Protein 2A02 (pdb70)

Sequence (82 aa):
SQEWTLDIPAQSMNSALQALAKQTDTQLLYSPEDIGGLRSSALKGRHDLQSSLRILLQGTGLRYQIDGNTVTVTASAAAKDGSQEWTLDIPAQSMNSALQALAKQTDTQLLYSPEDIGGLRSSALKGRHDLQSSLRILLQGTGLRYQIDGNTVTVTASAAAKDGSQEWTLDIPAQSMNSALQALAKQTDTQLLYSPEDIGGLRSSALKGRHDLQSSLRILLQGTGLRYQIDGNTVTVTASAAAKDGSQEWTLDIPAQSMNSALQALAKQTDTQLLYSPEDIGGLRSSALKGRHDLQSSLRILLQGTGLRYQIDGNTVTVTASAAAKDGSQEWTLDIPAQSMNSALQALAKQTDTQLLYSPEDIGGLRSSALKGRHDLQSSLRILLQGTGLRYQIDGNTVTVTASAAAKDGSQEWTLDIPAQSMNSALQALAKQTDTQLLYSPEDIGGLRSSALKGRHDLQSSLRILLQGTGLRYQIDGNTVTVTASAAAKDGSQEWTLDIPAQSMNSALQALAKQTDTQLLYSPEDIGGLRSSALKGRHDLQSSLRILLQGTGLRYQIDGNTVTVTASAAAKDGSQEWTLDIPAQSMNSALQALAKQTDTQLLYSPEDIGGLRSSALKGRHDLQSSLRILLQGTGLRYQIDGNTVTVTASAAAKDGSQEWTLDIPAQSMNSALQALAKQTDTQLLYSPEDIGGLRSSALKGRHDLQSSLRILLQGTGLRYQIDGNTVTVTASAAAKDGSQEWTLDIPAQSMNSALQALAKQTDTQLLYSPEDIGGLRSSALKGRHDLQSSLRILLQGTGLRYQIDGNTVTVTASAAAKDGSQEWTLDIPAQSMNSALQALAKQTDTQLLYSPEDIGGLRSSALKGRHDLQSSLRILLQGTGLRYQIDGNTVTVTASAAAKDGSQEWTLDIPAQSMNSALQALAKQTDTQLLYSPEDIGGLRSSALKGRHDLQSSLRILLQGTGLRYQIDGNTVTVTASAAAKDGSQEWTLDIPAQSMNSALQALAKQTDTQLLYSPEDIGGLRSSALKGRHDLQSSLRILLQGTGLRYQIDGNTVTVTASAAAKDGSQEWTLDIPAQSMNSALQALAKQTDTQLLYSPEDIGGLRSSALKGRHDLQSSLRILLQGTGLRYQIDGNTVTVTASAAAKDGSQEWTLDIPAQSMNSALQALAKQTDTQLLYSPEDIGGLRSSALKGRHDLQSSLRILLQGTGLRYQIDGNTVTVTASAAAKDGSQEWTLDIPAQSMNSALQALAKQTDTQLLYSPEDIGGLRSSALKGRHDLQSSLRILLQGTGLRYQIDGNTVTVTASAAAKDGSQEWTLDIPAQSMNSALQALAKQTDTQLLYSPEDIGGLRSSALKGRHDLQSSLRILLQGTGLRYQIDGNTVTVTASAAAKDGSQEWTLDIPAQSMNSALQALAKQTDTQLLYSPEDIGGLRSSALKGRHDLQSSLRILLQGTGLRYQIDGNTVTVTASAAAKDGSQEWTLDIPAQSMNSALQALAKQTDTQLLYSPEDIGGLRSSALKGRHDLQSSLRILLQGTGLRYQIDGNTVTVTASAAAKDGSQEWTLDIPAQSMNSALQALAKQTDTQLLYSPEDIGGLRSSALKGRHDLQSSLRILLQGTGLRYQIDGNTVTVTASAAAKDG

Structure (mmCIF, N/CA/C/O backbone):
data_2A02
#
_entry.id   2A02
#
_cell.length_a   1.000
_cell.length_b   1.000
_cell.length_c   1.000
_cell.angle_alpha   90.00
_cell.angle_beta   90.00
_cell.angle_gamma   90.00
#
_symmetry.space_group_name_H-M   'P 1'
#
loop_
_atom_site.group_PDB
_atom_site.id
_atom_site.type_symbol
_atom_site.label_atom_id
_atom_site.label_alt_id
_atom_site.label_comp_id
_atom_site.label_asym_id
_atom_site.label_entity_id
_atom_site.label_seq_id
_atom_site.pdbx_PDB_ins_code
_atom_site.Cartn_x
_atom_site.Cartn_y
_atom_site.Cartn_z
_atom_site.occupancy
_atom_site.B_iso_or_equiv
_atom_site.auth_seq_id
_atom_site.auth_comp_id
_atom_site.auth_asym_id
_atom_site.auth_atom_id
_atom_site.pdbx_PDB_model_num
ATOM 1 N N . SER A 1 1 ? -10.531 -7.325 -7.245 1.00 2.75 1 SER A N 1
ATOM 2 C CA . SER A 1 1 ? -9.522 -8.009 -6.407 1.00 2.38 1 SER A CA 1
ATOM 3 C C . SER A 1 1 ? -8.104 -7.639 -6.832 1.00 1.65 1 SER A C 1
ATOM 4 O O . SER A 1 1 ? -7.191 -8.459 -6.752 1.00 1.91 1 SER A O 1
ATOM 14 N N . GLN A 1 2 ? -7.917 -6.397 -7.269 1.00 1.37 2 GLN A N 1
ATOM 15 C CA . GLN A 1 2 ? -6.603 -5.926 -7.679 1.00 0.95 2 GLN A CA 1
ATOM 16 C C . GLN A 1 2 ? -5.783 -5.528 -6.458 1.00 0.75 2 GLN A C 1
ATOM 17 O O . GLN A 1 2 ? -5.402 -4.368 -6.290 1.00 0.86 2 GLN A O 1
ATOM 31 N N . GLU A 1 3 ? -5.532 -6.502 -5.605 1.00 0.57 3 GLU A N 1
ATOM 32 C CA . GLU A 1 3 ? -4.763 -6.298 -4.395 1.00 0.47 3 GLU A CA 1
ATOM 33 C C . GLU A 1 3 ? -3.702 -7.379 -4.302 1.00 0.42 3 GLU A C 1
ATOM 34 O O . GLU A 1 3 ? -3.768 -8.384 -5.013 1.00 0.50 3 GLU A O 1
ATOM 46 N N . TRP A 1 4 ? -2.741 -7.196 -3.420 1.00 0.36 4 TRP A N 1
ATOM 47 C CA . TRP A 1 4 ? -1.598 -8.090 -3.361 1.00 0.38 4 TRP A CA 1
ATOM 48 C C . TRP A 1 4 ? -1.320 -8.493 -1.928 1.00 0.34 4 TRP A C 1
ATOM 49 O O . TRP A 1 4 ? -1.771 -7.831 -0.993 1.00 0.34 4 TRP A O 1
ATOM 70 N N . THR A 1 5 ? -0.584 -9.581 -1.763 1.00 0.37 5 THR A N 1
ATOM 71 C CA . THR A 1 5 ? -0.141 -9.997 -0.450 1.00 0.39 5 THR A CA 1
ATOM 72 C C . THR A 1 5 ? 1.275 -9.472 -0.231 1.00 0.35 5 THR A C 1
ATOM 73 O O . THR A 1 5 ? 2.258 -10.019 -0.742 1.00 0.44 5 THR A O 1
ATOM 84 N N . LEU A 1 6 ? 1.365 -8.376 0.497 1.00 0.30 6 LEU A N 1
ATOM 85 C CA . LEU A 1 6 ? 2.613 -7.648 0.624 1.00 0.34 6 LEU A CA 1
ATOM 86 C C . LEU A 1 6 ? 3.476 -8.200 1.741 1.00 0.42 6 LEU A C 1
ATOM 87 O O . LEU A 1 6 ? 2.977 -8.795 2.700 1.00 0.75 6 LEU A O 1
ATOM 103 N N . ASP A 1 7 ? 4.771 -8.004 1.587 1.00 0.38 7 ASP A N 1
ATOM 104 C CA . ASP A 1 7 ? 5.743 -8.308 2.623 1.00 0.44 7 ASP A CA 1
ATOM 105 C C . ASP A 1 7 ? 6.642 -7.095 2.792 1.00 0.39 7 ASP A C 1
ATOM 106 O O . ASP A 1 7 ? 7.558 -6.876 1.999 1.00 0.46 7 ASP A O 1
ATOM 115 N N . ILE A 1 8 ? 6.340 -6.284 3.792 1.00 0.35 8 ILE A N 1
ATOM 116 C CA . ILE A 1 8 ? 7.006 -5.001 3.969 1.00 0.32 8 ILE A CA 1
ATOM 117 C C . ILE A 1 8 ? 7.767 -4.959 5.289 1.00 0.30 8 ILE A C 1
ATOM 118 O O . ILE A 1 8 ? 7.198 -5.237 6.347 1.00 0.35 8 ILE A O 1
ATOM 134 N N . PRO A 1 9 ? 9.071 -4.635 5.233 1.00 0.26 9 PRO A N 1
ATOM 135 C CA . PRO A 1 9 ? 9.903 -4.471 6.427 1.00 0.26 9 PRO A CA 1
ATOM 136 C C . PRO A 1 9 ? 9.451 -3.298 7.297 1.00 0.27 9 PRO A C 1
ATOM 137 O O . PRO A 1 9 ? 8.875 -2.324 6.810 1.00 0.32 9 PRO A O 1
ATOM 148 N N . ALA A 1 10 ? 9.743 -3.397 8.583 1.00 0.30 10 ALA A N 1
ATOM 149 C CA . ALA A 1 10 ? 9.369 -2.374 9.553 1.00 0.33 10 ALA A CA 1
ATOM 150 C C . ALA A 1 10 ? 10.609 -1.645 10.034 1.00 0.35 10 ALA A C 1
ATOM 151 O O . ALA A 1 10 ? 10.627 -1.024 11.101 1.00 0.43 10 ALA A O 1
ATOM 158 N N . GLN A 1 11 ? 11.648 -1.739 9.227 1.00 0.34 11 GLN A N 1
ATOM 159 C CA . GLN A 1 11 ? 12.920 -1.111 9.516 1.00 0.40 11 GLN A CA 1
ATOM 160 C C . GLN A 1 11 ? 12.998 0.226 8.786 1.00 0.35 11 GLN A C 1
ATOM 161 O O . GLN A 1 11 ? 11.971 0.872 8.575 1.00 0.37 11 GLN A O 1
ATOM 175 N N . SER A 1 12 ? 14.199 0.643 8.417 1.00 0.38 12 SER A N 1
ATOM 176 C CA . SER A 1 12 ? 14.386 1.886 7.684 1.00 0.40 12 SER A CA 1
ATOM 177 C C . SER A 1 12 ? 13.506 1.932 6.425 1.00 0.36 12 SER A C 1
ATOM 178 O O . SER A 1 12 ? 13.442 0.979 5.639 1.00 0.34 12 SER A O 1
ATOM 186 N N . MET A 1 13 ? 12.811 3.062 6.282 1.00 0.42 13 MET A N 1
ATOM 187 C CA . MET A 1 13 ? 11.855 3.312 5.200 1.00 0.46 13 MET A CA 1
ATOM 188 C C . MET A 1 13 ? 12.433 2.998 3.824 1.00 0.42 13 MET A C 1
ATOM 189 O O . MET A 1 13 ? 11.713 2.544 2.931 1.00 0.45 13 MET A O 1
ATOM 203 N N . ASN A 1 14 ? 13.731 3.244 3.657 1.00 0.41 14 ASN A N 1
ATOM 204 C CA . ASN A 1 14 ? 14.410 3.003 2.382 1.00 0.45 14 ASN A CA 1
ATOM 205 C C . ASN A 1 14 ? 14.259 1.549 1.943 1.00 0.41 14 ASN A C 1
ATOM 206 O O . ASN A 1 14 ? 14.171 1.258 0.751 1.00 0.47 14 ASN A O 1
ATOM 217 N N . SER A 1 15 ? 14.212 0.652 2.917 1.00 0.36 15 SER A N 1
ATOM 218 C CA . SER A 1 15 ? 14.112 -0.773 2.650 1.00 0.36 15 SER A CA 1
ATOM 219 C C . SER A 1 15 ? 12.683 -1.151 2.282 1.00 0.32 15 SER A C 1
ATOM 220 O O . SER A 1 15 ? 12.456 -1.885 1.326 1.00 0.32 15 SER A O 1
ATOM 228 N N . ALA A 1 16 ? 11.728 -0.629 3.045 1.00 0.31 16 ALA A N 1
ATOM 229 C CA . ALA A 1 16 ? 10.321 -0.955 2.842 1.00 0.32 16 ALA A CA 1
ATOM 230 C C . ALA A 1 16 ? 9.848 -0.550 1.452 1.00 0.30 16 ALA A C 1
ATOM 231 O O . ALA A 1 16 ? 9.196 -1.329 0.758 1.00 0.29 16 ALA A O 1
ATOM 238 N N . LEU A 1 17 ? 10.193 0.666 1.048 1.00 0.31 17 LEU A N 1
ATOM 239 C CA . LEU A 1 17 ? 9.778 1.182 -0.250 1.00 0.33 17 LEU A CA 1
ATOM 240 C C . LEU A 1 17 ? 10.419 0.387 -1.385 1.00 0.32 17 LEU A C 1
ATOM 241 O O . LEU A 1 17 ? 9.754 0.033 -2.357 1.00 0.35 17 LEU A O 1
ATOM 257 N N . GLN A 1 18 ? 11.706 0.091 -1.247 1.00 0.34 18 GLN A N 1
ATOM 258 C CA . GLN A 1 18 ? 12.425 -0.677 -2.260 1.00 0.39 18 GLN A CA 1
ATOM 259 C C . GLN A 1 18 ? 11.883 -2.105 -2.355 1.00 0.33 18 GLN A C 1
ATOM 260 O O . GLN A 1 18 ? 11.785 -2.675 -3.445 1.00 0.34 18 GLN A O 1
ATOM 274 N N . ALA A 1 19 ? 11.524 -2.671 -1.210 1.00 0.29 19 ALA A N 1
ATOM 275 C CA . ALA A 1 19 ? 10.942 -4.006 -1.168 1.00 0.28 19 ALA A CA 1
ATOM 276 C C . ALA A 1 19 ? 9.585 -4.016 -1.861 1.00 0.26 19 ALA A C 1
ATOM 277 O O . ALA A 1 19 ? 9.265 -4.938 -2.607 1.00 0.28 19 ALA A O 1
ATOM 284 N N . LEU A 1 20 ? 8.809 -2.963 -1.636 1.00 0.27 20 LEU A N 1
ATOM 285 C CA . LEU A 1 20 ? 7.485 -2.847 -2.228 1.00 0.32 20 LEU A CA 1
ATOM 286 C C . LEU A 1 20 ? 7.596 -2.720 -3.740 1.00 0.33 20 LEU A C 1
ATOM 287 O O . LEU A 1 20 ? 6.769 -3.249 -4.485 1.00 0.36 20 LEU A O 1
ATOM 303 N N . ALA A 1 21 ? 8.657 -2.045 -4.174 1.00 0.33 21 ALA A N 1
ATOM 304 C CA . ALA A 1 21 ? 8.876 -1.754 -5.584 1.00 0.39 21 ALA A CA 1
ATOM 305 C C . ALA A 1 21 ? 8.988 -3.042 -6.386 1.00 0.38 21 ALA A C 1
ATOM 306 O O . ALA A 1 21 ? 8.222 -3.283 -7.318 1.00 0.44 21 ALA A O 1
ATOM 313 N N . LYS A 1 22 ? 9.937 -3.879 -5.987 1.00 0.36 22 LYS A N 1
ATOM 314 C CA . LYS A 1 22 ? 10.190 -5.143 -6.665 1.00 0.42 22 LYS A CA 1
ATOM 315 C C . LYS A 1 22 ? 8.985 -6.072 -6.575 1.00 0.37 22 LYS A C 1
ATOM 316 O O . LYS A 1 22 ? 8.668 -6.787 -7.523 1.00 0.47 22 LYS A O 1
ATOM 335 N N . GLN A 1 23 ? 8.305 -6.039 -5.438 1.00 0.33 23 GLN A N 1
ATOM 336 C CA . GLN A 1 23 ? 7.246 -7.000 -5.158 1.00 0.39 23 GLN A CA 1
ATOM 337 C C . GLN A 1 23 ? 5.924 -6.641 -5.834 1.00 0.40 23 GLN A C 1
ATOM 338 O O . GLN A 1 23 ? 5.051 -7.499 -5.974 1.00 0.49 23 GLN A O 1
ATOM 352 N N . THR A 1 24 ? 5.757 -5.388 -6.250 1.00 0.38 24 THR A N 1
ATOM 353 C CA . THR A 1 24 ? 4.522 -4.984 -6.922 1.00 0.47 24 THR A CA 1
ATOM 354 C C . THR A 1 24 ? 4.784 -4.454 -8.329 1.00 0.48 24 THR A C 1
ATOM 355 O O . THR A 1 24 ? 3.880 -3.916 -8.974 1.00 0.76 24 THR A O 1
ATOM 366 N N . ASP A 1 25 ? 6.023 -4.617 -8.794 1.00 0.41 25 ASP A N 1
ATOM 367 C CA . ASP A 1 25 ? 6.423 -4.191 -10.141 1.00 0.49 25 ASP A CA 1
ATOM 368 C C . ASP A 1 25 ? 6.240 -2.686 -10.316 1.00 0.49 25 ASP A C 1
ATOM 369 O O . ASP A 1 25 ? 5.686 -2.224 -11.319 1.00 0.72 25 ASP A O 1
ATOM 378 N N . THR A 1 26 ? 6.713 -1.919 -9.343 1.00 0.34 26 THR A N 1
ATOM 379 C CA . THR A 1 26 ? 6.561 -0.477 -9.376 1.00 0.40 26 THR A CA 1
ATOM 380 C C . THR A 1 26 ? 7.896 0.230 -9.156 1.00 0.38 26 THR A C 1
ATOM 381 O O . THR A 1 26 ? 8.818 -0.327 -8.559 1.00 0.40 26 THR A O 1
ATOM 392 N N . GLN A 1 27 ? 7.995 1.448 -9.662 1.00 0.41 27 GLN A N 1
ATOM 393 C CA . GLN A 1 27 ? 9.164 2.282 -9.454 1.00 0.44 27 GLN A CA 1
ATOM 394 C C . GLN A 1 27 ? 8.853 3.341 -8.411 1.00 0.46 27 GLN A C 1
ATOM 395 O O . GLN A 1 27 ? 7.948 4.154 -8.600 1.00 0.47 27 GLN A O 1
ATOM 409 N N . LEU A 1 28 ? 9.601 3.339 -7.322 1.00 0.51 28 LEU A N 1
ATOM 410 C CA . LEU A 1 28 ? 9.353 4.262 -6.229 1.00 0.55 28 LEU A CA 1
ATOM 411 C C . LEU A 1 28 ? 10.503 5.248 -6.113 1.00 0.58 28 LEU A C 1
ATOM 412 O O . LEU A 1 28 ? 11.665 4.855 -6.019 1.00 0.71 28 LEU A O 1
ATOM 428 N N . LEU A 1 29 ? 10.172 6.527 -6.139 1.00 0.53 29 LEU A N 1
ATOM 429 C CA . LEU A 1 29 ? 11.167 7.579 -6.063 1.00 0.60 29 LEU A CA 1
ATOM 430 C C . LEU A 1 29 ? 11.130 8.239 -4.694 1.00 0.63 29 LEU A C 1
ATOM 431 O O . LEU A 1 29 ? 10.101 8.774 -4.273 1.00 0.66 29 LEU A O 1
ATOM 447 N N . TYR A 1 30 ? 12.258 8.182 -4.008 1.00 0.65 30 TYR A N 1
ATOM 448 C CA . TYR A 1 30 ? 12.382 8.726 -2.667 1.00 0.72 30 TYR A CA 1
ATOM 449 C C . TYR A 1 30 ? 13.839 9.041 -2.374 1.00 0.77 30 TYR A C 1
ATOM 450 O O . TYR A 1 30 ? 14.738 8.493 -3.011 1.00 0.82 30 TYR A O 1
ATOM 468 N N . SER A 1 31 ? 14.070 9.930 -1.428 1.00 0.85 31 SER A N 1
ATOM 469 C CA . SER A 1 31 ? 15.423 10.277 -1.041 1.00 0.97 31 SER A CA 1
ATOM 470 C C . SER A 1 31 ? 15.791 9.591 0.271 1.00 0.88 31 SER A C 1
ATOM 471 O O . SER A 1 31 ? 15.206 9.875 1.318 1.00 0.85 31 SER A O 1
ATOM 479 N N . PRO A 1 32 ? 16.762 8.661 0.223 1.00 0.96 32 PRO A N 1
ATOM 480 C CA . PRO A 1 32 ? 17.204 7.903 1.403 1.00 0.99 32 PRO A CA 1
ATOM 481 C C . PRO A 1 32 ? 17.811 8.799 2.484 1.00 1.01 32 PRO A C 1
ATOM 482 O O . PRO A 1 32 ? 17.734 8.497 3.675 1.00 1.05 32 PRO A O 1
ATOM 493 N N . GLU A 1 33 ? 18.417 9.897 2.058 1.00 1.09 33 GLU A N 1
ATOM 494 C CA . GLU A 1 33 ? 19.027 10.844 2.980 1.00 1.26 33 GLU A CA 1
ATOM 495 C C . GLU A 1 33 ? 17.965 11.712 3.660 1.00 1.23 33 GLU A C 1
ATOM 496 O O . GLU A 1 33 ? 18.110 12.101 4.819 1.00 1.39 33 GLU A O 1
ATOM 508 N N . ASP A 1 34 ? 16.883 11.982 2.936 1.00 1.12 34 ASP A N 1
ATOM 509 C CA . ASP A 1 34 ? 15.874 12.946 3.377 1.00 1.23 34 ASP A CA 1
ATOM 510 C C . ASP A 1 34 ? 14.852 12.306 4.315 1.00 1.17 34 ASP A C 1
ATOM 511 O O . ASP A 1 34 ? 14.041 12.995 4.930 1.00 1.38 34 ASP A O 1
ATOM 520 N N . ILE A 1 35 ? 14.917 10.993 4.457 1.00 0.97 35 ILE A N 1
ATOM 521 C CA . ILE A 1 35 ? 13.961 10.282 5.299 1.00 0.97 35 ILE A CA 1
ATOM 522 C C . ILE A 1 35 ? 14.535 10.029 6.689 1.00 1.02 35 ILE A C 1
ATOM 523 O O . ILE A 1 35 ? 13.875 9.434 7.539 1.00 1.09 35 ILE A O 1
ATOM 539 N N . GLY A 1 36 ? 15.779 10.462 6.897 1.00 1.08 36 GLY A N 1
ATOM 540 C CA . GLY A 1 36 ? 16.399 10.420 8.217 1.00 1.25 36 GLY A CA 1
ATOM 541 C C . GLY A 1 36 ? 16.481 9.029 8.826 1.00 1.17 36 GLY A C 1
ATOM 542 O O . GLY A 1 36 ? 16.697 8.888 10.031 1.00 1.40 36 GLY A O 1
ATOM 546 N N . GLY A 1 37 ? 16.327 8.002 8.001 1.00 0.97 37 GLY A N 1
ATOM 547 C CA . GLY A 1 37 ? 16.345 6.643 8.498 1.00 0.96 37 GLY A CA 1
ATOM 548 C C . GLY A 1 37 ? 15.153 6.331 9.384 1.00 0.88 37 GLY A C 1
ATOM 549 O O . GLY A 1 37 ? 15.287 5.652 10.403 1.00 1.05 37 GLY A O 1
ATOM 553 N N . LEU A 1 38 ? 13.987 6.824 8.990 1.00 0.77 38 LEU A N 1
ATOM 554 C CA . LEU A 1 38 ? 12.758 6.578 9.735 1.00 0.83 38 LEU A CA 1
ATOM 555 C C . LEU A 1 38 ? 12.287 5.149 9.517 1.00 0.66 38 LEU A C 1
ATOM 556 O O . LEU A 1 38 ? 12.452 4.597 8.432 1.00 0.67 38 LEU A O 1
ATOM 572 N N . ARG A 1 39 ? 11.714 4.551 10.553 1.00 0.68 39 ARG A N 1
ATOM 573 C CA . ARG A 1 39 ? 11.156 3.211 10.441 1.00 0.59 39 ARG A CA 1
ATOM 574 C C . ARG A 1 39 ? 9.789 3.264 9.774 1.00 0.52 39 ARG A C 1
ATOM 575 O O . ARG A 1 39 ? 8.962 4.120 10.088 1.00 0.62 39 ARG A O 1
ATOM 596 N N . SER A 1 40 ? 9.568 2.353 8.852 1.00 0.45 40 SER A N 1
ATOM 597 C CA . SER A 1 40 ? 8.328 2.306 8.107 1.00 0.50 40 SER A CA 1
ATOM 598 C C . SER A 1 40 ? 7.241 1.554 8.866 1.00 0.49 40 SER A C 1
ATOM 599 O O . SER A 1 40 ? 7.524 0.730 9.740 1.00 0.48 40 SER A O 1
ATOM 607 N N . SER A 1 41 ? 5.995 1.854 8.534 1.00 0.59 41 SER A N 1
ATOM 608 C CA . SER A 1 41 ? 4.866 1.162 9.121 1.00 0.68 41 SER A CA 1
ATOM 609 C C . SER A 1 41 ? 4.563 -0.079 8.288 1.00 0.65 41 SER A C 1
ATOM 610 O O . SER A 1 41 ? 3.890 -0.001 7.259 1.00 0.66 41 SER A O 1
ATOM 618 N N . ALA A 1 42 ? 5.102 -1.209 8.731 1.00 0.69 42 ALA A N 1
ATOM 619 C CA . ALA A 1 42 ? 5.015 -2.460 7.991 1.00 0.72 42 ALA A CA 1
ATOM 620 C C . ALA A 1 42 ? 3.572 -2.868 7.732 1.00 0.63 42 ALA A C 1
ATOM 621 O O . ALA A 1 42 ? 2.817 -3.150 8.663 1.00 0.66 42 ALA A O 1
ATOM 628 N N . LEU A 1 43 ? 3.198 -2.895 6.467 1.00 0.59 43 LEU A N 1
ATOM 629 C CA . LEU A 1 43 ? 1.891 -3.377 6.079 1.00 0.54 43 LEU A CA 1
ATOM 630 C C . LEU A 1 43 ? 2.043 -4.652 5.261 1.00 0.45 43 LEU A C 1
ATOM 631 O O . LEU A 1 43 ? 2.059 -4.622 4.032 1.00 0.51 43 LEU A O 1
ATOM 647 N N . LYS A 1 44 ? 2.175 -5.767 5.954 1.00 0.43 44 LYS A N 1
ATOM 648 C CA . LYS A 1 44 ? 2.277 -7.053 5.296 1.00 0.43 44 LYS A CA 1
ATOM 649 C C . LYS A 1 44 ? 0.946 -7.784 5.374 1.00 0.41 44 LYS A C 1
ATOM 650 O O . LYS A 1 44 ? 0.564 -8.318 6.418 1.00 0.50 44 LYS A O 1
ATOM 669 N N . GLY A 1 45 ? 0.242 -7.781 4.257 1.00 0.37 45 GLY A N 1
ATOM 670 C CA . GLY A 1 45 ? -1.087 -8.333 4.197 1.00 0.37 45 GLY A CA 1
ATOM 671 C C . GLY A 1 45 ? -1.684 -8.119 2.827 1.00 0.33 45 GLY A C 1
ATOM 672 O O . GLY A 1 45 ? -0.956 -7.820 1.881 1.00 0.34 45 GLY A O 1
ATOM 676 N N . ARG A 1 46 ? -2.993 -8.251 2.713 1.00 0.35 46 ARG A N 1
ATOM 677 C CA . ARG A 1 46 ? -3.654 -8.078 1.429 1.00 0.36 46 ARG A CA 1
ATOM 678 C C . ARG A 1 46 ? -4.252 -6.682 1.314 1.00 0.34 46 ARG A C 1
ATOM 679 O O . ARG A 1 46 ? -5.191 -6.333 2.030 1.00 0.48 46 ARG A O 1
ATOM 700 N N . HIS A 1 47 ? -3.678 -5.885 0.425 1.00 0.32 47 HIS A N 1
ATOM 701 C CA . HIS A 1 47 ? -4.160 -4.534 0.164 1.00 0.45 47 HIS A CA 1
ATOM 702 C C . HIS A 1 47 ? -3.760 -4.081 -1.232 1.00 0.43 47 HIS A C 1
ATOM 703 O O . HIS A 1 47 ? -2.869 -4.661 -1.857 1.00 0.46 47 HIS A O 1
ATOM 718 N N . ASP A 1 48 ? -4.446 -3.055 -1.714 1.00 0.47 48 ASP A N 1
ATOM 719 C CA . ASP A 1 48 ? -4.160 -2.453 -3.013 1.00 0.55 48 ASP A CA 1
ATOM 720 C C . ASP A 1 48 ? -2.962 -1.511 -2.921 1.00 0.48 48 ASP A C 1
ATOM 721 O O . ASP A 1 48 ? -2.651 -1.015 -1.840 1.00 0.44 48 ASP A O 1
ATOM 730 N N . LEU A 1 49 ? -2.300 -1.263 -4.045 1.00 0.50 49 LEU A N 1
ATOM 731 C CA . LEU A 1 49 ? -1.058 -0.497 -4.061 1.00 0.51 49 LEU A CA 1
ATOM 732 C C . LEU A 1 49 ? -1.258 0.893 -3.445 1.00 0.42 49 LEU A C 1
ATOM 733 O O . LEU A 1 49 ? -0.605 1.237 -2.455 1.00 0.43 49 LEU A O 1
ATOM 749 N N . GLN A 1 50 ? -2.181 1.672 -4.015 1.00 0.41 50 GLN A N 1
ATOM 750 C CA . GLN A 1 50 ? -2.446 3.035 -3.553 1.00 0.42 50 GLN A CA 1
ATOM 751 C C . GLN A 1 50 ? -2.873 3.042 -2.091 1.00 0.39 50 GLN A C 1
ATOM 752 O O . GLN A 1 50 ? -2.454 3.900 -1.310 1.00 0.41 50 GLN A O 1
ATOM 766 N N . SER A 1 51 ? -3.712 2.084 -1.734 1.00 0.41 51 SER A N 1
ATOM 767 C CA . SER A 1 51 ? -4.189 1.958 -0.367 1.00 0.46 51 SER A CA 1
ATOM 768 C C . SER A 1 51 ? -3.035 1.666 0.591 1.00 0.41 51 SER A C 1
ATOM 769 O O . SER A 1 51 ? -2.933 2.277 1.654 1.00 0.43 51 SER A O 1
ATOM 777 N N . SER A 1 52 ? -2.170 0.736 0.205 1.00 0.40 52 SER A N 1
ATOM 778 C CA . SER A 1 52 ? -1.016 0.371 1.018 1.00 0.43 52 SER A CA 1
ATOM 779 C C . SER A 1 52 ? -0.084 1.563 1.202 1.00 0.41 52 SER A C 1
ATOM 780 O O . SER A 1 52 ? 0.409 1.812 2.305 1.00 0.45 52 SER A O 1
ATOM 788 N N . LEU A 1 53 ? 0.140 2.305 0.119 1.00 0.39 53 LEU A N 1
ATOM 789 C CA . LEU A 1 53 ? 0.974 3.498 0.165 1.00 0.41 53 LEU A CA 1
ATOM 790 C C . LEU A 1 53 ? 0.429 4.481 1.189 1.00 0.40 53 LEU A C 1
ATOM 791 O O . LEU A 1 53 ? 1.170 5.014 2.007 1.00 0.46 53 LEU A O 1
ATOM 807 N N . ARG A 1 54 ? -0.877 4.691 1.145 1.00 0.38 54 ARG A N 1
ATOM 808 C CA . ARG A 1 54 ? -1.539 5.639 2.028 1.00 0.43 54 ARG A CA 1
ATOM 809 C C . ARG A 1 54 ? -1.368 5.245 3.490 1.00 0.42 54 ARG A C 1
ATOM 810 O O . ARG A 1 54 ? -1.049 6.081 4.331 1.00 0.48 54 ARG A O 1
ATOM 831 N N . ILE A 1 55 ? -1.564 3.967 3.784 1.00 0.42 55 ILE A N 1
ATOM 832 C CA . ILE A 1 55 ? -1.460 3.471 5.155 1.00 0.47 55 ILE A CA 1
ATOM 833 C C . ILE A 1 55 ? -0.021 3.539 5.667 1.00 0.49 55 ILE A C 1
ATOM 834 O O . ILE A 1 55 ? 0.226 3.938 6.805 1.00 0.59 55 ILE A O 1
ATOM 850 N N . LEU A 1 56 ? 0.923 3.159 4.818 1.00 0.45 56 LEU A N 1
ATOM 851 C CA . LEU A 1 56 ? 2.329 3.122 5.196 1.00 0.52 56 LEU A CA 1
ATOM 852 C C . LEU A 1 56 ? 2.895 4.537 5.325 1.00 0.53 56 LEU A C 1
ATOM 853 O O . LEU A 1 56 ? 3.646 4.835 6.255 1.00 0.65 56 LEU A O 1
ATOM 869 N N . LEU A 1 57 ? 2.520 5.401 4.392 1.00 0.51 57 LEU A N 1
ATOM 870 C CA . LEU A 1 57 ? 3.047 6.757 4.329 1.00 0.63 57 LEU A CA 1
ATOM 871 C C . LEU A 1 57 ? 2.481 7.613 5.463 1.00 0.72 57 LEU A C 1
ATOM 872 O O . LEU A 1 57 ? 3.220 8.370 6.104 1.00 1.16 57 LEU A O 1
ATOM 888 N N . GLN A 1 58 ? 1.169 7.499 5.685 1.00 0.61 58 GLN A N 1
ATOM 889 C CA . GLN A 1 58 ? 0.464 8.290 6.698 1.00 0.79 58 GLN A CA 1
ATOM 890 C C . GLN A 1 58 ? 1.215 8.298 8.029 1.00 1.05 58 GLN A C 1
ATOM 891 O O . GLN A 1 58 ? 1.330 7.271 8.704 1.00 2.03 58 GLN A O 1
ATOM 905 N N . GLY A 1 59 ? 1.722 9.467 8.393 1.00 0.97 59 GLY A N 1
ATOM 906 C CA . GLY A 1 59 ? 2.501 9.599 9.607 1.00 1.28 59 GLY A CA 1
ATOM 907 C C . GLY A 1 59 ? 3.808 10.327 9.365 1.00 1.13 59 GLY A C 1
ATOM 908 O O . GLY A 1 59 ? 4.483 10.731 10.308 1.00 1.42 59 GLY A O 1
ATOM 912 N N . THR A 1 60 ? 4.175 10.476 8.099 1.00 0.95 60 THR A N 1
ATOM 913 C CA . THR A 1 60 ? 5.408 11.167 7.737 1.00 0.99 60 THR A CA 1
ATOM 914 C C . THR A 1 60 ? 5.138 12.550 7.134 1.00 1.06 60 THR A C 1
ATOM 915 O O . THR A 1 60 ? 6.069 13.259 6.747 1.00 1.25 60 THR A O 1
ATOM 926 N N . GLY A 1 61 ? 3.864 12.939 7.086 1.00 1.08 61 GLY A N 1
ATOM 927 C CA . GLY A 1 61 ? 3.479 14.211 6.483 1.00 1.32 61 GLY A CA 1
ATOM 928 C C . GLY A 1 61 ? 3.916 14.371 5.033 1.00 1.26 61 GLY A C 1
ATOM 929 O O . GLY A 1 61 ? 4.068 15.493 4.546 1.00 1.35 61 GLY A O 1
ATOM 933 N N . LEU A 1 62 ? 4.102 13.261 4.332 1.00 1.16 62 LEU A N 1
ATOM 934 C CA . LEU A 1 62 ? 4.552 13.305 2.948 1.00 1.11 62 LEU A CA 1
ATOM 935 C C . LEU A 1 62 ? 3.372 13.111 1.997 1.00 1.07 62 LEU A C 1
ATOM 936 O O . LEU A 1 62 ? 2.267 12.779 2.425 1.00 1.14 62 LEU A O 1
ATOM 952 N N . ARG A 1 63 ? 3.601 13.345 0.716 1.00 1.01 63 ARG A N 1
ATOM 953 C CA . ARG A 1 63 ? 2.574 13.134 -0.292 1.00 1.03 63 ARG A CA 1
ATOM 954 C C . ARG A 1 63 ? 3.063 12.133 -1.331 1.00 0.92 63 ARG A C 1
ATOM 955 O O . ARG A 1 63 ? 4.140 12.298 -1.909 1.00 0.87 63 ARG A O 1
ATOM 976 N N . TYR A 1 64 ? 2.279 11.091 -1.555 1.00 0.96 64 TYR A N 1
ATOM 977 C CA . TYR A 1 64 ? 2.649 10.058 -2.510 1.00 0.91 64 TYR A CA 1
ATOM 978 C C . TYR A 1 64 ? 1.915 10.254 -3.834 1.00 0.89 64 TYR A C 1
ATOM 979 O O . TYR A 1 64 ? 0.690 10.370 -3.871 1.00 0.94 64 TYR A O 1
ATOM 997 N N . GLN A 1 65 ? 2.676 10.326 -4.910 1.00 0.90 65 GLN A N 1
ATOM 998 C CA . GLN A 1 65 ? 2.113 10.420 -6.247 1.00 0.93 65 GLN A CA 1
ATOM 999 C C . GLN A 1 65 ? 2.173 9.062 -6.928 1.00 0.87 65 GLN A C 1
ATOM 1000 O O . GLN A 1 65 ? 3.256 8.576 -7.254 1.00 0.86 65 GLN A O 1
ATOM 1014 N N . ILE A 1 66 ? 1.022 8.444 -7.126 1.00 0.88 66 ILE A N 1
ATOM 1015 C CA . ILE A 1 66 ? 0.970 7.151 -7.790 1.00 0.86 66 ILE A CA 1
ATOM 1016 C C . ILE A 1 66 ? 0.458 7.306 -9.221 1.00 0.98 66 ILE A C 1
ATOM 1017 O O . ILE A 1 66 ? -0.682 7.712 -9.452 1.00 1.11 66 ILE A O 1
ATOM 1033 N N . ASP A 1 67 ? 1.321 7.010 -10.178 1.00 1.04 67 ASP A N 1
ATOM 1034 C CA . ASP A 1 67 ? 0.983 7.141 -11.587 1.00 1.25 67 ASP A CA 1
ATOM 1035 C C . ASP A 1 67 ? 1.461 5.920 -12.362 1.00 1.20 67 ASP A C 1
ATOM 1036 O O . ASP A 1 67 ? 2.644 5.804 -12.677 1.00 1.13 67 ASP A O 1
ATOM 1045 N N . GLY A 1 68 ? 0.537 5.015 -12.660 1.00 1.28 68 GLY A N 1
ATOM 1046 C CA . GLY A 1 68 ? 0.883 3.798 -13.375 1.00 1.30 68 GLY A CA 1
ATOM 1047 C C . GLY A 1 68 ? 1.880 2.935 -12.626 1.00 1.14 68 GLY A C 1
ATOM 1048 O O . GLY A 1 68 ? 1.533 2.282 -11.641 1.00 1.18 68 GLY A O 1
ATOM 1052 N N . ASN A 1 69 ? 3.124 2.945 -13.085 1.00 1.03 69 ASN A N 1
ATOM 1053 C CA . ASN A 1 69 ? 4.184 2.177 -12.442 1.00 0.94 69 ASN A CA 1
ATOM 1054 C C . ASN A 1 69 ? 5.125 3.105 -11.691 1.00 0.75 69 ASN A C 1
ATOM 1055 O O . ASN A 1 69 ? 6.168 2.684 -11.202 1.00 0.69 69 ASN A O 1
ATOM 1066 N N . THR A 1 70 ? 4.757 4.371 -11.607 1.00 0.74 70 THR A N 1
ATOM 1067 C CA . THR A 1 70 ? 5.593 5.363 -10.959 1.00 0.68 70 THR A CA 1
ATOM 1068 C C . THR A 1 70 ? 4.983 5.813 -9.636 1.00 0.63 70 THR A C 1
ATOM 1069 O O . THR A 1 70 ? 3.821 6.214 -9.579 1.00 0.71 70 THR A O 1
ATOM 1080 N N . VAL A 1 71 ? 5.766 5.716 -8.576 1.00 0.56 71 VAL A N 1
ATOM 1081 C CA . VAL A 1 71 ? 5.363 6.203 -7.272 1.00 0.58 71 VAL A CA 1
ATOM 1082 C C . VAL A 1 71 ? 6.373 7.231 -6.782 1.00 0.57 71 VAL A C 1
ATOM 1083 O O . VAL A 1 71 ? 7.520 6.899 -6.488 1.00 0.57 71 VAL A O 1
ATOM 1096 N N . THR A 1 72 ? 5.951 8.479 -6.706 1.00 0.63 72 THR A N 1
ATOM 1097 C CA . THR A 1 72 ? 6.841 9.555 -6.315 1.00 0.66 72 THR A CA 1
ATOM 1098 C C . THR A 1 72 ? 6.464 10.087 -4.937 1.00 0.70 72 THR A C 1
ATOM 1099 O O . THR A 1 72 ? 5.398 10.678 -4.757 1.00 0.78 72 THR A O 1
ATOM 1110 N N . VAL A 1 73 ? 7.334 9.865 -3.964 1.00 0.70 73 VAL A N 1
ATOM 1111 C CA . VAL A 1 73 ? 7.096 10.333 -2.611 1.00 0.76 73 VAL A CA 1
ATOM 1112 C C . VAL A 1 73 ? 7.745 11.697 -2.414 1.00 0.90 73 VAL A C 1
ATOM 1113 O O . VAL A 1 73 ? 8.965 11.807 -2.297 1.00 1.01 73 VAL A O 1
ATOM 1126 N N . THR A 1 74 ? 6.928 12.737 -2.402 1.00 0.97 74 THR A N 1
ATOM 1127 C CA . THR A 1 74 ? 7.425 14.091 -2.256 1.00 1.15 74 THR A CA 1
ATOM 1128 C C . THR A 1 74 ? 6.973 14.681 -0.923 1.00 1.11 74 THR A C 1
ATOM 1129 O O . THR A 1 74 ? 5.972 14.247 -0.346 1.00 0.99 74 THR A O 1
ATOM 1140 N N . ALA A 1 75 ? 7.718 15.659 -0.431 1.00 1.29 75 ALA A N 1
ATOM 1141 C CA . ALA A 1 75 ? 7.383 16.319 0.812 1.00 1.36 75 ALA A CA 1
ATOM 1142 C C . ALA A 1 75 ? 6.735 17.666 0.534 1.00 1.48 75 ALA A C 1
ATOM 1143 O O . ALA A 1 75 ? 7.401 18.602 0.094 1.00 1.72 75 ALA A O 1
ATOM 1150 N N . SER A 1 76 ? 5.439 17.756 0.778 1.00 1.52 76 SER A N 1
ATOM 1151 C CA . SER A 1 76 ? 4.706 18.991 0.554 1.00 1.75 76 SER A CA 1
ATOM 1152 C C . SER A 1 76 ? 4.458 19.707 1.876 1.00 2.24 76 SER A C 1
ATOM 1153 O O . SER A 1 76 ? 3.590 19.309 2.653 1.00 2.81 76 SER A O 1
ATOM 1161 N N . ALA A 1 77 ? 5.226 20.756 2.129 1.00 2.71 77 ALA A N 1
ATOM 1162 C CA . ALA A 1 77 ? 5.108 21.517 3.368 1.00 3.56 77 ALA A CA 1
ATOM 1163 C C . ALA A 1 77 ? 3.969 22.529 3.285 1.00 4.02 77 ALA A C 1
ATOM 1164 O O . ALA A 1 77 ? 4.153 23.719 3.549 1.00 4.62 77 ALA A O 1
ATOM 1171 N N . ALA A 1 78 ? 2.790 22.052 2.921 1.00 4.20 78 ALA A N 1
ATOM 1172 C CA . ALA A 1 78 ? 1.626 22.909 2.797 1.00 5.03 78 ALA A CA 1
ATOM 1173 C C . ALA A 1 78 ? 0.381 22.196 3.303 1.00 5.55 78 ALA A C 1
ATOM 1174 O O . ALA A 1 78 ? 0.043 21.111 2.828 1.00 5.99 78 ALA A O 1
ATOM 1181 N N . ALA A 1 79 ? -0.289 22.800 4.275 1.00 5.86 79 ALA A N 1
ATOM 1182 C CA . ALA A 1 79 ? -1.539 22.258 4.798 1.00 6.63 79 ALA A CA 1
ATOM 1183 C C . ALA A 1 79 ? -2.693 22.569 3.848 1.00 7.15 79 ALA A C 1
ATOM 1184 O O . ALA A 1 79 ? -3.649 23.262 4.208 1.00 7.46 79 ALA A O 1
ATOM 1191 N N . LYS A 1 80 ? -2.585 22.053 2.633 1.00 7.55 80 LYS A N 1
ATOM 1192 C CA . LYS A 1 80 ? -3.567 22.296 1.593 1.00 8.34 80 LYS A CA 1
ATOM 1193 C C . LYS A 1 80 ? -3.477 21.185 0.550 1.00 8.95 80 LYS A C 1
ATOM 1194 O O . LYS A 1 80 ? -2.822 21.344 -0.482 1.00 9.25 80 LYS A O 1
ATOM 1213 N N . ASP A 1 81 ? -4.117 20.060 0.831 1.00 9.36 81 ASP A N 1
ATOM 1214 C CA . ASP A 1 81 ? -4.047 18.906 -0.058 1.00 10.16 81 ASP A CA 1
ATOM 1215 C C . ASP A 1 81 ? -5.134 18.968 -1.121 1.00 10.60 81 ASP A C 1
ATOM 1216 O O . ASP A 1 81 ? -6.246 19.437 -0.865 1.00 11.03 81 ASP A O 1
ATOM 1225 N N . GLY A 1 82 ? -4.805 18.489 -2.310 1.00 10.72 82 GLY A N 1
ATOM 1226 C CA . GLY A 1 82 ? -5.751 18.488 -3.402 1.00 11.37 82 GLY A CA 1
ATOM 1227 C C . GLY A 1 82 ? -5.456 17.379 -4.387 1.00 11.77 82 GLY A C 1
ATOM 1228 O O . GLY A 1 82 ? -6.397 16.890 -5.042 1.00 12.00 82 GLY A O 1
ATOM 1233 N N . SER A 1 1 ? -9.869 -5.764 -2.592 1.00 2.75 1 SER A N 2
ATOM 1234 C CA . SER A 1 1 ? -10.354 -5.828 -3.984 1.00 2.38 1 SER A CA 2
ATOM 1235 C C . SER A 1 1 ? -9.183 -5.823 -4.961 1.00 1.65 1 SER A C 2
ATOM 1236 O O . SER A 1 1 ? -8.567 -4.782 -5.181 1.00 1.91 1 SER A O 2
ATOM 1246 N N . GLN A 1 2 ? -8.883 -6.992 -5.536 1.00 1.37 2 GLN A N 2
ATOM 1247 C CA . GLN A 1 2 ? -7.746 -7.150 -6.447 1.00 0.95 2 GLN A CA 2
ATOM 1248 C C . GLN A 1 2 ? -6.456 -6.747 -5.734 1.00 0.75 2 GLN A C 2
ATOM 1249 O O . GLN A 1 2 ? -5.924 -5.654 -5.931 1.00 0.86 2 GLN A O 2
ATOM 1263 N N . GLU A 1 3 ? -5.959 -7.653 -4.907 1.00 0.57 3 GLU A N 2
ATOM 1264 C CA . GLU A 1 3 ? -4.868 -7.341 -4.000 1.00 0.47 3 GLU A CA 2
ATOM 1265 C C . GLU A 1 3 ? -3.762 -8.378 -4.108 1.00 0.42 3 GLU A C 2
ATOM 1266 O O . GLU A 1 3 ? -3.874 -9.346 -4.863 1.00 0.50 3 GLU A O 2
ATOM 1278 N N . TRP A 1 4 ? -2.700 -8.172 -3.347 1.00 0.36 4 TRP A N 2
ATOM 1279 C CA . TRP A 1 4 ? -1.524 -9.024 -3.414 1.00 0.38 4 TRP A CA 2
ATOM 1280 C C . TRP A 1 4 ? -1.058 -9.381 -2.013 1.00 0.34 4 TRP A C 2
ATOM 1281 O O . TRP A 1 4 ? -1.462 -8.746 -1.037 1.00 0.34 4 TRP A O 2
ATOM 1302 N N . THR A 1 5 ? -0.207 -10.389 -1.920 1.00 0.37 5 THR A N 2
ATOM 1303 C CA . THR A 1 5 ? 0.374 -10.770 -0.649 1.00 0.39 5 THR A CA 2
ATOM 1304 C C . THR A 1 5 ? 1.681 -10.015 -0.465 1.00 0.35 5 THR A C 2
ATOM 1305 O O . THR A 1 5 ? 2.719 -10.397 -1.013 1.00 0.44 5 THR A O 2
ATOM 1316 N N . LEU A 1 6 ? 1.623 -8.930 0.289 1.00 0.30 6 LEU A N 2
ATOM 1317 C CA . LEU A 1 6 ? 2.761 -8.037 0.418 1.00 0.34 6 LEU A CA 2
ATOM 1318 C C . LEU A 1 6 ? 3.403 -8.157 1.793 1.00 0.42 6 LEU A C 2
ATOM 1319 O O . LEU A 1 6 ? 2.741 -8.490 2.779 1.00 0.75 6 LEU A O 2
ATOM 1335 N N . ASP A 1 7 ? 4.695 -7.878 1.850 1.00 0.38 7 ASP A N 2
ATOM 1336 C CA . ASP A 1 7 ? 5.442 -7.924 3.094 1.00 0.44 7 ASP A CA 2
ATOM 1337 C C . ASP A 1 7 ? 6.292 -6.669 3.230 1.00 0.39 7 ASP A C 2
ATOM 1338 O O . ASP A 1 7 ? 7.281 -6.495 2.521 1.00 0.46 7 ASP A O 2
ATOM 1347 N N . ILE A 1 8 ? 5.875 -5.769 4.107 1.00 0.35 8 ILE A N 2
ATOM 1348 C CA . ILE A 1 8 ? 6.583 -4.514 4.311 1.00 0.32 8 ILE A CA 2
ATOM 1349 C C . ILE A 1 8 ? 7.352 -4.541 5.633 1.00 0.30 8 ILE A C 2
ATOM 1350 O O . ILE A 1 8 ? 6.767 -4.741 6.699 1.00 0.35 8 ILE A O 2
ATOM 1366 N N . PRO A 1 9 ? 8.681 -4.374 5.561 1.00 0.26 9 PRO A N 2
ATOM 1367 C CA . PRO A 1 9 ? 9.558 -4.349 6.738 1.00 0.26 9 PRO A CA 2
ATOM 1368 C C . PRO A 1 9 ? 9.247 -3.195 7.694 1.00 0.27 9 PRO A C 2
ATOM 1369 O O . PRO A 1 9 ? 8.819 -2.120 7.272 1.00 0.32 9 PRO A O 2
ATOM 1380 N N . ALA A 1 10 ? 9.492 -3.427 8.979 1.00 0.30 10 ALA A N 2
ATOM 1381 C CA . ALA A 1 10 ? 9.333 -2.391 10.002 1.00 0.33 10 ALA A CA 2
ATOM 1382 C C . ALA A 1 10 ? 10.682 -1.750 10.293 1.00 0.35 10 ALA A C 2
ATOM 1383 O O . ALA A 1 10 ? 10.957 -1.297 11.406 1.00 0.43 10 ALA A O 2
ATOM 1390 N N . GLN A 1 11 ? 11.515 -1.732 9.266 1.00 0.34 11 GLN A N 2
ATOM 1391 C CA . GLN A 1 11 ? 12.842 -1.150 9.341 1.00 0.40 11 GLN A CA 2
ATOM 1392 C C . GLN A 1 11 ? 12.796 0.257 8.764 1.00 0.35 11 GLN A C 2
ATOM 1393 O O . GLN A 1 11 ? 11.758 0.912 8.826 1.00 0.37 11 GLN A O 2
ATOM 1407 N N . SER A 1 12 ? 13.907 0.719 8.209 1.00 0.38 12 SER A N 2
ATOM 1408 C CA . SER A 1 12 ? 13.924 1.993 7.509 1.00 0.40 12 SER A CA 2
ATOM 1409 C C . SER A 1 12 ? 12.885 1.978 6.387 1.00 0.36 12 SER A C 2
ATOM 1410 O O . SER A 1 12 ? 12.713 0.968 5.696 1.00 0.34 12 SER A O 2
ATOM 1418 N N . MET A 1 13 ? 12.175 3.099 6.238 1.00 0.42 13 MET A N 2
ATOM 1419 C CA . MET A 1 13 ? 11.198 3.283 5.162 1.00 0.46 13 MET A CA 2
ATOM 1420 C C . MET A 1 13 ? 11.822 2.960 3.803 1.00 0.42 13 MET A C 2
ATOM 1421 O O . MET A 1 13 ? 11.130 2.583 2.854 1.00 0.45 13 MET A O 2
ATOM 1435 N N . ASN A 1 14 ? 13.142 3.116 3.732 1.00 0.41 14 ASN A N 2
ATOM 1436 C CA . ASN A 1 14 ? 13.916 2.770 2.541 1.00 0.45 14 ASN A CA 2
ATOM 1437 C C . ASN A 1 14 ? 13.675 1.313 2.137 1.00 0.41 14 ASN A C 2
ATOM 1438 O O . ASN A 1 14 ? 13.513 1.007 0.952 1.00 0.47 14 ASN A O 2
ATOM 1449 N N . SER A 1 15 ? 13.607 0.427 3.129 1.00 0.36 15 SER A N 2
ATOM 1450 C CA . SER A 1 15 ? 13.422 -0.996 2.879 1.00 0.36 15 SER A CA 2
ATOM 1451 C C . SER A 1 15 ? 11.983 -1.281 2.460 1.00 0.32 15 SER A C 2
ATOM 1452 O O . SER A 1 15 ? 11.735 -2.053 1.538 1.00 0.32 15 SER A O 2
ATOM 1460 N N . ALA A 1 16 ? 11.042 -0.636 3.143 1.00 0.31 16 ALA A N 2
ATOM 1461 C CA . ALA A 1 16 ? 9.620 -0.829 2.876 1.00 0.32 16 ALA A CA 2
ATOM 1462 C C . ALA A 1 16 ? 9.258 -0.460 1.441 1.00 0.30 16 ALA A C 2
ATOM 1463 O O . ALA A 1 16 ? 8.574 -1.217 0.749 1.00 0.29 16 ALA A O 2
ATOM 1470 N N . LEU A 1 17 ? 9.726 0.697 0.993 1.00 0.31 17 LEU A N 2
ATOM 1471 C CA . LEU A 1 17 ? 9.432 1.170 -0.352 1.00 0.33 17 LEU A CA 2
ATOM 1472 C C . LEU A 1 17 ? 10.101 0.285 -1.398 1.00 0.32 17 LEU A C 2
ATOM 1473 O O . LEU A 1 17 ? 9.499 -0.042 -2.419 1.00 0.35 17 LEU A O 2
ATOM 1489 N N . GLN A 1 18 ? 11.340 -0.112 -1.129 1.00 0.34 18 GLN A N 2
ATOM 1490 C CA . GLN A 1 18 ? 12.073 -0.996 -2.031 1.00 0.39 18 GLN A CA 2
ATOM 1491 C C . GLN A 1 18 ? 11.375 -2.350 -2.134 1.00 0.33 18 GLN A C 2
ATOM 1492 O O . GLN A 1 18 ? 11.304 -2.946 -3.212 1.00 0.34 18 GLN A O 2
ATOM 1506 N N . ALA A 1 19 ? 10.858 -2.825 -1.006 1.00 0.29 19 ALA A N 2
ATOM 1507 C CA . ALA A 1 19 ? 10.134 -4.088 -0.963 1.00 0.28 19 ALA A CA 2
ATOM 1508 C C . ALA A 1 19 ? 8.847 -4.008 -1.774 1.00 0.26 19 ALA A C 2
ATOM 1509 O O . ALA A 1 19 ? 8.516 -4.924 -2.526 1.00 0.28 19 ALA A O 2
ATOM 1516 N N . LEU A 1 20 ? 8.135 -2.895 -1.638 1.00 0.27 20 LEU A N 2
ATOM 1517 C CA . LEU A 1 20 ? 6.871 -2.705 -2.335 1.00 0.32 20 LEU A CA 2
ATOM 1518 C C . LEU A 1 20 ? 7.108 -2.625 -3.838 1.00 0.33 20 LEU A C 2
ATOM 1519 O O . LEU A 1 20 ? 6.303 -3.114 -4.637 1.00 0.36 20 LEU A O 2
ATOM 1535 N N . ALA A 1 21 ? 8.241 -2.030 -4.198 1.00 0.33 21 ALA A N 2
ATOM 1536 C CA . ALA A 1 21 ? 8.603 -1.814 -5.592 1.00 0.39 21 ALA A CA 2
ATOM 1537 C C . ALA A 1 21 ? 8.722 -3.142 -6.326 1.00 0.38 21 ALA A C 2
ATOM 1538 O O . ALA A 1 21 ? 8.087 -3.357 -7.354 1.00 0.44 21 ALA A O 2
ATOM 1545 N N . LYS A 1 22 ? 9.540 -4.031 -5.777 1.00 0.36 22 LYS A N 2
ATOM 1546 C CA . LYS A 1 22 ? 9.763 -5.344 -6.373 1.00 0.42 22 LYS A CA 2
ATOM 1547 C C . LYS A 1 22 ? 8.476 -6.169 -6.375 1.00 0.37 22 LYS A C 2
ATOM 1548 O O . LYS A 1 22 ? 8.143 -6.818 -7.367 1.00 0.47 22 LYS A O 2
ATOM 1567 N N . GLN A 1 23 ? 7.742 -6.118 -5.268 1.00 0.33 23 GLN A N 2
ATOM 1568 C CA . GLN A 1 23 ? 6.540 -6.934 -5.093 1.00 0.39 23 GLN A CA 2
ATOM 1569 C C . GLN A 1 23 ? 5.445 -6.608 -6.111 1.00 0.40 23 GLN A C 2
ATOM 1570 O O . GLN A 1 23 ? 4.719 -7.498 -6.546 1.00 0.49 23 GLN A O 2
ATOM 1584 N N . THR A 1 24 ? 5.330 -5.348 -6.503 1.00 0.38 24 THR A N 2
ATOM 1585 C CA . THR A 1 24 ? 4.247 -4.938 -7.387 1.00 0.47 24 THR A CA 2
ATOM 1586 C C . THR A 1 24 ? 4.766 -4.509 -8.755 1.00 0.48 24 THR A C 2
ATOM 1587 O O . THR A 1 24 ? 3.994 -4.099 -9.624 1.00 0.76 24 THR A O 2
ATOM 1598 N N . ASP A 1 25 ? 6.079 -4.639 -8.933 1.00 0.41 25 ASP A N 2
ATOM 1599 C CA . ASP A 1 25 ? 6.765 -4.213 -10.153 1.00 0.49 25 ASP A CA 2
ATOM 1600 C C . ASP A 1 25 ? 6.499 -2.733 -10.419 1.00 0.49 25 ASP A C 2
ATOM 1601 O O . ASP A 1 25 ? 6.110 -2.333 -11.517 1.00 0.72 25 ASP A O 2
ATOM 1610 N N . THR A 1 26 ? 6.686 -1.932 -9.389 1.00 0.34 26 THR A N 2
ATOM 1611 C CA . THR A 1 26 ? 6.500 -0.496 -9.484 1.00 0.40 26 THR A CA 2
ATOM 1612 C C . THR A 1 26 ? 7.832 0.215 -9.303 1.00 0.38 26 THR A C 2
ATOM 1613 O O . THR A 1 26 ? 8.787 -0.365 -8.784 1.00 0.40 26 THR A O 2
ATOM 1624 N N . GLN A 1 27 ? 7.902 1.459 -9.746 1.00 0.41 27 GLN A N 2
ATOM 1625 C CA . GLN A 1 27 ? 9.112 2.243 -9.592 1.00 0.44 27 GLN A CA 2
ATOM 1626 C C . GLN A 1 27 ? 8.940 3.225 -8.443 1.00 0.46 27 GLN A C 2
ATOM 1627 O O . GLN A 1 27 ? 8.020 4.037 -8.443 1.00 0.47 27 GLN A O 2
ATOM 1641 N N . LEU A 1 28 ? 9.823 3.146 -7.464 1.00 0.51 28 LEU A N 2
ATOM 1642 C CA . LEU A 1 28 ? 9.730 3.998 -6.291 1.00 0.55 28 LEU A CA 2
ATOM 1643 C C . LEU A 1 28 ? 10.725 5.143 -6.390 1.00 0.58 28 LEU A C 2
ATOM 1644 O O . LEU A 1 28 ? 11.926 4.921 -6.543 1.00 0.71 28 LEU A O 2
ATOM 1660 N N . LEU A 1 29 ? 10.217 6.358 -6.316 1.00 0.53 29 LEU A N 2
ATOM 1661 C CA . LEU A 1 29 ? 11.043 7.547 -6.391 1.00 0.60 29 LEU A CA 2
ATOM 1662 C C . LEU A 1 29 ? 11.137 8.171 -5.005 1.00 0.63 29 LEU A C 2
ATOM 1663 O O . LEU A 1 29 ? 10.220 8.863 -4.557 1.00 0.66 29 LEU A O 2
ATOM 1679 N N . TYR A 1 30 ? 12.243 7.914 -4.330 1.00 0.65 30 TYR A N 2
ATOM 1680 C CA . TYR A 1 30 ? 12.427 8.368 -2.961 1.00 0.72 30 TYR A CA 2
ATOM 1681 C C . TYR A 1 30 ? 13.906 8.457 -2.634 1.00 0.77 30 TYR A C 2
ATOM 1682 O O . TYR A 1 30 ? 14.737 7.852 -3.309 1.00 0.82 30 TYR A O 2
ATOM 1700 N N . SER A 1 31 ? 14.232 9.209 -1.604 1.00 0.85 31 SER A N 2
ATOM 1701 C CA . SER A 1 31 ? 15.596 9.300 -1.133 1.00 0.97 31 SER A CA 2
ATOM 1702 C C . SER A 1 31 ? 15.611 9.226 0.389 1.00 0.88 31 SER A C 2
ATOM 1703 O O . SER A 1 31 ? 14.709 9.745 1.050 1.00 0.85 31 SER A O 2
ATOM 1711 N N . PRO A 1 32 ? 16.621 8.550 0.966 1.00 0.96 32 PRO A N 2
ATOM 1712 C CA . PRO A 1 32 ? 16.826 8.517 2.416 1.00 0.99 32 PRO A CA 2
ATOM 1713 C C . PRO A 1 32 ? 16.996 9.925 2.979 1.00 1.01 32 PRO A C 2
ATOM 1714 O O . PRO A 1 32 ? 16.821 10.157 4.172 1.00 1.05 32 PRO A O 2
ATOM 1725 N N . GLU A 1 33 ? 17.348 10.853 2.098 1.00 1.09 33 GLU A N 2
ATOM 1726 C CA . GLU A 1 33 ? 17.442 12.263 2.439 1.00 1.26 33 GLU A CA 2
ATOM 1727 C C . GLU A 1 33 ? 16.063 12.832 2.767 1.00 1.23 33 GLU A C 2
ATOM 1728 O O . GLU A 1 33 ? 15.871 13.473 3.801 1.00 1.39 33 GLU A O 2
ATOM 1740 N N . ASP A 1 34 ? 15.102 12.567 1.890 1.00 1.12 34 ASP A N 2
ATOM 1741 C CA . ASP A 1 34 ? 13.777 13.167 1.999 1.00 1.23 34 ASP A CA 2
ATOM 1742 C C . ASP A 1 34 ? 12.986 12.535 3.135 1.00 1.17 34 ASP A C 2
ATOM 1743 O O . ASP A 1 34 ? 12.218 13.209 3.825 1.00 1.38 34 ASP A O 2
ATOM 1752 N N . ILE A 1 35 ? 13.212 11.250 3.368 1.00 0.97 35 ILE A N 2
ATOM 1753 C CA . ILE A 1 35 ? 12.447 10.522 4.371 1.00 0.97 35 ILE A CA 2
ATOM 1754 C C . ILE A 1 35 ? 13.169 10.490 5.714 1.00 1.02 35 ILE A C 2
ATOM 1755 O O . ILE A 1 35 ? 12.648 9.960 6.690 1.00 1.09 35 ILE A O 2
ATOM 1771 N N . GLY A 1 36 ? 14.377 11.048 5.750 1.00 1.08 36 GLY A N 2
ATOM 1772 C CA . GLY A 1 36 ? 15.127 11.156 6.993 1.00 1.25 36 GLY A CA 2
ATOM 1773 C C . GLY A 1 36 ? 15.536 9.814 7.578 1.00 1.17 36 GLY A C 2
ATOM 1774 O O . GLY A 1 36 ? 16.032 9.752 8.703 1.00 1.40 36 GLY A O 2
ATOM 1778 N N . GLY A 1 37 ? 15.331 8.746 6.814 1.00 0.97 37 GLY A N 2
ATOM 1779 C CA . GLY A 1 37 ? 15.675 7.414 7.276 1.00 0.96 37 GLY A CA 2
ATOM 1780 C C . GLY A 1 37 ? 14.873 6.990 8.494 1.00 0.88 37 GLY A C 2
ATOM 1781 O O . GLY A 1 37 ? 15.420 6.426 9.440 1.00 1.05 37 GLY A O 2
ATOM 1785 N N . LEU A 1 38 ? 13.575 7.267 8.473 1.00 0.77 38 LEU A N 2
ATOM 1786 C CA . LEU A 1 38 ? 12.701 6.881 9.574 1.00 0.83 38 LEU A CA 2
ATOM 1787 C C . LEU A 1 38 ? 12.176 5.467 9.353 1.00 0.66 38 LEU A C 2
ATOM 1788 O O . LEU A 1 38 ? 12.192 4.964 8.227 1.00 0.67 38 LEU A O 2
ATOM 1804 N N . ARG A 1 39 ? 11.727 4.824 10.426 1.00 0.68 39 ARG A N 2
ATOM 1805 C CA . ARG A 1 39 ? 11.222 3.459 10.335 1.00 0.59 39 ARG A CA 2
ATOM 1806 C C . ARG A 1 39 ? 9.774 3.437 9.874 1.00 0.52 39 ARG A C 2
ATOM 1807 O O . ARG A 1 39 ? 8.970 4.291 10.254 1.00 0.62 39 ARG A O 2
ATOM 1828 N N . SER A 1 40 ? 9.457 2.455 9.052 1.00 0.45 40 SER A N 2
ATOM 1829 C CA . SER A 1 40 ? 8.116 2.284 8.537 1.00 0.50 40 SER A CA 2
ATOM 1830 C C . SER A 1 40 ? 7.301 1.378 9.452 1.00 0.49 40 SER A C 2
ATOM 1831 O O . SER A 1 40 ? 7.852 0.608 10.241 1.00 0.48 40 SER A O 2
ATOM 1839 N N . SER A 1 41 ? 5.988 1.493 9.366 1.00 0.59 41 SER A N 2
ATOM 1840 C CA . SER A 1 41 ? 5.106 0.595 10.082 1.00 0.68 41 SER A CA 2
ATOM 1841 C C . SER A 1 41 ? 4.800 -0.617 9.215 1.00 0.65 41 SER A C 2
ATOM 1842 O O . SER A 1 41 ? 4.367 -0.473 8.071 1.00 0.66 41 SER A O 2
ATOM 1850 N N . ALA A 1 42 ? 5.061 -1.799 9.762 1.00 0.69 42 ALA A N 2
ATOM 1851 C CA . ALA A 1 42 ? 4.911 -3.048 9.028 1.00 0.72 42 ALA A CA 2
ATOM 1852 C C . ALA A 1 42 ? 3.494 -3.218 8.501 1.00 0.63 42 ALA A C 2
ATOM 1853 O O . ALA A 1 42 ? 2.566 -3.504 9.256 1.00 0.66 42 ALA A O 2
ATOM 1860 N N . LEU A 1 43 ? 3.334 -3.040 7.203 1.00 0.59 43 LEU A N 2
ATOM 1861 C CA . LEU A 1 43 ? 2.043 -3.213 6.573 1.00 0.54 43 LEU A CA 2
ATOM 1862 C C . LEU A 1 43 ? 2.114 -4.425 5.654 1.00 0.45 43 LEU A C 2
ATOM 1863 O O . LEU A 1 43 ? 2.366 -4.302 4.459 1.00 0.51 43 LEU A O 2
ATOM 1879 N N . LYS A 1 44 ? 1.913 -5.599 6.225 1.00 0.43 44 LYS A N 2
ATOM 1880 C CA . LYS A 1 44 ? 1.995 -6.827 5.464 1.00 0.43 44 LYS A CA 2
ATOM 1881 C C . LYS A 1 44 ? 0.680 -7.588 5.538 1.00 0.41 44 LYS A C 2
ATOM 1882 O O . LYS A 1 44 ? 0.160 -7.866 6.622 1.00 0.50 44 LYS A O 2
ATOM 1901 N N . GLY A 1 45 ? 0.138 -7.889 4.376 1.00 0.37 45 GLY A N 2
ATOM 1902 C CA . GLY A 1 45 ? -1.143 -8.544 4.289 1.00 0.37 45 GLY A CA 2
ATOM 1903 C C . GLY A 1 45 ? -1.611 -8.609 2.859 1.00 0.33 45 GLY A C 2
ATOM 1904 O O . GLY A 1 45 ? -0.812 -8.439 1.936 1.00 0.34 45 GLY A O 2
ATOM 1908 N N . ARG A 1 46 ? -2.897 -8.835 2.667 1.00 0.35 46 ARG A N 2
ATOM 1909 C CA . ARG A 1 46 ? -3.470 -8.854 1.332 1.00 0.36 46 ARG A CA 2
ATOM 1910 C C . ARG A 1 46 ? -4.091 -7.503 1.018 1.00 0.34 46 ARG A C 2
ATOM 1911 O O . ARG A 1 46 ? -5.226 -7.231 1.404 1.00 0.48 46 ARG A O 2
ATOM 1932 N N . HIS A 1 47 ? -3.328 -6.653 0.341 1.00 0.32 47 HIS A N 2
ATOM 1933 C CA . HIS A 1 47 ? -3.793 -5.318 -0.027 1.00 0.45 47 HIS A CA 2
ATOM 1934 C C . HIS A 1 47 ? -3.230 -4.897 -1.373 1.00 0.43 47 HIS A C 2
ATOM 1935 O O . HIS A 1 47 ? -2.233 -5.449 -1.842 1.00 0.46 47 HIS A O 2
ATOM 1950 N N . ASP A 1 48 ? -3.893 -3.931 -1.997 1.00 0.47 48 ASP A N 2
ATOM 1951 C CA . ASP A 1 48 ? -3.456 -3.400 -3.279 1.00 0.55 48 ASP A CA 2
ATOM 1952 C C . ASP A 1 48 ? -2.425 -2.294 -3.084 1.00 0.48 48 ASP A C 2
ATOM 1953 O O . ASP A 1 48 ? -2.136 -1.896 -1.953 1.00 0.44 48 ASP A O 2
ATOM 1962 N N . LEU A 1 49 ? -1.890 -1.792 -4.189 1.00 0.50 49 LEU A N 2
ATOM 1963 C CA . LEU A 1 49 ? -0.831 -0.790 -4.150 1.00 0.51 49 LEU A CA 2
ATOM 1964 C C . LEU A 1 49 ? -1.273 0.469 -3.400 1.00 0.42 49 LEU A C 2
ATOM 1965 O O . LEU A 1 49 ? -0.619 0.892 -2.443 1.00 0.43 49 LEU A O 2
ATOM 1981 N N . GLN A 1 50 ? -2.387 1.053 -3.829 1.00 0.41 50 GLN A N 2
ATOM 1982 C CA . GLN A 1 50 ? -2.867 2.310 -3.264 1.00 0.42 50 GLN A CA 2
ATOM 1983 C C . GLN A 1 50 ? -3.169 2.181 -1.779 1.00 0.39 50 GLN A C 2
ATOM 1984 O O . GLN A 1 50 ? -2.782 3.041 -0.993 1.00 0.41 50 GLN A O 2
ATOM 1998 N N . SER A 1 51 ? -3.848 1.104 -1.401 1.00 0.41 51 SER A N 2
ATOM 1999 C CA . SER A 1 51 ? -4.183 0.869 -0.001 1.00 0.46 51 SER A CA 2
ATOM 2000 C C . SER A 1 51 ? -2.921 0.767 0.849 1.00 0.41 51 SER A C 2
ATOM 2001 O O . SER A 1 51 ? -2.843 1.347 1.933 1.00 0.43 51 SER A O 2
ATOM 2009 N N . SER A 1 52 ? -1.929 0.039 0.349 1.00 0.40 52 SER A N 2
ATOM 2010 C CA . SER A 1 52 ? -0.665 -0.114 1.049 1.00 0.43 52 SER A CA 2
ATOM 2011 C C . SER A 1 52 ? 0.013 1.241 1.238 1.00 0.41 52 SER A C 2
ATOM 2012 O O . SER A 1 52 ? 0.443 1.578 2.339 1.00 0.45 52 SER A O 2
ATOM 2020 N N . LEU A 1 53 ? 0.078 2.022 0.162 1.00 0.39 53 LEU A N 2
ATOM 2021 C CA . LEU A 1 53 ? 0.688 3.348 0.210 1.00 0.41 53 LEU A CA 2
ATOM 2022 C C . LEU A 1 53 ? -0.061 4.266 1.171 1.00 0.40 53 LEU A C 2
ATOM 2023 O O . LEU A 1 53 ? 0.552 4.998 1.948 1.00 0.46 53 LEU A O 2
ATOM 2039 N N . ARG A 1 54 ? -1.386 4.210 1.113 1.00 0.38 54 ARG A N 2
ATOM 2040 C CA . ARG A 1 54 ? -2.233 5.083 1.915 1.00 0.43 54 ARG A CA 2
ATOM 2041 C C . ARG A 1 54 ? -2.014 4.823 3.404 1.00 0.42 54 ARG A C 2
ATOM 2042 O O . ARG A 1 54 ? -1.797 5.756 4.178 1.00 0.48 54 ARG A O 2
ATOM 2063 N N . ILE A 1 55 ? -2.049 3.556 3.796 1.00 0.42 55 ILE A N 2
ATOM 2064 C CA . ILE A 1 55 ? -1.902 3.194 5.199 1.00 0.47 55 ILE A CA 2
ATOM 2065 C C . ILE A 1 55 ? -0.456 3.374 5.662 1.00 0.49 55 ILE A C 2
ATOM 2066 O O . ILE A 1 55 ? -0.204 3.740 6.811 1.00 0.59 55 ILE A O 2
ATOM 2082 N N . LEU A 1 56 ? 0.492 3.133 4.763 1.00 0.45 56 LEU A N 2
ATOM 2083 C CA . LEU A 1 56 ? 1.908 3.266 5.093 1.00 0.52 56 LEU A CA 2
ATOM 2084 C C . LEU A 1 56 ? 2.273 4.722 5.363 1.00 0.53 56 LEU A C 2
ATOM 2085 O O . LEU A 1 56 ? 3.026 5.018 6.290 1.00 0.65 56 LEU A O 2
ATOM 2101 N N . LEU A 1 57 ? 1.732 5.628 4.556 1.00 0.51 57 LEU A N 2
ATOM 2102 C CA . LEU A 1 57 ? 2.016 7.048 4.706 1.00 0.63 57 LEU A CA 2
ATOM 2103 C C . LEU A 1 57 ? 0.865 7.768 5.404 1.00 0.72 57 LEU A C 2
ATOM 2104 O O . LEU A 1 57 ? 0.780 8.995 5.378 1.00 1.16 57 LEU A O 2
ATOM 2120 N N . GLN A 1 58 ? -0.022 6.979 6.006 1.00 0.61 58 GLN A N 2
ATOM 2121 C CA . GLN A 1 58 ? -1.160 7.495 6.766 1.00 0.79 58 GLN A CA 2
ATOM 2122 C C . GLN A 1 58 ? -0.715 8.489 7.845 1.00 1.05 58 GLN A C 2
ATOM 2123 O O . GLN A 1 58 ? -0.380 8.094 8.963 1.00 2.03 58 GLN A O 2
ATOM 2137 N N . GLY A 1 59 ? -0.706 9.774 7.499 1.00 0.97 59 GLY A N 2
ATOM 2138 C CA . GLY A 1 59 ? -0.371 10.812 8.460 1.00 1.28 59 GLY A CA 2
ATOM 2139 C C . GLY A 1 59 ? 1.074 10.749 8.929 1.00 1.13 59 GLY A C 2
ATOM 2140 O O . GLY A 1 59 ? 1.375 11.096 10.069 1.00 1.42 59 GLY A O 2
ATOM 2144 N N . THR A 1 60 ? 1.965 10.286 8.063 1.00 0.95 60 THR A N 2
ATOM 2145 C CA . THR A 1 60 ? 3.385 10.239 8.401 1.00 0.99 60 THR A CA 2
ATOM 2146 C C . THR A 1 60 ? 4.100 11.529 8.006 1.00 1.06 60 THR A C 2
ATOM 2147 O O . THR A 1 60 ? 5.310 11.668 8.193 1.00 1.25 60 THR A O 2
ATOM 2158 N N . GLY A 1 61 ? 3.344 12.468 7.453 1.00 1.08 61 GLY A N 2
ATOM 2159 C CA . GLY A 1 61 ? 3.913 13.736 7.040 1.00 1.32 61 GLY A CA 2
ATOM 2160 C C . GLY A 1 61 ? 4.483 13.676 5.636 1.00 1.26 61 GLY A C 2
ATOM 2161 O O . GLY A 1 61 ? 4.913 14.691 5.081 1.00 1.35 61 GLY A O 2
ATOM 2165 N N . LEU A 1 62 ? 4.482 12.485 5.055 1.00 1.16 62 LEU A N 2
ATOM 2166 C CA . LEU A 1 62 ? 4.978 12.286 3.708 1.00 1.11 62 LEU A CA 2
ATOM 2167 C C . LEU A 1 62 ? 3.813 12.297 2.733 1.00 1.07 62 LEU A C 2
ATOM 2168 O O . LEU A 1 62 ? 2.695 11.916 3.088 1.00 1.14 62 LEU A O 2
ATOM 2184 N N . ARG A 1 63 ? 4.071 12.738 1.521 1.00 1.01 63 ARG A N 2
ATOM 2185 C CA . ARG A 1 63 ? 3.052 12.781 0.491 1.00 1.03 63 ARG A CA 2
ATOM 2186 C C . ARG A 1 63 ? 3.536 11.962 -0.699 1.00 0.92 63 ARG A C 2
ATOM 2187 O O . ARG A 1 63 ? 4.740 11.747 -0.851 1.00 0.87 63 ARG A O 2
ATOM 2208 N N . TYR A 1 64 ? 2.620 11.490 -1.528 1.00 0.96 64 TYR A N 2
ATOM 2209 C CA . TYR A 1 64 ? 3.010 10.678 -2.667 1.00 0.91 64 TYR A CA 2
ATOM 2210 C C . TYR A 1 64 ? 2.174 10.993 -3.900 1.00 0.89 64 TYR A C 2
ATOM 2211 O O . TYR A 1 64 ? 0.944 11.032 -3.850 1.00 0.94 64 TYR A O 2
ATOM 2229 N N . GLN A 1 65 ? 2.862 11.264 -4.996 1.00 0.90 65 GLN A N 2
ATOM 2230 C CA . GLN A 1 65 ? 2.224 11.346 -6.299 1.00 0.93 65 GLN A CA 2
ATOM 2231 C C . GLN A 1 65 ? 2.613 10.120 -7.117 1.00 0.87 65 GLN A C 2
ATOM 2232 O O . GLN A 1 65 ? 3.801 9.854 -7.311 1.00 0.86 65 GLN A O 2
ATOM 2246 N N . ILE A 1 66 ? 1.629 9.367 -7.578 1.00 0.88 66 ILE A N 2
ATOM 2247 C CA . ILE A 1 66 ? 1.900 8.169 -8.356 1.00 0.86 66 ILE A CA 2
ATOM 2248 C C . ILE A 1 66 ? 1.658 8.430 -9.843 1.00 0.98 66 ILE A C 2
ATOM 2249 O O . ILE A 1 66 ? 0.525 8.422 -10.330 1.00 1.11 66 ILE A O 2
ATOM 2265 N N . ASP A 1 67 ? 2.737 8.695 -10.557 1.00 1.04 67 ASP A N 2
ATOM 2266 C CA . ASP A 1 67 ? 2.660 9.005 -11.973 1.00 1.25 67 ASP A CA 2
ATOM 2267 C C . ASP A 1 67 ? 3.027 7.779 -12.792 1.00 1.20 67 ASP A C 2
ATOM 2268 O O . ASP A 1 67 ? 4.158 7.296 -12.733 1.00 1.13 67 ASP A O 2
ATOM 2277 N N . GLY A 1 68 ? 2.060 7.273 -13.539 1.00 1.28 68 GLY A N 2
ATOM 2278 C CA . GLY A 1 68 ? 2.268 6.072 -14.321 1.00 1.30 68 GLY A CA 2
ATOM 2279 C C . GLY A 1 68 ? 2.519 4.861 -13.448 1.00 1.14 68 GLY A C 2
ATOM 2280 O O . GLY A 1 68 ? 1.631 4.409 -12.725 1.00 1.18 68 GLY A O 2
ATOM 2284 N N . ASN A 1 69 ? 3.740 4.358 -13.502 1.00 1.03 69 ASN A N 2
ATOM 2285 C CA . ASN A 1 69 ? 4.146 3.207 -12.705 1.00 0.94 69 ASN A CA 2
ATOM 2286 C C . ASN A 1 69 ? 5.158 3.636 -11.656 1.00 0.75 69 ASN A C 2
ATOM 2287 O O . ASN A 1 69 ? 5.804 2.805 -11.015 1.00 0.69 69 ASN A O 2
ATOM 2298 N N . THR A 1 70 ? 5.282 4.939 -11.477 1.00 0.74 70 THR A N 2
ATOM 2299 C CA . THR A 1 70 ? 6.266 5.496 -10.574 1.00 0.68 70 THR A CA 2
ATOM 2300 C C . THR A 1 70 ? 5.592 6.174 -9.385 1.00 0.63 70 THR A C 2
ATOM 2301 O O . THR A 1 70 ? 4.665 6.969 -9.541 1.00 0.71 70 THR A O 2
ATOM 2312 N N . VAL A 1 71 ? 6.072 5.851 -8.195 1.00 0.56 71 VAL A N 2
ATOM 2313 C CA . VAL A 1 71 ? 5.519 6.382 -6.965 1.00 0.58 71 VAL A CA 2
ATOM 2314 C C . VAL A 1 71 ? 6.525 7.329 -6.332 1.00 0.57 71 VAL A C 2
ATOM 2315 O O . VAL A 1 71 ? 7.624 6.918 -5.966 1.00 0.57 71 VAL A O 2
ATOM 2328 N N . THR A 1 72 ? 6.154 8.587 -6.201 1.00 0.63 72 THR A N 2
ATOM 2329 C CA . THR A 1 72 ? 7.076 9.594 -5.711 1.00 0.66 72 THR A CA 2
ATOM 2330 C C . THR A 1 72 ? 6.775 9.933 -4.255 1.00 0.70 72 THR A C 2
ATOM 2331 O O . THR A 1 72 ? 5.779 10.590 -3.953 1.00 0.78 72 THR A O 2
ATOM 2342 N N . VAL A 1 73 ? 7.635 9.466 -3.361 1.00 0.70 73 VAL A N 2
ATOM 2343 C CA . VAL A 1 73 ? 7.481 9.726 -1.938 1.00 0.76 73 VAL A CA 2
ATOM 2344 C C . VAL A 1 73 ? 8.236 10.994 -1.565 1.00 0.90 73 VAL A C 2
ATOM 2345 O O . VAL A 1 73 ? 9.465 11.051 -1.659 1.00 1.01 73 VAL A O 2
ATOM 2358 N N . THR A 1 74 ? 7.494 12.014 -1.188 1.00 0.97 74 THR A N 2
ATOM 2359 C CA . THR A 1 74 ? 8.074 13.312 -0.900 1.00 1.15 74 THR A CA 2
ATOM 2360 C C . THR A 1 74 ? 7.406 13.961 0.310 1.00 1.11 74 THR A C 2
ATOM 2361 O O . THR A 1 74 ? 6.188 14.140 0.335 1.00 0.99 74 THR A O 2
ATOM 2372 N N . ALA A 1 75 ? 8.203 14.282 1.323 1.00 1.29 75 ALA A N 2
ATOM 2373 C CA . ALA A 1 75 ? 7.708 14.981 2.504 1.00 1.36 75 ALA A CA 2
ATOM 2374 C C . ALA A 1 75 ? 7.142 16.344 2.124 1.00 1.48 75 ALA A C 2
ATOM 2375 O O . ALA A 1 75 ? 7.764 17.101 1.377 1.00 1.72 75 ALA A O 2
ATOM 2382 N N . SER A 1 76 ? 5.953 16.652 2.626 1.00 1.52 76 SER A N 2
ATOM 2383 C CA . SER A 1 76 ? 5.299 17.914 2.316 1.00 1.75 76 SER A CA 2
ATOM 2384 C C . SER A 1 76 ? 4.403 18.358 3.470 1.00 2.24 76 SER A C 2
ATOM 2385 O O . SER A 1 76 ? 3.197 18.112 3.469 1.00 2.81 76 SER A O 2
ATOM 2393 N N . ALA A 1 77 ? 5.010 18.998 4.460 1.00 2.71 77 ALA A N 2
ATOM 2394 C CA . ALA A 1 77 ? 4.282 19.494 5.619 1.00 3.56 77 ALA A CA 2
ATOM 2395 C C . ALA A 1 77 ? 4.775 20.885 5.999 1.00 4.02 77 ALA A C 2
ATOM 2396 O O . ALA A 1 77 ? 5.885 21.043 6.508 1.00 4.62 77 ALA A O 2
ATOM 2403 N N . ALA A 1 78 ? 3.953 21.889 5.732 1.00 4.20 78 ALA A N 2
ATOM 2404 C CA . ALA A 1 78 ? 4.302 23.270 6.031 1.00 5.03 78 ALA A CA 2
ATOM 2405 C C . ALA A 1 78 ? 3.057 24.143 5.990 1.00 5.55 78 ALA A C 2
ATOM 2406 O O . ALA A 1 78 ? 1.959 23.644 5.724 1.00 5.99 78 ALA A O 2
ATOM 2413 N N . ALA A 1 79 ? 3.236 25.436 6.259 1.00 5.86 79 ALA A N 2
ATOM 2414 C CA . ALA A 1 79 ? 2.152 26.416 6.194 1.00 6.63 79 ALA A CA 2
ATOM 2415 C C . ALA A 1 79 ? 1.020 26.072 7.156 1.00 7.15 79 ALA A C 2
ATOM 2416 O O . ALA A 1 79 ? -0.149 26.020 6.768 1.00 7.46 79 ALA A O 2
ATOM 2423 N N . LYS A 1 80 ? 1.369 25.818 8.406 1.00 7.55 80 LYS A N 2
ATOM 2424 C CA . LYS A 1 80 ? 0.376 25.543 9.431 1.00 8.34 80 LYS A CA 2
ATOM 2425 C C . LYS A 1 80 ? 0.139 26.796 10.269 1.00 8.95 80 LYS A C 2
ATOM 2426 O O . LYS A 1 80 ? 1.070 27.569 10.514 1.00 9.25 80 LYS A O 2
ATOM 2445 N N . ASP A 1 81 ? -1.111 26.987 10.692 1.00 9.36 81 ASP A N 2
ATOM 2446 C CA . ASP A 1 81 ? -1.521 28.172 11.446 1.00 10.16 81 ASP A CA 2
ATOM 2447 C C . ASP A 1 81 ? -1.400 29.422 10.588 1.00 10.60 81 ASP A C 2
ATOM 2448 O O . ASP A 1 81 ? -0.790 30.414 10.988 1.00 11.03 81 ASP A O 2
ATOM 2457 N N . GLY A 1 82 ? -1.992 29.364 9.407 1.00 10.72 82 GLY A N 2
ATOM 2458 C CA . GLY A 1 82 ? -1.966 30.501 8.512 1.00 11.37 82 GLY A CA 2
ATOM 2459 C C . GLY A 1 82 ? -3.235 31.319 8.607 1.00 11.77 82 GLY A C 2
ATOM 2460 O O . GLY A 1 82 ? -3.842 31.360 9.702 1.00 12.00 82 GLY A O 2
ATOM 2465 N N . SER A 1 1 ? -10.222 -5.940 -5.389 1.00 2.75 1 SER A N 3
ATOM 2466 C CA . SER A 1 1 ? -10.413 -6.839 -6.543 1.00 2.38 1 SER A CA 3
ATOM 2467 C C . SER A 1 1 ? -9.069 -7.198 -7.169 1.00 1.65 1 SER A C 3
ATOM 2468 O O . SER A 1 1 ? -8.919 -8.258 -7.778 1.00 1.91 1 SER A O 3
ATOM 2478 N N . GLN A 1 2 ? -8.100 -6.303 -7.020 1.00 1.37 2 GLN A N 3
ATOM 2479 C CA . GLN A 1 2 ? -6.770 -6.500 -7.580 1.00 0.95 2 GLN A CA 3
ATOM 2480 C C . GLN A 1 2 ? -5.711 -6.154 -6.536 1.00 0.75 2 GLN A C 3
ATOM 2481 O O . GLN A 1 2 ? -5.152 -5.058 -6.545 1.00 0.86 2 GLN A O 3
ATOM 2495 N N . GLU A 1 3 ? -5.443 -7.091 -5.635 1.00 0.57 3 GLU A N 3
ATOM 2496 C CA . GLU A 1 3 ? -4.504 -6.851 -4.545 1.00 0.47 3 GLU A CA 3
ATOM 2497 C C . GLU A 1 3 ? -3.254 -7.708 -4.698 1.00 0.42 3 GLU A C 3
ATOM 2498 O O . GLU A 1 3 ? -3.155 -8.533 -5.609 1.00 0.50 3 GLU A O 3
ATOM 2510 N N . TRP A 1 4 ? -2.304 -7.500 -3.800 1.00 0.36 4 TRP A N 3
ATOM 2511 C CA . TRP A 1 4 ? -1.077 -8.278 -3.769 1.00 0.38 4 TRP A CA 3
ATOM 2512 C C . TRP A 1 4 ? -0.798 -8.721 -2.340 1.00 0.34 4 TRP A C 3
ATOM 2513 O O . TRP A 1 4 ? -1.293 -8.108 -1.391 1.00 0.34 4 TRP A O 3
ATOM 2534 N N . THR A 1 5 ? -0.019 -9.780 -2.180 1.00 0.37 5 THR A N 3
ATOM 2535 C CA . THR A 1 5 ? 0.412 -10.205 -0.859 1.00 0.39 5 THR A CA 3
ATOM 2536 C C . THR A 1 5 ? 1.782 -9.593 -0.564 1.00 0.35 5 THR A C 3
ATOM 2537 O O . THR A 1 5 ? 2.813 -10.010 -1.100 1.00 0.44 5 THR A O 3
ATOM 2548 N N . LEU A 1 6 ? 1.773 -8.568 0.268 1.00 0.30 6 LEU A N 3
ATOM 2549 C CA . LEU A 1 6 ? 2.948 -7.742 0.472 1.00 0.34 6 LEU A CA 3
ATOM 2550 C C . LEU A 1 6 ? 3.745 -8.175 1.690 1.00 0.42 6 LEU A C 3
ATOM 2551 O O . LEU A 1 6 ? 3.219 -8.798 2.612 1.00 0.75 6 LEU A O 3
ATOM 2567 N N . ASP A 1 7 ? 5.025 -7.843 1.670 1.00 0.38 7 ASP A N 3
ATOM 2568 C CA . ASP A 1 7 ? 5.905 -8.041 2.809 1.00 0.44 7 ASP A CA 3
ATOM 2569 C C . ASP A 1 7 ? 6.828 -6.847 2.928 1.00 0.39 7 ASP A C 3
ATOM 2570 O O . ASP A 1 7 ? 7.723 -6.653 2.105 1.00 0.46 7 ASP A O 3
ATOM 2579 N N . ILE A 1 8 ? 6.581 -6.031 3.933 1.00 0.35 8 ILE A N 3
ATOM 2580 C CA . ILE A 1 8 ? 7.307 -4.791 4.108 1.00 0.32 8 ILE A CA 3
ATOM 2581 C C . ILE A 1 8 ? 8.014 -4.777 5.456 1.00 0.30 8 ILE A C 3
ATOM 2582 O O . ILE A 1 8 ? 7.391 -5.007 6.492 1.00 0.35 8 ILE A O 3
ATOM 2598 N N . PRO A 1 9 ? 9.341 -4.559 5.440 1.00 0.26 9 PRO A N 3
ATOM 2599 C CA . PRO A 1 9 ? 10.167 -4.490 6.652 1.00 0.26 9 PRO A CA 3
ATOM 2600 C C . PRO A 1 9 ? 9.698 -3.432 7.652 1.00 0.27 9 PRO A C 3
ATOM 2601 O O . PRO A 1 9 ? 8.959 -2.504 7.308 1.00 0.32 9 PRO A O 3
ATOM 2612 N N . ALA A 1 10 ? 10.170 -3.566 8.881 1.00 0.30 10 ALA A N 3
ATOM 2613 C CA . ALA A 1 10 ? 9.801 -2.662 9.964 1.00 0.33 10 ALA A CA 3
ATOM 2614 C C . ALA A 1 10 ? 11.042 -1.946 10.464 1.00 0.35 10 ALA A C 3
ATOM 2615 O O . ALA A 1 10 ? 11.130 -1.522 11.618 1.00 0.43 10 ALA A O 3
ATOM 2622 N N . GLN A 1 11 ? 11.997 -1.844 9.563 1.00 0.34 11 GLN A N 3
ATOM 2623 C CA . GLN A 1 11 ? 13.263 -1.194 9.820 1.00 0.40 11 GLN A CA 3
ATOM 2624 C C . GLN A 1 11 ? 13.278 0.168 9.143 1.00 0.35 11 GLN A C 3
ATOM 2625 O O . GLN A 1 11 ? 12.235 0.807 9.010 1.00 0.37 11 GLN A O 3
ATOM 2639 N N . SER A 1 12 ? 14.453 0.610 8.728 1.00 0.38 12 SER A N 3
ATOM 2640 C CA . SER A 1 12 ? 14.585 1.848 7.989 1.00 0.40 12 SER A CA 3
ATOM 2641 C C . SER A 1 12 ? 13.699 1.833 6.733 1.00 0.36 12 SER A C 3
ATOM 2642 O O . SER A 1 12 ? 13.715 0.883 5.936 1.00 0.34 12 SER A O 3
ATOM 2650 N N . MET A 1 13 ? 12.908 2.896 6.601 1.00 0.42 13 MET A N 3
ATOM 2651 C CA . MET A 1 13 ? 11.900 3.036 5.551 1.00 0.46 13 MET A CA 3
ATOM 2652 C C . MET A 1 13 ? 12.463 2.797 4.144 1.00 0.42 13 MET A C 3
ATOM 2653 O O . MET A 1 13 ? 11.740 2.341 3.257 1.00 0.45 13 MET A O 3
ATOM 2667 N N . ASN A 1 14 ? 13.746 3.104 3.942 1.00 0.41 14 ASN A N 3
ATOM 2668 C CA . ASN A 1 14 ? 14.390 2.925 2.637 1.00 0.45 14 ASN A CA 3
ATOM 2669 C C . ASN A 1 14 ? 14.310 1.475 2.168 1.00 0.41 14 ASN A C 3
ATOM 2670 O O . ASN A 1 14 ? 14.102 1.215 0.981 1.00 0.47 14 ASN A O 3
ATOM 2681 N N . SER A 1 15 ? 14.452 0.536 3.101 1.00 0.36 15 SER A N 3
ATOM 2682 C CA . SER A 1 15 ? 14.418 -0.881 2.770 1.00 0.36 15 SER A CA 3
ATOM 2683 C C . SER A 1 15 ? 12.985 -1.313 2.505 1.00 0.32 15 SER A C 3
ATOM 2684 O O . SER A 1 15 ? 12.708 -2.097 1.596 1.00 0.32 15 SER A O 3
ATOM 2692 N N . ALA A 1 16 ? 12.075 -0.775 3.306 1.00 0.31 16 ALA A N 3
ATOM 2693 C CA . ALA A 1 16 ? 10.662 -1.094 3.192 1.00 0.32 16 ALA A CA 3
ATOM 2694 C C . ALA A 1 16 ? 10.099 -0.686 1.839 1.00 0.30 16 ALA A C 3
ATOM 2695 O O . ALA A 1 16 ? 9.353 -1.439 1.212 1.00 0.29 16 ALA A O 3
ATOM 2702 N N . LEU A 1 17 ? 10.463 0.507 1.390 1.00 0.31 17 LEU A N 3
ATOM 2703 C CA . LEU A 1 17 ? 9.977 1.018 0.118 1.00 0.33 17 LEU A CA 3
ATOM 2704 C C . LEU A 1 17 ? 10.493 0.170 -1.041 1.00 0.32 17 LEU A C 3
ATOM 2705 O O . LEU A 1 17 ? 9.762 -0.108 -1.985 1.00 0.35 17 LEU A O 3
ATOM 2721 N N . GLN A 1 18 ? 11.744 -0.263 -0.951 1.00 0.34 18 GLN A N 3
ATOM 2722 C CA . GLN A 1 18 ? 12.320 -1.128 -1.974 1.00 0.39 18 GLN A CA 3
ATOM 2723 C C . GLN A 1 18 ? 11.578 -2.461 -2.025 1.00 0.33 18 GLN A C 3
ATOM 2724 O O . GLN A 1 18 ? 11.348 -3.020 -3.100 1.00 0.34 18 GLN A O 3
ATOM 2738 N N . ALA A 1 19 ? 11.187 -2.957 -0.858 1.00 0.29 19 ALA A N 3
ATOM 2739 C CA . ALA A 1 19 ? 10.462 -4.216 -0.769 1.00 0.28 19 ALA A CA 3
ATOM 2740 C C . ALA A 1 19 ? 9.072 -4.088 -1.380 1.00 0.26 19 ALA A C 3
ATOM 2741 O O . ALA A 1 19 ? 8.626 -4.968 -2.116 1.00 0.28 19 ALA A O 3
ATOM 2748 N N . LEU A 1 20 ? 8.398 -2.978 -1.093 1.00 0.27 20 LEU A N 3
ATOM 2749 C CA . LEU A 1 20 ? 7.053 -2.742 -1.611 1.00 0.32 20 LEU A CA 3
ATOM 2750 C C . LEU A 1 20 ? 7.099 -2.603 -3.128 1.00 0.33 20 LEU A C 3
ATOM 2751 O O . LEU A 1 20 ? 6.202 -3.066 -3.839 1.00 0.36 20 LEU A O 3
ATOM 2767 N N . ALA A 1 21 ? 8.170 -1.981 -3.607 1.00 0.33 21 ALA A N 3
ATOM 2768 C CA . ALA A 1 21 ? 8.350 -1.736 -5.027 1.00 0.39 21 ALA A CA 3
ATOM 2769 C C . ALA A 1 21 ? 8.445 -3.051 -5.783 1.00 0.38 21 ALA A C 3
ATOM 2770 O O . ALA A 1 21 ? 7.683 -3.306 -6.713 1.00 0.44 21 ALA A O 3
ATOM 2777 N N . LYS A 1 22 ? 9.379 -3.892 -5.357 1.00 0.36 22 LYS A N 3
ATOM 2778 C CA . LYS A 1 22 ? 9.621 -5.169 -6.011 1.00 0.42 22 LYS A CA 3
ATOM 2779 C C . LYS A 1 22 ? 8.415 -6.097 -5.884 1.00 0.37 22 LYS A C 3
ATOM 2780 O O . LYS A 1 22 ? 8.119 -6.868 -6.797 1.00 0.47 22 LYS A O 3
ATOM 2799 N N . GLN A 1 23 ? 7.716 -6.008 -4.757 1.00 0.33 23 GLN A N 3
ATOM 2800 C CA . GLN A 1 23 ? 6.565 -6.866 -4.496 1.00 0.39 23 GLN A CA 3
ATOM 2801 C C . GLN A 1 23 ? 5.415 -6.580 -5.460 1.00 0.40 23 GLN A C 3
ATOM 2802 O O . GLN A 1 23 ? 4.602 -7.461 -5.742 1.00 0.49 23 GLN A O 3
ATOM 2816 N N . THR A 1 24 ? 5.347 -5.357 -5.972 1.00 0.38 24 THR A N 3
ATOM 2817 C CA . THR A 1 24 ? 4.258 -4.972 -6.862 1.00 0.47 24 THR A CA 3
ATOM 2818 C C . THR A 1 24 ? 4.762 -4.651 -8.267 1.00 0.48 24 THR A C 3
ATOM 2819 O O . THR A 1 24 ? 3.980 -4.287 -9.147 1.00 0.76 24 THR A O 3
ATOM 2830 N N . ASP A 1 25 ? 6.074 -4.803 -8.461 1.00 0.41 25 ASP A N 3
ATOM 2831 C CA . ASP A 1 25 ? 6.733 -4.490 -9.734 1.00 0.49 25 ASP A CA 3
ATOM 2832 C C . ASP A 1 25 ? 6.518 -3.029 -10.108 1.00 0.49 25 ASP A C 3
ATOM 2833 O O . ASP A 1 25 ? 6.302 -2.696 -11.275 1.00 0.72 25 ASP A O 3
ATOM 2842 N N . THR A 1 26 ? 6.574 -2.163 -9.112 1.00 0.34 26 THR A N 3
ATOM 2843 C CA . THR A 1 26 ? 6.351 -0.744 -9.317 1.00 0.40 26 THR A CA 3
ATOM 2844 C C . THR A 1 26 ? 7.635 0.046 -9.093 1.00 0.38 26 THR A C 3
ATOM 2845 O O . THR A 1 26 ? 8.617 -0.477 -8.556 1.00 0.40 26 THR A O 3
ATOM 2856 N N . GLN A 1 27 ? 7.632 1.299 -9.518 1.00 0.41 27 GLN A N 3
ATOM 2857 C CA . GLN A 1 27 ? 8.765 2.178 -9.290 1.00 0.44 27 GLN A CA 3
ATOM 2858 C C . GLN A 1 27 ? 8.454 3.150 -8.169 1.00 0.46 27 GLN A C 3
ATOM 2859 O O . GLN A 1 27 ? 7.516 3.937 -8.264 1.00 0.47 27 GLN A O 3
ATOM 2873 N N . LEU A 1 28 ? 9.242 3.095 -7.114 1.00 0.51 28 LEU A N 3
ATOM 2874 C CA . LEU A 1 28 ? 9.075 4.006 -5.999 1.00 0.55 28 LEU A CA 3
ATOM 2875 C C . LEU A 1 28 ? 10.267 4.941 -5.942 1.00 0.58 28 LEU A C 3
ATOM 2876 O O . LEU A 1 28 ? 11.400 4.506 -5.728 1.00 0.71 28 LEU A O 3
ATOM 2892 N N . LEU A 1 29 ? 10.010 6.217 -6.158 1.00 0.53 29 LEU A N 3
ATOM 2893 C CA . LEU A 1 29 ? 11.067 7.212 -6.210 1.00 0.60 29 LEU A CA 3
ATOM 2894 C C . LEU A 1 29 ? 11.114 7.999 -4.911 1.00 0.63 29 LEU A C 3
ATOM 2895 O O . LEU A 1 29 ? 10.123 8.613 -4.515 1.00 0.66 29 LEU A O 3
ATOM 2911 N N . TYR A 1 30 ? 12.263 7.970 -4.248 1.00 0.65 30 TYR A N 3
ATOM 2912 C CA . TYR A 1 30 ? 12.413 8.607 -2.948 1.00 0.72 30 TYR A CA 3
ATOM 2913 C C . TYR A 1 30 ? 13.879 8.914 -2.658 1.00 0.77 30 TYR A C 3
ATOM 2914 O O . TYR A 1 30 ? 14.780 8.284 -3.211 1.00 0.82 30 TYR A O 3
ATOM 2932 N N . SER A 1 31 ? 14.107 9.899 -1.804 1.00 0.85 31 SER A N 3
ATOM 2933 C CA . SER A 1 31 ? 15.450 10.273 -1.402 1.00 0.97 31 SER A CA 3
ATOM 2934 C C . SER A 1 31 ? 15.730 9.750 0.010 1.00 0.88 31 SER A C 3
ATOM 2935 O O . SER A 1 31 ? 15.005 10.061 0.956 1.00 0.85 31 SER A O 3
ATOM 2943 N N . PRO A 1 32 ? 16.793 8.935 0.151 1.00 0.96 32 PRO A N 3
ATOM 2944 C CA . PRO A 1 32 ? 17.120 8.233 1.404 1.00 0.99 32 PRO A CA 3
ATOM 2945 C C . PRO A 1 32 ? 17.371 9.173 2.584 1.00 1.01 32 PRO A C 3
ATOM 2946 O O . PRO A 1 32 ? 17.017 8.861 3.719 1.00 1.05 32 PRO A O 3
ATOM 2957 N N . GLU A 1 33 ? 17.995 10.312 2.320 1.00 1.09 33 GLU A N 3
ATOM 2958 C CA . GLU A 1 33 ? 18.285 11.276 3.373 1.00 1.26 33 GLU A CA 3
ATOM 2959 C C . GLU A 1 33 ? 17.020 12.026 3.784 1.00 1.23 33 GLU A C 3
ATOM 2960 O O . GLU A 1 33 ? 16.876 12.456 4.930 1.00 1.39 33 GLU A O 3
ATOM 2972 N N . ASP A 1 34 ? 16.087 12.142 2.851 1.00 1.12 34 ASP A N 3
ATOM 2973 C CA . ASP A 1 34 ? 14.924 13.000 3.033 1.00 1.23 34 ASP A CA 3
ATOM 2974 C C . ASP A 1 34 ? 13.787 12.268 3.730 1.00 1.17 34 ASP A C 3
ATOM 2975 O O . ASP A 1 34 ? 12.734 12.846 3.986 1.00 1.38 34 ASP A O 3
ATOM 2984 N N . ILE A 1 35 ? 13.996 10.999 4.042 1.00 0.97 35 ILE A N 3
ATOM 2985 C CA . ILE A 1 35 ? 13.019 10.244 4.818 1.00 0.97 35 ILE A CA 3
ATOM 2986 C C . ILE A 1 35 ? 13.474 10.137 6.268 1.00 1.02 35 ILE A C 3
ATOM 2987 O O . ILE A 1 35 ? 12.903 9.390 7.059 1.00 1.09 35 ILE A O 3
ATOM 3003 N N . GLY A 1 36 ? 14.544 10.871 6.587 1.00 1.08 36 GLY A N 3
ATOM 3004 C CA . GLY A 1 36 ? 14.991 11.020 7.966 1.00 1.25 36 GLY A CA 3
ATOM 3005 C C . GLY A 1 36 ? 15.514 9.742 8.597 1.00 1.17 36 GLY A C 3
ATOM 3006 O O . GLY A 1 36 ? 15.824 9.725 9.788 1.00 1.40 36 GLY A O 3
ATOM 3010 N N . GLY A 1 37 ? 15.627 8.677 7.811 1.00 0.97 37 GLY A N 3
ATOM 3011 C CA . GLY A 1 37 ? 16.048 7.399 8.355 1.00 0.96 37 GLY A CA 3
ATOM 3012 C C . GLY A 1 37 ? 15.053 6.872 9.374 1.00 0.88 37 GLY A C 3
ATOM 3013 O O . GLY A 1 37 ? 15.436 6.293 10.392 1.00 1.05 37 GLY A O 3
ATOM 3017 N N . LEU A 1 38 ? 13.775 7.083 9.091 1.00 0.77 38 LEU A N 3
ATOM 3018 C CA . LEU A 1 38 ? 12.701 6.679 9.989 1.00 0.83 38 LEU A CA 3
ATOM 3019 C C . LEU A 1 38 ? 12.355 5.215 9.772 1.00 0.66 38 LEU A C 3
ATOM 3020 O O . LEU A 1 38 ? 12.649 4.655 8.712 1.00 0.67 38 LEU A O 3
ATOM 3036 N N . ARG A 1 39 ? 11.750 4.592 10.773 1.00 0.68 39 ARG A N 3
ATOM 3037 C CA . ARG A 1 39 ? 11.253 3.233 10.624 1.00 0.59 39 ARG A CA 3
ATOM 3038 C C . ARG A 1 39 ? 9.924 3.246 9.886 1.00 0.52 39 ARG A C 3
ATOM 3039 O O . ARG A 1 39 ? 9.113 4.162 10.047 1.00 0.62 39 ARG A O 3
ATOM 3060 N N . SER A 1 40 ? 9.721 2.240 9.066 1.00 0.45 40 SER A N 3
ATOM 3061 C CA . SER A 1 40 ? 8.497 2.109 8.311 1.00 0.50 40 SER A CA 3
ATOM 3062 C C . SER A 1 40 ? 7.437 1.354 9.102 1.00 0.49 40 SER A C 3
ATOM 3063 O O . SER A 1 40 ? 7.750 0.580 10.009 1.00 0.48 40 SER A O 3
ATOM 3071 N N . SER A 1 41 ? 6.184 1.586 8.755 1.00 0.59 41 SER A N 3
ATOM 3072 C CA . SER A 1 41 ? 5.090 0.837 9.335 1.00 0.68 41 SER A CA 3
ATOM 3073 C C . SER A 1 41 ? 4.845 -0.407 8.495 1.00 0.65 41 SER A C 3
ATOM 3074 O O . SER A 1 41 ? 4.250 -0.333 7.419 1.00 0.66 41 SER A O 3
ATOM 3082 N N . ALA A 1 42 ? 5.355 -1.532 8.983 1.00 0.69 42 ALA A N 3
ATOM 3083 C CA . ALA A 1 42 ? 5.311 -2.793 8.258 1.00 0.72 42 ALA A CA 3
ATOM 3084 C C . ALA A 1 42 ? 3.886 -3.184 7.900 1.00 0.63 42 ALA A C 3
ATOM 3085 O O . ALA A 1 42 ? 3.080 -3.500 8.775 1.00 0.66 42 ALA A O 3
ATOM 3092 N N . LEU A 1 43 ? 3.585 -3.166 6.615 1.00 0.59 43 LEU A N 3
ATOM 3093 C CA . LEU A 1 43 ? 2.281 -3.573 6.133 1.00 0.54 43 LEU A CA 3
ATOM 3094 C C . LEU A 1 43 ? 2.420 -4.824 5.276 1.00 0.45 43 LEU A C 3
ATOM 3095 O O . LEU A 1 43 ? 2.661 -4.750 4.071 1.00 0.51 43 LEU A O 3
ATOM 3111 N N . LYS A 1 44 ? 2.294 -5.973 5.913 1.00 0.43 44 LYS A N 3
ATOM 3112 C CA . LYS A 1 44 ? 2.415 -7.240 5.218 1.00 0.43 44 LYS A CA 3
ATOM 3113 C C . LYS A 1 44 ? 1.089 -7.983 5.237 1.00 0.41 44 LYS A C 3
ATOM 3114 O O . LYS A 1 44 ? 0.622 -8.437 6.283 1.00 0.50 44 LYS A O 3
ATOM 3133 N N . GLY A 1 45 ? 0.483 -8.077 4.065 1.00 0.37 45 GLY A N 3
ATOM 3134 C CA . GLY A 1 45 ? -0.836 -8.650 3.942 1.00 0.37 45 GLY A CA 3
ATOM 3135 C C . GLY A 1 45 ? -1.372 -8.494 2.538 1.00 0.33 45 GLY A C 3
ATOM 3136 O O . GLY A 1 45 ? -0.607 -8.226 1.611 1.00 0.34 45 GLY A O 3
ATOM 3140 N N . ARG A 1 46 ? -2.678 -8.637 2.380 1.00 0.35 46 ARG A N 3
ATOM 3141 C CA . ARG A 1 46 ? -3.298 -8.545 1.069 1.00 0.36 46 ARG A CA 3
ATOM 3142 C C . ARG A 1 46 ? -3.876 -7.151 0.863 1.00 0.34 46 ARG A C 3
ATOM 3143 O O . ARG A 1 46 ? -4.994 -6.860 1.290 1.00 0.48 46 ARG A O 3
ATOM 3164 N N . HIS A 1 47 ? -3.108 -6.290 0.217 1.00 0.32 47 HIS A N 3
ATOM 3165 C CA . HIS A 1 47 ? -3.528 -4.914 -0.009 1.00 0.45 47 HIS A CA 3
ATOM 3166 C C . HIS A 1 47 ? -3.134 -4.452 -1.402 1.00 0.43 47 HIS A C 3
ATOM 3167 O O . HIS A 1 47 ? -2.261 -5.041 -2.041 1.00 0.46 47 HIS A O 3
ATOM 3182 N N . ASP A 1 48 ? -3.800 -3.407 -1.871 1.00 0.47 48 ASP A N 3
ATOM 3183 C CA . ASP A 1 48 ? -3.480 -2.807 -3.160 1.00 0.55 48 ASP A CA 3
ATOM 3184 C C . ASP A 1 48 ? -2.444 -1.705 -2.969 1.00 0.48 48 ASP A C 3
ATOM 3185 O O . ASP A 1 48 ? -2.172 -1.302 -1.838 1.00 0.44 48 ASP A O 3
ATOM 3194 N N . LEU A 1 49 ? -1.889 -1.215 -4.070 1.00 0.50 49 LEU A N 3
ATOM 3195 C CA . LEU A 1 49 ? -0.775 -0.275 -4.022 1.00 0.51 49 LEU A CA 3
ATOM 3196 C C . LEU A 1 49 ? -1.138 1.002 -3.260 1.00 0.42 49 LEU A C 3
ATOM 3197 O O . LEU A 1 49 ? -0.490 1.344 -2.266 1.00 0.43 49 LEU A O 3
ATOM 3213 N N . GLN A 1 50 ? -2.180 1.690 -3.717 1.00 0.41 50 GLN A N 3
ATOM 3214 C CA . GLN A 1 50 ? -2.552 2.987 -3.161 1.00 0.42 50 GLN A CA 3
ATOM 3215 C C . GLN A 1 50 ? -2.900 2.894 -1.675 1.00 0.39 50 GLN A C 3
ATOM 3216 O O . GLN A 1 50 ? -2.469 3.734 -0.880 1.00 0.41 50 GLN A O 3
ATOM 3230 N N . SER A 1 51 ? -3.673 1.879 -1.300 1.00 0.41 51 SER A N 3
ATOM 3231 C CA . SER A 1 51 ? -4.057 1.697 0.096 1.00 0.46 51 SER A CA 3
ATOM 3232 C C . SER A 1 51 ? -2.830 1.464 0.971 1.00 0.41 51 SER A C 3
ATOM 3233 O O . SER A 1 51 ? -2.736 1.995 2.079 1.00 0.43 51 SER A O 3
ATOM 3241 N N . SER A 1 52 ? -1.887 0.679 0.464 1.00 0.40 52 SER A N 3
ATOM 3242 C CA . SER A 1 52 ? -0.648 0.416 1.182 1.00 0.43 52 SER A CA 3
ATOM 3243 C C . SER A 1 52 ? 0.143 1.705 1.385 1.00 0.41 52 SER A C 3
ATOM 3244 O O . SER A 1 52 ? 0.704 1.941 2.458 1.00 0.45 52 SER A O 3
ATOM 3252 N N . LEU A 1 53 ? 0.160 2.545 0.353 1.00 0.39 53 LEU A N 3
ATOM 3253 C CA . LEU A 1 53 ? 0.837 3.834 0.420 1.00 0.41 53 LEU A CA 3
ATOM 3254 C C . LEU A 1 53 ? 0.209 4.706 1.502 1.00 0.40 53 LEU A C 3
ATOM 3255 O O . LEU A 1 53 ? 0.908 5.389 2.244 1.00 0.46 53 LEU A O 3
ATOM 3271 N N . ARG A 1 54 ? -1.117 4.662 1.590 1.00 0.38 54 ARG A N 3
ATOM 3272 C CA . ARG A 1 54 ? -1.846 5.423 2.601 1.00 0.43 54 ARG A CA 3
ATOM 3273 C C . ARG A 1 54 ? -1.457 4.986 4.007 1.00 0.42 54 ARG A C 3
ATOM 3274 O O . ARG A 1 54 ? -1.039 5.804 4.823 1.00 0.48 54 ARG A O 3
ATOM 3295 N N . ILE A 1 55 ? -1.581 3.691 4.276 1.00 0.42 55 ILE A N 3
ATOM 3296 C CA . ILE A 1 55 ? -1.335 3.155 5.611 1.00 0.47 55 ILE A CA 3
ATOM 3297 C C . ILE A 1 55 ? 0.113 3.389 6.053 1.00 0.49 55 ILE A C 3
ATOM 3298 O O . ILE A 1 55 ? 0.377 3.667 7.222 1.00 0.59 55 ILE A O 3
ATOM 3314 N N . LEU A 1 56 ? 1.041 3.296 5.110 1.00 0.45 56 LEU A N 3
ATOM 3315 C CA . LEU A 1 56 ? 2.455 3.469 5.416 1.00 0.52 56 LEU A CA 3
ATOM 3316 C C . LEU A 1 56 ? 2.779 4.948 5.638 1.00 0.53 56 LEU A C 3
ATOM 3317 O O . LEU A 1 56 ? 3.579 5.293 6.506 1.00 0.65 56 LEU A O 3
ATOM 3333 N N . LEU A 1 57 ? 2.142 5.822 4.866 1.00 0.51 57 LEU A N 3
ATOM 3334 C CA . LEU A 1 57 ? 2.451 7.246 4.918 1.00 0.63 57 LEU A CA 3
ATOM 3335 C C . LEU A 1 57 ? 1.349 8.045 5.613 1.00 0.72 57 LEU A C 3
ATOM 3336 O O . LEU A 1 57 ? 1.186 9.234 5.347 1.00 1.16 57 LEU A O 3
ATOM 3352 N N . GLN A 1 58 ? 0.595 7.382 6.488 1.00 0.61 58 GLN A N 3
ATOM 3353 C CA . GLN A 1 58 ? -0.465 8.037 7.262 1.00 0.79 58 GLN A CA 3
ATOM 3354 C C . GLN A 1 58 ? 0.019 9.328 7.924 1.00 1.05 58 GLN A C 3
ATOM 3355 O O . GLN A 1 58 ? -0.426 10.427 7.578 1.00 2.03 58 GLN A O 3
ATOM 3369 N N . GLY A 1 59 ? 0.929 9.191 8.878 1.00 0.97 59 GLY A N 3
ATOM 3370 C CA . GLY A 1 59 ? 1.415 10.344 9.609 1.00 1.28 59 GLY A CA 3
ATOM 3371 C C . GLY A 1 59 ? 2.924 10.424 9.619 1.00 1.13 59 GLY A C 3
ATOM 3372 O O . GLY A 1 59 ? 3.528 10.737 10.640 1.00 1.42 59 GLY A O 3
ATOM 3376 N N . THR A 1 60 ? 3.537 10.130 8.484 1.00 0.95 60 THR A N 3
ATOM 3377 C CA . THR A 1 60 ? 4.981 10.205 8.360 1.00 0.99 60 THR A CA 3
ATOM 3378 C C . THR A 1 60 ? 5.426 11.586 7.890 1.00 1.06 60 THR A C 3
ATOM 3379 O O . THR A 1 60 ? 6.607 11.924 7.972 1.00 1.25 60 THR A O 3
ATOM 3390 N N . GLY A 1 61 ? 4.478 12.383 7.412 1.00 1.08 61 GLY A N 3
ATOM 3391 C CA . GLY A 1 61 ? 4.799 13.712 6.932 1.00 1.32 61 GLY A CA 3
ATOM 3392 C C . GLY A 1 61 ? 5.203 13.718 5.472 1.00 1.26 61 GLY A C 3
ATOM 3393 O O . GLY A 1 61 ? 5.612 14.749 4.937 1.00 1.35 61 GLY A O 3
ATOM 3397 N N . LEU A 1 62 ? 5.086 12.569 4.821 1.00 1.16 62 LEU A N 3
ATOM 3398 C CA . LEU A 1 62 ? 5.463 12.441 3.424 1.00 1.11 62 LEU A CA 3
ATOM 3399 C C . LEU A 1 62 ? 4.224 12.210 2.567 1.00 1.07 62 LEU A C 3
ATOM 3400 O O . LEU A 1 62 ? 3.204 11.730 3.060 1.00 1.14 62 LEU A O 3
ATOM 3416 N N . ARG A 1 63 ? 4.317 12.549 1.293 1.00 1.01 63 ARG A N 3
ATOM 3417 C CA . ARG A 1 63 ? 3.213 12.353 0.366 1.00 1.03 63 ARG A CA 3
ATOM 3418 C C . ARG A 1 63 ? 3.662 11.495 -0.800 1.00 0.92 63 ARG A C 3
ATOM 3419 O O . ARG A 1 63 ? 4.846 11.188 -0.929 1.00 0.87 63 ARG A O 3
ATOM 3440 N N . TYR A 1 64 ? 2.729 11.117 -1.656 1.00 0.96 64 TYR A N 3
ATOM 3441 C CA . TYR A 1 64 ? 3.054 10.270 -2.790 1.00 0.91 64 TYR A CA 3
ATOM 3442 C C . TYR A 1 64 ? 2.280 10.685 -4.035 1.00 0.89 64 TYR A C 3
ATOM 3443 O O . TYR A 1 64 ? 1.069 10.905 -3.989 1.00 0.94 64 TYR A O 3
ATOM 3461 N N . GLN A 1 65 ? 2.998 10.826 -5.134 1.00 0.90 65 GLN A N 3
ATOM 3462 C CA . GLN A 1 65 ? 2.377 11.041 -6.428 1.00 0.93 65 GLN A CA 3
ATOM 3463 C C . GLN A 1 65 ? 2.354 9.724 -7.186 1.00 0.87 65 GLN A C 3
ATOM 3464 O O . GLN A 1 65 ? 3.405 9.191 -7.549 1.00 0.86 65 GLN A O 3
ATOM 3478 N N . ILE A 1 66 ? 1.163 9.189 -7.393 1.00 0.88 66 ILE A N 3
ATOM 3479 C CA . ILE A 1 66 ? 1.015 7.890 -8.028 1.00 0.86 66 ILE A CA 3
ATOM 3480 C C . ILE A 1 66 ? 0.582 8.039 -9.484 1.00 0.98 66 ILE A C 3
ATOM 3481 O O . ILE A 1 66 ? -0.448 8.645 -9.783 1.00 1.11 66 ILE A O 3
ATOM 3497 N N . ASP A 1 67 ? 1.396 7.511 -10.381 1.00 1.04 67 ASP A N 3
ATOM 3498 C CA . ASP A 1 67 ? 1.111 7.556 -11.807 1.00 1.25 67 ASP A CA 3
ATOM 3499 C C . ASP A 1 67 ? 1.250 6.162 -12.405 1.00 1.20 67 ASP A C 3
ATOM 3500 O O . ASP A 1 67 ? 2.353 5.724 -12.746 1.00 1.13 67 ASP A O 3
ATOM 3509 N N . GLY A 1 68 ? 0.127 5.465 -12.509 1.00 1.28 68 GLY A N 3
ATOM 3510 C CA . GLY A 1 68 ? 0.120 4.114 -13.047 1.00 1.30 68 GLY A CA 3
ATOM 3511 C C . GLY A 1 68 ? 0.865 3.125 -12.168 1.00 1.14 68 GLY A C 3
ATOM 3512 O O . GLY A 1 68 ? 0.335 2.656 -11.160 1.00 1.18 68 GLY A O 3
ATOM 3516 N N . ASN A 1 69 ? 2.100 2.815 -12.544 1.00 1.03 69 ASN A N 3
ATOM 3517 C CA . ASN A 1 69 ? 2.916 1.868 -11.786 1.00 0.94 69 ASN A CA 3
ATOM 3518 C C . ASN A 1 69 ? 4.166 2.560 -11.254 1.00 0.75 69 ASN A C 3
ATOM 3519 O O . ASN A 1 69 ? 5.082 1.921 -10.737 1.00 0.69 69 ASN A O 3
ATOM 3530 N N . THR A 1 70 ? 4.196 3.876 -11.386 1.00 0.74 70 THR A N 3
ATOM 3531 C CA . THR A 1 70 ? 5.306 4.670 -10.894 1.00 0.68 70 THR A CA 3
ATOM 3532 C C . THR A 1 70 ? 4.821 5.626 -9.807 1.00 0.63 70 THR A C 3
ATOM 3533 O O . THR A 1 70 ? 3.830 6.333 -9.989 1.00 0.71 70 THR A O 3
ATOM 3544 N N . VAL A 1 71 ? 5.506 5.632 -8.676 1.00 0.56 71 VAL A N 3
ATOM 3545 C CA . VAL A 1 71 ? 5.107 6.444 -7.540 1.00 0.58 71 VAL A CA 3
ATOM 3546 C C . VAL A 1 71 ? 6.275 7.304 -7.070 1.00 0.57 71 VAL A C 3
ATOM 3547 O O . VAL A 1 71 ? 7.396 6.818 -6.922 1.00 0.57 71 VAL A O 3
ATOM 3560 N N . THR A 1 72 ? 6.014 8.578 -6.851 1.00 0.63 72 THR A N 3
ATOM 3561 C CA . THR A 1 72 ? 7.040 9.498 -6.394 1.00 0.66 72 THR A CA 3
ATOM 3562 C C . THR A 1 72 ? 6.733 9.983 -4.981 1.00 0.70 72 THR A C 3
ATOM 3563 O O . THR A 1 72 ? 5.713 10.628 -4.746 1.00 0.78 72 THR A O 3
ATOM 3574 N N . VAL A 1 73 ? 7.608 9.650 -4.043 1.00 0.70 73 VAL A N 3
ATOM 3575 C CA . VAL A 1 73 ? 7.437 10.063 -2.661 1.00 0.76 73 VAL A CA 3
ATOM 3576 C C . VAL A 1 73 ? 7.922 11.496 -2.484 1.00 0.90 73 VAL A C 3
ATOM 3577 O O . VAL A 1 73 ? 9.101 11.795 -2.674 1.00 1.01 73 VAL A O 3
ATOM 3590 N N . THR A 1 74 ? 7.006 12.376 -2.129 1.00 0.97 74 THR A N 3
ATOM 3591 C CA . THR A 1 74 ? 7.314 13.785 -1.998 1.00 1.15 74 THR A CA 3
ATOM 3592 C C . THR A 1 74 ? 7.421 14.169 -0.526 1.00 1.11 74 THR A C 3
ATOM 3593 O O . THR A 1 74 ? 6.571 13.798 0.284 1.00 0.99 74 THR A O 3
ATOM 3604 N N . ALA A 1 75 ? 8.474 14.896 -0.185 1.00 1.29 75 ALA A N 3
ATOM 3605 C CA . ALA A 1 75 ? 8.708 15.299 1.187 1.00 1.36 75 ALA A CA 3
ATOM 3606 C C . ALA A 1 75 ? 8.065 16.652 1.456 1.00 1.48 75 ALA A C 3
ATOM 3607 O O . ALA A 1 75 ? 7.916 17.468 0.545 1.00 1.72 75 ALA A O 3
ATOM 3614 N N . SER A 1 76 ? 7.684 16.889 2.697 1.00 1.52 76 SER A N 3
ATOM 3615 C CA . SER A 1 76 ? 7.068 18.148 3.063 1.00 1.75 76 SER A CA 3
ATOM 3616 C C . SER A 1 76 ? 8.016 18.949 3.944 1.00 2.24 76 SER A C 3
ATOM 3617 O O . SER A 1 76 ? 8.388 18.509 5.033 1.00 2.81 76 SER A O 3
ATOM 3625 N N . ALA A 1 77 ? 8.426 20.111 3.454 1.00 2.71 77 ALA A N 3
ATOM 3626 C CA . ALA A 1 77 ? 9.332 20.977 4.197 1.00 3.56 77 ALA A CA 3
ATOM 3627 C C . ALA A 1 77 ? 8.549 21.932 5.091 1.00 4.02 77 ALA A C 3
ATOM 3628 O O . ALA A 1 77 ? 8.569 21.803 6.313 1.00 4.62 77 ALA A O 3
ATOM 3635 N N . ALA A 1 78 ? 7.858 22.883 4.464 1.00 4.20 78 ALA A N 3
ATOM 3636 C CA . ALA A 1 78 ? 7.023 23.853 5.171 1.00 5.03 78 ALA A CA 3
ATOM 3637 C C . ALA A 1 78 ? 6.380 24.804 4.173 1.00 5.55 78 ALA A C 3
ATOM 3638 O O . ALA A 1 78 ? 5.182 24.726 3.899 1.00 5.99 78 ALA A O 3
ATOM 3645 N N . ALA A 1 79 ? 7.194 25.682 3.610 1.00 5.86 79 ALA A N 3
ATOM 3646 C CA . ALA A 1 79 ? 6.722 26.642 2.627 1.00 6.63 79 ALA A CA 3
ATOM 3647 C C . ALA A 1 79 ? 7.641 26.650 1.416 1.00 7.15 79 ALA A C 3
ATOM 3648 O O . ALA A 1 79 ? 8.081 27.703 0.956 1.00 7.46 79 ALA A O 3
ATOM 3655 N N . LYS A 1 80 ? 7.939 25.460 0.911 1.00 7.55 80 LYS A N 3
ATOM 3656 C CA . LYS A 1 80 ? 8.801 25.314 -0.252 1.00 8.34 80 LYS A CA 3
ATOM 3657 C C . LYS A 1 80 ? 8.040 24.631 -1.380 1.00 8.95 80 LYS A C 3
ATOM 3658 O O . LYS A 1 80 ? 8.290 23.465 -1.688 1.00 9.25 80 LYS A O 3
ATOM 3677 N N . ASP A 1 81 ? 7.104 25.347 -1.988 1.00 9.36 81 ASP A N 3
ATOM 3678 C CA . ASP A 1 81 ? 6.328 24.788 -3.085 1.00 10.16 81 ASP A CA 3
ATOM 3679 C C . ASP A 1 81 ? 7.065 25.005 -4.394 1.00 10.60 81 ASP A C 3
ATOM 3680 O O . ASP A 1 81 ? 7.084 26.112 -4.942 1.00 11.03 81 ASP A O 3
ATOM 3689 N N . GLY A 1 82 ? 7.695 23.947 -4.867 1.00 10.72 82 GLY A N 3
ATOM 3690 C CA . GLY A 1 82 ? 8.483 24.011 -6.074 1.00 11.37 82 GLY A CA 3
ATOM 3691 C C . GLY A 1 82 ? 9.363 22.790 -6.201 1.00 11.77 82 GLY A C 3
ATOM 3692 O O . GLY A 1 82 ? 8.955 21.716 -5.701 1.00 12.00 82 GLY A O 3
ATOM 3697 N N . SER A 1 1 ? -8.367 -3.954 -8.784 1.00 2.75 1 SER A N 4
ATOM 3698 C CA . SER A 1 1 ? -8.306 -4.933 -9.891 1.00 2.38 1 SER A CA 4
ATOM 3699 C C . SER A 1 1 ? -7.535 -6.172 -9.459 1.00 1.65 1 SER A C 4
ATOM 3700 O O . SER A 1 1 ? -8.017 -7.298 -9.599 1.00 1.91 1 SER A O 4
ATOM 3710 N N . GLN A 1 2 ? -6.341 -5.961 -8.924 1.00 1.37 2 GLN A N 4
ATOM 3711 C CA . GLN A 1 2 ? -5.526 -7.049 -8.411 1.00 0.95 2 GLN A CA 4
ATOM 3712 C C . GLN A 1 2 ? -4.918 -6.655 -7.076 1.00 0.75 2 GLN A C 4
ATOM 3713 O O . GLN A 1 2 ? -4.372 -5.557 -6.937 1.00 0.86 2 GLN A O 4
ATOM 3727 N N . GLU A 1 3 ? -5.024 -7.537 -6.101 1.00 0.57 3 GLU A N 4
ATOM 3728 C CA . GLU A 1 3 ? -4.454 -7.297 -4.791 1.00 0.47 3 GLU A CA 4
ATOM 3729 C C . GLU A 1 3 ? -3.153 -8.066 -4.652 1.00 0.42 3 GLU A C 4
ATOM 3730 O O . GLU A 1 3 ? -2.907 -9.027 -5.386 1.00 0.50 3 GLU A O 4
ATOM 3742 N N . TRP A 1 4 ? -2.334 -7.647 -3.707 1.00 0.36 4 TRP A N 4
ATOM 3743 C CA . TRP A 1 4 ? -1.068 -8.305 -3.450 1.00 0.38 4 TRP A CA 4
ATOM 3744 C C . TRP A 1 4 ? -0.967 -8.676 -1.983 1.00 0.34 4 TRP A C 4
ATOM 3745 O O . TRP A 1 4 ? -1.517 -7.981 -1.123 1.00 0.34 4 TRP A O 4
ATOM 3766 N N . THR A 1 5 ? -0.281 -9.767 -1.702 1.00 0.37 5 THR A N 4
ATOM 3767 C CA . THR A 1 5 ? 0.023 -10.128 -0.337 1.00 0.39 5 THR A CA 4
ATOM 3768 C C . THR A 1 5 ? 1.428 -9.634 -0.020 1.00 0.35 5 THR A C 4
ATOM 3769 O O . THR A 1 5 ? 2.425 -10.269 -0.370 1.00 0.44 5 THR A O 4
ATOM 3780 N N . LEU A 1 6 ? 1.492 -8.484 0.625 1.00 0.30 6 LEU A N 4
ATOM 3781 C CA . LEU A 1 6 ? 2.743 -7.779 0.818 1.00 0.34 6 LEU A CA 4
ATOM 3782 C C . LEU A 1 6 ? 3.441 -8.211 2.094 1.00 0.42 6 LEU A C 4
ATOM 3783 O O . LEU A 1 6 ? 2.813 -8.721 3.020 1.00 0.75 6 LEU A O 4
ATOM 3799 N N . ASP A 1 7 ? 4.745 -8.003 2.121 1.00 0.38 7 ASP A N 4
ATOM 3800 C CA . ASP A 1 7 ? 5.554 -8.240 3.307 1.00 0.44 7 ASP A CA 4
ATOM 3801 C C . ASP A 1 7 ? 6.519 -7.080 3.466 1.00 0.39 7 ASP A C 4
ATOM 3802 O O . ASP A 1 7 ? 7.552 -7.017 2.797 1.00 0.46 7 ASP A O 4
ATOM 3811 N N . ILE A 1 8 ? 6.154 -6.141 4.321 1.00 0.35 8 ILE A N 4
ATOM 3812 C CA . ILE A 1 8 ? 6.889 -4.893 4.447 1.00 0.32 8 ILE A CA 4
ATOM 3813 C C . ILE A 1 8 ? 7.691 -4.856 5.741 1.00 0.30 8 ILE A C 4
ATOM 3814 O O . ILE A 1 8 ? 7.139 -5.008 6.832 1.00 0.35 8 ILE A O 4
ATOM 3830 N N . PRO A 1 9 ? 9.016 -4.677 5.611 1.00 0.26 9 PRO A N 4
ATOM 3831 C CA . PRO A 1 9 ? 9.928 -4.547 6.753 1.00 0.26 9 PRO A CA 4
ATOM 3832 C C . PRO A 1 9 ? 9.551 -3.395 7.684 1.00 0.27 9 PRO A C 4
ATOM 3833 O O . PRO A 1 9 ? 8.858 -2.458 7.286 1.00 0.32 9 PRO A O 4
ATOM 3844 N N . ALA A 1 10 ? 10.035 -3.460 8.917 1.00 0.30 10 ALA A N 4
ATOM 3845 C CA . ALA A 1 10 ? 9.727 -2.447 9.924 1.00 0.33 10 ALA A CA 4
ATOM 3846 C C . ALA A 1 10 ? 10.998 -1.747 10.376 1.00 0.35 10 ALA A C 4
ATOM 3847 O O . ALA A 1 10 ? 11.095 -1.244 11.495 1.00 0.43 10 ALA A O 4
ATOM 3854 N N . GLN A 1 11 ? 11.978 -1.737 9.492 1.00 0.34 11 GLN A N 4
ATOM 3855 C CA . GLN A 1 11 ? 13.251 -1.104 9.773 1.00 0.40 11 GLN A CA 4
ATOM 3856 C C . GLN A 1 11 ? 13.388 0.157 8.932 1.00 0.35 11 GLN A C 4
ATOM 3857 O O . GLN A 1 11 ? 12.405 0.859 8.702 1.00 0.37 11 GLN A O 4
ATOM 3871 N N . SER A 1 12 ? 14.603 0.445 8.492 1.00 0.38 12 SER A N 4
ATOM 3872 C CA . SER A 1 12 ? 14.861 1.602 7.648 1.00 0.40 12 SER A CA 4
ATOM 3873 C C . SER A 1 12 ? 13.933 1.610 6.431 1.00 0.36 12 SER A C 4
ATOM 3874 O O . SER A 1 12 ? 13.832 0.622 5.698 1.00 0.34 12 SER A O 4
ATOM 3882 N N . MET A 1 13 ? 13.250 2.742 6.254 1.00 0.42 13 MET A N 4
ATOM 3883 C CA . MET A 1 13 ? 12.293 2.946 5.164 1.00 0.46 13 MET A CA 4
ATOM 3884 C C . MET A 1 13 ? 12.880 2.558 3.809 1.00 0.42 13 MET A C 4
ATOM 3885 O O . MET A 1 13 ? 12.167 2.072 2.931 1.00 0.45 13 MET A O 4
ATOM 3899 N N . ASN A 1 14 ? 14.182 2.780 3.656 1.00 0.41 14 ASN A N 4
ATOM 3900 C CA . ASN A 1 14 ? 14.893 2.459 2.420 1.00 0.45 14 ASN A CA 4
ATOM 3901 C C . ASN A 1 14 ? 14.748 0.985 2.044 1.00 0.41 14 ASN A C 4
ATOM 3902 O O . ASN A 1 14 ? 14.704 0.639 0.861 1.00 0.47 14 ASN A O 4
ATOM 3913 N N . SER A 1 15 ? 14.672 0.118 3.043 1.00 0.36 15 SER A N 4
ATOM 3914 C CA . SER A 1 15 ? 14.567 -1.310 2.802 1.00 0.36 15 SER A CA 4
ATOM 3915 C C . SER A 1 15 ? 13.134 -1.673 2.440 1.00 0.32 15 SER A C 4
ATOM 3916 O O . SER A 1 15 ? 12.884 -2.399 1.478 1.00 0.32 15 SER A O 4
ATOM 3924 N N . ALA A 1 16 ? 12.196 -1.139 3.214 1.00 0.31 16 ALA A N 4
ATOM 3925 C CA . ALA A 1 16 ? 10.785 -1.450 3.047 1.00 0.32 16 ALA A CA 4
ATOM 3926 C C . ALA A 1 16 ? 10.257 -0.979 1.694 1.00 0.30 16 ALA A C 4
ATOM 3927 O O . ALA A 1 16 ? 9.526 -1.705 1.020 1.00 0.29 16 ALA A O 4
ATOM 3934 N N . LEU A 1 17 ? 10.637 0.229 1.295 1.00 0.31 17 LEU A N 4
ATOM 3935 C CA . LEU A 1 17 ? 10.201 0.773 0.014 1.00 0.33 17 LEU A CA 4
ATOM 3936 C C . LEU A 1 17 ? 10.783 -0.028 -1.143 1.00 0.32 17 LEU A C 4
ATOM 3937 O O . LEU A 1 17 ? 10.083 -0.341 -2.103 1.00 0.35 17 LEU A O 4
ATOM 3953 N N . GLN A 1 18 ? 12.061 -0.374 -1.042 1.00 0.34 18 GLN A N 4
ATOM 3954 C CA . GLN A 1 18 ? 12.713 -1.168 -2.078 1.00 0.39 18 GLN A CA 4
ATOM 3955 C C . GLN A 1 18 ? 12.055 -2.542 -2.186 1.00 0.33 18 GLN A C 4
ATOM 3956 O O . GLN A 1 18 ? 11.898 -3.081 -3.280 1.00 0.34 18 GLN A O 4
ATOM 3970 N N . ALA A 1 19 ? 11.654 -3.090 -1.043 1.00 0.29 19 ALA A N 4
ATOM 3971 C CA . ALA A 1 19 ? 10.979 -4.379 -1.012 1.00 0.28 19 ALA A CA 4
ATOM 3972 C C . ALA A 1 19 ? 9.636 -4.297 -1.725 1.00 0.26 19 ALA A C 4
ATOM 3973 O O . ALA A 1 19 ? 9.291 -5.173 -2.517 1.00 0.28 19 ALA A O 4
ATOM 3980 N N . LEU A 1 20 ? 8.907 -3.211 -1.478 1.00 0.27 20 LEU A N 4
ATOM 3981 C CA . LEU A 1 20 ? 7.584 -3.024 -2.060 1.00 0.32 20 LEU A CA 4
ATOM 3982 C C . LEU A 1 20 ? 7.690 -2.881 -3.575 1.00 0.33 20 LEU A C 4
ATOM 3983 O O . LEU A 1 20 ? 6.827 -3.352 -4.323 1.00 0.36 20 LEU A O 4
ATOM 3999 N N . ALA A 1 21 ? 8.774 -2.245 -4.010 1.00 0.33 21 ALA A N 4
ATOM 4000 C CA . ALA A 1 21 ? 9.014 -2.009 -5.424 1.00 0.39 21 ALA A CA 4
ATOM 4001 C C . ALA A 1 21 ? 9.141 -3.333 -6.166 1.00 0.38 21 ALA A C 4
ATOM 4002 O O . ALA A 1 21 ? 8.553 -3.522 -7.226 1.00 0.44 21 ALA A O 4
ATOM 4009 N N . LYS A 1 22 ? 9.908 -4.248 -5.583 1.00 0.36 22 LYS A N 4
ATOM 4010 C CA . LYS A 1 22 ? 10.109 -5.573 -6.161 1.00 0.42 22 LYS A CA 4
ATOM 4011 C C . LYS A 1 22 ? 8.792 -6.340 -6.223 1.00 0.37 22 LYS A C 4
ATOM 4012 O O . LYS A 1 22 ? 8.428 -6.886 -7.268 1.00 0.47 22 LYS A O 4
ATOM 4031 N N . GLN A 1 23 ? 8.074 -6.345 -5.099 1.00 0.33 23 GLN A N 4
ATOM 4032 C CA . GLN A 1 23 ? 6.857 -7.145 -4.938 1.00 0.39 23 GLN A CA 4
ATOM 4033 C C . GLN A 1 23 ? 5.781 -6.772 -5.957 1.00 0.40 23 GLN A C 4
ATOM 4034 O O . GLN A 1 23 ? 5.007 -7.624 -6.395 1.00 0.49 23 GLN A O 4
ATOM 4048 N N . THR A 1 24 ? 5.733 -5.509 -6.349 1.00 0.38 24 THR A N 4
ATOM 4049 C CA . THR A 1 24 ? 4.699 -5.052 -7.267 1.00 0.47 24 THR A CA 4
ATOM 4050 C C . THR A 1 24 ? 5.281 -4.699 -8.633 1.00 0.48 24 THR A C 4
ATOM 4051 O O . THR A 1 24 ? 4.549 -4.365 -9.571 1.00 0.76 24 THR A O 4
ATOM 4062 N N . ASP A 1 25 ? 6.606 -4.799 -8.728 1.00 0.41 25 ASP A N 4
ATOM 4063 C CA . ASP A 1 25 ? 7.356 -4.490 -9.947 1.00 0.49 25 ASP A CA 4
ATOM 4064 C C . ASP A 1 25 ? 7.092 -3.053 -10.387 1.00 0.49 25 ASP A C 4
ATOM 4065 O O . ASP A 1 25 ? 6.927 -2.765 -11.570 1.00 0.72 25 ASP A O 4
ATOM 4074 N N . THR A 1 26 ? 7.053 -2.156 -9.419 1.00 0.34 26 THR A N 4
ATOM 4075 C CA . THR A 1 26 ? 6.751 -0.759 -9.682 1.00 0.40 26 THR A CA 4
ATOM 4076 C C . THR A 1 26 ? 8.000 0.107 -9.563 1.00 0.38 26 THR A C 4
ATOM 4077 O O . THR A 1 26 ? 9.077 -0.382 -9.215 1.00 0.40 26 THR A O 4
ATOM 4088 N N . GLN A 1 27 ? 7.852 1.385 -9.882 1.00 0.41 27 GLN A N 4
ATOM 4089 C CA . GLN A 1 27 ? 8.929 2.345 -9.716 1.00 0.44 27 GLN A CA 4
ATOM 4090 C C . GLN A 1 27 ? 8.617 3.293 -8.568 1.00 0.46 27 GLN A C 4
ATOM 4091 O O . GLN A 1 27 ? 7.696 4.110 -8.650 1.00 0.47 27 GLN A O 4
ATOM 4105 N N . LEU A 1 28 ? 9.391 3.189 -7.502 1.00 0.51 28 LEU A N 4
ATOM 4106 C CA . LEU A 1 28 ? 9.183 4.019 -6.330 1.00 0.55 28 LEU A CA 4
ATOM 4107 C C . LEU A 1 28 ? 10.302 5.042 -6.220 1.00 0.58 28 LEU A C 4
ATOM 4108 O O . LEU A 1 28 ? 11.461 4.686 -6.007 1.00 0.71 28 LEU A O 4
ATOM 4124 N N . LEU A 1 29 ? 9.952 6.305 -6.379 1.00 0.53 29 LEU A N 4
ATOM 4125 C CA . LEU A 1 29 ? 10.923 7.380 -6.345 1.00 0.60 29 LEU A CA 4
ATOM 4126 C C . LEU A 1 29 ? 10.806 8.141 -5.041 1.00 0.63 29 LEU A C 4
ATOM 4127 O O . LEU A 1 29 ? 9.758 8.709 -4.729 1.00 0.66 29 LEU A O 4
ATOM 4143 N N . TYR A 1 30 ? 11.880 8.137 -4.279 1.00 0.65 30 TYR A N 4
ATOM 4144 C CA . TYR A 1 30 ? 11.908 8.794 -2.987 1.00 0.72 30 TYR A CA 4
ATOM 4145 C C . TYR A 1 30 ? 13.304 9.315 -2.716 1.00 0.77 30 TYR A C 4
ATOM 4146 O O . TYR A 1 30 ? 14.282 8.791 -3.250 1.00 0.82 30 TYR A O 4
ATOM 4164 N N . SER A 1 31 ? 13.398 10.349 -1.906 1.00 0.85 31 SER A N 4
ATOM 4165 C CA . SER A 1 31 ? 14.686 10.899 -1.539 1.00 0.97 31 SER A CA 4
ATOM 4166 C C . SER A 1 31 ? 15.109 10.357 -0.178 1.00 0.88 31 SER A C 4
ATOM 4167 O O . SER A 1 31 ? 14.571 10.763 0.853 1.00 0.85 31 SER A O 4
ATOM 4175 N N . PRO A 1 32 ? 16.067 9.410 -0.161 1.00 0.96 32 PRO A N 4
ATOM 4176 C CA . PRO A 1 32 ? 16.568 8.805 1.077 1.00 0.99 32 PRO A CA 4
ATOM 4177 C C . PRO A 1 32 ? 17.120 9.849 2.042 1.00 1.01 32 PRO A C 4
ATOM 4178 O O . PRO A 1 32 ? 17.064 9.682 3.261 1.00 1.05 32 PRO A O 4
ATOM 4189 N N . GLU A 1 33 ? 17.646 10.928 1.485 1.00 1.09 33 GLU A N 4
ATOM 4190 C CA . GLU A 1 33 ? 18.165 12.023 2.281 1.00 1.26 33 GLU A CA 4
ATOM 4191 C C . GLU A 1 33 ? 17.023 12.778 2.957 1.00 1.23 33 GLU A C 4
ATOM 4192 O O . GLU A 1 33 ? 17.126 13.191 4.110 1.00 1.39 33 GLU A O 4
ATOM 4204 N N . ASP A 1 34 ? 15.913 12.916 2.245 1.00 1.12 34 ASP A N 4
ATOM 4205 C CA . ASP A 1 34 ? 14.807 13.749 2.704 1.00 1.23 34 ASP A CA 4
ATOM 4206 C C . ASP A 1 34 ? 13.853 13.001 3.626 1.00 1.17 34 ASP A C 4
ATOM 4207 O O . ASP A 1 34 ? 12.882 13.581 4.108 1.00 1.38 34 ASP A O 4
ATOM 4216 N N . ILE A 1 35 ? 14.112 11.720 3.871 1.00 0.97 35 ILE A N 4
ATOM 4217 C CA . ILE A 1 35 ? 13.259 10.947 4.770 1.00 0.97 35 ILE A CA 4
ATOM 4218 C C . ILE A 1 35 ? 13.883 10.839 6.157 1.00 1.02 35 ILE A C 4
ATOM 4219 O O . ILE A 1 35 ? 13.280 10.285 7.073 1.00 1.09 35 ILE A O 4
ATOM 4235 N N . GLY A 1 36 ? 15.102 11.353 6.295 1.00 1.08 36 GLY A N 4
ATOM 4236 C CA . GLY A 1 36 ? 15.760 11.422 7.594 1.00 1.25 36 GLY A CA 4
ATOM 4237 C C . GLY A 1 36 ? 16.030 10.064 8.228 1.00 1.17 36 GLY A C 4
ATOM 4238 O O . GLY A 1 36 ? 16.313 9.982 9.424 1.00 1.40 36 GLY A O 4
ATOM 4242 N N . GLY A 1 37 ? 15.949 9.004 7.434 1.00 0.97 37 GLY A N 4
ATOM 4243 C CA . GLY A 1 37 ? 16.194 7.667 7.950 1.00 0.96 37 GLY A CA 4
ATOM 4244 C C . GLY A 1 37 ? 15.139 7.222 8.949 1.00 0.88 37 GLY A C 4
ATOM 4245 O O . GLY A 1 37 ? 15.463 6.786 10.054 1.00 1.05 37 GLY A O 4
ATOM 4249 N N . LEU A 1 38 ? 13.877 7.332 8.560 1.00 0.77 38 LEU A N 4
ATOM 4250 C CA . LEU A 1 38 ? 12.774 6.898 9.409 1.00 0.83 38 LEU A CA 4
ATOM 4251 C C . LEU A 1 38 ? 12.570 5.391 9.287 1.00 0.66 38 LEU A C 4
ATOM 4252 O O . LEU A 1 38 ? 13.111 4.756 8.374 1.00 0.67 38 LEU A O 4
ATOM 4268 N N . ARG A 1 39 ? 11.812 4.820 10.212 1.00 0.68 39 ARG A N 4
ATOM 4269 C CA . ARG A 1 39 ? 11.455 3.409 10.139 1.00 0.59 39 ARG A CA 4
ATOM 4270 C C . ARG A 1 39 ? 10.065 3.263 9.549 1.00 0.52 39 ARG A C 4
ATOM 4271 O O . ARG A 1 39 ? 9.211 4.135 9.717 1.00 0.62 39 ARG A O 4
ATOM 4292 N N . SER A 1 40 ? 9.852 2.170 8.848 1.00 0.45 40 SER A N 4
ATOM 4293 C CA . SER A 1 40 ? 8.581 1.913 8.210 1.00 0.50 40 SER A CA 4
ATOM 4294 C C . SER A 1 40 ? 7.628 1.167 9.133 1.00 0.49 40 SER A C 4
ATOM 4295 O O . SER A 1 40 ? 8.047 0.411 10.010 1.00 0.48 40 SER A O 4
ATOM 4303 N N . SER A 1 41 ? 6.342 1.389 8.918 1.00 0.59 41 SER A N 4
ATOM 4304 C CA . SER A 1 41 ? 5.308 0.702 9.664 1.00 0.68 41 SER A CA 4
ATOM 4305 C C . SER A 1 41 ? 4.978 -0.604 8.959 1.00 0.65 41 SER A C 4
ATOM 4306 O O . SER A 1 41 ? 4.599 -0.604 7.785 1.00 0.66 41 SER A O 4
ATOM 4314 N N . ALA A 1 42 ? 5.170 -1.711 9.667 1.00 0.69 42 ALA A N 4
ATOM 4315 C CA . ALA A 1 42 ? 4.948 -3.036 9.103 1.00 0.72 42 ALA A CA 4
ATOM 4316 C C . ALA A 1 42 ? 3.509 -3.208 8.633 1.00 0.63 42 ALA A C 4
ATOM 4317 O O . ALA A 1 42 ? 2.604 -3.436 9.438 1.00 0.66 42 ALA A O 4
ATOM 4324 N N . LEU A 1 43 ? 3.303 -3.077 7.336 1.00 0.59 43 LEU A N 4
ATOM 4325 C CA . LEU A 1 43 ? 1.995 -3.288 6.742 1.00 0.54 43 LEU A CA 4
ATOM 4326 C C . LEU A 1 43 ? 2.065 -4.456 5.772 1.00 0.45 43 LEU A C 4
ATOM 4327 O O . LEU A 1 43 ? 2.254 -4.273 4.570 1.00 0.51 43 LEU A O 4
ATOM 4343 N N . LYS A 1 44 ? 1.927 -5.658 6.295 1.00 0.43 44 LYS A N 4
ATOM 4344 C CA . LYS A 1 44 ? 2.023 -6.847 5.473 1.00 0.43 44 LYS A CA 4
ATOM 4345 C C . LYS A 1 44 ? 0.708 -7.611 5.478 1.00 0.41 44 LYS A C 4
ATOM 4346 O O . LYS A 1 44 ? 0.217 -8.035 6.525 1.00 0.50 44 LYS A O 4
ATOM 4365 N N . GLY A 1 45 ? 0.133 -7.759 4.301 1.00 0.37 45 GLY A N 4
ATOM 4366 C CA . GLY A 1 45 ? -1.143 -8.421 4.165 1.00 0.37 45 GLY A CA 4
ATOM 4367 C C . GLY A 1 45 ? -1.661 -8.326 2.752 1.00 0.33 45 GLY A C 4
ATOM 4368 O O . GLY A 1 45 ? -0.908 -7.991 1.840 1.00 0.34 45 GLY A O 4
ATOM 4372 N N . ARG A 1 46 ? -2.944 -8.589 2.566 1.00 0.35 46 ARG A N 4
ATOM 4373 C CA . ARG A 1 46 ? -3.537 -8.555 1.241 1.00 0.36 46 ARG A CA 4
ATOM 4374 C C . ARG A 1 46 ? -4.344 -7.278 1.053 1.00 0.34 46 ARG A C 4
ATOM 4375 O O . ARG A 1 46 ? -5.403 -7.113 1.661 1.00 0.48 46 ARG A O 4
ATOM 4396 N N . HIS A 1 47 ? -3.836 -6.377 0.227 1.00 0.32 47 HIS A N 4
ATOM 4397 C CA . HIS A 1 47 ? -4.536 -5.136 -0.088 1.00 0.45 47 HIS A CA 4
ATOM 4398 C C . HIS A 1 47 ? -4.123 -4.607 -1.455 1.00 0.43 47 HIS A C 4
ATOM 4399 O O . HIS A 1 47 ? -3.215 -5.145 -2.093 1.00 0.46 47 HIS A O 4
ATOM 4414 N N . ASP A 1 48 ? -4.801 -3.555 -1.893 1.00 0.47 48 ASP A N 4
ATOM 4415 C CA . ASP A 1 48 ? -4.483 -2.894 -3.154 1.00 0.55 48 ASP A CA 4
ATOM 4416 C C . ASP A 1 48 ? -3.281 -1.969 -2.972 1.00 0.48 48 ASP A C 4
ATOM 4417 O O . ASP A 1 48 ? -3.032 -1.492 -1.857 1.00 0.44 48 ASP A O 4
ATOM 4426 N N . LEU A 1 49 ? -2.537 -1.720 -4.041 1.00 0.50 49 LEU A N 4
ATOM 4427 C CA . LEU A 1 49 ? -1.314 -0.928 -3.954 1.00 0.51 49 LEU A CA 4
ATOM 4428 C C . LEU A 1 49 ? -1.586 0.463 -3.375 1.00 0.42 49 LEU A C 4
ATOM 4429 O O . LEU A 1 49 ? -0.922 0.889 -2.424 1.00 0.43 49 LEU A O 4
ATOM 4445 N N . GLN A 1 50 ? -2.576 1.151 -3.937 1.00 0.41 50 GLN A N 4
ATOM 4446 C CA . GLN A 1 50 ? -2.880 2.527 -3.557 1.00 0.42 50 GLN A CA 4
ATOM 4447 C C . GLN A 1 50 ? -3.259 2.607 -2.076 1.00 0.39 50 GLN A C 4
ATOM 4448 O O . GLN A 1 50 ? -2.781 3.484 -1.352 1.00 0.41 50 GLN A O 4
ATOM 4462 N N . SER A 1 51 ? -4.102 1.681 -1.630 1.00 0.41 51 SER A N 4
ATOM 4463 C CA . SER A 1 51 ? -4.506 1.626 -0.227 1.00 0.46 51 SER A CA 4
ATOM 4464 C C . SER A 1 51 ? -3.308 1.407 0.694 1.00 0.41 51 SER A C 4
ATOM 4465 O O . SER A 1 51 ? -3.227 1.996 1.772 1.00 0.43 51 SER A O 4
ATOM 4473 N N . SER A 1 52 ? -2.381 0.561 0.262 1.00 0.40 52 SER A N 4
ATOM 4474 C CA . SER A 1 52 ? -1.164 0.302 1.022 1.00 0.43 52 SER A CA 4
ATOM 4475 C C . SER A 1 52 ? -0.369 1.597 1.199 1.00 0.41 52 SER A C 4
ATOM 4476 O O . SER A 1 52 ? 0.016 1.955 2.313 1.00 0.45 52 SER A O 4
ATOM 4484 N N . LEU A 1 53 ? -0.158 2.311 0.094 1.00 0.39 53 LEU A N 4
ATOM 4485 C CA . LEU A 1 53 ? 0.561 3.581 0.118 1.00 0.41 53 LEU A CA 4
ATOM 4486 C C . LEU A 1 53 ? -0.148 4.578 1.030 1.00 0.40 53 LEU A C 4
ATOM 4487 O O . LEU A 1 53 ? 0.489 5.319 1.777 1.00 0.46 53 LEU A O 4
ATOM 4503 N N . ARG A 1 54 ? -1.469 4.572 0.963 1.00 0.38 54 ARG A N 4
ATOM 4504 C CA . ARG A 1 54 ? -2.295 5.466 1.765 1.00 0.43 54 ARG A CA 4
ATOM 4505 C C . ARG A 1 54 ? -2.015 5.278 3.255 1.00 0.42 54 ARG A C 4
ATOM 4506 O O . ARG A 1 54 ? -1.827 6.248 3.987 1.00 0.48 54 ARG A O 4
ATOM 4527 N N . ILE A 1 55 ? -1.974 4.024 3.686 1.00 0.42 55 ILE A N 4
ATOM 4528 C CA . ILE A 1 55 ? -1.803 3.698 5.099 1.00 0.47 55 ILE A CA 4
ATOM 4529 C C . ILE A 1 55 ? -0.350 3.882 5.544 1.00 0.49 55 ILE A C 4
ATOM 4530 O O . ILE A 1 55 ? -0.084 4.398 6.630 1.00 0.59 55 ILE A O 4
ATOM 4546 N N . LEU A 1 56 ? 0.581 3.466 4.694 1.00 0.45 56 LEU A N 4
ATOM 4547 C CA . LEU A 1 56 ? 1.999 3.483 5.036 1.00 0.52 56 LEU A CA 4
ATOM 4548 C C . LEU A 1 56 ? 2.533 4.916 5.116 1.00 0.53 56 LEU A C 4
ATOM 4549 O O . LEU A 1 56 ? 3.262 5.262 6.049 1.00 0.65 56 LEU A O 4
ATOM 4565 N N . LEU A 1 57 ? 2.154 5.748 4.155 1.00 0.51 57 LEU A N 4
ATOM 4566 C CA . LEU A 1 57 ? 2.700 7.098 4.056 1.00 0.63 57 LEU A CA 4
ATOM 4567 C C . LEU A 1 57 ? 2.155 8.030 5.137 1.00 0.72 57 LEU A C 4
ATOM 4568 O O . LEU A 1 57 ? 2.925 8.763 5.759 1.00 1.16 57 LEU A O 4
ATOM 4584 N N . GLN A 1 58 ? 0.836 8.021 5.339 1.00 0.61 58 GLN A N 4
ATOM 4585 C CA . GLN A 1 58 ? 0.202 8.920 6.305 1.00 0.79 58 GLN A CA 4
ATOM 4586 C C . GLN A 1 58 ? 0.900 8.866 7.666 1.00 1.05 58 GLN A C 4
ATOM 4587 O O . GLN A 1 58 ? 0.970 7.819 8.312 1.00 2.03 58 GLN A O 4
ATOM 4601 N N . GLY A 1 59 ? 1.446 10.001 8.075 1.00 0.97 59 GLY A N 4
ATOM 4602 C CA . GLY A 1 59 ? 2.122 10.083 9.352 1.00 1.28 59 GLY A CA 4
ATOM 4603 C C . GLY A 1 59 ? 3.581 10.458 9.205 1.00 1.13 59 GLY A C 4
ATOM 4604 O O . GLY A 1 59 ? 4.236 10.839 10.176 1.00 1.42 59 GLY A O 4
ATOM 4608 N N . THR A 1 60 ? 4.097 10.354 7.989 1.00 0.95 60 THR A N 4
ATOM 4609 C CA . THR A 1 60 ? 5.492 10.683 7.732 1.00 0.99 60 THR A CA 4
ATOM 4610 C C . THR A 1 60 ? 5.665 12.154 7.365 1.00 1.06 60 THR A C 4
ATOM 4611 O O . THR A 1 60 ? 6.787 12.656 7.292 1.00 1.25 60 THR A O 4
ATOM 4622 N N . GLY A 1 61 ? 4.552 12.849 7.158 1.00 1.08 61 GLY A N 4
ATOM 4623 C CA . GLY A 1 61 ? 4.616 14.243 6.762 1.00 1.32 61 GLY A CA 4
ATOM 4624 C C . GLY A 1 61 ? 4.893 14.418 5.282 1.00 1.26 61 GLY A C 4
ATOM 4625 O O . GLY A 1 61 ? 5.027 15.541 4.794 1.00 1.35 61 GLY A O 4
ATOM 4629 N N . LEU A 1 62 ? 4.974 13.311 4.566 1.00 1.16 62 LEU A N 4
ATOM 4630 C CA . LEU A 1 62 ? 5.291 13.342 3.150 1.00 1.11 62 LEU A CA 4
ATOM 4631 C C . LEU A 1 62 ? 4.032 13.144 2.318 1.00 1.07 62 LEU A C 4
ATOM 4632 O O . LEU A 1 62 ? 2.994 12.718 2.834 1.00 1.14 62 LEU A O 4
ATOM 4648 N N . ARG A 1 63 ? 4.125 13.461 1.036 1.00 1.01 63 ARG A N 4
ATOM 4649 C CA . ARG A 1 63 ? 3.003 13.319 0.124 1.00 1.03 63 ARG A CA 4
ATOM 4650 C C . ARG A 1 63 ? 3.334 12.297 -0.952 1.00 0.92 63 ARG A C 4
ATOM 4651 O O . ARG A 1 63 ? 4.408 12.344 -1.556 1.00 0.87 63 ARG A O 4
ATOM 4672 N N . TYR A 1 64 ? 2.414 11.376 -1.185 1.00 0.96 64 TYR A N 4
ATOM 4673 C CA . TYR A 1 64 ? 2.615 10.357 -2.200 1.00 0.91 64 TYR A CA 4
ATOM 4674 C C . TYR A 1 64 ? 1.865 10.712 -3.480 1.00 0.89 64 TYR A C 4
ATOM 4675 O O . TYR A 1 64 ? 0.643 10.864 -3.483 1.00 0.94 64 TYR A O 4
ATOM 4693 N N . GLN A 1 65 ? 2.618 10.889 -4.554 1.00 0.90 65 GLN A N 4
ATOM 4694 C CA . GLN A 1 65 ? 2.038 11.165 -5.859 1.00 0.93 65 GLN A CA 4
ATOM 4695 C C . GLN A 1 65 ? 2.198 9.949 -6.763 1.00 0.87 65 GLN A C 4
ATOM 4696 O O . GLN A 1 65 ? 3.273 9.351 -6.821 1.00 0.86 65 GLN A O 4
ATOM 4710 N N . ILE A 1 66 ? 1.132 9.580 -7.458 1.00 0.88 66 ILE A N 4
ATOM 4711 C CA . ILE A 1 66 ? 1.157 8.409 -8.319 1.00 0.86 66 ILE A CA 4
ATOM 4712 C C . ILE A 1 66 ? 1.011 8.805 -9.790 1.00 0.98 66 ILE A C 4
ATOM 4713 O O . ILE A 1 66 ? 0.135 9.589 -10.157 1.00 1.11 66 ILE A O 4
ATOM 4729 N N . ASP A 1 67 ? 1.895 8.270 -10.615 1.00 1.04 67 ASP A N 4
ATOM 4730 C CA . ASP A 1 67 ? 1.883 8.523 -12.049 1.00 1.25 67 ASP A CA 4
ATOM 4731 C C . ASP A 1 67 ? 2.012 7.208 -12.810 1.00 1.20 67 ASP A C 4
ATOM 4732 O O . ASP A 1 67 ? 3.114 6.678 -12.975 1.00 1.13 67 ASP A O 4
ATOM 4741 N N . GLY A 1 68 ? 0.881 6.684 -13.262 1.00 1.28 68 GLY A N 4
ATOM 4742 C CA . GLY A 1 68 ? 0.868 5.391 -13.923 1.00 1.30 68 GLY A CA 4
ATOM 4743 C C . GLY A 1 68 ? 1.260 4.263 -12.984 1.00 1.14 68 GLY A C 4
ATOM 4744 O O . GLY A 1 68 ? 0.440 3.776 -12.212 1.00 1.18 68 GLY A O 4
ATOM 4748 N N . ASN A 1 69 ? 2.518 3.858 -13.054 1.00 1.03 69 ASN A N 4
ATOM 4749 C CA . ASN A 1 69 ? 3.062 2.858 -12.139 1.00 0.94 69 ASN A CA 4
ATOM 4750 C C . ASN A 1 69 ? 4.292 3.424 -11.454 1.00 0.75 69 ASN A C 4
ATOM 4751 O O . ASN A 1 69 ? 5.161 2.695 -10.972 1.00 0.69 69 ASN A O 4
ATOM 4762 N N . THR A 1 70 ? 4.353 4.742 -11.429 1.00 0.74 70 THR A N 4
ATOM 4763 C CA . THR A 1 70 ? 5.444 5.453 -10.797 1.00 0.68 70 THR A CA 4
ATOM 4764 C C . THR A 1 70 ? 4.931 6.172 -9.556 1.00 0.63 70 THR A C 4
ATOM 4765 O O . THR A 1 70 ? 3.918 6.861 -9.612 1.00 0.71 70 THR A O 4
ATOM 4776 N N . VAL A 1 71 ? 5.617 6.012 -8.441 1.00 0.56 71 VAL A N 4
ATOM 4777 C CA . VAL A 1 71 ? 5.198 6.651 -7.203 1.00 0.58 71 VAL A CA 4
ATOM 4778 C C . VAL A 1 71 ? 6.285 7.594 -6.714 1.00 0.57 71 VAL A C 4
ATOM 4779 O O . VAL A 1 71 ? 7.437 7.196 -6.568 1.00 0.57 71 VAL A O 4
ATOM 4792 N N . THR A 1 72 ? 5.922 8.845 -6.483 1.00 0.63 72 THR A N 4
ATOM 4793 C CA . THR A 1 72 ? 6.883 9.847 -6.059 1.00 0.66 72 THR A CA 4
ATOM 4794 C C . THR A 1 72 ? 6.582 10.310 -4.637 1.00 0.70 72 THR A C 4
ATOM 4795 O O . THR A 1 72 ? 5.517 10.867 -4.364 1.00 0.78 72 THR A O 4
ATOM 4806 N N . VAL A 1 73 ? 7.517 10.053 -3.732 1.00 0.70 73 VAL A N 4
ATOM 4807 C CA . VAL A 1 73 ? 7.375 10.460 -2.345 1.00 0.76 73 VAL A CA 4
ATOM 4808 C C . VAL A 1 73 ? 8.129 11.764 -2.101 1.00 0.90 73 VAL A C 4
ATOM 4809 O O . VAL A 1 73 ? 9.358 11.780 -2.011 1.00 1.01 73 VAL A O 4
ATOM 4822 N N . THR A 1 74 ? 7.388 12.855 -2.015 1.00 0.97 74 THR A N 4
ATOM 4823 C CA . THR A 1 74 ? 7.986 14.170 -1.859 1.00 1.15 74 THR A CA 4
ATOM 4824 C C . THR A 1 74 ? 7.286 14.946 -0.742 1.00 1.11 74 THR A C 4
ATOM 4825 O O . THR A 1 74 ? 6.208 14.560 -0.290 1.00 0.99 74 THR A O 4
ATOM 4836 N N . ALA A 1 75 ? 7.912 16.022 -0.290 1.00 1.29 75 ALA A N 4
ATOM 4837 C CA . ALA A 1 75 ? 7.339 16.868 0.740 1.00 1.36 75 ALA A CA 4
ATOM 4838 C C . ALA A 1 75 ? 6.887 18.182 0.128 1.00 1.48 75 ALA A C 4
ATOM 4839 O O . ALA A 1 75 ? 7.609 18.768 -0.683 1.00 1.72 75 ALA A O 4
ATOM 4846 N N . SER A 1 76 ? 5.693 18.637 0.508 1.00 1.52 76 SER A N 4
ATOM 4847 C CA . SER A 1 76 ? 5.101 19.840 -0.070 1.00 1.75 76 SER A CA 4
ATOM 4848 C C . SER A 1 76 ? 4.946 19.676 -1.590 1.00 2.24 76 SER A C 4
ATOM 4849 O O . SER A 1 76 ? 4.999 18.555 -2.107 1.00 2.81 76 SER A O 4
ATOM 4857 N N . ALA A 1 77 ? 4.724 20.771 -2.305 1.00 2.71 77 ALA A N 4
ATOM 4858 C CA . ALA A 1 77 ? 4.590 20.710 -3.753 1.00 3.56 77 ALA A CA 4
ATOM 4859 C C . ALA A 1 77 ? 5.338 21.857 -4.422 1.00 4.02 77 ALA A C 4
ATOM 4860 O O . ALA A 1 77 ? 4.827 22.975 -4.520 1.00 4.62 77 ALA A O 4
ATOM 4867 N N . ALA A 1 78 ? 6.558 21.579 -4.865 1.00 4.20 78 ALA A N 4
ATOM 4868 C CA . ALA A 1 78 ? 7.357 22.575 -5.571 1.00 5.03 78 ALA A CA 4
ATOM 4869 C C . ALA A 1 78 ? 7.025 22.566 -7.058 1.00 5.55 78 ALA A C 4
ATOM 4870 O O . ALA A 1 78 ? 6.484 21.579 -7.561 1.00 5.99 78 ALA A O 4
ATOM 4877 N N . ALA A 1 79 ? 7.343 23.647 -7.761 1.00 5.86 79 ALA A N 4
ATOM 4878 C CA . ALA A 1 79 ? 6.980 23.764 -9.170 1.00 6.63 79 ALA A CA 4
ATOM 4879 C C . ALA A 1 79 ? 7.835 22.849 -10.047 1.00 7.15 79 ALA A C 4
ATOM 4880 O O . ALA A 1 79 ? 7.413 21.748 -10.411 1.00 7.46 79 ALA A O 4
ATOM 4887 N N . LYS A 1 80 ? 9.032 23.304 -10.382 1.00 7.55 80 LYS A N 4
ATOM 4888 C CA . LYS A 1 80 ? 9.957 22.521 -11.194 1.00 8.34 80 LYS A CA 4
ATOM 4889 C C . LYS A 1 80 ? 11.319 22.488 -10.517 1.00 8.95 80 LYS A C 4
ATOM 4890 O O . LYS A 1 80 ? 11.678 21.511 -9.860 1.00 9.25 80 LYS A O 4
ATOM 4909 N N . ASP A 1 81 ? 12.057 23.577 -10.674 1.00 9.36 81 ASP A N 4
ATOM 4910 C CA . ASP A 1 81 ? 13.338 23.755 -10.001 1.00 10.16 81 ASP A CA 4
ATOM 4911 C C . ASP A 1 81 ? 13.110 24.486 -8.687 1.00 10.60 81 ASP A C 4
ATOM 4912 O O . ASP A 1 81 ? 13.908 24.397 -7.752 1.00 11.03 81 ASP A O 4
ATOM 4921 N N . GLY A 1 82 ? 12.003 25.211 -8.639 1.00 10.72 82 GLY A N 4
ATOM 4922 C CA . GLY A 1 82 ? 11.639 25.964 -7.464 1.00 11.37 82 GLY A CA 4
ATOM 4923 C C . GLY A 1 82 ? 10.306 26.652 -7.652 1.00 11.77 82 GLY A C 4
ATOM 4924 O O . GLY A 1 82 ? 10.294 27.807 -8.137 1.00 12.00 82 GLY A O 4
ATOM 4929 N N . SER A 1 1 ? -10.762 -7.462 -5.387 1.00 2.75 1 SER A N 5
ATOM 4930 C CA . SER A 1 1 ? -10.209 -7.163 -6.721 1.00 2.38 1 SER A CA 5
ATOM 4931 C C . SER A 1 1 ? -9.024 -6.212 -6.589 1.00 1.65 1 SER A C 5
ATOM 4932 O O . SER A 1 1 ? -9.066 -5.274 -5.790 1.00 1.91 1 SER A O 5
ATOM 4942 N N . GLN A 1 2 ? -7.968 -6.479 -7.359 1.00 1.37 2 GLN A N 5
ATOM 4943 C CA . GLN A 1 2 ? -6.754 -5.658 -7.353 1.00 0.95 2 GLN A CA 5
ATOM 4944 C C . GLN A 1 2 ? -6.117 -5.616 -5.975 1.00 0.75 2 GLN A C 5
ATOM 4945 O O . GLN A 1 2 ? -5.819 -4.548 -5.438 1.00 0.86 2 GLN A O 5
ATOM 4959 N N . GLU A 1 3 ? -5.926 -6.788 -5.399 1.00 0.57 3 GLU A N 5
ATOM 4960 C CA . GLU A 1 3 ? -5.257 -6.911 -4.117 1.00 0.47 3 GLU A CA 5
ATOM 4961 C C . GLU A 1 3 ? -4.047 -7.817 -4.264 1.00 0.42 3 GLU A C 5
ATOM 4962 O O . GLU A 1 3 ? -4.040 -8.718 -5.104 1.00 0.50 3 GLU A O 5
ATOM 4974 N N . TRP A 1 4 ? -3.036 -7.584 -3.452 1.00 0.36 4 TRP A N 5
ATOM 4975 C CA . TRP A 1 4 ? -1.808 -8.357 -3.521 1.00 0.38 4 TRP A CA 5
ATOM 4976 C C . TRP A 1 4 ? -1.378 -8.765 -2.123 1.00 0.34 4 TRP A C 5
ATOM 4977 O O . TRP A 1 4 ? -1.794 -8.151 -1.139 1.00 0.34 4 TRP A O 5
ATOM 4998 N N . THR A 1 5 ? -0.552 -9.796 -2.036 1.00 0.37 5 THR A N 5
ATOM 4999 C CA . THR A 1 5 ? -0.009 -10.213 -0.761 1.00 0.39 5 THR A CA 5
ATOM 5000 C C . THR A 1 5 ? 1.308 -9.491 -0.536 1.00 0.35 5 THR A C 5
ATOM 5001 O O . THR A 1 5 ? 2.352 -9.882 -1.066 1.00 0.44 5 THR A O 5
ATOM 5012 N N . LEU A 1 6 ? 1.242 -8.421 0.230 1.00 0.30 6 LEU A N 5
ATOM 5013 C CA . LEU A 1 6 ? 2.383 -7.552 0.430 1.00 0.34 6 LEU A CA 5
ATOM 5014 C C . LEU A 1 6 ? 3.096 -7.892 1.727 1.00 0.42 6 LEU A C 5
ATOM 5015 O O . LEU A 1 6 ? 2.477 -8.381 2.672 1.00 0.75 6 LEU A O 5
ATOM 5031 N N . ASP A 1 7 ? 4.390 -7.628 1.768 1.00 0.38 7 ASP A N 5
ATOM 5032 C CA . ASP A 1 7 ? 5.171 -7.810 2.981 1.00 0.44 7 ASP A CA 5
ATOM 5033 C C . ASP A 1 7 ? 6.128 -6.640 3.135 1.00 0.39 7 ASP A C 5
ATOM 5034 O O . ASP A 1 7 ? 7.177 -6.583 2.495 1.00 0.46 7 ASP A O 5
ATOM 5043 N N . ILE A 1 8 ? 5.730 -5.682 3.953 1.00 0.35 8 ILE A N 5
ATOM 5044 C CA . ILE A 1 8 ? 6.506 -4.475 4.160 1.00 0.32 8 ILE A CA 5
ATOM 5045 C C . ILE A 1 8 ? 7.255 -4.534 5.489 1.00 0.30 8 ILE A C 5
ATOM 5046 O O . ILE A 1 8 ? 6.658 -4.770 6.542 1.00 0.35 8 ILE A O 5
ATOM 5062 N N . PRO A 1 9 ? 8.589 -4.354 5.431 1.00 0.26 9 PRO A N 5
ATOM 5063 C CA . PRO A 1 9 ? 9.463 -4.364 6.609 1.00 0.26 9 PRO A CA 5
ATOM 5064 C C . PRO A 1 9 ? 9.101 -3.299 7.644 1.00 0.27 9 PRO A C 5
ATOM 5065 O O . PRO A 1 9 ? 8.421 -2.315 7.343 1.00 0.32 9 PRO A O 5
ATOM 5076 N N . ALA A 1 10 ? 9.596 -3.492 8.856 1.00 0.30 10 ALA A N 5
ATOM 5077 C CA . ALA A 1 10 ? 9.334 -2.580 9.962 1.00 0.33 10 ALA A CA 5
ATOM 5078 C C . ALA A 1 10 ? 10.606 -1.840 10.328 1.00 0.35 10 ALA A C 5
ATOM 5079 O O . ALA A 1 10 ? 10.791 -1.395 11.462 1.00 0.43 10 ALA A O 5
ATOM 5086 N N . GLN A 1 11 ? 11.475 -1.731 9.346 1.00 0.34 11 GLN A N 5
ATOM 5087 C CA . GLN A 1 11 ? 12.728 -1.021 9.490 1.00 0.40 11 GLN A CA 5
ATOM 5088 C C . GLN A 1 11 ? 12.638 0.300 8.737 1.00 0.35 11 GLN A C 5
ATOM 5089 O O . GLN A 1 11 ? 11.537 0.788 8.482 1.00 0.37 11 GLN A O 5
ATOM 5103 N N . SER A 1 12 ? 13.779 0.877 8.390 1.00 0.38 12 SER A N 5
ATOM 5104 C CA . SER A 1 12 ? 13.813 2.105 7.607 1.00 0.40 12 SER A CA 5
ATOM 5105 C C . SER A 1 12 ? 12.924 1.983 6.359 1.00 0.36 12 SER A C 5
ATOM 5106 O O . SER A 1 12 ? 12.988 0.991 5.627 1.00 0.34 12 SER A O 5
ATOM 5114 N N . MET A 1 13 ? 12.093 3.010 6.147 1.00 0.42 13 MET A N 5
ATOM 5115 C CA . MET A 1 13 ? 11.169 3.094 5.005 1.00 0.46 13 MET A CA 5
ATOM 5116 C C . MET A 1 13 ? 11.897 2.850 3.688 1.00 0.42 13 MET A C 5
ATOM 5117 O O . MET A 1 13 ? 11.295 2.424 2.703 1.00 0.45 13 MET A O 5
ATOM 5131 N N . ASN A 1 14 ? 13.192 3.124 3.693 1.00 0.41 14 ASN A N 5
ATOM 5132 C CA . ASN A 1 14 ? 14.058 2.875 2.548 1.00 0.45 14 ASN A CA 5
ATOM 5133 C C . ASN A 1 14 ? 13.930 1.419 2.086 1.00 0.41 14 ASN A C 5
ATOM 5134 O O . ASN A 1 14 ? 13.772 1.151 0.895 1.00 0.47 14 ASN A O 5
ATOM 5145 N N . SER A 1 15 ? 13.944 0.489 3.036 1.00 0.36 15 SER A N 5
ATOM 5146 C CA . SER A 1 15 ? 13.868 -0.933 2.717 1.00 0.36 15 SER A CA 5
ATOM 5147 C C . SER A 1 15 ? 12.433 -1.327 2.374 1.00 0.32 15 SER A C 5
ATOM 5148 O O . SER A 1 15 ? 12.199 -2.191 1.528 1.00 0.32 15 SER A O 5
ATOM 5156 N N . ALA A 1 16 ? 11.479 -0.691 3.045 1.00 0.31 16 ALA A N 5
ATOM 5157 C CA . ALA A 1 16 ? 10.066 -0.928 2.780 1.00 0.32 16 ALA A CA 5
ATOM 5158 C C . ALA A 1 16 ? 9.708 -0.556 1.345 1.00 0.30 16 ALA A C 5
ATOM 5159 O O . ALA A 1 16 ? 8.964 -1.274 0.674 1.00 0.29 16 ALA A O 5
ATOM 5166 N N . LEU A 1 17 ? 10.249 0.561 0.877 1.00 0.31 17 LEU A N 5
ATOM 5167 C CA . LEU A 1 17 ? 10.036 0.999 -0.495 1.00 0.33 17 LEU A CA 5
ATOM 5168 C C . LEU A 1 17 ? 10.663 0.013 -1.472 1.00 0.32 17 LEU A C 5
ATOM 5169 O O . LEU A 1 17 ? 10.068 -0.314 -2.497 1.00 0.35 17 LEU A O 5
ATOM 5185 N N . GLN A 1 18 ? 11.855 -0.480 -1.137 1.00 0.34 18 GLN A N 5
ATOM 5186 C CA . GLN A 1 18 ? 12.524 -1.488 -1.958 1.00 0.39 18 GLN A CA 5
ATOM 5187 C C . GLN A 1 18 ? 11.666 -2.745 -2.055 1.00 0.33 18 GLN A C 5
ATOM 5188 O O . GLN A 1 18 ? 11.556 -3.355 -3.120 1.00 0.34 18 GLN A O 5
ATOM 5202 N N . ALA A 1 19 ? 11.048 -3.114 -0.937 1.00 0.29 19 ALA A N 5
ATOM 5203 C CA . ALA A 1 19 ? 10.184 -4.282 -0.888 1.00 0.28 19 ALA A CA 5
ATOM 5204 C C . ALA A 1 19 ? 8.937 -4.075 -1.736 1.00 0.26 19 ALA A C 5
ATOM 5205 O O . ALA A 1 19 ? 8.505 -4.984 -2.436 1.00 0.28 19 ALA A O 5
ATOM 5212 N N . LEU A 1 20 ? 8.361 -2.876 -1.677 1.00 0.27 20 LEU A N 5
ATOM 5213 C CA . LEU A 1 20 ? 7.178 -2.551 -2.458 1.00 0.32 20 LEU A CA 5
ATOM 5214 C C . LEU A 1 20 ? 7.498 -2.527 -3.949 1.00 0.33 20 LEU A C 5
ATOM 5215 O O . LEU A 1 20 ? 6.673 -2.924 -4.779 1.00 0.36 20 LEU A O 5
ATOM 5231 N N . ALA A 1 21 ? 8.705 -2.071 -4.272 1.00 0.33 21 ALA A N 5
ATOM 5232 C CA . ALA A 1 21 ? 9.141 -1.934 -5.653 1.00 0.39 21 ALA A CA 5
ATOM 5233 C C . ALA A 1 21 ? 9.116 -3.279 -6.357 1.00 0.38 21 ALA A C 5
ATOM 5234 O O . ALA A 1 21 ? 8.360 -3.478 -7.303 1.00 0.44 21 ALA A O 5
ATOM 5241 N N . LYS A 1 22 ? 9.935 -4.210 -5.876 1.00 0.36 22 LYS A N 5
ATOM 5242 C CA . LYS A 1 22 ? 10.000 -5.548 -6.454 1.00 0.42 22 LYS A CA 5
ATOM 5243 C C . LYS A 1 22 ? 8.677 -6.286 -6.278 1.00 0.37 22 LYS A C 5
ATOM 5244 O O . LYS A 1 22 ? 8.341 -7.172 -7.062 1.00 0.47 22 LYS A O 5
ATOM 5263 N N . GLN A 1 23 ? 7.925 -5.905 -5.250 1.00 0.33 23 GLN A N 5
ATOM 5264 C CA . GLN A 1 23 ? 6.641 -6.522 -4.964 1.00 0.39 23 GLN A CA 5
ATOM 5265 C C . GLN A 1 23 ? 5.669 -6.315 -6.121 1.00 0.40 23 GLN A C 5
ATOM 5266 O O . GLN A 1 23 ? 4.936 -7.226 -6.501 1.00 0.49 23 GLN A O 5
ATOM 5280 N N . THR A 1 24 ? 5.669 -5.108 -6.678 1.00 0.38 24 THR A N 5
ATOM 5281 C CA . THR A 1 24 ? 4.721 -4.752 -7.727 1.00 0.47 24 THR A CA 5
ATOM 5282 C C . THR A 1 24 ? 5.438 -4.317 -9.005 1.00 0.48 24 THR A C 5
ATOM 5283 O O . THR A 1 24 ? 4.842 -3.658 -9.862 1.00 0.76 24 THR A O 5
ATOM 5294 N N . ASP A 1 25 ? 6.717 -4.706 -9.110 1.00 0.41 25 ASP A N 5
ATOM 5295 C CA . ASP A 1 25 ? 7.608 -4.320 -10.220 1.00 0.49 25 ASP A CA 5
ATOM 5296 C C . ASP A 1 25 ? 7.441 -2.850 -10.615 1.00 0.49 25 ASP A C 5
ATOM 5297 O O . ASP A 1 25 ? 7.465 -2.500 -11.796 1.00 0.72 25 ASP A O 5
ATOM 5306 N N . THR A 1 26 ? 7.325 -1.990 -9.613 1.00 0.34 26 THR A N 5
ATOM 5307 C CA . THR A 1 26 ? 7.076 -0.575 -9.837 1.00 0.40 26 THR A CA 5
ATOM 5308 C C . THR A 1 26 ? 8.368 0.235 -9.762 1.00 0.38 26 THR A C 5
ATOM 5309 O O . THR A 1 26 ? 9.419 -0.283 -9.381 1.00 0.40 26 THR A O 5
ATOM 5320 N N . GLN A 1 27 ? 8.284 1.501 -10.141 1.00 0.41 27 GLN A N 5
ATOM 5321 C CA . GLN A 1 27 ? 9.432 2.390 -10.120 1.00 0.44 27 GLN A CA 5
ATOM 5322 C C . GLN A 1 27 ? 9.307 3.376 -8.973 1.00 0.46 27 GLN A C 5
ATOM 5323 O O . GLN A 1 27 ? 8.240 3.942 -8.752 1.00 0.47 27 GLN A O 5
ATOM 5337 N N . LEU A 1 28 ? 10.395 3.584 -8.253 1.00 0.51 28 LEU A N 5
ATOM 5338 C CA . LEU A 1 28 ? 10.382 4.477 -7.109 1.00 0.55 28 LEU A CA 5
ATOM 5339 C C . LEU A 1 28 ? 11.042 5.805 -7.447 1.00 0.58 28 LEU A C 5
ATOM 5340 O O . LEU A 1 28 ? 12.135 5.843 -8.015 1.00 0.71 28 LEU A O 5
ATOM 5356 N N . LEU A 1 29 ? 10.365 6.884 -7.099 1.00 0.53 29 LEU A N 5
ATOM 5357 C CA . LEU A 1 29 ? 10.883 8.226 -7.312 1.00 0.60 29 LEU A CA 5
ATOM 5358 C C . LEU A 1 29 ? 10.950 8.969 -5.983 1.00 0.63 29 LEU A C 5
ATOM 5359 O O . LEU A 1 29 ? 9.934 9.441 -5.472 1.00 0.66 29 LEU A O 5
ATOM 5375 N N . TYR A 1 30 ? 12.146 9.057 -5.424 1.00 0.65 30 TYR A N 5
ATOM 5376 C CA . TYR A 1 30 ? 12.343 9.702 -4.136 1.00 0.72 30 TYR A CA 5
ATOM 5377 C C . TYR A 1 30 ? 13.826 9.922 -3.876 1.00 0.77 30 TYR A C 5
ATOM 5378 O O . TYR A 1 30 ? 14.678 9.302 -4.519 1.00 0.82 30 TYR A O 5
ATOM 5396 N N . SER A 1 31 ? 14.123 10.800 -2.936 1.00 0.85 31 SER A N 5
ATOM 5397 C CA . SER A 1 31 ? 15.492 11.051 -2.531 1.00 0.97 31 SER A CA 5
ATOM 5398 C C . SER A 1 31 ? 15.764 10.339 -1.208 1.00 0.88 31 SER A C 5
ATOM 5399 O O . SER A 1 31 ? 15.205 10.698 -0.170 1.00 0.85 31 SER A O 5
ATOM 5407 N N . PRO A 1 32 ? 16.617 9.296 -1.247 1.00 0.96 32 PRO A N 5
ATOM 5408 C CA . PRO A 1 32 ? 16.858 8.393 -0.108 1.00 0.99 32 PRO A CA 5
ATOM 5409 C C . PRO A 1 32 ? 17.265 9.108 1.177 1.00 1.01 32 PRO A C 5
ATOM 5410 O O . PRO A 1 32 ? 16.846 8.721 2.264 1.00 1.05 32 PRO A O 5
ATOM 5421 N N . GLU A 1 33 ? 18.081 10.140 1.059 1.00 1.09 33 GLU A N 5
ATOM 5422 C CA . GLU A 1 33 ? 18.561 10.858 2.231 1.00 1.26 33 GLU A CA 5
ATOM 5423 C C . GLU A 1 33 ? 17.488 11.786 2.795 1.00 1.23 33 GLU A C 5
ATOM 5424 O O . GLU A 1 33 ? 17.571 12.220 3.944 1.00 1.39 33 GLU A O 5
ATOM 5436 N N . ASP A 1 34 ? 16.473 12.070 1.992 1.00 1.12 34 ASP A N 5
ATOM 5437 C CA . ASP A 1 34 ? 15.452 13.046 2.358 1.00 1.23 34 ASP A CA 5
ATOM 5438 C C . ASP A 1 34 ? 14.286 12.409 3.107 1.00 1.17 34 ASP A C 5
ATOM 5439 O O . ASP A 1 34 ? 13.338 13.101 3.483 1.00 1.38 34 ASP A O 5
ATOM 5448 N N . ILE A 1 35 ? 14.341 11.097 3.319 1.00 0.97 35 ILE A N 5
ATOM 5449 C CA . ILE A 1 35 ? 13.284 10.415 4.065 1.00 0.97 35 ILE A CA 5
ATOM 5450 C C . ILE A 1 35 ? 13.704 10.197 5.516 1.00 1.02 35 ILE A C 5
ATOM 5451 O O . ILE A 1 35 ? 12.964 9.608 6.304 1.00 1.09 35 ILE A O 5
ATOM 5467 N N . GLY A 1 36 ? 14.912 10.652 5.845 1.00 1.08 36 GLY A N 5
ATOM 5468 C CA . GLY A 1 36 ? 15.391 10.640 7.222 1.00 1.25 36 GLY A CA 5
ATOM 5469 C C . GLY A 1 36 ? 15.442 9.256 7.848 1.00 1.17 36 GLY A C 5
ATOM 5470 O O . GLY A 1 36 ? 15.466 9.131 9.075 1.00 1.40 36 GLY A O 5
ATOM 5474 N N . GLY A 1 37 ? 15.456 8.223 7.014 1.00 0.97 37 GLY A N 5
ATOM 5475 C CA . GLY A 1 37 ? 15.503 6.857 7.509 1.00 0.96 37 GLY A CA 5
ATOM 5476 C C . GLY A 1 37 ? 14.370 6.543 8.471 1.00 0.88 37 GLY A C 5
ATOM 5477 O O . GLY A 1 37 ? 14.563 5.821 9.447 1.00 1.05 37 GLY A O 5
ATOM 5481 N N . LEU A 1 38 ? 13.188 7.081 8.190 1.00 0.77 38 LEU A N 5
ATOM 5482 C CA . LEU A 1 38 ? 12.023 6.857 9.039 1.00 0.83 38 LEU A CA 5
ATOM 5483 C C . LEU A 1 38 ? 11.590 5.402 8.937 1.00 0.66 38 LEU A C 5
ATOM 5484 O O . LEU A 1 38 ? 11.393 4.898 7.839 1.00 0.67 38 LEU A O 5
ATOM 5500 N N . ARG A 1 39 ? 11.459 4.724 10.066 1.00 0.68 39 ARG A N 5
ATOM 5501 C CA . ARG A 1 39 ? 11.050 3.324 10.055 1.00 0.59 39 ARG A CA 5
ATOM 5502 C C . ARG A 1 39 ? 9.545 3.194 9.896 1.00 0.52 39 ARG A C 5
ATOM 5503 O O . ARG A 1 39 ? 8.767 3.943 10.493 1.00 0.62 39 ARG A O 5
ATOM 5524 N N . SER A 1 40 ? 9.149 2.245 9.070 1.00 0.45 40 SER A N 5
ATOM 5525 C CA . SER A 1 40 ? 7.751 1.990 8.807 1.00 0.50 40 SER A CA 5
ATOM 5526 C C . SER A 1 40 ? 7.212 0.923 9.751 1.00 0.49 40 SER A C 5
ATOM 5527 O O . SER A 1 40 ? 7.974 0.200 10.393 1.00 0.48 40 SER A O 5
ATOM 5535 N N . SER A 1 41 ? 5.896 0.848 9.843 1.00 0.59 41 SER A N 5
ATOM 5536 C CA . SER A 1 41 ? 5.248 -0.208 10.593 1.00 0.68 41 SER A CA 5
ATOM 5537 C C . SER A 1 41 ? 5.058 -1.410 9.680 1.00 0.65 41 SER A C 5
ATOM 5538 O O . SER A 1 41 ? 4.761 -1.245 8.495 1.00 0.66 41 SER A O 5
ATOM 5546 N N . ALA A 1 42 ? 5.267 -2.604 10.225 1.00 0.69 42 ALA A N 5
ATOM 5547 C CA . ALA A 1 42 ? 5.149 -3.837 9.459 1.00 0.72 42 ALA A CA 5
ATOM 5548 C C . ALA A 1 42 ? 3.764 -3.961 8.846 1.00 0.63 42 ALA A C 5
ATOM 5549 O O . ALA A 1 42 ? 2.802 -4.318 9.527 1.00 0.66 42 ALA A O 5
ATOM 5556 N N . LEU A 1 43 ? 3.668 -3.657 7.564 1.00 0.59 43 LEU A N 5
ATOM 5557 C CA . LEU A 1 43 ? 2.400 -3.699 6.863 1.00 0.54 43 LEU A CA 5
ATOM 5558 C C . LEU A 1 43 ? 2.401 -4.857 5.882 1.00 0.45 43 LEU A C 5
ATOM 5559 O O . LEU A 1 43 ? 2.961 -4.760 4.790 1.00 0.51 43 LEU A O 5
ATOM 5575 N N . LYS A 1 44 ? 1.801 -5.961 6.272 1.00 0.43 44 LYS A N 5
ATOM 5576 C CA . LYS A 1 44 ? 1.764 -7.118 5.409 1.00 0.43 44 LYS A CA 5
ATOM 5577 C C . LYS A 1 44 ? 0.386 -7.762 5.414 1.00 0.41 44 LYS A C 5
ATOM 5578 O O . LYS A 1 44 ? -0.150 -8.123 6.465 1.00 0.50 44 LYS A O 5
ATOM 5597 N N . GLY A 1 45 ? -0.189 -7.869 4.232 1.00 0.37 45 GLY A N 5
ATOM 5598 C CA . GLY A 1 45 ? -1.500 -8.462 4.079 1.00 0.37 45 GLY A CA 5
ATOM 5599 C C . GLY A 1 45 ? -1.976 -8.366 2.647 1.00 0.33 45 GLY A C 5
ATOM 5600 O O . GLY A 1 45 ? -1.179 -8.091 1.748 1.00 0.34 45 GLY A O 5
ATOM 5604 N N . ARG A 1 46 ? -3.267 -8.560 2.430 1.00 0.35 46 ARG A N 5
ATOM 5605 C CA . ARG A 1 46 ? -3.827 -8.496 1.089 1.00 0.36 46 ARG A CA 5
ATOM 5606 C C . ARG A 1 46 ? -4.395 -7.103 0.843 1.00 0.34 46 ARG A C 5
ATOM 5607 O O . ARG A 1 46 ? -5.520 -6.801 1.240 1.00 0.48 46 ARG A O 5
ATOM 5628 N N . HIS A 1 47 ? -3.606 -6.244 0.217 1.00 0.32 47 HIS A N 5
ATOM 5629 C CA . HIS A 1 47 ? -3.996 -4.851 0.030 1.00 0.45 47 HIS A CA 5
ATOM 5630 C C . HIS A 1 47 ? -3.631 -4.353 -1.358 1.00 0.43 47 HIS A C 5
ATOM 5631 O O . HIS A 1 47 ? -2.826 -4.966 -2.059 1.00 0.46 47 HIS A O 5
ATOM 5646 N N . ASP A 1 48 ? -4.246 -3.240 -1.740 1.00 0.47 48 ASP A N 5
ATOM 5647 C CA . ASP A 1 48 ? -3.903 -2.545 -2.976 1.00 0.55 48 ASP A CA 5
ATOM 5648 C C . ASP A 1 48 ? -2.632 -1.725 -2.758 1.00 0.48 48 ASP A C 5
ATOM 5649 O O . ASP A 1 48 ? -2.333 -1.354 -1.620 1.00 0.44 48 ASP A O 5
ATOM 5658 N N . LEU A 1 49 ? -1.890 -1.446 -3.821 1.00 0.50 49 LEU A N 5
ATOM 5659 C CA . LEU A 1 49 ? -0.629 -0.712 -3.700 1.00 0.51 49 LEU A CA 5
ATOM 5660 C C . LEU A 1 49 ? -0.855 0.640 -3.020 1.00 0.42 49 LEU A C 5
ATOM 5661 O O . LEU A 1 49 ? -0.145 1.006 -2.074 1.00 0.43 49 LEU A O 5
ATOM 5677 N N . GLN A 1 50 ? -1.868 1.361 -3.489 1.00 0.41 50 GLN A N 5
ATOM 5678 C CA . GLN A 1 50 ? -2.213 2.669 -2.947 1.00 0.42 50 GLN A CA 5
ATOM 5679 C C . GLN A 1 50 ? -2.626 2.553 -1.487 1.00 0.39 50 GLN A C 5
ATOM 5680 O O . GLN A 1 50 ? -2.346 3.437 -0.680 1.00 0.41 50 GLN A O 5
ATOM 5694 N N . SER A 1 51 ? -3.284 1.448 -1.159 1.00 0.41 51 SER A N 5
ATOM 5695 C CA . SER A 1 51 ? -3.708 1.187 0.206 1.00 0.46 51 SER A CA 5
ATOM 5696 C C . SER A 1 51 ? -2.489 1.101 1.119 1.00 0.41 51 SER A C 5
ATOM 5697 O O . SER A 1 51 ? -2.457 1.718 2.184 1.00 0.43 51 SER A O 5
ATOM 5705 N N . SER A 1 52 ? -1.480 0.357 0.676 1.00 0.40 52 SER A N 5
ATOM 5706 C CA . SER A 1 52 ? -0.246 0.208 1.433 1.00 0.43 52 SER A CA 5
ATOM 5707 C C . SER A 1 52 ? 0.433 1.562 1.628 1.00 0.41 52 SER A C 5
ATOM 5708 O O . SER A 1 52 ? 0.883 1.891 2.726 1.00 0.45 52 SER A O 5
ATOM 5716 N N . LEU A 1 53 ? 0.492 2.348 0.559 1.00 0.39 53 LEU A N 5
ATOM 5717 C CA . LEU A 1 53 ? 1.131 3.658 0.600 1.00 0.41 53 LEU A CA 5
ATOM 5718 C C . LEU A 1 53 ? 0.401 4.595 1.555 1.00 0.40 53 LEU A C 5
ATOM 5719 O O . LEU A 1 53 ? 1.026 5.311 2.334 1.00 0.46 53 LEU A O 5
ATOM 5735 N N . ARG A 1 54 ? -0.924 4.572 1.495 1.00 0.38 54 ARG A N 5
ATOM 5736 C CA . ARG A 1 54 ? -1.745 5.466 2.306 1.00 0.43 54 ARG A CA 5
ATOM 5737 C C . ARG A 1 54 ? -1.623 5.142 3.791 1.00 0.42 54 ARG A C 5
ATOM 5738 O O . ARG A 1 54 ? -1.486 6.041 4.616 1.00 0.48 54 ARG A O 5
ATOM 5759 N N . ILE A 1 55 ? -1.659 3.859 4.130 1.00 0.42 55 ILE A N 5
ATOM 5760 C CA . ILE A 1 55 ? -1.559 3.443 5.524 1.00 0.47 55 ILE A CA 5
ATOM 5761 C C . ILE A 1 55 ? -0.202 3.828 6.106 1.00 0.49 55 ILE A C 5
ATOM 5762 O O . ILE A 1 55 ? -0.118 4.357 7.215 1.00 0.59 55 ILE A O 5
ATOM 5778 N N . LEU A 1 56 ? 0.854 3.582 5.343 1.00 0.45 56 LEU A N 5
ATOM 5779 C CA . LEU A 1 56 ? 2.208 3.864 5.803 1.00 0.52 56 LEU A CA 5
ATOM 5780 C C . LEU A 1 56 ? 2.482 5.366 5.880 1.00 0.53 56 LEU A C 5
ATOM 5781 O O . LEU A 1 56 ? 2.915 5.868 6.918 1.00 0.65 56 LEU A O 5
ATOM 5797 N N . LEU A 1 57 ? 2.210 6.084 4.796 1.00 0.51 57 LEU A N 5
ATOM 5798 C CA . LEU A 1 57 ? 2.523 7.513 4.728 1.00 0.63 57 LEU A CA 5
ATOM 5799 C C . LEU A 1 57 ? 1.318 8.369 5.107 1.00 0.72 57 LEU A C 5
ATOM 5800 O O . LEU A 1 57 ? 1.225 9.530 4.710 1.00 1.16 57 LEU A O 5
ATOM 5816 N N . GLN A 1 58 ? 0.399 7.782 5.864 1.00 0.61 58 GLN A N 5
ATOM 5817 C CA . GLN A 1 58 ? -0.779 8.490 6.357 1.00 0.79 58 GLN A CA 5
ATOM 5818 C C . GLN A 1 58 ? -0.397 9.809 7.028 1.00 1.05 58 GLN A C 5
ATOM 5819 O O . GLN A 1 58 ? -0.885 10.877 6.650 1.00 2.03 58 GLN A O 5
ATOM 5833 N N . GLY A 1 59 ? 0.477 9.730 8.025 1.00 0.97 59 GLY A N 5
ATOM 5834 C CA . GLY A 1 59 ? 0.883 10.917 8.746 1.00 1.28 59 GLY A CA 5
ATOM 5835 C C . GLY A 1 59 ? 2.353 10.902 9.105 1.00 1.13 59 GLY A C 5
ATOM 5836 O O . GLY A 1 59 ? 2.731 11.273 10.212 1.00 1.42 59 GLY A O 5
ATOM 5840 N N . THR A 1 60 ? 3.184 10.460 8.174 1.00 0.95 60 THR A N 5
ATOM 5841 C CA . THR A 1 60 ? 4.624 10.430 8.396 1.00 0.99 60 THR A CA 5
ATOM 5842 C C . THR A 1 60 ? 5.282 11.752 8.018 1.00 1.06 60 THR A C 5
ATOM 5843 O O . THR A 1 60 ? 6.474 11.957 8.263 1.00 1.25 60 THR A O 5
ATOM 5854 N N . GLY A 1 61 ? 4.503 12.652 7.436 1.00 1.08 61 GLY A N 5
ATOM 5855 C CA . GLY A 1 61 ? 5.028 13.946 7.050 1.00 1.32 61 GLY A CA 5
ATOM 5856 C C . GLY A 1 61 ? 5.385 14.011 5.583 1.00 1.26 61 GLY A C 5
ATOM 5857 O O . GLY A 1 61 ? 5.693 15.077 5.057 1.00 1.35 61 GLY A O 5
ATOM 5861 N N . LEU A 1 62 ? 5.343 12.869 4.919 1.00 1.16 62 LEU A N 5
ATOM 5862 C CA . LEU A 1 62 ? 5.668 12.801 3.508 1.00 1.11 62 LEU A CA 5
ATOM 5863 C C . LEU A 1 62 ? 4.404 12.525 2.707 1.00 1.07 62 LEU A C 5
ATOM 5864 O O . LEU A 1 62 ? 3.410 12.048 3.253 1.00 1.14 62 LEU A O 5
ATOM 5880 N N . ARG A 1 63 ? 4.439 12.830 1.423 1.00 1.01 63 ARG A N 5
ATOM 5881 C CA . ARG A 1 63 ? 3.293 12.603 0.560 1.00 1.03 63 ARG A CA 5
ATOM 5882 C C . ARG A 1 63 ? 3.622 11.589 -0.519 1.00 0.92 63 ARG A C 5
ATOM 5883 O O . ARG A 1 63 ? 4.691 11.638 -1.131 1.00 0.87 63 ARG A O 5
ATOM 5904 N N . TYR A 1 64 ? 2.696 10.676 -0.745 1.00 0.96 64 TYR A N 5
ATOM 5905 C CA . TYR A 1 64 ? 2.858 9.661 -1.768 1.00 0.91 64 TYR A CA 5
ATOM 5906 C C . TYR A 1 64 ? 2.099 10.065 -3.027 1.00 0.89 64 TYR A C 5
ATOM 5907 O O . TYR A 1 64 ? 1.048 10.705 -2.952 1.00 0.94 64 TYR A O 5
ATOM 5925 N N . GLN A 1 65 ? 2.649 9.715 -4.174 1.00 0.90 65 GLN A N 5
ATOM 5926 C CA . GLN A 1 65 ? 1.994 9.969 -5.445 1.00 0.93 65 GLN A CA 5
ATOM 5927 C C . GLN A 1 65 ? 2.190 8.775 -6.364 1.00 0.87 65 GLN A C 5
ATOM 5928 O O . GLN A 1 65 ? 3.291 8.235 -6.459 1.00 0.86 65 GLN A O 5
ATOM 5942 N N . ILE A 1 66 ? 1.124 8.352 -7.021 1.00 0.88 66 ILE A N 5
ATOM 5943 C CA . ILE A 1 66 ? 1.201 7.236 -7.942 1.00 0.86 66 ILE A CA 5
ATOM 5944 C C . ILE A 1 66 ? 0.791 7.671 -9.346 1.00 0.98 66 ILE A C 5
ATOM 5945 O O . ILE A 1 66 ? -0.177 8.418 -9.523 1.00 1.11 66 ILE A O 5
ATOM 5961 N N . ASP A 1 67 ? 1.565 7.242 -10.329 1.00 1.04 67 ASP A N 5
ATOM 5962 C CA . ASP A 1 67 ? 1.274 7.524 -11.728 1.00 1.25 67 ASP A CA 5
ATOM 5963 C C . ASP A 1 67 ? 1.816 6.391 -12.587 1.00 1.20 67 ASP A C 5
ATOM 5964 O O . ASP A 1 67 ? 3.024 6.137 -12.595 1.00 1.13 67 ASP A O 5
ATOM 5973 N N . GLY A 1 68 ? 0.926 5.696 -13.282 1.00 1.28 68 GLY A N 5
ATOM 5974 C CA . GLY A 1 68 ? 1.330 4.532 -14.043 1.00 1.30 68 GLY A CA 5
ATOM 5975 C C . GLY A 1 68 ? 1.823 3.425 -13.137 1.00 1.14 68 GLY A C 5
ATOM 5976 O O . GLY A 1 68 ? 1.037 2.787 -12.435 1.00 1.18 68 GLY A O 5
ATOM 5980 N N . ASN A 1 69 ? 3.126 3.209 -13.136 1.00 1.03 69 ASN A N 5
ATOM 5981 C CA . ASN A 1 69 ? 3.742 2.246 -12.242 1.00 0.94 69 ASN A CA 5
ATOM 5982 C C . ASN A 1 69 ? 4.872 2.913 -11.469 1.00 0.75 69 ASN A C 5
ATOM 5983 O O . ASN A 1 69 ? 5.796 2.253 -10.993 1.00 0.69 69 ASN A O 5
ATOM 5994 N N . THR A 1 70 ? 4.789 4.228 -11.352 1.00 0.74 70 THR A N 5
ATOM 5995 C CA . THR A 1 70 ? 5.792 4.997 -10.641 1.00 0.68 70 THR A CA 5
ATOM 5996 C C . THR A 1 70 ? 5.239 5.504 -9.311 1.00 0.63 70 THR A C 5
ATOM 5997 O O . THR A 1 70 ? 4.127 6.033 -9.245 1.00 0.71 70 THR A O 5
ATOM 6008 N N . VAL A 1 71 ? 6.021 5.320 -8.262 1.00 0.56 71 VAL A N 5
ATOM 6009 C CA . VAL A 1 71 ? 5.648 5.753 -6.926 1.00 0.58 71 VAL A CA 5
ATOM 6010 C C . VAL A 1 71 ? 6.564 6.885 -6.483 1.00 0.57 71 VAL A C 5
ATOM 6011 O O . VAL A 1 71 ? 7.774 6.698 -6.361 1.00 0.57 71 VAL A O 5
ATOM 6024 N N . THR A 1 72 ? 5.992 8.051 -6.244 1.00 0.63 72 THR A N 5
ATOM 6025 C CA . THR A 1 72 ? 6.771 9.227 -5.898 1.00 0.66 72 THR A CA 5
ATOM 6026 C C . THR A 1 72 ? 6.589 9.580 -4.426 1.00 0.70 72 THR A C 5
ATOM 6027 O O . THR A 1 72 ? 5.466 9.621 -3.921 1.00 0.78 72 THR A O 5
ATOM 6038 N N . VAL A 1 73 ? 7.700 9.808 -3.737 1.00 0.70 73 VAL A N 5
ATOM 6039 C CA . VAL A 1 73 ? 7.668 10.203 -2.337 1.00 0.76 73 VAL A CA 5
ATOM 6040 C C . VAL A 1 73 ? 8.224 11.614 -2.183 1.00 0.90 73 VAL A C 5
ATOM 6041 O O . VAL A 1 73 ? 9.430 11.837 -2.308 1.00 1.01 73 VAL A O 5
ATOM 6054 N N . THR A 1 74 ? 7.339 12.566 -1.937 1.00 0.97 74 THR A N 5
ATOM 6055 C CA . THR A 1 74 ? 7.735 13.956 -1.796 1.00 1.15 74 THR A CA 5
ATOM 6056 C C . THR A 1 74 ? 7.553 14.417 -0.350 1.00 1.11 74 THR A C 5
ATOM 6057 O O . THR A 1 74 ? 6.705 13.894 0.376 1.00 0.99 74 THR A O 5
ATOM 6068 N N . ALA A 1 75 ? 8.368 15.376 0.070 1.00 1.29 75 ALA A N 5
ATOM 6069 C CA . ALA A 1 75 ? 8.343 15.855 1.439 1.00 1.36 75 ALA A CA 5
ATOM 6070 C C . ALA A 1 75 ? 7.291 16.938 1.635 1.00 1.48 75 ALA A C 5
ATOM 6071 O O . ALA A 1 75 ? 6.884 17.605 0.684 1.00 1.72 75 ALA A O 5
ATOM 6078 N N . SER A 1 76 ? 6.865 17.102 2.882 1.00 1.52 76 SER A N 5
ATOM 6079 C CA . SER A 1 76 ? 5.888 18.114 3.253 1.00 1.75 76 SER A CA 5
ATOM 6080 C C . SER A 1 76 ? 5.874 18.251 4.777 1.00 2.24 76 SER A C 5
ATOM 6081 O O . SER A 1 76 ? 6.872 17.940 5.434 1.00 2.81 76 SER A O 5
ATOM 6089 N N . ALA A 1 77 ? 4.755 18.727 5.319 1.00 2.71 77 ALA A N 5
ATOM 6090 C CA . ALA A 1 77 ? 4.564 18.864 6.760 1.00 3.56 77 ALA A CA 5
ATOM 6091 C C . ALA A 1 77 ? 5.542 19.866 7.366 1.00 4.02 77 ALA A C 5
ATOM 6092 O O . ALA A 1 77 ? 6.536 19.495 7.996 1.00 4.62 77 ALA A O 5
ATOM 6099 N N . ALA A 1 78 ? 5.247 21.140 7.175 1.00 4.20 78 ALA A N 5
ATOM 6100 C CA . ALA A 1 78 ? 6.044 22.205 7.761 1.00 5.03 78 ALA A CA 5
ATOM 6101 C C . ALA A 1 78 ? 5.396 22.700 9.048 1.00 5.55 78 ALA A C 5
ATOM 6102 O O . ALA A 1 78 ? 5.088 23.887 9.185 1.00 5.99 78 ALA A O 5
ATOM 6109 N N . ALA A 1 79 ? 5.190 21.771 9.983 1.00 5.86 79 ALA A N 5
ATOM 6110 C CA . ALA A 1 79 ? 4.519 22.047 11.252 1.00 6.63 79 ALA A CA 5
ATOM 6111 C C . ALA A 1 79 ? 3.110 22.600 11.025 1.00 7.15 79 ALA A C 5
ATOM 6112 O O . ALA A 1 79 ? 2.192 21.853 10.688 1.00 7.46 79 ALA A O 5
ATOM 6119 N N . LYS A 1 80 ? 2.948 23.908 11.189 1.00 7.55 80 LYS A N 5
ATOM 6120 C CA . LYS A 1 80 ? 1.676 24.570 10.922 1.00 8.34 80 LYS A CA 5
ATOM 6121 C C . LYS A 1 80 ? 1.871 25.608 9.825 1.00 8.95 80 LYS A C 5
ATOM 6122 O O . LYS A 1 80 ? 1.345 26.721 9.903 1.00 9.25 80 LYS A O 5
ATOM 6141 N N . ASP A 1 81 ? 2.646 25.223 8.808 1.00 9.36 81 ASP A N 5
ATOM 6142 C CA . ASP A 1 81 ? 3.032 26.121 7.719 1.00 10.16 81 ASP A CA 5
ATOM 6143 C C . ASP A 1 81 ? 3.884 27.261 8.278 1.00 10.60 81 ASP A C 5
ATOM 6144 O O . ASP A 1 81 ? 3.688 28.436 7.966 1.00 11.03 81 ASP A O 5
ATOM 6153 N N . GLY A 1 82 ? 4.833 26.896 9.123 1.00 10.72 82 GLY A N 5
ATOM 6154 C CA . GLY A 1 82 ? 5.666 27.877 9.779 1.00 11.37 82 GLY A CA 5
ATOM 6155 C C . GLY A 1 82 ? 6.916 27.247 10.343 1.00 11.77 82 GLY A C 5
ATOM 6156 O O . GLY A 1 82 ? 7.429 26.295 9.721 1.00 12.00 82 GLY A O 5
ATOM 6161 N N . SER A 1 1 ? -8.029 -3.199 -9.787 1.00 2.75 1 SER A N 6
ATOM 6162 C CA . SER A 1 1 ? -6.967 -3.054 -8.773 1.00 2.38 1 SER A CA 6
ATOM 6163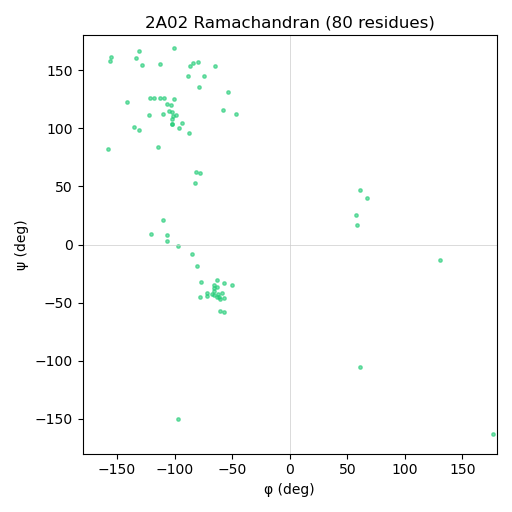 C C . SER A 1 1 ? -6.582 -4.412 -8.202 1.00 1.65 1 SER A C 6
ATOM 6164 O O . SER A 1 1 ? -7.292 -4.969 -7.358 1.00 1.91 1 SER A O 6
ATOM 6174 N N . GLN A 1 2 ? -5.470 -4.950 -8.683 1.00 1.37 2 GLN A N 6
ATOM 6175 C CA . GLN A 1 2 ? -4.954 -6.208 -8.171 1.00 0.95 2 GLN A CA 6
ATOM 6176 C C . GLN A 1 2 ? -4.318 -5.993 -6.807 1.00 0.75 2 GLN A C 6
ATOM 6177 O O . GLN A 1 2 ? -3.638 -4.995 -6.582 1.00 0.86 2 GLN A O 6
ATOM 6191 N N . GLU A 1 3 ? -4.542 -6.930 -5.902 1.00 0.57 3 GLU A N 6
ATOM 6192 C CA . GLU A 1 3 ? -3.985 -6.840 -4.567 1.00 0.47 3 GLU A CA 6
ATOM 6193 C C . GLU A 1 3 ? -2.837 -7.822 -4.418 1.00 0.42 3 GLU A C 6
ATOM 6194 O O . GLU A 1 3 ? -2.825 -8.878 -5.056 1.00 0.50 3 GLU A O 6
ATOM 6206 N N . TRP A 1 4 ? -1.887 -7.483 -3.567 1.00 0.36 4 TRP A N 6
ATOM 6207 C CA . TRP A 1 4 ? -0.670 -8.260 -3.442 1.00 0.38 4 TRP A CA 6
ATOM 6208 C C . TRP A 1 4 ? -0.437 -8.667 -1.999 1.00 0.34 4 TRP A C 6
ATOM 6209 O O . TRP A 1 4 ? -0.920 -8.013 -1.072 1.00 0.34 4 TRP A O 6
ATOM 6230 N N . THR A 1 5 ? 0.305 -9.745 -1.821 1.00 0.37 5 THR A N 6
ATOM 6231 C CA . THR A 1 5 ? 0.700 -10.180 -0.502 1.00 0.39 5 THR A CA 6
ATOM 6232 C C . THR A 1 5 ? 2.026 -9.523 -0.156 1.00 0.35 5 THR A C 6
ATOM 6233 O O . THR A 1 5 ? 3.095 -9.974 -0.571 1.00 0.44 5 THR A O 6
ATOM 6244 N N . LEU A 1 6 ? 1.941 -8.443 0.596 1.00 0.30 6 LEU A N 6
ATOM 6245 C CA . LEU A 1 6 ? 3.090 -7.604 0.860 1.00 0.34 6 LEU A CA 6
ATOM 6246 C C . LEU A 1 6 ? 3.538 -7.741 2.302 1.00 0.42 6 LEU A C 6
ATOM 6247 O O . LEU A 1 6 ? 2.833 -7.330 3.220 1.00 0.75 6 LEU A O 6
ATOM 6263 N N . ASP A 1 7 ? 4.699 -8.346 2.493 1.00 0.38 7 ASP A N 6
ATOM 6264 C CA . ASP A 1 7 ? 5.324 -8.396 3.803 1.00 0.44 7 ASP A CA 6
ATOM 6265 C C . ASP A 1 7 ? 6.346 -7.275 3.889 1.00 0.39 7 ASP A C 6
ATOM 6266 O O . ASP A 1 7 ? 7.467 -7.398 3.396 1.00 0.46 7 ASP A O 6
ATOM 6275 N N . ILE A 1 8 ? 5.945 -6.174 4.494 1.00 0.35 8 ILE A N 6
ATOM 6276 C CA . ILE A 1 8 ? 6.756 -4.969 4.501 1.00 0.32 8 ILE A CA 6
ATOM 6277 C C . ILE A 1 8 ? 7.534 -4.845 5.803 1.00 0.30 8 ILE A C 6
ATOM 6278 O O . ILE A 1 8 ? 6.951 -4.878 6.888 1.00 0.35 8 ILE A O 6
ATOM 6294 N N . PRO A 1 9 ? 8.872 -4.727 5.697 1.00 0.26 9 PRO A N 6
ATOM 6295 C CA . PRO A 1 9 ? 9.759 -4.556 6.854 1.00 0.26 9 PRO A CA 6
ATOM 6296 C C . PRO A 1 9 ? 9.392 -3.351 7.719 1.00 0.27 9 PRO A C 6
ATOM 6297 O O . PRO A 1 9 ? 8.790 -2.382 7.247 1.00 0.32 9 PRO A O 6
ATOM 6308 N N . ALA A 1 10 ? 9.799 -3.409 8.977 1.00 0.30 10 ALA A N 6
ATOM 6309 C CA . ALA A 1 10 ? 9.502 -2.358 9.941 1.00 0.33 10 ALA A CA 6
ATOM 6310 C C . ALA A 1 10 ? 10.792 -1.673 10.355 1.00 0.35 10 ALA A C 6
ATOM 6311 O O . ALA A 1 10 ? 10.950 -1.209 11.484 1.00 0.43 10 ALA A O 6
ATOM 6318 N N . GLN A 1 11 ? 11.720 -1.649 9.421 1.00 0.34 11 GLN A 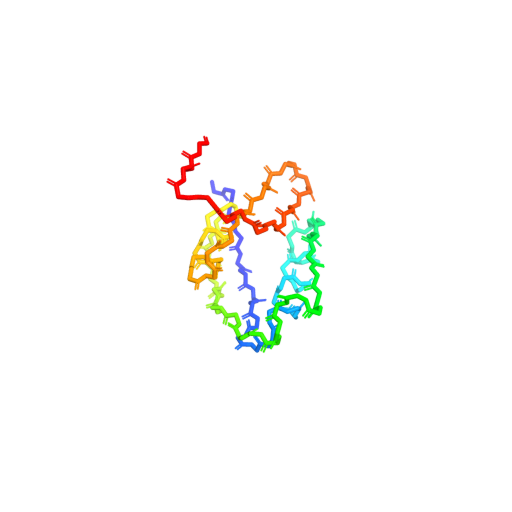N 6
ATOM 6319 C CA . GLN A 1 11 ? 13.029 -1.073 9.638 1.00 0.40 11 GLN A CA 6
ATOM 6320 C C . GLN A 1 11 ? 13.200 0.147 8.745 1.00 0.35 11 GLN A C 6
ATOM 6321 O O . GLN A 1 11 ? 12.209 0.744 8.325 1.00 0.37 11 GLN A O 6
ATOM 6335 N N . SER A 1 12 ? 14.447 0.512 8.468 1.00 0.38 12 SER A N 6
ATOM 6336 C CA . SER A 1 12 ? 14.750 1.625 7.579 1.00 0.40 12 SER A CA 6
ATOM 6337 C C . SER A 1 12 ? 13.940 1.514 6.289 1.00 0.36 12 SER A C 6
ATOM 6338 O O . SER A 1 12 ? 13.927 0.468 5.629 1.00 0.34 12 SER A O 6
ATOM 6346 N N . MET A 1 13 ? 13.238 2.604 5.964 1.00 0.42 13 MET A N 6
ATOM 6347 C CA . MET A 1 13 ? 12.403 2.687 4.765 1.00 0.46 13 MET A CA 6
ATOM 6348 C C . MET A 1 13 ? 13.149 2.252 3.512 1.00 0.42 13 MET A C 6
ATOM 6349 O O . MET A 1 13 ? 12.531 1.811 2.548 1.00 0.45 13 MET A O 6
ATOM 6363 N N . ASN A 1 14 ? 14.471 2.371 3.533 1.00 0.41 14 ASN A N 6
ATOM 6364 C CA . ASN A 1 14 ? 15.294 1.958 2.404 1.00 0.45 14 ASN A CA 6
ATOM 6365 C C . ASN A 1 14 ? 15.037 0.497 2.055 1.00 0.41 14 ASN A C 6
ATOM 6366 O O . ASN A 1 14 ? 14.986 0.135 0.881 1.00 0.47 14 ASN A O 6
ATOM 6377 N N . SER A 1 15 ? 14.830 -0.331 3.076 1.00 0.36 15 SER A N 6
ATOM 6378 C CA . SER A 1 15 ? 14.610 -1.756 2.872 1.00 0.36 15 SER A CA 6
ATOM 6379 C C . SER A 1 15 ? 13.155 -2.024 2.502 1.00 0.32 15 SER A C 6
ATOM 6380 O O . SER A 1 15 ? 12.867 -2.769 1.562 1.00 0.32 15 SER A O 6
ATOM 6388 N N . ALA A 1 16 ? 12.250 -1.403 3.245 1.00 0.31 16 ALA A N 6
ATOM 6389 C CA . ALA A 1 16 ? 10.819 -1.602 3.054 1.00 0.32 16 ALA A CA 6
ATOM 6390 C C . ALA A 1 16 ? 10.352 -1.125 1.686 1.00 0.30 16 ALA A C 6
ATOM 6391 O O . ALA A 1 16 ? 9.621 -1.829 0.995 1.00 0.29 16 ALA A O 6
ATOM 6398 N N . LEU A 1 17 ? 10.782 0.068 1.295 1.00 0.31 17 LEU A N 6
ATOM 6399 C CA . LEU A 1 17 ? 10.376 0.646 0.021 1.00 0.33 17 LEU A CA 6
ATOM 6400 C C . LEU A 1 17 ? 10.980 -0.136 -1.141 1.00 0.32 17 LEU A C 6
ATOM 6401 O O . LEU A 1 17 ? 10.328 -0.333 -2.162 1.00 0.35 17 LEU A O 6
ATOM 6417 N N . GLN A 1 18 ? 12.214 -0.595 -0.971 1.00 0.34 18 GLN A N 6
ATOM 6418 C CA . GLN A 1 18 ? 12.856 -1.442 -1.975 1.00 0.39 18 GLN A CA 6
ATOM 6419 C C . GLN A 1 18 ? 12.068 -2.742 -2.151 1.00 0.33 18 GLN A C 6
ATOM 6420 O O . GLN A 1 18 ? 11.841 -3.203 -3.271 1.00 0.34 18 GLN A O 6
ATOM 6434 N N . ALA A 1 19 ? 11.634 -3.311 -1.031 1.00 0.29 19 ALA A N 6
ATOM 6435 C CA . ALA A 1 19 ? 10.848 -4.538 -1.044 1.00 0.28 19 ALA A CA 6
ATOM 6436 C C . ALA A 1 19 ? 9.480 -4.303 -1.680 1.00 0.26 19 ALA A C 6
ATOM 6437 O O . ALA A 1 19 ? 9.003 -5.118 -2.472 1.00 0.28 19 ALA A O 6
ATOM 6444 N N . LEU A 1 20 ? 8.870 -3.166 -1.355 1.00 0.27 20 LEU A N 6
ATOM 6445 C CA . LEU A 1 20 ? 7.542 -2.830 -1.851 1.00 0.32 20 LEU A CA 6
ATOM 6446 C C . LEU A 1 20 ? 7.580 -2.649 -3.364 1.00 0.33 20 LEU A C 6
ATOM 6447 O O . LEU A 1 20 ? 6.687 -3.107 -4.083 1.00 0.36 20 LEU A O 6
ATOM 6463 N N . ALA A 1 21 ? 8.644 -2.000 -3.828 1.00 0.33 21 ALA A N 6
ATOM 6464 C CA . ALA A 1 21 ? 8.810 -1.694 -5.239 1.00 0.39 21 ALA A CA 6
ATOM 6465 C C . ALA A 1 21 ? 8.913 -2.978 -6.047 1.00 0.38 21 ALA A C 6
ATOM 6466 O O . ALA A 1 21 ? 8.219 -3.157 -7.042 1.00 0.44 21 ALA A O 6
ATOM 6473 N N . LYS A 1 22 ? 9.778 -3.875 -5.591 1.00 0.36 22 LYS A N 6
ATOM 6474 C CA . LYS A 1 22 ? 10.015 -5.140 -6.273 1.00 0.42 22 LYS A CA 6
ATOM 6475 C C . LYS A 1 22 ? 8.752 -5.995 -6.333 1.00 0.37 22 LYS A C 6
ATOM 6476 O O . LYS A 1 22 ? 8.379 -6.487 -7.400 1.00 0.47 22 LYS A O 6
ATOM 6495 N N . GLN A 1 23 ? 8.087 -6.155 -5.195 1.00 0.33 23 GLN A N 6
ATOM 6496 C CA . GLN A 1 23 ? 6.956 -7.074 -5.089 1.00 0.39 23 GLN A CA 6
ATOM 6497 C C . GLN A 1 23 ? 5.748 -6.614 -5.909 1.00 0.40 23 GLN A C 6
ATOM 6498 O O . GLN A 1 23 ? 4.867 -7.415 -6.228 1.00 0.49 23 GLN A O 6
ATOM 6512 N N . THR A 1 24 ? 5.706 -5.336 -6.261 1.00 0.38 24 THR A N 6
ATOM 6513 C CA . THR A 1 24 ? 4.604 -4.812 -7.058 1.00 0.47 24 THR A CA 6
ATOM 6514 C C . THR A 1 24 ? 5.093 -4.344 -8.428 1.00 0.48 24 THR A C 6
ATOM 6515 O O . THR A 1 24 ? 4.318 -3.851 -9.247 1.00 0.76 24 THR A O 6
ATOM 6526 N N . ASP A 1 25 ? 6.393 -4.548 -8.656 1.00 0.41 25 ASP A N 6
ATOM 6527 C CA . ASP A 1 25 ? 7.095 -4.070 -9.852 1.00 0.49 25 ASP A CA 6
ATOM 6528 C C . ASP A 1 25 ? 6.780 -2.599 -10.113 1.00 0.49 25 ASP A C 6
ATOM 6529 O O . ASP A 1 25 ? 6.372 -2.212 -11.210 1.00 0.72 25 ASP A O 6
ATOM 6538 N N . THR A 1 26 ? 6.963 -1.785 -9.090 1.00 0.34 26 THR A N 6
ATOM 6539 C CA . THR A 1 26 ? 6.665 -0.372 -9.178 1.00 0.40 26 THR A CA 6
ATOM 6540 C C . THR A 1 26 ? 7.936 0.462 -9.120 1.00 0.38 26 THR A C 6
ATOM 6541 O O . THR A 1 26 ? 8.986 -0.003 -8.668 1.00 0.40 26 THR A O 6
ATOM 6552 N N . GLN A 1 27 ? 7.836 1.687 -9.604 1.00 0.41 27 GLN A N 6
ATOM 6553 C CA . GLN A 1 27 ? 8.934 2.626 -9.555 1.00 0.44 27 GLN A CA 6
ATOM 6554 C C . GLN A 1 27 ? 8.679 3.632 -8.445 1.00 0.46 27 GLN A C 6
ATOM 6555 O O . GLN A 1 27 ? 7.783 4.467 -8.551 1.00 0.47 27 GLN A O 6
ATOM 6569 N N . LEU A 1 28 ? 9.450 3.544 -7.379 1.00 0.51 28 LEU A N 6
ATOM 6570 C CA . LEU A 1 28 ? 9.247 4.415 -6.238 1.00 0.55 28 LEU A CA 6
ATOM 6571 C C . LEU A 1 28 ? 10.284 5.522 -6.227 1.00 0.58 28 LEU A C 6
ATOM 6572 O O . LEU A 1 28 ? 11.487 5.262 -6.200 1.00 0.71 28 LEU A O 6
ATOM 6588 N N . LEU A 1 29 ? 9.813 6.752 -6.265 1.00 0.53 29 LEU A N 6
ATOM 6589 C CA . LEU A 1 29 ? 10.688 7.906 -6.223 1.00 0.60 29 LEU A CA 6
ATOM 6590 C C . LEU A 1 29 ? 10.632 8.500 -4.824 1.00 0.63 29 LEU A C 6
ATOM 6591 O O . LEU A 1 29 ? 9.624 9.085 -4.429 1.00 0.66 29 LEU A O 6
ATOM 6607 N N . TYR A 1 30 ? 11.702 8.320 -4.073 1.00 0.65 30 TYR A N 6
ATOM 6608 C CA . TYR A 1 30 ? 11.762 8.818 -2.710 1.00 0.72 30 TYR A CA 6
ATOM 6609 C C . TYR A 1 30 ? 13.161 9.326 -2.401 1.00 0.77 30 TYR A C 6
ATOM 6610 O O . TYR A 1 30 ? 14.135 8.890 -3.015 1.00 0.82 30 TYR A O 6
ATOM 6628 N N . SER A 1 31 ? 13.254 10.249 -1.462 1.00 0.85 31 SER A N 6
ATOM 6629 C CA . SER A 1 31 ? 14.533 10.797 -1.051 1.00 0.97 31 SER A CA 6
ATOM 6630 C C . SER A 1 31 ? 15.005 10.145 0.242 1.00 0.88 31 SER A C 6
ATOM 6631 O O . SER A 1 31 ? 14.405 10.338 1.303 1.00 0.85 31 SER A O 6
ATOM 6639 N N . PRO A 1 32 ? 16.083 9.347 0.168 1.00 0.96 32 PRO A N 6
ATOM 6640 C CA . PRO A 1 32 ? 16.674 8.695 1.340 1.00 0.99 32 PRO A CA 6
ATOM 6641 C C . PRO A 1 32 ? 17.118 9.712 2.388 1.00 1.01 32 PRO A C 6
ATOM 6642 O O . PRO A 1 32 ? 17.145 9.420 3.585 1.00 1.05 32 PRO A O 6
ATOM 6653 N N . GLU A 1 33 ? 17.460 10.905 1.927 1.00 1.09 33 GLU A N 6
ATOM 6654 C CA . GLU A 1 33 ? 17.894 11.974 2.810 1.00 1.26 33 GLU A CA 6
ATOM 6655 C C . GLU A 1 33 ? 16.711 12.595 3.553 1.00 1.23 33 GLU A C 6
ATOM 6656 O O . GLU A 1 33 ? 16.865 13.123 4.654 1.00 1.39 33 GLU A O 6
ATOM 6668 N N . ASP A 1 34 ? 15.529 12.529 2.953 1.00 1.12 34 ASP A N 6
ATOM 6669 C CA . ASP A 1 34 ? 14.341 13.138 3.550 1.00 1.23 34 ASP A CA 6
ATOM 6670 C C . ASP A 1 34 ? 13.630 12.175 4.486 1.00 1.17 34 ASP A C 6
ATOM 6671 O O . ASP A 1 34 ? 12.861 12.595 5.352 1.00 1.38 34 ASP A O 6
ATOM 6680 N N . ILE A 1 35 ? 13.895 10.888 4.326 1.00 0.97 35 ILE A N 6
ATOM 6681 C CA . ILE A 1 35 ? 13.359 9.896 5.244 1.00 0.97 35 ILE A CA 6
ATOM 6682 C C . ILE A 1 35 ? 14.355 9.639 6.366 1.00 1.02 35 ILE A C 6
ATOM 6683 O O . ILE A 1 35 ? 14.000 9.113 7.414 1.00 1.09 35 ILE A O 6
ATOM 6699 N N . GLY A 1 36 ? 15.609 10.011 6.127 1.00 1.08 36 GLY A N 6
ATOM 6700 C CA . GLY A 1 36 ? 16.635 9.907 7.152 1.00 1.25 36 GLY A CA 6
ATOM 6701 C C . GLY A 1 36 ? 16.973 8.475 7.522 1.00 1.17 36 GLY A C 6
ATOM 6702 O O . GLY A 1 36 ? 17.791 8.239 8.409 1.00 1.40 36 GLY A O 6
ATOM 6706 N N . GLY A 1 37 ? 16.350 7.524 6.843 1.00 0.97 37 GLY A N 6
ATOM 6707 C CA . GLY A 1 37 ? 16.580 6.128 7.139 1.00 0.96 37 GLY A CA 6
ATOM 6708 C C . GLY A 1 37 ? 15.894 5.689 8.420 1.00 0.88 37 GLY A C 6
ATOM 6709 O O . GLY A 1 37 ? 16.453 4.917 9.197 1.00 1.05 37 GLY A O 6
ATOM 6713 N N . LEU A 1 38 ? 14.678 6.174 8.636 1.00 0.77 38 LEU A N 6
ATOM 6714 C CA . LEU A 1 38 ? 13.912 5.806 9.821 1.00 0.83 38 LEU A CA 6
ATOM 6715 C C . LEU A 1 38 ? 13.031 4.606 9.507 1.00 0.66 38 LEU A C 6
ATOM 6716 O O . LEU A 1 38 ? 12.944 4.186 8.351 1.00 0.67 38 LEU A O 6
ATOM 6732 N N . ARG A 1 39 ? 12.381 4.054 10.523 1.00 0.68 39 ARG A N 6
ATOM 6733 C CA . ARG A 1 39 ? 11.606 2.836 10.341 1.00 0.59 39 ARG A CA 6
ATOM 6734 C C . ARG A 1 39 ? 10.220 3.122 9.783 1.00 0.52 39 ARG A C 6
ATOM 6735 O O . ARG A 1 39 ? 9.549 4.073 10.189 1.00 0.62 39 ARG A O 6
ATOM 6756 N N . SER A 1 40 ? 9.816 2.292 8.841 1.00 0.45 40 SER A N 6
ATOM 6757 C CA . SER A 1 40 ? 8.491 2.361 8.262 1.00 0.50 40 SER A CA 6
ATOM 6758 C C . SER A 1 40 ? 7.506 1.527 9.073 1.00 0.49 40 SER A C 6
ATOM 6759 O O . SER A 1 40 ? 7.901 0.721 9.919 1.00 0.48 40 SER A O 6
ATOM 6767 N N . SER A 1 41 ? 6.226 1.729 8.807 1.00 0.59 41 SER A N 6
ATOM 6768 C CA . SER A 1 41 ? 5.180 0.984 9.479 1.00 0.68 41 SER A CA 6
ATOM 6769 C C . SER A 1 41 ? 4.932 -0.330 8.750 1.00 0.65 41 SER A C 6
ATOM 6770 O O . SER A 1 41 ? 4.519 -0.332 7.589 1.00 0.66 41 SER A O 6
ATOM 6778 N N . ALA A 1 42 ? 5.216 -1.435 9.433 1.00 0.69 42 ALA A N 6
ATOM 6779 C CA . ALA A 1 42 ? 5.076 -2.762 8.852 1.00 0.72 42 ALA A CA 6
ATOM 6780 C C . ALA A 1 42 ? 3.636 -3.040 8.449 1.00 0.63 42 ALA A C 6
ATOM 6781 O O . ALA A 1 42 ? 2.773 -3.269 9.302 1.00 0.66 42 ALA A O 6
ATOM 6788 N N . LEU A 1 43 ? 3.375 -3.010 7.156 1.00 0.59 43 LEU A N 6
ATOM 6789 C CA . LEU A 1 43 ? 2.051 -3.309 6.644 1.00 0.54 43 LEU A CA 6
ATOM 6790 C C . LEU A 1 43 ? 2.092 -4.633 5.891 1.00 0.45 43 LEU A C 6
ATOM 6791 O O . LEU A 1 43 ? 2.204 -4.667 4.668 1.00 0.51 43 LEU A O 6
ATOM 6807 N N . LYS A 1 44 ? 1.994 -5.723 6.635 1.00 0.43 44 LYS A N 6
ATOM 6808 C CA . LYS A 1 44 ? 2.132 -7.048 6.059 1.00 0.43 44 LYS A CA 6
ATOM 6809 C C . LYS A 1 44 ? 0.771 -7.726 5.904 1.00 0.41 44 LYS A C 6
ATOM 6810 O O . LYS A 1 44 ? 0.117 -8.081 6.887 1.00 0.50 44 LYS A O 6
ATOM 6829 N N . GLY A 1 45 ? 0.346 -7.881 4.658 1.00 0.37 45 GLY A N 6
ATOM 6830 C CA . GLY A 1 45 ? -0.958 -8.455 4.375 1.00 0.37 45 GLY A CA 6
ATOM 6831 C C . GLY A 1 45 ? -1.304 -8.368 2.904 1.00 0.33 45 GLY A C 6
ATOM 6832 O O . GLY A 1 45 ? -0.425 -8.151 2.067 1.00 0.34 45 GLY A O 6
ATOM 6836 N N . ARG A 1 46 ? -2.581 -8.519 2.589 1.00 0.35 46 ARG A N 6
ATOM 6837 C CA . ARG A 1 46 ? -3.054 -8.385 1.219 1.00 0.36 46 ARG A CA 6
ATOM 6838 C C . ARG A 1 46 ? -3.513 -6.950 0.989 1.00 0.34 46 ARG A C 6
ATOM 6839 O O . ARG A 1 46 ? -4.536 -6.520 1.524 1.00 0.48 46 ARG A O 6
ATOM 6860 N N . HIS A 1 47 ? -2.741 -6.200 0.221 1.00 0.32 47 HIS A N 6
ATOM 6861 C CA . HIS A 1 47 ? -3.019 -4.785 0.020 1.00 0.45 47 HIS A CA 6
ATOM 6862 C C . HIS A 1 47 ? -2.804 -4.390 -1.433 1.00 0.43 47 HIS A C 6
ATOM 6863 O O . HIS A 1 47 ? -2.007 -5.003 -2.143 1.00 0.46 47 HIS A O 6
ATOM 6878 N N . ASP A 1 48 ? -3.544 -3.379 -1.865 1.00 0.47 48 ASP A N 6
ATOM 6879 C CA . ASP A 1 48 ? -3.324 -2.757 -3.166 1.00 0.55 48 ASP A CA 6
ATOM 6880 C C . ASP A 1 48 ? -2.232 -1.703 -3.028 1.00 0.48 48 ASP A C 6
ATOM 6881 O O . ASP A 1 48 ? -1.931 -1.283 -1.906 1.00 0.44 48 ASP A O 6
ATOM 6890 N N . LEU A 1 49 ? -1.628 -1.283 -4.132 1.00 0.50 49 LEU A N 6
ATOM 6891 C CA . LEU A 1 49 ? -0.560 -0.289 -4.079 1.00 0.51 49 LEU A CA 6
ATOM 6892 C C . LEU A 1 49 ? -1.049 0.981 -3.388 1.00 0.42 49 LEU A C 6
ATOM 6893 O O . LEU A 1 49 ? -0.437 1.457 -2.429 1.00 0.43 49 LEU A O 6
ATOM 6909 N N . GLN A 1 50 ? -2.176 1.498 -3.865 1.00 0.41 50 GLN A N 6
ATOM 6910 C CA . GLN A 1 50 ? -2.786 2.703 -3.315 1.00 0.42 50 GLN A CA 6
ATOM 6911 C C . GLN A 1 50 ? -3.098 2.527 -1.830 1.00 0.39 50 GLN A C 6
ATOM 6912 O O . GLN A 1 50 ? -2.845 3.422 -1.022 1.00 0.41 50 GLN A O 6
ATOM 6926 N N . SER A 1 51 ? -3.641 1.368 -1.484 1.00 0.41 51 SER A N 6
ATOM 6927 C CA . SER A 1 51 ? -3.991 1.059 -0.105 1.00 0.46 51 SER A CA 6
ATOM 6928 C C . SER A 1 51 ? -2.748 1.056 0.783 1.00 0.41 51 SER A C 6
ATOM 6929 O O . SER A 1 51 ? -2.743 1.646 1.866 1.00 0.43 51 SER A O 6
ATOM 6937 N N . SER A 1 52 ? -1.697 0.398 0.308 1.00 0.40 52 SER A N 6
ATOM 6938 C CA . SER A 1 52 ? -0.439 0.319 1.039 1.00 0.43 52 SER A CA 6
ATOM 6939 C C . SER A 1 52 ? 0.142 1.710 1.273 1.00 0.41 52 SER A C 6
ATOM 6940 O O . SER A 1 52 ? 0.575 2.033 2.381 1.00 0.45 52 SER A O 6
ATOM 6948 N N . LEU A 1 53 ? 0.129 2.531 0.227 1.00 0.39 53 LEU A N 6
ATOM 6949 C CA . LEU A 1 53 ? 0.675 3.878 0.303 1.00 0.41 53 LEU A CA 6
ATOM 6950 C C . LEU A 1 53 ? -0.056 4.717 1.344 1.00 0.40 53 LEU A C 6
ATOM 6951 O O . LEU A 1 53 ? 0.574 5.338 2.191 1.00 0.46 53 LEU A O 6
ATOM 6967 N N . ARG A 1 54 ? -1.384 4.715 1.281 1.00 0.38 54 ARG A N 6
ATOM 6968 C CA . ARG A 1 54 ? -2.196 5.576 2.140 1.00 0.43 54 ARG A CA 6
ATOM 6969 C C . ARG A 1 54 ? -1.980 5.288 3.626 1.00 0.42 54 ARG A C 6
ATOM 6970 O O . ARG A 1 54 ? -1.879 6.213 4.431 1.00 0.48 54 ARG A O 6
ATOM 6991 N N . ILE A 1 55 ? -1.903 4.012 3.988 1.00 0.42 55 ILE A N 6
ATOM 6992 C CA . ILE A 1 55 ? -1.729 3.638 5.389 1.00 0.47 55 ILE A CA 6
ATOM 6993 C C . ILE A 1 55 ? -0.349 4.055 5.899 1.00 0.49 55 ILE A C 6
ATOM 6994 O O . ILE A 1 55 ? -0.219 4.558 7.013 1.00 0.59 55 ILE A O 6
ATOM 7010 N N . LEU A 1 56 ? 0.672 3.863 5.072 1.00 0.45 56 LEU A N 6
ATOM 7011 C CA . LEU A 1 56 ? 2.035 4.241 5.440 1.00 0.52 56 LEU A CA 6
ATOM 7012 C C . LEU A 1 56 ? 2.168 5.764 5.451 1.00 0.53 56 LEU A C 6
ATOM 7013 O O . LEU A 1 56 ? 2.864 6.342 6.291 1.00 0.65 56 LEU A O 6
ATOM 7029 N N . LEU A 1 57 ? 1.474 6.404 4.523 1.00 0.51 57 LEU A N 6
ATOM 7030 C CA . LEU A 1 57 ? 1.532 7.851 4.357 1.00 0.63 57 LEU A CA 6
ATOM 7031 C C . LEU A 1 57 ? 0.795 8.568 5.486 1.00 0.72 57 LEU A C 6
ATOM 7032 O O . LEU A 1 57 ? 0.968 9.771 5.692 1.00 1.16 57 LEU A O 6
ATOM 7048 N N . GLN A 1 58 ? -0.022 7.817 6.212 1.00 0.61 58 GLN A N 6
ATOM 7049 C CA . GLN A 1 58 ? -0.856 8.372 7.276 1.00 0.79 58 GLN A CA 6
ATOM 7050 C C . GLN A 1 58 ? -0.019 9.116 8.322 1.00 1.05 58 GLN A C 6
ATOM 7051 O O . GLN A 1 58 ? -0.458 10.122 8.884 1.00 2.03 58 GLN A O 6
ATOM 7065 N N . GLY A 1 59 ? 1.188 8.628 8.576 1.00 0.97 59 GLY A N 6
ATOM 7066 C CA . GLY A 1 59 ? 2.006 9.210 9.623 1.00 1.28 59 GLY A CA 6
ATOM 7067 C C . GLY A 1 59 ? 3.288 9.834 9.107 1.00 1.13 59 GLY A C 6
ATOM 7068 O O . GLY A 1 59 ? 4.180 10.154 9.889 1.00 1.42 59 GLY A O 6
ATOM 7072 N N . THR A 1 60 ? 3.400 9.997 7.798 1.00 0.95 60 THR A N 6
ATOM 7073 C CA . THR A 1 60 ? 4.605 10.582 7.225 1.00 0.99 60 THR A CA 6
ATOM 7074 C C . THR A 1 60 ? 4.410 12.041 6.813 1.00 1.06 60 THR A C 6
ATOM 7075 O O . THR A 1 60 ? 5.377 12.732 6.489 1.00 1.25 60 THR A O 6
ATOM 7086 N N . GLY A 1 61 ? 3.165 12.520 6.874 1.00 1.08 61 GLY A N 6
ATOM 7087 C CA . GLY A 1 61 ? 2.854 13.879 6.441 1.00 1.32 61 GLY A CA 6
ATOM 7088 C C . GLY A 1 61 ? 3.226 14.173 4.994 1.00 1.26 61 GLY A C 6
ATOM 7089 O O . GLY A 1 61 ? 3.335 15.335 4.604 1.00 1.35 61 GLY A O 6
ATOM 7093 N N . LEU A 1 62 ? 3.406 13.132 4.198 1.00 1.16 62 LEU A N 6
ATOM 7094 C CA . LEU A 1 62 ? 3.830 13.297 2.817 1.00 1.11 62 LEU A CA 6
ATOM 7095 C C . LEU A 1 62 ? 2.666 13.042 1.871 1.00 1.07 62 LEU A C 6
ATOM 7096 O O . LEU A 1 62 ? 1.551 12.765 2.311 1.00 1.14 62 LEU A O 6
ATOM 7112 N N . ARG A 1 63 ? 2.923 13.164 0.575 1.00 1.01 63 ARG A N 6
ATOM 7113 C CA . ARG A 1 63 ? 1.904 12.919 -0.438 1.00 1.03 63 ARG A CA 6
ATOM 7114 C C . ARG A 1 63 ? 2.444 11.958 -1.492 1.00 0.92 63 ARG A C 6
ATOM 7115 O O . ARG A 1 63 ? 3.657 11.770 -1.598 1.00 0.87 63 ARG A O 6
ATOM 7136 N N . TYR A 1 64 ? 1.559 11.369 -2.278 1.00 0.96 64 TYR A N 6
ATOM 7137 C CA . TYR A 1 64 ? 1.980 10.427 -3.307 1.00 0.91 64 TYR A CA 6
ATOM 7138 C C . TYR A 1 64 ? 1.460 10.836 -4.678 1.00 0.89 64 TYR A C 6
ATOM 7139 O O . TYR A 1 64 ? 0.286 11.167 -4.842 1.00 0.94 64 TYR A O 6
ATOM 7157 N N . GLN A 1 65 ? 2.356 10.856 -5.648 1.00 0.90 65 GLN A N 6
ATOM 7158 C CA . GLN A 1 65 ? 1.975 11.046 -7.036 1.00 0.93 65 GLN A CA 6
ATOM 7159 C C . GLN A 1 65 ? 2.130 9.728 -7.781 1.00 0.87 65 GLN A C 6
ATOM 7160 O O . GLN A 1 65 ? 3.242 9.231 -7.951 1.00 0.86 65 GLN A O 6
ATOM 7174 N N . ILE A 1 66 ? 1.015 9.158 -8.207 1.00 0.88 66 ILE A N 6
ATOM 7175 C CA . ILE A 1 66 ? 1.022 7.832 -8.802 1.00 0.86 66 ILE A CA 6
ATOM 7176 C C . ILE A 1 66 ? 0.593 7.875 -10.268 1.00 0.98 66 ILE A C 6
ATOM 7177 O O . ILE A 1 66 ? -0.429 8.471 -10.619 1.00 1.11 66 ILE A O 6
ATOM 7193 N N . ASP A 1 67 ? 1.389 7.255 -11.121 1.00 1.04 67 ASP A N 6
ATOM 7194 C CA . ASP A 1 67 ? 1.092 7.182 -12.543 1.00 1.25 67 ASP A CA 6
ATOM 7195 C C . ASP A 1 67 ? 1.546 5.836 -13.091 1.00 1.20 67 ASP A C 6
ATOM 7196 O O . ASP A 1 67 ? 2.740 5.532 -13.090 1.00 1.13 67 ASP A O 6
ATOM 7205 N N . GLY A 1 68 ? 0.595 5.029 -13.544 1.00 1.28 68 GLY A N 6
ATOM 7206 C CA . GLY A 1 68 ? 0.915 3.686 -13.997 1.00 1.30 68 GLY A CA 6
ATOM 7207 C C . GLY A 1 68 ? 1.436 2.814 -12.869 1.00 1.14 68 GLY A C 6
ATOM 7208 O O . GLY A 1 68 ? 0.668 2.377 -12.011 1.00 1.18 68 GLY A O 6
ATOM 7212 N N . ASN A 1 69 ? 2.744 2.590 -12.854 1.00 1.03 69 ASN A N 6
ATOM 7213 C CA . ASN A 1 69 ? 3.392 1.846 -11.778 1.00 0.94 69 ASN A CA 6
ATOM 7214 C C . ASN A 1 69 ? 4.473 2.705 -11.141 1.00 0.75 69 ASN A C 6
ATOM 7215 O O . ASN A 1 69 ? 5.317 2.218 -10.392 1.00 0.69 69 ASN A O 6
ATOM 7226 N N . THR A 1 70 ? 4.438 3.992 -11.446 1.00 0.74 70 THR A N 6
ATOM 7227 C CA . THR A 1 70 ? 5.405 4.935 -10.914 1.00 0.68 70 THR A CA 6
ATOM 7228 C C . THR A 1 70 ? 4.776 5.756 -9.794 1.00 0.63 70 THR A C 6
ATOM 7229 O O . THR A 1 70 ? 3.710 6.348 -9.966 1.00 0.71 70 THR A O 6
ATOM 7240 N N . VAL A 1 71 ? 5.435 5.766 -8.646 1.00 0.56 71 VAL A N 6
ATOM 7241 C CA . VAL A 1 71 ? 4.949 6.484 -7.481 1.00 0.58 71 VAL A CA 6
ATOM 7242 C C . VAL A 1 71 ? 6.020 7.436 -6.973 1.00 0.57 71 VAL A C 6
ATOM 7243 O O . VAL A 1 71 ? 7.122 7.018 -6.621 1.00 0.57 71 VAL A O 6
ATOM 7256 N N . THR A 1 72 ? 5.701 8.714 -6.950 1.00 0.63 72 THR A N 6
ATOM 7257 C CA . THR A 1 72 ? 6.635 9.722 -6.491 1.00 0.66 72 THR A CA 6
ATOM 7258 C C . THR A 1 72 ? 6.174 10.295 -5.154 1.00 0.70 72 THR A C 6
ATOM 7259 O O . THR A 1 72 ? 5.100 10.895 -5.061 1.00 0.78 72 THR A O 6
ATOM 7270 N N . VAL A 1 73 ? 6.972 10.079 -4.120 1.00 0.70 73 VAL A N 6
ATOM 7271 C CA . VAL A 1 73 ? 6.669 10.605 -2.802 1.00 0.76 73 VAL A CA 6
ATOM 7272 C C . VAL A 1 73 ? 7.102 12.061 -2.728 1.00 0.90 73 VAL A C 6
ATOM 7273 O O . VAL A 1 73 ? 8.271 12.378 -2.946 1.00 1.01 73 VAL A O 6
ATOM 7286 N N . THR A 1 74 ? 6.165 12.943 -2.429 1.00 0.97 74 THR A N 6
ATOM 7287 C CA . THR A 1 74 ? 6.435 14.367 -2.459 1.00 1.15 74 THR A CA 6
ATOM 7288 C C . THR A 1 74 ? 5.837 15.059 -1.238 1.00 1.11 74 THR A C 6
ATOM 7289 O O . THR A 1 74 ? 5.013 14.485 -0.524 1.00 0.99 74 THR A O 6
ATOM 7300 N N . ALA A 1 75 ? 6.271 16.285 -0.996 1.00 1.29 75 ALA A N 6
ATOM 7301 C CA . ALA A 1 75 ? 5.768 17.080 0.104 1.00 1.36 75 ALA A CA 6
ATOM 7302 C C . ALA A 1 75 ? 4.743 18.086 -0.401 1.00 1.48 75 ALA A C 6
ATOM 7303 O O . ALA A 1 75 ? 5.048 18.925 -1.252 1.00 1.72 75 ALA A O 6
ATOM 7310 N N . SER A 1 76 ? 3.522 17.986 0.102 1.00 1.52 76 SER A N 6
ATOM 7311 C CA . SER A 1 76 ? 2.448 18.879 -0.309 1.00 1.75 76 SER A CA 6
ATOM 7312 C C . SER A 1 76 ? 1.411 19.005 0.803 1.00 2.24 76 SER A C 6
ATOM 7313 O O . SER A 1 76 ? 1.413 18.222 1.757 1.00 2.81 76 SER A O 6
ATOM 7321 N N . ALA A 1 77 ? 0.532 19.983 0.673 1.00 2.71 77 ALA A N 6
ATOM 7322 C CA . ALA A 1 77 ? -0.547 20.187 1.626 1.00 3.56 77 ALA A CA 6
ATOM 7323 C C . ALA A 1 77 ? -1.819 20.579 0.892 1.00 4.02 77 ALA A C 6
ATOM 7324 O O . ALA A 1 77 ? -1.763 21.245 -0.144 1.00 4.62 77 ALA A O 6
ATOM 7331 N N . ALA A 1 78 ? -2.958 20.151 1.412 1.00 4.20 78 ALA A N 6
ATOM 7332 C CA . ALA A 1 78 ? -4.238 20.493 0.819 1.00 5.03 78 ALA A CA 6
ATOM 7333 C C . ALA A 1 78 ? -4.722 21.837 1.356 1.00 5.55 78 ALA A C 6
ATOM 7334 O O . ALA A 1 78 ? -4.028 22.473 2.153 1.00 5.99 78 ALA A O 6
ATOM 7341 N N . ALA A 1 79 ? -5.911 22.254 0.924 1.00 5.86 79 ALA A N 6
ATOM 7342 C CA . ALA A 1 79 ? -6.466 23.554 1.301 1.00 6.63 79 ALA A CA 6
ATOM 7343 C C . ALA A 1 79 ? -5.548 24.675 0.823 1.00 7.15 79 ALA A C 6
ATOM 7344 O O . ALA A 1 79 ? -5.076 25.501 1.606 1.00 7.46 79 ALA A O 6
ATOM 7351 N N . LYS A 1 80 ? -5.312 24.703 -0.481 1.00 7.55 80 LYS A N 6
ATOM 7352 C CA . LYS A 1 80 ? -4.382 25.654 -1.073 1.00 8.34 80 LYS A CA 6
ATOM 7353 C C . LYS A 1 80 ? -5.080 26.972 -1.396 1.00 8.95 80 LYS A C 6
ATOM 7354 O O . LYS A 1 80 ? -4.900 27.529 -2.479 1.00 9.25 80 LYS A O 6
ATOM 7373 N N . ASP A 1 81 ? -5.878 27.446 -0.444 1.00 9.36 81 ASP A N 6
ATOM 7374 C CA . ASP A 1 81 ? -6.588 28.720 -0.553 1.00 10.16 81 ASP A CA 6
ATOM 7375 C C . ASP A 1 81 ? -7.589 28.721 -1.706 1.00 10.60 81 ASP A C 6
ATOM 7376 O O . ASP A 1 81 ? -8.759 28.381 -1.520 1.00 11.03 81 ASP A O 6
ATOM 7385 N N . GLY A 1 82 ? -7.124 29.085 -2.890 1.00 10.72 82 GLY A N 6
ATOM 7386 C CA . GLY A 1 82 ? -8.003 29.183 -4.035 1.00 11.37 82 GLY A CA 6
ATOM 7387 C C . GLY A 1 82 ? -7.599 30.322 -4.942 1.00 11.77 82 GLY A C 6
ATOM 7388 O O . GLY A 1 82 ? -6.384 30.600 -5.036 1.00 12.00 82 GLY A O 6
ATOM 7393 N N . SER A 1 1 ? -8.450 -3.225 -9.469 1.00 2.75 1 SER A N 7
ATOM 7394 C CA . SER A 1 1 ? -9.033 -3.788 -8.233 1.00 2.38 1 SER A CA 7
ATOM 7395 C C . SER A 1 1 ? -8.505 -5.189 -7.954 1.00 1.65 1 SER A C 7
ATOM 7396 O O . SER A 1 1 ? -9.256 -6.163 -7.942 1.00 1.91 1 SER A O 7
ATOM 7406 N N . GLN A 1 2 ? -7.204 -5.283 -7.735 1.00 1.37 2 GLN A N 7
ATOM 7407 C CA . GLN A 1 2 ? -6.581 -6.541 -7.361 1.00 0.95 2 GLN A CA 7
ATOM 7408 C C . GLN A 1 2 ? -5.717 -6.321 -6.135 1.00 0.75 2 GLN A C 7
ATOM 7409 O O . GLN A 1 2 ? -5.161 -5.239 -5.955 1.00 0.86 2 GLN A O 7
ATOM 7423 N N . GLU A 1 3 ? -5.610 -7.333 -5.292 1.00 0.57 3 GLU A N 7
ATOM 7424 C CA . GLU A 1 3 ? -4.851 -7.203 -4.059 1.00 0.47 3 GLU A CA 7
ATOM 7425 C C . GLU A 1 3 ? -3.482 -7.843 -4.191 1.00 0.42 3 GLU A C 7
ATOM 7426 O O . GLU A 1 3 ? -3.303 -8.838 -4.896 1.00 0.50 3 GLU A O 7
ATOM 7438 N N . TRP A 1 4 ? -2.526 -7.261 -3.499 1.00 0.36 4 TRP A N 7
ATOM 7439 C CA . TRP A 1 4 ? -1.184 -7.795 -3.450 1.00 0.38 4 TRP A CA 7
ATOM 7440 C C . TRP A 1 4 ? -0.919 -8.353 -2.066 1.00 0.34 4 TRP A C 7
ATOM 7441 O O . TRP A 1 4 ? -1.306 -7.747 -1.063 1.00 0.34 4 TRP A O 7
ATOM 7462 N N . THR A 1 5 ? -0.277 -9.502 -2.002 1.00 0.37 5 THR A N 7
ATOM 7463 C CA . THR A 1 5 ? 0.105 -10.066 -0.730 1.00 0.39 5 THR A CA 7
ATOM 7464 C C . THR A 1 5 ? 1.499 -9.568 -0.383 1.00 0.35 5 THR A C 7
ATOM 7465 O O . THR A 1 5 ? 2.507 -10.110 -0.844 1.00 0.44 5 THR A O 7
ATOM 7476 N N . LEU A 1 6 ? 1.535 -8.525 0.427 1.00 0.30 6 LEU A N 7
ATOM 7477 C CA . LEU A 1 6 ? 2.758 -7.796 0.690 1.00 0.34 6 LEU A CA 7
ATOM 7478 C C . LEU A 1 6 ? 3.350 -8.171 2.035 1.00 0.42 6 LEU A C 7
ATOM 7479 O O . LEU A 1 6 ? 2.651 -8.648 2.928 1.00 0.75 6 LEU A O 7
ATOM 7495 N N . ASP A 1 7 ? 4.642 -7.948 2.160 1.00 0.38 7 ASP A N 7
ATOM 7496 C CA . ASP A 1 7 ? 5.338 -8.109 3.423 1.00 0.44 7 ASP A CA 7
ATOM 7497 C C . ASP A 1 7 ? 6.358 -6.996 3.554 1.00 0.39 7 ASP A C 7
ATOM 7498 O O . ASP A 1 7 ? 7.433 -7.046 2.957 1.00 0.46 7 ASP A O 7
ATOM 7507 N N . ILE A 1 8 ? 5.988 -5.974 4.295 1.00 0.35 8 ILE A N 7
ATOM 7508 C CA . ILE A 1 8 ? 6.791 -4.773 4.396 1.00 0.32 8 ILE A CA 7
ATOM 7509 C C . ILE A 1 8 ? 7.451 -4.670 5.764 1.00 0.30 8 ILE A C 7
ATOM 7510 O O . ILE A 1 8 ? 6.783 -4.714 6.797 1.00 0.35 8 ILE A O 7
ATOM 7526 N N . PRO A 1 9 ? 8.789 -4.575 5.763 1.00 0.26 9 PRO A N 7
ATOM 7527 C CA . PRO A 1 9 ? 9.607 -4.513 6.982 1.00 0.26 9 PRO A CA 7
ATOM 7528 C C . PRO A 1 9 ? 9.288 -3.325 7.884 1.00 0.27 9 PRO A C 7
ATOM 7529 O O . PRO A 1 9 ? 8.783 -2.296 7.438 1.00 0.32 9 PRO A O 7
ATOM 7540 N N . ALA A 1 10 ? 9.618 -3.484 9.157 1.00 0.30 10 ALA A N 7
ATOM 7541 C CA . ALA A 1 10 ? 9.510 -2.418 10.143 1.00 0.33 10 ALA A CA 7
ATOM 7542 C C . ALA A 1 10 ? 10.897 -1.880 10.449 1.00 0.35 10 ALA A C 7
ATOM 7543 O O . ALA A 1 10 ? 11.206 -1.482 11.572 1.00 0.43 10 ALA A O 7
ATOM 7550 N N . GLN A 1 11 ? 11.735 -1.913 9.427 1.00 0.34 11 GLN A N 7
ATOM 7551 C CA . GLN A 1 11 ? 13.100 -1.426 9.517 1.00 0.40 11 GLN A CA 7
ATOM 7552 C C . GLN A 1 11 ? 13.174 -0.036 8.901 1.00 0.35 11 GLN A C 7
ATOM 7553 O O . GLN A 1 11 ? 12.169 0.673 8.841 1.00 0.37 11 GLN A O 7
ATOM 7567 N N . SER A 1 12 ? 14.358 0.348 8.446 1.00 0.38 12 SER A N 7
ATOM 7568 C CA . SER A 1 12 ? 14.536 1.601 7.733 1.00 0.40 12 SER A CA 7
ATOM 7569 C C . SER A 1 12 ? 13.560 1.687 6.557 1.00 0.36 12 SER A C 7
ATOM 7570 O O . SER A 1 12 ? 13.323 0.703 5.850 1.00 0.34 12 SER A O 7
ATOM 7578 N N . MET A 1 13 ? 12.979 2.878 6.391 1.00 0.42 13 MET A N 7
ATOM 7579 C CA . MET A 1 13 ? 12.009 3.169 5.331 1.00 0.46 13 MET A CA 7
ATOM 7580 C C . MET A 1 13 ? 12.523 2.726 3.965 1.00 0.42 13 MET A C 7
ATOM 7581 O O . MET A 1 13 ? 11.739 2.384 3.077 1.00 0.45 13 MET A O 7
ATOM 7595 N N . ASN A 1 14 ? 13.842 2.743 3.813 1.00 0.41 14 ASN A N 7
ATOM 7596 C CA . ASN A 1 14 ? 14.494 2.269 2.596 1.00 0.45 14 ASN A CA 7
ATOM 7597 C C . ASN A 1 14 ? 14.071 0.842 2.265 1.00 0.41 14 ASN A C 7
ATOM 7598 O O . ASN A 1 14 ? 13.819 0.521 1.108 1.00 0.47 14 ASN A O 7
ATOM 7609 N N . SER A 1 15 ? 13.967 -0.006 3.284 1.00 0.36 15 SER A N 7
ATOM 7610 C CA . SER A 1 15 ? 13.635 -1.408 3.081 1.00 0.36 15 SER A CA 7
ATOM 7611 C C . SER A 1 15 ? 12.152 -1.569 2.779 1.00 0.32 15 SER A C 7
ATOM 7612 O O . SER A 1 15 ? 11.769 -2.390 1.951 1.00 0.32 15 SER A O 7
ATOM 7620 N N . ALA A 1 16 ? 11.326 -0.780 3.460 1.00 0.31 16 ALA A N 7
ATOM 7621 C CA . ALA A 1 16 ? 9.887 -0.779 3.222 1.00 0.32 16 ALA A CA 7
ATOM 7622 C C . ALA A 1 16 ? 9.581 -0.449 1.768 1.00 0.30 16 ALA A C 7
ATOM 7623 O O . ALA A 1 16 ? 8.849 -1.177 1.095 1.00 0.29 16 ALA A O 7
ATOM 7630 N N . LEU A 1 17 ? 10.164 0.638 1.287 1.00 0.31 17 LEU A N 7
ATOM 7631 C CA . LEU A 1 17 ? 9.960 1.070 -0.088 1.00 0.33 17 LEU A CA 7
ATOM 7632 C C . LEU A 1 17 ? 10.571 0.069 -1.062 1.00 0.32 17 LEU A C 7
ATOM 7633 O O . LEU A 1 17 ? 9.955 -0.294 -2.062 1.00 0.35 17 LEU A O 7
ATOM 7649 N N . GLN A 1 18 ? 11.773 -0.394 -0.746 1.00 0.34 18 GLN A N 7
ATOM 7650 C CA . GLN A 1 18 ? 12.470 -1.356 -1.591 1.00 0.39 18 GLN A CA 7
ATOM 7651 C C . GLN A 1 18 ? 11.651 -2.635 -1.734 1.00 0.33 18 GLN A C 7
ATOM 7652 O O . GLN A 1 18 ? 11.479 -3.151 -2.838 1.00 0.34 18 GLN A O 7
ATOM 7666 N N . ALA A 1 19 ? 11.128 -3.124 -0.618 1.00 0.29 19 ALA A N 7
ATOM 7667 C CA . ALA A 1 19 ? 10.319 -4.333 -0.618 1.00 0.28 19 ALA A CA 7
ATOM 7668 C C . ALA A 1 19 ? 9.003 -4.109 -1.354 1.00 0.26 19 ALA A C 7
ATOM 7669 O O . ALA A 1 19 ? 8.498 -5.012 -2.022 1.00 0.28 19 ALA A O 7
ATOM 7676 N N . LEU A 1 20 ? 8.453 -2.903 -1.238 1.00 0.27 20 LEU A N 7
ATOM 7677 C CA . LEU A 1 20 ? 7.183 -2.573 -1.874 1.00 0.32 20 LEU A CA 7
ATOM 7678 C C . LEU A 1 20 ? 7.314 -2.607 -3.393 1.00 0.33 20 LEU A C 7
ATOM 7679 O O . LEU A 1 20 ? 6.447 -3.138 -4.092 1.00 0.36 20 LEU A O 7
ATOM 7695 N N . ALA A 1 21 ? 8.423 -2.064 -3.886 1.00 0.33 21 ALA A N 7
ATOM 7696 C CA . ALA A 1 21 ? 8.654 -1.935 -5.321 1.00 0.39 21 ALA A CA 7
ATOM 7697 C C . ALA A 1 21 ? 8.720 -3.306 -5.979 1.00 0.38 21 ALA A C 7
ATOM 7698 O O . ALA A 1 21 ? 8.103 -3.549 -7.018 1.00 0.44 21 ALA A O 7
ATOM 7705 N N . LYS A 1 22 ? 9.474 -4.199 -5.351 1.00 0.36 22 LYS A N 7
ATOM 7706 C CA . LYS A 1 22 ? 9.677 -5.550 -5.861 1.00 0.42 22 LYS A CA 7
ATOM 7707 C C . LYS A 1 22 ? 8.367 -6.335 -5.892 1.00 0.37 22 LYS A C 7
ATOM 7708 O O . LYS A 1 22 ? 8.142 -7.149 -6.786 1.00 0.47 22 LYS A O 7
ATOM 7727 N N . GLN A 1 23 ? 7.506 -6.080 -4.917 1.00 0.33 23 GLN A N 7
ATOM 7728 C CA . GLN A 1 23 ? 6.292 -6.867 -4.749 1.00 0.39 23 GLN A CA 7
ATOM 7729 C C . GLN A 1 23 ? 5.127 -6.344 -5.588 1.00 0.40 23 GLN A C 7
ATOM 7730 O O . GLN A 1 23 ? 4.209 -7.096 -5.903 1.00 0.49 23 GLN A O 7
ATOM 7744 N N . THR A 1 24 ? 5.144 -5.068 -5.954 1.00 0.38 24 THR A N 7
ATOM 7745 C CA . THR A 1 24 ? 4.033 -4.509 -6.719 1.00 0.47 24 THR A CA 7
ATOM 7746 C C . THR A 1 24 ? 4.449 -4.108 -8.132 1.00 0.48 24 THR A C 7
ATOM 7747 O O . THR A 1 24 ? 3.663 -3.510 -8.867 1.00 0.76 24 THR A O 7
ATOM 7758 N N . ASP A 1 25 ? 5.689 -4.446 -8.499 1.00 0.41 25 ASP A N 7
ATOM 7759 C CA . ASP A 1 25 ? 6.227 -4.160 -9.837 1.00 0.49 25 ASP A CA 7
ATOM 7760 C C . ASP A 1 25 ? 6.174 -2.669 -10.155 1.00 0.49 25 ASP A C 7
ATOM 7761 O O . ASP A 1 25 ? 5.945 -2.278 -11.299 1.00 0.72 25 ASP A O 7
ATOM 7770 N N . THR A 1 26 ? 6.394 -1.842 -9.148 1.00 0.34 26 THR A N 7
ATOM 7771 C CA . THR A 1 26 ? 6.282 -0.403 -9.310 1.00 0.40 26 THR A CA 7
ATOM 7772 C C . THR A 1 26 ? 7.650 0.264 -9.404 1.00 0.38 26 THR A C 7
ATOM 7773 O O . THR A 1 26 ? 8.668 -0.311 -9.005 1.00 0.40 26 THR A O 7
ATOM 7784 N N . GLN A 1 27 ? 7.670 1.467 -9.958 1.00 0.41 27 GLN A N 7
ATOM 7785 C CA . GLN A 1 27 ? 8.873 2.275 -9.991 1.00 0.44 27 GLN A CA 7
ATOM 7786 C C . GLN A 1 27 ? 8.771 3.367 -8.939 1.00 0.46 27 GLN A C 7
ATOM 7787 O O . GLN A 1 27 ? 7.871 4.205 -8.989 1.00 0.47 27 GLN A O 7
ATOM 7801 N N . LEU A 1 28 ? 9.687 3.363 -7.989 1.00 0.51 28 LEU A N 7
ATOM 7802 C CA . LEU A 1 28 ? 9.600 4.281 -6.870 1.00 0.55 28 LEU A CA 7
ATOM 7803 C C . LEU A 1 28 ? 10.646 5.379 -6.965 1.00 0.58 28 LEU A C 7
ATOM 7804 O O . LEU A 1 28 ? 11.847 5.116 -7.029 1.00 0.71 28 LEU A O 7
ATOM 7820 N N . LEU A 1 29 ? 10.171 6.609 -6.975 1.00 0.53 29 LEU A N 7
ATOM 7821 C CA . LEU A 1 29 ? 11.033 7.770 -6.952 1.00 0.60 29 LEU A CA 7
ATOM 7822 C C . LEU A 1 29 ? 10.864 8.439 -5.596 1.00 0.63 29 LEU A C 7
ATOM 7823 O O . LEU A 1 29 ? 9.953 9.242 -5.394 1.00 0.66 29 LEU A O 7
ATOM 7839 N N . TYR A 1 30 ? 11.727 8.091 -4.665 1.00 0.65 30 TYR A N 7
ATOM 7840 C CA . TYR A 1 30 ? 11.594 8.572 -3.305 1.00 0.72 30 TYR A CA 7
ATOM 7841 C C . TYR A 1 30 ? 12.794 9.413 -2.919 1.00 0.77 30 TYR A C 7
ATOM 7842 O O . TYR A 1 30 ? 13.834 9.366 -3.576 1.00 0.82 30 TYR A O 7
ATOM 7860 N N . SER A 1 31 ? 12.631 10.183 -1.861 1.00 0.85 31 SER A N 7
ATOM 7861 C CA . SER A 1 31 ? 13.679 11.067 -1.392 1.00 0.97 31 SER A CA 7
ATOM 7862 C C . SER A 1 31 ? 14.315 10.513 -0.114 1.00 0.88 31 SER A C 7
ATOM 7863 O O . SER A 1 31 ? 13.808 10.732 0.985 1.00 0.85 31 SER A O 7
ATOM 7871 N N . PRO A 1 32 ? 15.434 9.780 -0.242 1.00 0.96 32 PRO A N 7
ATOM 7872 C CA . PRO A 1 32 ? 16.108 9.154 0.901 1.00 0.99 32 PRO A CA 7
ATOM 7873 C C . PRO A 1 32 ? 16.704 10.184 1.856 1.00 1.01 32 PRO A C 7
ATOM 7874 O O . PRO A 1 32 ? 16.678 10.011 3.075 1.00 1.05 32 PRO A O 7
ATOM 7885 N N . GLU A 1 33 ? 17.227 11.262 1.296 1.00 1.09 33 GLU A N 7
ATOM 7886 C CA . GLU A 1 33 ? 17.833 12.316 2.095 1.00 1.26 33 GLU A CA 7
ATOM 7887 C C . GLU A 1 33 ? 16.747 13.111 2.813 1.00 1.23 33 GLU A C 7
ATOM 7888 O O . GLU A 1 33 ? 16.953 13.621 3.913 1.00 1.39 33 GLU A O 7
ATOM 7900 N N . ASP A 1 34 ? 15.579 13.180 2.183 1.00 1.12 34 ASP A N 7
ATOM 7901 C CA . ASP A 1 34 ? 14.457 13.961 2.701 1.00 1.23 34 ASP A CA 7
ATOM 7902 C C . ASP A 1 34 ? 13.707 13.208 3.800 1.00 1.17 34 ASP A C 7
ATOM 7903 O O . ASP A 1 34 ? 12.986 13.813 4.591 1.00 1.38 34 ASP A O 7
ATOM 7912 N N . ILE A 1 35 ? 13.892 11.894 3.884 1.00 0.97 35 ILE A N 7
ATOM 7913 C CA . ILE A 1 35 ? 13.242 11.131 4.941 1.00 0.97 35 ILE A CA 7
ATOM 7914 C C . ILE A 1 35 ? 14.146 11.057 6.165 1.00 1.02 35 ILE A C 7
ATOM 7915 O O . ILE A 1 35 ? 13.686 10.827 7.282 1.00 1.09 35 ILE A O 7
ATOM 7931 N N . GLY A 1 36 ? 15.439 11.287 5.933 1.00 1.08 36 GLY A N 7
ATOM 7932 C CA . GLY A 1 36 ? 16.395 11.478 7.014 1.00 1.25 36 GLY A CA 7
ATOM 7933 C C . GLY A 1 36 ? 16.492 10.304 7.967 1.00 1.17 36 GLY A C 7
ATOM 7934 O O . GLY A 1 36 ? 16.740 10.494 9.157 1.00 1.40 36 GLY A O 7
ATOM 7938 N N . GLY A 1 37 ? 16.302 9.100 7.450 1.00 0.97 37 GLY A N 7
ATOM 7939 C CA . GLY A 1 37 ? 16.399 7.913 8.276 1.00 0.96 37 GLY A CA 7
ATOM 7940 C C . GLY A 1 37 ? 15.145 7.669 9.090 1.00 0.88 37 GLY A C 7
ATOM 7941 O O . GLY A 1 37 ? 15.037 8.106 10.237 1.00 1.05 37 GLY A O 7
ATOM 7945 N N . LEU A 1 38 ? 14.193 6.974 8.495 1.00 0.77 38 LEU A N 7
ATOM 7946 C CA . LEU A 1 38 ? 12.945 6.649 9.168 1.00 0.83 38 LEU A CA 7
ATOM 7947 C C . LEU A 1 38 ? 12.777 5.144 9.260 1.00 0.66 38 LEU A C 7
ATOM 7948 O O . LEU A 1 38 ? 13.406 4.404 8.511 1.00 0.67 38 LEU A O 7
ATOM 7964 N N . ARG A 1 39 ? 11.948 4.694 10.188 1.00 0.68 39 ARG A N 7
ATOM 7965 C CA . ARG A 1 39 ? 11.549 3.295 10.235 1.00 0.59 39 ARG A CA 7
ATOM 7966 C C . ARG A 1 39 ? 10.061 3.184 9.973 1.00 0.52 39 ARG A C 7
ATOM 7967 O O . ARG A 1 39 ? 9.269 4.005 10.443 1.00 0.62 39 ARG A O 7
ATOM 7988 N N . SER A 1 40 ? 9.693 2.178 9.213 1.00 0.45 40 SER A N 7
ATOM 7989 C CA . SER A 1 40 ? 8.318 1.989 8.808 1.00 0.50 40 SER A CA 7
ATOM 7990 C C . SER A 1 40 ? 7.575 1.076 9.776 1.00 0.49 40 SER A C 7
ATOM 7991 O O . SER A 1 40 ? 8.183 0.321 10.537 1.00 0.48 40 SER A O 7
ATOM 7999 N N . SER A 1 41 ? 6.257 1.166 9.752 1.00 0.59 41 SER A N 7
ATOM 8000 C CA . SER A 1 41 ? 5.421 0.230 10.470 1.00 0.68 41 SER A CA 7
ATOM 8001 C C . SER A 1 41 ? 5.149 -0.948 9.557 1.00 0.65 41 SER A C 7
ATOM 8002 O O . SER A 1 41 ? 4.728 -0.762 8.414 1.00 0.66 41 SER A O 7
ATOM 8010 N N . ALA A 1 42 ? 5.426 -2.149 10.053 1.00 0.69 42 ALA A N 7
ATOM 8011 C CA . ALA A 1 42 ? 5.309 -3.359 9.254 1.00 0.72 42 ALA A CA 7
ATOM 8012 C C . ALA A 1 42 ? 3.930 -3.467 8.616 1.00 0.63 42 ALA A C 7
ATOM 8013 O O . ALA A 1 42 ? 2.923 -3.667 9.304 1.00 0.66 42 ALA A O 7
ATOM 8020 N N . LEU A 1 43 ? 3.895 -3.319 7.300 1.00 0.59 43 LEU A N 7
ATOM 8021 C CA . LEU A 1 43 ? 2.660 -3.403 6.543 1.00 0.54 43 LEU A CA 7
ATOM 8022 C C . LEU A 1 43 ? 2.691 -4.680 5.716 1.00 0.45 43 LEU A C 7
ATOM 8023 O O . LEU A 1 43 ? 3.116 -4.690 4.564 1.00 0.51 43 LEU A O 7
ATOM 8039 N N . LYS A 1 44 ? 2.270 -5.764 6.332 1.00 0.43 44 LYS A N 7
ATOM 8040 C CA . LYS A 1 44 ? 2.329 -7.073 5.718 1.00 0.43 44 LYS A CA 7
ATOM 8041 C C . LYS A 1 44 ? 0.944 -7.708 5.685 1.00 0.41 44 LYS A C 7
ATOM 8042 O O . LYS A 1 44 ? 0.367 -8.036 6.720 1.00 0.50 44 LYS A O 7
ATOM 8061 N N . GLY A 1 45 ? 0.403 -7.830 4.488 1.00 0.37 45 GLY A N 7
ATOM 8062 C CA . GLY A 1 45 ? -0.921 -8.375 4.320 1.00 0.37 45 GLY A CA 7
ATOM 8063 C C . GLY A 1 45 ? -1.392 -8.252 2.888 1.00 0.33 45 GLY A C 7
ATOM 8064 O O . GLY A 1 45 ? -0.594 -7.999 1.988 1.00 0.34 45 GLY A O 7
ATOM 8068 N N . ARG A 1 46 ? -2.688 -8.402 2.682 1.00 0.35 46 ARG A N 7
ATOM 8069 C CA . ARG A 1 46 ? -3.272 -8.316 1.355 1.00 0.36 46 ARG A CA 7
ATOM 8070 C C . ARG A 1 46 ? -3.939 -6.961 1.177 1.00 0.34 46 ARG A C 7
ATOM 8071 O O . ARG A 1 46 ? -4.939 -6.665 1.830 1.00 0.48 46 ARG A O 7
ATOM 8092 N N . HIS A 1 47 ? -3.358 -6.123 0.332 1.00 0.32 47 HIS A N 7
ATOM 8093 C CA . HIS A 1 47 ? -3.852 -4.763 0.143 1.00 0.45 47 HIS A CA 7
ATOM 8094 C C . HIS A 1 47 ? -3.697 -4.337 -1.310 1.00 0.43 47 HIS A C 7
ATOM 8095 O O . HIS A 1 47 ? -2.876 -4.891 -2.042 1.00 0.46 47 HIS A O 7
ATOM 8110 N N . ASP A 1 48 ? -4.501 -3.364 -1.723 1.00 0.47 48 ASP A N 7
ATOM 8111 C CA . ASP A 1 48 ? -4.366 -2.764 -3.045 1.00 0.55 48 ASP A CA 7
ATOM 8112 C C . ASP A 1 48 ? -3.216 -1.765 -3.028 1.00 0.48 48 ASP A C 7
ATOM 8113 O O . ASP A 1 48 ? -2.797 -1.332 -1.950 1.00 0.44 48 ASP A O 7
ATOM 8122 N N . LEU A 1 49 ? -2.709 -1.389 -4.195 1.00 0.50 49 LEU A N 7
ATOM 8123 C CA . LEU A 1 49 ? -1.536 -0.520 -4.272 1.00 0.51 49 LEU A CA 7
ATOM 8124 C C . LEU A 1 49 ? -1.801 0.826 -3.603 1.00 0.42 49 LEU A C 7
ATOM 8125 O O . LEU A 1 49 ? -1.079 1.220 -2.682 1.00 0.43 49 LEU A O 7
ATOM 8141 N N . GLN A 1 50 ? -2.848 1.517 -4.051 1.00 0.41 50 GLN A N 7
ATOM 8142 C CA . GLN A 1 50 ? -3.198 2.828 -3.503 1.00 0.42 50 GLN A CA 7
ATOM 8143 C C . GLN A 1 50 ? -3.455 2.746 -2.003 1.00 0.39 50 GLN A C 7
ATOM 8144 O O . GLN A 1 50 ? -3.046 3.623 -1.242 1.00 0.41 50 GLN A O 7
ATOM 8158 N N . SER A 1 51 ? -4.124 1.681 -1.592 1.00 0.41 51 SER A N 7
ATOM 8159 C CA . SER A 1 51 ? -4.457 1.473 -0.193 1.00 0.46 51 SER A CA 7
ATOM 8160 C C . SER A 1 51 ? -3.191 1.358 0.654 1.00 0.41 51 SER A C 7
ATOM 8161 O O . SER A 1 51 ? -3.078 1.984 1.708 1.00 0.43 51 SER A O 7
ATOM 8169 N N . SER A 1 52 ? -2.237 0.571 0.172 1.00 0.40 52 SER A N 7
ATOM 8170 C CA . SER A 1 52 ? -0.972 0.374 0.865 1.00 0.43 52 SER A CA 7
ATOM 8171 C C . SER A 1 52 ? -0.216 1.698 1.012 1.00 0.41 52 SER A C 7
ATOM 8172 O O . SER A 1 52 ? 0.353 1.989 2.066 1.00 0.45 52 SER A O 7
ATOM 8180 N N . LEU A 1 53 ? -0.238 2.505 -0.047 1.00 0.39 53 LEU A N 7
ATOM 8181 C CA . LEU A 1 53 ? 0.434 3.802 -0.040 1.00 0.41 53 LEU A CA 7
ATOM 8182 C C . LEU A 1 53 ? -0.206 4.738 0.978 1.00 0.40 53 LEU A C 7
ATOM 8183 O O . LEU A 1 53 ? 0.484 5.478 1.679 1.00 0.46 53 LEU A O 7
ATOM 8199 N N . ARG A 1 54 ? -1.527 4.694 1.056 1.00 0.38 54 ARG A N 7
ATOM 8200 C CA . ARG A 1 54 ? -2.265 5.546 1.975 1.00 0.43 54 ARG A CA 7
ATOM 8201 C C . ARG A 1 54 ? -1.947 5.196 3.426 1.00 0.42 54 ARG A C 7
ATOM 8202 O O . ARG A 1 54 ? -1.814 6.085 4.263 1.00 0.48 54 ARG A O 7
ATOM 8223 N N . ILE A 1 55 ? -1.813 3.907 3.718 1.00 0.42 55 ILE A N 7
ATOM 8224 C CA . ILE A 1 55 ? -1.498 3.462 5.073 1.00 0.47 55 ILE A CA 7
ATOM 8225 C C . ILE A 1 55 ? -0.115 3.948 5.508 1.00 0.49 55 ILE A C 7
ATOM 8226 O O . ILE A 1 55 ? 0.030 4.562 6.561 1.00 0.59 55 ILE A O 7
ATOM 8242 N N . LEU A 1 56 ? 0.892 3.675 4.687 1.00 0.45 56 LEU A N 7
ATOM 8243 C CA . LEU A 1 56 ? 2.268 4.049 5.010 1.00 0.52 56 LEU A CA 7
ATOM 8244 C C . LEU A 1 56 ? 2.431 5.562 5.196 1.00 0.53 56 LEU A C 7
ATOM 8245 O O . LEU A 1 56 ? 3.171 6.007 6.073 1.00 0.65 56 LEU A O 7
ATOM 8261 N N . LEU A 1 57 ? 1.742 6.352 4.381 1.00 0.51 57 LEU A N 7
ATOM 8262 C CA . LEU A 1 57 ? 1.927 7.803 4.407 1.00 0.63 57 LEU A CA 7
ATOM 8263 C C . LEU A 1 57 ? 0.773 8.522 5.104 1.00 0.72 57 LEU A C 7
ATOM 8264 O O . LEU A 1 57 ? 0.664 9.747 5.021 1.00 1.16 57 LEU A O 7
ATOM 8280 N N . GLN A 1 58 ? -0.084 7.762 5.782 1.00 0.61 58 GLN A N 7
ATOM 8281 C CA . GLN A 1 58 ? -1.262 8.328 6.443 1.00 0.79 58 GLN A CA 7
ATOM 8282 C C . GLN A 1 58 ? -0.903 9.436 7.441 1.00 1.05 58 GLN A C 7
ATOM 8283 O O . GLN A 1 58 ? -1.548 10.482 7.470 1.00 2.03 58 GLN A O 7
ATOM 8297 N N . GLY A 1 59 ? 0.127 9.215 8.249 1.00 0.97 59 GLY A N 7
ATOM 8298 C CA . GLY A 1 59 ? 0.437 10.159 9.306 1.00 1.28 59 GLY A CA 7
ATOM 8299 C C . GLY A 1 59 ? 1.876 10.625 9.288 1.00 1.13 59 GLY A C 7
ATOM 8300 O O . GLY A 1 59 ? 2.360 11.196 10.266 1.00 1.42 59 GLY A O 7
ATOM 8304 N N . THR A 1 60 ? 2.558 10.406 8.176 1.00 0.95 60 THR A N 7
ATOM 8305 C CA . THR A 1 60 ? 3.956 10.788 8.062 1.00 0.99 60 THR A CA 7
ATOM 8306 C C . THR A 1 60 ? 4.114 12.149 7.389 1.00 1.06 60 THR A C 7
ATOM 8307 O O . THR A 1 60 ? 5.230 12.628 7.187 1.00 1.25 60 THR A O 7
ATOM 8318 N N . GLY A 1 61 ? 2.986 12.779 7.063 1.00 1.08 61 GLY A N 7
ATOM 8319 C CA . GLY A 1 61 ? 3.012 14.074 6.402 1.00 1.32 61 GLY A CA 7
ATOM 8320 C C . GLY A 1 61 ? 3.666 14.036 5.035 1.00 1.26 61 GLY A C 7
ATOM 8321 O O . GLY A 1 61 ? 4.125 15.060 4.531 1.00 1.35 61 GLY A O 7
ATOM 8325 N N . LEU A 1 62 ? 3.707 12.861 4.427 1.00 1.16 62 LEU A N 7
ATOM 8326 C CA . LEU A 1 62 ? 4.326 12.702 3.121 1.00 1.11 62 LEU A CA 7
ATOM 8327 C C . LEU A 1 62 ? 3.257 12.663 2.041 1.00 1.07 62 LEU A C 7
ATOM 8328 O O . LEU A 1 62 ? 2.091 12.380 2.323 1.00 1.14 62 LEU A O 7
ATOM 8344 N N . ARG A 1 63 ? 3.643 12.951 0.812 1.00 1.01 63 ARG A N 7
ATOM 8345 C CA . ARG A 1 63 ? 2.717 12.897 -0.305 1.00 1.03 63 ARG A CA 7
ATOM 8346 C C . ARG A 1 63 ? 3.210 11.910 -1.347 1.00 0.92 63 ARG A C 7
ATOM 8347 O O . ARG A 1 63 ? 4.359 11.979 -1.788 1.00 0.87 63 ARG A O 7
ATOM 8368 N N . TYR A 1 64 ? 2.341 10.986 -1.720 1.00 0.96 64 TYR A N 7
ATOM 8369 C CA . TYR A 1 64 ? 2.662 10.019 -2.752 1.00 0.91 64 TYR A CA 7
ATOM 8370 C C . TYR A 1 64 ? 2.030 10.447 -4.068 1.00 0.89 64 TYR A C 7
ATOM 8371 O O . TYR A 1 64 ? 0.811 10.578 -4.177 1.00 0.94 64 TYR A O 7
ATOM 8389 N N . GLN A 1 65 ? 2.864 10.708 -5.049 1.00 0.90 65 GLN A N 7
ATOM 8390 C CA . GLN A 1 65 ? 2.383 11.084 -6.363 1.00 0.93 65 GLN A CA 7
ATOM 8391 C C . GLN A 1 65 ? 2.578 9.924 -7.326 1.00 0.87 65 GLN A C 7
ATOM 8392 O O . GLN A 1 65 ? 3.707 9.520 -7.597 1.00 0.86 65 GLN A O 7
ATOM 8406 N N . ILE A 1 66 ? 1.483 9.381 -7.825 1.00 0.88 66 ILE A N 7
ATOM 8407 C CA . ILE A 1 66 ? 1.557 8.259 -8.741 1.00 0.86 66 ILE A CA 7
ATOM 8408 C C . ILE A 1 66 ? 1.415 8.747 -10.183 1.00 0.98 66 ILE A C 7
ATOM 8409 O O . ILE A 1 66 ? 0.385 9.296 -10.580 1.00 1.11 66 ILE A O 7
ATOM 8425 N N . ASP A 1 67 ? 2.484 8.573 -10.937 1.00 1.04 67 ASP A N 7
ATOM 8426 C CA . ASP A 1 67 ? 2.558 9.036 -12.311 1.00 1.25 67 ASP A CA 7
ATOM 8427 C C . ASP A 1 67 ? 2.796 7.850 -13.232 1.00 1.20 67 ASP A C 7
ATOM 8428 O O . ASP A 1 67 ? 3.923 7.374 -13.368 1.00 1.13 67 ASP A O 7
ATOM 8437 N N . GLY A 1 68 ? 1.727 7.371 -13.852 1.00 1.28 68 GLY A N 7
ATOM 8438 C CA . GLY A 1 68 ? 1.808 6.170 -14.664 1.00 1.30 68 GLY A CA 7
ATOM 8439 C C . GLY A 1 68 ? 2.180 4.949 -13.841 1.00 1.14 68 GLY A C 7
ATOM 8440 O O . GLY A 1 68 ? 1.344 4.399 -13.121 1.00 1.18 68 GLY A O 7
ATOM 8444 N N . ASN A 1 69 ? 3.435 4.531 -13.947 1.00 1.03 69 ASN A N 7
ATOM 8445 C CA . ASN A 1 69 ? 3.946 3.396 -13.183 1.00 0.94 69 ASN A CA 7
ATOM 8446 C C . ASN A 1 69 ? 4.979 3.874 -12.170 1.00 0.75 69 ASN A C 7
ATOM 8447 O O . ASN A 1 69 ? 5.662 3.073 -11.525 1.00 0.69 69 ASN A O 7
ATOM 8458 N N . THR A 1 70 ? 5.082 5.185 -12.031 1.00 0.74 70 THR A N 7
ATOM 8459 C CA . THR A 1 70 ? 6.049 5.793 -11.135 1.00 0.68 70 THR A CA 7
ATOM 8460 C C . THR A 1 70 ? 5.358 6.332 -9.890 1.00 0.63 70 THR A C 7
ATOM 8461 O O . THR A 1 70 ? 4.294 6.940 -9.975 1.00 0.71 70 THR A O 7
ATOM 8472 N N . VAL A 1 71 ? 5.953 6.101 -8.736 1.00 0.56 71 VAL A N 7
ATOM 8473 C CA . VAL A 1 71 ? 5.427 6.623 -7.488 1.00 0.58 71 VAL A CA 7
ATOM 8474 C C . VAL A 1 71 ? 6.458 7.542 -6.850 1.00 0.57 71 VAL A C 7
ATOM 8475 O O . VAL A 1 71 ? 7.586 7.132 -6.590 1.00 0.57 71 VAL A O 7
ATOM 8488 N N . THR A 1 72 ? 6.074 8.782 -6.611 1.00 0.63 72 THR A N 7
ATOM 8489 C CA . THR A 1 72 ? 6.987 9.771 -6.068 1.00 0.66 72 THR A CA 7
ATOM 8490 C C . THR A 1 72 ? 6.708 9.991 -4.585 1.00 0.70 72 THR A C 7
ATOM 8491 O O . THR A 1 72 ? 5.633 10.459 -4.210 1.00 0.78 72 THR A O 7
ATOM 8502 N N . VAL A 1 73 ? 7.674 9.630 -3.751 1.00 0.70 73 VAL A N 7
ATOM 8503 C CA . VAL A 1 73 ? 7.536 9.771 -2.309 1.00 0.76 73 VAL A CA 7
ATOM 8504 C C . VAL A 1 73 ? 8.336 10.973 -1.821 1.00 0.90 73 VAL A C 7
ATOM 8505 O O . VAL A 1 73 ? 9.566 10.928 -1.739 1.00 1.01 73 VAL A O 7
ATOM 8518 N N . THR A 1 74 ? 7.629 12.050 -1.521 1.00 0.97 74 THR A N 7
ATOM 8519 C CA . THR A 1 74 ? 8.260 13.276 -1.067 1.00 1.15 74 THR A CA 7
ATOM 8520 C C . THR A 1 74 ? 7.452 13.888 0.075 1.00 1.11 74 THR A C 7
ATOM 8521 O O . THR A 1 74 ? 6.239 13.682 0.167 1.00 0.99 74 THR A O 7
ATOM 8532 N N . ALA A 1 75 ? 8.128 14.608 0.966 1.00 1.29 75 ALA A N 7
ATOM 8533 C CA . ALA A 1 75 ? 7.453 15.303 2.051 1.00 1.36 75 ALA A CA 7
ATOM 8534 C C . ALA A 1 75 ? 6.594 16.435 1.503 1.00 1.48 75 ALA A C 7
ATOM 8535 O O . ALA A 1 75 ? 6.875 16.980 0.433 1.00 1.72 75 ALA A O 7
ATOM 8542 N N . SER A 1 76 ? 5.540 16.775 2.233 1.00 1.52 76 SER A N 7
ATOM 8543 C CA . SER A 1 76 ? 4.631 17.832 1.822 1.00 1.75 76 SER A CA 7
ATOM 8544 C C . SER A 1 76 ? 5.293 19.200 1.960 1.00 2.24 76 SER A C 7
ATOM 8545 O O . SER A 1 76 ? 5.394 19.742 3.062 1.00 2.81 76 SER A O 7
ATOM 8553 N N . ALA A 1 77 ? 5.763 19.738 0.842 1.00 2.71 77 ALA A N 7
ATOM 8554 C CA . ALA A 1 77 ? 6.382 21.054 0.830 1.00 3.56 77 ALA A CA 7
ATOM 8555 C C . ALA A 1 77 ? 5.322 22.123 1.029 1.00 4.02 77 ALA A C 7
ATOM 8556 O O . ALA A 1 77 ? 5.500 23.063 1.802 1.00 4.62 77 ALA A O 7
ATOM 8563 N N . ALA A 1 78 ? 4.214 21.964 0.327 1.00 4.20 78 ALA A N 7
ATOM 8564 C CA . ALA A 1 78 ? 3.078 22.849 0.484 1.00 5.03 78 ALA A CA 7
ATOM 8565 C C . ALA A 1 78 ? 1.891 22.063 1.012 1.00 5.55 78 ALA A C 7
ATOM 8566 O O . ALA A 1 78 ? 1.468 21.082 0.399 1.00 5.99 78 ALA A O 7
ATOM 8573 N N . ALA A 1 79 ? 1.356 22.491 2.145 1.00 5.86 79 ALA A N 7
ATOM 8574 C CA . ALA A 1 79 ? 0.258 21.789 2.799 1.00 6.63 79 ALA A CA 7
ATOM 8575 C C . ALA A 1 79 ? -1.089 22.135 2.166 1.00 7.15 79 ALA A C 7
ATOM 8576 O O . ALA A 1 79 ? -2.100 22.259 2.859 1.00 7.46 79 ALA A O 7
ATOM 8583 N N . LYS A 1 80 ? -1.095 22.283 0.850 1.00 7.55 80 LYS A N 7
ATOM 8584 C CA . LYS A 1 80 ? -2.314 22.575 0.112 1.00 8.34 80 LYS A CA 7
ATOM 8585 C C . LYS A 1 80 ? -3.122 21.294 -0.069 1.00 8.95 80 LYS A C 7
ATOM 8586 O O . LYS A 1 80 ? -4.229 21.176 0.452 1.00 9.25 80 LYS A O 7
ATOM 8605 N N . ASP A 1 81 ? -2.532 20.341 -0.790 1.00 9.36 81 ASP A N 7
ATOM 8606 C CA . ASP A 1 81 ? -3.131 19.027 -1.031 1.00 10.16 81 ASP A CA 7
ATOM 8607 C C . ASP A 1 81 ? -4.464 19.137 -1.766 1.00 10.60 81 ASP A C 7
ATOM 8608 O O . ASP A 1 81 ? -5.512 19.383 -1.164 1.00 11.03 81 ASP A O 7
ATOM 8617 N N . GLY A 1 82 ? -4.410 18.957 -3.076 1.00 10.72 82 GLY A N 7
ATOM 8618 C CA . GLY A 1 82 ? -5.614 18.975 -3.879 1.00 11.37 82 GLY A CA 7
ATOM 8619 C C . GLY A 1 82 ? -5.906 17.614 -4.468 1.00 11.77 82 GLY A C 7
ATOM 8620 O O . GLY A 1 82 ? -4.944 16.850 -4.703 1.00 12.00 82 GLY A O 7
ATOM 8625 N N . SER A 1 1 ? -9.636 -9.386 -5.454 1.00 2.75 1 SER A N 8
ATOM 8626 C CA . SER A 1 1 ? -9.108 -10.350 -6.442 1.00 2.38 1 SER A CA 8
ATOM 8627 C C . SER A 1 1 ? -8.058 -9.687 -7.335 1.00 1.65 1 SER A C 8
ATOM 8628 O O . SER A 1 1 ? -7.515 -10.311 -8.244 1.00 1.91 1 SER A O 8
ATOM 8638 N N . GLN A 1 2 ? -7.771 -8.419 -7.069 1.00 1.37 2 GLN A N 8
ATOM 8639 C CA . GLN A 1 2 ? -6.764 -7.681 -7.816 1.00 0.95 2 GLN A CA 8
ATOM 8640 C C . GLN A 1 2 ? -5.793 -7.035 -6.842 1.00 0.75 2 GLN A C 8
ATOM 8641 O O . GLN A 1 2 ? -5.306 -5.924 -7.058 1.00 0.86 2 GLN A O 8
ATOM 8655 N N . GLU A 1 3 ? -5.517 -7.759 -5.768 1.00 0.57 3 GLU A N 8
ATOM 8656 C CA . GLU A 1 3 ? -4.671 -7.258 -4.701 1.00 0.47 3 GLU A CA 8
ATOM 8657 C C . GLU A 1 3 ? -3.364 -8.031 -4.677 1.00 0.42 3 GLU A C 8
ATOM 8658 O O . GLU A 1 3 ? -3.223 -9.055 -5.348 1.00 0.50 3 GLU A O 8
ATOM 8670 N N . TRP A 1 4 ? -2.430 -7.559 -3.879 1.00 0.36 4 TRP A N 8
ATOM 8671 C CA . TRP A 1 4 ? -1.122 -8.176 -3.788 1.00 0.38 4 TRP A CA 8
ATOM 8672 C C . TRP A 1 4 ? -0.870 -8.681 -2.381 1.00 0.34 4 TRP A C 8
ATOM 8673 O O . TRP A 1 4 ? -1.370 -8.116 -1.405 1.00 0.34 4 TRP A O 8
ATOM 8694 N N . THR A 1 5 ? -0.095 -9.745 -2.283 1.00 0.37 5 THR A N 8
ATOM 8695 C CA . THR A 1 5 ? 0.352 -10.236 -1.001 1.00 0.39 5 THR A CA 8
ATOM 8696 C C . THR A 1 5 ? 1.688 -9.579 -0.685 1.00 0.35 5 THR A C 8
ATOM 8697 O O . THR A 1 5 ? 2.739 -9.994 -1.179 1.00 0.44 5 THR A O 8
ATOM 8708 N N . LEU A 1 6 ? 1.634 -8.531 0.120 1.00 0.30 6 LEU A N 8
ATOM 8709 C CA . LEU A 1 6 ? 2.793 -7.688 0.337 1.00 0.34 6 LEU A CA 8
ATOM 8710 C C . LEU A 1 6 ? 3.316 -7.812 1.756 1.00 0.42 6 LEU A C 8
ATOM 8711 O O . LEU A 1 6 ? 2.598 -7.526 2.711 1.00 0.75 6 LEU A O 8
ATOM 8727 N N . ASP A 1 7 ? 4.556 -8.256 1.887 1.00 0.38 7 ASP A N 8
ATOM 8728 C CA . ASP A 1 7 ? 5.249 -8.213 3.165 1.00 0.44 7 ASP A CA 8
ATOM 8729 C C . ASP A 1 7 ? 6.088 -6.948 3.238 1.00 0.39 7 ASP A C 8
ATOM 8730 O O . ASP A 1 7 ? 7.002 -6.755 2.433 1.00 0.46 7 ASP A O 8
ATOM 8739 N N . ILE A 1 8 ? 5.754 -6.070 4.164 1.00 0.35 8 ILE A N 8
ATOM 8740 C CA . ILE A 1 8 ? 6.496 -4.833 4.332 1.00 0.32 8 ILE A CA 8
ATOM 8741 C C . ILE A 1 8 ? 7.380 -4.911 5.570 1.00 0.30 8 ILE A C 8
ATOM 8742 O O . ILE A 1 8 ? 6.893 -5.143 6.679 1.00 0.35 8 ILE A O 8
ATOM 8758 N N . PRO A 1 9 ? 8.698 -4.752 5.380 1.00 0.26 9 PRO A N 8
ATOM 8759 C CA . PRO A 1 9 ? 9.674 -4.774 6.473 1.00 0.26 9 PRO A CA 8
ATOM 8760 C C . PRO A 1 9 ? 9.422 -3.682 7.507 1.00 0.27 9 PRO A C 8
ATOM 8761 O O . PRO A 1 9 ? 8.984 -2.581 7.176 1.00 0.32 9 PRO A O 8
ATOM 8772 N N . ALA A 1 10 ? 9.718 -3.999 8.758 1.00 0.30 10 ALA A N 8
ATOM 8773 C CA . ALA A 1 10 ? 9.610 -3.040 9.849 1.00 0.33 10 ALA A CA 8
ATOM 8774 C C . ALA A 1 10 ? 10.985 -2.487 10.187 1.00 0.35 10 ALA A C 8
ATOM 8775 O O . ALA A 1 10 ? 11.278 -2.139 11.332 1.00 0.43 10 ALA A O 8
ATOM 8782 N N . GLN A 1 11 ? 11.832 -2.439 9.174 1.00 0.34 11 GLN A N 8
ATOM 8783 C CA . GLN A 1 11 ? 13.174 -1.905 9.310 1.00 0.40 11 GLN A CA 8
ATOM 8784 C C . GLN A 1 11 ? 13.178 -0.441 8.889 1.00 0.35 11 GLN A C 8
ATOM 8785 O O . GLN A 1 11 ? 12.141 0.221 8.927 1.00 0.37 11 GLN A O 8
ATOM 8799 N N . SER A 1 12 ? 14.343 0.054 8.500 1.00 0.38 12 SER A N 8
ATOM 8800 C CA . SER A 1 12 ? 14.470 1.400 7.970 1.00 0.40 12 SER A CA 8
ATOM 8801 C C . SER A 1 12 ? 13.493 1.606 6.812 1.00 0.36 12 SER A C 8
ATOM 8802 O O . SER A 1 12 ? 13.264 0.703 6.006 1.00 0.34 12 SER A O 8
ATOM 8810 N N . MET A 1 13 ? 12.909 2.799 6.773 1.00 0.42 13 MET A N 8
ATOM 8811 C CA . MET A 1 13 ? 11.909 3.175 5.772 1.00 0.46 13 MET A CA 8
ATOM 8812 C C . MET A 1 13 ? 12.395 2.884 4.355 1.00 0.42 13 MET A C 8
ATOM 8813 O O . MET A 1 13 ? 11.598 2.552 3.479 1.00 0.45 13 MET A O 8
ATOM 8827 N N . ASN A 1 14 ? 13.698 3.028 4.139 1.00 0.41 14 ASN A N 8
ATOM 8828 C CA . ASN A 1 14 ? 14.312 2.706 2.851 1.00 0.45 14 ASN A CA 8
ATOM 8829 C C . ASN A 1 14 ? 14.001 1.269 2.440 1.00 0.41 14 ASN A C 8
ATOM 8830 O O . ASN A 1 14 ? 13.734 0.994 1.272 1.00 0.47 14 ASN A O 8
ATOM 8841 N N . SER A 1 15 ? 13.997 0.362 3.412 1.00 0.36 15 SER A N 8
ATOM 8842 C CA . SER A 1 15 ? 13.779 -1.051 3.143 1.00 0.36 15 SER A CA 8
ATOM 8843 C C . SER A 1 15 ? 12.328 -1.285 2.740 1.00 0.32 15 SER A C 8
ATOM 8844 O O . SER A 1 15 ? 12.049 -1.994 1.776 1.00 0.32 15 SER A O 8
ATOM 8852 N N . ALA A 1 16 ? 11.415 -0.656 3.471 1.00 0.31 16 ALA A N 8
ATOM 8853 C CA . ALA A 1 16 ? 9.989 -0.802 3.217 1.00 0.32 16 ALA A CA 8
ATOM 8854 C C . ALA A 1 16 ? 9.625 -0.282 1.833 1.00 0.30 16 ALA A C 8
ATOM 8855 O O . ALA A 1 16 ? 8.919 -0.946 1.077 1.00 0.29 16 ALA A O 8
ATOM 8862 N N . LEU A 1 17 ? 10.124 0.904 1.508 1.00 0.31 17 LEU A N 8
ATOM 8863 C CA . LEU A 1 17 ? 9.831 1.534 0.230 1.00 0.33 17 LEU A CA 8
ATOM 8864 C C . LEU A 1 17 ? 10.407 0.722 -0.924 1.00 0.32 17 LEU A C 8
ATOM 8865 O O . LEU A 1 17 ? 9.700 0.396 -1.874 1.00 0.35 17 LEU A O 8
ATOM 8881 N N . GLN A 1 18 ? 11.682 0.372 -0.830 1.00 0.34 18 GLN A N 8
ATOM 8882 C CA . GLN A 1 18 ? 12.333 -0.405 -1.879 1.00 0.39 18 GLN A CA 8
ATOM 8883 C C . GLN A 1 18 ? 11.671 -1.775 -2.033 1.00 0.33 18 GLN A C 8
ATOM 8884 O O . GLN A 1 18 ? 11.511 -2.278 -3.150 1.00 0.34 18 GLN A O 8
ATOM 8898 N N . ALA A 1 19 ? 11.267 -2.361 -0.915 1.00 0.29 19 ALA A N 8
ATOM 8899 C CA . ALA A 1 19 ? 10.565 -3.637 -0.935 1.00 0.28 19 ALA A CA 8
ATOM 8900 C C . ALA A 1 19 ? 9.198 -3.492 -1.593 1.00 0.26 19 ALA A C 8
ATOM 8901 O O . ALA A 1 19 ? 8.738 -4.396 -2.289 1.00 0.28 19 ALA A O 8
ATOM 8908 N N . LEU A 1 20 ? 8.557 -2.345 -1.379 1.00 0.27 20 LEU A N 8
ATOM 8909 C CA . LEU A 1 20 ? 7.241 -2.080 -1.948 1.00 0.32 20 LEU A CA 8
ATOM 8910 C C . LEU A 1 20 ? 7.354 -1.999 -3.466 1.00 0.33 20 LEU A C 8
ATOM 8911 O O . LEU A 1 20 ? 6.530 -2.548 -4.197 1.00 0.36 20 LEU A O 8
ATOM 8927 N N . ALA A 1 21 ? 8.415 -1.344 -3.926 1.00 0.33 21 ALA A N 8
ATOM 8928 C CA . ALA A 1 21 ? 8.634 -1.139 -5.352 1.00 0.39 21 ALA A CA 8
ATOM 8929 C C . ALA A 1 21 ? 8.786 -2.480 -6.059 1.00 0.38 21 ALA A C 8
ATOM 8930 O O . ALA A 1 21 ? 8.096 -2.771 -7.036 1.00 0.44 21 ALA A O 8
ATOM 8937 N N . LYS A 1 22 ? 9.677 -3.298 -5.522 1.00 0.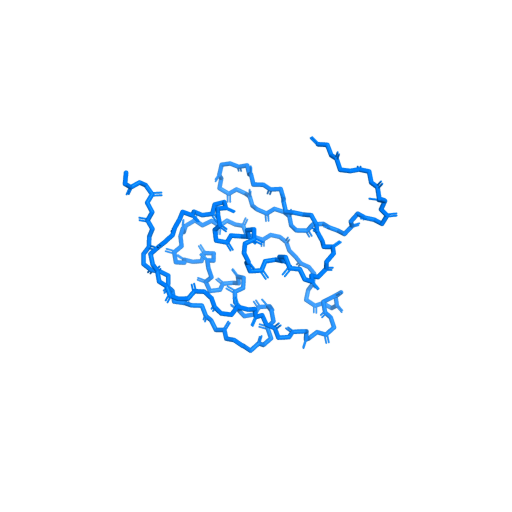36 22 LYS A N 8
ATOM 8938 C CA . LYS A 1 22 ? 9.966 -4.619 -6.067 1.00 0.42 22 LYS A CA 8
ATOM 8939 C C . LYS A 1 22 ? 8.742 -5.534 -6.003 1.00 0.37 22 LYS A C 8
ATOM 8940 O O . LYS A 1 22 ? 8.331 -6.116 -7.007 1.00 0.47 22 LYS A O 8
ATOM 8959 N N . GLN A 1 23 ? 8.147 -5.617 -4.819 1.00 0.33 23 GLN A N 8
ATOM 8960 C CA . GLN A 1 23 ? 7.119 -6.606 -4.525 1.00 0.39 23 GLN A CA 8
ATOM 8961 C C . GLN A 1 23 ? 5.787 -6.298 -5.210 1.00 0.40 23 GLN A C 8
ATOM 8962 O O . GLN A 1 23 ? 4.993 -7.206 -5.468 1.00 0.49 23 GLN A O 8
ATOM 8976 N N . THR A 1 24 ? 5.538 -5.034 -5.510 1.00 0.38 24 THR A N 8
ATOM 8977 C CA . THR A 1 24 ? 4.263 -4.648 -6.101 1.00 0.47 24 THR A CA 8
ATOM 8978 C C . THR A 1 24 ? 4.446 -4.201 -7.550 1.00 0.48 24 THR A C 8
ATOM 8979 O O . THR A 1 24 ? 3.546 -3.617 -8.157 1.00 0.76 24 THR A O 8
ATOM 8990 N N . ASP A 1 25 ? 5.636 -4.500 -8.082 1.00 0.41 25 ASP A N 8
ATOM 8991 C CA . ASP A 1 25 ? 6.007 -4.170 -9.463 1.00 0.49 25 ASP A CA 8
ATOM 8992 C C . ASP A 1 25 ? 5.788 -2.687 -9.754 1.00 0.49 25 ASP A C 8
ATOM 8993 O O . ASP A 1 25 ? 4.988 -2.319 -10.611 1.00 0.72 25 ASP A O 8
ATOM 9002 N N . THR A 1 26 ? 6.503 -1.838 -9.032 1.00 0.34 26 THR A N 8
ATOM 9003 C CA . THR A 1 26 ? 6.343 -0.397 -9.161 1.00 0.40 26 THR A CA 8
ATOM 9004 C C . THR A 1 26 ? 7.691 0.318 -9.124 1.00 0.38 26 THR A C 8
ATOM 9005 O O . THR A 1 26 ? 8.707 -0.270 -8.751 1.00 0.40 26 THR A O 8
ATOM 9016 N N . GLN A 1 27 ? 7.690 1.577 -9.534 1.00 0.41 27 GLN A N 8
ATOM 9017 C CA . GLN A 1 27 ? 8.873 2.417 -9.467 1.00 0.44 27 GLN A CA 8
ATOM 9018 C C . GLN A 1 27 ? 8.667 3.496 -8.417 1.00 0.46 27 GLN A C 8
ATOM 9019 O O . GLN A 1 27 ? 7.708 4.260 -8.490 1.00 0.47 27 GLN A O 8
ATOM 9033 N N . LEU A 1 28 ? 9.558 3.559 -7.440 1.00 0.51 28 LEU A N 8
ATOM 9034 C CA . LEU A 1 28 ? 9.411 4.512 -6.350 1.00 0.55 28 LEU A CA 8
ATOM 9035 C C . LEU A 1 28 ? 10.605 5.454 -6.282 1.00 0.58 28 LEU A C 8
ATOM 9036 O O . LEU A 1 28 ? 11.758 5.019 -6.244 1.00 0.71 28 LEU A O 8
ATOM 9052 N N . LEU A 1 29 ? 10.321 6.743 -6.279 1.00 0.53 29 LEU A N 8
ATOM 9053 C CA . LEU A 1 29 ? 11.350 7.755 -6.136 1.00 0.60 29 LEU A CA 8
ATOM 9054 C C . LEU A 1 29 ? 11.259 8.386 -4.756 1.00 0.63 29 LEU A C 8
ATOM 9055 O O . LEU A 1 29 ? 10.218 8.927 -4.377 1.00 0.66 29 LEU A O 8
ATOM 9071 N N . TYR A 1 30 ? 12.345 8.299 -4.009 1.00 0.65 30 TYR A N 8
ATOM 9072 C CA . TYR A 1 30 ? 12.390 8.793 -2.642 1.00 0.72 30 TYR A CA 8
ATOM 9073 C C . TYR A 1 30 ? 13.832 9.073 -2.237 1.00 0.77 30 TYR A C 8
ATOM 9074 O O . TYR A 1 30 ? 14.761 8.441 -2.749 1.00 0.82 30 TYR A O 8
ATOM 9092 N N . SER A 1 31 ? 14.015 10.022 -1.337 1.00 0.85 31 SER A N 8
ATOM 9093 C CA . SER A 1 31 ? 15.339 10.345 -0.833 1.00 0.97 31 SER A CA 8
ATOM 9094 C C . SER A 1 31 ? 15.510 9.829 0.595 1.00 0.88 31 SER A C 8
ATOM 9095 O O . SER A 1 31 ? 14.884 10.335 1.529 1.00 0.85 31 SER A O 8
ATOM 9103 N N . PRO A 1 32 ? 16.371 8.813 0.782 1.00 0.96 32 PRO A N 8
ATOM 9104 C CA . PRO A 1 32 ? 16.626 8.212 2.099 1.00 0.99 32 PRO A CA 8
ATOM 9105 C C . PRO A 1 32 ? 17.148 9.229 3.114 1.00 1.01 32 PRO A C 8
ATOM 9106 O O . PRO A 1 32 ? 17.010 9.047 4.324 1.00 1.05 32 PRO A O 8
ATOM 9117 N N . GLU A 1 33 ? 17.743 10.298 2.605 1.00 1.09 33 GLU A N 8
ATOM 9118 C CA . GLU A 1 33 ? 18.299 11.352 3.442 1.00 1.26 33 GLU A CA 8
ATOM 9119 C C . GLU A 1 33 ? 17.197 12.176 4.102 1.00 1.23 33 GLU A C 8
ATOM 9120 O O . GLU A 1 33 ? 17.282 12.518 5.282 1.00 1.39 33 GLU A O 8
ATOM 9132 N N . ASP A 1 34 ? 16.153 12.465 3.336 1.00 1.12 34 ASP A N 8
ATOM 9133 C CA . ASP A 1 34 ? 15.128 13.414 3.761 1.00 1.23 34 ASP A CA 8
ATOM 9134 C C . ASP A 1 34 ? 14.024 12.736 4.564 1.00 1.17 34 ASP A C 8
ATOM 9135 O O . ASP A 1 34 ? 13.150 13.404 5.116 1.00 1.38 34 ASP A O 8
ATOM 9144 N N . ILE A 1 35 ? 14.079 11.412 4.657 1.00 0.97 35 ILE A N 8
ATOM 9145 C CA . ILE A 1 35 ? 13.078 10.668 5.412 1.00 0.97 35 ILE A CA 8
ATOM 9146 C C . ILE A 1 35 ? 13.590 10.355 6.814 1.00 1.02 35 ILE A C 8
ATOM 9147 O O . ILE A 1 35 ? 13.019 9.531 7.524 1.00 1.09 35 ILE A O 8
ATOM 9163 N N . GLY A 1 36 ? 14.693 11.004 7.183 1.00 1.08 36 GLY A N 8
ATOM 9164 C CA . GLY A 1 36 ? 15.186 10.970 8.555 1.00 1.25 36 GLY A CA 8
ATOM 9165 C C . GLY A 1 36 ? 15.758 9.631 8.991 1.00 1.17 36 GLY A C 8
ATOM 9166 O O . GLY A 1 36 ? 16.324 9.526 10.079 1.00 1.40 36 GLY A O 8
ATOM 9170 N N . GLY A 1 37 ? 15.631 8.617 8.154 1.00 0.97 37 GLY A N 8
ATOM 9171 C CA . GLY A 1 37 ? 16.054 7.287 8.548 1.00 0.96 37 GLY A CA 8
ATOM 9172 C C . GLY A 1 37 ? 15.102 6.691 9.563 1.00 0.88 37 GLY A C 8
ATOM 9173 O O . GLY A 1 37 ? 15.520 6.193 10.608 1.00 1.05 37 GLY A O 8
ATOM 9177 N N . LEU A 1 38 ? 13.816 6.763 9.251 1.00 0.77 38 LEU A N 8
ATOM 9178 C CA . LEU A 1 38 ? 12.769 6.261 10.128 1.00 0.83 38 LEU A CA 8
ATOM 9179 C C . LEU A 1 38 ? 12.581 4.764 9.918 1.00 0.66 38 LEU A C 8
ATOM 9180 O O . LEU A 1 38 ? 13.180 4.183 9.015 1.00 0.67 38 LEU A O 8
ATOM 9196 N N . ARG A 1 39 ? 11.756 4.141 10.746 1.00 0.68 39 ARG A N 8
ATOM 9197 C CA . ARG A 1 39 ? 11.410 2.738 10.561 1.00 0.59 39 ARG A CA 8
ATOM 9198 C C . ARG A 1 39 ? 9.914 2.603 10.330 1.00 0.52 39 ARG A C 8
ATOM 9199 O O . ARG A 1 39 ? 9.113 3.344 10.905 1.00 0.62 39 ARG A O 8
ATOM 9220 N N . SER A 1 40 ? 9.551 1.665 9.483 1.00 0.45 40 SER A N 8
ATOM 9221 C CA . SER A 1 40 ? 8.173 1.490 9.074 1.00 0.50 40 SER A CA 8
ATOM 9222 C C . SER A 1 40 ? 7.425 0.512 9.975 1.00 0.49 40 SER A C 8
ATOM 9223 O O . SER A 1 40 ? 8.029 -0.278 10.706 1.00 0.48 40 SER A O 8
ATOM 9231 N N . SER A 1 41 ? 6.104 0.596 9.924 1.00 0.59 41 SER A N 8
ATOM 9232 C CA . SER A 1 41 ? 5.239 -0.315 10.649 1.00 0.68 41 SER A CA 8
ATOM 9233 C C . SER A 1 41 ? 4.891 -1.493 9.751 1.00 0.65 41 SER A C 8
ATOM 9234 O O . SER A 1 41 ? 4.572 -1.309 8.572 1.00 0.66 41 SER A O 8
ATOM 9242 N N . ALA A 1 42 ? 4.987 -2.699 10.301 1.00 0.69 42 ALA A N 8
ATOM 9243 C CA . ALA A 1 42 ? 4.750 -3.919 9.536 1.00 0.72 42 ALA A CA 8
ATOM 9244 C C . ALA A 1 42 ? 3.342 -3.945 8.949 1.00 0.63 42 ALA A C 8
ATOM 9245 O O . ALA A 1 42 ? 2.364 -4.149 9.670 1.00 0.66 42 ALA A O 8
ATOM 9252 N N . LEU A 1 43 ? 3.243 -3.718 7.650 1.00 0.59 43 LEU A N 8
ATOM 9253 C CA . LEU A 1 43 ? 1.969 -3.793 6.958 1.00 0.54 43 LEU A CA 8
ATOM 9254 C C . LEU A 1 43 ? 2.024 -4.930 5.951 1.00 0.45 43 LEU A C 8
ATOM 9255 O O . LEU A 1 43 ? 2.584 -4.782 4.868 1.00 0.51 43 LEU A O 8
ATOM 9271 N N . LYS A 1 44 ? 1.464 -6.070 6.313 1.00 0.43 44 LYS A N 8
ATOM 9272 C CA . LYS A 1 44 ? 1.497 -7.225 5.437 1.00 0.43 44 LYS A CA 8
ATOM 9273 C C . LYS A 1 44 ? 0.147 -7.920 5.382 1.00 0.41 44 LYS A C 8
ATOM 9274 O O . LYS A 1 44 ? -0.440 -8.261 6.409 1.00 0.50 44 LYS A O 8
ATOM 9293 N N . GLY A 1 45 ? -0.337 -8.100 4.165 1.00 0.37 45 GLY A N 8
ATOM 9294 C CA . GLY A 1 45 ? -1.627 -8.711 3.936 1.00 0.37 45 GLY A CA 8
ATOM 9295 C C . GLY A 1 45 ? -1.994 -8.649 2.470 1.00 0.33 45 GLY A C 8
ATOM 9296 O O . GLY A 1 45 ? -1.124 -8.417 1.627 1.00 0.34 45 GLY A O 8
ATOM 9300 N N . ARG A 1 46 ? -3.267 -8.838 2.157 1.00 0.35 46 ARG A N 8
ATOM 9301 C CA . ARG A 1 46 ? -3.727 -8.748 0.776 1.00 0.36 46 ARG A CA 8
ATOM 9302 C C . ARG A 1 46 ? -4.256 -7.345 0.508 1.00 0.34 46 ARG A C 8
ATOM 9303 O O . ARG A 1 46 ? -5.388 -7.020 0.858 1.00 0.48 46 ARG A O 8
ATOM 9324 N N . HIS A 1 47 ? -3.416 -6.506 -0.076 1.00 0.32 47 HIS A N 8
ATOM 9325 C CA . HIS A 1 47 ? -3.779 -5.121 -0.353 1.00 0.45 47 HIS A CA 8
ATOM 9326 C C . HIS A 1 47 ? -3.301 -4.721 -1.736 1.00 0.43 47 HIS A C 8
ATOM 9327 O O . HIS A 1 47 ? -2.290 -5.229 -2.217 1.00 0.46 47 HIS A O 8
ATOM 9342 N N . ASP A 1 48 ? -4.038 -3.827 -2.380 1.00 0.47 48 ASP A N 8
ATOM 9343 C CA . ASP A 1 48 ? -3.623 -3.304 -3.673 1.00 0.55 48 ASP A CA 8
ATOM 9344 C C . ASP A 1 48 ? -2.618 -2.170 -3.479 1.00 0.48 48 ASP A C 8
ATOM 9345 O O . ASP A 1 48 ? -2.292 -1.813 -2.341 1.00 0.44 48 ASP A O 8
ATOM 9354 N N . LEU A 1 49 ? -2.140 -1.609 -4.581 1.00 0.50 49 LEU A N 8
ATOM 9355 C CA . LEU A 1 49 ? -1.119 -0.564 -4.543 1.00 0.51 49 LEU A CA 8
ATOM 9356 C C . LEU A 1 49 ? -1.591 0.646 -3.736 1.00 0.42 49 LEU A C 8
ATOM 9357 O O . LEU A 1 49 ? -0.954 1.037 -2.760 1.00 0.43 49 LEU A O 8
ATOM 9373 N N . GLN A 1 50 ? -2.713 1.223 -4.138 1.00 0.41 50 GLN A N 8
ATOM 9374 C CA . GLN A 1 50 ? -3.227 2.424 -3.492 1.00 0.42 50 GLN A CA 8
ATOM 9375 C C . GLN A 1 50 ? -3.591 2.146 -2.035 1.00 0.39 50 GLN A C 8
ATOM 9376 O O . GLN A 1 50 ? -3.370 2.989 -1.162 1.00 0.41 50 GLN A O 8
ATOM 9390 N N . SER A 1 51 ? -4.124 0.957 -1.775 1.00 0.41 51 SER A N 8
ATOM 9391 C CA . SER A 1 51 ? -4.490 0.559 -0.422 1.00 0.46 51 SER A CA 8
ATOM 9392 C C . SER A 1 51 ? -3.265 0.562 0.488 1.00 0.41 51 SER A C 8
ATOM 9393 O O . SER A 1 51 ? -3.258 1.220 1.532 1.00 0.43 51 SER A O 8
ATOM 9401 N N . SER A 1 52 ? -2.228 -0.158 0.079 1.00 0.40 52 SER A N 8
ATOM 9402 C CA . SER A 1 52 ? -1.013 -0.269 0.873 1.00 0.43 52 SER A CA 8
ATOM 9403 C C . SER A 1 52 ? -0.346 1.092 1.064 1.00 0.41 52 SER A C 8
ATOM 9404 O O . SER A 1 52 ? 0.075 1.429 2.171 1.00 0.45 52 SER A O 8
ATOM 9412 N N . LEU A 1 53 ? -0.274 1.876 -0.009 1.00 0.39 53 LEU A N 8
ATOM 9413 C CA . LEU A 1 53 ? 0.344 3.198 0.046 1.00 0.41 53 LEU A CA 8
ATOM 9414 C C . LEU A 1 53 ? -0.372 4.109 1.041 1.00 0.40 53 LEU A C 8
ATOM 9415 O O . LEU A 1 53 ? 0.269 4.769 1.855 1.00 0.46 53 LEU A O 8
ATOM 9431 N N . ARG A 1 54 ? -1.702 4.135 0.977 1.00 0.38 54 ARG A N 8
ATOM 9432 C CA . ARG A 1 54 ? -2.490 5.015 1.836 1.00 0.43 54 ARG A CA 8
ATOM 9433 C C . ARG A 1 54 ? -2.292 4.693 3.312 1.00 0.42 54 ARG A C 8
ATOM 9434 O O . ARG A 1 54 ? -2.157 5.596 4.134 1.00 0.48 54 ARG A O 8
ATOM 9455 N N . ILE A 1 55 ? -2.264 3.411 3.642 1.00 0.42 55 ILE A N 8
ATOM 9456 C CA . ILE A 1 55 ? -2.115 2.986 5.028 1.00 0.47 55 ILE A CA 8
ATOM 9457 C C . ILE A 1 55 ? -0.684 3.204 5.522 1.00 0.49 55 ILE A C 8
ATOM 9458 O O . ILE A 1 55 ? -0.470 3.725 6.616 1.00 0.59 55 ILE A O 8
ATOM 9474 N N . LEU A 1 56 ? 0.283 2.816 4.697 1.00 0.45 56 LEU A N 8
ATOM 9475 C CA . LEU A 1 56 ? 1.695 2.875 5.072 1.00 0.52 56 LEU A CA 8
ATOM 9476 C C . LEU A 1 56 ? 2.173 4.322 5.193 1.00 0.53 56 LEU A C 8
ATOM 9477 O O . LEU A 1 56 ? 2.828 4.690 6.167 1.00 0.65 56 LEU A O 8
ATOM 9493 N N . LEU A 1 57 ? 1.836 5.138 4.204 1.00 0.51 57 LEU A N 8
ATOM 9494 C CA . LEU A 1 57 ? 2.329 6.508 4.143 1.00 0.63 57 LEU A CA 8
ATOM 9495 C C . LEU A 1 57 ? 1.680 7.375 5.221 1.00 0.72 57 LEU A C 8
ATOM 9496 O O . LEU A 1 57 ? 2.314 8.284 5.762 1.00 1.16 57 LEU A O 8
ATOM 9512 N N . GLN A 1 58 ? 0.408 7.108 5.491 1.00 0.61 58 GLN A N 8
ATOM 9513 C CA . GLN A 1 58 ? -0.358 7.819 6.516 1.00 0.79 58 GLN A CA 8
ATOM 9514 C C . GLN A 1 58 ? 0.410 7.946 7.835 1.00 1.05 58 GLN A C 8
ATOM 9515 O O . GLN A 1 58 ? 0.636 6.955 8.533 1.00 2.03 58 GLN A O 8
ATOM 9529 N N . GLY A 1 59 ? 0.803 9.170 8.167 1.00 0.97 59 GLY A N 8
ATOM 9530 C CA . GLY A 1 59 ? 1.452 9.419 9.438 1.00 1.28 59 GLY A CA 8
ATOM 9531 C C . GLY A 1 59 ? 2.896 9.857 9.300 1.00 1.13 59 GLY A C 8
ATOM 9532 O O . GLY A 1 59 ? 3.497 10.327 10.263 1.00 1.42 59 GLY A O 8
ATOM 9536 N N . THR A 1 60 ? 3.460 9.711 8.109 1.00 0.95 60 THR A N 8
ATOM 9537 C CA . THR A 1 60 ? 4.861 10.066 7.899 1.00 0.99 60 THR A CA 8
ATOM 9538 C C . THR A 1 60 ? 5.026 11.511 7.429 1.00 1.06 60 THR A C 8
ATOM 9539 O O . THR A 1 60 ? 6.143 12.022 7.363 1.00 1.25 60 THR A O 8
ATOM 9550 N N . GLY A 1 61 ? 3.919 12.177 7.119 1.00 1.08 61 GLY A N 8
ATOM 9551 C CA . GLY A 1 61 ? 3.988 13.548 6.641 1.00 1.32 61 GLY A CA 8
ATOM 9552 C C . GLY A 1 61 ? 4.450 13.652 5.197 1.00 1.26 61 GLY A C 8
ATOM 9553 O O . GLY A 1 61 ? 4.737 14.744 4.702 1.00 1.35 61 GLY A O 8
ATOM 9557 N N . LEU A 1 62 ? 4.521 12.520 4.515 1.00 1.16 62 LEU A N 8
ATOM 9558 C CA . LEU A 1 62 ? 4.950 12.495 3.128 1.00 1.11 62 LEU A CA 8
ATOM 9559 C C . LEU A 1 62 ? 3.739 12.380 2.211 1.00 1.07 62 LEU A C 8
ATOM 9560 O O . LEU A 1 62 ? 2.654 11.994 2.655 1.00 1.14 62 LEU A O 8
ATOM 9576 N N . ARG A 1 63 ? 3.921 12.727 0.947 1.00 1.01 63 ARG A N 8
ATOM 9577 C CA . ARG A 1 63 ? 2.861 12.615 -0.045 1.00 1.03 63 ARG A CA 8
ATOM 9578 C C . ARG A 1 63 ? 3.350 11.829 -1.249 1.00 0.92 63 ARG A C 8
ATOM 9579 O O . ARG A 1 63 ? 4.522 11.917 -1.620 1.00 0.87 63 ARG A O 8
ATOM 9600 N N . TYR A 1 64 ? 2.458 11.060 -1.857 1.00 0.96 64 TYR A N 8
ATOM 9601 C CA . TYR A 1 64 ? 2.832 10.272 -3.021 1.00 0.91 64 TYR A CA 8
ATOM 9602 C C . TYR A 1 64 ? 2.264 10.884 -4.298 1.00 0.89 64 TYR A C 8
ATOM 9603 O O . TYR A 1 64 ? 1.056 11.092 -4.426 1.00 0.94 64 TYR A O 8
ATOM 9621 N N . GLN A 1 65 ? 3.150 11.209 -5.221 1.00 0.90 65 GLN A N 8
ATOM 9622 C CA . GLN A 1 65 ? 2.744 11.637 -6.546 1.00 0.93 65 GLN A CA 8
ATOM 9623 C C . GLN A 1 65 ? 2.820 10.440 -7.484 1.00 0.87 65 GLN A C 8
ATOM 9624 O O . GLN A 1 65 ? 3.906 9.997 -7.857 1.00 0.86 65 GLN A O 8
ATOM 9638 N N . ILE A 1 66 ? 1.663 9.908 -7.840 1.00 0.88 66 ILE A N 8
ATOM 9639 C CA . ILE A 1 66 ? 1.596 8.657 -8.580 1.00 0.86 66 ILE A CA 8
ATOM 9640 C C . ILE A 1 66 ? 1.321 8.894 -10.066 1.00 0.98 66 ILE A C 8
ATOM 9641 O O . ILE A 1 66 ? 0.352 9.556 -10.444 1.00 1.11 66 ILE A O 8
ATOM 9657 N N . ASP A 1 67 ? 2.199 8.361 -10.901 1.00 1.04 67 ASP A N 8
ATOM 9658 C CA . ASP A 1 67 ? 2.054 8.454 -12.343 1.00 1.25 67 ASP A CA 8
ATOM 9659 C C . ASP A 1 67 ? 2.133 7.059 -12.956 1.00 1.20 67 ASP A C 8
ATOM 9660 O O . ASP A 1 67 ? 3.214 6.581 -13.312 1.00 1.13 67 ASP A O 8
ATOM 9669 N N . GLY A 1 68 ? 0.982 6.407 -13.054 1.00 1.28 68 GLY A N 8
ATOM 9670 C CA . GLY A 1 68 ? 0.922 5.062 -13.597 1.00 1.30 68 GLY A CA 8
ATOM 9671 C C . GLY A 1 68 ? 1.601 4.039 -12.704 1.00 1.14 68 GLY A C 8
ATOM 9672 O O . GLY A 1 68 ? 1.014 3.571 -11.730 1.00 1.18 68 GLY A O 8
ATOM 9676 N N . ASN A 1 69 ? 2.841 3.703 -13.033 1.00 1.03 69 ASN A N 8
ATOM 9677 C CA . ASN A 1 69 ? 3.596 2.711 -12.272 1.00 0.94 69 ASN A CA 8
ATOM 9678 C C . ASN A 1 69 ? 4.772 3.366 -11.559 1.00 0.75 69 ASN A C 8
ATOM 9679 O O . ASN A 1 69 ? 5.524 2.711 -10.836 1.00 0.69 69 ASN A O 8
ATOM 9690 N N . THR A 1 70 ? 4.914 4.668 -11.758 1.00 0.74 70 THR A N 8
ATOM 9691 C CA . THR A 1 70 ? 5.981 5.429 -11.135 1.00 0.68 70 THR A CA 8
ATOM 9692 C C . THR A 1 70 ? 5.410 6.331 -10.043 1.00 0.63 70 THR A C 8
ATOM 9693 O O . THR A 1 70 ? 4.414 7.020 -10.254 1.00 0.71 70 THR A O 8
ATOM 9704 N N . VAL A 1 71 ? 6.031 6.312 -8.879 1.00 0.56 71 VAL A N 8
ATOM 9705 C CA . VAL A 1 71 ? 5.543 7.069 -7.742 1.00 0.58 71 VAL A CA 8
ATOM 9706 C C . VAL A 1 71 ? 6.656 7.922 -7.156 1.00 0.57 71 VAL A C 8
ATOM 9707 O O . VAL A 1 71 ? 7.753 7.432 -6.895 1.00 0.57 71 VAL A O 8
ATOM 9720 N N . THR A 1 72 ? 6.369 9.194 -6.952 1.00 0.63 72 THR A N 8
ATOM 9721 C CA . THR A 1 72 ? 7.333 10.111 -6.375 1.00 0.66 72 THR A CA 8
ATOM 9722 C C . THR A 1 72 ? 6.919 10.474 -4.952 1.00 0.70 72 THR A C 8
ATOM 9723 O O . THR A 1 72 ? 5.889 11.114 -4.738 1.00 0.78 72 THR A O 8
ATOM 9734 N N . VAL A 1 73 ? 7.708 10.038 -3.983 1.00 0.70 73 VAL A N 8
ATOM 9735 C CA . VAL A 1 73 ? 7.421 10.314 -2.583 1.00 0.76 73 VAL A CA 8
ATOM 9736 C C . VAL A 1 73 ? 8.089 11.615 -2.158 1.00 0.90 73 VAL A C 8
ATOM 9737 O O . VAL A 1 73 ? 9.307 11.681 -1.993 1.00 1.01 73 VAL A O 8
ATOM 9750 N N . THR A 1 74 ? 7.284 12.647 -1.995 1.00 0.97 74 THR A N 8
ATOM 9751 C CA . THR A 1 74 ? 7.792 13.958 -1.636 1.00 1.15 74 THR A CA 8
ATOM 9752 C C . THR A 1 74 ? 7.342 14.340 -0.228 1.00 1.11 74 THR A C 8
ATOM 9753 O O . THR A 1 74 ? 6.263 13.944 0.222 1.00 0.99 74 THR A O 8
ATOM 9764 N N . ALA A 1 75 ? 8.180 15.092 0.471 1.00 1.29 75 ALA A N 8
ATOM 9765 C CA . ALA A 1 75 ? 7.860 15.558 1.806 1.00 1.36 75 ALA A CA 8
ATOM 9766 C C . ALA A 1 75 ? 6.967 16.787 1.726 1.00 1.48 75 ALA A C 8
ATOM 9767 O O . ALA A 1 75 ? 7.220 17.695 0.932 1.00 1.72 75 ALA A O 8
ATOM 9774 N N . SER A 1 76 ? 5.915 16.809 2.534 1.00 1.52 76 SER A N 8
ATOM 9775 C CA . SER A 1 76 ? 4.979 17.923 2.524 1.00 1.75 76 SER A CA 8
ATOM 9776 C C . SER A 1 76 ? 5.563 19.120 3.271 1.00 2.24 76 SER A C 8
ATOM 9777 O O . SER A 1 76 ? 5.150 20.256 3.052 1.00 2.81 76 SER A O 8
ATOM 9785 N N . ALA A 1 77 ? 6.536 18.842 4.142 1.00 2.71 77 ALA A N 8
ATOM 9786 C CA . ALA A 1 77 ? 7.224 19.869 4.928 1.00 3.56 77 ALA A CA 8
ATOM 9787 C C . ALA A 1 77 ? 6.254 20.647 5.818 1.00 4.02 77 ALA A C 8
ATOM 9788 O O . ALA A 1 77 ? 6.041 20.289 6.977 1.00 4.62 77 ALA A O 8
ATOM 9795 N N . ALA A 1 78 ? 5.652 21.690 5.265 1.00 4.20 78 ALA A N 8
ATOM 9796 C CA . ALA A 1 78 ? 4.695 22.504 5.998 1.00 5.03 78 ALA A CA 8
ATOM 9797 C C . ALA A 1 78 ? 3.733 23.194 5.038 1.00 5.55 78 ALA A C 8
ATOM 9798 O O . ALA A 1 78 ? 3.074 24.166 5.401 1.00 5.99 78 ALA A O 8
ATOM 9805 N N . ALA A 1 79 ? 3.642 22.676 3.819 1.00 5.86 79 ALA A N 8
ATOM 9806 C CA . ALA A 1 79 ? 2.823 23.300 2.785 1.00 6.63 79 ALA A CA 8
ATOM 9807 C C . ALA A 1 79 ? 2.393 22.277 1.741 1.00 7.15 79 ALA A C 8
ATOM 9808 O O . ALA A 1 79 ? 2.811 21.119 1.787 1.00 7.46 79 ALA A O 8
ATOM 9815 N N . LYS A 1 80 ? 1.549 22.707 0.811 1.00 7.55 80 LYS A N 8
ATOM 9816 C CA . LYS A 1 80 ? 1.111 21.849 -0.282 1.00 8.34 80 LYS A CA 8
ATOM 9817 C C . LYS A 1 80 ? 1.342 22.546 -1.617 1.00 8.95 80 LYS A C 8
ATOM 9818 O O . LYS A 1 80 ? 0.756 22.184 -2.637 1.00 9.25 80 LYS A O 8
ATOM 9837 N N . ASP A 1 81 ? 2.204 23.550 -1.600 1.00 9.36 81 ASP A N 8
ATOM 9838 C CA . ASP A 1 81 ? 2.543 24.302 -2.801 1.00 10.16 81 ASP A CA 8
ATOM 9839 C C . ASP A 1 81 ? 4.016 24.658 -2.781 1.00 10.60 81 ASP A C 8
ATOM 9840 O O . ASP A 1 81 ? 4.576 24.949 -1.722 1.00 11.03 81 ASP A O 8
ATOM 9849 N N . GLY A 1 82 ? 4.642 24.612 -3.945 1.00 10.72 82 GLY A N 8
ATOM 9850 C CA . GLY A 1 82 ? 6.050 24.921 -4.033 1.00 11.37 82 GLY A CA 8
ATOM 9851 C C . GLY A 1 82 ? 6.866 23.713 -4.439 1.00 11.77 82 GLY A C 8
ATOM 9852 O O . GLY A 1 82 ? 7.943 23.893 -5.043 1.00 12.00 82 GLY A O 8
ATOM 9857 N N . SER A 1 1 ? -9.972 -7.434 -5.310 1.00 2.75 1 SER A N 9
ATOM 9858 C CA . SER A 1 1 ? -9.866 -8.020 -6.660 1.00 2.38 1 SER A CA 9
ATOM 9859 C C . SER A 1 1 ? -8.444 -7.847 -7.183 1.00 1.65 1 SER A C 9
ATOM 9860 O O . SER A 1 1 ? -7.991 -6.721 -7.392 1.00 1.91 1 SER A O 9
ATOM 9870 N N . GLN A 1 2 ? -7.750 -8.970 -7.371 1.00 1.37 2 GLN A N 9
ATOM 9871 C CA . GLN A 1 2 ? -6.359 -8.972 -7.833 1.00 0.95 2 GLN A CA 9
ATOM 9872 C C . GLN A 1 2 ? -5.464 -8.155 -6.903 1.00 0.75 2 GLN A C 9
ATOM 9873 O O . GLN A 1 2 ? -5.063 -7.033 -7.220 1.00 0.86 2 GLN A O 9
ATOM 9887 N N . GLU A 1 3 ? -5.145 -8.746 -5.763 1.00 0.57 3 GLU A N 9
ATOM 9888 C CA . GLU A 1 3 ? -4.325 -8.093 -4.754 1.00 0.47 3 GLU A CA 9
ATOM 9889 C C . GLU A 1 3 ? -2.932 -8.694 -4.766 1.00 0.42 3 GLU A C 9
ATOM 9890 O O . GLU A 1 3 ? -2.651 -9.632 -5.519 1.00 0.50 3 GLU A O 9
ATOM 9902 N N . TRP A 1 4 ? -2.067 -8.159 -3.931 1.00 0.36 4 TRP A N 9
ATOM 9903 C CA . TRP A 1 4 ? -0.732 -8.696 -3.759 1.00 0.38 4 TRP A CA 9
ATOM 9904 C C . TRP A 1 4 ? -0.470 -8.889 -2.280 1.00 0.34 4 TRP A C 9
ATOM 9905 O O . TRP A 1 4 ? -1.077 -8.214 -1.447 1.00 0.34 4 TRP A O 9
ATOM 9926 N N . THR A 1 5 ? 0.419 -9.804 -1.945 1.00 0.37 5 THR A N 9
ATOM 9927 C CA . THR A 1 5 ? 0.822 -9.947 -0.568 1.00 0.39 5 THR A CA 9
ATOM 9928 C C . THR A 1 5 ? 1.989 -9.003 -0.318 1.00 0.35 5 THR A C 9
ATOM 9929 O O . THR A 1 5 ? 3.148 -9.286 -0.635 1.00 0.44 5 THR A O 9
ATOM 9940 N N . LEU A 1 6 ? 1.650 -7.854 0.228 1.00 0.30 6 LEU A N 9
ATOM 9941 C CA . LEU A 1 6 ? 2.601 -6.787 0.411 1.00 0.34 6 LEU A CA 9
ATOM 9942 C C . LEU A 1 6 ? 3.172 -6.847 1.809 1.00 0.42 6 LEU A C 9
ATOM 9943 O O . LEU A 1 6 ? 2.581 -6.344 2.761 1.00 0.75 6 LEU A O 9
ATOM 9959 N N . ASP A 1 7 ? 4.308 -7.502 1.914 1.00 0.38 7 ASP A N 9
ATOM 9960 C CA . ASP A 1 7 ? 4.985 -7.686 3.182 1.00 0.44 7 ASP A CA 9
ATOM 9961 C C . ASP A 1 7 ? 6.117 -6.689 3.275 1.00 0.39 7 ASP A C 9
ATOM 9962 O O . ASP A 1 7 ? 7.198 -6.892 2.720 1.00 0.46 7 ASP A O 9
ATOM 9971 N N . ILE A 1 8 ? 5.848 -5.599 3.955 1.00 0.35 8 ILE A N 9
ATOM 9972 C CA . ILE A 1 8 ? 6.738 -4.464 3.956 1.00 0.32 8 ILE A CA 9
ATOM 9973 C C . ILE A 1 8 ? 7.420 -4.291 5.308 1.00 0.30 8 ILE A C 9
ATOM 9974 O O . ILE A 1 8 ? 6.762 -4.230 6.352 1.00 0.35 8 ILE A O 9
ATOM 9990 N N . PRO A 1 9 ? 8.762 -4.251 5.280 1.00 0.26 9 PRO A N 9
ATOM 9991 C CA . PRO A 1 9 ? 9.609 -4.194 6.479 1.00 0.26 9 PRO A CA 9
ATOM 9992 C C . PRO A 1 9 ? 9.333 -2.999 7.384 1.00 0.27 9 PRO A C 9
ATOM 9993 O O . PRO A 1 9 ? 8.804 -1.970 6.956 1.00 0.32 9 PRO A O 9
ATOM 10004 N N . ALA A 1 10 ? 9.737 -3.146 8.636 1.00 0.30 10 ALA A N 9
ATOM 10005 C CA . ALA A 1 10 ? 9.593 -2.100 9.637 1.00 0.33 10 ALA A CA 9
ATOM 10006 C C . ALA A 1 10 ? 10.952 -1.493 9.932 1.00 0.35 10 ALA A C 9
ATOM 10007 O O . ALA A 1 10 ? 11.228 -1.022 11.035 1.00 0.43 10 ALA A O 9
ATOM 10014 N N . GLN A 1 11 ? 11.801 -1.536 8.921 1.00 0.34 11 GLN A N 9
ATOM 10015 C CA . GLN A 1 11 ? 13.146 -1.003 9.009 1.00 0.40 11 GLN A CA 9
ATOM 10016 C C . GLN A 1 11 ? 13.180 0.379 8.376 1.00 0.35 11 GLN A C 9
ATOM 10017 O O . GLN A 1 11 ? 12.132 1.003 8.201 1.00 0.37 11 GLN A O 9
ATOM 10031 N N . SER A 1 12 ? 14.367 0.854 8.035 1.00 0.38 12 SER A N 9
ATOM 10032 C CA . SER A 1 12 ? 14.499 2.117 7.330 1.00 0.40 12 SER A CA 9
ATOM 10033 C C . SER A 1 12 ? 13.668 2.091 6.046 1.00 0.36 12 SER A C 9
ATOM 10034 O O . SER A 1 12 ? 13.625 1.081 5.334 1.00 0.34 12 SER A O 9
ATOM 10042 N N . MET A 1 13 ? 12.981 3.204 5.788 1.00 0.42 13 MET A N 9
ATOM 10043 C CA . MET A 1 13 ? 12.103 3.350 4.626 1.00 0.46 13 MET A CA 9
ATOM 10044 C C . MET A 1 13 ? 12.787 2.966 3.323 1.00 0.42 13 MET A C 9
ATOM 10045 O O . MET A 1 13 ? 12.119 2.595 2.363 1.00 0.45 13 MET A O 9
ATOM 10059 N N . ASN A 1 14 ? 14.111 3.063 3.288 1.00 0.41 14 ASN A N 9
ATOM 10060 C CA . ASN A 1 14 ? 14.878 2.637 2.123 1.00 0.45 14 ASN A CA 9
ATOM 10061 C C . ASN A 1 14 ? 14.562 1.183 1.777 1.00 0.41 14 ASN A C 9
ATOM 10062 O O . ASN A 1 14 ? 14.350 0.848 0.614 1.00 0.47 14 ASN A O 9
ATOM 10073 N N . SER A 1 15 ? 14.492 0.332 2.797 1.00 0.36 15 SER A N 9
ATOM 10074 C CA . SER A 1 15 ? 14.239 -1.086 2.592 1.00 0.36 15 SER A CA 9
ATOM 10075 C C . SER A 1 15 ? 12.765 -1.320 2.291 1.00 0.32 15 SER A C 9
ATOM 10076 O O . SER A 1 15 ? 12.414 -2.069 1.383 1.00 0.32 15 SER A O 9
ATOM 10084 N N . ALA A 1 16 ? 11.909 -0.661 3.066 1.00 0.31 16 ALA A N 9
ATOM 10085 C CA . ALA A 1 16 ? 10.466 -0.829 2.949 1.00 0.32 16 ALA A CA 9
ATOM 10086 C C . ALA A 1 16 ? 9.956 -0.417 1.576 1.00 0.30 16 ALA A C 9
ATOM 10087 O O . ALA A 1 16 ? 9.241 -1.171 0.918 1.00 0.29 16 ALA A O 9
ATOM 10094 N N . LEU A 1 17 ? 10.335 0.776 1.144 1.00 0.31 17 LEU A N 9
ATOM 10095 C CA . LEU A 1 17 ? 9.869 1.307 -0.128 1.00 0.33 17 LEU A CA 9
ATOM 10096 C C . LEU A 1 17 ? 10.441 0.499 -1.293 1.00 0.32 17 LEU A C 9
ATOM 10097 O O . LEU A 1 17 ? 9.747 0.228 -2.271 1.00 0.35 17 LEU A O 9
ATOM 10113 N N . GLN A 1 18 ? 11.705 0.102 -1.170 1.00 0.34 18 GLN A N 9
ATOM 10114 C CA . GLN A 1 18 ? 12.358 -0.716 -2.188 1.00 0.39 18 GLN A CA 9
ATOM 10115 C C . GLN A 1 18 ? 11.700 -2.093 -2.280 1.00 0.33 18 GLN A C 9
ATOM 10116 O O . GLN A 1 18 ? 11.592 -2.674 -3.361 1.00 0.34 18 GLN A O 9
ATOM 10130 N N . ALA A 1 19 ? 11.242 -2.601 -1.139 1.00 0.29 19 ALA A N 9
ATOM 10131 C CA . ALA A 1 19 ? 10.573 -3.893 -1.096 1.00 0.28 19 ALA A CA 9
ATOM 10132 C C . ALA A 1 19 ? 9.244 -3.824 -1.834 1.00 0.26 19 ALA A C 9
ATOM 10133 O O . ALA A 1 19 ? 8.875 -4.749 -2.557 1.00 0.28 19 ALA A O 9
ATOM 10140 N N . LEU A 1 20 ? 8.550 -2.699 -1.675 1.00 0.27 20 LEU A N 9
ATOM 10141 C CA . LEU A 1 20 ? 7.267 -2.488 -2.329 1.00 0.32 20 LEU A CA 9
ATOM 10142 C C . LEU A 1 20 ? 7.462 -2.434 -3.840 1.00 0.33 20 LEU A C 9
ATOM 10143 O O . LEU A 1 20 ? 6.635 -2.922 -4.604 1.00 0.36 20 LEU A O 9
ATOM 10159 N N . ALA A 1 21 ? 8.600 -1.876 -4.250 1.00 0.33 21 ALA A N 9
ATOM 10160 C CA . ALA A 1 21 ? 8.914 -1.714 -5.661 1.00 0.39 21 ALA A CA 9
ATOM 10161 C C . ALA A 1 21 ? 8.969 -3.072 -6.348 1.00 0.38 21 ALA A C 9
ATOM 10162 O O . ALA A 1 21 ? 8.428 -3.254 -7.434 1.00 0.44 21 ALA A O 9
ATOM 10169 N N . LYS A 1 22 ? 9.635 -4.018 -5.702 1.00 0.36 22 LYS A N 9
ATOM 10170 C CA . LYS A 1 22 ? 9.721 -5.379 -6.205 1.00 0.42 22 LYS A CA 9
ATOM 10171 C C . LYS A 1 22 ? 8.342 -6.040 -6.229 1.00 0.37 22 LYS A C 9
ATOM 10172 O O . LYS A 1 22 ? 7.942 -6.630 -7.233 1.00 0.47 22 LYS A O 9
ATOM 10191 N N . GLN A 1 23 ? 7.620 -5.910 -5.122 1.00 0.33 23 GLN A N 9
ATOM 10192 C CA . GLN A 1 23 ? 6.364 -6.629 -4.917 1.00 0.39 23 GLN A CA 9
ATOM 10193 C C . GLN A 1 23 ? 5.273 -6.200 -5.903 1.00 0.40 23 GLN A C 9
ATOM 10194 O O . GLN A 1 23 ? 4.498 -7.033 -6.372 1.00 0.49 23 GLN A O 9
ATOM 10208 N N . THR A 1 24 ? 5.215 -4.920 -6.235 1.00 0.38 24 THR A N 9
ATOM 10209 C CA . THR A 1 24 ? 4.218 -4.440 -7.184 1.00 0.47 24 THR A CA 9
ATOM 10210 C C . THR A 1 24 ? 4.862 -4.015 -8.498 1.00 0.48 24 THR A C 9
ATOM 10211 O O . THR A 1 24 ? 4.246 -3.305 -9.293 1.00 0.76 24 THR A O 9
ATOM 10222 N N . ASP A 1 25 ? 6.102 -4.484 -8.711 1.00 0.41 25 ASP A N 9
ATOM 10223 C CA . ASP A 1 25 ? 6.910 -4.172 -9.904 1.00 0.49 25 ASP A CA 9
ATOM 10224 C C . ASP A 1 25 ? 6.787 -2.706 -10.321 1.00 0.49 25 ASP A C 9
ATOM 10225 O O . ASP A 1 25 ? 6.803 -2.371 -11.507 1.00 0.72 25 ASP A O 9
ATOM 10234 N N . THR A 1 26 ? 6.714 -1.832 -9.329 1.00 0.34 26 THR A N 9
ATOM 10235 C CA . THR A 1 26 ? 6.528 -0.412 -9.557 1.00 0.40 26 THR A CA 9
ATOM 10236 C C . THR A 1 26 ? 7.849 0.343 -9.452 1.00 0.38 26 THR A C 9
ATOM 10237 O O . THR A 1 26 ? 8.852 -0.198 -8.990 1.00 0.40 26 THR A O 9
ATOM 10248 N N . GLN A 1 27 ? 7.837 1.589 -9.896 1.00 0.41 27 GLN A N 9
ATOM 10249 C CA . GLN A 1 27 ? 8.997 2.459 -9.799 1.00 0.44 27 GLN A CA 9
ATOM 10250 C C . GLN A 1 27 ? 8.774 3.505 -8.720 1.00 0.46 27 GLN A C 9
ATOM 10251 O O . GLN A 1 27 ? 7.840 4.303 -8.805 1.00 0.47 27 GLN A O 9
ATOM 10265 N N . LEU A 1 28 ? 9.621 3.496 -7.704 1.00 0.51 28 LEU A N 9
ATOM 10266 C CA . LEU A 1 28 ? 9.469 4.415 -6.588 1.00 0.55 28 LEU A CA 9
ATOM 10267 C C . LEU A 1 28 ? 10.640 5.381 -6.524 1.00 0.58 28 LEU A C 9
ATOM 10268 O O . LEU A 1 28 ? 11.801 4.982 -6.608 1.00 0.71 28 LEU A O 9
ATOM 10284 N N . LEU A 1 29 ? 10.321 6.653 -6.387 1.00 0.53 29 LEU A N 9
ATOM 10285 C CA . LEU A 1 29 ? 11.328 7.689 -6.258 1.00 0.60 29 LEU A CA 9
ATOM 10286 C C . LEU A 1 29 ? 11.351 8.200 -4.827 1.00 0.63 29 LEU A C 9
ATOM 10287 O O . LEU A 1 29 ? 10.358 8.739 -4.332 1.00 0.66 29 LEU A O 9
ATOM 10303 N N . TYR A 1 30 ? 12.476 8.003 -4.160 1.00 0.65 30 TYR A N 9
ATOM 10304 C CA . TYR A 1 30 ? 12.633 8.420 -2.778 1.00 0.72 30 TYR A CA 9
ATOM 10305 C C . TYR A 1 30 ? 14.097 8.710 -2.489 1.00 0.77 30 TYR A C 9
ATOM 10306 O O . TYR A 1 30 ? 14.987 8.029 -3.004 1.00 0.82 30 TYR A O 9
ATOM 10324 N N . SER A 1 31 ? 14.341 9.724 -1.683 1.00 0.85 31 SER A N 9
ATOM 10325 C CA . SER A 1 31 ? 15.689 10.089 -1.302 1.00 0.97 31 SER A CA 9
ATOM 10326 C C . SER A 1 31 ? 15.931 9.719 0.154 1.00 0.88 31 SER A C 9
ATOM 10327 O O . SER A 1 31 ? 15.165 10.106 1.037 1.00 0.85 31 SER A O 9
ATOM 10335 N N . PRO A 1 32 ? 16.994 8.940 0.418 1.00 0.96 32 PRO A N 9
ATOM 10336 C CA . PRO A 1 32 ? 17.389 8.566 1.780 1.00 0.99 32 PRO A CA 9
ATOM 10337 C C . PRO A 1 32 ? 17.672 9.789 2.646 1.00 1.01 32 PRO A C 9
ATOM 10338 O O . PRO A 1 32 ? 17.487 9.757 3.864 1.00 1.05 32 PRO A O 9
ATOM 10349 N N . GLU A 1 33 ? 18.099 10.871 2.002 1.00 1.09 33 GLU A N 9
ATOM 10350 C CA . GLU A 1 33 ? 18.333 12.134 2.690 1.00 1.26 33 GLU A CA 9
ATOM 10351 C C . GLU A 1 33 ? 17.004 12.765 3.084 1.00 1.23 33 GLU A C 9
ATOM 10352 O O . GLU A 1 33 ? 16.886 13.409 4.126 1.00 1.39 33 GLU A O 9
ATOM 10364 N N . ASP A 1 34 ? 16.003 12.563 2.239 1.00 1.12 34 ASP A N 9
ATOM 10365 C CA . ASP A 1 34 ? 14.709 13.209 2.406 1.00 1.23 34 ASP A CA 9
ATOM 10366 C C . ASP A 1 34 ? 13.869 12.489 3.458 1.00 1.17 34 ASP A C 9
ATOM 10367 O O . ASP A 1 34 ? 13.028 13.102 4.113 1.00 1.38 34 ASP A O 9
ATOM 10376 N N . ILE A 1 35 ? 14.128 11.198 3.645 1.00 0.97 35 ILE A N 9
ATOM 10377 C CA . ILE A 1 35 ? 13.421 10.424 4.663 1.00 0.97 35 ILE A CA 9
ATOM 10378 C C . ILE A 1 35 ? 14.208 10.399 5.969 1.00 1.02 35 ILE A C 9
ATOM 10379 O O . ILE A 1 35 ? 13.658 10.111 7.026 1.00 1.09 35 ILE A O 9
ATOM 10395 N N . GLY A 1 36 ? 15.501 10.693 5.887 1.00 1.08 36 GLY A N 9
ATOM 10396 C CA . GLY A 1 36 ? 16.324 10.794 7.080 1.00 1.25 36 GLY A CA 9
ATOM 10397 C C . GLY A 1 36 ? 16.643 9.449 7.709 1.00 1.17 36 GLY A C 9
ATOM 10398 O O . GLY A 1 36 ? 17.268 9.385 8.769 1.00 1.40 36 GLY A O 9
ATOM 10402 N N . GLY A 1 37 ? 16.222 8.376 7.057 1.00 0.97 37 GLY A N 9
ATOM 10403 C CA . GLY A 1 37 ? 16.448 7.049 7.596 1.00 0.96 37 GLY A CA 9
ATOM 10404 C C . GLY A 1 37 ? 15.397 6.658 8.616 1.00 0.88 37 GLY A C 9
ATOM 10405 O O . GLY A 1 37 ? 15.692 5.950 9.581 1.00 1.05 37 GLY A O 9
ATOM 10409 N N . LEU A 1 38 ? 14.166 7.104 8.394 1.00 0.77 38 LEU A N 9
ATOM 10410 C CA . LEU A 1 38 ? 13.063 6.793 9.295 1.00 0.83 38 LEU A CA 9
ATOM 10411 C C . LEU A 1 38 ? 12.603 5.360 9.082 1.00 0.66 38 LEU A C 9
ATOM 10412 O O . LEU A 1 38 ? 12.618 4.858 7.955 1.00 0.67 38 LEU A O 9
ATOM 10428 N N . ARG A 1 39 ? 12.212 4.696 10.161 1.00 0.68 39 ARG A N 9
ATOM 10429 C CA . ARG A 1 39 ? 11.708 3.336 10.067 1.00 0.59 39 ARG A CA 9
ATOM 10430 C C . ARG A 1 39 ? 10.202 3.344 9.865 1.00 0.52 39 ARG A C 9
ATOM 10431 O O . ARG A 1 39 ? 9.475 4.128 10.488 1.00 0.62 39 ARG A O 9
ATOM 10452 N N . SER A 1 40 ? 9.744 2.480 8.983 1.00 0.45 40 SER A N 9
ATOM 10453 C CA . SER A 1 40 ? 8.341 2.401 8.633 1.00 0.50 40 SER A CA 9
ATOM 10454 C C . SER A 1 40 ? 7.589 1.451 9.556 1.00 0.49 40 SER A C 9
ATOM 10455 O O . SER A 1 40 ? 8.185 0.613 10.233 1.00 0.48 40 SER A O 9
ATOM 10463 N N . SER A 1 41 ? 6.274 1.598 9.578 1.00 0.59 41 SER A N 9
ATOM 10464 C CA . SER A 1 41 ? 5.415 0.728 10.355 1.00 0.68 41 SER A CA 9
ATOM 10465 C C . SER A 1 41 ? 5.063 -0.505 9.541 1.00 0.65 41 SER A C 9
ATOM 10466 O O . SER A 1 41 ? 4.699 -0.398 8.368 1.00 0.66 41 SER A O 9
ATOM 10474 N N . ALA A 1 42 ? 5.200 -1.669 10.169 1.00 0.69 42 ALA A N 9
ATOM 10475 C CA . ALA A 1 42 ? 5.008 -2.942 9.492 1.00 0.72 42 ALA A CA 9
ATOM 10476 C C . ALA A 1 42 ? 3.625 -3.053 8.869 1.00 0.63 42 ALA A C 9
ATOM 10477 O O . ALA A 1 42 ? 2.621 -3.227 9.565 1.00 0.66 42 ALA A O 9
ATOM 10484 N N . LEU A 1 43 ? 3.583 -2.942 7.553 1.00 0.59 43 LEU A N 9
ATOM 10485 C CA . LEU A 1 43 ? 2.354 -3.123 6.804 1.00 0.54 43 LEU A CA 9
ATOM 10486 C C . LEU A 1 43 ? 2.529 -4.324 5.891 1.00 0.45 43 LEU A C 9
ATOM 10487 O O . LEU A 1 43 ? 3.071 -4.211 4.794 1.00 0.51 43 LEU A O 9
ATOM 10503 N N . LYS A 1 44 ? 2.111 -5.482 6.369 1.00 0.43 44 LYS A N 9
ATOM 10504 C CA . LYS A 1 44 ? 2.259 -6.708 5.615 1.00 0.43 44 LYS A CA 9
ATOM 10505 C C . LYS A 1 44 ? 0.949 -7.490 5.582 1.00 0.41 44 LYS A C 9
ATOM 10506 O O . LYS A 1 44 ? 0.381 -7.838 6.622 1.00 0.50 44 LYS A O 9
ATOM 10525 N N . GLY A 1 45 ? 0.458 -7.731 4.378 1.00 0.37 45 GLY A N 9
ATOM 10526 C CA . GLY A 1 45 ? -0.785 -8.450 4.205 1.00 0.37 45 GLY A CA 9
ATOM 10527 C C . GLY A 1 45 ? -1.227 -8.462 2.758 1.00 0.33 45 GLY A C 9
ATOM 10528 O O . GLY A 1 45 ? -0.445 -8.147 1.868 1.00 0.34 45 GLY A O 9
ATOM 10532 N N . ARG A 1 46 ? -2.484 -8.788 2.521 1.00 0.35 46 ARG A N 9
ATOM 10533 C CA . ARG A 1 46 ? -2.998 -8.870 1.166 1.00 0.36 46 ARG A CA 9
ATOM 10534 C C . ARG A 1 46 ? -3.769 -7.602 0.821 1.00 0.34 46 ARG A C 9
ATOM 10535 O O . ARG A 1 46 ? -4.938 -7.452 1.183 1.00 0.48 46 ARG A O 9
ATOM 10556 N N . HIS A 1 47 ? -3.106 -6.687 0.130 1.00 0.32 47 HIS A N 9
ATOM 10557 C CA . HIS A 1 47 ? -3.703 -5.406 -0.235 1.00 0.45 47 HIS A CA 9
ATOM 10558 C C . HIS A 1 47 ? -3.345 -5.050 -1.669 1.00 0.43 47 HIS A C 9
ATOM 10559 O O . HIS A 1 47 ? -2.559 -5.749 -2.312 1.00 0.46 47 HIS A O 9
ATOM 10574 N N . ASP A 1 48 ? -3.928 -3.972 -2.169 1.00 0.47 48 ASP A N 9
ATOM 10575 C CA . ASP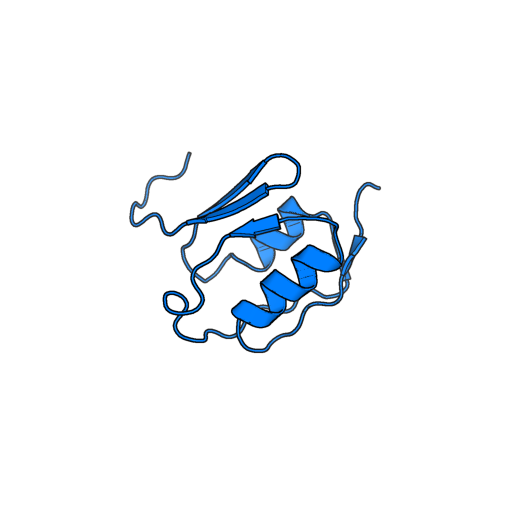 A 1 48 ? -3.538 -3.422 -3.457 1.00 0.55 48 ASP A CA 9
ATOM 10576 C C . ASP A 1 48 ? -2.522 -2.306 -3.235 1.00 0.48 48 ASP A C 9
ATOM 10577 O O . ASP A 1 48 ? -2.285 -1.906 -2.091 1.00 0.44 48 ASP A O 9
ATOM 10586 N N . LEU A 1 49 ? -1.931 -1.805 -4.309 1.00 0.50 49 LEU A N 9
ATOM 10587 C CA . LEU A 1 49 ? -0.904 -0.772 -4.207 1.00 0.51 49 LEU A CA 9
ATOM 10588 C C . LEU A 1 49 ? -1.437 0.500 -3.534 1.00 0.42 49 LEU A C 9
ATOM 10589 O O . LEU A 1 49 ? -0.898 0.948 -2.517 1.00 0.43 49 LEU A O 9
ATOM 10605 N N . GLN A 1 50 ? -2.504 1.057 -4.099 1.00 0.41 50 GLN A N 9
ATOM 10606 C CA . GLN A 1 50 ? -3.053 2.336 -3.651 1.00 0.42 50 GLN A CA 9
ATOM 10607 C C . GLN A 1 50 ? -3.443 2.312 -2.174 1.00 0.39 50 GLN A C 9
ATOM 10608 O O . GLN A 1 50 ? -3.073 3.210 -1.417 1.00 0.41 50 GLN A O 9
ATOM 10622 N N . SER A 1 51 ? -4.187 1.291 -1.773 1.00 0.41 51 SER A N 9
ATOM 10623 C CA . SER A 1 51 ? -4.667 1.190 -0.397 1.00 0.46 51 SER A CA 9
ATOM 10624 C C . SER A 1 51 ? -3.510 1.099 0.598 1.00 0.41 51 SER A C 9
ATOM 10625 O O . SER A 1 51 ? -3.567 1.678 1.684 1.00 0.43 51 SER A O 9
ATOM 10633 N N . SER A 1 52 ? -2.470 0.363 0.232 1.00 0.40 52 SER A N 9
ATOM 10634 C CA . SER A 1 52 ? -1.291 0.244 1.075 1.00 0.43 52 SER A CA 9
ATOM 10635 C C . SER A 1 52 ? -0.635 1.607 1.294 1.00 0.41 52 SER A C 9
ATOM 10636 O O . SER A 1 52 ? -0.227 1.933 2.405 1.00 0.45 52 SER A O 9
ATOM 10644 N N . LEU A 1 53 ? -0.569 2.406 0.233 1.00 0.39 53 LEU A N 9
ATOM 10645 C CA . LEU A 1 53 ? 0.003 3.748 0.320 1.00 0.41 53 LEU A CA 9
ATOM 10646 C C . LEU A 1 53 ? -0.812 4.622 1.267 1.00 0.40 53 LEU A C 9
ATOM 10647 O O . LEU A 1 53 ? -0.263 5.466 1.975 1.00 0.46 53 LEU A O 9
ATOM 10663 N N . ARG A 1 54 ? -2.123 4.403 1.286 1.00 0.38 54 ARG A N 9
ATOM 10664 C CA . ARG A 1 54 ? -3.020 5.165 2.152 1.00 0.43 54 ARG A CA 9
ATOM 10665 C C . ARG A 1 54 ? -2.642 4.992 3.618 1.00 0.42 54 ARG A C 9
ATOM 10666 O O . ARG A 1 54 ? -2.466 5.968 4.343 1.00 0.48 54 ARG A O 9
ATOM 10687 N N . ILE A 1 55 ? -2.497 3.743 4.041 1.00 0.42 55 ILE A N 9
ATOM 10688 C CA . ILE A 1 55 ? -2.246 3.436 5.441 1.00 0.47 55 ILE A CA 9
ATOM 10689 C C . ILE A 1 55 ? -0.772 3.626 5.805 1.00 0.49 55 ILE A C 9
ATOM 10690 O O . ILE A 1 55 ? -0.444 3.998 6.931 1.00 0.59 55 ILE A O 9
ATOM 10706 N N . LEU A 1 56 ? 0.111 3.385 4.843 1.00 0.45 56 LEU A N 9
ATOM 10707 C CA . LEU A 1 56 ? 1.547 3.435 5.099 1.00 0.52 56 LEU A CA 9
ATOM 10708 C C . LEU A 1 56 ? 1.991 4.857 5.445 1.00 0.53 56 LEU A C 9
ATOM 10709 O O . LEU A 1 56 ? 2.718 5.069 6.417 1.00 0.65 56 LEU A O 9
ATOM 10725 N N . LEU A 1 57 ? 1.545 5.829 4.666 1.00 0.51 57 LEU A N 9
ATOM 10726 C CA . LEU A 1 57 ? 1.961 7.210 4.873 1.00 0.63 57 LEU A CA 9
ATOM 10727 C C . LEU A 1 57 ? 1.071 7.902 5.904 1.00 0.72 57 LEU A C 9
ATOM 10728 O O . LEU A 1 57 ? 1.435 8.949 6.442 1.00 1.16 57 LEU A O 9
ATOM 10744 N N . GLN A 1 58 ? -0.100 7.325 6.144 1.00 0.61 58 GLN A N 9
ATOM 10745 C CA . GLN A 1 58 ? -1.016 7.800 7.181 1.00 0.79 58 GLN A CA 9
ATOM 10746 C C . GLN A 1 58 ? -0.310 7.981 8.530 1.00 1.05 58 GLN A C 9
ATOM 10747 O O . GLN A 1 58 ? -0.066 7.010 9.250 1.00 2.03 58 GLN A O 9
ATOM 10761 N N . GLY A 1 59 ? 0.023 9.224 8.866 1.00 0.97 59 GLY A N 9
ATOM 10762 C CA . GLY A 1 59 ? 0.579 9.510 10.174 1.00 1.28 59 GLY A CA 9
ATOM 10763 C C . GLY A 1 59 ? 2.037 9.924 10.136 1.00 1.13 59 GLY A C 9
ATOM 10764 O O . GLY A 1 59 ? 2.541 10.513 11.094 1.00 1.42 59 GLY A O 9
ATOM 10768 N N . THR A 1 60 ? 2.723 9.635 9.037 1.00 0.95 60 THR A N 9
ATOM 10769 C CA . THR A 1 60 ? 4.149 9.929 8.947 1.00 0.99 60 THR A CA 9
ATOM 10770 C C . THR A 1 60 ? 4.407 11.298 8.329 1.00 1.06 60 THR A C 9
ATOM 10771 O O . THR A 1 60 ? 5.552 11.746 8.250 1.00 1.25 60 THR A O 9
ATOM 10782 N N . GLY A 1 61 ? 3.334 11.974 7.926 1.00 1.08 61 GLY A N 9
ATOM 10783 C CA . GLY A 1 61 ? 3.458 13.289 7.322 1.00 1.32 61 GLY A CA 9
ATOM 10784 C C . GLY A 1 61 ? 4.176 13.281 5.984 1.00 1.26 61 GLY A C 9
ATOM 10785 O O . GLY A 1 61 ? 4.667 14.314 5.534 1.00 1.35 61 GLY A O 9
ATOM 10789 N N . LEU A 1 62 ? 4.239 12.126 5.339 1.00 1.16 62 LEU A N 9
ATOM 10790 C CA . LEU A 1 62 ? 4.922 12.023 4.062 1.00 1.11 62 LEU A CA 9
ATOM 10791 C C . LEU A 1 62 ? 3.940 12.243 2.919 1.00 1.07 62 LEU A C 9
ATOM 10792 O O . LEU A 1 62 ? 2.736 12.021 3.065 1.00 1.14 62 LEU A O 9
ATOM 10808 N N . ARG A 1 63 ? 4.458 12.690 1.790 1.00 1.01 63 ARG A N 9
ATOM 10809 C CA . ARG A 1 63 ? 3.640 12.952 0.619 1.00 1.03 63 ARG A CA 9
ATOM 10810 C C . ARG A 1 63 ? 3.990 11.960 -0.486 1.00 0.92 63 ARG A C 9
ATOM 10811 O O . ARG A 1 63 ? 5.153 11.840 -0.875 1.00 0.87 63 ARG A O 9
ATOM 10832 N N . TYR A 1 64 ? 2.986 11.256 -0.986 1.00 0.96 64 TYR A N 9
ATOM 10833 C CA . TYR A 1 64 ? 3.204 10.284 -2.050 1.00 0.91 64 TYR A CA 9
ATOM 10834 C C . TYR A 1 64 ? 2.526 10.719 -3.346 1.00 0.89 64 TYR A C 9
ATOM 10835 O O . TYR A 1 64 ? 1.327 10.984 -3.380 1.00 0.94 64 TYR A O 9
ATOM 10853 N N . GLN A 1 65 ? 3.318 10.831 -4.400 1.00 0.90 65 GLN A N 9
ATOM 10854 C CA . GLN A 1 65 ? 2.794 11.116 -5.725 1.00 0.93 65 GLN A CA 9
ATOM 10855 C C . GLN A 1 65 ? 2.722 9.820 -6.517 1.00 0.87 65 GLN A C 9
ATOM 10856 O O . GLN A 1 65 ? 3.749 9.270 -6.905 1.00 0.86 65 GLN A O 9
ATOM 10870 N N . ILE A 1 66 ? 1.516 9.324 -6.730 1.00 0.88 66 ILE A N 9
ATOM 10871 C CA . ILE A 1 66 ? 1.328 8.088 -7.471 1.00 0.86 66 ILE A CA 9
ATOM 10872 C C . ILE A 1 66 ? 0.701 8.365 -8.835 1.00 0.98 66 ILE A C 9
ATOM 10873 O O . ILE A 1 66 ? -0.338 9.020 -8.936 1.00 1.11 66 ILE A O 9
ATOM 10889 N N . ASP A 1 67 ? 1.358 7.886 -9.880 1.00 1.04 67 ASP A N 9
ATOM 10890 C CA . ASP A 1 67 ? 0.854 8.016 -11.240 1.00 1.25 67 ASP A CA 9
ATOM 10891 C C . ASP A 1 67 ? 1.243 6.792 -12.054 1.00 1.20 67 ASP A C 9
ATOM 10892 O O . ASP A 1 67 ? 2.425 6.462 -12.165 1.00 1.13 67 ASP A O 9
ATOM 10901 N N . GLY A 1 68 ? 0.248 6.120 -12.608 1.00 1.28 68 GLY A N 9
ATOM 10902 C CA . GLY A 1 68 ? 0.498 4.898 -13.348 1.00 1.30 68 GLY A CA 9
ATOM 10903 C C . GLY A 1 68 ? 1.140 3.826 -12.485 1.00 1.14 68 GLY A C 9
ATOM 10904 O O . GLY A 1 68 ? 0.491 3.249 -11.611 1.00 1.18 68 GLY A O 9
ATOM 10908 N N . ASN A 1 69 ? 2.417 3.571 -12.731 1.00 1.03 69 ASN A N 9
ATOM 10909 C CA . ASN A 1 69 ? 3.169 2.585 -11.958 1.00 0.94 69 ASN A CA 9
ATOM 10910 C C . ASN A 1 69 ? 4.373 3.248 -11.298 1.00 0.75 69 ASN A C 9
ATOM 10911 O O . ASN A 1 69 ? 5.320 2.584 -10.873 1.00 0.69 69 ASN A O 9
ATOM 10922 N N . THR A 1 70 ? 4.321 4.567 -11.218 1.00 0.74 70 THR A N 9
ATOM 10923 C CA . THR A 1 70 ? 5.390 5.344 -10.618 1.00 0.68 70 THR A CA 9
ATOM 10924 C C . THR A 1 70 ? 4.901 6.024 -9.340 1.00 0.63 70 THR A C 9
ATOM 10925 O O . THR A 1 70 ? 3.824 6.622 -9.316 1.00 0.71 70 THR A O 9
ATOM 10936 N N . VAL A 1 71 ? 5.685 5.905 -8.276 1.00 0.56 71 VAL A N 9
ATOM 10937 C CA . VAL A 1 71 ? 5.341 6.496 -6.993 1.00 0.58 71 VAL A CA 9
ATOM 10938 C C . VAL A 1 71 ? 6.513 7.319 -6.465 1.00 0.57 71 VAL A C 9
ATOM 10939 O O . VAL A 1 71 ? 7.641 6.841 -6.422 1.00 0.57 71 VAL A O 9
ATOM 10952 N N . THR A 1 72 ? 6.245 8.557 -6.089 1.00 0.63 72 THR A N 9
ATOM 10953 C CA . THR A 1 72 ? 7.269 9.426 -5.532 1.00 0.66 72 THR A CA 9
ATOM 10954 C C . THR A 1 72 ? 6.941 9.746 -4.078 1.00 0.70 72 THR A C 9
ATOM 10955 O O . THR A 1 72 ? 5.891 10.313 -3.783 1.00 0.78 72 THR A O 9
ATOM 10966 N N . VAL A 1 73 ? 7.829 9.362 -3.174 1.00 0.70 73 VAL A N 9
ATOM 10967 C CA . VAL A 1 73 ? 7.590 9.545 -1.751 1.00 0.76 73 VAL A CA 9
ATOM 10968 C C . VAL A 1 73 ? 8.570 10.555 -1.172 1.00 0.90 73 VAL A C 9
ATOM 10969 O O . VAL A 1 73 ? 9.771 10.306 -1.120 1.00 1.01 73 VAL A O 9
ATOM 10982 N N . THR A 1 74 ? 8.049 11.697 -0.754 1.00 0.97 74 THR A N 9
ATOM 10983 C CA . THR A 1 74 ? 8.877 12.745 -0.182 1.00 1.15 74 THR A CA 9
ATOM 10984 C C . THR A 1 74 ? 8.252 13.280 1.108 1.00 1.11 74 THR A C 9
ATOM 10985 O O . THR A 1 74 ? 7.031 13.264 1.268 1.00 0.99 74 THR A O 9
ATOM 10996 N N . ALA A 1 75 ? 9.094 13.731 2.030 1.00 1.29 75 ALA A N 9
ATOM 10997 C CA . ALA A 1 75 ? 8.633 14.256 3.306 1.00 1.36 75 ALA A CA 9
ATOM 10998 C C . ALA A 1 75 ? 8.167 15.700 3.157 1.00 1.48 75 ALA A C 9
ATOM 10999 O O . ALA A 1 75 ? 8.980 16.609 2.977 1.00 1.72 75 ALA A O 9
ATOM 11006 N N . SER A 1 76 ? 6.862 15.906 3.241 1.00 1.52 76 SER A N 9
ATOM 11007 C CA . SER A 1 76 ? 6.282 17.228 3.054 1.00 1.75 76 SER A CA 9
ATOM 11008 C C . SER A 1 76 ? 6.290 18.006 4.367 1.00 2.24 76 SER A C 9
ATOM 11009 O O . SER A 1 76 ? 5.786 17.531 5.385 1.00 2.81 76 SER A O 9
ATOM 11017 N N . ALA A 1 77 ? 6.886 19.192 4.342 1.00 2.71 77 ALA A N 9
ATOM 11018 C CA . ALA A 1 77 ? 6.927 20.053 5.513 1.00 3.56 77 ALA A CA 9
ATOM 11019 C C . ALA A 1 77 ? 5.617 20.818 5.643 1.00 4.02 77 ALA A C 9
ATOM 11020 O O . ALA A 1 77 ? 5.122 21.387 4.667 1.00 4.62 77 ALA A O 9
ATOM 11027 N N . ALA A 1 78 ? 5.055 20.825 6.841 1.00 4.20 78 ALA A N 9
ATOM 11028 C CA . ALA A 1 78 ? 3.773 21.470 7.068 1.00 5.03 78 ALA A CA 9
ATOM 11029 C C . ALA A 1 78 ? 3.959 22.931 7.459 1.00 5.55 78 ALA A C 9
ATOM 11030 O O . ALA A 1 78 ? 5.041 23.319 7.907 1.00 5.99 78 ALA A O 9
ATOM 11037 N N . ALA A 1 79 ? 2.917 23.734 7.269 1.00 5.86 79 ALA A N 9
ATOM 11038 C CA . ALA A 1 79 ? 2.960 25.152 7.621 1.00 6.63 79 ALA A CA 9
ATOM 11039 C C . ALA A 1 79 ? 3.376 25.338 9.077 1.00 7.15 79 ALA A C 9
ATOM 11040 O O . ALA A 1 79 ? 4.396 25.969 9.370 1.00 7.46 79 ALA A O 9
ATOM 11047 N N . LYS A 1 80 ? 2.588 24.779 9.980 1.00 7.55 80 LYS A N 9
ATOM 11048 C CA . LYS A 1 80 ? 2.907 24.814 11.397 1.00 8.34 80 LYS A CA 9
ATOM 11049 C C . LYS A 1 80 ? 3.580 23.511 11.799 1.00 8.95 80 LYS A C 9
ATOM 11050 O O . LYS A 1 80 ? 3.129 22.427 11.423 1.00 9.25 80 LYS A O 9
ATOM 11069 N N . ASP A 1 81 ? 4.652 23.620 12.563 1.00 9.36 81 ASP A N 9
ATOM 11070 C CA . ASP A 1 81 ? 5.481 22.472 12.878 1.00 10.16 81 ASP A CA 9
ATOM 11071 C C . ASP A 1 81 ? 6.020 22.563 14.301 1.00 10.60 81 ASP A C 9
ATOM 11072 O O . ASP A 1 81 ? 6.685 23.536 14.666 1.00 11.03 81 ASP A O 9
ATOM 11081 N N . GLY A 1 82 ? 5.711 21.552 15.102 1.00 10.72 82 GLY A N 9
ATOM 11082 C CA . GLY A 1 82 ? 6.202 21.497 16.462 1.00 11.37 82 GLY A CA 9
ATOM 11083 C C . GLY A 1 82 ? 6.073 20.106 17.042 1.00 11.77 82 GLY A C 9
ATOM 11084 O O . GLY A 1 82 ? 6.933 19.713 17.854 1.00 12.00 82 GLY A O 9
ATOM 11089 N N . SER A 1 1 ? -9.613 -4.546 -6.970 1.00 2.75 1 SER A N 10
ATOM 11090 C CA . SER A 1 1 ? -9.978 -5.914 -7.394 1.00 2.38 1 SER A CA 10
ATOM 11091 C C . SER A 1 1 ? -8.785 -6.860 -7.273 1.00 1.65 1 SER A C 10
ATOM 11092 O O . SER A 1 1 ? -8.948 -8.049 -6.985 1.00 1.91 1 SER A O 10
ATOM 11102 N N . GLN A 1 2 ? -7.589 -6.330 -7.487 1.00 1.37 2 GLN A N 10
ATOM 11103 C CA . GLN A 1 2 ? -6.379 -7.123 -7.418 1.00 0.95 2 GLN A CA 10
ATOM 11104 C C . GLN A 1 2 ? -5.529 -6.694 -6.233 1.00 0.75 2 GLN A C 10
ATOM 11105 O O . GLN A 1 2 ? -4.965 -5.600 -6.225 1.00 0.86 2 GLN A O 10
ATOM 11119 N N . GLU A 1 3 ? -5.445 -7.558 -5.236 1.00 0.57 3 GLU A N 10
ATOM 11120 C CA . GLU A 1 3 ? -4.606 -7.304 -4.081 1.00 0.47 3 GLU A CA 10
ATOM 11121 C C . GLU A 1 3 ? -3.332 -8.131 -4.184 1.00 0.42 3 GLU A C 10
ATOM 11122 O O . GLU A 1 3 ? -3.268 -9.090 -4.958 1.00 0.50 3 GLU A O 10
ATOM 11134 N N . TRP A 1 4 ? -2.331 -7.763 -3.406 1.00 0.36 4 TRP A N 10
ATOM 11135 C CA . TRP A 1 4 ? -1.065 -8.479 -3.393 1.00 0.38 4 TRP A CA 10
ATOM 11136 C C . TRP A 1 4 ? -0.721 -8.876 -1.965 1.00 0.34 4 TRP A C 10
ATOM 11137 O O . TRP A 1 4 ? -1.104 -8.185 -1.019 1.00 0.34 4 TRP A O 10
ATOM 11158 N N . THR A 1 5 ? -0.003 -9.979 -1.813 1.00 0.37 5 THR A N 10
ATOM 11159 C CA . THR A 1 5 ? 0.416 -10.437 -0.500 1.00 0.39 5 THR A CA 10
ATOM 11160 C C . THR A 1 5 ? 1.755 -9.796 -0.156 1.00 0.35 5 THR A C 10
ATOM 11161 O O . THR A 1 5 ? 2.807 -10.241 -0.617 1.00 0.44 5 THR A O 10
ATOM 11172 N N . LEU A 1 6 ? 1.702 -8.742 0.636 1.00 0.30 6 LEU A N 10
ATOM 11173 C CA . LEU A 1 6 ? 2.868 -7.915 0.894 1.00 0.34 6 LEU A CA 10
ATOM 11174 C C . LEU A 1 6 ? 3.491 -8.229 2.247 1.00 0.42 6 LEU A C 10
ATOM 11175 O O . LEU A 1 6 ? 2.798 -8.605 3.195 1.00 0.75 6 LEU A O 10
ATOM 11191 N N . ASP A 1 7 ? 4.803 -8.068 2.323 1.00 0.38 7 ASP A N 10
ATOM 11192 C CA . ASP A 1 7 ? 5.530 -8.182 3.575 1.00 0.44 7 ASP A CA 10
ATOM 11193 C C . ASP A 1 7 ? 6.576 -7.088 3.618 1.00 0.39 7 ASP A C 10
ATOM 11194 O O . ASP A 1 7 ? 7.576 -7.133 2.900 1.00 0.46 7 ASP A O 10
ATOM 11203 N N . ILE A 1 8 ? 6.318 -6.091 4.436 1.00 0.35 8 ILE A N 10
ATOM 11204 C CA . ILE A 1 8 ? 7.092 -4.869 4.423 1.00 0.32 8 ILE A CA 10
ATOM 11205 C C . ILE A 1 8 ? 7.855 -4.685 5.733 1.00 0.30 8 ILE A C 10
ATOM 11206 O O . ILE A 1 8 ? 7.267 -4.728 6.816 1.00 0.35 8 ILE A O 10
ATOM 11222 N N . PRO A 1 9 ? 9.185 -4.494 5.631 1.00 0.26 9 PRO A N 10
ATOM 11223 C CA . PRO A 1 9 ? 10.078 -4.356 6.788 1.00 0.26 9 PRO A CA 10
ATOM 11224 C C . PRO A 1 9 ? 9.712 -3.199 7.710 1.00 0.27 9 PRO A C 10
ATOM 11225 O O . PRO A 1 9 ? 9.092 -2.218 7.295 1.00 0.32 9 PRO A O 10
ATOM 11236 N N . ALA A 1 10 ? 10.144 -3.317 8.957 1.00 0.30 10 ALA A N 10
ATOM 11237 C CA . ALA A 1 10 ? 9.883 -2.308 9.973 1.00 0.33 10 ALA A CA 10
ATOM 11238 C C . ALA A 1 10 ? 11.175 -1.588 10.323 1.00 0.35 10 ALA A C 10
ATOM 11239 O O . ALA A 1 10 ? 11.320 -1.008 11.395 1.00 0.43 10 ALA A O 10
ATOM 11246 N N . GLN A 1 11 ? 12.114 -1.647 9.398 1.00 0.34 11 GLN A N 10
ATOM 11247 C CA . GLN A 1 11 ? 13.396 -0.986 9.554 1.00 0.40 11 GLN A CA 10
ATOM 11248 C C . GLN A 1 11 ? 13.375 0.328 8.786 1.00 0.35 11 GLN A C 10
ATOM 11249 O O . GLN A 1 11 ? 12.314 0.929 8.638 1.00 0.37 11 GLN A O 10
ATOM 11263 N N . SER A 1 12 ? 14.530 0.775 8.308 1.00 0.38 12 SER A N 10
ATOM 11264 C CA . SER A 1 12 ? 14.611 2.005 7.529 1.00 0.40 12 SER A CA 10
ATOM 11265 C C . SER A 1 12 ? 13.592 1.997 6.386 1.00 0.36 12 SER A C 10
ATOM 11266 O O . SER A 1 12 ? 13.466 1.014 5.649 1.00 0.34 12 SER A O 10
ATOM 11274 N N . MET A 1 13 ? 12.862 3.110 6.275 1.00 0.42 13 MET A N 10
ATOM 11275 C CA . MET A 1 13 ? 11.856 3.318 5.231 1.00 0.46 13 MET A CA 10
ATOM 11276 C C . MET A 1 13 ? 12.431 3.011 3.853 1.00 0.42 13 MET A C 10
ATOM 11277 O O . MET A 1 13 ? 11.708 2.628 2.934 1.00 0.45 13 MET A O 10
ATOM 11291 N N . ASN A 1 14 ? 13.743 3.197 3.724 1.00 0.41 14 ASN A N 10
ATOM 11292 C CA . ASN A 1 14 ? 14.463 2.904 2.491 1.00 0.45 14 ASN A CA 10
ATOM 11293 C C . ASN A 1 14 ? 14.201 1.474 2.023 1.00 0.41 14 ASN A C 10
ATOM 11294 O O . ASN A 1 14 ? 13.961 1.238 0.837 1.00 0.47 14 ASN A O 10
ATOM 11305 N N . SER A 1 15 ? 14.208 0.531 2.962 1.00 0.36 15 SER A N 10
ATOM 11306 C CA . SER A 1 15 ? 14.046 -0.878 2.630 1.00 0.36 15 SER A CA 10
ATOM 11307 C C . SER A 1 15 ? 12.583 -1.200 2.364 1.00 0.32 15 SER A C 10
ATOM 11308 O O . SER A 1 15 ? 12.261 -1.972 1.461 1.00 0.32 15 SER A O 10
ATOM 11316 N N . ALA A 1 16 ? 11.704 -0.601 3.159 1.00 0.31 16 ALA A N 10
ATOM 11317 C CA . ALA A 1 16 ? 10.272 -0.848 3.045 1.00 0.32 16 ALA A CA 10
ATOM 11318 C C . ALA A 1 16 ? 9.758 -0.484 1.660 1.00 0.30 16 ALA A C 10
ATOM 11319 O O . ALA A 1 16 ? 9.009 -1.244 1.045 1.00 0.29 16 ALA A O 10
ATOM 11326 N N . LEU A 1 17 ? 10.178 0.672 1.167 1.00 0.31 17 LEU A N 10
ATOM 11327 C CA . LEU A 1 17 ? 9.745 1.139 -0.139 1.00 0.33 17 LEU A CA 10
ATOM 11328 C C . LEU A 1 17 ? 10.264 0.224 -1.247 1.00 0.32 17 LEU A C 10
ATOM 11329 O O . LEU A 1 17 ? 9.536 -0.098 -2.182 1.00 0.35 17 LEU A O 10
ATOM 11345 N N . GLN A 1 18 ? 11.516 -0.211 -1.124 1.00 0.34 18 GLN A N 10
ATOM 11346 C CA . GLN A 1 18 ? 12.108 -1.116 -2.107 1.00 0.39 18 GLN A CA 10
ATOM 11347 C C . GLN A 1 18 ? 11.406 -2.472 -2.098 1.00 0.33 18 GLN A C 10
ATOM 11348 O O . GLN A 1 18 ? 11.214 -3.087 -3.148 1.00 0.34 18 GLN A O 10
ATOM 11362 N N . ALA A 1 19 ? 11.018 -2.930 -0.913 1.00 0.29 19 ALA A N 10
ATOM 11363 C CA . ALA A 1 19 ? 10.305 -4.193 -0.785 1.00 0.28 19 ALA A CA 10
ATOM 11364 C C . ALA A 1 19 ? 8.936 -4.107 -1.444 1.00 0.26 19 ALA A C 10
ATOM 11365 O O . ALA A 1 19 ? 8.516 -5.025 -2.147 1.00 0.28 19 ALA A O 10
ATOM 11372 N N . LEU A 1 20 ? 8.258 -2.983 -1.239 1.00 0.27 20 LEU A N 10
ATOM 11373 C CA . LEU A 1 20 ? 6.937 -2.767 -1.813 1.00 0.32 20 LEU A CA 10
ATOM 11374 C C . LEU A 1 20 ? 7.030 -2.697 -3.333 1.00 0.33 20 LEU A C 10
ATOM 11375 O O . LEU A 1 20 ? 6.143 -3.172 -4.045 1.00 0.36 20 LEU A O 10
ATOM 11391 N N . ALA A 1 21 ? 8.132 -2.127 -3.807 1.00 0.33 21 ALA A N 10
ATOM 11392 C CA . ALA A 1 21 ? 8.348 -1.908 -5.229 1.00 0.39 21 ALA A CA 10
ATOM 11393 C C . ALA A 1 21 ? 8.380 -3.229 -5.987 1.00 0.38 21 ALA A C 10
ATOM 11394 O O . ALA A 1 21 ? 7.583 -3.458 -6.893 1.00 0.44 21 ALA A O 10
ATOM 11401 N N . LYS A 1 22 ? 9.303 -4.103 -5.595 1.00 0.36 22 LYS A N 10
ATOM 11402 C CA . LYS A 1 22 ? 9.496 -5.380 -6.278 1.00 0.42 22 LYS A CA 10
ATOM 11403 C C . LYS A 1 22 ? 8.286 -6.299 -6.127 1.00 0.37 22 LYS A C 10
ATOM 11404 O O . LYS A 1 22 ? 8.088 -7.209 -6.931 1.00 0.47 22 LYS A O 10
ATOM 11423 N N . GLN A 1 23 ? 7.475 -6.070 -5.100 1.00 0.33 23 GLN A N 10
ATOM 11424 C CA . GLN A 1 23 ? 6.311 -6.919 -4.868 1.00 0.39 23 GLN A CA 10
ATOM 11425 C C . GLN A 1 23 ? 5.118 -6.487 -5.716 1.00 0.40 23 GLN A C 10
ATOM 11426 O O . GLN A 1 23 ? 4.221 -7.285 -5.979 1.00 0.49 23 GLN A O 10
ATOM 11440 N N . THR A 1 24 ? 5.104 -5.233 -6.149 1.00 0.38 24 THR A N 10
ATOM 11441 C CA . THR A 1 24 ? 3.988 -4.730 -6.940 1.00 0.47 24 THR A CA 10
ATOM 11442 C C . THR A 1 24 ? 4.424 -4.327 -8.349 1.00 0.48 24 THR A C 10
ATOM 11443 O O . THR A 1 24 ? 3.609 -3.866 -9.152 1.00 0.76 24 THR A O 10
ATOM 11454 N N . ASP A 1 25 ? 5.713 -4.526 -8.630 1.00 0.41 25 ASP A N 10
ATOM 11455 C CA . ASP A 1 25 ? 6.320 -4.162 -9.914 1.00 0.49 25 ASP A CA 10
ATOM 11456 C C . ASP A 1 25 ? 6.124 -2.671 -10.191 1.00 0.49 25 ASP A C 10
ATOM 11457 O O . ASP A 1 25 ? 5.719 -2.265 -11.281 1.00 0.72 25 ASP A O 10
ATOM 11466 N N . THR A 1 26 ? 6.406 -1.857 -9.186 1.00 0.34 26 THR A N 10
ATOM 11467 C CA . THR A 1 26 ? 6.249 -0.420 -9.303 1.00 0.40 26 THR A CA 10
ATOM 11468 C C . THR A 1 26 ? 7.598 0.283 -9.214 1.00 0.38 26 THR A C 10
ATOM 11469 O O . THR A 1 26 ? 8.561 -0.266 -8.675 1.00 0.40 26 THR A O 10
ATOM 11480 N N . GLN A 1 27 ? 7.671 1.480 -9.772 1.00 0.41 27 GLN A N 10
ATOM 11481 C CA . GLN A 1 27 ? 8.880 2.289 -9.705 1.00 0.44 27 GLN A CA 10
ATOM 11482 C C . GLN A 1 27 ? 8.694 3.400 -8.686 1.00 0.46 27 GLN A C 10
ATOM 11483 O O . GLN A 1 27 ? 7.800 4.225 -8.821 1.00 0.47 27 GLN A O 10
ATOM 11497 N N . LEU A 1 28 ? 9.539 3.424 -7.668 1.00 0.51 28 LEU A N 10
ATOM 11498 C CA . LEU A 1 28 ? 9.399 4.398 -6.597 1.00 0.55 28 LEU A CA 10
ATOM 11499 C C . LEU A 1 28 ? 10.523 5.422 -6.643 1.00 0.58 28 LEU A C 10
ATOM 11500 O O . LEU A 1 28 ? 11.699 5.073 -6.738 1.00 0.71 28 LEU A O 10
ATOM 11516 N N . LEU A 1 29 ? 10.145 6.686 -6.584 1.00 0.53 29 LEU A N 10
ATOM 11517 C CA . LEU A 1 29 ? 11.094 7.780 -6.598 1.00 0.60 29 LEU A CA 10
ATOM 11518 C C . LEU A 1 29 ? 11.079 8.481 -5.248 1.00 0.63 29 LEU A C 10
ATOM 11519 O O . LEU A 1 29 ? 10.090 9.124 -4.884 1.00 0.66 29 LEU A O 10
ATOM 11535 N N . TYR A 1 30 ? 12.162 8.345 -4.504 1.00 0.65 30 TYR A N 10
ATOM 11536 C CA . TYR A 1 30 ? 12.262 8.944 -3.186 1.00 0.72 30 TYR A CA 10
ATOM 11537 C C . TYR A 1 30 ? 13.716 9.243 -2.855 1.00 0.77 30 TYR A C 10
ATOM 11538 O O . TYR A 1 30 ? 14.621 8.562 -3.340 1.00 0.82 30 TYR A O 10
ATOM 11556 N N . SER A 1 31 ? 13.937 10.254 -2.037 1.00 0.85 31 SER A N 10
ATOM 11557 C CA . SER A 1 31 ? 15.274 10.599 -1.598 1.00 0.97 31 SER A CA 10
ATOM 11558 C C . SER A 1 31 ? 15.544 9.959 -0.234 1.00 0.88 31 SER A C 10
ATOM 11559 O O . SER A 1 31 ? 14.990 10.378 0.781 1.00 0.85 31 SER A O 10
ATOM 11567 N N . PRO A 1 32 ? 16.393 8.916 -0.211 1.00 0.96 32 PRO A N 10
ATOM 11568 C CA . PRO A 1 32 ? 16.635 8.090 0.984 1.00 0.99 32 PRO A CA 10
ATOM 11569 C C . PRO A 1 32 ? 17.178 8.878 2.173 1.00 1.01 32 PRO A C 10
ATOM 11570 O O . PRO A 1 32 ? 16.841 8.593 3.322 1.00 1.05 32 PRO A O 10
ATOM 11581 N N . GLU A 1 33 ? 18.032 9.849 1.905 1.00 1.09 33 GLU A N 10
ATOM 11582 C CA . GLU A 1 33 ? 18.632 10.643 2.966 1.00 1.26 33 GLU A CA 10
ATOM 11583 C C . GLU A 1 33 ? 17.651 11.710 3.458 1.00 1.23 33 GLU A C 10
ATOM 11584 O O . GLU A 1 33 ? 17.747 12.197 4.586 1.00 1.39 33 GLU A O 10
ATOM 11596 N N . ASP A 1 34 ? 16.691 12.050 2.604 1.00 1.12 34 ASP A N 10
ATOM 11597 C CA . ASP A 1 34 ? 15.750 13.133 2.891 1.00 1.23 34 ASP A CA 10
ATOM 11598 C C . ASP A 1 34 ? 14.620 12.647 3.793 1.00 1.17 34 ASP A C 10
ATOM 11599 O O . ASP A 1 34 ? 13.908 13.443 4.403 1.00 1.38 34 ASP A O 10
ATOM 11608 N N . ILE A 1 35 ? 14.479 11.333 3.898 1.00 0.97 35 ILE A N 10
ATOM 11609 C CA . ILE A 1 35 ? 13.471 10.742 4.770 1.00 0.97 35 ILE A CA 10
ATOM 11610 C C . ILE A 1 35 ? 14.104 10.345 6.099 1.00 1.02 35 ILE A C 10
ATOM 11611 O O . ILE A 1 35 ? 13.529 9.587 6.876 1.00 1.09 35 ILE A O 10
ATOM 11627 N N . GLY A 1 36 ? 15.317 10.848 6.332 1.00 1.08 36 GLY A N 10
ATOM 11628 C CA . GLY A 1 36 ? 15.973 10.691 7.622 1.00 1.25 36 GLY A CA 10
ATOM 11629 C C . GLY A 1 36 ? 16.487 9.288 7.893 1.00 1.17 36 GLY A C 10
ATOM 11630 O O . GLY A 1 36 ? 17.320 9.092 8.777 1.00 1.40 36 GLY A O 10
ATOM 11634 N N . GLY A 1 37 ? 16.005 8.311 7.142 1.00 0.97 37 GLY A N 10
ATOM 11635 C CA . GLY A 1 37 ? 16.352 6.934 7.429 1.00 0.96 37 GLY A CA 10
ATOM 11636 C C . GLY A 1 37 ? 15.621 6.431 8.656 1.00 0.88 37 GLY A C 10
ATOM 11637 O O . GLY A 1 37 ? 16.174 5.679 9.460 1.00 1.05 37 GLY A O 10
ATOM 11641 N N . LEU A 1 38 ? 14.372 6.856 8.791 1.00 0.77 38 LEU A N 10
ATOM 11642 C CA . LEU A 1 38 ? 13.548 6.486 9.931 1.00 0.83 38 LEU A CA 10
ATOM 11643 C C . LEU A 1 38 ? 12.889 5.139 9.667 1.00 0.66 38 LEU A C 10
ATOM 11644 O O . LEU A 1 38 ? 12.823 4.701 8.517 1.00 0.67 38 LEU A O 10
ATOM 11660 N N . ARG A 1 39 ? 12.413 4.479 10.717 1.00 0.68 39 ARG A N 10
ATOM 11661 C CA . ARG A 1 39 ? 11.822 3.156 10.557 1.00 0.59 39 ARG A CA 10
ATOM 11662 C C . ARG A 1 39 ? 10.386 3.255 10.067 1.00 0.52 39 ARG A C 10
ATOM 11663 O O . ARG A 1 39 ? 9.636 4.155 10.459 1.00 0.62 39 ARG A O 10
ATOM 11684 N N . SER A 1 40 ? 10.023 2.328 9.203 1.00 0.45 40 SER A N 10
ATOM 11685 C CA . SER A 1 40 ? 8.683 2.248 8.665 1.00 0.50 40 SER A CA 10
ATOM 11686 C C . SER A 1 40 ? 7.805 1.367 9.545 1.00 0.49 40 SER A C 10
ATOM 11687 O O . SER A 1 40 ? 8.303 0.558 10.327 1.00 0.48 40 SER A O 10
ATOM 11695 N N . SER A 1 41 ? 6.498 1.528 9.415 1.00 0.59 41 SER A N 10
ATOM 11696 C CA . SER A 1 41 ? 5.564 0.694 10.142 1.00 0.68 41 SER A CA 10
ATOM 11697 C C . SER A 1 41 ? 5.281 -0.559 9.331 1.00 0.65 41 SER A C 10
ATOM 11698 O O . SER A 1 41 ? 4.903 -0.476 8.160 1.00 0.66 41 SER A O 10
ATOM 11706 N N . ALA A 1 42 ? 5.504 -1.714 9.952 1.00 0.69 42 ALA A N 10
ATOM 11707 C CA . ALA A 1 42 ? 5.337 -2.999 9.285 1.00 0.72 42 ALA A CA 10
ATOM 11708 C C . ALA A 1 42 ? 3.928 -3.157 8.725 1.00 0.63 42 ALA A C 10
ATOM 11709 O O . ALA A 1 42 ? 2.962 -3.314 9.476 1.00 0.66 42 ALA A O 10
ATOM 11716 N N . LEU A 1 43 ? 3.821 -3.101 7.407 1.00 0.59 43 LEU A N 10
ATOM 11717 C CA . LEU A 1 43 ? 2.552 -3.291 6.732 1.00 0.54 43 LEU A CA 10
ATOM 11718 C C . LEU A 1 43 ? 2.575 -4.602 5.960 1.00 0.45 43 LEU A C 10
ATOM 11719 O O . LEU A 1 43 ? 2.932 -4.648 4.786 1.00 0.51 43 LEU A O 10
ATOM 11735 N N . LYS A 1 44 ? 2.215 -5.673 6.642 1.00 0.43 44 LYS A N 10
ATOM 11736 C CA . LYS A 1 44 ? 2.236 -6.994 6.048 1.00 0.43 44 LYS A CA 10
ATOM 11737 C C . LYS A 1 44 ? 0.827 -7.569 5.972 1.00 0.41 44 LYS A C 10
ATOM 11738 O O . LYS A 1 44 ? 0.157 -7.744 6.986 1.00 0.50 44 LYS A O 10
ATOM 11757 N N . GLY A 1 45 ? 0.375 -7.815 4.756 1.00 0.37 45 GLY A N 10
ATOM 11758 C CA . GLY A 1 45 ? -0.955 -8.344 4.540 1.00 0.37 45 GLY A CA 10
ATOM 11759 C C . GLY A 1 45 ? -1.292 -8.391 3.068 1.00 0.33 45 GLY A C 10
ATOM 11760 O O . GLY A 1 45 ? -0.400 -8.280 2.229 1.00 0.34 45 GLY A O 10
ATOM 11764 N N . ARG A 1 46 ? -2.566 -8.531 2.739 1.00 0.35 46 ARG A N 10
ATOM 11765 C CA . ARG A 1 46 ? -2.982 -8.578 1.343 1.00 0.36 46 ARG A CA 10
ATOM 11766 C C . ARG A 1 46 ? -3.858 -7.377 1.027 1.00 0.34 46 ARG A C 10
ATOM 11767 O O . ARG A 1 46 ? -5.025 -7.341 1.407 1.00 0.48 46 ARG A O 10
ATOM 11788 N N . HIS A 1 47 ? -3.295 -6.388 0.353 1.00 0.32 47 HIS A N 10
ATOM 11789 C CA . HIS A 1 47 ? -4.039 -5.175 0.038 1.00 0.45 47 HIS A CA 10
ATOM 11790 C C . HIS A 1 47 ? -3.674 -4.649 -1.342 1.00 0.43 47 HIS A C 10
ATOM 11791 O O . HIS A 1 47 ? -2.745 -5.145 -1.981 1.00 0.46 47 HIS A O 10
ATOM 11806 N N . ASP A 1 48 ? -4.421 -3.648 -1.787 1.00 0.47 48 ASP A N 10
ATOM 11807 C CA . ASP A 1 48 ? -4.158 -2.990 -3.061 1.00 0.55 48 ASP A CA 10
ATOM 11808 C C . ASP A 1 48 ? -2.909 -2.127 -2.960 1.00 0.48 48 ASP A C 10
ATOM 11809 O O . ASP A 1 48 ? -2.454 -1.824 -1.855 1.00 0.44 48 ASP A O 10
ATOM 11818 N N . LEU A 1 49 ? -2.366 -1.720 -4.095 1.00 0.50 49 LEU A N 10
ATOM 11819 C CA . LEU A 1 49 ? -1.215 -0.827 -4.105 1.00 0.51 49 LEU A CA 10
ATOM 11820 C C . LEU A 1 49 ? -1.569 0.487 -3.421 1.00 0.42 49 LEU A C 10
ATOM 11821 O O . LEU A 1 49 ? -0.954 0.872 -2.423 1.00 0.43 49 LEU A O 10
ATOM 11837 N N . GLN A 1 50 ? -2.589 1.149 -3.952 1.00 0.41 50 GLN A N 10
ATOM 11838 C CA . GLN A 1 50 ? -3.047 2.430 -3.424 1.00 0.42 50 GLN A CA 10
ATOM 11839 C C . GLN A 1 50 ? -3.533 2.291 -1.985 1.00 0.39 50 GLN A C 10
ATOM 11840 O O . GLN A 1 50 ? -3.370 3.205 -1.174 1.00 0.41 50 GLN A O 10
ATOM 11854 N N . SER A 1 51 ? -4.130 1.148 -1.675 1.00 0.41 51 SER A N 10
ATOM 11855 C CA . SER A 1 51 ? -4.595 0.865 -0.326 1.00 0.46 51 SER A CA 10
ATOM 11856 C C . SER A 1 51 ? -3.416 0.846 0.647 1.00 0.41 51 SER A C 10
ATOM 11857 O O . SER A 1 51 ? -3.445 1.508 1.684 1.00 0.43 51 SER A O 10
ATOM 11865 N N . SER A 1 52 ? -2.376 0.100 0.292 1.00 0.40 52 SER A N 10
ATOM 11866 C CA . SER A 1 52 ? -1.175 0.013 1.108 1.00 0.43 52 SER A CA 10
ATOM 11867 C C . SER A 1 52 ? -0.506 1.381 1.251 1.00 0.41 52 SER A C 10
ATOM 11868 O O . SER A 1 52 ? -0.067 1.753 2.341 1.00 0.45 52 SER A O 10
ATOM 11876 N N . LEU A 1 53 ? -0.442 2.131 0.148 1.00 0.39 53 LEU A N 10
ATOM 11877 C CA . LEU A 1 53 ? 0.129 3.477 0.163 1.00 0.41 53 LEU A CA 10
ATOM 11878 C C . LEU A 1 53 ? -0.592 4.359 1.177 1.00 0.40 53 LEU A C 10
ATOM 11879 O O . LEU A 1 53 ? 0.039 5.085 1.943 1.00 0.46 53 LEU A O 10
ATOM 11895 N N . ARG A 1 54 ? -1.916 4.278 1.180 1.00 0.38 54 ARG A N 10
ATOM 11896 C CA . ARG A 1 54 ? -2.734 5.056 2.099 1.00 0.43 54 ARG A CA 10
ATOM 11897 C C . ARG A 1 54 ? -2.403 4.720 3.550 1.00 0.42 54 ARG A C 10
ATOM 11898 O O . ARG A 1 54 ? -2.216 5.613 4.370 1.00 0.48 54 ARG A O 10
ATOM 11919 N N . ILE A 1 55 ? -2.327 3.432 3.857 1.00 0.42 55 ILE A N 10
ATOM 11920 C CA . ILE A 1 55 ? -2.048 2.988 5.217 1.00 0.47 55 ILE A CA 10
ATOM 11921 C C . ILE A 1 55 ? -0.655 3.421 5.673 1.00 0.49 55 ILE A C 10
ATOM 11922 O O . ILE A 1 55 ? -0.489 3.956 6.768 1.00 0.59 55 ILE A O 10
ATOM 11938 N N . LEU A 1 56 ? 0.339 3.202 4.826 1.00 0.45 56 LEU A N 10
ATOM 11939 C CA . LEU A 1 56 ? 1.723 3.494 5.181 1.00 0.52 56 LEU A CA 10
ATOM 11940 C C . LEU A 1 56 ? 1.953 5.005 5.288 1.00 0.53 56 LEU A C 10
ATOM 11941 O O . LEU A 1 56 ? 2.719 5.471 6.135 1.00 0.65 56 LEU A O 10
ATOM 11957 N N . LEU A 1 57 ? 1.282 5.773 4.437 1.00 0.51 57 LEU A N 10
ATOM 11958 C CA . LEU A 1 57 ? 1.466 7.220 4.415 1.00 0.63 57 LEU A CA 10
ATOM 11959 C C . LEU A 1 57 ? 0.268 7.947 5.023 1.00 0.72 57 LEU A C 10
ATOM 11960 O O . LEU A 1 57 ? 0.051 9.126 4.749 1.00 1.16 57 LEU A O 10
ATOM 11976 N N . GLN A 1 58 ? -0.511 7.235 5.835 1.00 0.61 58 GLN A N 10
ATOM 11977 C CA . GLN A 1 58 ? -1.668 7.818 6.522 1.00 0.79 58 GLN A CA 10
ATOM 11978 C C . GLN A 1 58 ? -1.306 9.092 7.294 1.00 1.05 58 GLN A C 10
ATOM 11979 O O . GLN A 1 58 ? -2.086 10.045 7.327 1.00 2.03 58 GLN A O 10
ATOM 11993 N N . GLY A 1 59 ? -0.134 9.101 7.916 1.00 0.97 59 GLY A N 10
ATOM 11994 C CA . GLY A 1 59 ? 0.287 10.257 8.683 1.00 1.28 59 GLY A CA 10
ATOM 11995 C C . GLY A 1 59 ? 1.769 10.236 8.987 1.00 1.13 59 GLY A C 10
ATOM 11996 O O . GLY A 1 59 ? 2.199 10.699 10.045 1.00 1.42 59 GLY A O 10
ATOM 12000 N N . THR A 1 60 ? 2.551 9.705 8.061 1.00 0.95 60 THR A N 10
ATOM 12001 C CA . THR A 1 60 ? 3.992 9.615 8.235 1.00 0.99 60 THR A CA 10
ATOM 12002 C C . THR A 1 60 ? 4.695 10.873 7.741 1.00 1.06 60 THR A C 10
ATOM 12003 O O . THR A 1 60 ? 5.918 10.982 7.812 1.00 1.25 60 THR A O 10
ATOM 12014 N N . GLY A 1 61 ? 3.914 11.818 7.237 1.00 1.08 61 GLY A N 10
ATOM 12015 C CA . GLY A 1 61 ? 4.471 13.074 6.782 1.00 1.32 61 GLY A CA 10
ATOM 12016 C C . GLY A 1 61 ? 4.947 12.999 5.350 1.00 1.26 61 GLY A C 10
ATOM 12017 O O . GLY A 1 61 ? 5.486 13.969 4.810 1.00 1.35 61 GLY A O 10
ATOM 12021 N N . LEU A 1 62 ? 4.753 11.842 4.732 1.00 1.16 62 LEU A N 10
ATOM 12022 C CA . LEU A 1 62 ? 5.132 11.646 3.347 1.00 1.11 62 LEU A CA 10
ATOM 12023 C C . LEU A 1 62 ? 3.910 11.782 2.451 1.00 1.07 62 LEU A C 10
ATOM 12024 O O . LEU A 1 62 ? 2.789 11.489 2.867 1.00 1.14 62 LEU A O 10
ATOM 12040 N N . ARG A 1 63 ? 4.132 12.229 1.233 1.00 1.01 63 ARG A N 10
ATOM 12041 C CA . ARG A 1 63 ? 3.064 12.352 0.254 1.00 1.03 63 ARG A CA 10
ATOM 12042 C C . ARG A 1 63 ? 3.343 11.448 -0.931 1.00 0.92 63 ARG A C 10
ATOM 12043 O O . ARG A 1 63 ? 4.483 11.355 -1.390 1.00 0.87 63 ARG A O 10
ATOM 12064 N N . TYR A 1 64 ? 2.310 10.783 -1.422 1.00 0.96 64 TYR A N 10
ATOM 12065 C CA . TYR A 1 64 ? 2.469 9.899 -2.565 1.00 0.91 64 TYR A CA 10
ATOM 12066 C C . TYR A 1 64 ? 1.938 10.548 -3.837 1.00 0.89 64 TYR A C 10
ATOM 12067 O O . TYR A 1 64 ? 0.758 10.885 -3.944 1.00 0.94 64 TYR A O 10
ATOM 12085 N N . GLN A 1 65 ? 2.835 10.756 -4.781 1.00 0.90 65 GLN A N 10
ATOM 12086 C CA . GLN A 1 65 ? 2.476 11.247 -6.100 1.00 0.93 65 GLN A CA 10
ATOM 12087 C C . GLN A 1 65 ? 2.618 10.122 -7.115 1.00 0.87 65 GLN A C 10
ATOM 12088 O O . GLN A 1 65 ? 3.723 9.648 -7.371 1.00 0.86 65 GLN A O 10
ATOM 12102 N N . ILE A 1 66 ? 1.508 9.685 -7.680 1.00 0.88 66 ILE A N 10
ATOM 12103 C CA . ILE A 1 66 ? 1.537 8.573 -8.613 1.00 0.86 66 ILE A CA 10
ATOM 12104 C C . ILE A 1 66 ? 1.493 9.080 -10.053 1.00 0.98 66 ILE A C 10
ATOM 12105 O O . ILE A 1 66 ? 0.630 9.878 -10.428 1.00 1.11 66 ILE A O 10
ATOM 12121 N N . ASP A 1 67 ? 2.460 8.641 -10.838 1.00 1.04 67 ASP A N 10
ATOM 12122 C CA . ASP A 1 67 ? 2.580 9.049 -12.228 1.00 1.25 67 ASP A CA 10
ATOM 12123 C C . ASP A 1 67 ? 2.851 7.833 -13.099 1.00 1.20 67 ASP A C 10
ATOM 12124 O O . ASP A 1 67 ? 3.975 7.337 -13.153 1.00 1.13 67 ASP A O 10
ATOM 12133 N N . GLY A 1 68 ? 1.816 7.357 -13.775 1.00 1.28 68 GLY A N 10
ATOM 12134 C CA . GLY A 1 68 ? 1.935 6.146 -14.565 1.00 1.30 68 GLY A CA 10
ATOM 12135 C C . GLY A 1 68 ? 2.328 4.947 -13.727 1.00 1.14 68 GLY A C 10
ATOM 12136 O O . GLY A 1 68 ? 1.512 4.412 -12.976 1.00 1.18 68 GLY A O 10
ATOM 12140 N N . ASN A 1 69 ? 3.582 4.532 -13.852 1.00 1.03 69 ASN A N 10
ATOM 12141 C CA . ASN A 1 69 ? 4.092 3.393 -13.096 1.00 0.94 69 ASN A CA 10
ATOM 12142 C C . ASN A 1 69 ? 5.085 3.860 -12.043 1.00 0.75 69 ASN A C 10
ATOM 12143 O O . ASN A 1 69 ? 5.756 3.050 -11.398 1.00 0.69 69 ASN A O 10
ATOM 12154 N N . THR A 1 70 ? 5.165 5.169 -11.867 1.00 0.74 70 THR A N 10
ATOM 12155 C CA . THR A 1 70 ? 6.099 5.759 -10.927 1.00 0.68 70 THR A CA 10
ATOM 12156 C C . THR A 1 70 ? 5.373 6.312 -9.704 1.00 0.63 70 THR A C 10
ATOM 12157 O O . THR A 1 70 ? 4.346 6.983 -9.819 1.00 0.71 70 THR A O 10
ATOM 12168 N N . VAL A 1 71 ? 5.913 6.013 -8.536 1.00 0.56 71 VAL A N 10
ATOM 12169 C CA . VAL A 1 71 ? 5.398 6.530 -7.285 1.00 0.58 71 VAL A CA 10
ATOM 12170 C C . VAL A 1 71 ? 6.422 7.482 -6.691 1.00 0.57 71 VAL A C 10
ATOM 12171 O O . VAL A 1 71 ? 7.508 7.069 -6.295 1.00 0.57 71 VAL A O 10
ATOM 12184 N N . THR A 1 72 ? 6.084 8.754 -6.635 1.00 0.63 72 THR A N 10
ATOM 12185 C CA . THR A 1 72 ? 7.010 9.764 -6.167 1.00 0.66 72 THR A CA 10
ATOM 12186 C C . THR A 1 72 ? 6.687 10.142 -4.730 1.00 0.70 72 THR A C 10
ATOM 12187 O O . THR A 1 72 ? 5.602 10.644 -4.440 1.00 0.78 72 THR A O 10
ATOM 12198 N N . VAL A 1 73 ? 7.623 9.877 -3.837 1.00 0.70 73 VAL A N 10
ATOM 12199 C CA . VAL A 1 73 ? 7.428 10.153 -2.426 1.00 0.76 73 VAL A CA 10
ATOM 12200 C C . VAL A 1 73 ? 8.092 11.470 -2.055 1.00 0.90 73 VAL A C 10
ATOM 12201 O O . VAL A 1 73 ? 9.317 11.600 -2.106 1.00 1.01 73 VAL A O 10
ATOM 12214 N N . THR A 1 74 ? 7.279 12.452 -1.713 1.00 0.97 74 THR A N 10
ATOM 12215 C CA . THR A 1 74 ? 7.783 13.740 -1.277 1.00 1.15 74 THR A CA 10
ATOM 12216 C C . THR A 1 74 ? 7.507 13.929 0.213 1.00 1.11 74 THR A C 10
ATOM 12217 O O . THR A 1 74 ? 6.395 13.688 0.686 1.00 0.99 74 THR A O 10
ATOM 12228 N N . ALA A 1 75 ? 8.533 14.324 0.949 1.00 1.29 75 ALA A N 10
ATOM 12229 C CA . ALA A 1 75 ? 8.419 14.506 2.381 1.00 1.36 75 ALA A CA 10
ATOM 12230 C C . ALA A 1 75 ? 7.986 15.926 2.711 1.00 1.48 75 ALA A C 10
ATOM 12231 O O . ALA A 1 75 ? 8.550 16.892 2.197 1.00 1.72 75 ALA A O 10
ATOM 12238 N N . SER A 1 76 ? 6.986 16.054 3.564 1.00 1.52 76 SER A N 10
ATOM 12239 C CA . SER A 1 76 ? 6.515 17.362 3.979 1.00 1.75 76 SER A CA 10
ATOM 12240 C C . SER A 1 76 ? 6.938 17.632 5.415 1.00 2.24 76 SER A C 10
ATOM 12241 O O . SER A 1 76 ? 6.710 16.801 6.298 1.00 2.81 76 SER A O 10
ATOM 12249 N N . ALA A 1 77 ? 7.592 18.773 5.628 1.00 2.71 77 ALA A N 10
ATOM 12250 C CA . ALA A 1 77 ? 8.036 19.190 6.958 1.00 3.56 77 ALA A CA 10
ATOM 12251 C C . ALA A 1 77 ? 9.005 18.178 7.567 1.00 4.02 77 ALA A C 10
ATOM 12252 O O . ALA A 1 77 ? 8.987 17.929 8.772 1.00 4.62 77 ALA A O 10
ATOM 12259 N N . ALA A 1 78 ? 9.847 17.595 6.727 1.00 4.20 78 ALA A N 10
ATOM 12260 C CA . ALA A 1 78 ? 10.838 16.630 7.183 1.00 5.03 78 ALA A CA 10
ATOM 12261 C C . ALA A 1 78 ? 12.240 17.181 6.986 1.00 5.55 78 ALA A C 10
ATOM 12262 O O . ALA A 1 78 ? 13.234 16.521 7.298 1.00 5.99 78 ALA A O 10
ATOM 12269 N N . ALA A 1 79 ? 12.309 18.401 6.474 1.00 5.86 79 ALA A N 10
ATOM 12270 C CA . ALA A 1 79 ? 13.582 19.035 6.188 1.00 6.63 79 ALA A CA 10
ATOM 12271 C C . ALA A 1 79 ? 13.991 19.971 7.316 1.00 7.15 79 ALA A C 10
ATOM 12272 O O . ALA A 1 79 ? 13.346 20.994 7.557 1.00 7.46 79 ALA A O 10
ATOM 12279 N N . LYS A 1 80 ? 15.041 19.594 8.027 1.00 7.55 80 LYS A N 10
ATOM 12280 C CA . LYS A 1 80 ? 15.641 20.461 9.026 1.00 8.34 80 LYS A CA 10
ATOM 12281 C C . LYS A 1 80 ? 16.802 21.219 8.386 1.00 8.95 80 LYS A C 10
ATOM 12282 O O . LYS A 1 80 ? 17.226 22.273 8.864 1.00 9.25 80 LYS A O 10
ATOM 12301 N N . ASP A 1 81 ? 17.295 20.666 7.285 1.00 9.36 81 ASP A N 10
ATOM 12302 C CA . ASP A 1 81 ? 18.331 21.313 6.494 1.00 10.16 81 ASP A CA 10
ATOM 12303 C C . ASP A 1 81 ? 17.687 22.224 5.464 1.00 10.60 81 ASP A C 10
ATOM 12304 O O . ASP A 1 81 ? 16.721 21.843 4.802 1.00 11.03 81 ASP A O 10
ATOM 12313 N N . GLY A 1 82 ? 18.220 23.423 5.329 1.00 10.72 82 GLY A N 10
ATOM 12314 C CA . GLY A 1 82 ? 17.642 24.395 4.431 1.00 11.37 82 GLY A CA 10
ATOM 12315 C C . GLY A 1 82 ? 18.704 25.187 3.711 1.00 11.77 82 GLY A C 10
ATOM 12316 O O . GLY A 1 82 ? 19.092 24.790 2.594 1.00 12.00 82 GLY A O 10
ATOM 12321 N N . SER A 1 1 ? -10.631 -5.717 -9.428 1.00 2.75 1 SER A N 11
ATOM 12322 C CA . SER A 1 1 ? -10.266 -5.220 -8.089 1.00 2.38 1 SER A CA 11
ATOM 12323 C C . SER A 1 1 ? -9.435 -6.261 -7.350 1.00 1.65 1 SER A C 11
ATOM 12324 O O . SER A 1 1 ? -9.975 -7.150 -6.691 1.00 1.91 1 SER A O 11
ATOM 12334 N N . GLN A 1 2 ? -8.119 -6.156 -7.477 1.00 1.37 2 GLN A N 11
ATOM 12335 C CA . GLN A 1 2 ? -7.214 -7.112 -6.858 1.00 0.95 2 GLN A CA 11
ATOM 12336 C C . GLN A 1 2 ? -6.304 -6.413 -5.857 1.00 0.75 2 GLN A C 11
ATOM 12337 O O . GLN A 1 2 ? -6.131 -5.195 -5.903 1.00 0.86 2 GLN A O 11
ATOM 12351 N N . GLU A 1 3 ? -5.735 -7.189 -4.949 1.00 0.57 3 GLU A N 11
ATOM 12352 C CA . GLU A 1 3 ? -4.765 -6.676 -3.996 1.00 0.47 3 GLU A CA 11
ATOM 12353 C C . GLU A 1 3 ? -3.553 -7.595 -3.959 1.00 0.42 3 GLU A C 11
ATOM 12354 O O . GLU A 1 3 ? -3.542 -8.641 -4.612 1.00 0.50 3 GLU A O 11
ATOM 12366 N N . TRP A 1 4 ? -2.545 -7.219 -3.191 1.00 0.36 4 TRP A N 11
ATOM 12367 C CA . TRP A 1 4 ? -1.281 -7.939 -3.198 1.00 0.38 4 TRP A CA 11
ATOM 12368 C C . TRP A 1 4 ? -0.881 -8.357 -1.795 1.00 0.34 4 TRP A C 11
ATOM 12369 O O . TRP A 1 4 ? -1.179 -7.664 -0.823 1.00 0.34 4 TRP A O 11
ATOM 12390 N N . THR A 1 5 ? -0.192 -9.483 -1.702 1.00 0.37 5 THR A N 11
ATOM 12391 C CA . THR A 1 5 ? 0.315 -9.961 -0.432 1.00 0.39 5 THR A CA 11
ATOM 12392 C C . THR A 1 5 ? 1.709 -9.384 -0.215 1.00 0.35 5 THR A C 11
ATOM 12393 O O . THR A 1 5 ? 2.678 -9.814 -0.843 1.00 0.44 5 THR A O 11
ATOM 12404 N N . LEU A 1 6 ? 1.792 -8.385 0.647 1.00 0.30 6 LEU A N 11
ATOM 12405 C CA . LEU A 1 6 ? 3.012 -7.616 0.815 1.00 0.34 6 LEU A CA 11
ATOM 12406 C C . LEU A 1 6 ? 3.553 -7.754 2.227 1.00 0.42 6 LEU A C 11
ATOM 12407 O O . LEU A 1 6 ? 2.878 -7.400 3.193 1.00 0.75 6 LEU A O 11
ATOM 12423 N N . ASP A 1 7 ? 4.753 -8.300 2.345 1.00 0.38 7 ASP A N 11
ATOM 12424 C CA . ASP A 1 7 ? 5.458 -8.331 3.619 1.00 0.44 7 ASP A CA 11
ATOM 12425 C C . ASP A 1 7 ? 6.407 -7.145 3.681 1.00 0.39 7 ASP A C 11
ATOM 12426 O O . ASP A 1 7 ? 7.505 -7.184 3.124 1.00 0.46 7 ASP A O 11
ATOM 12435 N N . ILE A 1 8 ? 5.976 -6.089 4.351 1.00 0.35 8 ILE A N 11
ATOM 12436 C CA . ILE A 1 8 ? 6.725 -4.842 4.377 1.00 0.32 8 ILE A CA 11
ATOM 12437 C C . ILE A 1 8 ? 7.506 -4.695 5.682 1.00 0.30 8 ILE A C 11
ATOM 12438 O O . ILE A 1 8 ? 6.926 -4.703 6.771 1.00 0.35 8 ILE A O 11
ATOM 12454 N N . PRO A 1 9 ? 8.846 -4.585 5.570 1.00 0.26 9 PRO A N 11
ATOM 12455 C CA . PRO A 1 9 ? 9.752 -4.442 6.720 1.00 0.26 9 PRO A CA 11
ATOM 12456 C C . PRO A 1 9 ? 9.458 -3.215 7.579 1.00 0.27 9 PRO A C 11
ATOM 12457 O O . PRO A 1 9 ? 8.868 -2.237 7.119 1.00 0.32 9 PRO A O 11
ATOM 12468 N N . ALA A 1 10 ? 9.908 -3.274 8.827 1.00 0.30 10 ALA A N 11
ATOM 12469 C CA . ALA A 1 10 ? 9.739 -2.176 9.774 1.00 0.33 10 ALA A CA 11
ATOM 12470 C C . ALA A 1 10 ? 11.100 -1.637 10.177 1.00 0.35 10 ALA A C 11
ATOM 12471 O O . ALA A 1 10 ? 11.316 -1.201 11.312 1.00 0.43 10 ALA A O 11
ATOM 12478 N N . GLN A 1 11 ? 12.022 -1.712 9.236 1.00 0.34 11 GLN A N 11
ATOM 12479 C CA . GLN A 1 11 ? 13.348 -1.151 9.396 1.00 0.40 11 GLN A CA 11
ATOM 12480 C C . GLN A 1 11 ? 13.401 0.195 8.685 1.00 0.35 11 GLN A C 11
ATOM 12481 O O . GLN A 1 11 ? 12.394 0.902 8.630 1.00 0.37 11 GLN A O 11
ATOM 12495 N N . SER A 1 12 ? 14.560 0.552 8.156 1.00 0.38 12 SER A N 11
ATOM 12496 C CA . SER A 1 12 ? 14.697 1.765 7.362 1.00 0.40 12 SER A CA 11
ATOM 12497 C C . SER A 1 12 ? 13.648 1.800 6.243 1.00 0.36 12 SER A C 11
ATOM 12498 O O . SER A 1 12 ? 13.461 0.820 5.516 1.00 0.34 12 SER A O 11
ATOM 12506 N N . MET A 1 13 ? 12.952 2.938 6.149 1.00 0.42 13 MET A N 11
ATOM 12507 C CA . MET A 1 13 ? 11.904 3.167 5.150 1.00 0.46 13 MET A CA 11
ATOM 12508 C C . MET A 1 13 ? 12.393 2.821 3.745 1.00 0.42 13 MET A C 11
ATOM 12509 O O . MET A 1 13 ? 11.614 2.400 2.889 1.00 0.45 13 MET A O 11
ATOM 12523 N N . ASN A 1 14 ? 13.690 3.024 3.528 1.00 0.41 14 ASN A N 11
ATOM 12524 C CA . ASN A 1 14 ? 14.341 2.724 2.255 1.00 0.45 14 ASN A CA 11
ATOM 12525 C C . ASN A 1 14 ? 14.068 1.279 1.841 1.00 0.41 14 ASN A C 11
ATOM 12526 O O . ASN A 1 14 ? 13.798 0.996 0.674 1.00 0.47 14 ASN A O 11
ATOM 12537 N N . SER A 1 15 ? 14.108 0.373 2.815 1.00 0.36 15 SER A N 11
ATOM 12538 C CA . SER A 1 15 ? 13.941 -1.049 2.555 1.00 0.36 15 SER A CA 11
ATOM 12539 C C . SER A 1 15 ? 12.477 -1.369 2.287 1.00 0.32 15 SER A C 11
ATOM 12540 O O . SER A 1 15 ? 12.154 -2.136 1.384 1.00 0.32 15 SER A O 11
ATOM 12548 N N . ALA A 1 16 ? 11.599 -0.760 3.075 1.00 0.31 16 ALA A N 11
ATOM 12549 C CA . ALA A 1 16 ? 10.167 -0.980 2.946 1.00 0.32 16 ALA A CA 11
ATOM 12550 C C . ALA A 1 16 ? 9.656 -0.526 1.583 1.00 0.30 16 ALA A C 11
ATOM 12551 O O . ALA A 1 16 ? 8.897 -1.241 0.925 1.00 0.29 16 ALA A O 11
ATOM 12558 N N . LEU A 1 17 ? 10.087 0.657 1.155 1.00 0.31 17 LEU A N 11
ATOM 12559 C CA . LEU A 1 17 ? 9.663 1.209 -0.126 1.00 0.33 17 LEU A CA 11
ATOM 12560 C C . LEU A 1 17 ? 10.174 0.357 -1.283 1.00 0.32 17 LEU A C 11
ATOM 12561 O O . LEU A 1 17 ? 9.417 0.007 -2.188 1.00 0.35 17 LEU A O 11
ATOM 12577 N N . GLN A 1 18 ? 11.454 0.013 -1.239 1.00 0.34 18 GLN A N 11
ATOM 12578 C CA . GLN A 1 18 ? 12.066 -0.800 -2.286 1.00 0.39 18 GLN A CA 11
ATOM 12579 C C . GLN A 1 18 ? 11.393 -2.173 -2.356 1.00 0.33 18 GLN A C 11
ATOM 12580 O O . GLN A 1 18 ? 11.138 -2.694 -3.446 1.00 0.34 18 GLN A O 11
ATOM 12594 N N . ALA A 1 19 ? 11.076 -2.731 -1.193 1.00 0.29 19 ALA A N 11
ATOM 12595 C CA . ALA A 1 19 ? 10.399 -4.025 -1.124 1.00 0.28 19 ALA A CA 11
ATOM 12596 C C . ALA A 1 19 ? 9.002 -3.942 -1.727 1.00 0.26 19 ALA A C 11
ATOM 12597 O O . ALA A 1 19 ? 8.550 -4.870 -2.399 1.00 0.28 19 ALA A O 11
ATOM 12604 N N . LEU A 1 20 ? 8.329 -2.818 -1.498 1.00 0.27 20 LEU A N 11
ATOM 12605 C CA . LEU A 1 20 ? 6.990 -2.598 -2.023 1.00 0.32 20 LEU A CA 11
ATOM 12606 C C . LEU A 1 20 ? 7.035 -2.488 -3.544 1.00 0.33 20 LEU A C 11
ATOM 12607 O O . LEU A 1 20 ? 6.197 -3.049 -4.259 1.00 0.36 20 LEU A O 11
ATOM 12623 N N . ALA A 1 21 ? 8.047 -1.767 -4.016 1.00 0.33 21 ALA A N 11
ATOM 12624 C CA . ALA A 1 21 ? 8.233 -1.515 -5.436 1.00 0.39 21 ALA A CA 11
ATOM 12625 C C . ALA A 1 21 ? 8.470 -2.819 -6.177 1.00 0.38 21 ALA A C 11
ATOM 12626 O O . ALA A 1 21 ? 7.780 -3.135 -7.138 1.00 0.44 21 ALA A O 11
ATOM 12633 N N . LYS A 1 22 ? 9.443 -3.581 -5.691 1.00 0.36 22 LYS A N 11
ATOM 12634 C CA . LYS A 1 22 ? 9.846 -4.829 -6.323 1.00 0.42 22 LYS A CA 11
ATOM 12635 C C . LYS A 1 22 ? 8.700 -5.836 -6.361 1.00 0.37 22 LYS A C 11
ATOM 12636 O O . LYS A 1 22 ? 8.487 -6.508 -7.371 1.00 0.47 22 LYS A O 11
ATOM 12655 N N . GLN A 1 23 ? 7.942 -5.926 -5.275 1.00 0.33 23 GLN A N 11
ATOM 12656 C CA . GLN A 1 23 ? 6.891 -6.934 -5.166 1.00 0.39 23 GLN A CA 11
ATOM 12657 C C . GLN A 1 23 ? 5.651 -6.570 -5.980 1.00 0.40 23 GLN A C 11
ATOM 12658 O O . GLN A 1 23 ? 4.751 -7.396 -6.145 1.00 0.49 23 GLN A O 11
ATOM 12672 N N . THR A 1 24 ? 5.598 -5.344 -6.482 1.00 0.38 24 THR A N 11
ATOM 12673 C CA . THR A 1 24 ? 4.527 -4.946 -7.390 1.00 0.47 24 THR A CA 11
ATOM 12674 C C . THR A 1 24 ? 5.097 -4.614 -8.767 1.00 0.48 24 THR A C 11
ATOM 12675 O O . THR A 1 24 ? 4.367 -4.250 -9.693 1.00 0.76 24 THR A O 11
ATOM 12686 N N . ASP A 1 25 ? 6.416 -4.779 -8.877 1.00 0.41 25 ASP A N 11
ATOM 12687 C CA . ASP A 1 25 ? 7.188 -4.439 -10.078 1.00 0.49 25 ASP A CA 11
ATOM 12688 C C . ASP A 1 25 ? 6.895 -3.013 -10.532 1.00 0.49 25 ASP A C 11
ATOM 12689 O O . ASP A 1 25 ? 6.731 -2.737 -11.723 1.00 0.72 25 ASP A O 11
ATOM 12698 N N . THR A 1 26 ? 6.838 -2.110 -9.572 1.00 0.34 26 THR A N 11
ATOM 12699 C CA . THR A 1 26 ? 6.596 -0.711 -9.853 1.00 0.40 26 THR A CA 11
ATOM 12700 C C . THR A 1 26 ? 7.892 0.074 -9.725 1.00 0.38 26 THR A C 11
ATOM 12701 O O . THR A 1 26 ? 8.922 -0.477 -9.335 1.00 0.40 26 THR A O 11
ATOM 12712 N N . GLN A 1 27 ? 7.848 1.346 -10.079 1.00 0.41 27 GLN A N 11
ATOM 12713 C CA . GLN A 1 27 ? 9.010 2.205 -9.947 1.00 0.4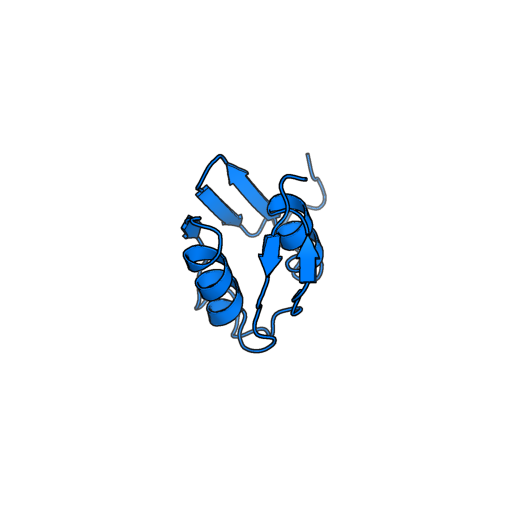4 27 GLN A CA 11
ATOM 12714 C C . GLN A 1 27 ? 8.771 3.216 -8.840 1.00 0.46 27 GLN A C 11
ATOM 12715 O O . GLN A 1 27 ? 7.899 4.067 -8.957 1.00 0.47 27 GLN A O 11
ATOM 12729 N N . LEU A 1 28 ? 9.545 3.136 -7.772 1.00 0.51 28 LEU A N 11
ATOM 12730 C CA . LEU A 1 28 ? 9.365 4.047 -6.653 1.00 0.55 28 LEU A CA 11
ATOM 12731 C C . LEU A 1 28 ? 10.521 5.028 -6.577 1.00 0.58 28 LEU A C 11
ATOM 12732 O O . LEU A 1 28 ? 11.683 4.635 -6.483 1.00 0.71 28 LEU A O 11
ATOM 12748 N N . LEU A 1 29 ? 10.187 6.305 -6.633 1.00 0.53 29 LEU A N 11
ATOM 12749 C CA . LEU A 1 29 ? 11.176 7.363 -6.609 1.00 0.60 29 LEU A CA 11
ATOM 12750 C C . LEU A 1 29 ? 11.153 8.048 -5.250 1.00 0.63 29 LEU A C 11
ATOM 12751 O O . LEU A 1 29 ? 10.141 8.621 -4.845 1.00 0.66 29 LEU A O 11
ATOM 12767 N N . TYR A 1 30 ? 12.267 7.962 -4.548 1.00 0.65 30 TYR A N 11
ATOM 12768 C CA . TYR A 1 30 ? 12.413 8.600 -3.254 1.00 0.72 30 TYR A CA 11
ATOM 12769 C C . TYR A 1 30 ? 13.872 8.963 -3.050 1.00 0.77 30 TYR A C 11
ATOM 12770 O O . TYR A 1 30 ? 14.763 8.273 -3.552 1.00 0.82 30 TYR A O 11
ATOM 12788 N N . SER A 1 31 ? 14.117 10.044 -2.336 1.00 0.85 31 SER A N 11
ATOM 12789 C CA . SER A 1 31 ? 15.474 10.490 -2.092 1.00 0.97 31 SER A CA 11
ATOM 12790 C C . SER A 1 31 ? 15.906 10.118 -0.678 1.00 0.88 31 SER A C 11
ATOM 12791 O O . SER A 1 31 ? 15.343 10.615 0.297 1.00 0.85 31 SER A O 11
ATOM 12799 N N . PRO A 1 32 ? 16.878 9.198 -0.561 1.00 0.96 32 PRO A N 11
ATOM 12800 C CA . PRO A 1 32 ? 17.256 8.565 0.712 1.00 0.99 32 PRO A CA 11
ATOM 12801 C C . PRO A 1 32 ? 17.436 9.549 1.867 1.00 1.01 32 PRO A C 11
ATOM 12802 O O . PRO A 1 32 ? 16.883 9.347 2.955 1.00 1.05 32 PRO A O 11
ATOM 12813 N N . GLU A 1 33 ? 18.188 10.612 1.624 1.00 1.09 33 GLU A N 11
ATOM 12814 C CA . GLU A 1 33 ? 18.528 11.573 2.666 1.00 1.26 33 GLU A CA 11
ATOM 12815 C C . GLU A 1 33 ? 17.323 12.441 3.036 1.00 1.23 33 GLU A C 11
ATOM 12816 O O . GLU A 1 33 ? 17.254 12.992 4.135 1.00 1.39 33 GLU A O 11
ATOM 12828 N N . ASP A 1 34 ? 16.363 12.534 2.125 1.00 1.12 34 ASP A N 11
ATOM 12829 C CA . ASP A 1 34 ? 15.239 13.456 2.285 1.00 1.23 34 ASP A CA 11
ATOM 12830 C C . ASP A 1 34 ? 14.123 12.859 3.134 1.00 1.17 34 ASP A C 11
ATOM 12831 O O . ASP A 1 34 ? 13.144 13.536 3.439 1.00 1.38 34 ASP A O 11
ATOM 12840 N N . ILE A 1 35 ? 14.261 11.595 3.507 1.00 0.97 35 ILE A N 11
ATOM 12841 C CA . ILE A 1 35 ? 13.296 10.959 4.400 1.00 0.97 35 ILE A CA 11
ATOM 12842 C C . ILE A 1 35 ? 13.892 10.779 5.791 1.00 1.02 35 ILE A C 11
ATOM 12843 O O . ILE A 1 35 ? 13.308 10.123 6.647 1.00 1.09 35 ILE A O 11
ATOM 12859 N N . GLY A 1 36 ? 15.076 11.356 5.990 1.00 1.08 36 GLY A N 11
ATOM 12860 C CA . GLY A 1 36 ? 15.699 11.397 7.306 1.00 1.25 36 GLY A CA 11
ATOM 12861 C C . GLY A 1 36 ? 16.103 10.034 7.845 1.00 1.17 36 GLY A C 11
ATOM 12862 O O . GLY A 1 36 ? 16.542 9.924 8.992 1.00 1.40 36 GLY A O 11
ATOM 12866 N N . GLY A 1 37 ? 15.972 9.001 7.024 1.00 0.97 37 GLY A N 11
ATOM 12867 C CA . GLY A 1 37 ? 16.268 7.656 7.474 1.00 0.96 37 GLY A CA 11
ATOM 12868 C C . GLY A 1 37 ? 15.293 7.188 8.535 1.00 0.88 37 GLY A C 11
ATOM 12869 O O . GLY A 1 37 ? 15.694 6.668 9.578 1.00 1.05 37 GLY A O 11
ATOM 12873 N N . LEU A 1 38 ? 14.011 7.385 8.270 1.00 0.77 38 LEU A N 11
ATOM 12874 C CA . LEU A 1 38 ? 12.968 6.997 9.206 1.00 0.83 38 LEU A CA 11
ATOM 12875 C C . LEU A 1 38 ? 12.647 5.517 9.046 1.00 0.66 38 LEU A C 11
ATOM 12876 O O . LEU A 1 38 ? 12.929 4.928 8.003 1.00 0.67 38 LEU A O 11
ATOM 12892 N N . ARG A 1 39 ? 12.082 4.915 10.081 1.00 0.68 39 ARG A N 11
ATOM 12893 C CA . ARG A 1 39 ? 11.675 3.520 10.008 1.00 0.59 39 ARG A CA 11
ATOM 12894 C C . ARG A 1 39 ? 10.200 3.407 9.665 1.00 0.52 39 ARG A C 11
ATOM 12895 O O . ARG A 1 39 ? 9.387 4.243 10.068 1.00 0.62 39 ARG A O 11
ATOM 12916 N N . SER A 1 40 ? 9.866 2.371 8.925 1.00 0.45 40 SER A N 11
ATOM 12917 C CA . SER A 1 40 ? 8.508 2.146 8.482 1.00 0.50 40 SER A CA 11
ATOM 12918 C C . SER A 1 40 ? 7.713 1.346 9.509 1.00 0.49 40 SER A C 11
ATOM 12919 O O . SER A 1 40 ? 8.283 0.641 10.346 1.00 0.48 40 SER A O 11
ATOM 12927 N N . SER A 1 41 ? 6.398 1.475 9.446 1.00 0.59 41 SER A N 11
ATOM 12928 C CA . SER A 1 41 ? 5.514 0.693 10.288 1.00 0.68 41 SER A CA 11
ATOM 12929 C C . SER A 1 41 ? 5.198 -0.626 9.595 1.00 0.65 41 SER A C 11
ATOM 12930 O O . SER A 1 41 ? 4.781 -0.634 8.437 1.00 0.66 41 SER A O 11
ATOM 12938 N N . ALA A 1 42 ? 5.431 -1.731 10.298 1.00 0.69 42 ALA A N 11
ATOM 12939 C CA . ALA A 1 42 ? 5.238 -3.064 9.737 1.00 0.72 42 ALA A CA 11
ATOM 12940 C C . ALA A 1 42 ? 3.817 -3.255 9.215 1.00 0.63 42 ALA A C 11
ATOM 12941 O O . ALA A 1 42 ? 2.881 -3.470 9.988 1.00 0.66 42 ALA A O 11
ATOM 12948 N N . LEU A 1 43 ? 3.662 -3.167 7.904 1.00 0.59 43 LEU A N 11
ATOM 12949 C CA . LEU A 1 43 ? 2.372 -3.365 7.270 1.00 0.54 43 LEU A CA 11
ATOM 12950 C C . LEU A 1 43 ? 2.460 -4.567 6.338 1.00 0.45 43 LEU A C 11
ATOM 12951 O O . LEU A 1 43 ? 2.847 -4.441 5.178 1.00 0.51 43 LEU A O 11
ATOM 12967 N N . LYS A 1 44 ? 2.132 -5.738 6.859 1.00 0.43 44 LYS A N 11
ATOM 12968 C CA . LYS A 1 44 ? 2.185 -6.953 6.064 1.00 0.43 44 LYS A CA 11
ATOM 12969 C C . LYS A 1 44 ? 0.808 -7.601 5.982 1.00 0.41 44 LYS A C 11
ATOM 12970 O O . LYS A 1 44 ? 0.181 -7.907 6.998 1.00 0.50 44 LYS A O 11
ATOM 12989 N N . GLY A 1 45 ? 0.338 -7.785 4.761 1.00 0.37 45 GLY A N 11
ATOM 12990 C CA . GLY A 1 45 ? -0.983 -8.326 4.542 1.00 0.37 45 GLY A CA 11
ATOM 12991 C C . GLY A 1 45 ? -1.347 -8.291 3.079 1.00 0.33 45 GLY A C 11
ATOM 12992 O O . GLY A 1 45 ? -0.471 -8.128 2.231 1.00 0.34 45 GLY A O 11
ATOM 12996 N N . ARG A 1 46 ? -2.627 -8.425 2.776 1.00 0.35 46 ARG A N 11
ATOM 12997 C CA . ARG A 1 46 ? -3.075 -8.381 1.394 1.00 0.36 46 ARG A CA 11
ATOM 12998 C C . ARG A 1 46 ? -3.762 -7.053 1.122 1.00 0.34 46 ARG A C 11
ATOM 12999 O O . ARG A 1 46 ? -4.938 -6.874 1.442 1.00 0.48 46 ARG A O 11
ATOM 13020 N N . HIS A 1 47 ? -3.023 -6.115 0.548 1.00 0.32 47 HIS A N 11
ATOM 13021 C CA . HIS A 1 47 ? -3.541 -4.774 0.322 1.00 0.45 47 HIS A CA 11
ATOM 13022 C C . HIS A 1 47 ? -3.142 -4.255 -1.049 1.00 0.43 47 HIS A C 11
ATOM 13023 O O . HIS A 1 47 ? -2.109 -4.634 -1.598 1.00 0.46 47 HIS A O 11
ATOM 13038 N N . ASP A 1 48 ? -4.006 -3.419 -1.601 1.00 0.47 48 ASP A N 11
ATOM 13039 C CA . ASP A 1 48 ? -3.762 -2.741 -2.865 1.00 0.55 48 ASP A CA 11
ATOM 13040 C C . ASP A 1 48 ? -2.601 -1.754 -2.743 1.00 0.48 48 ASP A C 11
ATOM 13041 O O . ASP A 1 48 ? -2.349 -1.233 -1.653 1.00 0.44 48 ASP A O 11
ATOM 13050 N N . LEU A 1 49 ? -1.898 -1.506 -3.843 1.00 0.50 49 LEU A N 11
ATOM 13051 C CA . LEU A 1 49 ? -0.704 -0.662 -3.828 1.00 0.51 49 LEU A CA 11
ATOM 13052 C C . LEU A 1 49 ? -1.017 0.736 -3.291 1.00 0.42 49 LEU A C 11
ATOM 13053 O O . LEU A 1 49 ? -0.449 1.164 -2.281 1.00 0.43 49 LEU A O 11
ATOM 13069 N N . GLN A 1 50 ? -1.939 1.430 -3.954 1.00 0.41 50 GLN A N 11
ATOM 13070 C CA . GLN A 1 50 ? -2.300 2.792 -3.574 1.00 0.42 50 GLN A CA 11
ATOM 13071 C C . GLN A 1 50 ? -2.864 2.825 -2.158 1.00 0.39 50 GLN A C 11
ATOM 13072 O O . GLN A 1 50 ? -2.599 3.756 -1.397 1.00 0.41 50 GLN A O 11
ATOM 13086 N N . SER A 1 51 ? -3.630 1.801 -1.810 1.00 0.41 51 SER A N 11
ATOM 13087 C CA . SER A 1 51 ? -4.203 1.694 -0.478 1.00 0.46 51 SER A CA 11
ATOM 13088 C C . SER A 1 51 ? -3.087 1.629 0.563 1.00 0.41 51 SER A C 11
ATOM 13089 O O . SER A 1 51 ? -3.117 2.344 1.568 1.00 0.43 51 SER A O 11
ATOM 13097 N N . SER A 1 52 ? -2.091 0.790 0.300 1.00 0.40 52 SER A N 11
ATOM 13098 C CA . SER A 1 52 ? -0.942 0.657 1.184 1.00 0.43 52 SER A CA 11
ATOM 13099 C C . SER A 1 52 ? -0.194 1.983 1.299 1.00 0.41 52 SER A C 11
ATOM 13100 O O . SER A 1 52 ? 0.178 2.402 2.393 1.00 0.45 52 SER A O 11
ATOM 13108 N N . LEU A 1 53 ? -0.005 2.650 0.162 1.00 0.39 53 LEU A N 11
ATOM 13109 C CA . LEU A 1 53 ? 0.662 3.952 0.127 1.00 0.41 53 LEU A CA 11
ATOM 13110 C C . LEU A 1 53 ? -0.084 4.969 0.983 1.00 0.40 53 LEU A C 11
ATOM 13111 O O . LEU A 1 53 ? 0.526 5.820 1.633 1.00 0.46 53 LEU A O 11
ATOM 13127 N N . ARG A 1 54 ? -1.406 4.880 0.979 1.00 0.38 54 ARG A N 11
ATOM 13128 C CA . ARG A 1 54 ? -2.230 5.783 1.769 1.00 0.43 54 ARG A CA 11
ATOM 13129 C C . ARG A 1 54 ? -2.071 5.507 3.262 1.00 0.42 54 ARG A C 11
ATOM 13130 O O . ARG A 1 54 ? -1.781 6.420 4.032 1.00 0.48 54 ARG A O 11
ATOM 13151 N N . ILE A 1 55 ? -2.234 4.249 3.657 1.00 0.42 55 ILE A N 11
ATOM 13152 C CA . ILE A 1 55 ? -2.210 3.875 5.070 1.00 0.47 55 ILE A CA 11
ATOM 13153 C C . ILE A 1 55 ? -0.806 3.995 5.670 1.00 0.49 55 ILE A C 11
ATOM 13154 O O . ILE A 1 55 ? -0.642 4.506 6.779 1.00 0.59 55 ILE A O 11
ATOM 13170 N N . LEU A 1 56 ? 0.200 3.536 4.931 1.00 0.45 56 LEU A N 11
ATOM 13171 C CA . LEU A 1 56 ? 1.575 3.512 5.423 1.00 0.52 56 LEU A CA 11
ATOM 13172 C C . LEU A 1 56 ? 2.083 4.929 5.696 1.00 0.53 56 LEU A C 11
ATOM 13173 O O . LEU A 1 56 ? 2.545 5.227 6.796 1.00 0.65 56 LEU A O 11
ATOM 13189 N N . LEU A 1 57 ? 1.979 5.800 4.699 1.00 0.51 57 LEU A N 11
ATOM 13190 C CA . LEU A 1 57 ? 2.497 7.161 4.817 1.00 0.63 57 LEU A CA 11
ATOM 13191 C C . LEU A 1 57 ? 1.648 8.000 5.770 1.00 0.72 57 LEU A C 11
ATOM 13192 O O . LEU A 1 57 ? 2.143 8.958 6.364 1.00 1.16 57 LEU A O 11
ATOM 13208 N N . GLN A 1 58 ? 0.372 7.647 5.887 1.00 0.61 58 GLN A N 11
ATOM 13209 C CA . GLN A 1 58 ? -0.565 8.324 6.786 1.00 0.79 58 GLN A CA 11
ATOM 13210 C C . GLN A 1 58 ? 0.013 8.476 8.194 1.00 1.05 58 GLN A C 11
ATOM 13211 O O . GLN A 1 58 ? 0.080 7.511 8.958 1.00 2.03 58 GLN A O 11
ATOM 13225 N N . GLY A 1 59 ? 0.444 9.688 8.522 1.00 0.97 59 GLY A N 11
ATOM 13226 C CA . GLY A 1 59 ? 0.946 9.966 9.850 1.00 1.28 59 GLY A CA 11
ATOM 13227 C C . GLY A 1 59 ? 2.402 10.386 9.854 1.00 1.13 59 GLY A C 11
ATOM 13228 O O . GLY A 1 59 ? 2.888 10.947 10.836 1.00 1.42 59 GLY A O 11
ATOM 13232 N N . THR A 1 60 ? 3.102 10.116 8.760 1.00 0.95 60 THR A N 11
ATOM 13233 C CA . THR A 1 60 ? 4.521 10.431 8.669 1.00 0.99 60 THR A CA 11
ATOM 13234 C C . THR A 1 60 ? 4.759 11.794 8.023 1.00 1.06 60 THR A C 11
ATOM 13235 O O . THR A 1 60 ? 5.873 12.324 8.061 1.00 1.25 60 THR A O 11
ATOM 13246 N N . GLY A 1 61 ? 3.708 12.375 7.454 1.00 1.08 61 GLY A N 11
ATOM 13247 C CA . GLY A 1 61 ? 3.850 13.646 6.770 1.00 1.32 61 GLY A CA 11
ATOM 13248 C C . GLY A 1 61 ? 4.389 13.505 5.359 1.00 1.26 61 GLY A C 11
ATOM 13249 O O . GLY A 1 61 ? 4.775 14.497 4.737 1.00 1.35 61 GLY A O 11
ATOM 13253 N N . LEU A 1 62 ? 4.414 12.287 4.837 1.00 1.16 62 LEU A N 11
ATOM 13254 C CA . LEU A 1 62 ? 4.903 12.051 3.487 1.00 1.11 62 LEU A CA 11
ATOM 13255 C C . LEU A 1 62 ? 3.737 12.001 2.505 1.00 1.07 62 LEU A C 11
ATOM 13256 O O . LEU A 1 62 ? 2.617 11.635 2.873 1.00 1.14 62 LEU A O 11
ATOM 13272 N N . ARG A 1 63 ? 3.996 12.384 1.263 1.00 1.01 63 ARG A N 11
ATOM 13273 C CA . ARG A 1 63 ? 2.968 12.370 0.228 1.00 1.03 63 ARG A CA 11
ATOM 13274 C C . ARG A 1 63 ? 3.370 11.440 -0.907 1.00 0.92 63 ARG A C 11
ATOM 13275 O O . ARG A 1 63 ? 4.517 11.451 -1.354 1.00 0.87 63 ARG A O 11
ATOM 13296 N N . TYR A 1 64 ? 2.425 10.629 -1.357 1.00 0.96 64 TYR A N 11
ATOM 13297 C CA . TYR A 1 64 ? 2.690 9.689 -2.432 1.00 0.91 64 TYR A CA 11
ATOM 13298 C C . TYR A 1 64 ? 2.168 10.232 -3.757 1.00 0.89 64 TYR A C 11
ATOM 13299 O O . TYR A 1 64 ? 1.166 10.948 -3.798 1.00 0.94 64 TYR A O 11
ATOM 13317 N N . GLN A 1 65 ? 2.858 9.893 -4.830 1.00 0.90 65 GLN A N 11
ATOM 13318 C CA . GLN A 1 65 ? 2.450 10.284 -6.166 1.00 0.93 65 GLN A CA 11
ATOM 13319 C C . GLN A 1 65 ? 2.411 9.057 -7.059 1.00 0.87 65 GLN A C 11
ATOM 13320 O O . GLN A 1 65 ? 3.447 8.468 -7.355 1.00 0.86 65 GLN A O 11
ATOM 13334 N N . ILE A 1 66 ? 1.220 8.660 -7.464 1.00 0.88 66 ILE A N 11
ATOM 13335 C CA . ILE A 1 66 ? 1.061 7.475 -8.291 1.00 0.86 66 ILE A CA 11
ATOM 13336 C C . ILE A 1 66 ? 0.805 7.867 -9.748 1.00 0.98 66 ILE A C 11
ATOM 13337 O O . ILE A 1 66 ? -0.301 8.264 -10.128 1.00 1.11 66 ILE A O 11
ATOM 13353 N N . ASP A 1 67 ? 1.851 7.770 -10.553 1.00 1.04 67 ASP A N 11
ATOM 13354 C CA . ASP A 1 67 ? 1.779 8.129 -11.961 1.00 1.25 67 ASP A CA 11
ATOM 13355 C C . ASP A 1 67 ? 2.098 6.910 -12.818 1.00 1.20 67 ASP A C 11
ATOM 13356 O O . ASP A 1 67 ? 3.260 6.506 -12.931 1.00 1.13 67 ASP A O 11
ATOM 13365 N N . GLY A 1 68 ? 1.070 6.337 -13.423 1.00 1.28 68 GLY A N 11
ATOM 13366 C CA . GLY A 1 68 ? 1.239 5.114 -14.192 1.00 1.30 68 GLY A CA 11
ATOM 13367 C C . GLY A 1 68 ? 1.731 3.959 -13.339 1.00 1.14 68 GLY A C 11
ATOM 13368 O O . GLY A 1 68 ? 0.988 3.413 -12.522 1.00 1.18 68 GLY A O 11
ATOM 13372 N N . ASN A 1 69 ? 2.987 3.584 -13.532 1.00 1.03 69 ASN A N 11
ATOM 13373 C CA . ASN A 1 69 ? 3.607 2.523 -12.742 1.00 0.94 69 ASN A CA 11
ATOM 13374 C C . ASN A 1 69 ? 4.702 3.101 -11.853 1.00 0.75 69 ASN A C 11
ATOM 13375 O O . ASN A 1 69 ? 5.461 2.370 -11.217 1.00 0.69 69 ASN A O 11
ATOM 13386 N N . THR A 1 70 ? 4.769 4.423 -11.813 1.00 0.74 70 THR A N 11
ATOM 13387 C CA . THR A 1 70 ? 5.802 5.117 -11.072 1.00 0.68 70 THR A CA 11
ATOM 13388 C C . THR A 1 70 ? 5.207 5.835 -9.862 1.00 0.63 70 THR A C 11
ATOM 13389 O O . THR A 1 70 ? 4.233 6.577 -9.978 1.00 0.71 70 THR A O 11
ATOM 13400 N N . VAL A 1 71 ? 5.805 5.603 -8.707 1.00 0.56 71 VAL A N 11
ATOM 13401 C CA . VAL A 1 71 ? 5.322 6.159 -7.460 1.00 0.58 71 VAL A CA 11
ATOM 13402 C C . VAL A 1 71 ? 6.415 7.002 -6.818 1.00 0.57 71 VAL A C 11
ATOM 13403 O O . VAL A 1 71 ? 7.516 6.519 -6.573 1.00 0.57 71 VAL A O 11
ATOM 13416 N N . THR A 1 72 ? 6.113 8.258 -6.558 1.00 0.63 72 THR A N 11
ATOM 13417 C CA . THR A 1 72 ? 7.082 9.157 -5.960 1.00 0.66 72 THR A CA 11
ATOM 13418 C C . THR A 1 72 ? 6.735 9.414 -4.498 1.00 0.70 72 THR A C 11
ATOM 13419 O O . THR A 1 72 ? 5.610 9.802 -4.178 1.00 0.78 72 THR A O 11
ATOM 13430 N N . VAL A 1 73 ? 7.697 9.167 -3.618 1.00 0.70 73 VAL A N 11
ATOM 13431 C CA . VAL A 1 73 ? 7.519 9.419 -2.199 1.00 0.76 73 VAL A CA 11
ATOM 13432 C C . VAL A 1 73 ? 8.191 10.733 -1.827 1.00 0.90 73 VAL A C 11
ATOM 13433 O O . VAL A 1 73 ? 9.397 10.783 -1.579 1.00 1.01 73 VAL A O 11
ATOM 13446 N N . THR A 1 74 ? 7.407 11.795 -1.811 1.00 0.97 74 THR A N 11
ATOM 13447 C CA . THR A 1 74 ? 7.935 13.121 -1.553 1.00 1.15 74 THR A CA 11
ATOM 13448 C C . THR A 1 74 ? 7.551 13.594 -0.151 1.00 1.11 74 THR A C 11
ATOM 13449 O O . THR A 1 74 ? 6.498 13.223 0.380 1.00 0.99 74 THR A O 11
ATOM 13460 N N . ALA A 1 75 ? 8.415 14.396 0.453 1.00 1.29 75 ALA A N 11
ATOM 13461 C CA . ALA A 1 75 ? 8.170 14.914 1.780 1.00 1.36 75 ALA A CA 11
ATOM 13462 C C . ALA A 1 75 ? 7.702 16.361 1.712 1.00 1.48 75 ALA A C 11
ATOM 13463 O O . ALA A 1 75 ? 8.474 17.262 1.387 1.00 1.72 75 ALA A O 11
ATOM 13470 N N . SER A 1 76 ? 6.428 16.578 2.001 1.00 1.52 76 SER A N 11
ATOM 13471 C CA . SER A 1 76 ? 5.874 17.921 2.026 1.00 1.75 76 SER A CA 11
ATOM 13472 C C . SER A 1 76 ? 6.196 18.607 3.352 1.00 2.24 76 SER A C 11
ATOM 13473 O O . SER A 1 76 ? 6.345 19.829 3.422 1.00 2.81 76 SER A O 11
ATOM 13481 N N . ALA A 1 77 ? 6.317 17.804 4.400 1.00 2.71 77 ALA A N 11
ATOM 13482 C CA . ALA A 1 77 ? 6.629 18.314 5.724 1.00 3.56 77 ALA A CA 11
ATOM 13483 C C . ALA A 1 77 ? 8.134 18.310 5.961 1.00 4.02 77 ALA A C 11
ATOM 13484 O O . ALA A 1 77 ? 8.687 17.372 6.538 1.00 4.62 77 ALA A O 11
ATOM 13491 N N . ALA A 1 78 ? 8.800 19.355 5.497 1.00 4.20 78 ALA A N 11
ATOM 13492 C CA . ALA A 1 78 ? 10.229 19.504 5.711 1.00 5.03 78 ALA A CA 11
ATOM 13493 C C . ALA A 1 78 ? 10.488 20.083 7.097 1.00 5.55 78 ALA A C 11
ATOM 13494 O O . ALA A 1 78 ? 10.950 21.221 7.231 1.00 5.99 78 ALA A O 11
ATOM 13501 N N . ALA A 1 79 ? 10.158 19.292 8.122 1.00 5.86 79 ALA A N 11
ATOM 13502 C CA . ALA A 1 79 ? 10.261 19.722 9.513 1.00 6.63 79 ALA A CA 11
ATOM 13503 C C . ALA A 1 79 ? 9.443 20.992 9.738 1.00 7.15 79 ALA A C 11
ATOM 13504 O O . ALA A 1 79 ? 8.435 21.215 9.062 1.00 7.46 79 ALA A O 11
ATOM 13511 N N . LYS A 1 80 ? 9.854 21.809 10.692 1.00 7.55 80 LYS A N 11
ATOM 13512 C CA . LYS A 1 80 ? 9.216 23.098 10.895 1.00 8.34 80 LYS A CA 11
ATOM 13513 C C . LYS A 1 80 ? 10.202 24.209 10.567 1.00 8.95 80 LYS A C 11
ATOM 13514 O O . LYS A 1 80 ? 9.973 24.993 9.643 1.00 9.25 80 LYS A O 11
ATOM 13533 N N . ASP A 1 81 ? 11.299 24.254 11.322 1.00 9.36 81 ASP A N 11
ATOM 13534 C CA . ASP A 1 81 ? 12.390 25.194 11.066 1.00 10.16 81 ASP A CA 11
ATOM 13535 C C . ASP A 1 81 ? 11.875 26.624 11.034 1.00 10.60 81 ASP A C 11
ATOM 13536 O O . ASP A 1 81 ? 12.003 27.331 10.030 1.00 11.03 81 ASP A O 11
ATOM 13545 N N . GLY A 1 82 ? 11.275 27.034 12.137 1.00 10.72 82 GLY A N 11
ATOM 13546 C CA . GLY A 1 82 ? 10.714 28.360 12.239 1.00 11.37 82 GLY A CA 11
ATOM 13547 C C . GLY A 1 82 ? 9.864 28.490 13.478 1.00 11.77 82 GLY A C 11
ATOM 13548 O O . GLY A 1 82 ? 10.161 27.790 14.470 1.00 12.00 82 GLY A O 11
ATOM 13553 N N . SER A 1 1 ? -7.377 -3.147 -10.428 1.00 2.75 1 SER A N 12
ATOM 13554 C CA . SER A 1 1 ? -8.194 -3.763 -9.362 1.00 2.38 1 SER A CA 12
ATOM 13555 C C . SER A 1 1 ? -7.636 -5.131 -8.980 1.00 1.65 1 SER A C 12
ATOM 13556 O O . SER A 1 1 ? -8.192 -6.165 -9.348 1.00 1.91 1 SER A O 12
ATOM 13566 N N . GLN A 1 2 ? -6.537 -5.132 -8.239 1.00 1.37 2 GLN A N 12
ATOM 13567 C CA . GLN A 1 2 ? -5.877 -6.373 -7.855 1.00 0.95 2 GLN A CA 12
ATOM 13568 C C . GLN A 1 2 ? -5.152 -6.199 -6.526 1.00 0.75 2 GLN A C 12
ATOM 13569 O O . GLN A 1 2 ? -4.615 -5.128 -6.241 1.00 0.86 2 GLN A O 12
ATOM 13583 N N . GLU A 1 3 ? -5.158 -7.239 -5.709 1.00 0.57 3 GLU A N 12
ATOM 13584 C CA . GLU A 1 3 ? -4.448 -7.217 -4.444 1.00 0.47 3 GLU A CA 12
ATOM 13585 C C . GLU A 1 3 ? -3.189 -8.055 -4.547 1.00 0.42 3 GLU A C 12
ATOM 13586 O O . GLU A 1 3 ? -3.099 -8.954 -5.384 1.00 0.50 3 GLU A O 12
ATOM 13598 N N . TRP A 1 4 ? -2.227 -7.767 -3.695 1.00 0.36 4 TRP A N 12
ATOM 13599 C CA . TRP A 1 4 ? -0.970 -8.490 -3.698 1.00 0.38 4 TRP A CA 12
ATOM 13600 C C . TRP A 1 4 ? -0.632 -8.943 -2.290 1.00 0.34 4 TRP A C 12
ATOM 13601 O O . TRP A 1 4 ? -1.121 -8.372 -1.311 1.00 0.34 4 TRP A O 12
ATOM 13622 N N . THR A 1 5 ? 0.199 -9.966 -2.187 1.00 0.37 5 THR A N 12
ATOM 13623 C CA . THR A 1 5 ? 0.734 -10.369 -0.914 1.00 0.39 5 THR A CA 12
ATOM 13624 C C . THR A 1 5 ? 2.018 -9.595 -0.668 1.00 0.35 5 THR A C 12
ATOM 13625 O O . THR A 1 5 ? 3.085 -9.953 -1.172 1.00 0.44 5 THR A O 12
ATOM 13636 N N . LEU A 1 6 ? 1.898 -8.522 0.094 1.00 0.30 6 LEU A N 12
ATOM 13637 C CA . LEU A 1 6 ? 2.987 -7.577 0.260 1.00 0.34 6 LEU A CA 12
ATOM 13638 C C . LEU A 1 6 ? 3.541 -7.634 1.667 1.00 0.42 6 LEU A C 12
ATOM 13639 O O . LEU A 1 6 ? 2.865 -7.245 2.618 1.00 0.75 6 LEU A O 12
ATOM 13655 N N . ASP A 1 7 ? 4.762 -8.121 1.796 1.00 0.38 7 ASP A N 12
ATOM 13656 C CA . ASP A 1 7 ? 5.443 -8.121 3.078 1.00 0.44 7 ASP A CA 12
ATOM 13657 C C . ASP A 1 7 ? 6.325 -6.887 3.180 1.00 0.39 7 ASP A C 12
ATOM 13658 O O . ASP A 1 7 ? 7.406 -6.833 2.593 1.00 0.46 7 ASP A O 12
ATOM 13667 N N . ILE A 1 8 ? 5.836 -5.882 3.893 1.00 0.35 8 ILE A N 12
ATOM 13668 C CA . ILE A 1 8 ? 6.549 -4.620 4.026 1.00 0.32 8 ILE A CA 12
ATOM 13669 C C . ILE A 1 8 ? 7.250 -4.544 5.379 1.00 0.30 8 ILE A C 12
ATOM 13670 O O . ILE A 1 8 ? 6.603 -4.601 6.428 1.00 0.35 8 ILE A O 12
ATOM 13686 N N . PRO A 1 9 ? 8.590 -4.437 5.357 1.00 0.26 9 PRO A N 12
ATOM 13687 C CA . PRO A 1 9 ? 9.415 -4.358 6.570 1.00 0.26 9 PRO A CA 12
ATOM 13688 C C . PRO A 1 9 ? 9.083 -3.151 7.440 1.00 0.27 9 PRO A C 12
ATOM 13689 O O . PRO A 1 9 ? 8.680 -2.101 6.944 1.00 0.32 9 PRO A O 12
ATOM 13700 N N . ALA A 1 10 ? 9.275 -3.315 8.742 1.00 0.30 10 ALA A N 12
ATOM 13701 C CA . ALA A 1 10 ? 9.066 -2.235 9.702 1.00 0.33 10 ALA A CA 12
ATOM 13702 C C . ALA A 1 10 ? 10.394 -1.583 10.042 1.00 0.35 10 ALA A C 12
ATOM 13703 O O . ALA A 1 10 ? 10.593 -1.059 11.141 1.00 0.43 10 ALA A O 12
ATOM 13710 N N . GLN A 1 11 ? 11.296 -1.624 9.078 1.00 0.34 11 GLN A N 12
ATOM 13711 C CA . GLN A 1 11 ? 12.613 -1.035 9.220 1.00 0.40 11 GLN A CA 12
ATOM 13712 C C . GLN A 1 11 ? 12.606 0.348 8.580 1.00 0.35 11 GLN A C 12
ATOM 13713 O O . GLN A 1 11 ? 11.544 0.956 8.445 1.00 0.37 11 GLN A O 12
ATOM 13727 N N . SER A 1 12 ? 13.774 0.846 8.203 1.00 0.38 12 SER A N 12
ATOM 13728 C CA . SER A 1 12 ? 13.866 2.115 7.493 1.00 0.40 12 SER A CA 12
ATOM 13729 C C . SER A 1 12 ? 13.002 2.090 6.234 1.00 0.36 12 SER A C 12
ATOM 13730 O O . SER A 1 12 ? 12.882 1.058 5.565 1.00 0.34 12 SER A O 12
ATOM 13738 N N . MET A 1 13 ? 12.396 3.236 5.934 1.00 0.42 13 MET A N 12
ATOM 13739 C CA . MET A 1 13 ? 11.565 3.416 4.743 1.00 0.46 13 MET A CA 12
ATOM 13740 C C . MET A 1 13 ? 12.294 2.945 3.485 1.00 0.42 13 MET A C 12
ATOM 13741 O O . MET A 1 13 ? 11.667 2.499 2.525 1.00 0.45 13 MET A O 12
ATOM 13755 N N . ASN A 1 14 ? 13.622 3.050 3.505 1.00 0.41 14 ASN A N 12
ATOM 13756 C CA . ASN A 1 14 ? 14.465 2.590 2.401 1.00 0.45 14 ASN A CA 12
ATOM 13757 C C . ASN A 1 14 ? 14.189 1.126 2.074 1.00 0.41 14 ASN A C 12
ATOM 13758 O O . ASN A 1 14 ? 14.156 0.736 0.904 1.00 0.47 14 ASN A O 12
ATOM 13769 N N . SER A 1 15 ? 13.970 0.324 3.110 1.00 0.36 15 SER A N 12
ATOM 13770 C CA . SER A 1 15 ? 13.769 -1.107 2.946 1.00 0.36 15 SER A CA 12
ATOM 13771 C C . SER A 1 15 ? 12.342 -1.377 2.487 1.00 0.32 15 SER A C 12
ATOM 13772 O O . SER A 1 15 ? 12.106 -2.172 1.576 1.00 0.32 15 SER A O 12
ATOM 13780 N N . ALA A 1 16 ? 11.398 -0.684 3.113 1.00 0.31 16 ALA A N 12
ATOM 13781 C CA . ALA A 1 16 ? 9.985 -0.835 2.796 1.00 0.32 16 ALA A CA 12
ATOM 13782 C C . ALA A 1 16 ? 9.690 -0.475 1.343 1.00 0.30 16 ALA A C 12
ATOM 13783 O O . ALA A 1 16 ? 9.028 -1.232 0.630 1.00 0.29 16 ALA A O 12
ATOM 13790 N N . LEU A 1 17 ? 10.194 0.673 0.905 1.00 0.31 17 LEU A N 12
ATOM 13791 C CA . LEU A 1 17 ? 9.944 1.150 -0.450 1.00 0.33 17 LEU A CA 12
ATOM 13792 C C . LEU A 1 17 ? 10.478 0.170 -1.494 1.00 0.32 17 LEU A C 12
ATOM 13793 O O . LEU A 1 17 ? 9.772 -0.187 -2.435 1.00 0.35 17 LEU A O 12
ATOM 13809 N N . GLN A 1 18 ? 11.717 -0.273 -1.319 1.00 0.34 18 GLN A N 12
ATOM 13810 C CA . GLN A 1 18 ? 12.331 -1.199 -2.269 1.00 0.39 18 GLN A CA 12
ATOM 13811 C C . GLN A 1 18 ? 11.621 -2.549 -2.273 1.00 0.33 18 GLN A C 12
ATOM 13812 O O . GLN A 1 18 ? 11.497 -3.187 -3.319 1.00 0.34 18 GLN A O 12
ATOM 13826 N N . ALA A 1 19 ? 11.142 -2.973 -1.111 1.00 0.29 19 ALA A N 12
ATOM 13827 C CA . ALA A 1 19 ? 10.383 -4.211 -1.013 1.00 0.28 19 ALA A CA 12
ATOM 13828 C C . ALA A 1 19 ? 9.065 -4.090 -1.768 1.00 0.26 19 ALA A C 12
ATOM 13829 O O . ALA A 1 19 ? 8.652 -5.011 -2.471 1.00 0.28 19 ALA A O 12
ATOM 13836 N N . LEU A 1 20 ? 8.421 -2.936 -1.636 1.00 0.27 20 LEU A N 12
ATOM 13837 C CA . LEU A 1 20 ? 7.150 -2.684 -2.301 1.00 0.32 20 LEU A CA 12
ATOM 13838 C C . LEU A 1 20 ? 7.342 -2.630 -3.813 1.00 0.33 20 LEU A C 12
ATOM 13839 O O . LEU A 1 20 ? 6.527 -3.154 -4.578 1.00 0.36 20 LEU A O 12
ATOM 13855 N N . ALA A 1 21 ? 8.448 -2.016 -4.227 1.00 0.33 21 ALA A N 12
ATOM 13856 C CA . ALA A 1 21 ? 8.757 -1.836 -5.641 1.00 0.39 21 ALA A CA 12
ATOM 13857 C C . ALA A 1 21 ? 8.924 -3.188 -6.320 1.00 0.38 21 ALA A C 12
ATOM 13858 O O . ALA A 1 21 ? 8.393 -3.430 -7.405 1.00 0.44 21 ALA A O 12
ATOM 13865 N N . LYS A 1 22 ? 9.675 -4.060 -5.663 1.00 0.36 22 LYS A N 12
ATOM 13866 C CA . LYS A 1 22 ? 9.906 -5.415 -6.141 1.00 0.42 22 LYS A CA 12
ATOM 13867 C C . LYS A 1 22 ? 8.603 -6.209 -6.210 1.00 0.37 22 LYS A C 12
ATOM 13868 O O . LYS A 1 22 ? 8.361 -6.948 -7.163 1.00 0.47 22 LYS A O 12
ATOM 13887 N N . GLN A 1 23 ? 7.758 -6.033 -5.206 1.00 0.33 23 GLN A N 12
ATOM 13888 C CA . GLN A 1 23 ? 6.558 -6.849 -5.062 1.00 0.39 23 GLN A CA 12
ATOM 13889 C C . GLN A 1 23 ? 5.410 -6.393 -5.964 1.00 0.40 23 GLN A C 12
ATOM 13890 O O . GLN A 1 23 ? 4.500 -7.171 -6.239 1.00 0.49 23 GLN A O 12
ATOM 13904 N N . THR A 1 24 ? 5.432 -5.148 -6.424 1.00 0.38 24 THR A N 12
ATOM 13905 C CA . THR A 1 24 ? 4.363 -4.660 -7.294 1.00 0.47 24 THR A CA 12
ATOM 13906 C C . THR A 1 24 ? 4.883 -4.247 -8.670 1.00 0.48 24 THR A C 12
ATOM 13907 O O . THR A 1 24 ? 4.141 -3.700 -9.485 1.00 0.76 24 THR A O 12
ATOM 13918 N N . ASP A 1 25 ? 6.167 -4.529 -8.910 1.00 0.41 25 ASP A N 12
ATOM 13919 C CA . ASP A 1 25 ? 6.846 -4.175 -10.162 1.00 0.49 25 ASP A CA 12
ATOM 13920 C C . ASP A 1 25 ? 6.649 -2.697 -10.494 1.00 0.49 25 ASP A C 12
ATOM 13921 O O . ASP A 1 25 ? 6.322 -2.331 -11.624 1.00 0.72 25 ASP A O 12
ATOM 13930 N N . THR A 1 26 ? 6.849 -1.850 -9.501 1.00 0.34 26 THR A N 12
ATOM 13931 C CA . THR A 1 26 ? 6.646 -0.422 -9.664 1.00 0.40 26 THR A CA 12
ATOM 13932 C C . THR A 1 26 ? 7.964 0.339 -9.554 1.00 0.38 26 THR A C 12
ATOM 13933 O O . THR A 1 26 ? 8.955 -0.185 -9.045 1.00 0.40 26 THR A O 12
ATOM 13944 N N . GLN A 1 27 ? 7.974 1.570 -10.048 1.00 0.41 27 GLN A N 12
ATOM 13945 C CA . GLN A 1 27 ? 9.144 2.423 -9.940 1.00 0.44 27 GLN A CA 12
ATOM 13946 C C . GLN A 1 27 ? 8.903 3.485 -8.880 1.00 0.46 27 GLN A C 12
ATOM 13947 O O . GLN A 1 27 ? 7.930 4.237 -8.954 1.00 0.47 27 GLN A O 12
ATOM 13961 N N . LEU A 1 28 ? 9.792 3.547 -7.903 1.00 0.51 28 LEU A N 12
ATOM 13962 C CA . LEU A 1 28 ? 9.641 4.477 -6.796 1.00 0.55 28 LEU A CA 12
ATOM 13963 C C . LEU A 1 28 ? 10.759 5.506 -6.801 1.00 0.58 28 LEU A C 12
ATOM 13964 O O . LEU A 1 28 ? 11.944 5.166 -6.785 1.00 0.71 28 LEU A O 12
ATOM 13980 N N . LEU A 1 29 ? 10.366 6.762 -6.827 1.00 0.53 29 LEU A N 12
ATOM 13981 C CA . LEU A 1 29 ? 11.294 7.868 -6.791 1.00 0.60 29 LEU A CA 12
ATOM 13982 C C . LEU A 1 29 ? 11.225 8.529 -5.429 1.00 0.63 29 LEU A C 12
ATOM 13983 O O . LEU A 1 29 ? 10.185 9.059 -5.047 1.00 0.66 29 LEU A O 12
ATOM 13999 N N . TYR A 1 30 ? 12.320 8.484 -4.691 1.00 0.65 30 TYR A N 12
ATOM 14000 C CA . TYR A 1 30 ? 12.334 8.991 -3.330 1.00 0.72 30 TYR A CA 12
ATOM 14001 C C . TYR A 1 30 ? 13.699 9.553 -2.971 1.00 0.77 30 TYR A C 12
ATOM 14002 O O . TYR A 1 30 ? 14.730 9.044 -3.413 1.00 0.82 30 TYR A O 12
ATOM 14020 N N . SER A 1 31 ? 13.696 10.607 -2.178 1.00 0.85 31 SER A N 12
ATOM 14021 C CA . SER A 1 31 ? 14.925 11.197 -1.692 1.00 0.97 31 SER A CA 12
ATOM 14022 C C . SER A 1 31 ? 15.129 10.819 -0.224 1.00 0.88 31 SER A C 12
ATOM 14023 O O . SER A 1 31 ? 14.304 11.146 0.627 1.00 0.85 31 SER A O 12
ATOM 14031 N N . PRO A 1 32 ? 16.231 10.107 0.078 1.00 0.96 32 PRO A N 12
ATOM 14032 C CA . PRO A 1 32 ? 16.552 9.651 1.438 1.00 0.99 32 PRO A CA 12
ATOM 14033 C C . PRO A 1 32 ? 16.565 10.786 2.460 1.00 1.01 32 PRO A C 12
ATOM 14034 O O . PRO A 1 32 ? 16.162 10.602 3.608 1.00 1.05 32 PRO A O 12
ATOM 14045 N N . GLU A 1 33 ? 17.023 11.958 2.042 1.00 1.09 33 GLU A N 12
ATOM 14046 C CA . GLU A 1 33 ? 17.045 13.130 2.912 1.00 1.26 33 GLU A CA 12
ATOM 14047 C C . GLU A 1 33 ? 15.634 13.669 3.120 1.00 1.23 33 GLU A C 12
ATOM 14048 O O . GLU A 1 33 ? 15.311 14.230 4.167 1.00 1.39 33 GLU A O 12
ATOM 14060 N N . ASP A 1 34 ? 14.787 13.452 2.123 1.00 1.12 34 ASP A N 12
ATOM 14061 C CA . ASP A 1 34 ? 13.482 14.099 2.053 1.00 1.23 34 ASP A CA 12
ATOM 14062 C C . ASP A 1 34 ? 12.413 13.225 2.707 1.00 1.17 34 ASP A C 12
ATOM 14063 O O . ASP A 1 34 ? 11.247 13.599 2.790 1.00 1.38 34 ASP A O 12
ATOM 14072 N N . ILE A 1 35 ? 12.828 12.053 3.180 1.00 0.97 35 ILE A N 12
ATOM 14073 C CA . ILE A 1 35 ? 11.927 11.156 3.896 1.00 0.97 35 ILE A CA 12
ATOM 14074 C C . ILE A 1 35 ? 12.287 11.115 5.376 1.00 1.02 35 ILE A C 12
ATOM 14075 O O . ILE A 1 35 ? 11.569 10.534 6.185 1.00 1.09 35 ILE A O 12
ATOM 14091 N N . GLY A 1 36 ? 13.415 11.727 5.719 1.00 1.08 36 GLY A N 12
ATOM 14092 C CA . GLY A 1 36 ? 13.797 11.877 7.114 1.00 1.25 36 GLY A CA 12
ATOM 14093 C C . GLY A 1 36 ? 14.283 10.594 7.767 1.00 1.17 36 GLY A C 12
ATOM 14094 O O . GLY A 1 36 ? 14.452 10.548 8.985 1.00 1.40 36 GLY A O 12
ATOM 14098 N N . GLY A 1 37 ? 14.514 9.560 6.966 1.00 0.97 37 GLY A N 12
ATOM 14099 C CA . GLY A 1 37 ? 14.972 8.285 7.501 1.00 0.96 37 GLY A CA 12
ATOM 14100 C C . GLY A 1 37 ? 13.968 7.659 8.454 1.00 0.88 37 GLY A C 12
ATOM 14101 O O . GLY A 1 37 ? 14.342 7.078 9.475 1.00 1.05 37 GLY A O 12
ATOM 14105 N N . LEU A 1 38 ? 12.692 7.774 8.111 1.00 0.77 38 LEU A N 12
ATOM 14106 C CA . LEU A 1 38 ? 11.615 7.271 8.953 1.00 0.83 38 LEU A CA 12
ATOM 14107 C C . LEU A 1 38 ? 11.460 5.764 8.786 1.00 0.66 38 LEU A C 12
ATOM 14108 O O . LEU A 1 38 ? 11.911 5.193 7.792 1.00 0.67 38 LEU A O 12
ATOM 14124 N N . ARG A 1 39 ? 10.829 5.121 9.761 1.00 0.68 39 ARG A N 12
ATOM 14125 C CA . ARG A 1 39 ? 10.551 3.694 9.668 1.00 0.59 39 ARG A CA 12
ATOM 14126 C C . ARG A 1 39 ? 9.065 3.463 9.456 1.00 0.52 39 ARG A C 12
ATOM 14127 O O . ARG A 1 39 ? 8.229 4.236 9.928 1.00 0.62 39 ARG A O 12
ATOM 14148 N N . SER A 1 40 ? 8.748 2.406 8.741 1.00 0.45 40 SER A N 12
ATOM 14149 C CA . SER A 1 40 ? 7.374 2.037 8.483 1.00 0.50 40 SER A CA 12
ATOM 14150 C C . SER A 1 40 ? 6.862 1.095 9.568 1.00 0.49 40 SER A C 12
ATOM 14151 O O . SER A 1 40 ? 7.646 0.487 10.299 1.00 0.48 40 SER A O 12
ATOM 14159 N N . SER A 1 41 ? 5.550 1.010 9.691 1.00 0.59 41 SER A N 12
ATOM 14160 C CA . SER A 1 41 ? 4.928 0.047 10.585 1.00 0.68 41 SER A CA 12
ATOM 14161 C C . SER A 1 41 ? 4.697 -1.251 9.823 1.00 0.65 41 SER A C 12
ATOM 14162 O O . SER A 1 41 ? 4.472 -1.227 8.611 1.00 0.66 41 SER A O 12
ATOM 14170 N N . ALA A 1 42 ? 4.792 -2.375 10.531 1.00 0.69 42 ALA A N 12
ATOM 14171 C CA . ALA A 1 42 ? 4.678 -3.696 9.920 1.00 0.72 42 ALA A CA 12
ATOM 14172 C C . ALA A 1 42 ? 3.377 -3.841 9.136 1.00 0.63 42 ALA A C 12
ATOM 14173 O O . ALA A 1 42 ? 2.309 -4.049 9.715 1.00 0.66 42 ALA A O 12
ATOM 14180 N N . LEU A 1 43 ? 3.477 -3.728 7.818 1.00 0.59 43 LEU A N 12
ATOM 14181 C CA . LEU A 1 43 ? 2.321 -3.859 6.948 1.00 0.54 43 LEU A CA 12
ATOM 14182 C C . LEU A 1 43 ? 2.572 -4.976 5.942 1.00 0.45 43 LEU A C 12
ATOM 14183 O O . LEU A 1 43 ? 2.965 -4.725 4.805 1.00 0.51 43 LEU A O 12
ATOM 14199 N N . LYS A 1 44 ? 2.330 -6.210 6.351 1.00 0.43 44 LYS A N 12
ATOM 14200 C CA . LYS A 1 44 ? 2.607 -7.355 5.502 1.00 0.43 44 LYS A CA 12
ATOM 14201 C C . LYS A 1 44 ? 1.407 -8.293 5.442 1.00 0.41 44 LYS A C 12
ATOM 14202 O O . LYS A 1 44 ? 1.045 -8.946 6.421 1.00 0.50 44 LYS A O 12
ATOM 14221 N N . GLY A 1 45 ? 0.795 -8.340 4.271 1.00 0.37 45 GLY A N 12
ATOM 14222 C CA . GLY A 1 45 ? -0.473 -9.018 4.103 1.00 0.37 45 GLY A CA 12
ATOM 14223 C C . GLY A 1 45 ? -1.044 -8.750 2.729 1.00 0.33 45 GLY A C 12
ATOM 14224 O O . GLY A 1 45 ? -0.314 -8.338 1.825 1.00 0.34 45 GLY A O 12
ATOM 14228 N N . ARG A 1 46 ? -2.344 -8.938 2.573 1.00 0.35 46 ARG A N 12
ATOM 14229 C CA . ARG A 1 46 ? -2.998 -8.640 1.307 1.00 0.36 46 ARG A CA 12
ATOM 14230 C C . ARG A 1 46 ? -3.363 -7.166 1.283 1.00 0.34 46 ARG A C 12
ATOM 14231 O O . ARG A 1 46 ? -4.281 -6.732 1.980 1.00 0.48 46 ARG A O 12
ATOM 14252 N N . HIS A 1 47 ? -2.627 -6.392 0.505 1.00 0.32 47 HIS A N 12
ATOM 14253 C CA . HIS A 1 47 ? -2.803 -4.949 0.493 1.00 0.45 47 HIS A CA 12
ATOM 14254 C C . HIS A 1 47 ? -2.814 -4.417 -0.932 1.00 0.43 47 HIS A C 12
ATOM 14255 O O . HIS A 1 47 ? -2.102 -4.920 -1.803 1.00 0.46 47 HIS A O 12
ATOM 14270 N N . ASP A 1 48 ? -3.649 -3.414 -1.157 1.00 0.47 48 ASP A N 12
ATOM 14271 C CA . ASP A 1 48 ? -3.666 -2.676 -2.414 1.00 0.55 48 ASP A CA 12
ATOM 14272 C C . ASP A 1 48 ? -2.535 -1.650 -2.417 1.00 0.48 48 ASP A C 12
ATOM 14273 O O . ASP A 1 48 ? -2.194 -1.119 -1.358 1.00 0.44 48 ASP A O 12
ATOM 14282 N N . LEU A 1 49 ? -1.950 -1.379 -3.576 1.00 0.50 49 LEU A N 12
ATOM 14283 C CA . LEU A 1 49 ? -0.763 -0.524 -3.658 1.00 0.51 49 LEU A CA 12
ATOM 14284 C C . LEU A 1 49 ? -1.039 0.858 -3.071 1.00 0.42 49 LEU A C 12
ATOM 14285 O O . LEU A 1 49 ? -0.359 1.292 -2.133 1.00 0.43 49 LEU A O 12
ATOM 14301 N N . GLN A 1 50 ? -2.044 1.533 -3.621 1.00 0.41 50 GLN A N 12
ATOM 14302 C CA . GLN A 1 50 ? -2.413 2.875 -3.181 1.00 0.42 50 GLN A CA 12
ATOM 14303 C C . GLN A 1 50 ? -2.773 2.874 -1.699 1.00 0.39 50 GLN A C 12
ATOM 14304 O O . GLN A 1 50 ? -2.393 3.777 -0.952 1.00 0.41 50 GLN A O 12
ATOM 14318 N N . SER A 1 51 ? -3.494 1.843 -1.283 1.00 0.41 51 SER A N 12
ATOM 14319 C CA . SER A 1 51 ? -3.902 1.696 0.104 1.00 0.46 51 SER A CA 12
ATOM 14320 C C . SER A 1 51 ? -2.688 1.575 1.027 1.00 0.41 51 SER A C 12
ATOM 14321 O O . SER A 1 51 ? -2.641 2.207 2.079 1.00 0.43 51 SER A O 12
ATOM 14329 N N . SER A 1 52 ? -1.704 0.776 0.618 1.00 0.40 52 SER A N 12
ATOM 14330 C CA . SER A 1 52 ? -0.490 0.584 1.406 1.00 0.43 52 SER A CA 12
ATOM 14331 C C . SER A 1 52 ? 0.234 1.911 1.614 1.00 0.41 52 SER A C 12
ATOM 14332 O O . SER A 1 52 ? 0.682 2.220 2.720 1.00 0.45 52 SER A O 12
ATOM 14340 N N . LEU A 1 53 ? 0.323 2.694 0.546 1.00 0.39 53 LEU A N 12
ATOM 14341 C CA . LEU A 1 53 ? 0.955 4.004 0.604 1.00 0.41 53 LEU A CA 12
ATOM 14342 C C . LEU A 1 53 ? 0.178 4.931 1.531 1.00 0.40 53 LEU A C 12
ATOM 14343 O O . LEU A 1 53 ? 0.763 5.656 2.332 1.00 0.46 53 LEU A O 12
ATOM 14359 N N . ARG A 1 54 ? -1.145 4.884 1.423 1.00 0.38 54 ARG A N 12
ATOM 14360 C CA . ARG A 1 54 ? -2.016 5.719 2.238 1.00 0.43 54 ARG A CA 12
ATOM 14361 C C . ARG A 1 54 ? -1.885 5.365 3.718 1.00 0.42 54 ARG A C 12
ATOM 14362 O O . ARG A 1 54 ? -1.739 6.247 4.557 1.00 0.48 54 ARG A O 12
ATOM 14383 N N . ILE A 1 55 ? -1.929 4.074 4.032 1.00 0.42 55 ILE A N 12
ATOM 14384 C CA . ILE A 1 55 ? -1.806 3.618 5.414 1.00 0.47 55 ILE A CA 12
ATOM 14385 C C . ILE A 1 55 ? -0.460 4.023 6.014 1.00 0.49 55 ILE A C 12
ATOM 14386 O O . ILE A 1 55 ? -0.410 4.703 7.041 1.00 0.59 55 ILE A O 12
ATOM 14402 N N . LEU A 1 56 ? 0.622 3.606 5.368 1.00 0.45 56 LEU A N 12
ATOM 14403 C CA . LEU A 1 56 ? 1.965 3.860 5.879 1.00 0.52 56 LEU A CA 12
ATOM 14404 C C . LEU A 1 56 ? 2.282 5.355 5.963 1.00 0.53 56 LEU A C 12
ATOM 14405 O O . LEU A 1 56 ? 2.778 5.828 6.985 1.00 0.65 56 LEU A O 12
ATOM 14421 N N . LEU A 1 57 ? 1.985 6.100 4.905 1.00 0.51 57 LEU A N 12
ATOM 14422 C CA . LEU A 1 57 ? 2.368 7.509 4.841 1.00 0.63 57 LEU A CA 12
ATOM 14423 C C . LEU A 1 57 ? 1.212 8.441 5.205 1.00 0.72 57 LEU A C 12
ATOM 14424 O O . LEU A 1 57 ? 1.260 9.633 4.898 1.00 1.16 57 LEU A O 12
ATOM 14440 N N . GLN A 1 58 ? 0.186 7.900 5.861 1.00 0.61 58 GLN A N 12
ATOM 14441 C CA . GLN A 1 58 ? -0.982 8.686 6.262 1.00 0.79 58 GLN A CA 12
ATOM 14442 C C . GLN A 1 58 ? -0.585 9.940 7.042 1.00 1.05 58 GLN A C 12
ATOM 14443 O O . GLN A 1 58 ? -0.891 11.061 6.636 1.00 2.03 58 GLN A O 12
ATOM 14457 N N . GLY A 1 59 ? 0.095 9.745 8.163 1.00 0.97 59 GLY A N 12
ATOM 14458 C CA . GLY A 1 59 ? 0.430 10.865 9.023 1.00 1.28 59 GLY A CA 12
ATOM 14459 C C . GLY A 1 59 ? 1.922 11.040 9.203 1.00 1.13 59 GLY A C 12
ATOM 14460 O O . GLY A 1 59 ? 2.377 11.444 10.271 1.00 1.42 59 GLY A O 12
ATOM 14464 N N . THR A 1 60 ? 2.687 10.736 8.168 1.00 0.95 60 THR A N 12
ATOM 14465 C CA . THR A 1 60 ? 4.132 10.889 8.231 1.00 0.99 60 THR A CA 12
ATOM 14466 C C . THR A 1 60 ? 4.573 12.279 7.781 1.00 1.06 60 THR A C 12
ATOM 14467 O O . THR A 1 60 ? 5.754 12.619 7.864 1.00 1.25 60 THR A O 12
ATOM 14478 N N . GLY A 1 61 ? 3.623 13.086 7.319 1.00 1.08 61 GLY A N 12
ATOM 14479 C CA . GLY A 1 61 ? 3.947 14.419 6.845 1.00 1.32 61 GLY A CA 12
ATOM 14480 C C . GLY A 1 61 ? 4.564 14.404 5.461 1.00 1.26 61 GLY A C 12
ATOM 14481 O O . GLY A 1 61 ? 4.996 15.442 4.949 1.00 1.35 61 GLY A O 12
ATOM 14485 N N . LEU A 1 62 ? 4.604 13.232 4.843 1.00 1.16 62 LEU A N 12
ATOM 14486 C CA . LEU A 1 62 ? 5.184 13.087 3.520 1.00 1.11 62 LEU A CA 12
ATOM 14487 C C . LEU A 1 62 ? 4.081 13.003 2.478 1.00 1.07 62 LEU A C 12
ATOM 14488 O O . LEU A 1 62 ? 2.915 12.804 2.814 1.00 1.14 62 LEU A O 12
ATOM 14504 N N . ARG A 1 63 ? 4.451 13.159 1.222 1.00 1.01 63 ARG A N 12
ATOM 14505 C CA . ARG A 1 63 ? 3.508 13.039 0.128 1.00 1.03 63 ARG A CA 12
ATOM 14506 C C . ARG A 1 63 ? 3.788 11.779 -0.672 1.00 0.92 63 ARG A C 12
ATOM 14507 O O . ARG A 1 63 ? 4.910 11.561 -1.131 1.00 0.87 63 ARG A O 12
ATOM 14528 N N . TYR A 1 64 ? 2.767 10.954 -0.831 1.00 0.96 64 TYR A N 12
ATOM 14529 C CA . TYR A 1 64 ? 2.851 9.827 -1.737 1.00 0.91 64 TYR A CA 12
ATOM 14530 C C . TYR A 1 64 ? 2.153 10.183 -3.044 1.00 0.89 64 TYR A C 12
ATOM 14531 O O . TYR A 1 64 ? 0.950 10.447 -3.080 1.00 0.94 64 TYR A O 12
ATOM 14549 N N . GLN A 1 65 ? 2.927 10.221 -4.109 1.00 0.90 65 GLN A N 12
ATOM 14550 C CA . GLN A 1 65 ? 2.410 10.596 -5.413 1.00 0.93 65 GLN A CA 12
ATOM 14551 C C . GLN A 1 65 ? 2.452 9.414 -6.363 1.00 0.87 65 GLN A C 12
ATOM 14552 O O . GLN A 1 65 ? 3.522 8.957 -6.754 1.00 0.86 65 GLN A O 12
ATOM 14566 N N . ILE A 1 66 ? 1.286 8.911 -6.720 1.00 0.88 66 ILE A N 12
ATOM 14567 C CA . ILE A 1 66 ? 1.203 7.791 -7.637 1.00 0.86 66 ILE A CA 12
ATOM 14568 C C . ILE A 1 66 ? 0.664 8.248 -8.989 1.00 0.98 66 ILE A C 12
ATOM 14569 O O . ILE A 1 66 ? -0.362 8.932 -9.069 1.00 1.11 66 ILE A O 12
ATOM 14585 N N . ASP A 1 67 ? 1.387 7.907 -10.043 1.00 1.04 67 ASP A N 12
ATOM 14586 C CA . ASP A 1 67 ? 0.969 8.234 -11.398 1.00 1.25 67 ASP A CA 12
ATOM 14587 C C . ASP A 1 67 ? 1.351 7.099 -12.331 1.00 1.20 67 ASP A C 12
ATOM 14588 O O . ASP A 1 67 ? 2.537 6.806 -12.507 1.00 1.13 67 ASP A O 12
ATOM 14597 N N . GLY A 1 68 ? 0.351 6.461 -12.922 1.00 1.28 68 GLY A N 12
ATOM 14598 C CA . GLY A 1 68 ? 0.595 5.291 -13.739 1.00 1.30 68 GLY A CA 12
ATOM 14599 C C . GLY A 1 68 ? 1.166 4.152 -12.921 1.00 1.14 68 GLY A C 12
ATOM 14600 O O . GLY A 1 68 ? 0.467 3.557 -12.100 1.00 1.18 68 GLY A O 12
ATOM 14604 N N . ASN A 1 69 ? 2.439 3.859 -13.137 1.00 1.03 69 ASN A N 12
ATOM 14605 C CA . ASN A 1 69 ? 3.140 2.844 -12.358 1.00 0.94 69 ASN A CA 12
ATOM 14606 C C . ASN A 1 69 ? 4.367 3.458 -11.705 1.00 0.75 69 ASN A C 12
ATOM 14607 O O . ASN A 1 69 ? 5.297 2.757 -11.295 1.00 0.69 69 ASN A O 12
ATOM 14618 N N . THR A 1 70 ? 4.357 4.778 -11.615 1.00 0.74 70 THR A N 12
ATOM 14619 C CA . THR A 1 70 ? 5.449 5.509 -11.003 1.00 0.68 70 THR A CA 12
ATOM 14620 C C . THR A 1 70 ? 4.998 6.104 -9.673 1.00 0.63 70 THR A C 12
ATOM 14621 O O . THR A 1 70 ? 3.920 6.697 -9.578 1.00 0.71 70 THR A O 12
ATOM 14632 N N . VAL A 1 71 ? 5.819 5.925 -8.653 1.00 0.56 71 VAL A N 12
ATOM 14633 C CA . VAL A 1 71 ? 5.517 6.424 -7.322 1.00 0.58 71 VAL A CA 12
ATOM 14634 C C . VAL A 1 71 ? 6.579 7.425 -6.896 1.00 0.57 71 VAL A C 12
ATOM 14635 O O . VAL A 1 71 ? 7.769 7.148 -6.994 1.00 0.57 71 VAL A O 12
ATOM 14648 N N . THR A 1 72 ? 6.157 8.590 -6.449 1.00 0.63 72 THR A N 12
ATOM 14649 C CA . THR A 1 72 ? 7.079 9.610 -5.983 1.00 0.66 72 THR A CA 12
ATOM 14650 C C . THR A 1 72 ? 6.877 9.848 -4.489 1.00 0.70 72 THR A C 12
ATOM 14651 O O . THR A 1 72 ? 5.764 10.134 -4.040 1.00 0.78 72 THR A O 12
ATOM 14662 N N . VAL A 1 73 ? 7.945 9.701 -3.723 1.00 0.70 73 VAL A N 12
ATOM 14663 C CA . VAL A 1 73 ? 7.891 9.888 -2.283 1.00 0.76 73 VAL A CA 12
ATOM 14664 C C . VAL A 1 73 ? 8.694 11.120 -1.884 1.00 0.90 73 VAL A C 12
ATOM 14665 O O . VAL A 1 73 ? 9.927 11.090 -1.841 1.00 1.01 73 VAL A O 12
ATOM 14678 N N . THR A 1 74 ? 7.990 12.204 -1.615 1.00 0.97 74 THR A N 12
ATOM 14679 C CA . THR A 1 74 ? 8.624 13.464 -1.273 1.00 1.15 74 THR A CA 12
ATOM 14680 C C . THR A 1 74 ? 7.894 14.122 -0.102 1.00 1.11 74 THR A C 12
ATOM 14681 O O . THR A 1 74 ? 6.697 13.921 0.080 1.00 0.99 74 THR A O 12
ATOM 14692 N N . ALA A 1 75 ? 8.625 14.883 0.701 1.00 1.29 75 ALA A N 12
ATOM 14693 C CA . ALA A 1 75 ? 8.048 15.582 1.837 1.00 1.36 75 ALA A CA 12
ATOM 14694 C C . ALA A 1 75 ? 7.116 16.693 1.376 1.00 1.48 75 ALA A C 12
ATOM 14695 O O . ALA A 1 75 ? 7.218 17.181 0.248 1.00 1.72 75 ALA A O 12
ATOM 14702 N N . SER A 1 76 ? 6.208 17.086 2.259 1.00 1.52 76 SER A N 12
ATOM 14703 C CA . SER A 1 76 ? 5.245 18.133 1.957 1.00 1.75 76 SER A CA 12
ATOM 14704 C C . SER A 1 76 ? 5.934 19.490 1.852 1.00 2.24 76 SER A C 12
ATOM 14705 O O . SER A 1 76 ? 5.461 20.370 1.128 1.00 2.81 76 SER A O 12
ATOM 14713 N N . ALA A 1 77 ? 7.042 19.640 2.588 1.00 2.71 77 ALA A N 12
ATOM 14714 C CA . ALA A 1 77 ? 7.887 20.835 2.521 1.00 3.56 77 ALA A CA 12
ATOM 14715 C C . ALA A 1 77 ? 7.066 22.117 2.600 1.00 4.02 77 ALA A C 12
ATOM 14716 O O . ALA A 1 77 ? 6.890 22.821 1.603 1.00 4.62 77 ALA A O 12
ATOM 14723 N N . ALA A 1 78 ? 6.558 22.414 3.785 1.00 4.20 78 ALA A N 12
ATOM 14724 C CA . ALA A 1 78 ? 5.752 23.607 3.989 1.00 5.03 78 ALA A CA 12
ATOM 14725 C C . ALA A 1 78 ? 6.642 24.839 4.091 1.00 5.55 78 ALA A C 12
ATOM 14726 O O . ALA A 1 78 ? 6.304 25.907 3.575 1.00 5.99 78 ALA A O 12
ATOM 14733 N N . ALA A 1 79 ? 7.781 24.684 4.749 1.00 5.86 79 ALA A N 12
ATOM 14734 C CA . ALA A 1 79 ? 8.726 25.775 4.916 1.00 6.63 79 ALA A CA 12
ATOM 14735 C C . ALA A 1 79 ? 10.152 25.244 4.958 1.00 7.15 79 ALA A C 12
ATOM 14736 O O . ALA A 1 79 ? 10.409 24.205 5.571 1.00 7.46 79 ALA A O 12
ATOM 14743 N N . LYS A 1 80 ? 11.059 25.965 4.296 1.00 7.55 80 LYS A N 12
ATOM 14744 C CA . LYS A 1 80 ? 12.480 25.607 4.231 1.00 8.34 80 LYS A CA 12
ATOM 14745 C C . LYS A 1 80 ? 12.728 24.394 3.344 1.00 8.95 80 LYS A C 12
ATOM 14746 O O . LYS A 1 80 ? 11.927 23.461 3.293 1.00 9.25 80 LYS A O 12
ATOM 14765 N N . ASP A 1 81 ? 13.850 24.421 2.642 1.00 9.36 81 ASP A N 12
ATOM 14766 C CA . ASP A 1 81 ? 14.297 23.277 1.864 1.00 10.16 81 ASP A CA 12
ATOM 14767 C C . ASP A 1 81 ? 15.223 22.421 2.722 1.00 10.60 81 ASP A C 12
ATOM 14768 O O . ASP A 1 81 ? 16.448 22.519 2.636 1.00 11.03 81 ASP A O 12
ATOM 14777 N N . GLY A 1 82 ? 14.621 21.612 3.579 1.00 10.72 82 GLY A N 12
ATOM 14778 C CA . GLY A 1 82 ? 15.379 20.810 4.513 1.00 11.37 82 GLY A CA 12
ATOM 14779 C C . GLY A 1 82 ? 15.092 21.213 5.943 1.00 11.77 82 GLY A C 12
ATOM 14780 O O . GLY A 1 82 ? 15.983 21.068 6.803 1.00 12.00 82 GLY A O 12
ATOM 14785 N N . SER A 1 1 ? -9.148 -3.885 -6.977 1.00 2.75 1 SER A N 13
ATOM 14786 C CA . SER A 1 1 ? -9.386 -5.325 -6.744 1.00 2.38 1 SER A CA 13
ATOM 14787 C C . SER A 1 1 ? -8.120 -6.123 -7.043 1.00 1.65 1 SER A C 13
ATOM 14788 O O . SER A 1 1 ? -7.933 -7.228 -6.528 1.00 1.91 1 SER A O 13
ATOM 14798 N N . GLN A 1 2 ? -7.256 -5.570 -7.894 1.00 1.37 2 GLN A N 13
ATOM 14799 C CA . GLN A 1 2 ? -5.941 -6.147 -8.126 1.00 0.95 2 GLN A CA 13
ATOM 14800 C C . GLN A 1 2 ? -5.076 -5.906 -6.894 1.00 0.75 2 GLN A C 13
ATOM 14801 O O . GLN A 1 2 ? -4.370 -4.902 -6.800 1.00 0.86 2 GLN A O 13
ATOM 14815 N N . GLU A 1 3 ? -5.153 -6.827 -5.949 1.00 0.57 3 GLU A N 13
ATOM 14816 C CA . GLU A 1 3 ? -4.511 -6.658 -4.660 1.00 0.47 3 GLU A CA 13
ATOM 14817 C C . GLU A 1 3 ? -3.359 -7.635 -4.512 1.00 0.42 3 GLU A C 13
ATOM 14818 O O . GLU A 1 3 ? -3.276 -8.633 -5.235 1.00 0.50 3 GLU A O 13
ATOM 14830 N N . TRP A 1 4 ? -2.487 -7.358 -3.564 1.00 0.36 4 TRP A N 13
ATOM 14831 C CA . TRP A 1 4 ? -1.310 -8.178 -3.345 1.00 0.38 4 TRP A CA 13
ATOM 14832 C C . TRP A 1 4 ? -1.140 -8.442 -1.860 1.00 0.34 4 TRP A C 13
ATOM 14833 O O . TRP A 1 4 ? -1.669 -7.705 -1.028 1.00 0.34 4 TRP A O 13
ATOM 14854 N N . THR A 1 5 ? -0.411 -9.493 -1.533 1.00 0.37 5 THR A N 13
ATOM 14855 C CA . THR A 1 5 ? -0.087 -9.780 -0.151 1.00 0.39 5 THR A CA 13
ATOM 14856 C C . THR A 1 5 ? 1.336 -9.307 0.106 1.00 0.35 5 THR A C 13
ATOM 14857 O O . THR A 1 5 ? 2.301 -9.992 -0.228 1.00 0.44 5 THR A O 13
ATOM 14868 N N . LEU A 1 6 ? 1.457 -8.124 0.679 1.00 0.30 6 LEU A N 13
ATOM 14869 C CA . LEU A 1 6 ? 2.740 -7.448 0.759 1.00 0.34 6 LEU A CA 13
ATOM 14870 C C . LEU A 1 6 ? 3.408 -7.668 2.105 1.00 0.42 6 LEU A C 13
ATOM 14871 O O . LEU A 1 6 ? 2.804 -7.445 3.154 1.00 0.75 6 LEU A O 13
ATOM 14887 N N . ASP A 1 7 ? 4.649 -8.127 2.071 1.00 0.38 7 ASP A N 13
ATOM 14888 C CA . ASP A 1 7 ? 5.449 -8.247 3.278 1.00 0.44 7 ASP A CA 13
ATOM 14889 C C . ASP A 1 7 ? 6.365 -7.038 3.379 1.00 0.39 7 ASP A C 13
ATOM 14890 O O . ASP A 1 7 ? 7.423 -6.996 2.748 1.00 0.46 7 ASP A O 13
ATOM 14899 N N . ILE A 1 8 ? 5.947 -6.053 4.157 1.00 0.35 8 ILE A N 13
ATOM 14900 C CA . ILE A 1 8 ? 6.693 -4.813 4.292 1.00 0.32 8 ILE A CA 13
ATOM 14901 C C . ILE A 1 8 ? 7.442 -4.780 5.618 1.00 0.30 8 ILE A C 13
ATOM 14902 O O . ILE A 1 8 ? 6.849 -4.958 6.684 1.00 0.35 8 ILE A O 13
ATOM 14918 N N . PRO A 1 9 ? 8.766 -4.582 5.552 1.00 0.26 9 PRO A N 13
ATOM 14919 C CA . PRO A 1 9 ? 9.635 -4.545 6.732 1.00 0.26 9 PRO A CA 13
ATOM 14920 C C . PRO A 1 9 ? 9.286 -3.407 7.685 1.00 0.27 9 PRO A C 13
ATOM 14921 O O . PRO A 1 9 ? 8.727 -2.388 7.280 1.00 0.32 9 PRO A O 13
ATOM 14932 N N . ALA A 1 10 ? 9.648 -3.584 8.948 1.00 0.30 10 ALA A N 13
ATOM 14933 C CA . ALA A 1 10 ? 9.376 -2.589 9.977 1.00 0.33 10 ALA A CA 13
ATOM 14934 C C . ALA A 1 10 ? 10.670 -1.912 10.398 1.00 0.35 10 ALA A C 13
ATOM 14935 O O . ALA A 1 10 ? 10.768 -1.320 11.473 1.00 0.43 10 ALA A O 13
ATOM 14942 N N . GLN A 1 11 ? 11.663 -2.016 9.534 1.00 0.34 11 GLN A N 13
ATOM 14943 C CA . GLN A 1 11 ? 12.961 -1.410 9.767 1.00 0.40 11 GLN A CA 13
ATOM 14944 C C . GLN A 1 11 ? 13.045 -0.093 9.010 1.00 0.35 11 GLN A C 13
ATOM 14945 O O . GLN A 1 11 ? 12.009 0.500 8.697 1.00 0.37 11 GLN A O 13
ATOM 14959 N N . SER A 1 12 ? 14.259 0.372 8.728 1.00 0.38 12 SER A N 13
ATOM 14960 C CA . SER A 1 12 ? 14.451 1.609 7.982 1.00 0.40 12 SER A CA 13
ATOM 14961 C C . SER A 1 12 ? 13.603 1.602 6.714 1.00 0.36 12 SER A C 13
ATOM 14962 O O . SER A 1 12 ? 13.573 0.610 5.978 1.00 0.34 12 SER A O 13
ATOM 14970 N N . MET A 1 13 ? 12.893 2.711 6.489 1.00 0.42 13 MET A N 13
ATOM 14971 C CA . MET A 1 13 ? 12.015 2.865 5.330 1.00 0.46 13 MET A CA 13
ATOM 14972 C C . MET A 1 13 ? 12.761 2.583 4.029 1.00 0.42 13 MET A C 13
ATOM 14973 O O . MET A 1 13 ? 12.151 2.252 3.013 1.00 0.45 13 MET A O 13
ATOM 14987 N N . ASN A 1 14 ? 14.086 2.720 4.081 1.00 0.41 14 ASN A N 13
ATOM 14988 C CA . ASN A 1 14 ? 14.963 2.338 2.976 1.00 0.45 14 ASN A CA 13
ATOM 14989 C C . ASN A 1 14 ? 14.651 0.917 2.505 1.00 0.41 14 ASN A C 13
ATOM 14990 O O . ASN A 1 14 ? 14.463 0.670 1.314 1.00 0.47 14 ASN A O 13
ATOM 15001 N N . SER A 1 15 ? 14.561 -0.010 3.448 1.00 0.36 15 SER A N 13
ATOM 15002 C CA . SER A 1 15 ? 14.309 -1.402 3.120 1.00 0.36 15 SER A CA 13
ATOM 15003 C C . SER A 1 15 ? 12.842 -1.608 2.746 1.00 0.32 15 SER A C 13
ATOM 15004 O O . SER A 1 15 ? 12.520 -2.402 1.865 1.00 0.32 15 SER A O 13
ATOM 15012 N N . ALA A 1 16 ? 11.963 -0.879 3.423 1.00 0.31 16 ALA A N 13
ATOM 15013 C CA . ALA A 1 16 ? 10.526 -0.993 3.201 1.00 0.32 16 ALA A CA 13
ATOM 15014 C C . ALA A 1 16 ? 10.123 -0.596 1.781 1.00 0.30 16 ALA A C 13
ATOM 15015 O O . ALA A 1 16 ? 9.460 -1.365 1.087 1.00 0.29 16 ALA A O 13
ATOM 15022 N N . LEU A 1 17 ? 10.521 0.595 1.348 1.00 0.31 17 LEU A N 13
ATOM 15023 C CA . LEU A 1 17 ? 10.125 1.097 0.035 1.00 0.33 17 LEU A CA 13
ATOM 15024 C C . LEU A 1 17 ? 10.698 0.227 -1.077 1.00 0.32 17 LEU A C 13
ATOM 15025 O O . LEU A 1 17 ? 10.012 -0.083 -2.050 1.00 0.35 17 LEU A O 13
ATOM 15041 N N . GLN A 1 18 ? 11.954 -0.175 -0.924 1.00 0.34 18 GLN A N 13
ATOM 15042 C CA . GLN A 1 18 ? 12.588 -1.056 -1.895 1.00 0.39 18 GLN A CA 13
ATOM 15043 C C . GLN A 1 18 ? 11.898 -2.417 -1.926 1.00 0.33 18 GLN A C 13
ATOM 15044 O O . GLN A 1 18 ? 11.798 -3.049 -2.978 1.00 0.34 18 GLN A O 13
ATOM 15058 N N . ALA A 1 19 ? 11.420 -2.865 -0.769 1.00 0.29 19 ALA A N 13
ATOM 15059 C CA . ALA A 1 19 ? 10.664 -4.108 -0.686 1.00 0.28 19 ALA A CA 13
ATOM 15060 C C . ALA A 1 19 ? 9.331 -3.979 -1.404 1.00 0.26 19 ALA A C 13
ATOM 15061 O O . ALA A 1 19 ? 8.932 -4.871 -2.153 1.00 0.28 19 ALA A O 13
ATOM 15068 N N . LEU A 1 20 ? 8.663 -2.853 -1.190 1.00 0.27 20 LEU A N 13
ATOM 15069 C CA . LEU A 1 20 ? 7.349 -2.606 -1.764 1.00 0.32 20 LEU A CA 13
ATOM 15070 C C . LEU A 1 20 ? 7.431 -2.537 -3.286 1.00 0.33 20 LEU A C 13
ATOM 15071 O O . LEU A 1 20 ? 6.571 -3.072 -3.995 1.00 0.36 20 LEU A O 13
ATOM 15087 N N . ALA A 1 21 ? 8.491 -1.896 -3.769 1.00 0.33 21 ALA A N 13
ATOM 15088 C CA . ALA A 1 21 ? 8.686 -1.687 -5.196 1.00 0.39 21 ALA A CA 13
ATOM 15089 C C . ALA A 1 21 ? 8.820 -3.021 -5.914 1.00 0.38 21 ALA A C 13
ATOM 15090 O O . ALA A 1 21 ? 8.104 -3.304 -6.871 1.00 0.44 21 ALA A O 13
ATOM 15097 N N . LYS A 1 22 ? 9.732 -3.845 -5.416 1.00 0.36 22 LYS A N 13
ATOM 15098 C CA . LYS A 1 22 ? 10.037 -5.121 -6.041 1.00 0.42 22 LYS A CA 13
ATOM 15099 C C . LYS A 1 22 ? 8.837 -6.071 -6.005 1.00 0.37 22 LYS A C 13
ATOM 15100 O O . LYS A 1 22 ? 8.668 -6.894 -6.905 1.00 0.47 22 LYS A O 13
ATOM 15119 N N . GLN A 1 23 ? 7.998 -5.949 -4.982 1.00 0.33 23 GLN A N 13
ATOM 15120 C CA . GLN A 1 23 ? 6.869 -6.863 -4.816 1.00 0.39 23 GLN A CA 13
ATOM 15121 C C . GLN A 1 23 ? 5.694 -6.495 -5.721 1.00 0.40 23 GLN A C 13
ATOM 15122 O O . GLN A 1 23 ? 4.860 -7.343 -6.031 1.00 0.49 23 GLN A O 13
ATOM 15136 N N . THR A 1 24 ? 5.624 -5.244 -6.149 1.00 0.38 24 THR A N 13
ATOM 15137 C CA . THR A 1 24 ? 4.529 -4.805 -7.003 1.00 0.47 24 THR A CA 13
ATOM 15138 C C . THR A 1 24 ? 5.031 -4.355 -8.374 1.00 0.48 24 THR A C 13
ATOM 15139 O O . THR A 1 24 ? 4.279 -3.777 -9.161 1.00 0.76 24 THR A O 13
ATOM 15150 N N . ASP A 1 25 ? 6.309 -4.634 -8.644 1.00 0.41 25 ASP A N 13
ATOM 15151 C CA . ASP A 1 25 ? 6.960 -4.256 -9.907 1.00 0.49 25 ASP A CA 13
ATOM 15152 C C . ASP A 1 25 ? 6.862 -2.751 -10.143 1.00 0.49 25 ASP A C 13
ATOM 15153 O O . ASP A 1 25 ? 6.724 -2.296 -11.282 1.00 0.72 25 ASP A O 13
ATOM 15162 N N . THR A 1 26 ? 6.943 -1.985 -9.071 1.00 0.34 26 THR A N 13
ATOM 15163 C CA . THR A 1 26 ? 6.765 -0.548 -9.146 1.00 0.40 26 THR A CA 13
ATOM 15164 C C . THR A 1 26 ? 8.092 0.192 -9.005 1.00 0.38 26 THR A C 13
ATOM 15165 O O . THR A 1 26 ? 9.149 -0.421 -8.822 1.00 0.40 26 THR A O 13
ATOM 15176 N N . GLN A 1 27 ? 8.023 1.510 -9.106 1.00 0.41 27 GLN A N 13
ATOM 15177 C CA . GLN A 1 27 ? 9.189 2.365 -8.990 1.00 0.44 27 GLN A CA 13
ATOM 15178 C C . GLN A 1 27 ? 8.973 3.389 -7.883 1.00 0.46 27 GLN A C 13
ATOM 15179 O O . GLN A 1 27 ? 7.977 4.116 -7.889 1.00 0.47 27 GLN A O 13
ATOM 15193 N N . LEU A 1 28 ? 9.899 3.452 -6.938 1.00 0.51 28 LEU A N 13
ATOM 15194 C CA . LEU A 1 28 ? 9.803 4.404 -5.841 1.00 0.55 28 LEU A CA 13
ATOM 15195 C C . LEU A 1 28 ? 10.797 5.541 -6.031 1.00 0.58 28 LEU A C 13
ATOM 15196 O O . LEU A 1 28 ? 12.005 5.314 -6.116 1.00 0.71 28 LEU A O 13
ATOM 15212 N N . LEU A 1 29 ? 10.283 6.759 -6.110 1.00 0.53 29 LEU A N 13
ATOM 15213 C CA . LEU A 1 29 ? 11.116 7.943 -6.205 1.00 0.60 29 LEU A CA 13
ATOM 15214 C C . LEU A 1 29 ? 11.060 8.711 -4.893 1.00 0.63 29 LEU A C 13
ATOM 15215 O O . LEU A 1 29 ? 10.024 9.280 -4.545 1.00 0.66 29 LEU A O 13
ATOM 15231 N N . TYR A 1 30 ? 12.164 8.708 -4.164 1.00 0.65 30 TYR A N 13
ATOM 15232 C CA . TYR A 1 30 ? 12.221 9.343 -2.857 1.00 0.72 30 TYR A CA 13
ATOM 15233 C C . TYR A 1 30 ? 13.654 9.708 -2.510 1.00 0.77 30 TYR A C 13
ATOM 15234 O O . TYR A 1 30 ? 14.598 9.214 -3.128 1.00 0.82 30 TYR A O 13
ATOM 15252 N N . SER A 1 31 ? 13.810 10.578 -1.530 1.00 0.85 31 SER A N 13
ATOM 15253 C CA . SER A 1 31 ? 15.120 10.944 -1.038 1.00 0.97 31 SER A CA 13
ATOM 15254 C C . SER A 1 31 ? 15.211 10.618 0.451 1.00 0.88 31 SER A C 13
ATOM 15255 O O . SER A 1 31 ? 14.247 10.791 1.195 1.00 0.85 31 SER A O 13
ATOM 15263 N N . PRO A 1 32 ? 16.375 10.117 0.898 1.00 0.96 32 PRO A N 13
ATOM 15264 C CA . PRO A 1 32 ? 16.587 9.710 2.296 1.00 0.99 32 PRO A CA 13
ATOM 15265 C C . PRO A 1 32 ? 16.379 10.860 3.276 1.00 1.01 32 PRO A C 13
ATOM 15266 O O . PRO A 1 32 ? 16.100 10.646 4.456 1.00 1.05 32 PRO A O 13
ATOM 15277 N N . GLU A 1 33 ? 16.502 12.080 2.774 1.00 1.09 33 GLU A N 13
ATOM 15278 C CA . GLU A 1 33 ? 16.297 13.271 3.582 1.00 1.26 33 GLU A CA 13
ATOM 15279 C C . GLU A 1 33 ? 14.813 13.500 3.875 1.00 1.23 33 GLU A C 13
ATOM 15280 O O . GLU A 1 33 ? 14.461 14.289 4.756 1.00 1.39 33 GLU A O 13
ATOM 15292 N N . ASP A 1 34 ? 13.943 12.808 3.141 1.00 1.12 34 ASP A N 13
ATOM 15293 C CA . ASP A 1 34 ? 12.501 12.953 3.325 1.00 1.23 34 ASP A CA 13
ATOM 15294 C C . ASP A 1 34 ? 12.006 11.923 4.326 1.00 1.17 34 ASP A C 13
ATOM 15295 O O . ASP A 1 34 ? 10.914 12.050 4.883 1.00 1.38 34 ASP A O 13
ATOM 15304 N N . ILE A 1 35 ? 12.832 10.914 4.572 1.00 0.97 35 ILE A N 13
ATOM 15305 C CA . ILE A 1 35 ? 12.429 9.785 5.401 1.00 0.97 35 ILE A CA 13
ATOM 15306 C C . ILE A 1 35 ? 13.119 9.837 6.759 1.00 1.02 35 ILE A C 13
ATOM 15307 O O . ILE A 1 35 ? 12.772 9.087 7.663 1.00 1.09 35 ILE A O 13
ATOM 15323 N N . GLY A 1 36 ? 14.118 10.710 6.879 1.00 1.08 36 GLY A N 13
ATOM 15324 C CA . GLY A 1 36 ? 14.771 10.952 8.160 1.00 1.25 36 GLY A CA 13
ATOM 15325 C C . GLY A 1 36 ? 15.547 9.758 8.692 1.00 1.17 36 GLY A C 13
ATOM 15326 O O . GLY A 1 36 ? 16.060 9.795 9.811 1.00 1.40 36 GLY A O 13
ATOM 15330 N N . GLY A 1 37 ? 15.636 8.703 7.891 1.00 0.97 37 GLY A N 13
ATOM 15331 C CA . GLY A 1 37 ? 16.323 7.500 8.317 1.00 0.96 37 GLY A CA 13
ATOM 15332 C C . GLY A 1 37 ? 15.611 6.799 9.460 1.00 0.88 37 GLY A C 13
ATOM 15333 O O . GLY A 1 37 ? 16.254 6.236 10.350 1.00 1.05 37 GLY A O 13
ATOM 15337 N N . LEU A 1 38 ? 14.285 6.834 9.439 1.00 0.77 38 LEU A N 13
ATOM 15338 C CA . LEU A 1 38 ? 13.492 6.201 10.484 1.00 0.83 38 LEU A CA 13
ATOM 15339 C C . LEU A 1 38 ? 12.902 4.886 9.991 1.00 0.66 38 LEU A C 13
ATOM 15340 O O . LEU A 1 38 ? 12.967 4.566 8.800 1.00 0.67 38 LEU A O 13
ATOM 15356 N N . ARG A 1 39 ? 12.333 4.128 10.913 1.00 0.68 39 ARG A N 13
ATOM 15357 C CA . ARG A 1 39 ? 11.734 2.848 10.588 1.00 0.59 39 ARG A CA 13
ATOM 15358 C C . ARG A 1 39 ? 10.250 3.007 10.318 1.00 0.52 39 ARG A C 13
ATOM 15359 O O . ARG A 1 39 ? 9.556 3.770 10.997 1.00 0.62 39 ARG A O 13
ATOM 15380 N N . SER A 1 40 ? 9.784 2.301 9.308 1.00 0.45 40 SER A N 13
ATOM 15381 C CA . SER A 1 40 ? 8.396 2.366 8.901 1.00 0.50 40 SER A CA 13
ATOM 15382 C C . SER A 1 40 ? 7.554 1.356 9.672 1.00 0.49 40 SER A C 13
ATOM 15383 O O . SER A 1 40 ? 8.083 0.467 10.339 1.00 0.48 40 SER A O 13
ATOM 15391 N N . SER A 1 41 ? 6.244 1.491 9.559 1.00 0.59 41 SER A N 13
ATOM 15392 C CA . SER A 1 41 ? 5.324 0.599 10.235 1.00 0.68 41 SER A CA 13
ATOM 15393 C C . SER A 1 41 ? 5.071 -0.627 9.369 1.00 0.65 41 SER A C 13
ATOM 15394 O O . SER A 1 41 ? 4.774 -0.502 8.179 1.00 0.66 41 SER A O 13
ATOM 15402 N N . ALA A 1 42 ? 5.222 -1.801 9.971 1.00 0.69 42 ALA A N 13
ATOM 15403 C CA . ALA A 1 42 ? 5.060 -3.069 9.268 1.00 0.72 42 ALA A CA 13
ATOM 15404 C C . ALA A 1 42 ? 3.681 -3.173 8.629 1.00 0.63 42 ALA A C 13
ATOM 15405 O O . ALA A 1 42 ? 2.686 -3.424 9.311 1.00 0.66 42 ALA A O 13
ATOM 15412 N N . LEU A 1 43 ? 3.630 -2.976 7.323 1.00 0.59 43 LEU A N 13
ATOM 15413 C CA . LEU A 1 43 ? 2.380 -3.048 6.593 1.00 0.54 43 LEU A CA 13
ATOM 15414 C C . LEU A 1 43 ? 2.327 -4.359 5.821 1.00 0.45 43 LEU A C 13
ATOM 15415 O O . LEU A 1 43 ? 2.679 -4.422 4.647 1.00 0.51 43 LEU A O 13
ATOM 15431 N N . LYS A 1 44 ? 1.903 -5.411 6.500 1.00 0.43 44 LYS A N 13
ATOM 15432 C CA . LYS A 1 44 ? 1.793 -6.716 5.878 1.00 0.43 44 LYS A CA 13
ATOM 15433 C C . LYS A 1 44 ? 0.340 -7.150 5.819 1.00 0.41 44 LYS A C 13
ATOM 15434 O O . LYS A 1 44 ? -0.246 -7.556 6.824 1.00 0.50 44 LYS A O 13
ATOM 15453 N N . GLY A 1 45 ? -0.229 -7.052 4.635 1.00 0.37 45 GLY A N 13
ATOM 15454 C CA . GLY A 1 45 ? -1.617 -7.387 4.440 1.00 0.37 45 GLY A CA 13
ATOM 15455 C C . GLY A 1 45 ? -1.950 -7.492 2.972 1.00 0.33 45 GLY A C 13
ATOM 15456 O O . GLY A 1 45 ? -1.048 -7.584 2.135 1.00 0.34 45 GLY A O 13
ATOM 15460 N N . ARG A 1 46 ? -3.229 -7.459 2.653 1.00 0.35 46 ARG A N 13
ATOM 15461 C CA . ARG A 1 46 ? -3.660 -7.577 1.272 1.00 0.36 46 ARG A CA 13
ATOM 15462 C C . ARG A 1 46 ? -4.523 -6.383 0.881 1.00 0.34 46 ARG A C 13
ATOM 15463 O O . ARG A 1 46 ? -5.681 -6.284 1.279 1.00 0.48 46 ARG A O 13
ATOM 15484 N N . HIS A 1 47 ? -3.933 -5.468 0.124 1.00 0.32 47 HIS A N 13
ATOM 15485 C CA . HIS A 1 47 ? -4.632 -4.274 -0.344 1.00 0.45 47 HIS A CA 13
ATOM 15486 C C . HIS A 1 47 ? -4.213 -3.965 -1.772 1.00 0.43 47 HIS A C 13
ATOM 15487 O O . HIS A 1 47 ? -3.289 -4.590 -2.296 1.00 0.46 47 HIS A O 13
ATOM 15502 N N . ASP A 1 48 ? -4.892 -3.009 -2.399 1.00 0.47 48 ASP A N 13
ATOM 15503 C CA . ASP A 1 48 ? -4.479 -2.512 -3.711 1.00 0.55 48 ASP A CA 13
ATOM 15504 C C . ASP A 1 48 ? -3.188 -1.711 -3.581 1.00 0.48 48 ASP A C 13
ATOM 15505 O O . ASP A 1 48 ? -2.757 -1.400 -2.468 1.00 0.44 48 ASP A O 13
ATOM 15514 N N . LEU A 1 49 ? -2.580 -1.366 -4.708 1.00 0.50 49 LEU A N 13
ATOM 15515 C CA . LEU A 1 49 ? -1.341 -0.591 -4.701 1.00 0.51 49 LEU A CA 13
ATOM 15516 C C . LEU A 1 49 ? -1.547 0.752 -4.000 1.00 0.42 49 LEU A C 13
ATOM 15517 O O . LEU A 1 49 ? -0.883 1.053 -3.004 1.00 0.43 49 LEU A O 13
ATOM 15533 N N . GLN A 1 50 ? -2.488 1.535 -4.512 1.00 0.41 50 GLN A N 13
ATOM 15534 C CA . GLN A 1 50 ? -2.767 2.869 -3.986 1.00 0.42 50 GLN A CA 13
ATOM 15535 C C . GLN A 1 50 ? -3.235 2.796 -2.533 1.00 0.39 50 GLN A C 13
ATOM 15536 O O . GLN A 1 50 ? -2.916 3.665 -1.721 1.00 0.41 50 GLN A O 13
ATOM 15550 N N . SER A 1 51 ? -3.985 1.746 -2.218 1.00 0.41 51 SER A N 13
ATOM 15551 C CA . SER A 1 51 ? -4.478 1.529 -0.866 1.00 0.46 51 SER A CA 13
ATOM 15552 C C . SER A 1 51 ? -3.312 1.348 0.104 1.00 0.41 51 SER A C 13
ATOM 15553 O O . SER A 1 51 ? -3.223 2.040 1.121 1.00 0.43 51 SER A O 13
ATOM 15561 N N . SER A 1 52 ? -2.402 0.438 -0.235 1.00 0.40 52 SER A N 13
ATOM 15562 C CA . SER A 1 52 ? -1.255 0.137 0.614 1.00 0.43 52 SER A CA 13
ATOM 15563 C C . SER A 1 52 ? -0.378 1.371 0.811 1.00 0.41 52 SER A C 13
ATOM 15564 O O . SER A 1 52 ? 0.089 1.642 1.921 1.00 0.45 52 SER A O 13
ATOM 15572 N N . LEU A 1 53 ? -0.177 2.124 -0.267 1.00 0.39 53 LEU A N 13
ATOM 15573 C CA . LEU A 1 53 ? 0.644 3.330 -0.231 1.00 0.41 53 LEU A CA 13
ATOM 15574 C C . LEU A 1 53 ? 0.121 4.331 0.794 1.00 0.40 53 LEU A C 13
ATOM 15575 O O . LEU A 1 53 ? 0.886 4.883 1.586 1.00 0.46 53 LEU A O 13
ATOM 15591 N N . ARG A 1 54 ? -1.189 4.553 0.785 1.00 0.38 54 ARG A N 13
ATOM 15592 C CA . ARG A 1 54 ? -1.794 5.551 1.657 1.00 0.43 54 ARG A CA 13
ATOM 15593 C C . ARG A 1 54 ? -1.683 5.140 3.120 1.00 0.42 54 ARG A C 13
ATOM 15594 O O . ARG A 1 54 ? -1.274 5.936 3.961 1.00 0.48 54 ARG A O 13
ATOM 15615 N N . ILE A 1 55 ? -2.027 3.892 3.407 1.00 0.42 55 ILE A N 13
ATOM 15616 C CA . ILE A 1 55 ? -2.038 3.390 4.778 1.00 0.47 55 ILE A CA 13
ATOM 15617 C C . ILE A 1 55 ? -0.646 3.473 5.414 1.00 0.49 55 ILE A C 13
ATOM 15618 O O . ILE A 1 55 ? -0.514 3.653 6.626 1.00 0.59 55 ILE A O 13
ATOM 15634 N N . LEU A 1 56 ? 0.385 3.359 4.588 1.00 0.45 56 LEU A N 13
ATOM 15635 C CA . LEU A 1 56 ? 1.756 3.367 5.076 1.00 0.52 56 LEU A CA 13
ATOM 15636 C C . LEU A 1 56 ? 2.278 4.798 5.249 1.00 0.53 56 LEU A C 13
ATOM 15637 O O . LEU A 1 56 ? 2.586 5.224 6.364 1.00 0.65 56 LEU A O 13
ATOM 15653 N N . LEU A 1 57 ? 2.362 5.543 4.150 1.00 0.51 57 LEU A N 13
ATOM 15654 C CA . LEU A 1 57 ? 3.053 6.835 4.155 1.00 0.63 57 LEU A CA 13
ATOM 15655 C C . LEU A 1 57 ? 2.298 7.910 4.938 1.00 0.72 57 LEU A C 13
ATOM 15656 O O . LEU A 1 57 ? 2.923 8.827 5.480 1.00 1.16 57 LEU A O 13
ATOM 15672 N N . GLN A 1 58 ? 0.968 7.819 4.977 1.00 0.61 58 GLN A N 13
ATOM 15673 C CA . GLN A 1 58 ? 0.151 8.765 5.747 1.00 0.79 58 GLN A CA 13
ATOM 15674 C C . GLN A 1 58 ? 0.673 8.918 7.176 1.00 1.05 58 GLN A C 13
ATOM 15675 O O . GLN A 1 58 ? 0.828 10.032 7.678 1.00 2.03 58 GLN A O 13
ATOM 15689 N N . GLY A 1 59 ? 0.966 7.789 7.815 1.00 0.97 59 GLY A N 13
ATOM 15690 C CA . GLY A 1 59 ? 1.404 7.808 9.198 1.00 1.28 59 GLY A CA 13
ATOM 15691 C C . GLY A 1 59 ? 2.761 8.463 9.376 1.00 1.13 59 GLY A C 13
ATOM 15692 O O . GLY A 1 59 ? 3.059 9.015 10.436 1.00 1.42 59 GLY A O 13
ATOM 15696 N N . THR A 1 60 ? 3.586 8.409 8.340 1.00 0.95 60 THR A N 13
ATOM 15697 C CA . THR A 1 60 ? 4.923 8.976 8.405 1.00 0.99 60 THR A CA 13
ATOM 15698 C C . THR A 1 60 ? 4.967 10.420 7.899 1.00 1.06 60 THR A C 13
ATOM 15699 O O . THR A 1 60 ? 6.035 10.942 7.589 1.00 1.25 60 THR A O 13
ATOM 15710 N N . GLY A 1 61 ? 3.798 11.060 7.831 1.00 1.08 61 GLY A N 13
ATOM 15711 C CA . GLY A 1 61 ? 3.726 12.467 7.469 1.00 1.32 61 GLY A CA 13
ATOM 15712 C C . GLY A 1 61 ? 4.315 12.783 6.107 1.00 1.26 61 GLY A C 13
ATOM 15713 O O . GLY A 1 61 ? 4.990 13.800 5.943 1.00 1.35 61 GLY A O 13
ATOM 15717 N N . LEU A 1 62 ? 4.059 11.929 5.129 1.00 1.16 62 LEU A N 13
ATOM 15718 C CA . LEU A 1 62 ? 4.569 12.147 3.780 1.00 1.11 62 LEU A CA 13
ATOM 15719 C C . LEU A 1 62 ? 3.435 12.062 2.769 1.00 1.07 62 LEU A C 13
ATOM 15720 O O . LEU A 1 62 ? 2.358 11.548 3.078 1.00 1.14 62 LEU A O 13
ATOM 15736 N N . ARG A 1 63 ? 3.680 12.551 1.561 1.00 1.01 63 ARG A N 13
ATOM 15737 C CA . ARG A 1 63 ? 2.670 12.529 0.517 1.00 1.03 63 ARG A CA 13
ATOM 15738 C C . ARG A 1 63 ? 3.098 11.591 -0.602 1.00 0.92 63 ARG A C 13
ATOM 15739 O O . ARG A 1 63 ? 4.205 11.703 -1.129 1.00 0.87 63 ARG A O 13
ATOM 15760 N N . TYR A 1 64 ? 2.222 10.664 -0.955 1.00 0.96 64 TYR A N 13
ATOM 15761 C CA . TYR A 1 64 ? 2.506 9.736 -2.033 1.00 0.91 64 TYR A CA 13
ATOM 15762 C C . TYR A 1 64 ? 1.801 10.176 -3.312 1.00 0.89 64 TYR A C 13
ATOM 15763 O O . TYR A 1 64 ? 0.580 10.341 -3.343 1.00 0.94 64 TYR A O 13
ATOM 15781 N N . GLN A 1 65 ? 2.574 10.429 -4.347 1.00 0.90 65 GLN A N 13
ATOM 15782 C CA . GLN A 1 65 ? 2.009 10.679 -5.659 1.00 0.93 65 GLN A CA 13
ATOM 15783 C C . GLN A 1 65 ? 2.187 9.450 -6.540 1.00 0.87 65 GLN A C 13
ATOM 15784 O O . GLN A 1 65 ? 3.301 9.104 -6.926 1.00 0.86 65 GLN A O 13
ATOM 15798 N N . ILE A 1 66 ? 1.085 8.786 -6.841 1.00 0.88 66 ILE A N 13
ATOM 15799 C CA . ILE A 1 66 ? 1.124 7.568 -7.627 1.00 0.86 66 ILE A CA 13
ATOM 15800 C C . ILE A 1 66 ? 0.744 7.857 -9.076 1.00 0.98 66 ILE A C 13
ATOM 15801 O O . ILE A 1 66 ? -0.318 8.420 -9.349 1.00 1.11 66 ILE A O 13
ATOM 15817 N N . ASP A 1 67 ? 1.627 7.500 -9.992 1.00 1.04 67 ASP A N 13
ATOM 15818 C CA . ASP A 1 67 ? 1.397 7.728 -11.409 1.00 1.25 67 ASP A CA 13
ATOM 15819 C C . ASP A 1 67 ? 1.813 6.493 -12.200 1.00 1.20 67 ASP A C 13
ATOM 15820 O O . ASP A 1 67 ? 3.005 6.227 -12.372 1.00 1.13 67 ASP A O 13
ATOM 15829 N N . GLY A 1 68 ? 0.828 5.739 -12.671 1.00 1.28 68 GLY A N 13
ATOM 15830 C CA . GLY A 1 68 ? 1.104 4.477 -13.334 1.00 1.30 68 GLY A CA 13
ATOM 15831 C C . GLY A 1 68 ? 1.739 3.463 -12.399 1.00 1.14 68 GLY A C 13
ATOM 15832 O O . GLY A 1 68 ? 1.094 2.965 -11.479 1.00 1.18 68 GLY A O 13
ATOM 15836 N N . ASN A 1 69 ? 3.011 3.175 -12.628 1.00 1.03 69 ASN A N 13
ATOM 15837 C CA . ASN A 1 69 ? 3.753 2.247 -11.782 1.00 0.94 69 ASN A CA 13
ATOM 15838 C C . ASN A 1 69 ? 4.833 2.999 -11.023 1.00 0.75 69 ASN A C 13
ATOM 15839 O O . ASN A 1 69 ? 5.673 2.401 -10.349 1.00 0.69 69 ASN A O 13
ATOM 15850 N N . THR A 1 70 ? 4.795 4.317 -11.136 1.00 0.74 70 THR A N 13
ATOM 15851 C CA . THR A 1 70 ? 5.784 5.173 -10.508 1.00 0.68 70 THR A CA 13
ATOM 15852 C C . THR A 1 70 ? 5.174 5.907 -9.317 1.00 0.63 70 THR A C 13
ATOM 15853 O O . THR A 1 70 ? 4.092 6.486 -9.416 1.00 0.71 70 THR A O 13
ATOM 15864 N N . VAL A 1 71 ? 5.864 5.861 -8.187 1.00 0.56 71 VAL A N 13
ATOM 15865 C CA . VAL A 1 71 ? 5.403 6.525 -6.981 1.00 0.58 71 VAL A CA 13
ATOM 15866 C C . VAL A 1 71 ? 6.408 7.592 -6.565 1.00 0.57 71 VAL A C 13
ATOM 15867 O O . VAL A 1 71 ? 7.595 7.311 -6.404 1.00 0.57 71 VAL A O 13
ATOM 15880 N N . THR A 1 72 ? 5.932 8.816 -6.406 1.00 0.63 72 THR A N 13
ATOM 15881 C CA . THR A 1 72 ? 6.787 9.925 -6.026 1.00 0.66 72 THR A CA 13
ATOM 15882 C C . THR A 1 72 ? 6.502 10.341 -4.586 1.00 0.70 72 THR A C 13
ATOM 15883 O O . THR A 1 72 ? 5.388 10.758 -4.258 1.00 0.78 72 THR A O 13
ATOM 15894 N N . VAL A 1 73 ? 7.500 10.199 -3.729 1.00 0.70 73 VAL A N 13
ATOM 15895 C CA . VAL A 1 73 ? 7.366 10.574 -2.332 1.00 0.76 73 VAL A CA 13
ATOM 15896 C C . VAL A 1 73 ? 7.730 12.041 -2.147 1.00 0.90 73 VAL A C 13
ATOM 15897 O O . VAL A 1 73 ? 8.871 12.445 -2.382 1.00 1.01 73 VAL A O 13
ATOM 15910 N N . THR A 1 74 ? 6.752 12.832 -1.744 1.00 0.97 74 THR A N 13
ATOM 15911 C CA . THR A 1 74 ? 6.947 14.255 -1.549 1.00 1.15 74 THR A CA 13
ATOM 15912 C C . THR A 1 74 ? 6.932 14.588 -0.061 1.00 1.11 74 THR A C 13
ATOM 15913 O O . THR A 1 74 ? 6.093 14.075 0.687 1.00 0.99 74 THR A O 13
ATOM 15924 N N . ALA A 1 75 ? 7.869 15.426 0.370 1.00 1.29 75 ALA A N 13
ATOM 15925 C CA . ALA A 1 75 ? 7.904 15.877 1.748 1.00 1.36 75 ALA A CA 13
ATOM 15926 C C . ALA A 1 75 ? 6.770 16.864 2.009 1.00 1.48 75 ALA A C 13
ATOM 15927 O O . ALA A 1 75 ? 6.593 17.834 1.268 1.00 1.72 75 ALA A O 13
ATOM 15934 N N . SER A 1 76 ? 6.002 16.592 3.052 1.00 1.52 76 SER A N 13
ATOM 15935 C CA . SER A 1 76 ? 4.850 17.411 3.407 1.00 1.75 76 SER A CA 13
ATOM 15936 C C . SER A 1 76 ? 5.265 18.832 3.777 1.00 2.24 76 SER A C 13
ATOM 15937 O O . SER A 1 76 ? 6.194 19.029 4.567 1.00 2.81 76 SER A O 13
ATOM 15945 N N . ALA A 1 77 ? 4.572 19.806 3.187 1.00 2.71 77 ALA A N 13
ATOM 15946 C CA . ALA A 1 77 ? 4.850 21.223 3.413 1.00 3.56 77 ALA A CA 13
ATOM 15947 C C . ALA A 1 77 ? 3.894 22.095 2.604 1.00 4.02 77 ALA A C 13
ATOM 15948 O O . ALA A 1 77 ? 4.210 23.241 2.274 1.00 4.62 77 ALA A O 13
ATOM 15955 N N . ALA A 1 78 ? 2.726 21.554 2.278 1.00 4.20 78 ALA A N 13
ATOM 15956 C CA . ALA A 1 78 ? 1.770 22.267 1.441 1.00 5.03 78 ALA A CA 13
ATOM 15957 C C . ALA A 1 78 ? 0.544 22.721 2.229 1.00 5.55 78 ALA A C 13
ATOM 15958 O O . ALA A 1 78 ? -0.389 23.295 1.659 1.00 5.99 78 ALA A O 13
ATOM 15965 N N . ALA A 1 79 ? 0.547 22.453 3.537 1.00 5.86 79 ALA A N 13
ATOM 15966 C CA . ALA A 1 79 ? -0.562 22.825 4.428 1.00 6.63 79 ALA A CA 13
ATOM 15967 C C . ALA A 1 79 ? -1.858 22.116 4.034 1.00 7.15 79 ALA A C 13
ATOM 15968 O O . ALA A 1 79 ? -2.953 22.550 4.389 1.00 7.46 79 ALA A O 13
ATOM 15975 N N . LYS A 1 80 ? -1.709 21.030 3.295 1.00 7.55 80 LYS A N 13
ATOM 15976 C CA . LYS A 1 80 ? -2.827 20.195 2.875 1.00 8.34 80 LYS A CA 13
ATOM 15977 C C . LYS A 1 80 ? -2.262 18.931 2.253 1.00 8.95 80 LYS A C 13
ATOM 15978 O O . LYS A 1 80 ? -2.587 18.565 1.121 1.00 9.25 80 LYS A O 13
ATOM 15997 N N . ASP A 1 81 ? -1.415 18.269 3.015 1.00 9.36 81 ASP A N 13
ATOM 15998 C CA . ASP A 1 81 ? -0.594 17.193 2.492 1.00 10.16 81 ASP A CA 13
ATOM 15999 C C . ASP A 1 81 ? -1.343 15.870 2.529 1.00 10.60 81 ASP A C 13
ATOM 16000 O O . ASP A 1 81 ? -1.621 15.331 3.600 1.00 11.03 81 ASP A O 13
ATOM 16009 N N . GLY A 1 82 ? -1.702 15.372 1.356 1.00 10.72 82 GLY A N 13
ATOM 16010 C CA . GLY A 1 82 ? -2.361 14.087 1.263 1.00 11.37 82 GLY A CA 13
ATOM 16011 C C . GLY A 1 82 ? -3.783 14.220 0.773 1.00 11.77 82 GLY A C 13
ATOM 16012 O O . GLY A 1 82 ? -4.632 13.397 1.165 1.00 12.00 82 GLY A O 13
ATOM 16017 N N . SER A 1 1 ? -8.351 -4.508 -7.433 1.00 2.75 1 SER A N 14
ATOM 16018 C CA . SER A 1 1 ? -9.001 -5.782 -7.054 1.00 2.38 1 SER A CA 14
ATOM 16019 C C . SER A 1 1 ? -7.948 -6.840 -6.768 1.00 1.65 1 SER A C 14
ATOM 16020 O O . SER A 1 1 ? -8.003 -7.516 -5.740 1.00 1.91 1 SER A O 14
ATOM 16030 N N . GLN A 1 2 ? -6.988 -6.975 -7.677 1.00 1.37 2 GLN A N 14
ATOM 16031 C CA . GLN A 1 2 ? -5.881 -7.896 -7.488 1.00 0.95 2 GLN A CA 14
ATOM 16032 C C . GLN A 1 2 ? -5.116 -7.531 -6.226 1.00 0.75 2 GLN A C 14
ATOM 16033 O O . GLN A 1 2 ? -4.535 -6.448 -6.126 1.00 0.86 2 GLN A O 14
ATOM 16047 N N . GLU A 1 3 ? -5.135 -8.431 -5.261 1.00 0.57 3 GLU A N 14
ATOM 16048 C CA . GLU A 1 3 ? -4.472 -8.200 -3.997 1.00 0.47 3 GLU A CA 14
ATOM 16049 C C . GLU A 1 3 ? -3.134 -8.917 -3.971 1.00 0.42 3 GLU A C 14
ATOM 16050 O O . GLU A 1 3 ? -2.942 -9.932 -4.645 1.00 0.50 3 GLU A O 14
ATOM 16062 N N . TRP A 1 4 ? -2.211 -8.381 -3.197 1.00 0.36 4 TRP A N 14
ATOM 16063 C CA . TRP A 1 4 ? -0.889 -8.956 -3.075 1.00 0.38 4 TRP A CA 14
ATOM 16064 C C . TRP A 1 4 ? -0.554 -9.154 -1.612 1.00 0.34 4 TRP A C 14
ATOM 16065 O O . TRP A 1 4 ? -1.083 -8.450 -0.750 1.00 0.34 4 TRP A O 14
ATOM 16086 N N . THR A 1 5 ? 0.310 -10.111 -1.329 1.00 0.37 5 THR A N 14
ATOM 16087 C CA . THR A 1 5 ? 0.798 -10.304 0.018 1.00 0.39 5 THR A CA 14
ATOM 16088 C C . THR A 1 5 ? 2.066 -9.481 0.189 1.00 0.35 5 THR A C 14
ATOM 16089 O O . THR A 1 5 ? 3.155 -9.898 -0.212 1.00 0.44 5 THR A O 14
ATOM 16100 N N . LEU A 1 6 ? 1.916 -8.308 0.766 1.00 0.30 6 LEU A N 14
ATOM 16101 C CA . LEU A 1 6 ? 3.015 -7.369 0.855 1.00 0.34 6 LEU A CA 14
ATOM 16102 C C . LEU A 1 6 ? 3.724 -7.492 2.189 1.00 0.42 6 LEU A C 14
ATOM 16103 O O . LEU A 1 6 ? 3.191 -7.113 3.230 1.00 0.75 6 LEU A O 14
ATOM 16119 N N . ASP A 1 7 ? 4.919 -8.051 2.151 1.00 0.38 7 ASP A N 14
ATOM 16120 C CA . ASP A 1 7 ? 5.755 -8.112 3.330 1.00 0.44 7 ASP A CA 14
ATOM 16121 C C . ASP A 1 7 ? 6.672 -6.908 3.336 1.00 0.39 7 ASP A C 14
ATOM 16122 O O . ASP A 1 7 ? 7.700 -6.886 2.657 1.00 0.46 7 ASP A O 14
ATOM 16131 N N . ILE A 1 8 ? 6.273 -5.894 4.080 1.00 0.35 8 ILE A N 14
ATOM 16132 C CA . ILE A 1 8 ? 6.997 -4.636 4.113 1.00 0.32 8 ILE A CA 14
ATOM 16133 C C . ILE A 1 8 ? 7.732 -4.478 5.438 1.00 0.30 8 ILE A C 14
ATOM 16134 O O . ILE A 1 8 ? 7.113 -4.482 6.504 1.00 0.35 8 ILE A O 14
ATOM 16150 N N . PRO A 1 9 ? 9.067 -4.364 5.382 1.00 0.26 9 PRO A N 14
ATOM 16151 C CA . PRO A 1 9 ? 9.907 -4.206 6.572 1.00 0.26 9 PRO A CA 14
ATOM 16152 C C . PRO A 1 9 ? 9.585 -2.944 7.366 1.00 0.27 9 PRO A C 14
ATOM 16153 O O . PRO A 1 9 ? 9.245 -1.902 6.802 1.00 0.32 9 PRO A O 14
ATOM 16164 N N . ALA A 1 10 ? 9.712 -3.052 8.681 1.00 0.30 10 ALA A N 14
ATOM 16165 C CA . ALA A 1 10 ? 9.514 -1.922 9.582 1.00 0.33 10 ALA A CA 14
ATOM 16166 C C . ALA A 1 10 ? 10.853 -1.301 9.936 1.00 0.35 10 ALA A C 14
ATOM 16167 O O . ALA A 1 10 ? 11.029 -0.708 11.002 1.00 0.43 10 ALA A O 14
ATOM 16174 N N . GLN A 1 11 ? 11.797 -1.455 9.026 1.00 0.34 11 GLN A N 14
ATOM 16175 C CA . GLN A 1 11 ? 13.139 -0.934 9.198 1.00 0.40 11 GLN A CA 14
ATOM 16176 C C . GLN A 1 11 ? 13.225 0.441 8.550 1.00 0.35 11 GLN A C 14
ATOM 16177 O O . GLN A 1 11 ? 12.209 1.125 8.414 1.00 0.37 11 GLN A O 14
ATOM 16191 N N . SER A 1 12 ? 14.424 0.845 8.160 1.00 0.38 12 SER A N 14
ATOM 16192 C CA . SER A 1 12 ? 14.607 2.092 7.438 1.00 0.40 12 SER A CA 14
ATOM 16193 C C . SER A 1 12 ? 13.690 2.137 6.211 1.00 0.36 12 SER A C 14
ATOM 16194 O O . SER A 1 12 ? 13.522 1.139 5.504 1.00 0.34 12 SER A O 14
ATOM 16202 N N . MET A 1 13 ? 13.087 3.309 5.998 1.00 0.42 13 MET A N 14
ATOM 16203 C CA . MET A 1 13 ? 12.146 3.545 4.894 1.00 0.46 13 MET A CA 14
ATOM 16204 C C . MET A 1 13 ? 12.694 3.037 3.557 1.00 0.42 13 MET A C 14
ATOM 16205 O O . MET A 1 13 ? 11.934 2.611 2.689 1.00 0.45 13 MET A O 14
ATOM 16219 N N . ASN A 1 14 ? 14.017 3.090 3.411 1.00 0.41 14 ASN A N 14
ATOM 16220 C CA . ASN A 1 14 ? 14.690 2.597 2.211 1.00 0.45 14 ASN A CA 14
ATOM 16221 C C . ASN A 1 14 ? 14.361 1.131 1.936 1.00 0.41 14 ASN A C 14
ATOM 16222 O O . ASN A 1 14 ? 14.107 0.753 0.793 1.00 0.47 14 ASN A O 14
ATOM 16233 N N . SER A 1 15 ? 14.332 0.312 2.982 1.00 0.36 15 SER A N 14
ATOM 16234 C CA . SER A 1 15 ? 14.099 -1.115 2.821 1.00 0.36 15 SER A CA 14
ATOM 16235 C C . SER A 1 15 ? 12.642 -1.371 2.449 1.00 0.32 15 SER A C 14
ATOM 16236 O O . SER A 1 15 ? 12.343 -2.210 1.601 1.00 0.32 15 SER A O 14
ATOM 16244 N N . ALA A 1 16 ? 11.745 -0.633 3.095 1.00 0.31 16 ALA A N 14
ATOM 16245 C CA . ALA A 1 16 ? 10.314 -0.775 2.862 1.00 0.32 16 ALA A CA 14
ATOM 16246 C C . ALA A 1 16 ? 9.937 -0.425 1.427 1.00 0.30 16 ALA A C 14
ATOM 16247 O O . ALA A 1 16 ? 9.254 -1.196 0.750 1.00 0.29 16 ALA A O 14
ATOM 16254 N N . LEU A 1 17 ? 10.384 0.737 0.964 1.00 0.31 17 LEU A N 14
ATOM 16255 C CA . LEU A 1 17 ? 10.026 1.214 -0.366 1.00 0.33 17 LEU A CA 14
ATOM 16256 C C . LEU A 1 17 ? 10.642 0.334 -1.450 1.00 0.32 17 LEU A C 14
ATOM 16257 O O . LEU A 1 17 ? 9.997 0.031 -2.456 1.00 0.35 17 LEU A O 14
ATOM 16273 N N . GLN A 1 18 ? 11.882 -0.087 -1.237 1.00 0.34 18 GLN A N 14
ATOM 16274 C CA . GLN A 1 18 ? 12.547 -0.995 -2.169 1.00 0.39 18 GLN A CA 14
ATOM 16275 C C . GLN A 1 18 ? 11.808 -2.330 -2.233 1.00 0.33 18 GLN A C 14
ATOM 16276 O O . GLN A 1 18 ? 11.697 -2.949 -3.296 1.00 0.34 18 GLN A O 14
ATOM 16290 N N . ALA A 1 19 ? 11.293 -2.761 -1.088 1.00 0.29 19 ALA A N 14
ATOM 16291 C CA . ALA A 1 19 ? 10.527 -3.995 -1.009 1.00 0.28 19 ALA A CA 14
ATOM 16292 C C . ALA A 1 19 ? 9.226 -3.867 -1.792 1.00 0.26 19 ALA A C 14
ATOM 16293 O O . ALA A 1 19 ? 8.832 -4.786 -2.506 1.00 0.28 19 ALA A O 14
ATOM 16300 N N . LEU A 1 20 ? 8.581 -2.709 -1.682 1.00 0.27 20 LEU A N 14
ATOM 16301 C CA . LEU A 1 20 ? 7.319 -2.472 -2.370 1.00 0.32 20 LEU A CA 14
ATOM 16302 C C . LEU A 1 20 ? 7.541 -2.460 -3.877 1.00 0.33 20 LEU A C 14
ATOM 16303 O O . LEU A 1 20 ? 6.748 -3.004 -4.642 1.00 0.36 20 LEU A O 14
ATOM 16319 N N . ALA A 1 21 ? 8.663 -1.871 -4.283 1.00 0.33 21 ALA A N 14
ATOM 16320 C CA . ALA A 1 21 ? 8.994 -1.726 -5.693 1.00 0.39 21 ALA A CA 14
ATOM 16321 C C . ALA A 1 21 ? 9.078 -3.091 -6.361 1.00 0.38 21 ALA A C 14
ATOM 16322 O O . ALA A 1 21 ? 8.516 -3.321 -7.433 1.00 0.44 21 ALA A O 14
ATOM 16329 N N . LYS A 1 22 ? 9.801 -3.987 -5.708 1.00 0.36 22 LYS A N 14
ATOM 16330 C CA . LYS A 1 22 ? 9.954 -5.354 -6.175 1.00 0.42 22 LYS A CA 14
ATOM 16331 C C . LYS A 1 22 ? 8.627 -6.114 -6.127 1.00 0.37 22 LYS A C 14
ATOM 16332 O O . LYS A 1 22 ? 8.250 -6.778 -7.095 1.00 0.47 22 LYS A O 14
ATOM 16351 N N . GLN A 1 23 ? 7.917 -5.988 -5.007 1.00 0.33 23 GLN A N 14
ATOM 16352 C CA . GLN A 1 23 ? 6.702 -6.767 -4.766 1.00 0.39 23 GLN A CA 14
ATOM 16353 C C . GLN A 1 23 ? 5.587 -6.472 -5.773 1.00 0.40 23 GLN A C 14
ATOM 16354 O O . GLN A 1 23 ? 4.915 -7.393 -6.241 1.00 0.49 23 GLN A O 14
ATOM 16368 N N . THR A 1 24 ? 5.380 -5.206 -6.110 1.00 0.38 24 THR A N 14
ATOM 16369 C CA . THR A 1 24 ? 4.263 -4.845 -6.979 1.00 0.47 24 THR A CA 14
ATOM 16370 C C . THR A 1 24 ? 4.725 -4.396 -8.359 1.00 0.48 24 THR A C 14
ATOM 16371 O O . THR A 1 24 ? 3.920 -3.922 -9.166 1.00 0.76 24 THR A O 14
ATOM 16382 N N . ASP A 1 25 ? 6.019 -4.575 -8.623 1.00 0.41 25 ASP A N 14
ATOM 16383 C CA . ASP A 1 25 ? 6.625 -4.188 -9.897 1.00 0.49 25 ASP A CA 14
ATOM 16384 C C . ASP A 1 25 ? 6.339 -2.718 -10.202 1.00 0.49 25 ASP A C 14
ATOM 16385 O O . ASP A 1 25 ? 5.721 -2.373 -11.207 1.00 0.72 25 ASP A O 14
ATOM 16394 N N . THR A 1 26 ? 6.776 -1.848 -9.310 1.00 0.34 26 THR A N 14
ATOM 16395 C CA . THR A 1 26 ? 6.545 -0.426 -9.462 1.00 0.40 26 THR A CA 14
ATOM 16396 C C . THR A 1 26 ? 7.835 0.338 -9.205 1.00 0.38 26 THR A C 14
ATOM 16397 O O . THR A 1 26 ? 8.757 -0.182 -8.573 1.00 0.40 26 THR A O 14
ATOM 16408 N N . GLN A 1 27 ? 7.904 1.565 -9.692 1.00 0.41 27 GLN A N 14
ATOM 16409 C CA . GLN A 1 27 ? 9.097 2.376 -9.521 1.00 0.44 27 GLN A CA 14
ATOM 16410 C C . GLN A 1 27 ? 8.841 3.460 -8.487 1.00 0.46 27 GLN A C 14
ATOM 16411 O O . GLN A 1 27 ? 7.882 4.220 -8.600 1.00 0.47 27 GLN A O 14
ATOM 16425 N N . LEU A 1 28 ? 9.692 3.518 -7.476 1.00 0.51 28 LEU A N 14
ATOM 16426 C CA . LEU A 1 28 ? 9.524 4.472 -6.391 1.00 0.55 28 LEU A CA 14
ATOM 16427 C C . LEU A 1 28 ? 10.688 5.451 -6.363 1.00 0.58 28 LEU A C 14
ATOM 16428 O O . LEU A 1 28 ? 11.849 5.050 -6.279 1.00 0.71 28 LEU A O 14
ATOM 16444 N N . LEU A 1 29 ? 10.371 6.732 -6.441 1.00 0.53 29 LEU A N 14
ATOM 16445 C CA . LEU A 1 29 ? 11.379 7.781 -6.417 1.00 0.60 29 LEU A CA 14
ATOM 16446 C C . LEU A 1 29 ? 11.320 8.530 -5.097 1.00 0.63 29 LEU A C 14
ATOM 16447 O O . LEU A 1 29 ? 10.295 9.117 -4.748 1.00 0.66 29 LEU A O 14
ATOM 16463 N N . TYR A 1 30 ? 12.416 8.494 -4.359 1.00 0.65 30 TYR A N 14
ATOM 16464 C CA . TYR A 1 30 ? 12.497 9.178 -3.082 1.00 0.72 30 TYR A CA 14
ATOM 16465 C C . TYR A 1 30 ? 13.936 9.576 -2.790 1.00 0.77 30 TYR A C 14
ATOM 16466 O O . TYR A 1 30 ? 14.877 8.930 -3.252 1.00 0.82 30 TYR A O 14
ATOM 16484 N N . SER A 1 31 ? 14.099 10.642 -2.029 1.00 0.85 31 SER A N 14
ATOM 16485 C CA . SER A 1 31 ? 15.416 11.119 -1.660 1.00 0.97 31 SER A CA 14
ATOM 16486 C C . SER A 1 31 ? 15.786 10.587 -0.280 1.00 0.88 31 SER A C 14
ATOM 16487 O O . SER A 1 31 ? 15.105 10.866 0.705 1.00 0.85 31 SER A O 14
ATOM 16495 N N . PRO A 1 32 ? 16.873 9.800 -0.200 1.00 0.96 32 PRO A N 14
ATOM 16496 C CA . PRO A 1 32 ? 17.309 9.161 1.049 1.00 0.99 32 PRO A CA 14
ATOM 16497 C C . PRO A 1 32 ? 17.603 10.171 2.156 1.00 1.01 32 PRO A C 14
ATOM 16498 O O . PRO A 1 32 ? 17.470 9.871 3.341 1.00 1.05 32 PRO A O 14
ATOM 16509 N N . GLU A 1 33 ? 18.009 11.366 1.755 1.00 1.09 33 GLU A N 14
ATOM 16510 C CA . GLU A 1 33 ? 18.275 12.448 2.691 1.00 1.26 33 GLU A CA 14
ATOM 16511 C C . GLU A 1 33 ? 16.974 13.060 3.210 1.00 1.23 33 GLU A C 14
ATOM 16512 O O . GLU A 1 33 ? 16.939 13.640 4.291 1.00 1.39 33 GLU A O 14
ATOM 16524 N N . ASP A 1 34 ? 15.900 12.909 2.446 1.00 1.12 34 ASP A N 14
ATOM 16525 C CA . ASP A 1 34 ? 14.640 13.578 2.759 1.00 1.23 34 ASP A CA 14
ATOM 16526 C C . ASP A 1 34 ? 13.674 12.651 3.479 1.00 1.17 34 ASP A C 14
ATOM 16527 O O . ASP A 1 34 ? 12.568 13.051 3.831 1.00 1.38 34 ASP A O 14
ATOM 16536 N N . ILE A 1 35 ? 14.096 11.413 3.708 1.00 0.97 35 ILE A N 14
ATOM 16537 C CA . ILE A 1 35 ? 13.258 10.453 4.418 1.00 0.97 35 ILE A CA 14
ATOM 16538 C C . ILE A 1 35 ? 13.679 10.380 5.880 1.00 1.02 35 ILE A C 14
ATOM 16539 O O . ILE A 1 35 ? 13.209 9.529 6.631 1.00 1.09 35 ILE A O 14
ATOM 16555 N N . GLY A 1 36 ? 14.598 11.266 6.256 1.00 1.08 36 GLY A N 14
ATOM 16556 C CA . GLY A 1 36 ? 14.987 11.436 7.649 1.00 1.25 36 GLY A CA 14
ATOM 16557 C C . GLY A 1 36 ? 15.631 10.214 8.274 1.00 1.17 36 GLY A C 14
ATOM 16558 O O . GLY A 1 36 ? 15.864 10.195 9.484 1.00 1.40 36 GLY A O 14
ATOM 16562 N N . GLY A 1 37 ? 15.919 9.199 7.460 1.00 0.97 37 GLY A N 14
ATOM 16563 C CA . GLY A 1 37 ? 16.488 7.966 7.972 1.00 0.96 37 GLY A CA 14
ATOM 16564 C C . GLY A 1 37 ? 15.619 7.330 9.042 1.00 0.88 37 GLY A C 14
ATOM 16565 O O . GLY A 1 37 ? 16.127 6.742 10.000 1.00 1.05 37 GLY A O 14
ATOM 16569 N N . LEU A 1 38 ? 14.308 7.441 8.875 1.00 0.77 38 LEU A N 14
ATOM 16570 C CA . LEU A 1 38 ? 13.363 6.952 9.870 1.00 0.83 38 LEU A CA 14
ATOM 16571 C C . LEU A 1 38 ? 12.849 5.569 9.488 1.00 0.66 38 LEU A C 14
ATOM 16572 O O . LEU A 1 38 ? 13.037 5.121 8.351 1.00 0.67 38 LEU A O 14
ATOM 16588 N N . ARG A 1 39 ? 12.211 4.894 10.438 1.00 0.68 39 ARG A N 14
ATOM 16589 C CA . ARG A 1 39 ? 11.676 3.563 10.193 1.00 0.59 39 ARG A CA 14
ATOM 16590 C C . ARG A 1 39 ? 10.246 3.657 9.680 1.00 0.52 39 ARG A C 14
ATOM 16591 O O . ARG A 1 39 ? 9.467 4.508 10.114 1.00 0.62 39 ARG A O 14
ATOM 16612 N N . SER A 1 40 ? 9.917 2.778 8.757 1.00 0.45 40 SER A N 14
ATOM 16613 C CA . SER A 1 40 ? 8.631 2.803 8.090 1.00 0.50 40 SER A CA 14
ATOM 16614 C C . SER A 1 40 ? 7.551 2.100 8.908 1.00 0.49 40 SER A C 14
ATOM 16615 O O . SER A 1 40 ? 7.838 1.303 9.804 1.00 0.48 40 SER A O 14
ATOM 16623 N N . SER A 1 41 ? 6.304 2.415 8.584 1.00 0.59 41 SER A N 14
ATOM 16624 C CA . SER A 1 41 ? 5.159 1.775 9.200 1.00 0.68 41 SER A CA 14
ATOM 16625 C C . SER A 1 41 ? 4.800 0.545 8.382 1.00 0.65 41 SER A C 14
ATOM 16626 O O . SER A 1 41 ? 4.233 0.654 7.295 1.00 0.66 41 SER A O 14
ATOM 16634 N N . ALA A 1 42 ? 5.168 -0.616 8.904 1.00 0.69 42 ALA A N 14
ATOM 16635 C CA . ALA A 1 42 ? 5.028 -1.876 8.185 1.00 0.72 42 ALA A CA 14
ATOM 16636 C C . ALA A 1 42 ? 3.594 -2.127 7.729 1.00 0.63 42 ALA A C 14
ATOM 16637 O O . ALA A 1 42 ? 2.677 -2.226 8.548 1.00 0.66 42 ALA A O 14
ATOM 16644 N N . LEU A 1 43 ? 3.413 -2.228 6.420 1.00 0.59 43 LEU A N 14
ATOM 16645 C CA . LEU A 1 43 ? 2.129 -2.607 5.857 1.00 0.54 43 LEU A CA 14
ATOM 16646 C C . LEU A 1 43 ? 2.229 -4.053 5.393 1.00 0.45 43 LEU A C 14
ATOM 16647 O O . LEU A 1 43 ? 2.521 -4.337 4.232 1.00 0.51 43 LEU A O 14
ATOM 16663 N N . LYS A 1 44 ? 2.009 -4.959 6.327 1.00 0.43 44 LYS A N 14
ATOM 16664 C CA . LYS A 1 44 ? 2.191 -6.380 6.086 1.00 0.43 44 LYS A CA 14
ATOM 16665 C C . LYS A 1 44 ? 0.840 -7.083 6.026 1.00 0.41 44 LYS A C 14
ATOM 16666 O O . LYS A 1 44 ? 0.214 -7.324 7.058 1.00 0.50 44 LYS A O 14
ATOM 16685 N N . GLY A 1 45 ? 0.387 -7.395 4.820 1.00 0.37 45 GLY A N 14
ATOM 16686 C CA . GLY A 1 45 ? -0.892 -8.055 4.662 1.00 0.37 45 GLY A CA 14
ATOM 16687 C C . GLY A 1 45 ? -1.295 -8.192 3.211 1.00 0.33 45 GLY A C 14
ATOM 16688 O O . GLY A 1 45 ? -0.466 -8.038 2.313 1.00 0.34 45 GLY A O 14
ATOM 16692 N N . ARG A 1 46 ? -2.570 -8.471 2.979 1.00 0.35 46 ARG A N 14
ATOM 16693 C CA . ARG A 1 46 ? -3.080 -8.656 1.631 1.00 0.36 46 ARG A CA 14
ATOM 16694 C C . ARG A 1 46 ? -3.939 -7.463 1.244 1.00 0.34 46 ARG A C 14
ATOM 16695 O O . ARG A 1 46 ? -5.099 -7.368 1.646 1.00 0.48 46 ARG A O 14
ATOM 16716 N N . HIS A 1 47 ? -3.369 -6.542 0.489 1.00 0.32 47 HIS A N 14
ATOM 16717 C CA . HIS A 1 47 ? -4.085 -5.334 0.093 1.00 0.45 47 HIS A CA 14
ATOM 16718 C C . HIS A 1 47 ? -3.794 -4.978 -1.358 1.00 0.43 47 HIS A C 14
ATOM 16719 O O . HIS A 1 47 ? -2.893 -5.545 -1.980 1.00 0.46 47 HIS A O 14
ATOM 16734 N N . ASP A 1 48 ? -4.578 -4.046 -1.885 1.00 0.47 48 ASP A N 14
ATOM 16735 C CA . ASP A 1 48 ? -4.319 -3.471 -3.198 1.00 0.55 48 ASP A CA 14
ATOM 16736 C C . ASP A 1 48 ? -3.125 -2.528 -3.107 1.00 0.48 48 ASP A C 14
ATOM 16737 O O . ASP A 1 48 ? -2.680 -2.196 -2.003 1.00 0.44 48 ASP A O 14
ATOM 16746 N N . LEU A 1 49 ? -2.621 -2.084 -4.247 1.00 0.50 49 LEU A N 14
ATOM 16747 C CA . LEU A 1 49 ? -1.475 -1.184 -4.269 1.00 0.51 49 LEU A CA 14
ATOM 16748 C C . LEU A 1 49 ? -1.788 0.116 -3.524 1.00 0.42 49 LEU A C 14
ATOM 16749 O O . LEU A 1 49 ? -1.125 0.455 -2.540 1.00 0.43 49 LEU A O 14
ATOM 16765 N N . GLN A 1 50 ? -2.821 0.822 -3.979 1.00 0.41 50 GLN A N 14
ATOM 16766 C CA . GLN A 1 50 ? -3.192 2.108 -3.390 1.00 0.42 50 GLN A CA 14
ATOM 16767 C C . GLN A 1 50 ? -3.660 1.962 -1.946 1.00 0.39 50 GLN A C 14
ATOM 16768 O O . GLN A 1 50 ? -3.471 2.871 -1.137 1.00 0.41 50 GLN A O 14
ATOM 16782 N N . SER A 1 51 ? -4.265 0.826 -1.623 1.00 0.41 51 SER A N 14
ATOM 16783 C CA . SER A 1 51 ? -4.721 0.572 -0.262 1.00 0.46 51 SER A CA 14
ATOM 16784 C C . SER A 1 51 ? -3.536 0.595 0.695 1.00 0.41 51 SER A C 14
ATOM 16785 O O . SER A 1 51 ? -3.549 1.291 1.712 1.00 0.43 51 SER A O 14
ATOM 16793 N N . SER A 1 52 ? -2.506 -0.162 0.346 1.00 0.40 52 SER A N 14
ATOM 16794 C CA . SER A 1 52 ? -1.291 -0.222 1.139 1.00 0.43 52 SER A CA 14
ATOM 16795 C C . SER A 1 52 ? -0.622 1.149 1.212 1.00 0.41 52 SER A C 14
ATOM 16796 O O . SER A 1 52 ? -0.220 1.593 2.284 1.00 0.45 52 SER A O 14
ATOM 16804 N N . LEU A 1 53 ? -0.532 1.818 0.065 1.00 0.39 53 LEU A N 14
ATOM 16805 C CA . LEU A 1 53 ? 0.073 3.144 -0.020 1.00 0.41 53 LEU A CA 14
ATOM 16806 C C . LEU A 1 53 ? -0.592 4.133 0.931 1.00 0.40 53 LEU A C 14
ATOM 16807 O O . LEU A 1 53 ? 0.086 4.834 1.683 1.00 0.46 53 LEU A O 14
ATOM 16823 N N . ARG A 1 54 ? -1.919 4.176 0.905 1.00 0.38 54 ARG A N 14
ATOM 16824 C CA . ARG A 1 54 ? -2.668 5.121 1.723 1.00 0.43 54 ARG A CA 14
ATOM 16825 C C . ARG A 1 54 ? -2.400 4.905 3.211 1.00 0.42 54 ARG A C 14
ATOM 16826 O O . ARG A 1 54 ? -2.092 5.849 3.934 1.00 0.48 54 ARG A O 14
ATOM 16847 N N . ILE A 1 55 ? -2.497 3.660 3.657 1.00 0.42 55 ILE A N 14
ATOM 16848 C CA . ILE A 1 55 ? -2.375 3.349 5.080 1.00 0.47 55 ILE A CA 14
ATOM 16849 C C . ILE A 1 55 ? -0.932 3.479 5.558 1.00 0.49 55 ILE A C 14
ATOM 16850 O O . ILE A 1 55 ? -0.678 3.889 6.694 1.00 0.59 55 ILE A O 14
ATOM 16866 N N . LEU A 1 56 ? 0.011 3.141 4.691 1.00 0.45 56 LEU A N 14
ATOM 16867 C CA . LEU A 1 56 ? 1.423 3.163 5.052 1.00 0.52 56 LEU A CA 14
ATOM 16868 C C . LEU A 1 56 ? 1.920 4.601 5.202 1.00 0.53 56 LEU A C 14
ATOM 16869 O O . LEU A 1 56 ? 2.541 4.949 6.209 1.00 0.65 56 LEU A O 14
ATOM 16885 N N . LEU A 1 57 ? 1.635 5.432 4.208 1.00 0.51 57 LEU A N 14
ATOM 16886 C CA . LEU A 1 57 ? 2.175 6.787 4.162 1.00 0.63 57 LEU A CA 14
ATOM 16887 C C . LEU A 1 57 ? 1.447 7.730 5.115 1.00 0.72 57 LEU A C 14
ATOM 16888 O O . LEU A 1 57 ? 2.072 8.622 5.691 1.00 1.16 57 LEU A O 14
ATOM 16904 N N . GLN A 1 58 ? 0.132 7.556 5.249 1.00 0.61 58 GLN A N 14
ATOM 16905 C CA . GLN A 1 58 ? -0.676 8.392 6.139 1.00 0.79 58 GLN A CA 14
ATOM 16906 C C . GLN A 1 58 ? -0.064 8.482 7.536 1.00 1.05 58 GLN A C 14
ATOM 16907 O O . GLN A 1 58 ? -0.053 7.499 8.285 1.00 2.03 58 GLN A O 14
ATOM 16921 N N . GLY A 1 59 ? 0.448 9.659 7.876 1.00 0.97 59 GLY A N 14
ATOM 16922 C CA . GLY A 1 59 ? 1.028 9.869 9.185 1.00 1.28 59 GLY A CA 14
ATOM 16923 C C . GLY A 1 59 ? 2.473 9.428 9.248 1.00 1.13 59 GLY A C 14
ATOM 16924 O O . GLY A 1 59 ? 2.806 8.479 9.957 1.00 1.42 59 GLY A O 14
ATOM 16928 N N . THR A 1 60 ? 3.327 10.114 8.505 1.00 0.95 60 THR A N 14
ATOM 16929 C CA . THR A 1 60 ? 4.752 9.791 8.456 1.00 0.99 60 THR A CA 14
ATOM 16930 C C . THR A 1 60 ? 5.592 11.056 8.328 1.00 1.06 60 THR A C 14
ATOM 16931 O O . THR A 1 60 ? 6.704 11.135 8.852 1.00 1.25 60 THR A O 14
ATOM 16942 N N . GLY A 1 61 ? 5.047 12.043 7.623 1.00 1.08 61 GLY A N 14
ATOM 16943 C CA . GLY A 1 61 ? 5.791 13.242 7.314 1.00 1.32 61 GLY A CA 14
ATOM 16944 C C . GLY A 1 61 ? 6.075 13.327 5.832 1.00 1.26 61 GLY A C 14
ATOM 16945 O O . GLY A 1 61 ? 6.406 14.390 5.304 1.00 1.35 61 GLY A O 14
ATOM 16949 N N . LEU A 1 62 ? 5.910 12.202 5.152 1.00 1.16 62 LEU A N 14
ATOM 16950 C CA . LEU A 1 62 ? 6.135 12.126 3.721 1.00 1.11 62 LEU A CA 14
ATOM 16951 C C . LEU A 1 62 ? 4.803 11.984 2.988 1.00 1.07 62 LEU A C 14
ATOM 16952 O O . LEU A 1 62 ? 3.828 11.492 3.554 1.00 1.14 62 LEU A O 14
ATOM 16968 N N . ARG A 1 63 ? 4.771 12.414 1.739 1.00 1.01 63 ARG A N 14
ATOM 16969 C CA . ARG A 1 63 ? 3.559 12.370 0.938 1.00 1.03 63 ARG A CA 14
ATOM 16970 C C . ARG A 1 63 ? 3.775 11.481 -0.280 1.00 0.92 63 ARG A C 14
ATOM 16971 O O . ARG A 1 63 ? 4.826 11.547 -0.924 1.00 0.87 63 ARG A O 14
ATOM 16992 N N . TYR A 1 64 ? 2.788 10.654 -0.595 1.00 0.96 64 TYR A N 14
ATOM 16993 C CA . TYR A 1 64 ? 2.909 9.735 -1.717 1.00 0.91 64 TYR A CA 14
ATOM 16994 C C . TYR A 1 64 ? 2.181 10.275 -2.945 1.00 0.89 64 TYR A C 14
ATOM 16995 O O . TYR A 1 64 ? 0.974 10.518 -2.919 1.00 0.94 64 TYR A O 14
ATOM 17013 N N . GLN A 1 65 ? 2.937 10.508 -4.002 1.00 0.90 65 GLN A N 14
ATOM 17014 C CA . GLN A 1 65 ? 2.369 10.893 -5.283 1.00 0.93 65 GLN A CA 14
ATOM 17015 C C . GLN A 1 65 ? 2.499 9.748 -6.274 1.00 0.87 65 GLN A C 14
ATOM 17016 O O . GLN A 1 65 ? 3.554 9.131 -6.379 1.00 0.86 65 GLN A O 14
ATOM 17030 N N . ILE A 1 66 ? 1.429 9.462 -6.990 1.00 0.88 66 ILE A N 14
ATOM 17031 C CA . ILE A 1 66 ? 1.452 8.428 -8.010 1.00 0.86 66 ILE A CA 14
ATOM 17032 C C . ILE A 1 66 ? 1.403 9.066 -9.390 1.00 0.98 66 ILE A C 14
ATOM 17033 O O . ILE A 1 66 ? 0.370 9.583 -9.817 1.00 1.11 66 ILE A O 14
ATOM 17049 N N . ASP A 1 67 ? 2.530 9.042 -10.074 1.00 1.04 67 ASP A N 14
ATOM 17050 C CA . ASP A 1 67 ? 2.641 9.644 -11.391 1.00 1.25 67 ASP A CA 14
ATOM 17051 C C . ASP A 1 67 ? 2.892 8.554 -12.422 1.00 1.20 67 ASP A C 14
ATOM 17052 O O . ASP A 1 67 ? 3.990 8.003 -12.496 1.00 1.13 67 ASP A O 14
ATOM 17061 N N . GLY A 1 68 ? 1.868 8.231 -13.198 1.00 1.28 68 GLY A N 14
ATOM 17062 C CA . GLY A 1 68 ? 1.956 7.122 -14.132 1.00 1.30 68 GLY A CA 14
ATOM 17063 C C . GLY A 1 68 ? 2.097 5.789 -13.425 1.00 1.14 68 GLY A C 14
ATOM 17064 O O . GLY A 1 68 ? 1.162 5.320 -12.773 1.00 1.18 68 GLY A O 14
ATOM 17068 N N . ASN A 1 69 ? 3.265 5.180 -13.546 1.00 1.03 69 ASN A N 14
ATOM 17069 C CA . ASN A 1 69 ? 3.563 3.938 -12.842 1.00 0.94 69 ASN A CA 14
ATOM 17070 C C . ASN A 1 69 ? 4.663 4.196 -11.824 1.00 0.75 69 ASN A C 14
ATOM 17071 O O . ASN A 1 69 ? 5.374 3.286 -11.391 1.00 0.69 69 ASN A O 14
ATOM 17082 N N . THR A 1 70 ? 4.770 5.451 -11.425 1.00 0.74 70 THR A N 14
ATOM 17083 C CA . THR A 1 70 ? 5.850 5.889 -10.570 1.00 0.68 70 THR A CA 14
ATOM 17084 C C . THR A 1 70 ? 5.303 6.429 -9.253 1.00 0.63 70 THR A C 14
ATOM 17085 O O . THR A 1 70 ? 4.307 7.148 -9.230 1.00 0.71 70 THR A O 14
ATOM 17096 N N . VAL A 1 71 ? 5.956 6.067 -8.166 1.00 0.56 71 VAL A N 14
ATOM 17097 C CA . VAL A 1 71 ? 5.562 6.521 -6.848 1.00 0.58 71 VAL A CA 14
ATOM 17098 C C . VAL A 1 71 ? 6.586 7.525 -6.341 1.00 0.57 71 VAL A C 14
ATOM 17099 O O . VAL A 1 71 ? 7.758 7.195 -6.178 1.00 0.57 71 VAL A O 14
ATOM 17112 N N . THR A 1 72 ? 6.153 8.749 -6.114 1.00 0.63 72 THR A N 14
ATOM 17113 C CA . THR A 1 72 ? 7.050 9.797 -5.671 1.00 0.66 72 THR A CA 14
ATOM 17114 C C . THR A 1 72 ? 6.844 10.071 -4.187 1.00 0.70 72 THR A C 14
ATOM 17115 O O . THR A 1 72 ? 5.781 10.537 -3.773 1.00 0.78 72 THR A O 14
ATOM 17126 N N . VAL A 1 73 ? 7.855 9.752 -3.396 1.00 0.70 73 VAL A N 14
ATOM 17127 C CA . VAL A 1 73 ? 7.810 9.993 -1.969 1.00 0.76 73 VAL A CA 14
ATOM 17128 C C . VAL A 1 73 ? 8.484 11.321 -1.659 1.00 0.90 73 VAL A C 14
ATOM 17129 O O . VAL A 1 73 ? 9.710 11.416 -1.595 1.00 1.01 73 VAL A O 14
ATOM 17142 N N . THR A 1 74 ? 7.675 12.351 -1.505 1.00 0.97 74 THR A N 14
ATOM 17143 C CA . THR A 1 74 ? 8.179 13.692 -1.279 1.00 1.15 74 THR A CA 14
ATOM 17144 C C . THR A 1 74 ? 7.788 14.165 0.117 1.00 1.11 74 THR A C 14
ATOM 17145 O O . THR A 1 74 ? 6.743 13.783 0.637 1.00 0.99 74 THR A O 14
ATOM 17156 N N . ALA A 1 75 ? 8.642 14.966 0.732 1.00 1.29 75 ALA A N 14
ATOM 17157 C CA . ALA A 1 75 ? 8.375 15.482 2.064 1.00 1.36 75 ALA A CA 14
ATOM 17158 C C . ALA A 1 75 ? 7.195 16.446 2.044 1.00 1.48 75 ALA A C 14
ATOM 17159 O O . ALA A 1 75 ? 7.105 17.307 1.166 1.00 1.72 75 ALA A O 14
ATOM 17166 N N . SER A 1 76 ? 6.290 16.287 3.004 1.00 1.52 76 SER A N 14
ATOM 17167 C CA . SER A 1 76 ? 5.124 17.144 3.106 1.00 1.75 76 SER A CA 14
ATOM 17168 C C . SER A 1 76 ? 5.566 18.568 3.398 1.00 2.24 76 SER A C 14
ATOM 17169 O O . SER A 1 76 ? 6.034 18.867 4.501 1.00 2.81 76 SER A O 14
ATOM 17177 N N . ALA A 1 77 ? 5.438 19.421 2.392 1.00 2.71 77 ALA A N 14
ATOM 17178 C CA . ALA A 1 77 ? 5.929 20.785 2.457 1.00 3.56 77 ALA A CA 14
ATOM 17179 C C . ALA A 1 77 ? 7.443 20.784 2.634 1.00 4.02 77 ALA A C 14
ATOM 17180 O O . ALA A 1 77 ? 7.970 21.322 3.609 1.00 4.62 77 ALA A O 14
ATOM 17187 N N . ALA A 1 78 ? 8.129 20.145 1.690 1.00 4.20 78 ALA A N 14
ATOM 17188 C CA . ALA A 1 78 ? 9.584 20.063 1.707 1.00 5.03 78 ALA A CA 14
ATOM 17189 C C . ALA A 1 78 ? 10.208 21.452 1.719 1.00 5.55 78 ALA A C 14
ATOM 17190 O O . ALA A 1 78 ? 10.912 21.809 2.663 1.00 5.99 78 ALA A O 14
ATOM 17197 N N . ALA A 1 79 ? 9.931 22.228 0.670 1.00 5.86 79 ALA A N 14
ATOM 17198 C CA . ALA A 1 79 ? 10.425 23.599 0.555 1.00 6.63 79 ALA A CA 14
ATOM 17199 C C . ALA A 1 79 ? 11.936 23.666 0.761 1.00 7.15 79 ALA A C 14
ATOM 17200 O O . ALA A 1 79 ? 12.422 24.322 1.684 1.00 7.46 79 ALA A O 14
ATOM 17207 N N . LYS A 1 80 ? 12.676 22.973 -0.090 1.00 7.55 80 LYS A N 14
ATOM 17208 C CA . LYS A 1 80 ? 14.130 22.985 -0.010 1.00 8.34 80 LYS A CA 14
ATOM 17209 C C . LYS A 1 80 ? 14.704 24.125 -0.841 1.00 8.95 80 LYS A C 14
ATOM 17210 O O . LYS A 1 80 ? 14.890 23.990 -2.053 1.00 9.25 80 LYS A O 14
ATOM 17229 N N . ASP A 1 81 ? 14.969 25.243 -0.170 1.00 9.36 81 ASP A N 14
ATOM 17230 C CA . ASP A 1 81 ? 15.503 26.457 -0.798 1.00 10.16 81 ASP A CA 14
ATOM 17231 C C . ASP A 1 81 ? 14.555 26.998 -1.867 1.00 10.60 81 ASP A C 14
ATOM 17232 O O . ASP A 1 81 ? 13.625 27.747 -1.567 1.00 11.03 81 ASP A O 14
ATOM 17241 N N . GLY A 1 82 ? 14.775 26.594 -3.109 1.00 10.72 82 GLY A N 14
ATOM 17242 C CA . GLY A 1 82 ? 13.967 27.075 -4.204 1.00 11.37 82 GLY A CA 14
ATOM 17243 C C . GLY A 1 82 ? 14.672 26.890 -5.526 1.00 11.77 82 GLY A C 14
ATOM 17244 O O . GLY A 1 82 ? 15.489 25.952 -5.634 1.00 12.00 82 GLY A O 14
ATOM 17249 N N . SER A 1 1 ? -10.645 -5.964 -5.814 1.00 2.75 1 SER A N 15
ATOM 17250 C CA . SER A 1 1 ? -10.216 -7.071 -6.694 1.00 2.38 1 SER A CA 15
ATOM 17251 C C . SER A 1 1 ? -8.730 -6.962 -7.035 1.00 1.65 1 SER A C 15
ATOM 17252 O O . SER A 1 1 ? -8.077 -7.963 -7.328 1.00 1.91 1 SER A O 15
ATOM 17262 N N . GLN A 1 2 ? -8.189 -5.749 -6.983 1.00 1.37 2 GLN A N 15
ATOM 17263 C CA . GLN A 1 2 ? -6.801 -5.526 -7.354 1.00 0.95 2 GLN A CA 15
ATOM 17264 C C . GLN A 1 2 ? -5.919 -5.441 -6.110 1.00 0.75 2 GLN A C 15
ATOM 17265 O O . GLN A 1 2 ? -5.594 -4.355 -5.635 1.00 0.86 2 GLN A O 15
ATOM 17279 N N . GLU A 1 3 ? -5.549 -6.593 -5.571 1.00 0.57 3 GLU A N 15
ATOM 17280 C CA . GLU A 1 3 ? -4.716 -6.634 -4.379 1.00 0.47 3 GLU A CA 15
ATOM 17281 C C . GLU A 1 3 ? -3.409 -7.364 -4.650 1.00 0.42 3 GLU A C 15
ATOM 17282 O O . GLU A 1 3 ? -3.333 -8.227 -5.533 1.00 0.50 3 GLU A O 15
ATOM 17294 N N . TRP A 1 4 ? -2.385 -6.999 -3.899 1.00 0.36 4 TRP A N 15
ATOM 17295 C CA . TRP A 1 4 ? -1.075 -7.620 -4.019 1.00 0.38 4 TRP A CA 15
ATOM 17296 C C . TRP A 1 4 ? -0.620 -8.117 -2.657 1.00 0.34 4 TRP A C 15
ATOM 17297 O O . TRP A 1 4 ? -1.029 -7.575 -1.629 1.00 0.34 4 TRP A O 15
ATOM 17318 N N . THR A 1 5 ? 0.227 -9.133 -2.649 1.00 0.37 5 THR A N 15
ATOM 17319 C CA . THR A 1 5 ? 0.766 -9.656 -1.408 1.00 0.39 5 THR A CA 15
ATOM 17320 C C . THR A 1 5 ? 2.052 -8.914 -1.061 1.00 0.35 5 THR A C 15
ATOM 17321 O O . THR A 1 5 ? 3.121 -9.209 -1.596 1.00 0.44 5 THR A O 15
ATOM 17332 N N . LEU A 1 6 ? 1.932 -7.948 -0.171 1.00 0.30 6 LEU A N 15
ATOM 17333 C CA . LEU A 1 6 ? 3.029 -7.053 0.150 1.00 0.34 6 LEU A CA 15
ATOM 17334 C C . LEU A 1 6 ? 3.621 -7.384 1.513 1.00 0.42 6 LEU A C 15
ATOM 17335 O O . LEU A 1 6 ? 2.976 -7.178 2.536 1.00 0.75 6 LEU A O 15
ATOM 17351 N N . ASP A 1 7 ? 4.834 -7.914 1.524 1.00 0.38 7 ASP A N 15
ATOM 17352 C CA . ASP A 1 7 ? 5.558 -8.115 2.775 1.00 0.44 7 ASP A CA 15
ATOM 17353 C C . ASP A 1 7 ? 6.449 -6.908 3.039 1.00 0.39 7 ASP A C 15
ATOM 17354 O O . ASP A 1 7 ? 7.538 -6.799 2.474 1.00 0.46 7 ASP A O 15
ATOM 17363 N N . ILE A 1 8 ? 5.981 -5.997 3.879 1.00 0.35 8 ILE A N 15
ATOM 17364 C CA . ILE A 1 8 ? 6.707 -4.762 4.151 1.00 0.32 8 ILE A CA 15
ATOM 17365 C C . ILE A 1 8 ? 7.470 -4.848 5.472 1.00 0.30 8 ILE A C 15
ATOM 17366 O O . ILE A 1 8 ? 6.887 -5.133 6.521 1.00 0.35 8 ILE A O 15
ATOM 17382 N N . PRO A 1 9 ? 8.799 -4.637 5.416 1.00 0.26 9 PRO A N 15
ATOM 17383 C CA . PRO A 1 9 ? 9.674 -4.643 6.597 1.00 0.26 9 PRO A CA 15
ATOM 17384 C C . PRO A 1 9 ? 9.366 -3.520 7.588 1.00 0.27 9 PRO A C 15
ATOM 17385 O O . PRO A 1 9 ? 8.725 -2.527 7.247 1.00 0.32 9 PRO A O 15
ATOM 17396 N N . ALA A 1 10 ? 9.853 -3.686 8.813 1.00 0.30 10 ALA A N 15
ATOM 17397 C CA . ALA A 1 10 ? 9.686 -2.686 9.866 1.00 0.33 10 ALA A CA 15
ATOM 17398 C C . ALA A 1 10 ? 11.036 -2.086 10.225 1.00 0.35 10 ALA A C 15
ATOM 17399 O O . ALA A 1 10 ? 11.295 -1.708 11.370 1.00 0.43 10 ALA A O 15
ATOM 17406 N N . GLN A 1 11 ? 11.895 -2.021 9.224 1.00 0.34 11 GLN A N 15
ATOM 17407 C CA . GLN A 1 11 ? 13.231 -1.478 9.379 1.00 0.40 11 GLN A CA 15
ATOM 17408 C C . GLN A 1 11 ? 13.288 -0.081 8.787 1.00 0.35 11 GLN A C 15
ATOM 17409 O O . GLN A 1 11 ? 12.281 0.625 8.751 1.00 0.37 11 GLN A O 15
ATOM 17423 N N . SER A 1 12 ? 14.465 0.308 8.331 1.00 0.38 12 SER A N 15
ATOM 17424 C CA . SER A 1 12 ? 14.637 1.550 7.609 1.00 0.40 12 SER A CA 15
ATOM 17425 C C . SER A 1 12 ? 13.677 1.607 6.419 1.00 0.36 12 SER A C 15
ATOM 17426 O O . SER A 1 12 ? 13.543 0.641 5.660 1.00 0.34 12 SER A O 15
ATOM 17434 N N . MET A 1 13 ? 13.000 2.749 6.298 1.00 0.42 13 MET A N 15
ATOM 17435 C CA . MET A 1 13 ? 12.032 3.013 5.229 1.00 0.46 13 MET A CA 15
ATOM 17436 C C . MET A 1 13 ? 12.599 2.654 3.860 1.00 0.42 13 MET A C 15
ATOM 17437 O O . MET A 1 13 ? 11.862 2.249 2.960 1.00 0.45 13 MET A O 15
ATOM 17451 N N . ASN A 1 14 ? 13.911 2.819 3.716 1.00 0.41 14 ASN A N 15
ATOM 17452 C CA . ASN A 1 14 ? 14.617 2.472 2.488 1.00 0.45 14 ASN A CA 15
ATOM 17453 C C . ASN A 1 14 ? 14.331 1.027 2.074 1.00 0.41 14 ASN A C 15
ATOM 17454 O O . ASN A 1 14 ? 14.078 0.748 0.904 1.00 0.47 14 ASN A O 15
ATOM 17465 N N . SER A 1 15 ? 14.333 0.119 3.041 1.00 0.36 15 SER A N 15
ATOM 17466 C CA . SER A 1 15 ? 14.152 -1.294 2.752 1.00 0.36 15 SER A CA 15
ATOM 17467 C C . SER A 1 15 ? 12.695 -1.585 2.411 1.00 0.32 15 SER A C 15
ATOM 17468 O O . SER A 1 15 ? 12.401 -2.339 1.486 1.00 0.32 15 SER A O 15
ATOM 17476 N N . ALA A 1 16 ? 11.788 -0.968 3.163 1.00 0.31 16 ALA A N 15
ATOM 17477 C CA . ALA A 1 16 ? 10.360 -1.155 2.957 1.00 0.32 16 ALA A CA 15
ATOM 17478 C C . ALA A 1 16 ? 9.932 -0.680 1.577 1.00 0.30 16 ALA A C 15
ATOM 17479 O O . ALA A 1 16 ? 9.186 -1.366 0.879 1.00 0.29 16 ALA A O 15
ATOM 17486 N N . LEU A 1 17 ? 10.418 0.489 1.182 1.00 0.31 17 LEU A N 15
ATOM 17487 C CA . LEU A 1 17 ? 10.057 1.068 -0.104 1.00 0.33 17 LEU A CA 15
ATOM 17488 C C . LEU A 1 17 ? 10.608 0.237 -1.260 1.00 0.32 17 LEU A C 15
ATOM 17489 O O . LEU A 1 17 ? 9.881 -0.082 -2.199 1.00 0.35 17 LEU A O 15
ATOM 17505 N N . GLN A 1 18 ? 11.880 -0.139 -1.186 1.00 0.34 18 GLN A N 15
ATOM 17506 C CA . GLN A 1 18 ? 12.483 -0.962 -2.233 1.00 0.39 18 GLN A CA 15
ATOM 17507 C C . GLN A 1 18 ? 11.769 -2.312 -2.334 1.00 0.33 18 GLN A C 15
ATOM 17508 O O . GLN A 1 18 ? 11.591 -2.854 -3.429 1.00 0.34 18 GLN A O 15
ATOM 17522 N N . ALA A 1 19 ? 11.342 -2.838 -1.190 1.00 0.29 19 ALA A N 15
ATOM 17523 C CA . ALA A 1 19 ? 10.589 -4.083 -1.157 1.00 0.28 19 ALA A CA 15
ATOM 17524 C C . ALA A 1 19 ? 9.233 -3.910 -1.832 1.00 0.26 19 ALA A C 15
ATOM 17525 O O . ALA A 1 19 ? 8.807 -4.760 -2.610 1.00 0.28 19 ALA A O 15
ATOM 17532 N N . LEU A 1 20 ? 8.578 -2.781 -1.565 1.00 0.27 20 LEU A N 15
ATOM 17533 C CA . LEU A 1 20 ? 7.262 -2.500 -2.129 1.00 0.32 20 LEU A CA 15
ATOM 17534 C C . LEU A 1 20 ? 7.369 -2.376 -3.644 1.00 0.33 20 LEU A C 15
ATOM 17535 O O . LEU A 1 20 ? 6.497 -2.836 -4.390 1.00 0.36 20 LEU A O 15
ATOM 17551 N N . ALA A 1 21 ? 8.468 -1.768 -4.076 1.00 0.33 21 ALA A N 15
ATOM 17552 C CA . ALA A 1 21 ? 8.743 -1.567 -5.488 1.00 0.39 21 ALA A CA 15
ATOM 17553 C C . ALA A 1 21 ? 8.881 -2.910 -6.186 1.00 0.38 21 ALA A C 15
ATOM 17554 O O . ALA A 1 21 ? 8.364 -3.108 -7.279 1.00 0.44 21 ALA A O 15
ATOM 17561 N N . LYS A 1 22 ? 9.571 -3.833 -5.524 1.00 0.36 22 LYS A N 15
ATOM 17562 C CA . LYS A 1 22 ? 9.780 -5.176 -6.054 1.00 0.42 22 LYS A CA 15
ATOM 17563 C C . LYS A 1 22 ? 8.451 -5.899 -6.258 1.00 0.37 22 LYS A C 15
ATOM 17564 O O . LYS A 1 22 ? 8.248 -6.575 -7.266 1.00 0.47 22 LYS A O 15
ATOM 17583 N N . GLN A 1 23 ? 7.541 -5.732 -5.301 1.00 0.33 23 GLN A N 15
ATOM 17584 C CA . GLN A 1 23 ? 6.247 -6.411 -5.338 1.00 0.39 23 GLN A CA 15
ATOM 17585 C C . GLN A 1 23 ? 5.411 -6.001 -6.550 1.00 0.40 23 GLN A C 15
ATOM 17586 O O . GLN A 1 23 ? 4.668 -6.814 -7.098 1.00 0.49 23 GLN A O 15
ATOM 17600 N N . THR A 1 24 ? 5.509 -4.744 -6.961 1.00 0.38 24 THR A N 15
ATOM 17601 C CA . THR A 1 24 ? 4.648 -4.239 -8.023 1.00 0.47 24 THR A CA 15
ATOM 17602 C C . THR A 1 24 ? 5.433 -3.805 -9.262 1.00 0.48 24 THR A C 15
ATOM 17603 O O . THR A 1 24 ? 4.849 -3.314 -10.231 1.00 0.76 24 THR A O 15
ATOM 17614 N N . ASP A 1 25 ? 6.748 -4.022 -9.227 1.00 0.41 25 ASP A N 15
ATOM 17615 C CA . ASP A 1 25 ? 7.659 -3.587 -10.293 1.00 0.49 25 ASP A CA 15
ATOM 17616 C C . ASP A 1 25 ? 7.527 -2.090 -10.547 1.00 0.49 25 ASP A C 15
ATOM 17617 O O . ASP A 1 25 ? 7.609 -1.622 -11.688 1.00 0.72 25 ASP A O 15
ATOM 17626 N N . THR A 1 26 ? 7.335 -1.344 -9.477 1.00 0.34 26 THR A N 15
ATOM 17627 C CA . THR A 1 26 ? 7.120 0.084 -9.574 1.00 0.40 26 THR A CA 15
ATOM 17628 C C . THR A 1 26 ? 8.401 0.850 -9.294 1.00 0.38 26 THR A C 15
ATOM 17629 O O . THR A 1 26 ? 9.321 0.341 -8.654 1.00 0.40 26 THR A O 15
ATOM 17640 N N . GLN A 1 27 ? 8.460 2.068 -9.794 1.00 0.41 27 GLN A N 15
ATOM 17641 C CA . GLN A 1 27 ? 9.582 2.943 -9.538 1.00 0.44 27 GLN A CA 15
ATOM 17642 C C . GLN A 1 27 ? 9.195 3.984 -8.509 1.00 0.46 27 GLN A C 15
ATOM 17643 O O . GLN A 1 27 ? 8.258 4.758 -8.717 1.00 0.47 27 GLN A O 15
ATOM 17657 N N . LEU A 1 28 ? 9.915 4.003 -7.404 1.00 0.51 28 LEU A N 15
ATOM 17658 C CA . LEU A 1 28 ? 9.618 4.919 -6.325 1.00 0.55 28 LEU A CA 15
ATOM 17659 C C . LEU A 1 28 ? 10.631 6.049 -6.318 1.00 0.58 28 LEU A C 15
ATOM 17660 O O . LEU A 1 28 ? 11.833 5.814 -6.194 1.00 0.71 28 LEU A O 15
ATOM 17676 N N . LEU A 1 29 ? 10.141 7.265 -6.453 1.00 0.53 29 LEU A N 15
ATOM 17677 C CA . LEU A 1 29 ? 10.999 8.433 -6.456 1.00 0.60 29 LEU A CA 15
ATOM 17678 C C . LEU A 1 29 ? 11.017 9.045 -5.071 1.00 0.63 29 LEU A C 15
ATOM 17679 O O . LEU A 1 29 ? 10.019 9.604 -4.614 1.00 0.66 29 LEU A O 15
ATOM 17695 N N . TYR A 1 30 ? 12.148 8.906 -4.405 1.00 0.65 30 TYR A N 15
ATOM 17696 C CA . TYR A 1 30 ? 12.307 9.390 -3.048 1.00 0.72 30 TYR A CA 15
ATOM 17697 C C . TYR A 1 30 ? 13.785 9.454 -2.711 1.00 0.77 30 TYR A C 15
ATOM 17698 O O . TYR A 1 30 ? 14.609 8.844 -3.393 1.00 0.82 30 TYR A O 15
ATOM 17716 N N . SER A 1 31 ? 14.118 10.178 -1.664 1.00 0.85 31 SER A N 15
ATOM 17717 C CA . SER A 1 31 ? 15.495 10.277 -1.228 1.00 0.97 31 SER A CA 15
ATOM 17718 C C . SER A 1 31 ? 15.615 9.909 0.249 1.00 0.88 31 SER A C 15
ATOM 17719 O O . SER A 1 31 ? 15.055 10.580 1.115 1.00 0.85 31 SER A O 15
ATOM 17727 N N . PRO A 1 32 ? 16.346 8.819 0.550 1.00 0.96 32 PRO A N 15
ATOM 17728 C CA . PRO A 1 32 ? 16.555 8.343 1.928 1.00 0.99 32 PRO A CA 15
ATOM 17729 C C . PRO A 1 32 ? 17.243 9.388 2.804 1.00 1.01 32 PRO A C 15
ATOM 17730 O O . PRO A 1 32 ? 17.204 9.317 4.036 1.00 1.05 32 PRO A O 15
ATOM 17741 N N . GLU A 1 33 ? 17.881 10.347 2.160 1.00 1.09 33 GLU A N 15
ATOM 17742 C CA . GLU A 1 33 ? 18.516 11.450 2.858 1.00 1.26 33 GLU A CA 15
ATOM 17743 C C . GLU A 1 33 ? 17.451 12.388 3.431 1.00 1.23 33 GLU A C 15
ATOM 17744 O O . GLU A 1 33 ? 17.594 12.911 4.534 1.00 1.39 33 GLU A O 15
ATOM 17756 N N . ASP A 1 34 ? 16.371 12.564 2.674 1.00 1.12 34 ASP A N 15
ATOM 17757 C CA . ASP A 1 34 ? 15.289 13.477 3.053 1.00 1.23 34 ASP A CA 15
ATOM 17758 C C . ASP A 1 34 ? 14.463 12.935 4.212 1.00 1.17 34 ASP A C 15
ATOM 17759 O O . ASP A 1 34 ? 13.754 13.690 4.881 1.00 1.38 34 ASP A O 15
ATOM 17768 N N . ILE A 1 35 ? 14.557 11.637 4.465 1.00 0.97 35 ILE A N 15
ATOM 17769 C CA . ILE A 1 35 ? 13.737 11.018 5.500 1.00 0.97 35 ILE A CA 15
ATOM 17770 C C . ILE A 1 35 ? 14.527 10.837 6.793 1.00 1.02 35 ILE A C 15
ATOM 17771 O O . ILE A 1 35 ? 13.960 10.514 7.833 1.00 1.09 35 ILE A O 15
ATOM 17787 N N . GLY A 1 36 ? 15.837 11.048 6.712 1.00 1.08 36 GLY A N 15
ATOM 17788 C CA . GLY A 1 36 ? 16.687 10.973 7.892 1.00 1.25 36 GLY A CA 15
ATOM 17789 C C . GLY A 1 36 ? 16.752 9.583 8.499 1.00 1.17 36 GLY A C 15
ATOM 17790 O O . GLY A 1 36 ? 17.176 9.417 9.643 1.00 1.40 36 GLY A O 15
ATOM 17794 N N . GLY A 1 37 ? 16.334 8.583 7.731 1.00 0.97 37 GLY A N 15
ATOM 17795 C CA . GLY A 1 37 ? 16.339 7.219 8.223 1.00 0.96 37 GLY A CA 15
ATOM 17796 C C . GLY A 1 37 ? 15.161 6.922 9.129 1.00 0.88 37 GLY A C 15
ATOM 17797 O O . GLY A 1 37 ? 15.331 6.680 10.323 1.00 1.05 37 GLY A O 15
ATOM 17801 N N . LEU A 1 38 ? 13.965 6.957 8.566 1.00 0.77 38 LEU A N 15
ATOM 17802 C CA . LEU A 1 38 ? 12.760 6.619 9.311 1.00 0.83 38 LEU A CA 15
ATOM 17803 C C . LEU A 1 38 ? 12.526 5.116 9.270 1.00 0.66 38 LEU A C 15
ATOM 17804 O O . LEU A 1 38 ? 12.976 4.449 8.344 1.00 0.67 38 LEU A O 15
ATOM 17820 N N . ARG A 1 39 ? 11.834 4.590 10.272 1.00 0.68 39 ARG A N 15
ATOM 17821 C CA . ARG A 1 39 ? 11.441 3.187 10.265 1.00 0.59 39 ARG A CA 15
ATOM 17822 C C . ARG A 1 39 ? 10.018 3.048 9.755 1.00 0.52 39 ARG A C 15
ATOM 17823 O O . ARG A 1 39 ? 9.159 3.888 10.037 1.00 0.62 39 ARG A O 15
ATOM 17844 N N . SER A 1 40 ? 9.782 2.004 8.991 1.00 0.45 40 SER A N 15
ATOM 17845 C CA . SER A 1 40 ? 8.476 1.756 8.423 1.00 0.50 40 SER A CA 15
ATOM 17846 C C . SER A 1 40 ? 7.614 0.919 9.364 1.00 0.49 40 SER A C 15
ATOM 17847 O O . SER A 1 40 ? 8.124 0.180 10.210 1.00 0.48 40 SER A O 15
ATOM 17855 N N . SER A 1 41 ? 6.308 1.054 9.219 1.00 0.59 41 SER A N 15
ATOM 17856 C CA . SER A 1 41 ? 5.372 0.270 10.001 1.00 0.68 41 SER A CA 15
ATOM 17857 C C . SER A 1 41 ? 5.084 -1.035 9.271 1.00 0.65 41 SER A C 15
ATOM 17858 O O . SER A 1 41 ? 4.828 -1.030 8.066 1.00 0.66 41 SER A O 15
ATOM 17866 N N . ALA A 1 42 ? 5.172 -2.143 10.001 1.00 0.69 42 ALA A N 15
ATOM 17867 C CA . ALA A 1 42 ? 4.977 -3.470 9.429 1.00 0.72 42 ALA A CA 15
ATOM 17868 C C . ALA A 1 42 ? 3.604 -3.610 8.785 1.00 0.63 42 ALA A C 15
ATOM 17869 O O . ALA A 1 42 ? 2.597 -3.802 9.475 1.00 0.66 42 ALA A O 15
ATOM 17876 N N . LEU A 1 43 ? 3.571 -3.498 7.469 1.00 0.59 43 LEU A N 15
ATOM 17877 C CA . LEU A 1 43 ? 2.347 -3.694 6.709 1.00 0.54 43 LEU A CA 15
ATOM 17878 C C . LEU A 1 43 ? 2.515 -4.868 5.758 1.00 0.45 43 LEU A C 15
ATOM 17879 O O . LEU A 1 43 ? 2.856 -4.692 4.592 1.00 0.51 43 LEU A O 15
ATOM 17895 N N . LYS A 1 44 ? 2.291 -6.071 6.261 1.00 0.43 44 LYS A N 15
ATOM 17896 C CA . LYS A 1 44 ? 2.431 -7.264 5.447 1.00 0.43 44 LYS A CA 15
ATOM 17897 C C . LYS A 1 44 ? 1.098 -7.991 5.300 1.00 0.41 44 LYS A C 15
ATOM 17898 O O . LYS A 1 44 ? 0.515 -8.475 6.275 1.00 0.50 44 LYS A O 15
ATOM 17917 N N . GLY A 1 45 ? 0.630 -8.051 4.065 1.00 0.37 45 GLY A N 15
ATOM 17918 C CA . GLY A 1 45 ? -0.659 -8.632 3.765 1.00 0.37 45 GLY A CA 15
ATOM 17919 C C . GLY A 1 45 ? -1.016 -8.439 2.309 1.00 0.33 45 GLY A C 15
ATOM 17920 O O . GLY A 1 45 ? -0.151 -8.128 1.497 1.00 0.34 45 GLY A O 15
ATOM 17924 N N . ARG A 1 46 ? -2.284 -8.604 1.976 1.00 0.35 46 ARG A N 15
ATOM 17925 C CA . ARG A 1 46 ? -2.734 -8.449 0.609 1.00 0.36 46 ARG A CA 15
ATOM 17926 C C . ARG A 1 46 ? -3.785 -7.350 0.512 1.00 0.34 46 ARG A C 15
ATOM 17927 O O . ARG A 1 46 ? -4.881 -7.484 1.052 1.00 0.48 46 ARG A O 15
ATOM 17948 N N . HIS A 1 47 ? -3.443 -6.257 -0.158 1.00 0.32 47 HIS A N 15
ATOM 17949 C CA . HIS A 1 47 ? -4.384 -5.158 -0.370 1.00 0.45 47 HIS A CA 15
ATOM 17950 C C . HIS A 1 47 ? -4.014 -4.349 -1.604 1.00 0.43 47 HIS A C 15
ATOM 17951 O O . HIS A 1 47 ? -3.037 -4.657 -2.289 1.00 0.46 47 HIS A O 15
ATOM 17966 N N . ASP A 1 48 ? -4.813 -3.326 -1.875 1.00 0.47 48 ASP A N 15
ATOM 17967 C CA . ASP A 1 48 ? -4.581 -2.422 -2.994 1.00 0.55 48 ASP A CA 15
ATOM 17968 C C . ASP A 1 48 ? -3.319 -1.588 -2.773 1.00 0.48 48 ASP A C 15
ATOM 17969 O O . ASP A 1 48 ? -3.008 -1.221 -1.634 1.00 0.44 48 ASP A O 15
ATOM 17978 N N . LEU A 1 49 ? -2.590 -1.304 -3.845 1.00 0.50 49 LEU A N 15
ATOM 17979 C CA . LEU A 1 49 ? -1.327 -0.581 -3.740 1.00 0.51 49 LEU A CA 15
ATOM 17980 C C . LEU A 1 49 ? -1.540 0.800 -3.127 1.00 0.42 49 LEU A C 15
ATOM 17981 O O . LEU A 1 49 ? -1.017 1.096 -2.054 1.00 0.43 49 LEU A O 15
ATOM 17997 N N . GLN A 1 50 ? -2.351 1.615 -3.789 1.00 0.41 50 GLN A N 15
ATOM 17998 C CA . GLN A 1 50 ? -2.605 2.982 -3.341 1.00 0.42 50 GLN A CA 15
ATOM 17999 C C . GLN A 1 50 ? -3.165 2.986 -1.920 1.00 0.39 50 GLN A C 15
ATOM 18000 O O . GLN A 1 50 ? -2.878 3.883 -1.122 1.00 0.41 50 GLN A O 15
ATOM 18014 N N . SER A 1 51 ? -3.958 1.970 -1.620 1.00 0.41 51 SER A N 15
ATOM 18015 C CA . SER A 1 51 ? -4.550 1.802 -0.305 1.00 0.46 51 SER A CA 15
ATOM 18016 C C . SER A 1 51 ? -3.474 1.566 0.764 1.00 0.41 51 SER A C 15
ATOM 18017 O O . SER A 1 51 ? -3.517 2.175 1.835 1.00 0.43 51 SER A O 15
ATOM 18025 N N . SER A 1 52 ? -2.515 0.681 0.479 1.00 0.40 52 SER A N 15
ATOM 18026 C CA . SER A 1 52 ? -1.453 0.372 1.440 1.00 0.43 52 SER A CA 15
ATOM 18027 C C . SER A 1 52 ? -0.601 1.606 1.747 1.00 0.41 52 SER A C 15
ATOM 18028 O O . SER A 1 52 ? -0.348 1.914 2.916 1.00 0.45 52 SER A O 15
ATOM 18036 N N . LEU A 1 53 ? -0.165 2.314 0.705 1.00 0.39 53 LEU A N 15
ATOM 18037 C CA . LEU A 1 53 ? 0.594 3.547 0.884 1.00 0.41 53 LEU A CA 15
ATOM 18038 C C . LEU A 1 53 ? -0.208 4.582 1.666 1.00 0.40 53 LEU A C 15
ATOM 18039 O O . LEU A 1 53 ? 0.359 5.391 2.399 1.00 0.46 53 LEU A O 15
ATOM 18055 N N . ARG A 1 54 ? -1.527 4.542 1.522 1.00 0.38 54 ARG A N 15
ATOM 18056 C CA . ARG A 1 54 ? -2.398 5.459 2.244 1.00 0.43 54 ARG A CA 15
ATOM 18057 C C . ARG A 1 54 ? -2.253 5.254 3.749 1.00 0.42 54 ARG A C 15
ATOM 18058 O O . ARG A 1 54 ? -2.292 6.210 4.516 1.00 0.48 54 ARG A O 15
ATOM 18079 N N . ILE A 1 55 ? -2.062 4.007 4.159 1.00 0.42 55 ILE A N 15
ATOM 18080 C CA . ILE A 1 55 ? -1.885 3.682 5.568 1.00 0.47 55 ILE A CA 15
ATOM 18081 C C . ILE A 1 55 ? -0.498 4.103 6.048 1.00 0.49 55 ILE A C 15
ATOM 18082 O O . ILE A 1 55 ? -0.359 4.791 7.059 1.00 0.59 55 ILE A O 15
ATOM 18098 N N . LEU A 1 56 ? 0.519 3.700 5.295 1.00 0.45 56 LEU A N 15
ATOM 18099 C CA . LEU A 1 56 ? 1.910 3.903 5.689 1.00 0.52 56 LEU A CA 15
ATOM 18100 C C . LEU A 1 56 ? 2.267 5.390 5.718 1.00 0.53 56 LEU A C 15
ATOM 18101 O O . LEU A 1 56 ? 2.791 5.892 6.716 1.00 0.65 56 LEU A O 15
ATOM 18117 N N . LEU A 1 57 ? 1.973 6.095 4.635 1.00 0.51 57 LEU A N 15
ATOM 18118 C CA . LEU A 1 57 ? 2.362 7.497 4.522 1.00 0.63 57 LEU A CA 15
ATOM 18119 C C . LEU A 1 57 ? 1.507 8.387 5.419 1.00 0.72 57 LEU A C 15
ATOM 18120 O O . LEU A 1 57 ? 1.951 9.457 5.834 1.00 1.16 57 LEU A O 15
ATOM 18136 N N . GLN A 1 58 ? 0.282 7.945 5.698 1.00 0.61 58 GLN A N 15
ATOM 18137 C CA . GLN A 1 58 ? -0.592 8.617 6.665 1.00 0.79 58 GLN A CA 15
ATOM 18138 C C . GLN A 1 58 ? 0.157 8.988 7.946 1.00 1.05 58 GLN A C 15
ATOM 18139 O O . GLN A 1 58 ? 0.098 10.132 8.406 1.00 2.03 58 GLN A O 15
ATOM 18153 N N . GLY A 1 59 ? 0.866 8.021 8.513 1.00 0.97 59 GLY A N 15
ATOM 18154 C CA . GLY A 1 59 ? 1.542 8.239 9.781 1.00 1.28 59 GLY A CA 15
ATOM 18155 C C . GLY A 1 59 ? 2.826 9.035 9.640 1.00 1.13 59 GLY A C 15
ATOM 18156 O O . GLY A 1 59 ? 3.304 9.633 10.604 1.00 1.42 59 GLY A O 15
ATOM 18160 N N . THR A 1 60 ? 3.379 9.056 8.439 1.00 0.95 60 THR A N 15
ATOM 18161 C CA . THR A 1 60 ? 4.650 9.721 8.201 1.00 0.99 60 THR A CA 15
ATOM 18162 C C . THR A 1 60 ? 4.457 11.106 7.591 1.00 1.06 60 THR A C 15
ATOM 18163 O O . THR A 1 60 ? 5.426 11.787 7.263 1.00 1.25 60 THR A O 15
ATOM 18174 N N . GLY A 1 61 ? 3.196 11.530 7.476 1.00 1.08 61 GLY A N 15
ATOM 18175 C CA . GLY A 1 61 ? 2.882 12.821 6.883 1.00 1.32 61 GLY A CA 15
ATOM 18176 C C . GLY A 1 61 ? 3.392 12.970 5.459 1.00 1.26 61 GLY A C 15
ATOM 18177 O O . GLY A 1 61 ? 3.649 14.090 5.003 1.00 1.35 61 GLY A O 15
ATOM 18181 N N . LEU A 1 62 ? 3.532 11.857 4.751 1.00 1.16 62 LEU A N 15
ATOM 18182 C CA . LEU A 1 62 ? 4.083 11.881 3.403 1.00 1.11 62 LEU A CA 15
ATOM 18183 C C . LEU A 1 62 ? 2.975 11.819 2.360 1.00 1.07 62 LEU A C 15
ATOM 18184 O O . LEU A 1 62 ? 1.840 11.443 2.659 1.00 1.14 62 LEU A O 15
ATOM 18200 N N . ARG A 1 63 ? 3.312 12.203 1.141 1.00 1.01 63 ARG A N 15
ATOM 18201 C CA . ARG A 1 63 ? 2.373 12.160 0.033 1.00 1.03 63 ARG A CA 15
ATOM 18202 C C . ARG A 1 63 ? 2.919 11.276 -1.076 1.00 0.92 63 ARG A C 15
ATOM 18203 O O . ARG A 1 63 ? 4.133 11.176 -1.259 1.00 0.87 63 ARG A O 15
ATOM 18224 N N . TYR A 1 64 ? 2.026 10.644 -1.815 1.00 0.96 64 TYR A N 15
ATOM 18225 C CA . TYR A 1 64 ? 2.432 9.738 -2.878 1.00 0.91 64 TYR A CA 15
ATOM 18226 C C . TYR A 1 64 ? 1.680 10.042 -4.163 1.00 0.89 64 TYR A C 15
ATOM 18227 O O . TYR A 1 64 ? 0.451 10.123 -4.181 1.00 0.94 64 TYR A O 15
ATOM 18245 N N . GLN A 1 65 ? 2.436 10.264 -5.220 1.00 0.90 65 GLN A N 15
ATOM 18246 C CA . GLN A 1 65 ? 1.872 10.483 -6.541 1.00 0.93 65 GLN A CA 15
ATOM 18247 C C . GLN A 1 65 ? 2.061 9.229 -7.379 1.00 0.87 65 GLN A C 15
ATOM 18248 O O . GLN A 1 65 ? 3.194 8.804 -7.597 1.00 0.86 65 GLN A O 15
ATOM 18262 N N . ILE A 1 66 ? 0.969 8.628 -7.830 1.00 0.88 66 ILE A N 15
ATOM 18263 C CA . ILE A 1 66 ? 1.054 7.395 -8.597 1.00 0.86 66 ILE A CA 15
ATOM 18264 C C . ILE A 1 66 ? 0.649 7.624 -10.043 1.00 0.98 66 ILE A C 15
ATOM 18265 O O . ILE A 1 66 ? -0.468 8.061 -10.334 1.00 1.11 66 ILE A O 15
ATOM 18281 N N . ASP A 1 67 ? 1.570 7.333 -10.941 1.00 1.04 67 ASP A N 15
ATOM 18282 C CA . ASP A 1 67 ? 1.331 7.459 -12.367 1.00 1.25 67 ASP A CA 15
ATOM 18283 C C . ASP A 1 67 ? 1.852 6.218 -13.081 1.00 1.20 67 ASP A C 15
ATOM 18284 O O . ASP A 1 67 ? 3.061 6.055 -13.246 1.00 1.13 67 ASP A O 15
ATOM 18293 N N . GLY A 1 68 ? 0.943 5.333 -13.474 1.00 1.28 68 GLY A N 15
ATOM 18294 C CA . GLY A 1 68 ? 1.336 4.087 -14.113 1.00 1.30 68 GLY A CA 15
ATOM 18295 C C . GLY A 1 68 ? 2.028 3.146 -13.148 1.00 1.14 68 GLY A C 15
ATOM 18296 O O . GLY A 1 68 ? 1.377 2.493 -12.333 1.00 1.18 68 GLY A O 15
ATOM 18300 N N . ASN A 1 69 ? 3.349 3.087 -13.230 1.00 1.03 69 ASN A N 15
ATOM 18301 C CA . ASN A 1 69 ? 4.140 2.309 -12.280 1.00 0.94 69 ASN A CA 15
ATOM 18302 C C . ASN A 1 69 ? 5.146 3.229 -11.599 1.00 0.75 69 ASN A C 15
ATOM 18303 O O . ASN A 1 69 ? 6.134 2.785 -11.017 1.00 0.69 69 ASN A O 15
ATOM 18314 N N . THR A 1 70 ? 4.875 4.520 -11.681 1.00 0.74 70 THR A N 15
ATOM 18315 C CA . THR A 1 70 ? 5.769 5.531 -11.155 1.00 0.68 70 THR A CA 15
ATOM 18316 C C . THR A 1 70 ? 5.144 6.184 -9.928 1.00 0.63 70 THR A C 15
ATOM 18317 O O . THR A 1 70 ? 4.067 6.770 -10.009 1.00 0.71 70 THR A O 15
ATOM 18328 N N . VAL A 1 71 ? 5.812 6.062 -8.791 1.00 0.56 71 VAL A N 15
ATOM 18329 C CA . VAL A 1 71 ? 5.293 6.600 -7.544 1.00 0.58 71 VAL A CA 15
ATOM 18330 C C . VAL A 1 71 ? 6.285 7.583 -6.939 1.00 0.57 71 VAL A C 15
ATOM 18331 O O . VAL A 1 71 ? 7.467 7.282 -6.798 1.00 0.57 71 VAL A O 15
ATOM 18344 N N . THR A 1 72 ? 5.804 8.761 -6.592 1.00 0.63 72 THR A N 15
ATOM 18345 C CA . THR A 1 72 ? 6.653 9.785 -6.012 1.00 0.66 72 THR A CA 15
ATOM 18346 C C . THR A 1 72 ? 6.363 9.936 -4.522 1.00 0.70 72 THR A C 15
ATOM 18347 O O . THR A 1 72 ? 5.265 10.347 -4.136 1.00 0.78 72 THR A O 15
ATOM 18358 N N . VAL A 1 73 ? 7.340 9.583 -3.699 1.00 0.70 73 VAL A N 15
ATOM 18359 C CA . VAL A 1 73 ? 7.207 9.702 -2.257 1.00 0.76 73 VAL A CA 15
ATOM 18360 C C . VAL A 1 73 ? 7.760 11.046 -1.809 1.00 0.90 73 VAL A C 15
ATOM 18361 O O . VAL A 1 73 ? 8.963 11.200 -1.588 1.00 1.01 73 VAL A O 15
ATOM 18374 N N . THR A 1 74 ? 6.877 12.018 -1.688 1.00 0.97 74 THR A N 15
ATOM 18375 C CA . THR A 1 74 ? 7.276 13.376 -1.391 1.00 1.15 74 THR A CA 15
ATOM 18376 C C . THR A 1 74 ? 6.784 13.790 -0.008 1.00 1.11 74 THR A C 15
ATOM 18377 O O . THR A 1 74 ? 5.728 13.344 0.449 1.00 0.99 74 THR A O 15
ATOM 18388 N N . ALA A 1 75 ? 7.565 14.621 0.665 1.00 1.29 75 ALA A N 15
ATOM 18389 C CA . ALA A 1 75 ? 7.210 15.117 1.977 1.00 1.36 75 ALA A CA 15
ATOM 18390 C C . ALA A 1 75 ? 6.298 16.324 1.851 1.00 1.48 75 ALA A C 15
ATOM 18391 O O . ALA A 1 75 ? 6.480 17.154 0.959 1.00 1.72 75 ALA A O 15
ATOM 18398 N N . SER A 1 76 ? 5.309 16.408 2.729 1.00 1.52 76 SER A N 15
ATOM 18399 C CA . SER A 1 76 ? 4.375 17.522 2.724 1.00 1.75 76 SER A CA 15
ATOM 18400 C C . SER A 1 76 ? 5.062 18.792 3.221 1.00 2.24 76 SER A C 15
ATOM 18401 O O . SER A 1 76 ? 5.145 19.041 4.427 1.00 2.81 76 SER A O 15
ATOM 18409 N N . ALA A 1 77 ? 5.568 19.580 2.288 1.00 2.71 77 ALA A N 15
ATOM 18410 C CA . ALA A 1 77 ? 6.289 20.795 2.615 1.00 3.56 77 ALA A CA 15
ATOM 18411 C C . ALA A 1 77 ? 6.041 21.859 1.555 1.00 4.02 77 ALA A C 15
ATOM 18412 O O . ALA A 1 77 ? 6.973 22.349 0.914 1.00 4.62 77 ALA A O 15
ATOM 18419 N N . ALA A 1 78 ? 4.774 22.192 1.365 1.00 4.20 78 ALA A N 15
ATOM 18420 C CA . ALA A 1 78 ? 4.386 23.215 0.406 1.00 5.03 78 ALA A CA 15
ATOM 18421 C C . ALA A 1 78 ? 5.048 24.546 0.744 1.00 5.55 78 ALA A C 15
ATOM 18422 O O . ALA A 1 78 ? 5.099 24.947 1.910 1.00 5.99 78 ALA A O 15
ATOM 18429 N N . ALA A 1 79 ? 5.563 25.220 -0.276 1.00 5.86 79 ALA A N 15
ATOM 18430 C CA . ALA A 1 79 ? 6.235 26.499 -0.091 1.00 6.63 79 ALA A CA 15
ATOM 18431 C C . ALA A 1 79 ? 5.249 27.548 0.397 1.00 7.15 79 ALA A C 15
ATOM 18432 O O . ALA A 1 79 ? 4.158 27.684 -0.157 1.00 7.46 79 ALA A O 15
ATOM 18439 N N . LYS A 1 80 ? 5.629 28.269 1.444 1.00 7.55 80 LYS A N 15
ATOM 18440 C CA . LYS A 1 80 ? 4.760 29.276 2.038 1.00 8.34 80 LYS A CA 15
ATOM 18441 C C . LYS A 1 80 ? 4.446 30.376 1.033 1.00 8.95 80 LYS A C 15
ATOM 18442 O O . LYS A 1 80 ? 5.303 30.768 0.239 1.00 9.25 80 LYS A O 15
ATOM 18461 N N . ASP A 1 81 ? 3.219 30.865 1.076 1.00 9.36 81 ASP A N 15
ATOM 18462 C CA . ASP A 1 81 ? 2.787 31.954 0.215 1.00 10.16 81 ASP A CA 15
ATOM 18463 C C . ASP A 1 81 ? 1.847 32.861 0.991 1.00 10.60 81 ASP A C 15
ATOM 18464 O O . ASP A 1 81 ? 0.631 32.662 1.002 1.00 11.03 81 ASP A O 15
ATOM 18473 N N . GLY A 1 82 ? 2.427 33.832 1.671 1.00 10.72 82 GLY A N 15
ATOM 18474 C CA . GLY A 1 82 ? 1.659 34.737 2.495 1.00 11.37 82 GLY A CA 15
ATOM 18475 C C . GLY A 1 82 ? 2.469 35.231 3.670 1.00 11.77 82 GLY A C 15
ATOM 18476 O O . GLY A 1 82 ? 2.237 36.367 4.127 1.00 12.00 82 GLY A O 15
ATOM 18481 N N . SER A 1 1 ? -9.687 -6.967 -8.771 1.00 2.75 1 SER A N 16
ATOM 18482 C CA . SER A 1 1 ? -9.162 -7.915 -7.765 1.00 2.38 1 SER A CA 16
ATOM 18483 C C . SER A 1 1 ? -7.645 -8.031 -7.871 1.00 1.65 1 SER A C 16
ATOM 18484 O O . SER A 1 1 ? -7.076 -9.107 -7.680 1.00 1.91 1 SER A O 16
ATOM 18494 N N . GLN A 1 2 ? -6.990 -6.915 -8.171 1.00 1.37 2 GLN A N 16
ATOM 18495 C CA . GLN A 1 2 ? -5.543 -6.892 -8.273 1.00 0.95 2 GLN A CA 16
ATOM 18496 C C . GLN A 1 2 ? -4.937 -6.541 -6.925 1.00 0.75 2 GLN A C 16
ATOM 18497 O O . GLN A 1 2 ? -4.248 -5.533 -6.769 1.00 0.86 2 GLN A O 16
ATOM 18511 N N . GLU A 1 3 ? -5.219 -7.387 -5.948 1.00 0.57 3 GLU A N 16
ATOM 18512 C CA . GLU A 1 3 ? -4.677 -7.228 -4.616 1.00 0.47 3 GLU A CA 16
ATOM 18513 C C . GLU A 1 3 ? -3.505 -8.184 -4.447 1.00 0.42 3 GLU A C 16
ATOM 18514 O O . GLU A 1 3 ? -3.434 -9.216 -5.123 1.00 0.50 3 GLU A O 16
ATOM 18526 N N . TRP A 1 4 ? -2.597 -7.849 -3.552 1.00 0.36 4 TRP A N 16
ATOM 18527 C CA . TRP A 1 4 ? -1.382 -8.627 -3.371 1.00 0.38 4 TRP A CA 16
ATOM 18528 C C . TRP A 1 4 ? -1.117 -8.856 -1.896 1.00 0.34 4 TRP A C 16
ATOM 18529 O O . TRP A 1 4 ? -1.651 -8.140 -1.048 1.00 0.34 4 TRP A O 16
ATOM 18550 N N . THR A 1 5 ? -0.298 -9.845 -1.594 1.00 0.37 5 THR A N 16
ATOM 18551 C CA . THR A 1 5 ? 0.155 -10.053 -0.237 1.00 0.39 5 THR A CA 16
ATOM 18552 C C . THR A 1 5 ? 1.499 -9.355 -0.077 1.00 0.35 5 THR A C 16
ATOM 18553 O O . THR A 1 5 ? 2.541 -9.884 -0.472 1.00 0.44 5 THR A O 16
ATOM 18564 N N . LEU A 1 6 ? 1.460 -8.156 0.476 1.00 0.30 6 LEU A N 16
ATOM 18565 C CA . LEU A 1 6 ? 2.632 -7.300 0.526 1.00 0.34 6 LEU A CA 16
ATOM 18566 C C . LEU A 1 6 ? 3.231 -7.277 1.918 1.00 0.42 6 LEU A C 16
ATOM 18567 O O . LEU A 1 6 ? 2.575 -6.866 2.869 1.00 0.75 6 LEU A O 16
ATOM 18583 N N . ASP A 1 7 ? 4.464 -7.745 2.032 1.00 0.38 7 ASP A N 16
ATOM 18584 C CA . ASP A 1 7 ? 5.191 -7.696 3.292 1.00 0.44 7 ASP A CA 16
ATOM 18585 C C . ASP A 1 7 ? 6.131 -6.493 3.314 1.00 0.39 7 ASP A C 16
ATOM 18586 O O . ASP A 1 7 ? 7.142 -6.467 2.606 1.00 0.46 7 ASP A O 16
ATOM 18595 N N . ILE A 1 8 ? 5.775 -5.485 4.098 1.00 0.35 8 ILE A N 16
ATOM 18596 C CA . ILE A 1 8 ? 6.603 -4.292 4.238 1.00 0.32 8 ILE A CA 16
ATOM 18597 C C . ILE A 1 8 ? 7.384 -4.345 5.555 1.00 0.30 8 ILE A C 16
ATOM 18598 O O . ILE A 1 8 ? 6.808 -4.548 6.626 1.00 0.35 8 ILE A O 16
ATOM 18614 N N . PRO A 1 9 ? 8.719 -4.201 5.466 1.00 0.26 9 PRO A N 16
ATOM 18615 C CA . PRO A 1 9 ? 9.626 -4.259 6.625 1.00 0.26 9 PRO A CA 16
ATOM 18616 C C . PRO A 1 9 ? 9.417 -3.126 7.627 1.00 0.27 9 PRO A C 16
ATOM 18617 O O . PRO A 1 9 ? 8.838 -2.084 7.306 1.00 0.32 9 PRO A O 16
ATOM 18628 N N . ALA A 1 10 ? 9.916 -3.341 8.840 1.00 0.30 10 ALA A N 16
ATOM 18629 C CA . ALA A 1 10 ? 9.879 -2.335 9.895 1.00 0.33 10 ALA A CA 16
ATOM 18630 C C . ALA A 1 10 ? 11.260 -1.722 10.068 1.00 0.35 10 ALA A C 16
ATOM 18631 O O . ALA A 1 10 ? 11.680 -1.381 11.174 1.00 0.43 10 ALA A O 16
ATOM 18638 N N . GLN A 1 11 ? 11.972 -1.617 8.957 1.00 0.34 11 GLN A N 16
ATOM 18639 C CA . GLN A 1 11 ? 13.291 -1.004 8.940 1.00 0.40 11 GLN A CA 16
ATOM 18640 C C . GLN A 1 11 ? 13.151 0.447 8.516 1.00 0.35 11 GLN A C 16
ATOM 18641 O O . GLN A 1 11 ? 12.048 0.993 8.531 1.00 0.37 11 GLN A O 16
ATOM 18655 N N . SER A 1 12 ? 14.254 1.075 8.151 1.00 0.38 12 SER A N 16
ATOM 18656 C CA . SER A 1 12 ? 14.197 2.381 7.522 1.00 0.40 12 SER A CA 16
ATOM 18657 C C . SER A 1 12 ? 13.312 2.311 6.275 1.00 0.36 12 SER A C 16
ATOM 18658 O O . SER A 1 12 ? 13.278 1.290 5.580 1.00 0.34 12 SER A O 16
ATOM 18666 N N . MET A 1 13 ? 12.580 3.399 6.028 1.00 0.42 13 MET A N 16
ATOM 18667 C CA . MET A 1 13 ? 11.657 3.517 4.895 1.00 0.46 13 MET A CA 16
ATOM 18668 C C . MET A 1 13 ? 12.325 3.113 3.579 1.00 0.42 13 MET A C 16
ATOM 18669 O O . MET A 1 13 ? 11.650 2.737 2.619 1.00 0.45 13 MET A O 16
ATOM 18683 N N . ASN A 1 14 ? 13.652 3.201 3.549 1.00 0.41 14 ASN A N 16
ATOM 18684 C CA . ASN A 1 14 ? 14.436 2.755 2.405 1.00 0.45 14 ASN A CA 16
ATOM 18685 C C . ASN A 1 14 ? 14.125 1.300 2.070 1.00 0.41 14 ASN A C 16
ATOM 18686 O O . ASN A 1 14 ? 13.856 0.971 0.918 1.00 0.47 14 ASN A O 16
ATOM 18697 N N . SER A 1 15 ? 14.116 0.443 3.089 1.00 0.36 15 SER A N 16
ATOM 18698 C CA . SER A 1 15 ? 13.921 -0.985 2.883 1.00 0.36 15 SER A CA 16
ATOM 18699 C C . SER A 1 15 ? 12.452 -1.291 2.610 1.00 0.32 15 SER A C 16
ATOM 18700 O O . SER A 1 15 ? 12.133 -2.168 1.814 1.00 0.32 15 SER A O 16
ATOM 18708 N N . ALA A 1 16 ? 11.564 -0.567 3.288 1.00 0.31 16 ALA A N 16
ATOM 18709 C CA . ALA A 1 16 ? 10.127 -0.719 3.082 1.00 0.32 16 ALA A CA 16
ATOM 18710 C C . ALA A 1 16 ? 9.747 -0.479 1.625 1.00 0.30 16 ALA A C 16
ATOM 18711 O O . ALA A 1 16 ? 9.096 -1.317 1.000 1.00 0.29 16 ALA A O 16
ATOM 18718 N N . LEU A 1 17 ? 10.175 0.654 1.082 1.00 0.31 17 LEU A N 16
ATOM 18719 C CA . LEU A 1 17 ? 9.876 0.999 -0.303 1.00 0.33 17 LEU A CA 16
ATOM 18720 C C . LEU A 1 17 ? 10.650 0.099 -1.263 1.00 0.32 17 LEU A C 16
ATOM 18721 O O . LEU A 1 17 ? 10.165 -0.231 -2.342 1.00 0.35 17 LEU A O 16
ATOM 18737 N N . GLN A 1 18 ? 11.848 -0.300 -0.853 1.00 0.34 18 GLN A N 16
ATOM 18738 C CA . GLN A 1 18 ? 12.660 -1.231 -1.633 1.00 0.39 18 GLN A CA 16
ATOM 18739 C C . GLN A 1 18 ? 11.946 -2.572 -1.771 1.00 0.33 18 GLN A C 16
ATOM 18740 O O . GLN A 1 18 ? 11.816 -3.111 -2.872 1.00 0.34 18 GLN A O 16
ATOM 18754 N N . ALA A 1 19 ? 11.465 -3.090 -0.648 1.00 0.29 19 ALA A N 16
ATOM 18755 C CA . ALA A 1 19 ? 10.745 -4.351 -0.636 1.00 0.28 19 ALA A CA 16
ATOM 18756 C C . ALA A 1 19 ? 9.438 -4.224 -1.400 1.00 0.26 19 ALA A C 16
ATOM 18757 O O . ALA A 1 19 ? 9.003 -5.168 -2.051 1.00 0.28 19 ALA A O 16
ATOM 18764 N N . LEU A 1 20 ? 8.821 -3.048 -1.326 1.00 0.27 20 LEU A N 16
ATOM 18765 C CA . LEU A 1 20 ? 7.575 -2.784 -2.037 1.00 0.32 20 LEU A CA 16
ATOM 18766 C C . LEU A 1 20 ? 7.817 -2.793 -3.545 1.00 0.33 20 LEU A C 16
ATOM 18767 O O . LEU A 1 20 ? 7.041 -3.364 -4.306 1.00 0.36 20 LEU A O 16
ATOM 18783 N N . ALA A 1 21 ? 8.930 -2.192 -3.950 1.00 0.33 21 ALA A N 16
ATOM 18784 C CA . ALA A 1 21 ? 9.254 -2.042 -5.365 1.00 0.39 21 ALA A CA 16
ATOM 18785 C C . ALA A 1 21 ? 9.423 -3.409 -6.012 1.00 0.38 21 ALA A C 16
ATOM 18786 O O . ALA A 1 21 ? 8.881 -3.683 -7.083 1.00 0.44 21 ALA A O 16
ATOM 18793 N N . LYS A 1 22 ? 10.180 -4.257 -5.332 1.00 0.36 22 LYS A N 16
ATOM 18794 C CA . LYS A 1 22 ? 10.440 -5.622 -5.777 1.00 0.42 22 LYS A CA 16
ATOM 18795 C C . LYS A 1 22 ? 9.156 -6.455 -5.762 1.00 0.37 22 LYS A C 16
ATOM 18796 O O . LYS A 1 22 ? 9.018 -7.421 -6.512 1.00 0.47 22 LYS A O 16
ATOM 18815 N N . GLN A 1 23 ? 8.219 -6.056 -4.913 1.00 0.33 23 GLN A N 16
ATOM 18816 C CA . GLN A 1 23 ? 7.053 -6.867 -4.607 1.00 0.39 23 GLN A CA 16
ATOM 18817 C C . GLN A 1 23 ? 5.847 -6.527 -5.489 1.00 0.40 23 GLN A C 16
ATOM 18818 O O . GLN A 1 23 ? 4.971 -7.367 -5.688 1.00 0.49 23 GLN A O 16
ATOM 18832 N N . THR A 1 24 ? 5.787 -5.304 -6.004 1.00 0.38 24 THR A N 16
ATOM 18833 C CA . THR A 1 24 ? 4.688 -4.914 -6.886 1.00 0.47 24 THR A CA 16
ATOM 18834 C C . THR A 1 24 ? 5.188 -4.560 -8.285 1.00 0.48 24 THR A C 16
ATOM 18835 O O . THR A 1 24 ? 4.401 -4.215 -9.170 1.00 0.76 24 THR A O 16
ATOM 18846 N N . ASP A 1 25 ? 6.508 -4.652 -8.463 1.00 0.41 25 ASP A N 16
ATOM 18847 C CA . ASP A 1 25 ? 7.169 -4.351 -9.737 1.00 0.49 25 ASP A CA 16
ATOM 18848 C C . ASP A 1 25 ? 6.864 -2.919 -10.171 1.00 0.49 25 ASP A C 16
ATOM 18849 O O . ASP A 1 25 ? 6.558 -2.653 -11.331 1.00 0.72 25 ASP A O 16
ATOM 18858 N N . THR A 1 26 ? 6.943 -1.999 -9.226 1.00 0.34 26 THR A N 16
ATOM 18859 C CA . THR A 1 26 ? 6.651 -0.600 -9.491 1.00 0.40 26 THR A CA 16
ATOM 18860 C C . THR A 1 26 ? 7.909 0.240 -9.283 1.00 0.38 26 THR A C 16
ATOM 18861 O O . THR A 1 26 ? 8.897 -0.241 -8.725 1.00 0.40 26 THR A O 16
ATOM 18872 N N . GLN A 1 27 ? 7.876 1.488 -9.727 1.00 0.41 27 GLN A N 16
ATOM 18873 C CA . GLN A 1 27 ? 9.024 2.371 -9.590 1.00 0.44 27 GLN A CA 16
ATOM 18874 C C . GLN A 1 27 ? 8.846 3.270 -8.375 1.00 0.46 27 GLN A C 16
ATOM 18875 O O . GLN A 1 27 ? 7.915 4.078 -8.315 1.00 0.47 27 GLN A O 16
ATOM 18889 N N . LEU A 1 28 ? 9.743 3.125 -7.414 1.00 0.51 28 LEU A N 16
ATOM 18890 C CA . LEU A 1 28 ? 9.667 3.874 -6.166 1.00 0.55 28 LEU A CA 16
ATOM 18891 C C . LEU A 1 28 ? 10.755 4.937 -6.110 1.00 0.58 28 LEU A C 16
ATOM 18892 O O . LEU A 1 28 ? 11.948 4.622 -6.072 1.00 0.71 28 LEU A O 16
ATOM 18908 N N . LEU A 1 29 ? 10.337 6.193 -6.103 1.00 0.53 29 LEU A N 16
ATOM 18909 C CA . LEU A 1 29 ? 11.257 7.310 -6.031 1.00 0.60 29 LEU A CA 16
ATOM 18910 C C . LEU A 1 29 ? 11.198 7.927 -4.646 1.00 0.63 29 LEU A C 16
ATOM 18911 O O . LEU A 1 29 ? 10.176 8.488 -4.248 1.00 0.66 29 LEU A O 16
ATOM 18927 N N . TYR A 1 30 ? 12.284 7.809 -3.910 1.00 0.65 30 TYR A N 16
ATOM 18928 C CA . TYR A 1 30 ? 12.345 8.336 -2.561 1.00 0.72 30 TYR A CA 16
ATOM 18929 C C . TYR A 1 30 ? 13.718 8.927 -2.284 1.00 0.77 30 TYR A C 16
ATOM 18930 O O . TYR A 1 30 ? 14.735 8.419 -2.761 1.00 0.82 30 TYR A O 16
ATOM 18948 N N . SER A 1 31 ? 13.734 10.012 -1.541 1.00 0.85 31 SER A N 16
ATOM 18949 C CA . SER A 1 31 ? 14.973 10.679 -1.205 1.00 0.97 31 SER A CA 16
ATOM 18950 C C . SER A 1 31 ? 15.381 10.332 0.229 1.00 0.88 31 SER A C 16
ATOM 18951 O O . SER A 1 31 ? 14.687 10.678 1.184 1.00 0.85 31 SER A O 16
ATOM 18959 N N . PRO A 1 32 ? 16.521 9.625 0.379 1.00 0.96 32 PRO A N 16
ATOM 18960 C CA . PRO A 1 32 ? 16.996 9.111 1.673 1.00 0.99 32 PRO A CA 16
ATOM 18961 C C . PRO A 1 32 ? 17.175 10.199 2.726 1.00 1.01 32 PRO A C 16
ATOM 18962 O O . PRO A 1 32 ? 16.835 10.005 3.895 1.00 1.05 32 PRO A O 16
ATOM 18973 N N . GLU A 1 33 ? 17.715 11.336 2.316 1.00 1.09 33 GLU A N 16
ATOM 18974 C CA . GLU A 1 33 ? 17.941 12.452 3.231 1.00 1.26 33 GLU A CA 16
ATOM 18975 C C . GLU A 1 33 ? 16.645 13.216 3.501 1.00 1.23 33 GLU A C 16
ATOM 18976 O O . GLU A 1 33 ? 16.507 13.874 4.529 1.00 1.39 33 GLU A O 16
ATOM 18988 N N . ASP A 1 34 ? 15.688 13.105 2.589 1.00 1.12 34 ASP A N 16
ATOM 18989 C CA . ASP A 1 34 ? 14.429 13.837 2.718 1.00 1.23 34 ASP A CA 16
ATOM 18990 C C . ASP A 1 34 ? 13.454 13.078 3.613 1.00 1.17 34 ASP A C 16
ATOM 18991 O O . ASP A 1 34 ? 12.596 13.677 4.262 1.00 1.38 34 ASP A O 16
ATOM 19000 N N . ILE A 1 35 ? 13.610 11.760 3.671 1.00 0.97 35 ILE A N 16
ATOM 19001 C CA . ILE A 1 35 ? 12.766 10.931 4.523 1.00 0.97 35 ILE A CA 16
ATOM 19002 C C . ILE A 1 35 ? 13.464 10.645 5.849 1.00 1.02 35 ILE A C 16
ATOM 19003 O O . ILE A 1 35 ? 12.907 9.986 6.727 1.00 1.09 35 ILE A O 16
ATOM 19019 N N . GLY A 1 36 ? 14.701 11.123 5.969 1.00 1.08 36 GLY A N 16
ATOM 19020 C CA . GLY A 1 36 ? 15.436 11.024 7.222 1.00 1.25 36 GLY A CA 16
ATOM 19021 C C . GLY A 1 36 ? 15.800 9.601 7.607 1.00 1.17 36 GLY A C 16
ATOM 19022 O O . GLY A 1 36 ? 16.343 9.371 8.688 1.00 1.40 36 GLY A O 16
ATOM 19026 N N . GLY A 1 37 ? 15.508 8.650 6.729 1.00 0.97 37 GLY A N 16
ATOM 19027 C CA . GLY A 1 37 ? 15.784 7.256 7.017 1.00 0.96 37 GLY A CA 16
ATOM 19028 C C . GLY A 1 37 ? 15.008 6.748 8.219 1.00 0.88 37 GLY A C 16
ATOM 19029 O O . GLY A 1 37 ? 15.513 5.933 8.991 1.00 1.05 37 GLY A O 16
ATOM 19033 N N . LEU A 1 38 ? 13.773 7.216 8.371 1.00 0.77 38 LEU A N 16
ATOM 19034 C CA . LEU A 1 38 ? 12.941 6.833 9.507 1.00 0.83 38 LEU A CA 16
ATOM 19035 C C . LEU A 1 38 ? 12.446 5.401 9.329 1.00 0.66 38 LEU A C 16
ATOM 19036 O O . LEU A 1 38 ? 12.408 4.896 8.208 1.00 0.67 38 LEU A O 16
ATOM 19052 N N . ARG A 1 39 ? 12.083 4.739 10.425 1.00 0.68 39 ARG A N 16
ATOM 19053 C CA . ARG A 1 39 ? 11.624 3.355 10.340 1.00 0.59 39 ARG A CA 16
ATOM 19054 C C . ARG A 1 39 ? 10.131 3.303 10.055 1.00 0.52 39 ARG A C 16
ATOM 19055 O O . ARG A 1 39 ? 9.351 4.085 10.596 1.00 0.62 39 ARG A O 16
ATOM 19076 N N . SER A 1 40 ? 9.749 2.382 9.193 1.00 0.45 40 SER A N 16
ATOM 19077 C CA . SER A 1 40 ? 8.374 2.247 8.771 1.00 0.50 40 SER A CA 16
ATOM 19078 C C . SER A 1 40 ? 7.604 1.306 9.689 1.00 0.49 40 SER A C 16
ATOM 19079 O O . SER A 1 40 ? 8.185 0.446 10.358 1.00 0.48 40 SER A O 16
ATOM 19087 N N . SER A 1 41 ? 6.296 1.489 9.724 1.00 0.59 41 SER A N 16
ATOM 19088 C CA . SER A 1 41 ? 5.420 0.601 10.462 1.00 0.68 41 SER A CA 16
ATOM 19089 C C . SER A 1 41 ? 4.989 -0.530 9.541 1.00 0.65 41 SER A C 16
ATOM 19090 O O . SER A 1 41 ? 4.574 -0.283 8.405 1.00 0.66 41 SER A O 16
ATOM 19098 N N . ALA A 1 42 ? 5.115 -1.762 10.028 1.00 0.69 42 ALA A N 16
ATOM 19099 C CA . ALA A 1 42 ? 4.872 -2.953 9.221 1.00 0.72 42 ALA A CA 16
ATOM 19100 C C . ALA A 1 42 ? 3.516 -2.907 8.532 1.00 0.63 42 ALA A C 16
ATOM 19101 O O . ALA A 1 42 ? 2.468 -2.936 9.186 1.00 0.66 42 ALA A O 16
ATOM 19108 N N . LEU A 1 43 ? 3.555 -2.809 7.217 1.00 0.59 43 LEU A N 16
ATOM 19109 C CA . LEU A 1 43 ? 2.359 -2.867 6.399 1.00 0.54 43 LEU A CA 16
ATOM 19110 C C . LEU A 1 43 ? 2.378 -4.180 5.640 1.00 0.45 43 LEU A C 16
ATOM 19111 O O . LEU A 1 43 ? 2.978 -4.282 4.572 1.00 0.51 43 LEU A O 16
ATOM 19127 N N . LYS A 1 44 ? 1.761 -5.198 6.210 1.00 0.43 44 LYS A N 16
ATOM 19128 C CA . LYS A 1 44 ? 1.791 -6.513 5.606 1.00 0.43 44 LYS A CA 16
ATOM 19129 C C . LYS A 1 44 ? 0.429 -7.185 5.639 1.00 0.41 44 LYS A C 16
ATOM 19130 O O . LYS A 1 44 ? -0.149 -7.423 6.703 1.00 0.50 44 LYS A O 16
ATOM 19149 N N . GLY A 1 45 ? -0.082 -7.466 4.456 1.00 0.37 45 GLY A N 16
ATOM 19150 C CA . GLY A 1 45 ? -1.365 -8.116 4.316 1.00 0.37 45 GLY A CA 16
ATOM 19151 C C . GLY A 1 45 ? -1.780 -8.174 2.867 1.00 0.33 45 GLY A C 16
ATOM 19152 O O . GLY A 1 45 ? -0.951 -7.960 1.981 1.00 0.34 45 GLY A O 16
ATOM 19156 N N . ARG A 1 46 ? -3.052 -8.435 2.613 1.00 0.35 46 ARG A N 16
ATOM 19157 C CA . ARG A 1 46 ? -3.544 -8.481 1.248 1.00 0.36 46 ARG A CA 16
ATOM 19158 C C . ARG A 1 46 ? -4.226 -7.166 0.901 1.00 0.34 46 ARG A C 16
ATOM 19159 O O . ARG A 1 46 ? -5.392 -6.951 1.226 1.00 0.48 46 ARG A O 16
ATOM 19180 N N . HIS A 1 47 ? -3.484 -6.281 0.263 1.00 0.32 47 HIS A N 16
ATOM 19181 C CA . HIS A 1 47 ? -3.993 -4.959 -0.075 1.00 0.45 47 HIS A CA 16
ATOM 19182 C C . HIS A 1 47 ? -3.564 -4.591 -1.484 1.00 0.43 47 HIS A C 16
ATOM 19183 O O . HIS A 1 47 ? -2.632 -5.181 -2.031 1.00 0.46 47 HIS A O 16
ATOM 19198 N N . ASP A 1 48 ? -4.260 -3.629 -2.074 1.00 0.47 48 ASP A N 16
ATOM 19199 C CA . ASP A 1 48 ? -3.871 -3.094 -3.372 1.00 0.55 48 ASP A CA 16
ATOM 19200 C C . ASP A 1 48 ? -2.803 -2.026 -3.183 1.00 0.48 48 ASP A C 16
ATOM 19201 O O . ASP A 1 48 ? -2.564 -1.582 -2.056 1.00 0.44 48 ASP A O 16
ATOM 19210 N N . LEU A 1 49 ? -2.171 -1.614 -4.273 1.00 0.50 49 LEU A N 16
ATOM 19211 C CA . LEU A 1 49 ? -1.056 -0.673 -4.205 1.00 0.51 49 LEU A CA 16
ATOM 19212 C C . LEU A 1 49 ? -1.466 0.629 -3.517 1.00 0.42 49 LEU A C 16
ATOM 19213 O O . LEU A 1 49 ? -0.831 1.055 -2.551 1.00 0.43 49 LEU A O 16
ATOM 19229 N N . GLN A 1 50 ? -2.545 1.237 -4.003 1.00 0.41 50 GLN A N 16
ATOM 19230 C CA . GLN A 1 50 ? -3.025 2.513 -3.476 1.00 0.42 50 GLN A CA 16
ATOM 19231 C C . GLN A 1 50 ? -3.314 2.427 -1.980 1.00 0.39 50 GLN A C 16
ATOM 19232 O O . GLN A 1 50 ? -2.867 3.277 -1.207 1.00 0.41 50 GLN A O 16
ATOM 19246 N N . SER A 1 51 ? -4.058 1.404 -1.580 1.00 0.41 51 SER A N 16
ATOM 19247 C CA . SER A 1 51 ? -4.407 1.223 -0.176 1.00 0.46 51 SER A CA 16
ATOM 19248 C C . SER A 1 51 ? -3.162 1.038 0.687 1.00 0.41 51 SER A C 16
ATOM 19249 O O . SER A 1 51 ? -3.049 1.638 1.756 1.00 0.43 51 SER A O 16
ATOM 19257 N N . SER A 1 52 ? -2.226 0.219 0.215 1.00 0.40 52 SER A N 16
ATOM 19258 C CA . SER A 1 52 ? -0.997 -0.040 0.950 1.00 0.43 52 SER A CA 16
ATOM 19259 C C . SER A 1 52 ? -0.211 1.249 1.170 1.00 0.41 52 SER A C 16
ATOM 19260 O O . SER A 1 52 ? 0.283 1.504 2.267 1.00 0.45 52 SER A O 16
ATOM 19268 N N . LEU A 1 53 ? -0.121 2.068 0.128 1.00 0.39 53 LEU A N 16
ATOM 19269 C CA . LEU A 1 53 ? 0.591 3.338 0.211 1.00 0.41 53 LEU A CA 16
ATOM 19270 C C . LEU A 1 53 ? -0.070 4.267 1.221 1.00 0.40 53 LEU A C 16
ATOM 19271 O O . LEU A 1 53 ? 0.605 4.912 2.020 1.00 0.46 53 LEU A O 16
ATOM 19287 N N . ARG A 1 54 ? -1.395 4.317 1.184 1.00 0.38 54 ARG A N 16
ATOM 19288 C CA . ARG A 1 54 ? -2.147 5.202 2.059 1.00 0.43 54 ARG A CA 16
ATOM 19289 C C . ARG A 1 54 ? -2.033 4.776 3.517 1.00 0.42 54 ARG A C 16
ATOM 19290 O O . ARG A 1 54 ? -1.752 5.597 4.383 1.00 0.48 54 ARG A O 16
ATOM 19311 N N . ILE A 1 55 ? -2.240 3.497 3.792 1.00 0.42 55 ILE A N 16
ATOM 19312 C CA . ILE A 1 55 ? -2.190 3.005 5.166 1.00 0.47 55 ILE A CA 16
ATOM 19313 C C . ILE A 1 55 ? -0.767 3.092 5.724 1.00 0.49 55 ILE A C 16
ATOM 19314 O O . ILE A 1 55 ? -0.566 3.201 6.937 1.00 0.59 55 ILE A O 16
ATOM 19330 N N . LEU A 1 56 ? 0.219 3.058 4.837 1.00 0.45 56 LEU A N 16
ATOM 19331 C CA . LEU A 1 56 ? 1.613 3.167 5.245 1.00 0.52 56 LEU A CA 16
ATOM 19332 C C . LEU A 1 56 ? 1.942 4.614 5.625 1.00 0.53 56 LEU A C 16
ATOM 19333 O O . LEU A 1 56 ? 2.394 4.881 6.739 1.00 0.65 56 LEU A O 16
ATOM 19349 N N . LEU A 1 57 ? 1.688 5.545 4.709 1.00 0.51 57 LEU A N 16
ATOM 19350 C CA . LEU A 1 57 ? 2.014 6.954 4.937 1.00 0.63 57 LEU A CA 16
ATOM 19351 C C . LEU A 1 57 ? 0.801 7.728 5.454 1.00 0.72 57 LEU A C 16
ATOM 19352 O O . LEU A 1 57 ? 0.704 8.941 5.260 1.00 1.16 57 LEU A O 16
ATOM 19368 N N . GLN A 1 58 ? -0.115 7.014 6.096 1.00 0.61 58 GLN A N 16
ATOM 19369 C CA . GLN A 1 58 ? -1.350 7.598 6.620 1.00 0.79 58 GLN A CA 16
ATOM 19370 C C . GLN A 1 58 ? -1.086 8.849 7.456 1.00 1.05 58 GLN A C 16
ATOM 19371 O O . GLN A 1 58 ? -1.605 9.924 7.153 1.00 2.03 58 GLN A O 16
ATOM 19385 N N . GLY A 1 59 ? -0.279 8.710 8.500 1.00 0.97 59 GLY A N 16
ATOM 19386 C CA . GLY A 1 59 ? -0.039 9.827 9.392 1.00 1.28 59 GLY A CA 16
ATOM 19387 C C . GLY A 1 59 ? 1.435 10.074 9.639 1.00 1.13 59 GLY A C 16
ATOM 19388 O O . GLY A 1 59 ? 1.826 10.509 10.722 1.00 1.42 59 GLY A O 16
ATOM 19392 N N . THR A 1 60 ? 2.258 9.793 8.641 1.00 0.95 60 THR A N 16
ATOM 19393 C CA . THR A 1 60 ? 3.697 9.980 8.768 1.00 0.99 60 THR A CA 16
ATOM 19394 C C . THR A 1 60 ? 4.145 11.365 8.296 1.00 1.06 60 THR A C 16
ATOM 19395 O O . THR A 1 60 ? 5.339 11.675 8.311 1.00 1.25 60 THR A O 16
ATOM 19406 N N . GLY A 1 61 ? 3.190 12.197 7.889 1.00 1.08 61 GLY A N 16
ATOM 19407 C CA . GLY A 1 61 ? 3.513 13.542 7.443 1.00 1.32 61 GLY A CA 16
ATOM 19408 C C . GLY A 1 61 ? 4.314 13.561 6.155 1.00 1.26 61 GLY A C 16
ATOM 19409 O O . GLY A 1 61 ? 5.030 14.524 5.877 1.00 1.35 61 GLY A O 16
ATOM 19413 N N . LEU A 1 62 ? 4.200 12.497 5.373 1.00 1.16 62 LEU A N 16
ATOM 19414 C CA . LEU A 1 62 ? 4.903 12.399 4.107 1.00 1.11 62 LEU A CA 16
ATOM 19415 C C . LEU A 1 62 ? 3.899 12.384 2.962 1.00 1.07 62 LEU A C 16
ATOM 19416 O O . LEU A 1 62 ? 2.713 12.112 3.169 1.00 1.14 62 LEU A O 16
ATOM 19432 N N . ARG A 1 63 ? 4.369 12.671 1.762 1.00 1.01 63 ARG A N 16
ATOM 19433 C CA . ARG A 1 63 ? 3.502 12.698 0.599 1.00 1.03 63 ARG A CA 16
ATOM 19434 C C . ARG A 1 63 ? 3.830 11.543 -0.332 1.00 0.92 63 ARG A C 16
ATOM 19435 O O . ARG A 1 63 ? 4.976 11.379 -0.755 1.00 0.87 63 ARG A O 16
ATOM 19456 N N . TYR A 1 64 ? 2.822 10.741 -0.635 1.00 0.96 64 TYR A N 16
ATOM 19457 C CA . TYR A 1 64 ? 2.963 9.704 -1.640 1.00 0.91 64 TYR A CA 16
ATOM 19458 C C . TYR A 1 64 ? 2.276 10.137 -2.931 1.00 0.89 64 TYR A C 16
ATOM 19459 O O . TYR A 1 64 ? 1.068 10.373 -2.963 1.00 0.94 64 TYR A O 16
ATOM 19477 N N . GLN A 1 65 ? 3.061 10.278 -3.980 1.00 0.90 65 GLN A N 16
ATOM 19478 C CA . GLN A 1 65 ? 2.528 10.636 -5.282 1.00 0.93 65 GLN A CA 16
ATOM 19479 C C . GLN A 1 65 ? 2.564 9.426 -6.202 1.00 0.87 65 GLN A C 16
ATOM 19480 O O . GLN A 1 65 ? 3.636 8.954 -6.576 1.00 0.86 65 GLN A O 16
ATOM 19494 N N . ILE A 1 66 ? 1.392 8.918 -6.541 1.00 0.88 66 ILE A N 16
ATOM 19495 C CA . ILE A 1 66 ? 1.287 7.761 -7.412 1.00 0.86 66 ILE A CA 16
ATOM 19496 C C . ILE A 1 66 ? 0.700 8.166 -8.764 1.00 0.98 66 ILE A C 16
ATOM 19497 O O . ILE A 1 66 ? -0.477 8.526 -8.873 1.00 1.11 66 ILE A O 16
ATOM 19513 N N . ASP A 1 67 ? 1.540 8.133 -9.785 1.00 1.04 67 ASP A N 16
ATOM 19514 C CA . ASP A 1 67 ? 1.142 8.526 -11.126 1.00 1.25 67 ASP A CA 16
ATOM 19515 C C . ASP A 1 67 ? 1.540 7.441 -12.118 1.00 1.20 67 ASP A C 16
ATOM 19516 O O . ASP A 1 67 ? 2.712 7.331 -12.484 1.00 1.13 67 ASP A O 16
ATOM 19525 N N . GLY A 1 68 ? 0.574 6.636 -12.537 1.00 1.28 68 GLY A N 16
ATOM 19526 C CA . GLY A 1 68 ? 0.865 5.530 -13.427 1.00 1.30 68 GLY A CA 16
ATOM 19527 C C . GLY A 1 68 ? 1.701 4.465 -12.746 1.00 1.14 68 GLY A C 16
ATOM 19528 O O . GLY A 1 68 ? 1.226 3.777 -11.840 1.00 1.18 68 GLY A O 16
ATOM 19532 N N . ASN A 1 69 ? 2.950 4.343 -13.169 1.00 1.03 69 ASN A N 16
ATOM 19533 C CA . ASN A 1 69 ? 3.870 3.381 -12.577 1.00 0.94 69 ASN A CA 16
ATOM 19534 C C . ASN A 1 69 ? 4.938 4.095 -11.764 1.00 0.75 69 ASN A C 16
ATOM 19535 O O . ASN A 1 69 ? 5.908 3.484 -11.313 1.00 0.69 69 ASN A O 16
ATOM 19546 N N . THR A 1 70 ? 4.748 5.392 -11.574 1.00 0.74 70 THR A N 16
ATOM 19547 C CA . THR A 1 70 ? 5.686 6.199 -10.816 1.00 0.68 70 THR A CA 16
ATOM 19548 C C . THR A 1 70 ? 5.121 6.537 -9.442 1.00 0.63 70 THR A C 16
ATOM 19549 O O . THR A 1 70 ? 4.054 7.142 -9.330 1.00 0.71 70 THR A O 16
ATOM 19560 N N . VAL A 1 71 ? 5.833 6.135 -8.402 1.00 0.56 71 VAL A N 16
ATOM 19561 C CA . VAL A 1 71 ? 5.443 6.458 -7.039 1.00 0.58 71 VAL A CA 16
ATOM 19562 C C . VAL A 1 71 ? 6.555 7.257 -6.369 1.00 0.57 71 VAL A C 16
ATOM 19563 O O . VAL A 1 71 ? 7.688 6.789 -6.264 1.00 0.57 71 VAL A O 16
ATOM 19576 N N . THR A 1 72 ? 6.236 8.463 -5.937 1.00 0.63 72 THR A N 16
ATOM 19577 C CA . THR A 1 72 ? 7.221 9.345 -5.334 1.00 0.66 72 THR A CA 16
ATOM 19578 C C . THR A 1 72 ? 6.900 9.588 -3.860 1.00 0.70 72 THR A C 16
ATOM 19579 O O . THR A 1 72 ? 5.787 9.980 -3.515 1.00 0.78 72 THR A O 16
ATOM 19590 N N . VAL A 1 73 ? 7.878 9.335 -2.999 1.00 0.70 73 VAL A N 16
ATOM 19591 C CA . VAL A 1 73 ? 7.708 9.510 -1.562 1.00 0.76 73 VAL A CA 16
ATOM 19592 C C . VAL A 1 73 ? 8.640 10.600 -1.040 1.00 0.90 73 VAL A C 16
ATOM 19593 O O . VAL A 1 73 ? 9.858 10.418 -0.981 1.00 1.01 73 VAL A O 16
ATOM 19606 N N . THR A 1 74 ? 8.060 11.733 -0.689 1.00 0.97 74 THR A N 16
ATOM 19607 C CA . THR A 1 74 ? 8.827 12.865 -0.195 1.00 1.15 74 THR A CA 16
ATOM 19608 C C . THR A 1 74 ? 8.068 13.555 0.941 1.00 1.11 74 THR A C 16
ATOM 19609 O O . THR A 1 74 ? 6.865 13.345 1.099 1.00 0.99 74 THR A O 16
ATOM 19620 N N . ALA A 1 75 ? 8.773 14.347 1.740 1.00 1.29 75 ALA A N 16
ATOM 19621 C CA . ALA A 1 75 ? 8.151 15.088 2.829 1.00 1.36 75 ALA A CA 16
ATOM 19622 C C . ALA A 1 75 ? 7.148 16.105 2.293 1.00 1.48 75 ALA A C 16
ATOM 19623 O O . ALA A 1 75 ? 7.484 16.935 1.447 1.00 1.72 75 ALA A O 16
ATOM 19630 N N . SER A 1 76 ? 5.919 16.039 2.782 1.00 1.52 76 SER A N 16
ATOM 19631 C CA . SER A 1 76 ? 4.866 16.919 2.307 1.00 1.75 76 SER A CA 16
ATOM 19632 C C . SER A 1 76 ? 4.877 18.255 3.044 1.00 2.24 76 SER A C 16
ATOM 19633 O O . SER A 1 76 ? 4.119 18.465 3.991 1.00 2.81 76 SER A O 16
ATOM 19641 N N . ALA A 1 77 ? 5.745 19.149 2.601 1.00 2.71 77 ALA A N 16
ATOM 19642 C CA . ALA A 1 77 ? 5.804 20.498 3.148 1.00 3.56 77 ALA A CA 16
ATOM 19643 C C . ALA A 1 77 ? 5.452 21.507 2.064 1.00 4.02 77 ALA A C 16
ATOM 19644 O O . ALA A 1 77 ? 6.057 22.574 1.965 1.00 4.62 77 ALA A O 16
ATOM 19651 N N . ALA A 1 78 ? 4.465 21.154 1.251 1.00 4.20 78 ALA A N 16
ATOM 19652 C CA . ALA A 1 78 ? 4.089 21.959 0.097 1.00 5.03 78 ALA A CA 16
ATOM 19653 C C . ALA A 1 78 ? 3.353 23.225 0.512 1.00 5.55 78 ALA A C 16
ATOM 19654 O O . ALA A 1 78 ? 2.240 23.168 1.038 1.00 5.99 78 ALA A O 16
ATOM 19661 N N . ALA A 1 79 ? 3.981 24.361 0.268 1.00 5.86 79 ALA A N 16
ATOM 19662 C CA . ALA A 1 79 ? 3.386 25.653 0.560 1.00 6.63 79 ALA A CA 16
ATOM 19663 C C . ALA A 1 79 ? 3.133 26.397 -0.744 1.00 7.15 79 ALA A C 16
ATOM 19664 O O . ALA A 1 79 ? 4.063 26.892 -1.376 1.00 7.46 79 ALA A O 16
ATOM 19671 N N . LYS A 1 80 ? 1.874 26.458 -1.154 1.00 7.55 80 LYS A N 16
ATOM 19672 C CA . LYS A 1 80 ? 1.522 27.061 -2.436 1.00 8.34 80 LYS A CA 16
ATOM 19673 C C . LYS A 1 80 ? 0.225 27.853 -2.329 1.00 8.95 80 LYS A C 16
ATOM 19674 O O . LYS A 1 80 ? -0.428 28.145 -3.334 1.00 9.25 80 LYS A O 16
ATOM 19693 N N . ASP A 1 81 ? -0.143 28.199 -1.105 1.00 9.36 81 ASP A N 16
ATOM 19694 C CA . ASP A 1 81 ? -1.355 28.970 -0.852 1.00 10.16 81 ASP A CA 16
ATOM 19695 C C . ASP A 1 81 ? -1.137 29.873 0.363 1.00 10.60 81 ASP A C 16
ATOM 19696 O O . ASP A 1 81 ? -2.074 30.442 0.924 1.00 11.03 81 ASP A O 16
ATOM 19705 N N . GLY A 1 82 ? 0.121 30.023 0.746 1.00 10.72 82 GLY A N 16
ATOM 19706 C CA . GLY A 1 82 ? 0.442 30.752 1.951 1.00 11.37 82 GLY A CA 16
ATOM 19707 C C . GLY A 1 82 ? 0.902 29.822 3.048 1.00 11.77 82 GLY A C 16
ATOM 19708 O O . GLY A 1 82 ? 0.042 29.297 3.785 1.00 12.00 82 GLY A O 16
ATOM 19713 N N . SER A 1 1 ? -10.623 -4.234 -6.033 1.00 2.75 1 SER A N 17
ATOM 19714 C CA . SER A 1 1 ? -9.455 -4.515 -5.180 1.00 2.38 1 SER A CA 17
ATOM 19715 C C . SER A 1 1 ? -8.625 -5.666 -5.728 1.00 1.65 1 SER A C 17
ATOM 19716 O O . SER A 1 1 ? -8.790 -6.820 -5.319 1.00 1.91 1 SER A O 17
ATOM 19726 N N . GLN A 1 2 ? -7.749 -5.348 -6.673 1.00 1.37 2 GLN A N 17
ATOM 19727 C CA . GLN A 1 2 ? -6.726 -6.286 -7.107 1.00 0.95 2 GLN A CA 17
ATOM 19728 C C . GLN A 1 2 ? -5.588 -6.232 -6.109 1.00 0.75 2 GLN A C 17
ATOM 19729 O O . GLN A 1 2 ? -4.736 -5.340 -6.159 1.00 0.86 2 GLN A O 17
ATOM 19743 N N . GLU A 1 3 ? -5.588 -7.182 -5.200 1.00 0.57 3 GLU A N 17
ATOM 19744 C CA . GLU A 1 3 ? -4.736 -7.111 -4.031 1.00 0.47 3 GLU A CA 17
ATOM 19745 C C . GLU A 1 3 ? -3.601 -8.115 -4.108 1.00 0.42 3 GLU A C 17
ATOM 19746 O O . GLU A 1 3 ? -3.600 -9.017 -4.949 1.00 0.50 3 GLU A O 17
ATOM 19758 N N . TRP A 1 4 ? -2.648 -7.948 -3.210 1.00 0.36 4 TRP A N 17
ATOM 19759 C CA . TRP A 1 4 ? -1.495 -8.824 -3.124 1.00 0.38 4 TRP A CA 17
ATOM 19760 C C . TRP A 1 4 ? -1.181 -9.075 -1.664 1.00 0.34 4 TRP A C 17
ATOM 19761 O O . TRP A 1 4 ? -1.646 -8.338 -0.795 1.00 0.34 4 TRP A O 17
ATOM 19782 N N . THR A 1 5 ? -0.392 -10.098 -1.388 1.00 0.37 5 THR A N 17
ATOM 19783 C CA . THR A 1 5 ? 0.060 -10.336 -0.036 1.00 0.39 5 THR A CA 17
ATOM 19784 C C . THR A 1 5 ? 1.436 -9.713 0.122 1.00 0.35 5 THR A C 17
ATOM 19785 O O . THR A 1 5 ? 2.447 -10.285 -0.292 1.00 0.44 5 THR A O 17
ATOM 19796 N N . LEU A 1 6 ? 1.458 -8.524 0.699 1.00 0.30 6 LEU A N 17
ATOM 19797 C CA . LEU A 1 6 ? 2.672 -7.735 0.779 1.00 0.34 6 LEU A CA 17
ATOM 19798 C C . LEU A 1 6 ? 3.475 -8.082 2.022 1.00 0.42 6 LEU A C 17
ATOM 19799 O O . LEU A 1 6 ? 2.937 -8.597 3.005 1.00 0.75 6 LEU A O 17
ATOM 19815 N N . ASP A 1 7 ? 4.763 -7.798 1.961 1.00 0.38 7 ASP A N 17
ATOM 19816 C CA . ASP A 1 7 ? 5.662 -8.012 3.079 1.00 0.44 7 ASP A CA 17
ATOM 19817 C C . ASP A 1 7 ? 6.600 -6.823 3.187 1.00 0.39 7 ASP A C 17
ATOM 19818 O O . ASP A 1 7 ? 7.589 -6.725 2.458 1.00 0.46 7 ASP A O 17
ATOM 19827 N N . ILE A 1 8 ? 6.270 -5.905 4.074 1.00 0.35 8 ILE A N 17
ATOM 19828 C CA . ILE A 1 8 ? 7.026 -4.676 4.206 1.00 0.32 8 ILE A CA 17
ATOM 19829 C C . ILE A 1 8 ? 7.653 -4.571 5.591 1.00 0.30 8 ILE A C 17
ATOM 19830 O O . ILE A 1 8 ? 6.950 -4.556 6.603 1.00 0.35 8 ILE A O 17
ATOM 19846 N N . PRO A 1 9 ? 8.994 -4.529 5.628 1.00 0.26 9 PRO A N 17
ATOM 19847 C CA . PRO A 1 9 ? 9.775 -4.458 6.871 1.00 0.26 9 PRO A CA 17
ATOM 19848 C C . PRO A 1 9 ? 9.461 -3.234 7.731 1.00 0.27 9 PRO A C 17
ATOM 19849 O O . PRO A 1 9 ? 8.856 -2.262 7.275 1.00 0.32 9 PRO A O 17
ATOM 19860 N N . ALA A 1 10 ? 9.912 -3.292 8.977 1.00 0.30 10 ALA A N 17
ATOM 19861 C CA . ALA A 1 10 ? 9.746 -2.194 9.925 1.00 0.33 10 ALA A CA 17
ATOM 19862 C C . ALA A 1 10 ? 11.111 -1.704 10.362 1.00 0.35 10 ALA A C 17
ATOM 19863 O O . ALA A 1 10 ? 11.366 -1.452 11.539 1.00 0.43 10 ALA A O 17
ATOM 19870 N N . GLN A 1 11 ? 11.995 -1.624 9.390 1.00 0.34 11 GLN A N 17
ATOM 19871 C CA . GLN A 1 11 ? 13.334 -1.118 9.593 1.00 0.40 11 GLN A CA 17
ATOM 19872 C C . GLN A 1 11 ? 13.496 0.172 8.800 1.00 0.35 11 GLN A C 17
ATOM 19873 O O . GLN A 1 11 ? 12.517 0.894 8.592 1.00 0.37 11 GLN A O 17
ATOM 19887 N N . SER A 1 12 ? 14.716 0.464 8.372 1.00 0.38 12 SER A N 17
ATOM 19888 C CA . SER A 1 12 ? 14.978 1.629 7.545 1.00 0.40 12 SER A CA 17
ATOM 19889 C C . SER A 1 12 ? 14.068 1.653 6.313 1.00 0.36 12 SER A C 17
ATOM 19890 O O . SER A 1 12 ? 13.879 0.642 5.625 1.00 0.34 12 SER A O 17
ATOM 19898 N N . MET A 1 13 ? 13.484 2.830 6.092 1.00 0.42 13 MET A N 17
ATOM 19899 C CA . MET A 1 13 ? 12.583 3.109 4.971 1.00 0.46 13 MET A CA 17
ATOM 19900 C C . MET A 1 13 ? 13.152 2.601 3.649 1.00 0.42 13 MET A C 17
ATOM 19901 O O . MET A 1 13 ? 12.406 2.247 2.734 1.00 0.45 13 MET A O 17
ATOM 19915 N N . ASN A 1 14 ? 14.479 2.584 3.569 1.00 0.41 14 ASN A N 17
ATOM 19916 C CA . ASN A 1 14 ? 15.196 2.095 2.396 1.00 0.45 14 ASN A CA 17
ATOM 19917 C C . ASN A 1 14 ? 14.747 0.691 2.014 1.00 0.41 14 ASN A C 17
ATOM 19918 O O . ASN A 1 14 ? 14.442 0.430 0.849 1.00 0.47 14 ASN A O 17
ATOM 19929 N N . SER A 1 15 ? 14.677 -0.204 2.998 1.00 0.36 15 SER A N 17
ATOM 19930 C CA . SER A 1 15 ? 14.384 -1.606 2.734 1.00 0.36 15 SER A CA 17
ATOM 19931 C C . SER A 1 15 ? 12.902 -1.802 2.453 1.00 0.32 15 SER A C 17
ATOM 19932 O O . SER A 1 15 ? 12.526 -2.544 1.547 1.00 0.32 15 SER A O 17
ATOM 19940 N N . ALA A 1 16 ? 12.071 -1.125 3.234 1.00 0.31 16 ALA A N 17
ATOM 19941 C CA . ALA A 1 16 ? 10.624 -1.251 3.119 1.00 0.32 16 ALA A CA 17
ATOM 19942 C C . ALA A 1 16 ? 10.130 -0.885 1.724 1.00 0.30 16 ALA A C 17
ATOM 19943 O O . ALA A 1 16 ? 9.388 -1.645 1.099 1.00 0.29 16 ALA A O 17
ATOM 19950 N N . LEU A 1 17 ? 10.543 0.276 1.237 1.00 0.31 17 LEU A N 17
ATOM 19951 C CA . LEU A 1 17 ? 10.112 0.742 -0.074 1.00 0.33 17 LEU A CA 17
ATOM 19952 C C . LEU A 1 17 ? 10.682 -0.148 -1.170 1.00 0.32 17 LEU A C 17
ATOM 19953 O O . LEU A 1 17 ? 9.987 -0.496 -2.122 1.00 0.35 17 LEU A O 17
ATOM 19969 N N . GLN A 1 18 ? 11.933 -0.553 -1.004 1.00 0.34 18 GLN A N 17
ATOM 19970 C CA . GLN A 1 18 ? 12.597 -1.400 -1.988 1.00 0.39 18 GLN A CA 17
ATOM 19971 C C . GLN A 1 18 ? 11.873 -2.744 -2.111 1.00 0.33 18 GLN A C 17
ATOM 19972 O O . GLN A 1 18 ? 11.733 -3.294 -3.210 1.00 0.34 18 GLN A O 17
ATOM 19986 N N . ALA A 1 19 ? 11.392 -3.252 -0.978 1.00 0.29 19 ALA A N 17
ATOM 19987 C CA . ALA A 1 19 ? 10.634 -4.496 -0.951 1.00 0.28 19 ALA A CA 17
ATOM 19988 C C . ALA A 1 19 ? 9.294 -4.328 -1.659 1.00 0.26 19 ALA A C 17
ATOM 19989 O O . ALA A 1 19 ? 8.871 -5.196 -2.426 1.00 0.28 19 ALA A O 17
ATOM 19996 N N . LEU A 1 20 ? 8.647 -3.187 -1.431 1.00 0.27 20 LEU A N 17
ATOM 19997 C CA . LEU A 1 20 ? 7.348 -2.900 -2.028 1.00 0.32 20 LEU A CA 17
ATOM 19998 C C . LEU A 1 20 ? 7.477 -2.804 -3.545 1.00 0.33 20 LEU A C 17
ATOM 19999 O O . LEU A 1 20 ? 6.554 -3.152 -4.286 1.00 0.36 20 LEU A O 17
ATOM 20015 N N . ALA A 1 21 ? 8.646 -2.346 -3.987 1.00 0.33 21 ALA A N 17
ATOM 20016 C CA . ALA A 1 21 ? 8.915 -2.135 -5.399 1.00 0.39 21 ALA A CA 17
ATOM 20017 C C . ALA A 1 21 ? 8.812 -3.442 -6.174 1.00 0.38 21 ALA A C 17
ATOM 20018 O O . ALA A 1 21 ? 8.083 -3.537 -7.156 1.00 0.44 21 ALA A O 17
ATOM 20025 N N . LYS A 1 22 ? 9.551 -4.451 -5.722 1.00 0.36 22 LYS A N 17
ATOM 20026 C CA . LYS A 1 22 ? 9.525 -5.761 -6.374 1.00 0.42 22 LYS A CA 17
ATOM 20027 C C . LYS A 1 22 ? 8.154 -6.417 -6.270 1.00 0.37 22 LYS A C 17
ATOM 20028 O O . LYS A 1 22 ? 7.670 -7.010 -7.231 1.00 0.47 22 LYS A O 17
ATOM 20047 N N . GLN A 1 23 ? 7.525 -6.292 -5.111 1.00 0.33 23 GLN A N 17
ATOM 20048 C CA . GLN A 1 23 ? 6.270 -6.986 -4.842 1.00 0.39 23 GLN A CA 17
ATOM 20049 C C . GLN A 1 23 ? 5.121 -6.479 -5.714 1.00 0.40 23 GLN A C 17
ATOM 20050 O O . GLN A 1 23 ? 4.159 -7.207 -5.963 1.00 0.49 23 GLN A O 17
ATOM 20064 N N . THR A 1 24 ? 5.217 -5.246 -6.192 1.00 0.38 24 THR A N 17
ATOM 20065 C CA . THR A 1 24 ? 4.190 -4.699 -7.068 1.00 0.47 24 THR A CA 17
ATOM 20066 C C . THR A 1 24 ? 4.724 -4.497 -8.486 1.00 0.48 24 THR A C 17
ATOM 20067 O O . THR A 1 24 ? 3.963 -4.248 -9.419 1.00 0.76 24 THR A O 17
ATOM 20078 N N . ASP A 1 25 ? 6.047 -4.632 -8.624 1.00 0.41 25 ASP A N 17
ATOM 20079 C CA . ASP A 1 25 ? 6.748 -4.437 -9.895 1.00 0.49 25 ASP A CA 17
ATOM 20080 C C . ASP A 1 25 ? 6.572 -2.999 -10.381 1.00 0.49 25 ASP A C 17
ATOM 20081 O O . ASP A 1 25 ? 6.447 -2.730 -11.575 1.00 0.72 25 ASP A O 17
ATOM 20090 N N . THR A 1 26 ? 6.569 -2.077 -9.431 1.00 0.34 26 THR A N 17
ATOM 20091 C CA . THR A 1 26 ? 6.412 -0.667 -9.733 1.00 0.40 26 THR A CA 17
ATOM 20092 C C . THR A 1 26 ? 7.750 0.054 -9.623 1.00 0.38 26 THR A C 17
ATOM 20093 O O . THR A 1 26 ? 8.755 -0.533 -9.209 1.00 0.40 26 THR A O 17
ATOM 20104 N N . GLN A 1 27 ? 7.762 1.317 -10.007 1.00 0.41 27 GLN A N 17
ATOM 20105 C CA . GLN A 1 27 ? 8.961 2.130 -9.921 1.00 0.44 27 GLN A CA 17
ATOM 20106 C C . GLN A 1 27 ? 8.798 3.152 -8.809 1.00 0.46 27 GLN A C 17
ATOM 20107 O O . GLN A 1 27 ? 7.890 3.976 -8.851 1.00 0.47 27 GLN A O 17
ATOM 20121 N N . LEU A 1 28 ? 9.662 3.099 -7.814 1.00 0.51 28 LEU A N 17
ATOM 20122 C CA . LEU A 1 28 ? 9.523 3.980 -6.667 1.00 0.55 28 LEU A CA 17
ATOM 20123 C C . LEU A 1 28 ? 10.588 5.063 -6.684 1.00 0.58 28 LEU A C 17
ATOM 20124 O O . LEU A 1 28 ? 11.764 4.792 -6.918 1.00 0.71 28 LEU A O 17
ATOM 20140 N N . LEU A 1 29 ? 10.162 6.289 -6.442 1.00 0.53 29 LEU A N 17
ATOM 20141 C CA . LEU A 1 29 ? 11.064 7.425 -6.422 1.00 0.60 29 LEU A CA 17
ATOM 20142 C C . LEU A 1 29 ? 11.150 7.974 -5.001 1.00 0.63 29 LEU A C 17
ATOM 20143 O O . LEU A 1 29 ? 10.184 8.540 -4.481 1.00 0.66 29 LEU A O 17
ATOM 20159 N N . TYR A 1 30 ? 12.301 7.783 -4.370 1.00 0.65 30 TYR A N 17
ATOM 20160 C CA . TYR A 1 30 ? 12.531 8.282 -3.025 1.00 0.72 30 TYR A CA 17
ATOM 20161 C C . TYR A 1 30 ? 14.015 8.552 -2.816 1.00 0.77 30 TYR A C 17
ATOM 20162 O O . TYR A 1 30 ? 14.865 7.835 -3.344 1.00 0.82 30 TYR A O 17
ATOM 20180 N N . SER A 1 31 ? 14.320 9.592 -2.061 1.00 0.85 31 SER A N 17
ATOM 20181 C CA . SER A 1 31 ? 15.698 9.991 -1.834 1.00 0.97 31 SER A CA 17
ATOM 20182 C C . SER A 1 31 ? 16.105 9.703 -0.387 1.00 0.88 31 SER A C 17
ATOM 20183 O O . SER A 1 31 ? 15.557 10.284 0.551 1.00 0.85 31 SER A O 17
ATOM 20191 N N . PRO A 1 32 ? 17.071 8.782 -0.206 1.00 0.96 32 PRO A N 17
ATOM 20192 C CA . PRO A 1 32 ? 17.551 8.346 1.116 1.00 0.99 32 PRO A CA 17
ATOM 20193 C C . PRO A 1 32 ? 17.994 9.498 2.017 1.00 1.01 32 PRO A C 17
ATOM 20194 O O . PRO A 1 32 ? 17.772 9.461 3.229 1.00 1.05 32 PRO A O 17
ATOM 20205 N N . GLU A 1 33 ? 18.618 10.513 1.435 1.00 1.09 33 GLU A N 17
ATOM 20206 C CA . GLU A 1 33 ? 19.069 11.663 2.212 1.00 1.26 33 GLU A CA 17
ATOM 20207 C C . GLU A 1 33 ? 17.880 12.484 2.704 1.00 1.23 33 GLU A C 17
ATOM 20208 O O . GLU A 1 33 ? 17.841 12.915 3.855 1.00 1.39 33 GLU A O 17
ATOM 20220 N N . ASP A 1 34 ? 16.897 12.656 1.833 1.00 1.12 34 ASP A N 17
ATOM 20221 C CA . ASP A 1 34 ? 15.794 13.574 2.089 1.00 1.23 34 ASP A CA 17
ATOM 20222 C C . ASP A 1 34 ? 14.726 12.946 2.977 1.00 1.17 34 ASP A C 17
ATOM 20223 O O . ASP A 1 34 ? 13.775 13.619 3.378 1.00 1.38 34 ASP A O 17
ATOM 20232 N N . ILE A 1 35 ? 14.875 11.664 3.297 1.00 0.97 35 ILE A N 17
ATOM 20233 C CA . ILE A 1 35 ? 13.923 10.999 4.180 1.00 0.97 35 ILE A CA 17
ATOM 20234 C C . ILE A 1 35 ? 14.466 10.918 5.602 1.00 1.02 35 ILE A C 17
ATOM 20235 O O . ILE A 1 35 ? 13.751 10.538 6.526 1.00 1.09 35 ILE A O 17
ATOM 20251 N N . GLY A 1 36 ? 15.735 11.279 5.766 1.00 1.08 36 GLY A N 17
ATOM 20252 C CA . GLY A 1 36 ? 16.354 11.280 7.083 1.00 1.25 36 GLY A CA 17
ATOM 20253 C C . GLY A 1 36 ? 16.478 9.891 7.682 1.00 1.17 36 GLY A C 17
ATOM 20254 O O . GLY A 1 36 ? 16.620 9.742 8.898 1.00 1.40 36 GLY A O 17
ATOM 20258 N N . GLY A 1 37 ? 16.432 8.873 6.829 1.00 0.97 37 GLY A N 17
ATOM 20259 C CA . GLY A 1 37 ? 16.512 7.503 7.299 1.00 0.96 37 GLY A CA 17
ATOM 20260 C C . GLY A 1 37 ? 15.362 7.133 8.217 1.00 0.88 37 GLY A C 17
ATOM 20261 O O . GLY A 1 37 ? 15.577 6.707 9.355 1.00 1.05 37 GLY A O 17
ATOM 20265 N N . LEU A 1 38 ? 14.142 7.307 7.728 1.00 0.77 38 LEU A N 17
ATOM 20266 C CA . LEU A 1 38 ? 12.945 6.950 8.484 1.00 0.83 38 LEU A CA 17
ATOM 20267 C C . LEU A 1 38 ? 12.851 5.443 8.675 1.00 0.66 38 LEU A C 17
ATOM 20268 O O . LEU A 1 38 ? 13.538 4.679 7.999 1.00 0.67 38 LEU A O 17
ATOM 20284 N N . ARG A 1 39 ? 12.010 5.027 9.607 1.00 0.68 39 ARG A N 17
ATOM 20285 C CA . ARG A 1 39 ? 11.664 3.624 9.745 1.00 0.59 39 ARG A CA 17
ATOM 20286 C C . ARG A 1 39 ? 10.195 3.448 9.439 1.00 0.52 39 ARG A C 17
ATOM 20287 O O . ARG A 1 39 ? 9.366 4.269 9.833 1.00 0.62 39 ARG A O 17
ATOM 20308 N N . SER A 1 40 ? 9.883 2.391 8.727 1.00 0.45 40 SER A N 17
ATOM 20309 C CA . SER A 1 40 ? 8.534 2.157 8.273 1.00 0.50 40 SER A CA 17
ATOM 20310 C C . SER A 1 40 ? 7.727 1.372 9.296 1.00 0.49 40 SER A C 17
ATOM 20311 O O . SER A 1 40 ? 8.281 0.673 10.151 1.00 0.48 40 SER A O 17
ATOM 20319 N N . SER A 1 41 ? 6.420 1.517 9.213 1.00 0.59 41 SER A N 17
ATOM 20320 C CA . SER A 1 41 ? 5.510 0.683 9.966 1.00 0.68 41 SER A CA 17
ATOM 20321 C C . SER A 1 41 ? 5.179 -0.541 9.129 1.00 0.65 41 SER A C 17
ATOM 20322 O O . SER A 1 41 ? 4.718 -0.412 7.995 1.00 0.66 41 SER A O 17
ATOM 20330 N N . ALA A 1 42 ? 5.462 -1.718 9.677 1.00 0.69 42 ALA A N 17
ATOM 20331 C CA . ALA A 1 42 ? 5.330 -2.966 8.939 1.00 0.72 42 ALA A CA 17
ATOM 20332 C C . ALA A 1 42 ? 3.925 -3.144 8.383 1.00 0.63 42 ALA A C 17
ATOM 20333 O O . ALA A 1 42 ? 2.968 -3.341 9.133 1.00 0.66 42 ALA A O 17
ATOM 20340 N N . LEU A 1 43 ? 3.811 -3.060 7.067 1.00 0.59 43 LEU A N 17
ATOM 20341 C CA . LEU A 1 43 ? 2.541 -3.252 6.393 1.00 0.54 43 LEU A CA 17
ATOM 20342 C C . LEU A 1 43 ? 2.604 -4.544 5.591 1.00 0.45 43 LEU A C 17
ATOM 20343 O O . LEU A 1 43 ? 3.025 -4.557 4.434 1.00 0.51 43 LEU A O 17
ATOM 20359 N N . LYS A 1 44 ? 2.208 -5.631 6.224 1.00 0.43 44 LYS A N 17
ATOM 20360 C CA . LYS A 1 44 ? 2.242 -6.936 5.591 1.00 0.43 44 LYS A CA 17
ATOM 20361 C C . LYS A 1 44 ? 0.862 -7.583 5.641 1.00 0.41 44 LYS A C 17
ATOM 20362 O O . LYS A 1 44 ? 0.411 -8.063 6.682 1.00 0.50 44 LYS A O 17
ATOM 20381 N N . GLY A 1 45 ? 0.195 -7.577 4.504 1.00 0.37 45 GLY A N 17
ATOM 20382 C CA . GLY A 1 45 ? -1.154 -8.085 4.426 1.00 0.37 45 GLY A CA 17
ATOM 20383 C C . GLY A 1 45 ? -1.687 -7.991 3.020 1.00 0.33 45 GLY A C 17
ATOM 20384 O O . GLY A 1 45 ? -0.921 -7.764 2.084 1.00 0.34 45 GLY A O 17
ATOM 20388 N N . ARG A 1 46 ? -2.990 -8.148 2.859 1.00 0.35 46 ARG A N 17
ATOM 20389 C CA . ARG A 1 46 ? -3.587 -8.113 1.536 1.00 0.36 46 ARG A CA 17
ATOM 20390 C C . ARG A 1 46 ? -4.361 -6.819 1.332 1.00 0.34 46 ARG A C 17
ATOM 20391 O O . ARG A 1 46 ? -5.384 -6.600 1.975 1.00 0.48 46 ARG A O 17
ATOM 20412 N N . HIS A 1 47 ? -3.863 -5.960 0.453 1.00 0.32 47 HIS A N 17
ATOM 20413 C CA . HIS A 1 47 ? -4.556 -4.723 0.106 1.00 0.45 47 HIS A CA 17
ATOM 20414 C C . HIS A 1 47 ? -4.153 -4.259 -1.283 1.00 0.43 47 HIS A C 17
ATOM 20415 O O . HIS A 1 47 ? -3.254 -4.837 -1.899 1.00 0.46 47 HIS A O 17
ATOM 20430 N N . ASP A 1 48 ? -4.826 -3.221 -1.768 1.00 0.47 48 ASP A N 17
ATOM 20431 C CA . ASP A 1 48 ? -4.507 -2.632 -3.062 1.00 0.55 48 ASP A CA 17
ATOM 20432 C C . ASP A 1 48 ? -3.209 -1.849 -2.993 1.00 0.48 48 ASP A C 17
ATOM 20433 O O . ASP A 1 48 ? -2.693 -1.586 -1.903 1.00 0.44 48 ASP A O 17
ATOM 20442 N N . LEU A 1 49 ? -2.693 -1.460 -4.149 1.00 0.50 49 LEU A N 17
ATOM 20443 C CA . LEU A 1 49 ? -1.456 -0.698 -4.214 1.00 0.51 49 LEU A CA 17
ATOM 20444 C C . LEU A 1 49 ? -1.617 0.633 -3.478 1.00 0.42 49 LEU A C 17
ATOM 20445 O O . LEU A 1 49 ? -0.908 0.906 -2.504 1.00 0.43 49 LEU A O 17
ATOM 20461 N N . GLN A 1 50 ? -2.567 1.449 -3.930 1.00 0.41 50 GLN A N 17
ATOM 20462 C CA . GLN A 1 50 ? -2.815 2.745 -3.308 1.00 0.42 50 GLN A CA 17
ATOM 20463 C C . GLN A 1 50 ? -3.325 2.592 -1.878 1.00 0.39 50 GLN A C 17
ATOM 20464 O O . GLN A 1 50 ? -3.075 3.450 -1.031 1.00 0.41 50 GLN A O 17
ATOM 20478 N N . SER A 1 51 ? -4.038 1.503 -1.611 1.00 0.41 51 SER A N 17
ATOM 20479 C CA . SER A 1 51 ? -4.533 1.229 -0.268 1.00 0.46 51 SER A CA 17
ATOM 20480 C C . SER A 1 51 ? -3.374 1.024 0.701 1.00 0.41 51 SER A C 17
ATOM 20481 O O . SER A 1 51 ? -3.378 1.563 1.810 1.00 0.43 51 SER A O 17
ATOM 20489 N N . SER A 1 52 ? -2.389 0.242 0.275 1.00 0.40 52 SER A N 17
ATOM 20490 C CA . SER A 1 52 ? -1.191 0.018 1.065 1.00 0.43 52 SER A CA 17
ATOM 20491 C C . SER A 1 52 ? -0.480 1.342 1.324 1.00 0.41 52 SER A C 17
ATOM 20492 O O . SER A 1 52 ? -0.111 1.650 2.459 1.00 0.45 52 SER A O 17
ATOM 20500 N N . LEU A 1 53 ? -0.324 2.134 0.265 1.00 0.39 53 LEU A N 17
ATOM 20501 C CA . LEU A 1 53 ? 0.322 3.439 0.361 1.00 0.41 53 LEU A CA 17
ATOM 20502 C C . LEU A 1 53 ? -0.400 4.338 1.356 1.00 0.40 53 LEU A C 17
ATOM 20503 O O . LEU A 1 53 ? 0.232 5.059 2.118 1.00 0.46 53 LEU A O 17
ATOM 20519 N N . ARG A 1 54 ? -1.728 4.281 1.348 1.00 0.38 54 ARG A N 17
ATOM 20520 C CA . ARG A 1 54 ? -2.537 5.116 2.231 1.00 0.43 54 ARG A CA 17
ATOM 20521 C C . ARG A 1 54 ? -2.294 4.766 3.700 1.00 0.42 54 ARG A C 17
ATOM 20522 O O . ARG A 1 54 ? -2.087 5.652 4.532 1.00 0.48 54 ARG A O 17
ATOM 20543 N N . ILE A 1 55 ? -2.306 3.474 4.011 1.00 0.42 55 ILE A N 17
ATOM 20544 C CA . ILE A 1 55 ? -2.122 3.018 5.386 1.00 0.47 55 ILE A CA 17
ATOM 20545 C C . ILE A 1 55 ? -0.678 3.231 5.838 1.00 0.49 55 ILE A C 17
ATOM 20546 O O . ILE A 1 55 ? -0.409 3.474 7.017 1.00 0.59 55 ILE A O 17
ATOM 20562 N N . LEU A 1 56 ? 0.248 3.141 4.894 1.00 0.45 56 LEU A N 17
ATOM 20563 C CA . LEU A 1 56 ? 1.658 3.353 5.184 1.00 0.52 56 LEU A CA 17
ATOM 20564 C C . LEU A 1 56 ? 1.935 4.849 5.336 1.00 0.53 56 LEU A C 17
ATOM 20565 O O . LEU A 1 56 ? 2.776 5.257 6.138 1.00 0.65 56 LEU A O 17
ATOM 20581 N N . LEU A 1 57 ? 1.209 5.659 4.571 1.00 0.51 57 LEU A N 17
ATOM 20582 C CA . LEU A 1 57 ? 1.382 7.106 4.597 1.00 0.63 57 LEU A CA 17
ATOM 20583 C C . LEU A 1 57 ? 1.009 7.668 5.964 1.00 0.72 57 LEU A C 17
ATOM 20584 O O . LEU A 1 57 ? 1.707 8.528 6.502 1.00 1.16 57 LEU A O 17
ATOM 20600 N N . GLN A 1 58 ? -0.118 7.196 6.493 1.00 0.61 58 GLN A N 17
ATOM 20601 C CA . GLN A 1 58 ? -0.574 7.569 7.827 1.00 0.79 58 GLN A CA 17
ATOM 20602 C C . GLN A 1 58 ? 0.559 7.482 8.848 1.00 1.05 58 GLN A C 17
ATOM 20603 O O . GLN A 1 58 ? 1.028 6.394 9.184 1.00 2.03 58 GLN A O 17
ATOM 20617 N N . GLY A 1 59 ? 1.008 8.638 9.320 1.00 0.97 59 GLY A N 17
ATOM 20618 C CA . GLY A 1 59 ? 2.048 8.677 10.326 1.00 1.28 59 GLY A CA 17
ATOM 20619 C C . GLY A 1 59 ? 3.343 9.278 9.819 1.00 1.13 59 GLY A C 17
ATOM 20620 O O . GLY A 1 59 ? 4.162 9.744 10.613 1.00 1.42 59 GLY A O 17
ATOM 20624 N N . THR A 1 60 ? 3.533 9.291 8.504 1.00 0.95 60 THR A N 17
ATOM 20625 C CA . THR A 1 60 ? 4.791 9.762 7.929 1.00 0.99 60 THR A CA 17
ATOM 20626 C C . THR A 1 60 ? 4.734 11.240 7.545 1.00 1.06 60 THR A C 17
ATOM 20627 O O . THR A 1 60 ? 5.763 11.853 7.258 1.00 1.25 60 THR A O 17
ATOM 20638 N N . GLY A 1 61 ? 3.531 11.816 7.568 1.00 1.08 61 GLY A N 17
ATOM 20639 C CA . GLY A 1 61 ? 3.349 13.206 7.171 1.00 1.32 61 GLY A CA 17
ATOM 20640 C C . GLY A 1 61 ? 3.776 13.501 5.741 1.00 1.26 61 GLY A C 17
ATOM 20641 O O . GLY A 1 61 ? 3.969 14.663 5.377 1.00 1.35 61 GLY A O 17
ATOM 20645 N N . LEU A 1 62 ? 3.916 12.464 4.927 1.00 1.16 62 LEU A N 17
ATOM 20646 C CA . LEU A 1 62 ? 4.383 12.626 3.559 1.00 1.11 62 LEU A CA 17
ATOM 20647 C C . LEU A 1 62 ? 3.224 12.539 2.577 1.00 1.07 62 LEU A C 17
ATOM 20648 O O . LEU A 1 62 ? 2.083 12.315 2.974 1.00 1.14 62 LEU A O 17
ATOM 20664 N N . ARG A 1 63 ? 3.517 12.745 1.300 1.00 1.01 63 ARG A N 17
ATOM 20665 C CA . ARG A 1 63 ? 2.511 12.637 0.249 1.00 1.03 63 ARG A CA 17
ATOM 20666 C C . ARG A 1 63 ? 2.988 11.667 -0.826 1.00 0.92 63 ARG A C 17
ATOM 20667 O O . ARG A 1 63 ? 4.134 11.745 -1.268 1.00 0.87 63 ARG A O 17
ATOM 20688 N N . TYR A 1 64 ? 2.128 10.751 -1.244 1.00 0.96 64 TYR A N 17
ATOM 20689 C CA . TYR A 1 64 ? 2.519 9.813 -2.284 1.00 0.91 64 TYR A CA 17
ATOM 20690 C C . TYR A 1 64 ? 1.964 10.237 -3.638 1.00 0.89 64 TYR A C 17
ATOM 20691 O O . TYR A 1 64 ? 0.752 10.358 -3.829 1.00 0.94 64 TYR A O 17
ATOM 20709 N N . GLN A 1 65 ? 2.874 10.497 -4.560 1.00 0.90 65 GLN A N 17
ATOM 20710 C CA . GLN A 1 65 ? 2.527 10.906 -5.910 1.00 0.93 65 GLN A CA 17
ATOM 20711 C C . GLN A 1 65 ? 2.683 9.725 -6.859 1.00 0.87 65 GLN A C 17
ATOM 20712 O O . GLN A 1 65 ? 3.794 9.254 -7.091 1.00 0.86 65 GLN A O 17
ATOM 20726 N N . ILE A 1 66 ? 1.575 9.238 -7.394 1.00 0.88 66 ILE A N 17
ATOM 20727 C CA . ILE A 1 66 ? 1.614 8.090 -8.283 1.00 0.86 66 ILE A CA 17
ATOM 20728 C C . ILE A 1 66 ? 1.422 8.533 -9.732 1.00 0.98 66 ILE A C 17
ATOM 20729 O O . ILE A 1 66 ? 0.369 9.045 -10.113 1.00 1.11 66 ILE A O 17
ATOM 20745 N N . ASP A 1 67 ? 2.461 8.351 -10.525 1.00 1.04 67 ASP A N 17
ATOM 20746 C CA . ASP A 1 67 ? 2.457 8.779 -11.914 1.00 1.25 67 ASP A CA 17
ATOM 20747 C C . ASP A 1 67 ? 2.874 7.626 -12.813 1.00 1.20 67 ASP A C 17
ATOM 20748 O O . ASP A 1 67 ? 4.017 7.172 -12.764 1.00 1.13 67 ASP A O 17
ATOM 20757 N N . GLY A 1 68 ? 1.939 7.146 -13.619 1.00 1.28 68 GLY A N 17
ATOM 20758 C CA . GLY A 1 68 ? 2.200 5.997 -14.465 1.00 1.30 68 GLY A CA 17
ATOM 20759 C C . GLY A 1 68 ? 2.393 4.731 -13.652 1.00 1.14 68 GLY A C 17
ATOM 20760 O O . GLY A 1 68 ? 1.455 4.241 -13.020 1.00 1.18 68 GLY A O 17
ATOM 20764 N N . ASN A 1 69 ? 3.610 4.209 -13.655 1.00 1.03 69 ASN A N 17
ATOM 20765 C CA . ASN A 1 69 ? 3.947 3.054 -12.828 1.00 0.94 69 ASN A CA 17
ATOM 20766 C C . ASN A 1 69 ? 4.982 3.479 -11.798 1.00 0.75 69 ASN A C 17
ATOM 20767 O O . ASN A 1 69 ? 5.639 2.653 -11.165 1.00 0.69 69 ASN A O 17
ATOM 20778 N N . THR A 1 70 ? 5.115 4.787 -11.638 1.00 0.74 70 THR A N 17
ATOM 20779 C CA . THR A 1 70 ? 6.093 5.356 -10.732 1.00 0.68 70 THR A CA 17
ATOM 20780 C C . THR A 1 70 ? 5.399 5.990 -9.537 1.00 0.63 70 THR A C 17
ATOM 20781 O O . THR A 1 70 ? 4.412 6.708 -9.684 1.00 0.71 70 THR A O 17
ATOM 20792 N N . VAL A 1 71 ? 5.919 5.712 -8.356 1.00 0.56 71 VAL A N 17
ATOM 20793 C CA . VAL A 1 71 ? 5.363 6.240 -7.129 1.00 0.58 71 VAL A CA 17
ATOM 20794 C C . VAL A 1 71 ? 6.418 7.080 -6.423 1.00 0.57 71 VAL A C 17
ATOM 20795 O O . VAL A 1 71 ? 7.472 6.575 -6.038 1.00 0.57 71 VAL A O 17
ATOM 20808 N N . THR A 1 72 ? 6.138 8.357 -6.267 1.00 0.63 72 THR A N 17
ATOM 20809 C CA . THR A 1 72 ? 7.091 9.281 -5.690 1.00 0.66 72 THR A CA 17
ATOM 20810 C C . THR A 1 72 ? 6.668 9.665 -4.278 1.00 0.70 72 THR A C 17
ATOM 20811 O O . THR A 1 72 ? 5.576 10.197 -4.069 1.00 0.78 72 THR A O 17
ATOM 20822 N N . VAL A 1 73 ? 7.523 9.369 -3.317 1.00 0.70 73 VAL A N 17
ATOM 20823 C CA . VAL A 1 73 ? 7.270 9.729 -1.935 1.00 0.76 73 VAL A CA 17
ATOM 20824 C C . VAL A 1 73 ? 7.826 11.122 -1.674 1.00 0.90 73 VAL A C 17
ATOM 20825 O O . VAL A 1 73 ? 9.030 11.297 -1.481 1.00 1.01 73 VAL A O 17
ATOM 20838 N N . THR A 1 74 ? 6.951 12.114 -1.683 1.00 0.97 74 THR A N 17
ATOM 20839 C CA . THR A 1 74 ? 7.376 13.499 -1.602 1.00 1.15 74 THR A CA 17
ATOM 20840 C C . THR A 1 74 ? 6.873 14.138 -0.308 1.00 1.11 74 THR A C 17
ATOM 20841 O O . THR A 1 74 ? 5.957 13.623 0.340 1.00 0.99 74 THR A O 17
ATOM 20852 N N . ALA A 1 75 ? 7.491 15.246 0.071 1.00 1.29 75 ALA A N 17
ATOM 20853 C CA . ALA A 1 75 ? 7.103 15.976 1.263 1.00 1.36 75 ALA A CA 17
ATOM 20854 C C . ALA A 1 75 ? 5.816 16.751 1.014 1.00 1.48 75 ALA A C 17
ATOM 20855 O O . ALA A 1 75 ? 5.433 16.983 -0.134 1.00 1.72 75 ALA A O 17
ATOM 20862 N N . SER A 1 76 ? 5.154 17.160 2.088 1.00 1.52 76 SER A N 17
ATOM 20863 C CA . SER A 1 76 ? 3.879 17.855 1.989 1.00 1.75 76 SER A CA 17
ATOM 20864 C C . SER A 1 76 ? 4.061 19.318 1.585 1.00 2.24 76 SER A C 17
ATOM 20865 O O . SER A 1 76 ? 3.565 20.224 2.255 1.00 2.81 76 SER A O 17
ATOM 20873 N N . ALA A 1 77 ? 4.773 19.540 0.487 1.00 2.71 77 ALA A N 17
ATOM 20874 C CA . ALA A 1 77 ? 4.919 20.873 -0.074 1.00 3.56 77 ALA A CA 17
ATOM 20875 C C . ALA A 1 77 ? 3.602 21.309 -0.694 1.00 4.02 77 ALA A C 17
ATOM 20876 O O . ALA A 1 77 ? 3.256 22.488 -0.695 1.00 4.62 77 ALA A O 17
ATOM 20883 N N . ALA A 1 78 ? 2.872 20.335 -1.212 1.00 4.20 78 ALA A N 17
ATOM 20884 C CA . ALA A 1 78 ? 1.534 20.560 -1.726 1.00 5.03 78 ALA A CA 17
ATOM 20885 C C . ALA A 1 78 ? 0.512 19.992 -0.749 1.00 5.55 78 ALA A C 17
ATOM 20886 O O . ALA A 1 78 ? -0.227 19.062 -1.071 1.00 5.99 78 ALA A O 17
ATOM 20893 N N . ALA A 1 79 ? 0.489 20.546 0.457 1.00 5.86 79 ALA A N 17
ATOM 20894 C CA . ALA A 1 79 ? -0.393 20.062 1.510 1.00 6.63 79 ALA A CA 17
ATOM 20895 C C . ALA A 1 79 ? -1.801 20.622 1.339 1.00 7.15 79 ALA A C 17
ATOM 20896 O O . ALA A 1 79 ? -2.326 21.316 2.212 1.00 7.46 79 ALA A O 17
ATOM 20903 N N . LYS A 1 80 ? -2.401 20.318 0.199 1.00 7.55 80 LYS A N 17
ATOM 20904 C CA . LYS A 1 80 ? -3.745 20.768 -0.112 1.00 8.34 80 LYS A CA 17
ATOM 20905 C C . LYS A 1 80 ? -4.456 19.690 -0.921 1.00 8.95 80 LYS A C 17
ATOM 20906 O O . LYS A 1 80 ? -4.664 19.830 -2.124 1.00 9.25 80 LYS A O 17
ATOM 20925 N N . ASP A 1 81 ? -4.809 18.601 -0.249 1.00 9.36 81 ASP A N 17
ATOM 20926 C CA . ASP A 1 81 ? -5.455 17.465 -0.903 1.00 10.16 81 ASP A CA 17
ATOM 20927 C C . ASP A 1 81 ? -6.963 17.652 -0.937 1.00 10.60 81 ASP A C 17
ATOM 20928 O O . ASP A 1 81 ? -7.709 16.742 -1.293 1.00 11.03 81 ASP A O 17
ATOM 20937 N N . GLY A 1 82 ? -7.403 18.837 -0.556 1.00 10.72 82 GLY A N 17
ATOM 20938 C CA . GLY A 1 82 ? -8.805 19.162 -0.588 1.00 11.37 82 GLY A CA 17
ATOM 20939 C C . GLY A 1 82 ? -8.999 20.651 -0.470 1.00 11.77 82 GLY A C 17
ATOM 20940 O O . GLY A 1 82 ? -8.155 21.296 0.184 1.00 12.00 82 GLY A O 17
ATOM 20945 N N . SER A 1 1 ? -9.356 -6.123 -10.828 1.00 2.75 1 SER A N 18
ATOM 20946 C CA . SER A 1 1 ? -8.580 -5.655 -9.664 1.00 2.38 1 SER A CA 18
ATOM 20947 C C . SER A 1 1 ? -7.861 -6.823 -8.997 1.00 1.65 1 SER A C 18
ATOM 20948 O O . SER A 1 1 ? -8.410 -7.920 -8.887 1.00 1.91 1 SER A O 18
ATOM 20958 N N . GLN A 1 2 ? -6.630 -6.587 -8.565 1.00 1.37 2 GLN A N 18
ATOM 20959 C CA . GLN A 1 2 ? -5.853 -7.606 -7.870 1.00 0.95 2 GLN A CA 18
ATOM 20960 C C . GLN A 1 2 ? -5.249 -7.035 -6.599 1.00 0.75 2 GLN A C 18
ATOM 20961 O O . GLN A 1 2 ? -4.896 -5.857 -6.547 1.00 0.86 2 GLN A O 18
ATOM 20975 N N . GLU A 1 3 ? -5.147 -7.864 -5.572 1.00 0.57 3 GLU A N 18
ATOM 20976 C CA . GLU A 1 3 ? -4.491 -7.460 -4.343 1.00 0.47 3 GLU A CA 18
ATOM 20977 C C . GLU A 1 3 ? -3.157 -8.177 -4.223 1.00 0.42 3 GLU A C 18
ATOM 20978 O O . GLU A 1 3 ? -2.960 -9.244 -4.811 1.00 0.50 3 GLU A O 18
ATOM 20990 N N . TRP A 1 4 ? -2.254 -7.608 -3.452 1.00 0.36 4 TRP A N 18
ATOM 20991 C CA . TRP A 1 4 ? -0.915 -8.151 -3.342 1.00 0.38 4 TRP A CA 18
ATOM 20992 C C . TRP A 1 4 ? -0.559 -8.404 -1.890 1.00 0.34 4 TRP A C 18
ATOM 20993 O O . TRP A 1 4 ? -0.985 -7.675 -0.992 1.00 0.34 4 TRP A O 18
ATOM 21014 N N . THR A 1 5 ? 0.211 -9.453 -1.668 1.00 0.37 5 THR A N 18
ATOM 21015 C CA . THR A 1 5 ? 0.660 -9.803 -0.340 1.00 0.39 5 THR A CA 18
ATOM 21016 C C . THR A 1 5 ? 2.043 -9.214 -0.128 1.00 0.35 5 THR A C 18
ATOM 21017 O O . THR A 1 5 ? 3.049 -9.763 -0.590 1.00 0.44 5 THR A O 18
ATOM 21028 N N . LEU A 1 6 ? 2.082 -8.085 0.547 1.00 0.30 6 LEU A N 18
ATOM 21029 C CA . LEU A 1 6 ? 3.298 -7.302 0.650 1.00 0.34 6 LEU A CA 18
ATOM 21030 C C . LEU A 1 6 ? 3.988 -7.525 1.985 1.00 0.42 6 LEU A C 18
ATOM 21031 O O . LEU A 1 6 ? 3.401 -7.301 3.043 1.00 0.75 6 LEU A O 18
ATOM 21047 N N . ASP A 1 7 ? 5.229 -7.981 1.926 1.00 0.38 7 ASP A N 18
ATOM 21048 C CA . ASP A 1 7 ? 6.052 -8.108 3.116 1.00 0.44 7 ASP A CA 18
ATOM 21049 C C . ASP A 1 7 ? 6.863 -6.840 3.306 1.00 0.39 7 ASP A C 18
ATOM 21050 O O . ASP A 1 7 ? 7.903 -6.655 2.673 1.00 0.46 7 ASP A O 18
ATOM 21059 N N . ILE A 1 8 ? 6.378 -5.959 4.164 1.00 0.35 8 ILE A N 18
ATOM 21060 C CA . ILE A 1 8 ? 7.039 -4.690 4.412 1.00 0.32 8 ILE A CA 18
ATOM 21061 C C . ILE A 1 8 ? 7.776 -4.730 5.745 1.00 0.30 8 ILE A C 18
ATOM 21062 O O . ILE A 1 8 ? 7.167 -4.967 6.788 1.00 0.35 8 ILE A O 18
ATOM 21078 N N . PRO A 1 9 ? 9.102 -4.537 5.714 1.00 0.26 9 PRO A N 18
ATOM 21079 C CA . PRO A 1 9 ? 9.944 -4.551 6.915 1.00 0.26 9 PRO A CA 18
ATOM 21080 C C . PRO A 1 9 ? 9.703 -3.359 7.840 1.00 0.27 9 PRO A C 18
ATOM 21081 O O . PRO A 1 9 ? 9.394 -2.252 7.393 1.00 0.32 9 PRO A O 18
ATOM 21092 N N . ALA A 1 10 ? 9.866 -3.601 9.133 1.00 0.30 10 ALA A N 18
ATOM 21093 C CA . ALA A 1 10 ? 9.747 -2.560 10.150 1.00 0.33 10 ALA A CA 18
ATOM 21094 C C . ALA A 1 10 ? 11.123 -2.027 10.510 1.00 0.35 10 ALA A C 18
ATOM 21095 O O . ALA A 1 10 ? 11.362 -1.548 11.621 1.00 0.43 10 ALA A O 18
ATOM 21102 N N . GLN A 1 11 ? 12.026 -2.138 9.555 1.00 0.34 11 GLN A N 18
ATOM 21103 C CA . GLN A 1 11 ? 13.379 -1.645 9.703 1.00 0.40 11 GLN A CA 18
ATOM 21104 C C . GLN A 1 11 ? 13.461 -0.258 9.090 1.00 0.35 11 GLN A C 18
ATOM 21105 O O . GLN A 1 11 ? 12.445 0.435 8.983 1.00 0.37 11 GLN A O 18
ATOM 21119 N N . SER A 1 12 ? 14.655 0.150 8.702 1.00 0.38 12 SER A N 18
ATOM 21120 C CA . SER A 1 12 ? 14.828 1.371 7.938 1.00 0.40 12 SER A CA 18
ATOM 21121 C C . SER A 1 12 ? 13.898 1.359 6.723 1.00 0.36 12 SER A C 18
ATOM 21122 O O . SER A 1 12 ? 13.807 0.359 6.001 1.00 0.34 12 SER A O 18
ATOM 21130 N N . MET A 1 13 ? 13.180 2.469 6.541 1.00 0.42 13 MET A N 18
ATOM 21131 C CA . MET A 1 13 ? 12.226 2.636 5.444 1.00 0.46 13 MET A CA 18
ATOM 21132 C C . MET A 1 13 ? 12.854 2.309 4.092 1.00 0.42 13 MET A C 18
ATOM 21133 O O . MET A 1 13 ? 12.155 1.912 3.162 1.00 0.45 13 MET A O 18
ATOM 21147 N N . ASN A 1 14 ? 14.168 2.476 3.995 1.00 0.41 14 ASN A N 18
ATOM 21148 C CA . ASN A 1 14 ? 14.904 2.110 2.790 1.00 0.45 14 ASN A CA 18
ATOM 21149 C C . ASN A 1 14 ? 14.653 0.647 2.432 1.00 0.41 14 ASN A C 18
ATOM 21150 O O . ASN A 1 14 ? 14.476 0.307 1.265 1.00 0.47 14 ASN A O 18
ATOM 21161 N N . SER A 1 15 ? 14.585 -0.208 3.448 1.00 0.36 15 SER A N 18
ATOM 21162 C CA . SER A 1 15 ? 14.365 -1.634 3.241 1.00 0.36 15 SER A CA 18
ATOM 21163 C C . SER A 1 15 ? 12.928 -1.869 2.792 1.00 0.32 15 SER A C 18
ATOM 21164 O O . SER A 1 15 ? 12.666 -2.653 1.878 1.00 0.32 15 SER A O 18
ATOM 21172 N N . ALA A 1 16 ? 12.006 -1.158 3.434 1.00 0.31 16 ALA A N 18
ATOM 21173 C CA . ALA A 1 16 ? 10.586 -1.269 3.122 1.00 0.32 16 ALA A CA 18
ATOM 21174 C C . ALA A 1 16 ? 10.296 -0.862 1.682 1.00 0.30 16 ALA A C 18
ATOM 21175 O O . ALA A 1 16 ? 9.514 -1.512 0.990 1.00 0.29 16 ALA A O 18
ATOM 21182 N N . LEU A 1 17 ? 10.934 0.209 1.235 1.00 0.31 17 LEU A N 18
ATOM 21183 C CA . LEU A 1 17 ? 10.724 0.711 -0.114 1.00 0.33 17 LEU A CA 18
ATOM 21184 C C . LEU A 1 17 ? 11.317 -0.240 -1.153 1.00 0.32 17 LEU A C 18
ATOM 21185 O O . LEU A 1 17 ? 10.705 -0.481 -2.194 1.00 0.35 17 LEU A O 18
ATOM 21201 N N . GLN A 1 18 ? 12.492 -0.793 -0.863 1.00 0.34 18 GLN A N 18
ATOM 21202 C CA . GLN A 1 18 ? 13.094 -1.800 -1.734 1.00 0.39 18 GLN A CA 18
ATOM 21203 C C . GLN A 1 18 ? 12.166 -2.998 -1.873 1.00 0.33 18 GLN A C 18
ATOM 21204 O O . GLN A 1 18 ? 11.984 -3.542 -2.964 1.00 0.34 18 GLN A O 18
ATOM 21218 N N . ALA A 1 19 ? 11.567 -3.391 -0.758 1.00 0.29 19 ALA A N 18
ATOM 21219 C CA . ALA A 1 19 ? 10.656 -4.522 -0.737 1.00 0.28 19 ALA A CA 18
ATOM 21220 C C . ALA A 1 19 ? 9.401 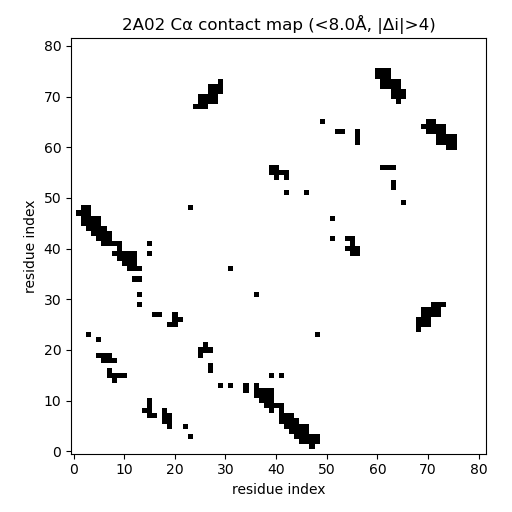-4.221 -1.542 1.00 0.26 19 ALA A C 18
ATOM 21221 O O . ALA A 1 19 ? 8.935 -5.057 -2.313 1.00 0.28 19 ALA A O 18
ATOM 21228 N N . LEU A 1 20 ? 8.869 -3.013 -1.384 1.00 0.27 20 LEU A N 18
ATOM 21229 C CA . LEU A 1 20 ? 7.627 -2.628 -2.042 1.00 0.32 20 LEU A CA 18
ATOM 21230 C C . LEU A 1 20 ? 7.800 -2.592 -3.559 1.00 0.33 20 LEU A C 18
ATOM 21231 O O . LEU A 1 20 ? 7.003 -3.168 -4.298 1.00 0.36 20 LEU A O 18
ATOM 21247 N N . ALA A 1 21 ? 8.872 -1.943 -4.004 1.00 0.33 21 ALA A N 18
ATOM 21248 C CA . ALA A 1 21 ? 9.120 -1.749 -5.431 1.00 0.39 21 ALA A CA 18
ATOM 21249 C C . ALA A 1 21 ? 9.266 -3.095 -6.129 1.00 0.38 21 ALA A C 18
ATOM 21250 O O . ALA A 1 21 ? 8.713 -3.320 -7.206 1.00 0.44 21 ALA A O 18
ATOM 21257 N N . LYS A 1 22 ? 10.007 -3.979 -5.479 1.00 0.36 22 LYS A N 18
ATOM 21258 C CA . LYS A 1 22 ? 10.239 -5.330 -5.968 1.00 0.42 22 LYS A CA 18
ATOM 21259 C C . LYS A 1 22 ? 8.927 -6.102 -6.118 1.00 0.37 22 LYS A C 18
ATOM 21260 O O . LYS A 1 22 ? 8.716 -6.805 -7.109 1.00 0.47 22 LYS A O 18
ATOM 21279 N N . GLN A 1 23 ? 8.038 -5.939 -5.147 1.00 0.33 23 GLN A N 18
ATOM 21280 C CA . GLN A 1 23 ? 6.828 -6.748 -5.065 1.00 0.39 23 GLN A CA 18
ATOM 21281 C C . GLN A 1 23 ? 5.747 -6.307 -6.050 1.00 0.40 23 GLN A C 18
ATOM 21282 O O . GLN A 1 23 ? 4.997 -7.139 -6.553 1.00 0.49 23 GLN A O 18
ATOM 21296 N N . THR A 1 24 ? 5.659 -5.013 -6.330 1.00 0.38 24 THR A N 18
ATOM 21297 C CA . THR A 1 24 ? 4.593 -4.512 -7.192 1.00 0.47 24 THR A CA 18
ATOM 21298 C C . THR A 1 24 ? 5.110 -4.010 -8.539 1.00 0.48 24 THR A C 18
ATOM 21299 O O . THR A 1 24 ? 4.335 -3.522 -9.366 1.00 0.76 24 THR A O 18
ATOM 21310 N N . ASP A 1 25 ? 6.421 -4.157 -8.754 1.00 0.41 25 ASP A N 18
ATOM 21311 C CA . ASP A 1 25 ? 7.078 -3.733 -9.998 1.00 0.49 25 ASP A CA 18
ATOM 21312 C C . ASP A 1 25 ? 6.828 -2.257 -10.274 1.00 0.49 25 ASP A C 18
ATOM 21313 O O . ASP A 1 25 ? 6.637 -1.850 -11.421 1.00 0.72 25 ASP A O 18
ATOM 21322 N N . THR A 1 26 ? 6.832 -1.457 -9.222 1.00 0.34 26 THR A N 18
ATOM 21323 C CA . THR A 1 26 ? 6.540 -0.039 -9.339 1.00 0.40 26 THR A CA 18
ATOM 21324 C C . THR A 1 26 ? 7.799 0.797 -9.169 1.00 0.38 26 THR A C 18
ATOM 21325 O O . THR A 1 26 ? 8.785 0.338 -8.590 1.00 0.40 26 THR A O 18
ATOM 21336 N N . GLN A 1 27 ? 7.762 2.019 -9.682 1.00 0.41 27 GLN A N 18
ATOM 21337 C CA . GLN A 1 27 ? 8.883 2.933 -9.559 1.00 0.44 27 GLN A CA 18
ATOM 21338 C C . GLN A 1 27 ? 8.655 3.877 -8.390 1.00 0.46 27 GLN A C 18
ATOM 21339 O O . GLN A 1 27 ? 7.636 4.568 -8.330 1.00 0.47 27 GLN A O 18
ATOM 21353 N N . LEU A 1 28 ? 9.597 3.901 -7.463 1.00 0.51 28 LEU A N 18
ATOM 21354 C CA . LEU A 1 28 ? 9.495 4.762 -6.299 1.00 0.55 28 LEU A CA 18
ATOM 21355 C C . LEU A 1 28 ? 10.487 5.909 -6.411 1.00 0.58 28 LEU A C 18
ATOM 21356 O O . LEU A 1 28 ? 11.698 5.694 -6.436 1.00 0.71 28 LEU A O 18
ATOM 21372 N N . LEU A 1 29 ? 9.969 7.122 -6.490 1.00 0.53 29 LEU A N 18
ATOM 21373 C CA . LEU A 1 29 ? 10.808 8.298 -6.602 1.00 0.60 29 LEU A CA 18
ATOM 21374 C C . LEU A 1 29 ? 10.865 8.992 -5.250 1.00 0.63 29 LEU A C 18
ATOM 21375 O O . LEU A 1 29 ? 9.873 9.558 -4.788 1.00 0.66 29 LEU A O 18
ATOM 21391 N N . TYR A 1 30 ? 12.025 8.925 -4.616 1.00 0.65 30 TYR A N 18
ATOM 21392 C CA . TYR A 1 30 ? 12.208 9.494 -3.291 1.00 0.72 30 TYR A CA 18
ATOM 21393 C C . TYR A 1 30 ? 13.680 9.788 -3.052 1.00 0.77 30 TYR A C 18
ATOM 21394 O O . TYR A 1 30 ? 14.550 9.223 -3.715 1.00 0.82 30 TYR A O 18
ATOM 21412 N N . SER A 1 31 ? 13.950 10.674 -2.114 1.00 0.85 31 SER A N 18
ATOM 21413 C CA . SER A 1 31 ? 15.312 10.975 -1.726 1.00 0.97 31 SER A CA 18
ATOM 21414 C C . SER A 1 31 ? 15.642 10.307 -0.393 1.00 0.88 31 SER A C 18
ATOM 21415 O O . SER A 1 31 ? 15.096 10.671 0.650 1.00 0.85 31 SER A O 18
ATOM 21423 N N . PRO A 1 32 ? 16.536 9.302 -0.422 1.00 0.96 32 PRO A N 18
ATOM 21424 C CA . PRO A 1 32 ? 16.893 8.509 0.765 1.00 0.99 32 PRO A CA 18
ATOM 21425 C C . PRO A 1 32 ? 17.435 9.357 1.918 1.00 1.01 32 PRO A C 18
ATOM 21426 O O . PRO A 1 32 ? 17.300 8.991 3.089 1.00 1.05 32 PRO A O 18
ATOM 21437 N N . GLU A 1 33 ? 18.027 10.500 1.595 1.00 1.09 33 GLU A N 18
ATOM 21438 C CA . GLU A 1 33 ? 18.586 11.379 2.613 1.00 1.26 33 GLU A CA 18
ATOM 21439 C C . GLU A 1 33 ? 17.481 12.039 3.437 1.00 1.23 33 GLU A C 18
ATOM 21440 O O . GLU A 1 33 ? 17.728 12.533 4.536 1.00 1.39 33 GLU A O 18
ATOM 21452 N N . ASP A 1 34 ? 16.260 12.039 2.911 1.00 1.12 34 ASP A N 18
ATOM 21453 C CA . ASP A 1 34 ? 15.144 12.701 3.580 1.00 1.23 34 ASP A CA 18
ATOM 21454 C C . ASP A 1 34 ? 14.486 11.799 4.612 1.00 1.17 34 ASP A C 18
ATOM 21455 O O . ASP A 1 34 ? 13.645 12.250 5.391 1.00 1.38 34 ASP A O 18
ATOM 21464 N N . ILE A 1 35 ? 14.849 10.522 4.620 1.00 0.97 35 ILE A N 18
ATOM 21465 C CA . ILE A 1 35 ? 14.350 9.616 5.643 1.00 0.97 35 ILE A CA 18
ATOM 21466 C C . ILE A 1 35 ? 15.426 9.342 6.688 1.00 1.02 35 ILE A C 18
ATOM 21467 O O . ILE A 1 35 ? 15.124 9.065 7.846 1.00 1.09 35 ILE A O 18
ATOM 21483 N N . GLY A 1 36 ? 16.689 9.424 6.264 1.00 1.08 36 GLY A N 18
ATOM 21484 C CA . GLY A 1 36 ? 17.812 9.293 7.183 1.00 1.25 36 GLY A CA 18
ATOM 21485 C C . GLY A 1 36 ? 17.917 7.916 7.816 1.00 1.17 36 GLY A C 18
ATOM 21486 O O . GLY A 1 36 ? 18.689 7.714 8.756 1.00 1.40 36 GLY A O 18
ATOM 21490 N N . GLY A 1 37 ? 17.149 6.967 7.296 1.00 0.97 37 GLY A N 18
ATOM 21491 C CA . GLY A 1 37 ? 17.147 5.628 7.844 1.00 0.96 37 GLY A CA 18
ATOM 21492 C C . GLY A 1 37 ? 16.246 5.501 9.058 1.00 0.88 37 GLY A C 18
ATOM 21493 O O . GLY A 1 37 ? 16.651 4.957 10.086 1.00 1.05 37 GLY A O 18
ATOM 21497 N N . LEU A 1 38 ? 15.027 6.017 8.947 1.00 0.77 38 LEU A N 18
ATOM 21498 C CA . LEU A 1 38 ? 14.046 5.881 10.014 1.00 0.83 38 LEU A CA 18
ATOM 21499 C C . LEU A 1 38 ? 13.271 4.582 9.838 1.00 0.66 38 LEU A C 18
ATOM 21500 O O . LEU A 1 38 ? 13.175 4.061 8.727 1.00 0.67 38 LEU A O 18
ATOM 21516 N N . ARG A 1 39 ? 12.739 4.051 10.927 1.00 0.68 39 ARG A N 18
ATOM 21517 C CA . ARG A 1 39 ? 12.054 2.766 10.878 1.00 0.59 39 ARG A CA 18
ATOM 21518 C C . ARG A 1 39 ? 10.611 2.931 10.422 1.00 0.52 39 ARG A C 18
ATOM 21519 O O . ARG A 1 39 ? 9.848 3.726 10.978 1.00 0.62 39 ARG A O 18
ATOM 21540 N N . SER A 1 40 ? 10.250 2.179 9.401 1.00 0.45 40 SER A N 18
ATOM 21541 C CA . SER A 1 40 ? 8.910 2.213 8.858 1.00 0.50 40 SER A CA 18
ATOM 21542 C C . SER A 1 40 ? 8.003 1.255 9.619 1.00 0.49 40 SER A C 18
ATOM 21543 O O . SER A 1 40 ? 8.474 0.354 10.312 1.00 0.48 40 SER A O 18
ATOM 21551 N N . SER A 1 41 ? 6.702 1.462 9.497 1.00 0.59 41 SER A N 18
ATOM 21552 C CA . SER A 1 41 ? 5.735 0.615 10.167 1.00 0.68 41 SER A CA 18
ATOM 21553 C C . SER A 1 41 ? 5.350 -0.545 9.259 1.00 0.65 41 SER A C 18
ATOM 21554 O O . SER A 1 41 ? 4.771 -0.343 8.191 1.00 0.66 41 SER A O 18
ATOM 21562 N N . ALA A 1 42 ? 5.713 -1.752 9.676 1.00 0.69 42 ALA A N 18
ATOM 21563 C CA . ALA A 1 42 ? 5.503 -2.952 8.877 1.00 0.72 42 ALA A CA 18
ATOM 21564 C C . ALA A 1 42 ? 4.034 -3.160 8.532 1.00 0.63 42 ALA A C 18
ATOM 21565 O O . ALA A 1 42 ? 3.209 -3.441 9.404 1.00 0.66 42 ALA A O 18
ATOM 21572 N N . LEU A 1 43 ? 3.713 -3.024 7.259 1.00 0.59 43 LEU A N 18
ATOM 21573 C CA . LEU A 1 43 ? 2.373 -3.310 6.778 1.00 0.54 43 LEU A CA 18
ATOM 21574 C C . LEU A 1 43 ? 2.403 -4.574 5.929 1.00 0.45 43 LEU A C 18
ATOM 21575 O O . LEU A 1 43 ? 2.494 -4.516 4.703 1.00 0.51 43 LEU A O 18
ATOM 21591 N N . LYS A 1 44 ? 2.344 -5.718 6.593 1.00 0.43 44 LYS A N 18
ATOM 21592 C CA . LYS A 1 44 ? 2.384 -6.999 5.910 1.00 0.43 44 LYS A CA 18
ATOM 21593 C C . LYS A 1 44 ? 0.979 -7.570 5.814 1.00 0.41 44 LYS A C 18
ATOM 21594 O O . LYS A 1 44 ? 0.340 -7.855 6.828 1.00 0.50 44 LYS A O 18
ATOM 21613 N N . GLY A 1 45 ? 0.496 -7.710 4.594 1.00 0.37 45 GLY A N 18
ATOM 21614 C CA . GLY A 1 45 ? -0.813 -8.278 4.385 1.00 0.37 45 GLY A CA 18
ATOM 21615 C C . GLY A 1 45 ? -1.249 -8.201 2.944 1.00 0.33 45 GLY A C 18
ATOM 21616 O O . GLY A 1 45 ? -0.433 -7.956 2.051 1.00 0.34 45 GLY A O 18
ATOM 21620 N N . ARG A 1 46 ? -2.539 -8.384 2.725 1.00 0.35 46 ARG A N 18
ATOM 21621 C CA . ARG A 1 46 ? -3.112 -8.356 1.390 1.00 0.36 46 ARG A CA 18
ATOM 21622 C C . ARG A 1 46 ? -3.704 -6.977 1.114 1.00 0.34 46 ARG A C 18
ATOM 21623 O O . ARG A 1 46 ? -4.758 -6.623 1.642 1.00 0.48 46 ARG A O 18
ATOM 21644 N N . HIS A 1 47 ? -3.008 -6.193 0.310 1.00 0.32 47 HIS A N 18
ATOM 21645 C CA . HIS A 1 47 ? -3.444 -4.835 0.006 1.00 0.45 47 HIS A CA 18
ATOM 21646 C C . HIS A 1 47 ? -3.248 -4.520 -1.468 1.00 0.43 47 HIS A C 18
ATOM 21647 O O . HIS A 1 47 ? -2.299 -4.994 -2.091 1.00 0.46 47 HIS A O 18
ATOM 21662 N N . ASP A 1 48 ? -4.172 -3.746 -2.020 1.00 0.47 48 ASP A N 18
ATOM 21663 C CA . ASP A 1 48 ? -4.002 -3.169 -3.349 1.00 0.55 48 ASP A CA 18
ATOM 21664 C C . ASP A 1 48 ? -2.983 -2.035 -3.269 1.00 0.48 48 ASP A C 18
ATOM 21665 O O . ASP A 1 48 ? -2.713 -1.536 -2.172 1.00 0.44 48 ASP A O 18
ATOM 21674 N N . LEU A 1 49 ? -2.415 -1.631 -4.399 1.00 0.50 49 LEU A N 18
ATOM 21675 C CA . LEU A 1 49 ? -1.362 -0.622 -4.407 1.00 0.51 49 LEU A CA 18
ATOM 21676 C C . LEU A 1 49 ? -1.828 0.656 -3.711 1.00 0.42 49 LEU A C 18
ATOM 21677 O O . LEU A 1 49 ? -1.157 1.161 -2.807 1.00 0.43 49 LEU A O 18
ATOM 21693 N N . GLN A 1 50 ? -2.994 1.157 -4.118 1.00 0.41 50 GLN A N 18
ATOM 21694 C CA . GLN A 1 50 ? -3.568 2.367 -3.535 1.00 0.42 50 GLN A CA 18
ATOM 21695 C C . GLN A 1 50 ? -3.812 2.196 -2.040 1.00 0.39 50 GLN A C 18
ATOM 21696 O O . GLN A 1 50 ? -3.604 3.123 -1.256 1.00 0.41 50 GLN A O 18
ATOM 21710 N N . SER A 1 51 ? -4.251 1.005 -1.658 1.00 0.41 51 SER A N 18
ATOM 21711 C CA . SER A 1 51 ? -4.517 0.694 -0.263 1.00 0.46 51 SER A CA 18
ATOM 21712 C C . SER A 1 51 ? -3.234 0.789 0.558 1.00 0.41 51 SER A C 18
ATOM 21713 O O . SER A 1 51 ? -3.182 1.486 1.575 1.00 0.43 51 SER A O 18
ATOM 21721 N N . SER A 1 52 ? -2.201 0.103 0.092 1.00 0.40 52 SER A N 18
ATOM 21722 C CA . SER A 1 52 ? -0.934 0.037 0.801 1.00 0.43 52 SER A CA 18
ATOM 21723 C C . SER A 1 52 ? -0.305 1.424 0.940 1.00 0.41 52 SER A C 18
ATOM 21724 O O . SER A 1 52 ? 0.073 1.832 2.038 1.00 0.45 52 SER A O 18
ATOM 21732 N N . LEU A 1 53 ? -0.223 2.153 -0.171 1.00 0.39 53 LEU A N 18
ATOM 21733 C CA . LEU A 1 53 ? 0.457 3.446 -0.201 1.00 0.41 53 LEU A CA 18
ATOM 21734 C C . LEU A 1 53 ? -0.170 4.449 0.762 1.00 0.40 53 LEU A C 18
ATOM 21735 O O . LEU A 1 53 ? 0.536 5.223 1.405 1.00 0.46 53 LEU A O 18
ATOM 21751 N N . ARG A 1 54 ? -1.491 4.434 0.863 1.00 0.38 54 ARG A N 18
ATOM 21752 C CA . ARG A 1 54 ? -2.186 5.398 1.705 1.00 0.43 54 ARG A CA 18
ATOM 21753 C C . ARG A 1 54 ? -1.974 5.084 3.183 1.00 0.42 54 ARG A C 18
ATOM 21754 O O . ARG A 1 54 ? -1.634 5.969 3.969 1.00 0.48 54 ARG A O 18
ATOM 21775 N N . ILE A 1 55 ? -2.155 3.820 3.546 1.00 0.42 55 ILE A N 18
ATOM 21776 C CA . ILE A 1 55 ? -2.036 3.395 4.936 1.00 0.47 55 ILE A CA 18
ATOM 21777 C C . ILE A 1 55 ? -0.599 3.551 5.435 1.00 0.49 55 ILE A C 18
ATOM 21778 O O . ILE A 1 55 ? -0.364 3.933 6.584 1.00 0.59 55 ILE A O 18
ATOM 21794 N N . LEU A 1 56 ? 0.356 3.275 4.556 1.00 0.45 56 LEU A N 18
ATOM 21795 C CA . LEU A 1 56 ? 1.769 3.367 4.898 1.00 0.52 56 LEU A CA 18
ATOM 21796 C C . LEU A 1 56 ? 2.206 4.824 5.043 1.00 0.53 56 LEU A C 18
ATOM 21797 O O . LEU A 1 56 ? 3.112 5.137 5.814 1.00 0.65 56 LEU A O 18
ATOM 21813 N N . LEU A 1 57 ? 1.555 5.709 4.294 1.00 0.51 57 LEU A N 18
ATOM 21814 C CA . LEU A 1 57 ? 1.894 7.127 4.316 1.00 0.63 57 LEU A CA 18
ATOM 21815 C C . LEU A 1 57 ? 1.476 7.768 5.634 1.00 0.72 57 LEU A C 18
ATOM 21816 O O . LEU A 1 57 ? 2.223 8.560 6.214 1.00 1.16 57 LEU A O 18
ATOM 21832 N N . GLN A 1 58 ? 0.264 7.440 6.073 1.00 0.61 58 GLN A N 18
ATOM 21833 C CA . GLN A 1 58 ? -0.311 7.981 7.305 1.00 0.79 58 GLN A CA 18
ATOM 21834 C C . GLN A 1 58 ? 0.674 7.927 8.473 1.00 1.05 58 GLN A C 18
ATOM 21835 O O . GLN A 1 58 ? 0.948 6.861 9.022 1.00 2.03 58 GLN A O 18
ATOM 21849 N N . GLY A 1 59 ? 1.202 9.086 8.850 1.00 0.97 59 GLY A N 18
ATOM 21850 C CA . GLY A 1 59 ? 2.128 9.150 9.963 1.00 1.28 59 GLY A CA 18
ATOM 21851 C C . GLY A 1 59 ? 3.475 9.735 9.582 1.00 1.13 59 GLY A C 18
ATOM 21852 O O . GLY A 1 59 ? 4.211 10.214 10.442 1.00 1.42 59 GLY A O 18
ATOM 21856 N N . THR A 1 60 ? 3.797 9.713 8.294 1.00 0.95 60 THR A N 18
ATOM 21857 C CA . THR A 1 60 ? 5.109 10.165 7.836 1.00 0.99 60 THR A CA 18
ATOM 21858 C C . THR A 1 60 ? 5.118 11.648 7.464 1.00 1.06 60 THR A C 18
ATOM 21859 O O . THR A 1 60 ? 6.178 12.222 7.213 1.00 1.25 60 THR A O 18
ATOM 21870 N N . GLY A 1 61 ? 3.939 12.269 7.444 1.00 1.08 61 GLY A N 18
ATOM 21871 C CA . GLY A 1 61 ? 3.836 13.670 7.062 1.00 1.32 61 GLY A CA 18
ATOM 21872 C C . GLY A 1 61 ? 4.238 13.931 5.618 1.00 1.26 61 GLY A C 18
ATOM 21873 O O . GLY A 1 61 ? 4.506 15.071 5.237 1.00 1.35 61 GLY A O 18
ATOM 21877 N N . LEU A 1 62 ? 4.276 12.880 4.815 1.00 1.16 62 LEU A N 18
ATOM 21878 C CA . LEU A 1 62 ? 4.692 12.994 3.427 1.00 1.11 62 LEU A CA 18
ATOM 21879 C C . LEU A 1 62 ? 3.488 12.891 2.495 1.00 1.07 62 LEU A C 18
ATOM 21880 O O . LEU A 1 62 ? 2.369 12.645 2.939 1.00 1.14 62 LEU A O 18
ATOM 21896 N N . ARG A 1 63 ? 3.724 13.111 1.211 1.00 1.01 63 ARG A N 18
ATOM 21897 C CA . ARG A 1 63 ? 2.686 12.981 0.197 1.00 1.03 63 ARG A CA 18
ATOM 21898 C C . ARG A 1 63 ? 3.068 11.913 -0.821 1.00 0.92 63 ARG A C 18
ATOM 21899 O O . ARG A 1 63 ? 4.183 11.918 -1.342 1.00 0.87 63 ARG A O 18
ATOM 21920 N N . TYR A 1 64 ? 2.146 11.005 -1.101 1.00 0.96 64 TYR A N 18
ATOM 21921 C CA . TYR A 1 64 ? 2.375 9.998 -2.124 1.00 0.91 64 TYR A CA 18
ATOM 21922 C C . TYR A 1 64 ? 1.679 10.406 -3.421 1.00 0.89 64 TYR A C 18
ATOM 21923 O O . TYR A 1 64 ? 0.463 10.606 -3.460 1.00 0.94 64 TYR A O 18
ATOM 21941 N N . GLN A 1 65 ? 2.460 10.589 -4.465 1.00 0.90 65 GLN A N 18
ATOM 21942 C CA . GLN A 1 65 ? 1.904 10.863 -5.777 1.00 0.93 65 GLN A CA 18
ATOM 21943 C C . GLN A 1 65 ? 1.909 9.580 -6.595 1.00 0.87 65 GLN A C 18
ATOM 21944 O O . GLN A 1 65 ? 2.968 9.083 -6.977 1.00 0.86 65 GLN A O 18
ATOM 21958 N N . ILE A 1 66 ? 0.729 9.032 -6.828 1.00 0.88 66 ILE A N 18
ATOM 21959 C CA . ILE A 1 66 ? 0.600 7.797 -7.584 1.00 0.86 66 ILE A CA 18
ATOM 21960 C C . ILE A 1 66 ? 0.058 8.081 -8.982 1.00 0.98 66 ILE A C 18
ATOM 21961 O O . ILE A 1 66 ? -1.078 8.524 -9.156 1.00 1.11 66 ILE A O 18
ATOM 21977 N N . ASP A 1 67 ? 0.896 7.850 -9.976 1.00 1.04 67 ASP A N 18
ATOM 21978 C CA . ASP A 1 67 ? 0.531 8.105 -11.358 1.00 1.25 67 ASP A CA 18
ATOM 21979 C C . ASP A 1 67 ? 0.904 6.907 -12.223 1.00 1.20 67 ASP A C 18
ATOM 21980 O O . ASP A 1 67 ? 2.067 6.735 -12.589 1.00 1.13 67 ASP A O 18
ATOM 21989 N N . GLY A 1 68 ? -0.084 6.077 -12.530 1.00 1.28 68 GLY A N 18
ATOM 21990 C CA . GLY A 1 68 ? 0.166 4.873 -13.300 1.00 1.30 68 GLY A CA 18
ATOM 21991 C C . GLY A 1 68 ? 1.045 3.883 -12.559 1.00 1.14 68 GLY A C 18
ATOM 21992 O O . GLY A 1 68 ? 0.601 3.235 -11.611 1.00 1.18 68 GLY A O 18
ATOM 21996 N N . ASN A 1 69 ? 2.296 3.777 -12.989 1.00 1.03 69 ASN A N 18
ATOM 21997 C CA . ASN A 1 69 ? 3.261 2.889 -12.347 1.00 0.94 69 ASN A CA 18
ATOM 21998 C C . ASN A 1 69 ? 4.326 3.710 -11.641 1.00 0.75 69 ASN A C 18
ATOM 21999 O O . ASN A 1 69 ? 5.319 3.179 -11.136 1.00 0.69 69 ASN A O 18
ATOM 22010 N N . THR A 1 70 ? 4.097 5.011 -11.596 1.00 0.74 70 THR A N 18
ATOM 22011 C CA . THR A 1 70 ? 5.047 5.936 -11.018 1.00 0.68 70 THR A CA 18
ATOM 22012 C C . THR A 1 70 ? 4.561 6.422 -9.656 1.00 0.63 70 THR A C 18
ATOM 22013 O O . THR A 1 70 ? 3.482 7.002 -9.544 1.00 0.71 70 THR A O 18
ATOM 22024 N N . VAL A 1 71 ? 5.350 6.168 -8.625 1.00 0.56 71 VAL A N 18
ATOM 22025 C CA . VAL A 1 71 ? 5.016 6.609 -7.284 1.00 0.58 71 VAL A CA 18
ATOM 22026 C C . VAL A 1 71 ? 6.060 7.606 -6.801 1.00 0.57 71 VAL A C 18
ATOM 22027 O O . VAL A 1 71 ? 7.253 7.308 -6.779 1.00 0.57 71 VAL A O 18
ATOM 22040 N N . THR A 1 72 ? 5.617 8.793 -6.436 1.00 0.63 72 THR A N 18
ATOM 22041 C CA . THR A 1 72 ? 6.523 9.846 -6.020 1.00 0.66 72 THR A CA 18
ATOM 22042 C C . THR A 1 72 ? 6.299 10.203 -4.553 1.00 0.70 72 THR A C 18
ATOM 22043 O O . THR A 1 72 ? 5.170 10.461 -4.136 1.00 0.78 72 THR A O 18
ATOM 22054 N N . VAL A 1 73 ? 7.371 10.191 -3.778 1.00 0.70 73 VAL A N 18
ATOM 22055 C CA . VAL A 1 73 ? 7.301 10.556 -2.372 1.00 0.76 73 VAL A CA 18
ATOM 22056 C C . VAL A 1 73 ? 7.748 12.001 -2.194 1.00 0.90 73 VAL A C 18
ATOM 22057 O O . VAL A 1 73 ? 8.937 12.310 -2.280 1.00 1.01 73 VAL A O 18
ATOM 22070 N N . THR A 1 74 ? 6.788 12.878 -1.961 1.00 0.97 74 THR A N 18
ATOM 22071 C CA . THR A 1 74 ? 7.054 14.302 -1.846 1.00 1.15 74 THR A CA 18
ATOM 22072 C C . THR A 1 74 ? 6.844 14.763 -0.404 1.00 1.11 74 THR A C 18
ATOM 22073 O O . THR A 1 74 ? 5.923 14.299 0.269 1.00 0.99 74 THR A O 18
ATOM 22084 N N . ALA A 1 75 ? 7.701 15.654 0.080 1.00 1.29 75 ALA A N 18
ATOM 22085 C CA . ALA A 1 75 ? 7.556 16.185 1.425 1.00 1.36 75 ALA A CA 18
ATOM 22086 C C . ALA A 1 75 ? 6.485 17.272 1.464 1.00 1.48 75 ALA A C 18
ATOM 22087 O O . ALA A 1 75 ? 6.542 18.240 0.702 1.00 1.72 75 ALA A O 18
ATOM 22094 N N . SER A 1 76 ? 5.502 17.103 2.339 1.00 1.52 76 SER A N 18
ATOM 22095 C CA . SER A 1 76 ? 4.422 18.067 2.464 1.00 1.75 76 SER A CA 18
ATOM 22096 C C . SER A 1 76 ? 4.855 19.248 3.326 1.00 2.24 76 SER A C 18
ATOM 22097 O O . SER A 1 76 ? 5.308 19.071 4.458 1.00 2.81 76 SER A O 18
ATOM 22105 N N . ALA A 1 77 ? 4.728 20.446 2.779 1.00 2.71 77 ALA A N 18
ATOM 22106 C CA . ALA A 1 77 ? 5.110 21.653 3.493 1.00 3.56 77 ALA A CA 18
ATOM 22107 C C . ALA A 1 77 ? 3.928 22.248 4.247 1.00 4.02 77 ALA A C 18
ATOM 22108 O O . ALA A 1 77 ? 2.781 22.153 3.805 1.00 4.62 77 ALA A O 18
ATOM 22115 N N . ALA A 1 78 ? 4.217 22.854 5.388 1.00 4.20 78 ALA A N 18
ATOM 22116 C CA . ALA A 1 78 ? 3.202 23.532 6.176 1.00 5.03 78 ALA A CA 18
ATOM 22117 C C . ALA A 1 78 ? 3.281 25.036 5.950 1.00 5.55 78 ALA A C 18
ATOM 22118 O O . ALA A 1 78 ? 4.319 25.543 5.510 1.00 5.99 78 ALA A O 18
ATOM 22125 N N . ALA A 1 79 ? 2.186 25.737 6.238 1.00 5.86 79 ALA A N 18
ATOM 22126 C CA . ALA A 1 79 ? 2.099 27.182 6.016 1.00 6.63 79 ALA A CA 18
ATOM 22127 C C . ALA A 1 79 ? 2.421 27.516 4.562 1.00 7.15 79 ALA A C 18
ATOM 22128 O O . ALA A 1 79 ? 3.072 28.517 4.262 1.00 7.46 79 ALA A O 18
ATOM 22135 N N . LYS A 1 80 ? 1.957 26.660 3.662 1.00 7.55 80 LYS A N 18
ATOM 22136 C CA . LYS A 1 80 ? 2.231 26.808 2.240 1.00 8.34 80 LYS A CA 18
ATOM 22137 C C . LYS A 1 80 ? 1.153 27.652 1.573 1.00 8.95 80 LYS A C 18
ATOM 22138 O O . LYS A 1 80 ? 1.334 28.145 0.459 1.00 9.25 80 LYS A O 18
ATOM 22157 N N . ASP A 1 81 ? 0.038 27.813 2.265 1.00 9.36 81 ASP A N 18
ATOM 22158 C CA . ASP A 1 81 ? -1.113 28.521 1.720 1.00 10.16 81 ASP A CA 18
ATOM 22159 C C . ASP A 1 81 ? -1.784 29.346 2.806 1.00 10.60 81 ASP A C 18
ATOM 22160 O O . ASP A 1 81 ? -2.348 30.409 2.542 1.00 11.03 81 ASP A O 18
ATOM 22169 N N . GLY A 1 82 ? -1.725 28.843 4.027 1.00 10.72 82 GLY A N 18
ATOM 22170 C CA . GLY A 1 82 ? -2.262 29.560 5.158 1.00 11.37 82 GLY A CA 18
ATOM 22171 C C . GLY A 1 82 ? -2.416 28.659 6.359 1.00 11.77 82 GLY A C 18
ATOM 22172 O O . GLY A 1 82 ? -1.687 27.647 6.440 1.00 12.00 82 GLY A O 18
ATOM 22177 N N . SER A 1 1 ? -9.412 -2.840 -8.388 1.00 2.75 1 SER A N 19
ATOM 22178 C CA . SER A 1 1 ? -8.339 -2.811 -7.373 1.00 2.38 1 SER A CA 19
ATOM 22179 C C . SER A 1 1 ? -7.843 -4.224 -7.090 1.00 1.65 1 SER A C 19
ATOM 22180 O O . SER A 1 1 ? -8.427 -4.947 -6.282 1.00 1.91 1 SER A O 19
ATOM 22190 N N . GLN A 1 2 ? -6.783 -4.624 -7.777 1.00 1.37 2 GLN A N 19
ATOM 22191 C CA . GLN A 1 2 ? -6.180 -5.928 -7.545 1.00 0.95 2 GLN A CA 19
ATOM 22192 C C . GLN A 1 2 ? -5.321 -5.874 -6.293 1.00 0.75 2 GLN A C 19
ATOM 22193 O O . GLN A 1 2 ? -4.698 -4.851 -6.005 1.00 0.86 2 GLN A O 19
ATOM 22207 N N . GLU A 1 3 ? -5.292 -6.964 -5.549 1.00 0.57 3 GLU A N 19
ATOM 22208 C CA . GLU A 1 3 ? -4.572 -6.988 -4.289 1.00 0.47 3 GLU A CA 19
ATOM 22209 C C . GLU A 1 3 ? -3.329 -7.849 -4.390 1.00 0.42 3 GLU A C 19
ATOM 22210 O O . GLU A 1 3 ? -3.230 -8.725 -5.246 1.00 0.50 3 GLU A O 19
ATOM 22222 N N . TRP A 1 4 ? -2.391 -7.592 -3.502 1.00 0.36 4 TRP A N 19
ATOM 22223 C CA . TRP A 1 4 ? -1.183 -8.387 -3.400 1.00 0.38 4 TRP A CA 19
ATOM 22224 C C . TRP A 1 4 ? -0.881 -8.647 -1.938 1.00 0.34 4 TRP A C 19
ATOM 22225 O O . TRP A 1 4 ? -1.307 -7.882 -1.066 1.00 0.34 4 TRP A O 19
ATOM 22246 N N . THR A 1 5 ? -0.163 -9.720 -1.662 1.00 0.37 5 THR A N 19
ATOM 22247 C CA . THR A 1 5 ? 0.227 -10.019 -0.300 1.00 0.39 5 THR A CA 19
ATOM 22248 C C . THR A 1 5 ? 1.629 -9.482 -0.072 1.00 0.35 5 THR A C 19
ATOM 22249 O O . THR A 1 5 ? 2.623 -10.114 -0.440 1.00 0.44 5 THR A O 19
ATOM 22260 N N . LEU A 1 6 ? 1.692 -8.311 0.531 1.00 0.30 6 LEU A N 19
ATOM 22261 C CA . LEU A 1 6 ? 2.927 -7.559 0.625 1.00 0.34 6 LEU A CA 19
ATOM 22262 C C . LEU A 1 6 ? 3.625 -7.820 1.947 1.00 0.42 6 LEU A C 19
ATOM 22263 O O . LEU A 1 6 ? 3.079 -7.550 3.020 1.00 0.75 6 LEU A O 19
ATOM 22279 N N . ASP A 1 7 ? 4.825 -8.364 1.865 1.00 0.38 7 ASP A N 19
ATOM 22280 C CA . ASP A 1 7 ? 5.640 -8.575 3.044 1.00 0.44 7 ASP A CA 19
ATOM 22281 C C . ASP A 1 7 ? 6.574 -7.388 3.217 1.00 0.39 7 ASP A C 19
ATOM 22282 O O . ASP A 1 7 ? 7.613 -7.300 2.562 1.00 0.46 7 ASP A O 19
ATOM 22291 N N . ILE A 1 8 ? 6.187 -6.460 4.080 1.00 0.35 8 ILE A N 19
ATOM 22292 C CA . ILE A 1 8 ? 6.936 -5.227 4.263 1.00 0.32 8 ILE A CA 19
ATOM 22293 C C . ILE A 1 8 ? 7.702 -5.248 5.582 1.00 0.30 8 ILE A C 19
ATOM 22294 O O . ILE A 1 8 ? 7.136 -5.551 6.635 1.00 0.35 8 ILE A O 19
ATOM 22310 N N . PRO A 1 9 ? 9.014 -4.969 5.525 1.00 0.26 9 PRO A N 19
ATOM 22311 C CA . PRO A 1 9 ? 9.867 -4.873 6.714 1.00 0.26 9 PRO A CA 19
ATOM 22312 C C . PRO A 1 9 ? 9.506 -3.685 7.604 1.00 0.27 9 PRO A C 19
ATOM 22313 O O . PRO A 1 9 ? 8.955 -2.684 7.141 1.00 0.32 9 PRO A O 19
ATOM 22324 N N . ALA A 1 10 ? 9.841 -3.800 8.880 1.00 0.30 10 ALA A N 19
ATOM 22325 C CA . ALA A 1 10 ? 9.572 -2.746 9.849 1.00 0.33 10 ALA A CA 19
ATOM 22326 C C . ALA A 1 10 ? 10.863 -2.020 10.188 1.00 0.35 10 ALA A C 19
ATOM 22327 O O . ALA A 1 10 ? 11.043 -1.501 11.292 1.00 0.43 10 ALA A O 19
ATOM 22334 N N . GLN A 1 11 ? 11.751 -1.989 9.212 1.00 0.34 11 GLN A N 19
ATOM 22335 C CA . GLN A 1 11 ? 13.063 -1.393 9.371 1.00 0.40 11 GLN A CA 19
ATOM 22336 C C . GLN A 1 11 ? 13.077 -0.008 8.739 1.00 0.35 11 GLN A C 19
ATOM 22337 O O . GLN A 1 11 ? 12.017 0.576 8.490 1.00 0.37 11 GLN A O 19
ATOM 22351 N N . SER A 1 12 ? 14.268 0.515 8.489 1.00 0.38 12 SER A N 19
ATOM 22352 C CA . SER A 1 12 ? 14.414 1.776 7.784 1.00 0.40 12 SER A CA 19
ATOM 22353 C C . SER A 1 12 ? 13.723 1.696 6.419 1.00 0.36 12 SER A C 19
ATOM 22354 O O . SER A 1 12 ? 13.746 0.651 5.754 1.00 0.34 12 SER A O 19
ATOM 22362 N N . MET A 1 13 ? 13.097 2.811 6.034 1.00 0.42 13 MET A N 19
ATOM 22363 C CA . MET A 1 13 ? 12.359 2.934 4.769 1.00 0.46 13 MET A CA 19
ATOM 22364 C C . MET A 1 13 ? 13.140 2.404 3.571 1.00 0.42 13 MET A C 19
ATOM 22365 O O . MET A 1 13 ? 12.541 1.989 2.580 1.00 0.45 13 MET A O 19
ATOM 22379 N N . ASN A 1 14 ? 14.464 2.428 3.665 1.00 0.41 14 ASN A N 19
ATOM 22380 C CA . ASN A 1 14 ? 15.330 1.926 2.601 1.00 0.45 14 ASN A CA 19
ATOM 22381 C C . ASN A 1 14 ? 14.947 0.504 2.203 1.00 0.41 14 ASN A C 19
ATOM 22382 O O . ASN A 1 14 ? 14.803 0.202 1.016 1.00 0.47 14 ASN A O 19
ATOM 22393 N N . SER A 1 15 ? 14.749 -0.358 3.194 1.00 0.36 15 SER A N 19
ATOM 22394 C CA . SER A 1 15 ? 14.452 -1.758 2.936 1.00 0.36 15 SER A CA 19
ATOM 22395 C C . SER A 1 15 ? 12.984 -1.934 2.566 1.00 0.32 15 SER A C 19
ATOM 22396 O O . SER A 1 15 ? 12.652 -2.672 1.640 1.00 0.32 15 SER A O 19
ATOM 22404 N N . ALA A 1 16 ? 12.115 -1.238 3.294 1.00 0.31 16 ALA A N 19
ATOM 22405 C CA . ALA A 1 16 ? 10.673 -1.347 3.092 1.00 0.32 16 ALA A CA 19
ATOM 22406 C C . ALA A 1 16 ? 10.265 -0.940 1.676 1.00 0.30 16 ALA A C 19
ATOM 22407 O O . ALA A 1 16 ? 9.520 -1.660 1.012 1.00 0.29 16 ALA A O 19
ATOM 22414 N N . LEU A 1 17 ? 10.764 0.200 1.216 1.00 0.31 17 LEU A N 19
ATOM 22415 C CA . LEU A 1 17 ? 10.412 0.700 -0.107 1.00 0.33 17 LEU A CA 19
ATOM 22416 C C . LEU A 1 17 ? 10.989 -0.202 -1.195 1.00 0.32 17 LEU A C 19
ATOM 22417 O O . LEU A 1 17 ? 10.337 -0.469 -2.203 1.00 0.35 17 LEU A O 19
ATOM 22433 N N . GLN A 1 18 ? 12.198 -0.692 -0.970 1.00 0.34 18 GLN A N 19
ATOM 22434 C CA . GLN A 1 18 ? 12.832 -1.623 -1.893 1.00 0.39 18 GLN A CA 19
ATOM 22435 C C . GLN A 1 18 ? 12.016 -2.910 -2.003 1.00 0.33 18 GLN A C 19
ATOM 22436 O O . GLN A 1 18 ? 11.808 -3.439 -3.096 1.00 0.34 18 GLN A O 19
ATOM 22450 N N . ALA A 1 19 ? 11.550 -3.397 -0.865 1.00 0.29 19 ALA A N 19
ATOM 22451 C CA . ALA A 1 19 ? 10.753 -4.610 -0.823 1.00 0.28 19 ALA A CA 19
ATOM 22452 C C . ALA A 1 19 ? 9.408 -4.404 -1.503 1.00 0.26 19 ALA A C 19
ATOM 22453 O O . ALA A 1 19 ? 8.938 -5.272 -2.238 1.00 0.28 19 ALA A O 19
ATOM 22460 N N . LEU A 1 20 ? 8.798 -3.250 -1.266 1.00 0.27 20 LEU A N 19
ATOM 22461 C CA . LEU A 1 20 ? 7.477 -2.949 -1.809 1.00 0.32 20 LEU A CA 19
ATOM 22462 C C . LEU A 1 20 ? 7.523 -2.849 -3.332 1.00 0.33 20 LEU A C 19
ATOM 22463 O O . LEU A 1 20 ? 6.628 -3.339 -4.027 1.00 0.36 20 LEU A O 19
ATOM 22479 N N . ALA A 1 21 ? 8.589 -2.237 -3.834 1.00 0.33 21 ALA A N 19
ATOM 22480 C CA . ALA A 1 21 ? 8.727 -1.970 -5.257 1.00 0.39 21 ALA A CA 19
ATOM 22481 C C . ALA A 1 21 ? 8.779 -3.269 -6.049 1.00 0.38 21 ALA A C 19
ATOM 22482 O O . ALA A 1 21 ? 7.981 -3.491 -6.960 1.00 0.44 21 ALA A O 19
ATOM 22489 N N . LYS A 1 22 ? 9.712 -4.136 -5.670 1.00 0.36 22 LYS A N 19
ATOM 22490 C CA . LYS A 1 22 ? 9.943 -5.390 -6.382 1.00 0.42 22 LYS A CA 19
ATOM 22491 C C . LYS A 1 22 ? 8.757 -6.349 -6.258 1.00 0.37 22 LYS A C 19
ATOM 22492 O O . LYS A 1 22 ? 8.599 -7.256 -7.074 1.00 0.47 22 LYS A O 19
ATOM 22511 N N . GLN A 1 23 ? 7.925 -6.150 -5.237 1.00 0.33 23 GLN A N 19
ATOM 22512 C CA . GLN A 1 23 ? 6.762 -7.009 -5.026 1.00 0.39 23 GLN A CA 19
ATOM 22513 C C . GLN A 1 23 ? 5.593 -6.604 -5.918 1.00 0.40 23 GLN A C 19
ATOM 22514 O O . GLN A 1 23 ? 4.731 -7.426 -6.224 1.00 0.49 23 GLN A O 19
ATOM 22528 N N . THR A 1 24 ? 5.560 -5.345 -6.336 1.00 0.38 24 THR A N 19
ATOM 22529 C CA . THR A 1 24 ? 4.444 -4.855 -7.136 1.00 0.47 24 THR A CA 19
ATOM 22530 C C . THR A 1 24 ? 4.894 -4.399 -8.521 1.00 0.48 24 THR A C 19
ATOM 22531 O O . THR A 1 24 ? 4.086 -3.899 -9.309 1.00 0.76 24 THR A O 19
ATOM 22542 N N . ASP A 1 25 ? 6.183 -4.584 -8.809 1.00 0.41 25 ASP A N 19
ATOM 22543 C CA . ASP A 1 25 ? 6.777 -4.166 -10.083 1.00 0.49 25 ASP A CA 19
ATOM 22544 C C . ASP A 1 25 ? 6.593 -2.672 -10.307 1.00 0.49 25 ASP A C 19
ATOM 22545 O O . ASP A 1 25 ? 6.434 -2.218 -11.444 1.00 0.72 25 ASP A O 19
ATOM 22554 N N . THR A 1 26 ? 6.622 -1.912 -9.227 1.00 0.34 26 THR A N 19
ATOM 22555 C CA . THR A 1 26 ? 6.393 -0.480 -9.299 1.00 0.40 26 THR A CA 19
ATOM 22556 C C . THR A 1 26 ? 7.698 0.288 -9.149 1.00 0.38 26 THR A C 19
ATOM 22557 O O . THR A 1 26 ? 8.707 -0.257 -8.694 1.00 0.40 26 THR A O 19
ATOM 22568 N N . GLN A 1 27 ? 7.681 1.547 -9.550 1.00 0.41 27 GLN A N 19
ATOM 22569 C CA . GLN A 1 27 ? 8.828 2.414 -9.378 1.00 0.44 27 GLN A CA 19
ATOM 22570 C C . GLN A 1 27 ? 8.560 3.394 -8.251 1.00 0.46 27 GLN A C 19
ATOM 22571 O O . GLN A 1 27 ? 7.648 4.222 -8.343 1.00 0.47 27 GLN A O 19
ATOM 22585 N N . LEU A 1 28 ? 9.346 3.300 -7.197 1.00 0.51 28 LEU A N 19
ATOM 22586 C CA . LEU A 1 28 ? 9.177 4.165 -6.048 1.00 0.55 28 LEU A CA 19
ATOM 22587 C C . LEU A 1 28 ? 10.279 5.212 -6.034 1.00 0.58 28 LEU A C 19
ATOM 22588 O O . LEU A 1 28 ? 11.460 4.887 -5.889 1.00 0.71 28 LEU A O 19
ATOM 22604 N N . LEU A 1 29 ? 9.891 6.462 -6.199 1.00 0.53 29 LEU A N 19
ATOM 22605 C CA . LEU A 1 29 ? 10.841 7.552 -6.260 1.00 0.60 29 LEU A CA 19
ATOM 22606 C C . LEU A 1 29 ? 10.830 8.309 -4.944 1.00 0.63 29 LEU A C 19
ATOM 22607 O O . LEU A 1 29 ? 9.829 8.911 -4.568 1.00 0.66 29 LEU A O 19
ATOM 22623 N N . TYR A 1 30 ? 11.945 8.259 -4.249 1.00 0.65 30 TYR A N 19
ATOM 22624 C CA . TYR A 1 30 ? 12.072 8.888 -2.948 1.00 0.72 30 TYR A CA 19
ATOM 22625 C C . TYR A 1 30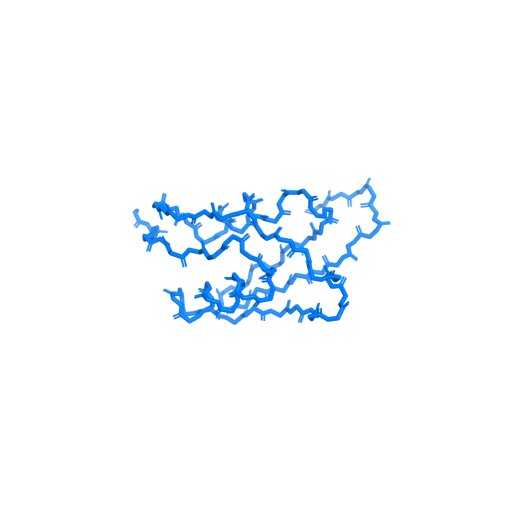 ? 13.401 9.617 -2.860 1.00 0.77 30 TYR A C 19
ATOM 22626 O O . TYR A 1 30 ? 14.250 9.477 -3.740 1.00 0.82 30 TYR A O 19
ATOM 22644 N N . SER A 1 31 ? 13.582 10.390 -1.809 1.00 0.85 31 SER A N 19
ATOM 22645 C CA . SER A 1 31 ? 14.825 11.107 -1.607 1.00 0.97 31 SER A CA 19
ATOM 22646 C C . SER A 1 31 ? 15.333 10.885 -0.188 1.00 0.88 31 SER A C 19
ATOM 22647 O O . SER A 1 31 ? 14.543 10.928 0.754 1.00 0.85 31 SER A O 19
ATOM 22655 N N . PRO A 1 32 ? 16.631 10.596 -0.015 1.00 0.96 32 PRO A N 19
ATOM 22656 C CA . PRO A 1 32 ? 17.206 10.247 1.291 1.00 0.99 32 PRO A CA 19
ATOM 22657 C C . PRO A 1 32 ? 16.808 11.228 2.393 1.00 1.01 32 PRO A C 19
ATOM 22658 O O . PRO A 1 32 ? 16.277 10.831 3.436 1.00 1.05 32 PRO A O 19
ATOM 22669 N N . GLU A 1 33 ? 17.028 12.509 2.138 1.00 1.09 33 GLU A N 19
ATOM 22670 C CA . GLU A 1 33 ? 16.726 13.563 3.099 1.00 1.26 33 GLU A CA 19
ATOM 22671 C C . GLU A 1 33 ? 15.219 13.778 3.266 1.00 1.23 33 GLU A C 19
ATOM 22672 O O . GLU A 1 33 ? 14.788 14.505 4.159 1.00 1.39 33 GLU A O 19
ATOM 22684 N N . ASP A 1 34 ? 14.421 13.154 2.408 1.00 1.12 34 ASP A N 19
ATOM 22685 C CA . ASP A 1 34 ? 12.970 13.324 2.451 1.00 1.23 34 ASP A CA 19
ATOM 22686 C C . ASP A 1 34 ? 12.328 12.202 3.254 1.00 1.17 34 ASP A C 19
ATOM 22687 O O . ASP A 1 34 ? 11.137 12.241 3.550 1.00 1.38 34 ASP A O 19
ATOM 22696 N N . ILE A 1 35 ? 13.128 11.200 3.604 1.00 0.97 35 ILE A N 19
ATOM 22697 C CA . ILE A 1 35 ? 12.638 10.082 4.402 1.00 0.97 35 ILE A CA 19
ATOM 22698 C C . ILE A 1 35 ? 13.408 9.977 5.715 1.00 1.02 35 ILE A C 19
ATOM 22699 O O . ILE A 1 35 ? 12.883 9.504 6.720 1.00 1.09 35 ILE A O 19
ATOM 22715 N N . GLY A 1 36 ? 14.666 10.410 5.696 1.00 1.08 36 GLY A N 19
ATOM 22716 C CA . GLY A 1 36 ? 15.472 10.434 6.904 1.00 1.25 36 GLY A CA 19
ATOM 22717 C C . GLY A 1 36 ? 15.947 9.058 7.329 1.00 1.17 36 GLY A C 19
ATOM 22718 O O . GLY A 1 36 ? 16.667 8.926 8.322 1.00 1.40 36 GLY A O 19
ATOM 22722 N N . GLY A 1 37 ? 15.548 8.036 6.579 1.00 0.97 37 GLY A N 19
ATOM 22723 C CA . GLY A 1 37 ? 15.924 6.676 6.908 1.00 0.96 37 GLY A CA 19
ATOM 22724 C C . GLY A 1 37 ? 15.283 6.200 8.199 1.00 0.88 37 GLY A C 19
ATOM 22725 O O . GLY A 1 37 ? 15.921 5.528 9.007 1.00 1.05 37 GLY A O 19
ATOM 22729 N N . LEU A 1 38 ? 14.018 6.546 8.393 1.00 0.77 38 LEU A N 19
ATOM 22730 C CA . LEU A 1 38 ? 13.309 6.180 9.610 1.00 0.83 38 LEU A CA 19
ATOM 22731 C C . LEU A 1 38 ? 12.598 4.845 9.426 1.00 0.66 38 LEU A C 19
ATOM 22732 O O . LEU A 1 38 ? 12.421 4.378 8.298 1.00 0.67 38 LEU A O 19
ATOM 22748 N N . ARG A 1 39 ? 12.213 4.226 10.536 1.00 0.68 39 ARG A N 19
ATOM 22749 C CA . ARG A 1 39 ? 11.507 2.954 10.492 1.00 0.59 39 ARG A CA 19
ATOM 22750 C C . ARG A 1 39 ? 10.059 3.173 10.079 1.00 0.52 39 ARG A C 19
ATOM 22751 O O . ARG A 1 39 ? 9.307 3.898 10.732 1.00 0.62 39 ARG A O 19
ATOM 22772 N N . SER A 1 40 ? 9.680 2.544 8.984 1.00 0.45 40 SER A N 19
ATOM 22773 C CA . SER A 1 40 ? 8.370 2.753 8.402 1.00 0.50 40 SER A CA 19
ATOM 22774 C C . SER A 1 40 ? 7.318 1.863 9.053 1.00 0.49 40 SER A C 19
ATOM 22775 O O . SER A 1 40 ? 7.643 0.906 9.761 1.00 0.48 40 SER A O 19
ATOM 22783 N N . SER A 1 41 ? 6.057 2.184 8.800 1.00 0.59 41 SER A N 19
ATOM 22784 C CA . SER A 1 41 ? 4.954 1.416 9.337 1.00 0.68 41 SER A CA 19
ATOM 22785 C C . SER A 1 41 ? 4.653 0.259 8.398 1.00 0.65 41 SER A C 19
ATOM 22786 O O . SER A 1 41 ? 3.935 0.419 7.408 1.00 0.66 41 SER A O 19
ATOM 22794 N N . ALA A 1 42 ? 5.230 -0.896 8.708 1.00 0.69 42 ALA A N 19
ATOM 22795 C CA . ALA A 1 42 ? 5.149 -2.061 7.841 1.00 0.72 42 ALA A CA 19
ATOM 22796 C C . ALA A 1 42 ? 3.706 -2.428 7.525 1.00 0.63 42 ALA A C 19
ATOM 22797 O O . ALA A 1 42 ? 2.882 -2.578 8.428 1.00 0.66 42 ALA A O 19
ATOM 22804 N N . LEU A 1 43 ? 3.407 -2.556 6.242 1.00 0.59 43 LEU A N 19
ATOM 22805 C CA . LEU A 1 43 ? 2.099 -3.003 5.804 1.00 0.54 43 LEU A CA 19
ATOM 22806 C C . LEU A 1 43 ? 2.214 -4.462 5.382 1.00 0.45 43 LEU A C 19
ATOM 22807 O O . LEU A 1 43 ? 2.421 -4.779 4.213 1.00 0.51 43 LEU A O 19
ATOM 22823 N N . LYS A 1 44 ? 2.106 -5.334 6.365 1.00 0.43 44 LYS A N 19
ATOM 22824 C CA . LYS A 1 44 ? 2.310 -6.761 6.177 1.00 0.43 44 LYS A CA 19
ATOM 22825 C C . LYS A 1 44 ? 0.965 -7.464 6.044 1.00 0.41 44 LYS A C 19
ATOM 22826 O O . LYS A 1 44 ? 0.322 -7.788 7.043 1.00 0.50 44 LYS A O 19
ATOM 22845 N N . GLY A 1 45 ? 0.525 -7.660 4.812 1.00 0.37 45 GLY A N 19
ATOM 22846 C CA . GLY A 1 45 ? -0.754 -8.296 4.582 1.00 0.37 45 GLY A CA 19
ATOM 22847 C C . GLY A 1 45 ? -1.164 -8.250 3.127 1.00 0.33 45 GLY A C 19
ATOM 22848 O O . GLY A 1 45 ? -0.345 -7.967 2.254 1.00 0.34 45 GLY A O 19
ATOM 22852 N N . ARG A 1 46 ? -2.440 -8.497 2.868 1.00 0.35 46 ARG A N 19
ATOM 22853 C CA . ARG A 1 46 ? -2.960 -8.473 1.509 1.00 0.36 46 ARG A CA 19
ATOM 22854 C C . ARG A 1 46 ? -3.889 -7.283 1.328 1.00 0.34 46 ARG A C 19
ATOM 22855 O O . ARG A 1 46 ? -4.953 -7.225 1.944 1.00 0.48 46 ARG A O 19
ATOM 22876 N N . HIS A 1 47 ? -3.488 -6.335 0.496 1.00 0.32 47 HIS A N 19
ATOM 22877 C CA . HIS A 1 47 ? -4.302 -5.153 0.244 1.00 0.45 47 HIS A CA 19
ATOM 22878 C C . HIS A 1 47 ? -4.057 -4.593 -1.145 1.00 0.43 47 HIS A C 19
ATOM 22879 O O . HIS A 1 47 ? -3.123 -4.998 -1.836 1.00 0.46 47 HIS A O 19
ATOM 22894 N N . ASP A 1 48 ? -4.925 -3.672 -1.538 1.00 0.47 48 ASP A N 19
ATOM 22895 C CA . ASP A 1 48 ? -4.795 -2.953 -2.800 1.00 0.55 48 ASP A CA 19
ATOM 22896 C C . ASP A 1 48 ? -3.595 -2.007 -2.759 1.00 0.48 48 ASP A C 19
ATOM 22897 O O . ASP A 1 48 ? -3.210 -1.546 -1.683 1.00 0.44 48 ASP A O 19
ATOM 22906 N N . LEU A 1 49 ? -3.015 -1.719 -3.920 1.00 0.50 49 LEU A N 19
ATOM 22907 C CA . LEU A 1 49 ? -1.776 -0.948 -3.998 1.00 0.51 49 LEU A CA 19
ATOM 22908 C C . LEU A 1 49 ? -1.939 0.422 -3.333 1.00 0.42 49 LEU A C 19
ATOM 22909 O O . LEU A 1 49 ? -1.249 0.732 -2.357 1.00 0.43 49 LEU A O 19
ATOM 22925 N N . GLN A 1 50 ? -2.864 1.228 -3.844 1.00 0.41 50 GLN A N 19
ATOM 22926 C CA . GLN A 1 50 ? -3.090 2.568 -3.309 1.00 0.42 50 GLN A CA 19
ATOM 22927 C C . GLN A 1 50 ? -3.489 2.501 -1.834 1.00 0.39 50 GLN A C 19
ATOM 22928 O O . GLN A 1 50 ? -3.076 3.338 -1.026 1.00 0.41 50 GLN A O 19
ATOM 22942 N N . SER A 1 51 ? -4.276 1.489 -1.496 1.00 0.41 51 SER A N 19
ATOM 22943 C CA . SER A 1 51 ? -4.744 1.295 -0.130 1.00 0.46 51 SER A CA 19
ATOM 22944 C C . SER A 1 51 ? -3.567 1.080 0.828 1.00 0.41 51 SER A C 19
ATOM 22945 O O . SER A 1 51 ? -3.497 1.711 1.886 1.00 0.43 51 SER A O 19
ATOM 22953 N N . SER A 1 52 ? -2.641 0.197 0.452 1.00 0.40 52 SER A N 19
ATOM 22954 C CA . SER A 1 52 ? -1.477 -0.091 1.289 1.00 0.43 52 SER A CA 19
ATOM 22955 C C . SER A 1 52 ? -0.616 1.157 1.481 1.00 0.41 52 SER A C 19
ATOM 22956 O O . SER A 1 52 ? -0.120 1.418 2.579 1.00 0.45 52 SER A O 19
ATOM 22964 N N . LEU A 1 53 ? -0.477 1.945 0.417 1.00 0.39 53 LEU A N 19
ATOM 22965 C CA . LEU A 1 53 ? 0.343 3.150 0.454 1.00 0.41 53 LEU A CA 19
ATOM 22966 C C . LEU A 1 53 ? -0.218 4.171 1.434 1.00 0.40 53 LEU A C 19
ATOM 22967 O O . LEU A 1 53 ? 0.521 4.739 2.236 1.00 0.46 53 LEU A O 19
ATOM 22983 N N . ARG A 1 54 ? -1.524 4.392 1.380 1.00 0.38 54 ARG A N 19
ATOM 22984 C CA . ARG A 1 54 ? -2.164 5.387 2.231 1.00 0.43 54 ARG A CA 19
ATOM 22985 C C . ARG A 1 54 ? -2.094 4.990 3.702 1.00 0.42 54 ARG A C 19
ATOM 22986 O O . ARG A 1 54 ? -1.916 5.841 4.569 1.00 0.48 54 ARG A O 19
ATOM 23007 N N . ILE A 1 55 ? -2.225 3.699 3.983 1.00 0.42 55 ILE A N 19
ATOM 23008 C CA . ILE A 1 55 ? -2.123 3.211 5.350 1.00 0.47 55 ILE A CA 19
ATOM 23009 C C . ILE A 1 55 ? -0.681 3.317 5.848 1.00 0.49 55 ILE A C 19
ATOM 23010 O O . ILE A 1 55 ? -0.435 3.567 7.029 1.00 0.59 55 ILE A O 19
ATOM 23026 N N . LEU A 1 56 ? 0.267 3.147 4.936 1.00 0.45 56 LEU A N 19
ATOM 23027 C CA . LEU A 1 56 ? 1.681 3.240 5.276 1.00 0.52 56 LEU A CA 19
ATOM 23028 C C . LEU A 1 56 ? 2.071 4.702 5.522 1.00 0.53 56 LEU A C 19
ATOM 23029 O O . LEU A 1 56 ? 2.702 5.026 6.530 1.00 0.65 56 LEU A O 19
ATOM 23045 N N . LEU A 1 57 ? 1.673 5.582 4.607 1.00 0.51 57 LEU A N 19
ATOM 23046 C CA . LEU A 1 57 ? 2.019 7.001 4.687 1.00 0.63 57 LEU A CA 19
ATOM 23047 C C . LEU A 1 57 ? 0.887 7.815 5.318 1.00 0.72 57 LEU A C 19
ATOM 23048 O O . LEU A 1 57 ? 0.771 9.021 5.084 1.00 1.16 57 LEU A O 19
ATOM 23064 N N . GLN A 1 58 ? 0.048 7.132 6.087 1.00 0.61 58 GLN A N 19
ATOM 23065 C CA . GLN A 1 58 ? -1.051 7.752 6.828 1.00 0.79 58 GLN A CA 19
ATOM 23066 C C . GLN A 1 58 ? -0.583 8.940 7.682 1.00 1.05 58 GLN A C 19
ATOM 23067 O O . GLN A 1 58 ? -0.143 8.763 8.819 1.00 2.03 58 GLN A O 19
ATOM 23081 N N . GLY A 1 59 ? -0.686 10.148 7.131 1.00 0.97 59 GLY A N 19
ATOM 23082 C CA . GLY A 1 59 ? -0.370 11.348 7.888 1.00 1.28 59 GLY A CA 19
ATOM 23083 C C . GLY A 1 59 ? 1.116 11.519 8.153 1.00 1.13 59 GLY A C 19
ATOM 23084 O O . GLY A 1 59 ? 1.515 11.901 9.253 1.00 1.42 59 GLY A O 19
ATOM 23088 N N . THR A 1 60 ? 1.935 11.245 7.147 1.00 0.95 60 THR A N 19
ATOM 23089 C CA . THR A 1 60 ? 3.382 11.398 7.284 1.00 0.99 60 THR A CA 19
ATOM 23090 C C . THR A 1 60 ? 3.848 12.811 6.920 1.00 1.06 60 THR A C 19
ATOM 23091 O O . THR A 1 60 ? 5.046 13.102 6.945 1.00 1.25 60 THR A O 19
ATOM 23102 N N . GLY A 1 61 ? 2.904 13.688 6.592 1.00 1.08 61 GLY A N 19
ATOM 23103 C CA . GLY A 1 61 ? 3.243 15.054 6.223 1.00 1.32 61 GLY A CA 19
ATOM 23104 C C . GLY A 1 61 ? 3.992 15.145 4.906 1.00 1.26 61 GLY A C 19
ATOM 23105 O O . GLY A 1 61 ? 4.517 16.205 4.554 1.00 1.35 61 GLY A O 19
ATOM 23109 N N . LEU A 1 62 ? 4.040 14.039 4.179 1.00 1.16 62 LEU A N 19
ATOM 23110 C CA . LEU A 1 62 ? 4.733 13.989 2.901 1.00 1.11 62 LEU A CA 19
ATOM 23111 C C . LEU A 1 62 ? 3.723 13.855 1.773 1.00 1.07 62 LEU A C 19
ATOM 23112 O O . LEU A 1 62 ? 2.558 13.530 2.012 1.00 1.14 62 LEU A O 19
ATOM 23128 N N . ARG A 1 63 ? 4.165 14.093 0.547 1.00 1.01 63 ARG A N 19
ATOM 23129 C CA . ARG A 1 63 ? 3.282 13.996 -0.597 1.00 1.03 63 ARG A CA 19
ATOM 23130 C C . ARG A 1 63 ? 3.665 12.811 -1.464 1.00 0.92 63 ARG A C 19
ATOM 23131 O O . ARG A 1 63 ? 4.808 12.702 -1.910 1.00 0.87 63 ARG A O 19
ATOM 23152 N N . TYR A 1 64 ? 2.712 11.926 -1.704 1.00 0.96 64 TYR A N 19
ATOM 23153 C CA . TYR A 1 64 ? 2.930 10.831 -2.629 1.00 0.91 64 TYR A CA 19
ATOM 23154 C C . TYR A 1 64 ? 2.250 11.135 -3.954 1.00 0.89 64 TYR A C 19
ATOM 23155 O O . TYR A 1 64 ? 1.228 11.818 -4.000 1.00 0.94 64 TYR A O 19
ATOM 23173 N N . GLN A 1 65 ? 2.837 10.648 -5.026 1.00 0.90 65 GLN A N 19
ATOM 23174 C CA . GLN A 1 65 ? 2.287 10.834 -6.356 1.00 0.93 65 GLN A CA 19
ATOM 23175 C C . GLN A 1 65 ? 2.250 9.499 -7.075 1.00 0.87 65 GLN A C 19
ATOM 23176 O O . GLN A 1 65 ? 3.288 8.983 -7.477 1.00 0.86 65 GLN A O 19
ATOM 23190 N N . ILE A 1 66 ? 1.064 8.931 -7.206 1.00 0.88 66 ILE A N 19
ATOM 23191 C CA . ILE A 1 66 ? 0.919 7.635 -7.847 1.00 0.86 66 ILE A CA 19
ATOM 23192 C C . ILE A 1 66 ? 0.191 7.762 -9.182 1.00 0.98 66 ILE A C 19
ATOM 23193 O O . ILE A 1 66 ? -0.986 8.133 -9.240 1.00 1.11 66 ILE A O 19
ATOM 23209 N N . ASP A 1 67 ? 0.910 7.478 -10.254 1.00 1.04 67 ASP A N 19
ATOM 23210 C CA . ASP A 1 67 ? 0.342 7.503 -11.593 1.00 1.25 67 ASP A CA 19
ATOM 23211 C C . ASP A 1 67 ? 1.165 6.625 -12.521 1.00 1.20 67 ASP A C 19
ATOM 23212 O O . ASP A 1 67 ? 2.393 6.692 -12.512 1.00 1.13 67 ASP A O 19
ATOM 23221 N N . GLY A 1 68 ? 0.489 5.799 -13.309 1.00 1.28 68 GLY A N 19
ATOM 23222 C CA . GLY A 1 68 ? 1.184 4.864 -14.169 1.00 1.30 68 GLY A CA 19
ATOM 23223 C C . GLY A 1 68 ? 1.946 3.839 -13.356 1.00 1.14 68 GLY A C 19
ATOM 23224 O O . GLY A 1 68 ? 1.358 3.132 -12.537 1.00 1.18 68 GLY A O 19
ATOM 23228 N N . ASN A 1 69 ? 3.248 3.766 -13.571 1.00 1.03 69 ASN A N 19
ATOM 23229 C CA . ASN A 1 69 ? 4.108 2.891 -12.783 1.00 0.94 69 ASN A CA 19
ATOM 23230 C C . ASN A 1 69 ? 5.002 3.721 -11.876 1.00 0.75 69 ASN A C 19
ATOM 23231 O O . ASN A 1 69 ? 6.004 3.231 -11.354 1.00 0.69 69 ASN A O 19
ATOM 23242 N N . THR A 1 70 ? 4.626 4.975 -11.685 1.00 0.74 70 THR A N 19
ATOM 23243 C CA . THR A 1 70 ? 5.432 5.900 -10.910 1.00 0.68 70 THR A CA 19
ATOM 23244 C C . THR A 1 70 ? 4.753 6.261 -9.592 1.00 0.63 70 THR A C 19
ATOM 23245 O O . THR A 1 70 ? 3.606 6.713 -9.573 1.00 0.71 70 THR A O 19
ATOM 23256 N N . VAL A 1 71 ? 5.465 6.033 -8.496 1.00 0.56 71 VAL A N 19
ATOM 23257 C CA . VAL A 1 71 ? 5.020 6.462 -7.179 1.00 0.58 71 VAL A CA 19
ATOM 23258 C C . VAL A 1 71 ? 6.123 7.290 -6.529 1.00 0.57 71 VAL A C 19
ATOM 23259 O O . VAL A 1 71 ? 7.164 6.758 -6.144 1.00 0.57 71 VAL A O 19
ATOM 23272 N N . THR A 1 72 ? 5.900 8.588 -6.422 1.00 0.63 72 THR A N 19
ATOM 23273 C CA . THR A 1 72 ? 6.919 9.494 -5.913 1.00 0.66 72 THR A CA 19
ATOM 23274 C C . THR A 1 72 ? 6.568 9.982 -4.509 1.00 0.70 72 THR A C 19
ATOM 23275 O O . THR A 1 72 ? 5.450 10.430 -4.262 1.00 0.78 72 THR A O 19
ATOM 23286 N N . VAL A 1 73 ? 7.525 9.875 -3.597 1.00 0.70 73 VAL A N 19
ATOM 23287 C CA . VAL A 1 73 ? 7.352 10.342 -2.230 1.00 0.76 73 VAL A CA 19
ATOM 23288 C C . VAL A 1 73 ? 8.284 11.520 -1.960 1.00 0.90 73 VAL A C 19
ATOM 23289 O O . VAL A 1 73 ? 9.496 11.349 -1.815 1.00 1.01 73 VAL A O 19
ATOM 23302 N N . THR A 1 74 ? 7.714 12.711 -1.914 1.00 0.97 74 THR A N 19
ATOM 23303 C CA . THR A 1 74 ? 8.490 13.922 -1.703 1.00 1.15 74 THR A CA 19
ATOM 23304 C C . THR A 1 74 ? 7.935 14.712 -0.517 1.00 1.11 74 THR A C 19
ATOM 23305 O O . THR A 1 74 ? 6.740 14.642 -0.213 1.00 0.99 74 THR A O 19
ATOM 23316 N N . ALA A 1 75 ? 8.809 15.435 0.172 1.00 1.29 75 ALA A N 19
ATOM 23317 C CA . ALA A 1 75 ? 8.409 16.248 1.307 1.00 1.36 75 ALA A CA 19
ATOM 23318 C C . ALA A 1 75 ? 7.601 17.450 0.845 1.00 1.48 75 ALA A C 19
ATOM 23319 O O . ALA A 1 75 ? 7.993 18.157 -0.083 1.00 1.72 75 ALA A O 19
ATOM 23326 N N . SER A 1 76 ? 6.463 17.660 1.502 1.00 1.52 76 SER A N 19
ATOM 23327 C CA . SER A 1 76 ? 5.565 18.760 1.175 1.00 1.75 76 SER A CA 19
ATOM 23328 C C . SER A 1 76 ? 6.259 20.108 1.370 1.00 2.24 76 SER A C 19
ATOM 23329 O O . SER A 1 76 ? 6.093 21.021 0.563 1.00 2.81 76 SER A O 19
ATOM 23337 N N . ALA A 1 77 ? 7.031 20.215 2.449 1.00 2.71 77 ALA A N 19
ATOM 23338 C CA . ALA A 1 77 ? 7.796 21.420 2.747 1.00 3.56 77 ALA A CA 19
ATOM 23339 C C . ALA A 1 77 ? 8.773 21.154 3.883 1.00 4.02 77 ALA A C 19
ATOM 23340 O O . ALA A 1 77 ? 8.426 21.292 5.054 1.00 4.62 77 ALA A O 19
ATOM 23347 N N . ALA A 1 78 ? 9.988 20.761 3.534 1.00 4.20 78 ALA A N 19
ATOM 23348 C CA . ALA A 1 78 ? 11.019 20.484 4.525 1.00 5.03 78 ALA A CA 19
ATOM 23349 C C . ALA A 1 78 ? 11.897 21.713 4.749 1.00 5.55 78 ALA A C 19
ATOM 23350 O O . ALA A 1 78 ? 13.085 21.599 5.048 1.00 5.99 78 ALA A O 19
ATOM 23357 N N . ALA A 1 79 ? 11.300 22.886 4.599 1.00 5.86 79 ALA A N 19
ATOM 23358 C CA . ALA A 1 79 ? 12.013 24.139 4.793 1.00 6.63 79 ALA A CA 19
ATOM 23359 C C . ALA A 1 79 ? 11.981 24.548 6.261 1.00 7.15 79 ALA A C 19
ATOM 23360 O O . ALA A 1 79 ? 11.420 23.830 7.096 1.00 7.46 79 ALA A O 19
ATOM 23367 N N . LYS A 1 80 ? 12.597 25.693 6.560 1.00 7.55 80 LYS A N 19
ATOM 23368 C CA . LYS A 1 80 ? 12.671 26.239 7.917 1.00 8.34 80 LYS A CA 19
ATOM 23369 C C . LYS A 1 80 ? 13.641 25.431 8.771 1.00 8.95 80 LYS A C 19
ATOM 23370 O O . LYS A 1 80 ? 14.700 25.919 9.151 1.00 9.25 80 LYS A O 19
ATOM 23389 N N . ASP A 1 81 ? 13.280 24.191 9.058 1.00 9.36 81 ASP A N 19
ATOM 23390 C CA . ASP A 1 81 ? 14.127 23.303 9.842 1.00 10.16 81 ASP A CA 19
ATOM 23391 C C . ASP A 1 81 ? 14.909 22.355 8.942 1.00 10.60 81 ASP A C 19
ATOM 23392 O O . ASP A 1 81 ? 15.223 21.229 9.332 1.00 11.03 81 ASP A O 19
ATOM 23401 N N . GLY A 1 82 ? 15.219 22.817 7.738 1.00 10.72 82 GLY A N 19
ATOM 23402 C CA . GLY A 1 82 ? 15.965 22.011 6.794 1.00 11.37 82 GLY A CA 19
ATOM 23403 C C . GLY A 1 82 ? 16.585 22.866 5.710 1.00 11.77 82 GLY A C 19
ATOM 23404 O O . GLY A 1 82 ? 16.835 22.357 4.601 1.00 12.00 82 GLY A O 19
ATOM 23409 N N . SER A 1 1 ? -10.853 -5.676 -7.258 1.00 2.75 1 SER A N 20
ATOM 23410 C CA . SER A 1 1 ? -9.446 -5.273 -7.432 1.00 2.38 1 SER A CA 20
ATOM 23411 C C . SER A 1 1 ? -8.519 -6.403 -7.006 1.00 1.65 1 SER A C 20
ATOM 23412 O O . SER A 1 1 ? -8.771 -7.078 -6.008 1.00 1.91 1 SER A O 20
ATOM 23422 N N . GLN A 1 2 ? -7.458 -6.616 -7.773 1.00 1.37 2 GLN A N 20
ATOM 23423 C CA . GLN A 1 2 ? -6.486 -7.651 -7.455 1.00 0.95 2 GLN A CA 20
ATOM 23424 C C . GLN A 1 2 ? -5.691 -7.269 -6.218 1.00 0.75 2 GLN A C 20
ATOM 23425 O O . GLN A 1 2 ? -5.194 -6.148 -6.108 1.00 0.86 2 GLN A O 20
ATOM 23439 N N . GLU A 1 3 ? -5.600 -8.201 -5.285 1.00 0.57 3 GLU A N 20
ATOM 23440 C CA . GLU A 1 3 ? -4.912 -7.966 -4.029 1.00 0.47 3 GLU A CA 20
ATOM 23441 C C . GLU A 1 3 ? -3.611 -8.748 -3.991 1.00 0.42 3 GLU A C 20
ATOM 23442 O O . GLU A 1 3 ? -3.484 -9.794 -4.630 1.00 0.50 3 GLU A O 20
ATOM 23454 N N . TRP A 1 4 ? -2.660 -8.252 -3.227 1.00 0.36 4 TRP A N 20
ATOM 23455 C CA . TRP A 1 4 ? -1.349 -8.863 -3.155 1.00 0.38 4 TRP A CA 20
ATOM 23456 C C . TRP A 1 4 ? -0.968 -9.120 -1.711 1.00 0.34 4 TRP A C 20
ATOM 23457 O O . TRP A 1 4 ? -1.406 -8.402 -0.808 1.00 0.34 4 TRP A O 20
ATOM 23478 N N . THR A 1 5 ? -0.165 -10.146 -1.499 1.00 0.37 5 THR A N 20
ATOM 23479 C CA . THR A 1 5 ? 0.359 -10.439 -0.183 1.00 0.39 5 THR A CA 20
ATOM 23480 C C . THR A 1 5 ? 1.748 -9.832 -0.062 1.00 0.35 5 THR A C 20
ATOM 23481 O O . THR A 1 5 ? 2.742 -10.401 -0.520 1.00 0.44 5 THR A O 20
ATOM 23492 N N . LEU A 1 6 ? 1.804 -8.665 0.546 1.00 0.30 6 LEU A N 20
ATOM 23493 C CA . LEU A 1 6 ? 3.028 -7.889 0.602 1.00 0.34 6 LEU A CA 20
ATOM 23494 C C . LEU A 1 6 ? 3.744 -8.127 1.918 1.00 0.42 6 LEU A C 20
ATOM 23495 O O . LEU A 1 6 ? 3.162 -7.929 2.976 1.00 0.75 6 LEU A O 20
ATOM 23511 N N . ASP A 1 7 ? 4.985 -8.584 1.853 1.00 0.38 7 ASP A N 20
ATOM 23512 C CA . ASP A 1 7 ? 5.813 -8.689 3.045 1.00 0.44 7 ASP A CA 20
ATOM 23513 C C . ASP A 1 7 ? 6.611 -7.411 3.214 1.00 0.39 7 ASP A C 20
ATOM 23514 O O . ASP A 1 7 ? 7.605 -7.192 2.521 1.00 0.46 7 ASP A O 20
ATOM 23523 N N . ILE A 1 8 ? 6.158 -6.556 4.116 1.00 0.35 8 ILE A N 20
ATOM 23524 C CA . ILE A 1 8 ? 6.764 -5.251 4.309 1.00 0.32 8 ILE A CA 20
ATOM 23525 C C . ILE A 1 8 ? 7.506 -5.182 5.641 1.00 0.30 8 ILE A C 20
ATOM 23526 O O . ILE A 1 8 ? 6.942 -5.486 6.698 1.00 0.35 8 ILE A O 20
ATOM 23542 N N . PRO A 1 9 ? 8.790 -4.806 5.587 1.00 0.26 9 PRO A N 20
ATOM 23543 C CA . PRO A 1 9 ? 9.647 -4.651 6.772 1.00 0.26 9 PRO A CA 20
ATOM 23544 C C . PRO A 1 9 ? 9.232 -3.472 7.657 1.00 0.27 9 PRO A C 20
ATOM 23545 O O . PRO A 1 9 ? 8.461 -2.608 7.238 1.00 0.32 9 PRO A O 20
ATOM 23556 N N . ALA A 1 10 ? 9.757 -3.444 8.879 1.00 0.30 10 ALA A N 20
ATOM 23557 C CA . ALA A 1 10 ? 9.443 -2.381 9.834 1.00 0.33 10 ALA A CA 20
ATOM 23558 C C . ALA A 1 10 ? 10.690 -1.591 10.216 1.00 0.35 10 ALA A C 20
ATOM 23559 O O . ALA A 1 10 ? 10.744 -0.959 11.273 1.00 0.43 10 ALA A O 20
ATOM 23566 N N . GLN A 1 11 ? 11.692 -1.638 9.356 1.00 0.34 11 GLN A N 20
ATOM 23567 C CA . GLN A 1 11 ? 12.913 -0.875 9.562 1.00 0.40 11 GLN A CA 20
ATOM 23568 C C . GLN A 1 11 ? 12.912 0.354 8.659 1.00 0.35 11 GLN A C 20
ATOM 23569 O O . GLN A 1 11 ? 11.851 0.814 8.243 1.00 0.37 11 GLN A O 20
ATOM 23583 N N . SER A 1 12 ? 14.094 0.889 8.375 1.00 0.38 12 SER A N 20
ATOM 23584 C CA . SER A 1 12 ? 14.230 2.064 7.524 1.00 0.40 12 SER A CA 20
ATOM 23585 C C . SER A 1 12 ? 13.499 1.874 6.193 1.00 0.36 12 SER A C 20
ATOM 23586 O O . SER A 1 12 ? 13.521 0.787 5.598 1.00 0.34 12 SER A O 20
ATOM 23594 N N . MET A 1 13 ? 12.838 2.952 5.753 1.00 0.42 13 MET A N 20
ATOM 23595 C CA . MET A 1 13 ? 12.078 2.977 4.500 1.00 0.46 13 MET A CA 20
ATOM 23596 C C . MET A 1 13 ? 12.855 2.378 3.345 1.00 0.42 13 MET A C 20
ATOM 23597 O O . MET A 1 13 ? 12.262 1.820 2.435 1.00 0.45 13 MET A O 20
ATOM 23611 N N . ASN A 1 14 ? 14.175 2.521 3.377 1.00 0.41 14 ASN A N 20
ATOM 23612 C CA . ASN A 1 14 ? 15.034 2.009 2.313 1.00 0.45 14 ASN A CA 20
ATOM 23613 C C . ASN A 1 14 ? 14.699 0.555 2.003 1.00 0.41 14 ASN A C 20
ATOM 23614 O O . ASN A 1 14 ? 14.594 0.167 0.845 1.00 0.47 14 ASN A O 20
ATOM 23625 N N . SER A 1 15 ? 14.494 -0.236 3.047 1.00 0.36 15 SER A N 20
ATOM 23626 C CA . SER A 1 15 ? 14.187 -1.646 2.884 1.00 0.36 15 SER A CA 20
ATOM 23627 C C . SER A 1 15 ? 12.722 -1.828 2.496 1.00 0.32 15 SER A C 20
ATOM 23628 O O . SER A 1 15 ? 12.406 -2.546 1.549 1.00 0.32 15 SER A O 20
ATOM 23636 N N . ALA A 1 16 ? 11.835 -1.153 3.222 1.00 0.31 16 ALA A N 20
ATOM 23637 C CA . ALA A 1 16 ? 10.397 -1.317 3.035 1.00 0.32 16 ALA A CA 20
ATOM 23638 C C . ALA A 1 16 ? 9.951 -0.859 1.654 1.00 0.30 16 ALA A C 20
ATOM 23639 O O . ALA A 1 16 ? 9.159 -1.525 0.991 1.00 0.29 16 ALA A O 20
ATOM 23646 N N . LEU A 1 17 ? 10.471 0.279 1.222 1.00 0.31 17 LEU A N 20
ATOM 23647 C CA . LEU A 1 17 ? 10.088 0.852 -0.054 1.00 0.33 17 LEU A CA 20
ATOM 23648 C C . LEU A 1 17 ? 10.568 -0.030 -1.204 1.00 0.32 17 LEU A C 20
ATOM 23649 O O . LEU A 1 17 ? 9.790 -0.373 -2.092 1.00 0.35 17 LEU A O 20
ATOM 23665 N N . GLN A 1 18 ? 11.836 -0.429 -1.171 1.00 0.34 18 GLN A N 20
ATOM 23666 C CA . GLN A 1 18 ? 12.369 -1.326 -2.198 1.00 0.39 18 GLN A CA 20
ATOM 23667 C C . GLN A 1 18 ? 11.636 -2.666 -2.182 1.00 0.33 18 GLN A C 20
ATOM 23668 O O . GLN A 1 18 ? 11.448 -3.298 -3.226 1.00 0.34 18 GLN A O 20
ATOM 23682 N N . ALA A 1 19 ? 11.210 -3.088 -0.997 1.00 0.29 19 ALA A N 20
ATOM 23683 C CA . ALA A 1 19 ? 10.443 -4.316 -0.856 1.00 0.28 19 ALA A CA 20
ATOM 23684 C C . ALA A 1 19 ? 9.078 -4.179 -1.514 1.00 0.26 19 ALA A C 20
ATOM 23685 O O . ALA A 1 19 ? 8.634 -5.074 -2.230 1.00 0.28 19 ALA A O 20
ATOM 23692 N N . LEU A 1 20 ? 8.426 -3.040 -1.291 1.00 0.27 20 LEU A N 20
ATOM 23693 C CA . LEU A 1 20 ? 7.100 -2.793 -1.838 1.00 0.32 20 LEU A CA 20
ATOM 23694 C C . LEU A 1 20 ? 7.171 -2.656 -3.353 1.00 0.33 20 LEU A C 20
ATOM 23695 O O . LEU A 1 20 ? 6.282 -3.113 -4.074 1.00 0.36 20 LEU A O 20
ATOM 23711 N N . ALA A 1 21 ? 8.246 -2.026 -3.816 1.00 0.33 21 ALA A N 20
ATOM 23712 C CA . ALA A 1 21 ? 8.449 -1.774 -5.233 1.00 0.39 21 ALA A CA 20
ATOM 23713 C C . ALA A 1 21 ? 8.474 -3.082 -6.014 1.00 0.38 21 ALA A C 20
ATOM 23714 O O . ALA A 1 21 ? 7.613 -3.330 -6.849 1.00 0.44 21 ALA A O 20
ATOM 23721 N N . LYS A 1 22 ? 9.455 -3.924 -5.719 1.00 0.36 22 LYS A N 20
ATOM 23722 C CA . LYS A 1 22 ? 9.602 -5.200 -6.410 1.00 0.42 22 LYS A CA 20
ATOM 23723 C C . LYS A 1 22 ? 8.427 -6.139 -6.137 1.00 0.37 22 LYS A C 20
ATOM 23724 O O . LYS A 1 22 ? 8.169 -7.064 -6.910 1.00 0.47 22 LYS A O 20
ATOM 23743 N N . GLN A 1 23 ? 7.712 -5.900 -5.046 1.00 0.33 23 GLN A N 20
ATOM 23744 C CA . GLN A 1 23 ? 6.545 -6.700 -4.713 1.00 0.39 23 GLN A CA 20
ATOM 23745 C C . GLN A 1 23 ? 5.442 -6.497 -5.746 1.00 0.40 23 GLN A C 20
ATOM 23746 O O . GLN A 1 23 ? 4.671 -7.409 -6.033 1.00 0.49 23 GLN A O 20
ATOM 23760 N N . THR A 1 24 ? 5.382 -5.298 -6.309 1.00 0.38 24 THR A N 20
ATOM 23761 C CA . THR A 1 24 ? 4.381 -4.976 -7.313 1.00 0.47 24 THR A CA 20
ATOM 23762 C C . THR A 1 24 ? 5.038 -4.620 -8.646 1.00 0.48 24 THR A C 20
ATOM 23763 O O . THR A 1 24 ? 4.377 -4.147 -9.573 1.00 0.76 24 THR A O 20
ATOM 23774 N N . ASP A 1 25 ? 6.348 -4.871 -8.720 1.00 0.41 25 ASP A N 20
ATOM 23775 C CA . ASP A 1 25 ? 7.166 -4.542 -9.892 1.00 0.49 25 ASP A CA 20
ATOM 23776 C C . ASP A 1 25 ? 6.997 -3.069 -10.276 1.00 0.49 25 ASP A C 20
ATOM 23777 O O . ASP A 1 25 ? 6.882 -2.716 -11.448 1.00 0.72 25 ASP A O 20
ATOM 23786 N N . THR A 1 26 ? 6.975 -2.212 -9.271 1.00 0.34 26 THR A N 20
ATOM 23787 C CA . THR A 1 26 ? 6.789 -0.789 -9.487 1.00 0.40 26 THR A CA 20
ATOM 23788 C C . THR A 1 26 ? 8.100 -0.028 -9.313 1.00 0.38 26 THR A C 20
ATOM 23789 O O . THR A 1 26 ? 9.157 -0.621 -9.074 1.00 0.40 26 THR A O 20
ATOM 23800 N N . GLN A 1 27 ? 8.026 1.290 -9.444 1.00 0.41 27 GLN A N 20
ATOM 23801 C CA . GLN A 1 27 ? 9.196 2.140 -9.313 1.00 0.44 27 GLN A CA 20
ATOM 23802 C C . GLN A 1 27 ? 8.941 3.205 -8.259 1.00 0.46 27 GLN A C 20
ATOM 23803 O O . GLN A 1 27 ? 7.921 3.890 -8.303 1.00 0.47 27 GLN A O 20
ATOM 23817 N N . LEU A 1 28 ? 9.864 3.355 -7.324 1.00 0.51 28 LEU A N 20
ATOM 23818 C CA . LEU A 1 28 ? 9.702 4.333 -6.263 1.00 0.55 28 LEU A CA 20
ATOM 23819 C C . LEU A 1 28 ? 10.805 5.377 -6.339 1.00 0.58 28 LEU A C 20
ATOM 23820 O O . LEU A 1 28 ? 11.987 5.043 -6.397 1.00 0.71 28 LEU A O 20
ATOM 23836 N N . LEU A 1 29 ? 10.407 6.637 -6.349 1.00 0.53 29 LEU A N 20
ATOM 23837 C CA . LEU A 1 29 ? 11.350 7.741 -6.402 1.00 0.60 29 LEU A CA 20
ATOM 23838 C C . LEU A 1 29 ? 11.349 8.451 -5.057 1.00 0.63 29 LEU A C 20
ATOM 23839 O O . LEU A 1 29 ? 10.350 9.066 -4.669 1.00 0.66 29 LEU A O 20
ATOM 23855 N N . TYR A 1 30 ? 12.459 8.357 -4.346 1.00 0.65 30 TYR A N 20
ATOM 23856 C CA . TYR A 1 30 ? 12.563 8.925 -3.014 1.00 0.72 30 TYR A CA 20
ATOM 23857 C C . TYR A 1 30 ? 14.011 9.273 -2.702 1.00 0.77 30 TYR A C 20
ATOM 23858 O O . TYR A 1 30 ? 14.936 8.661 -3.241 1.00 0.82 30 TYR A O 20
ATOM 23876 N N . SER A 1 31 ? 14.199 10.262 -1.846 1.00 0.85 31 SER A N 20
ATOM 23877 C CA . SER A 1 31 ? 15.528 10.662 -1.422 1.00 0.97 31 SER A CA 20
ATOM 23878 C C . SER A 1 31 ? 15.772 10.189 0.008 1.00 0.88 31 SER A C 20
ATOM 23879 O O . SER A 1 31 ? 15.117 10.651 0.943 1.00 0.85 31 SER A O 20
ATOM 23887 N N . PRO A 1 32 ? 16.714 9.245 0.187 1.00 0.96 32 PRO A N 20
ATOM 23888 C CA . PRO A 1 32 ? 17.011 8.631 1.493 1.00 0.99 32 PRO A CA 20
ATOM 23889 C C . PRO A 1 32 ? 17.322 9.653 2.589 1.00 1.01 32 PRO A C 20
ATOM 23890 O O . PRO A 1 32 ? 16.994 9.440 3.760 1.00 1.05 32 PRO A O 20
ATOM 23901 N N . GLU A 1 33 ? 17.960 10.756 2.212 1.00 1.09 33 GLU A N 20
ATOM 23902 C CA . GLU A 1 33 ? 18.289 11.811 3.164 1.00 1.26 33 GLU A CA 20
ATOM 23903 C C . GLU A 1 33 ? 17.052 12.632 3.525 1.00 1.23 33 GLU A C 20
ATOM 23904 O O . GLU A 1 33 ? 16.962 13.200 4.614 1.00 1.39 33 GLU A O 20
ATOM 23916 N N . ASP A 1 34 ? 16.088 12.670 2.609 1.00 1.12 34 ASP A N 20
ATOM 23917 C CA . ASP A 1 34 ? 14.925 13.541 2.747 1.00 1.23 34 ASP A CA 20
ATOM 23918 C C . ASP A 1 34 ? 13.774 12.806 3.425 1.00 1.17 34 ASP A C 20
ATOM 23919 O O . ASP A 1 34 ? 12.809 13.419 3.875 1.00 1.38 34 ASP A O 20
ATOM 23928 N N . ILE A 1 35 ? 13.905 11.490 3.534 1.00 0.97 35 ILE A N 20
ATOM 23929 C CA . ILE A 1 35 ? 12.905 10.676 4.216 1.00 0.97 35 ILE A CA 20
ATOM 23930 C C . ILE A 1 35 ? 13.329 10.445 5.660 1.00 1.02 35 ILE A C 20
ATOM 23931 O O . ILE A 1 35 ? 12.710 9.669 6.382 1.00 1.09 35 ILE A O 20
ATOM 23947 N N . GLY A 1 36 ? 14.420 11.107 6.047 1.00 1.08 36 GLY A N 20
ATOM 23948 C CA . GLY A 1 36 ? 14.883 11.102 7.427 1.00 1.25 36 GLY A CA 20
ATOM 23949 C C . GLY A 1 36 ? 15.228 9.723 7.960 1.00 1.17 36 GLY A C 20
ATOM 23950 O O . GLY A 1 36 ? 15.348 9.544 9.172 1.00 1.40 36 GLY A O 20
ATOM 23954 N N . GLY A 1 37 ? 15.401 8.756 7.063 1.00 0.97 37 GLY A N 20
ATOM 23955 C CA . GLY A 1 37 ? 15.679 7.392 7.480 1.00 0.96 37 GLY A CA 20
ATOM 23956 C C . GLY A 1 37 ? 14.631 6.868 8.445 1.00 0.88 37 GLY A C 20
ATOM 23957 O O . GLY A 1 37 ? 14.957 6.217 9.435 1.00 1.05 37 GLY A O 20
ATOM 23961 N N . LEU A 1 38 ? 13.371 7.152 8.146 1.00 0.77 38 LEU A N 20
ATOM 23962 C CA . LEU A 1 38 ? 12.270 6.777 9.023 1.00 0.83 38 LEU A CA 20
ATOM 23963 C C . LEU A 1 38 ? 11.964 5.294 8.886 1.00 0.66 38 LEU A C 20
ATOM 23964 O O . LEU A 1 38 ? 12.172 4.709 7.821 1.00 0.67 38 LEU A O 20
ATOM 23980 N N . ARG A 1 39 ? 11.491 4.690 9.967 1.00 0.68 39 ARG A N 20
ATOM 23981 C CA . ARG A 1 39 ? 11.079 3.296 9.928 1.00 0.59 39 ARG A CA 20
ATOM 23982 C C . ARG A 1 39 ? 9.652 3.194 9.429 1.00 0.52 39 ARG A C 20
ATOM 23983 O O . ARG A 1 39 ? 8.819 4.059 9.707 1.00 0.62 39 ARG A O 20
ATOM 24004 N N . SER A 1 40 ? 9.384 2.148 8.683 1.00 0.45 40 SER A N 20
ATOM 24005 C CA . SER A 1 40 ? 8.059 1.904 8.169 1.00 0.50 40 SER A CA 20
ATOM 24006 C C . SER A 1 40 ? 7.216 1.162 9.194 1.00 0.49 40 SER A C 20
ATOM 24007 O O . SER A 1 40 ? 7.740 0.486 10.084 1.00 0.48 40 SER A O 20
ATOM 24015 N N . SER A 1 41 ? 5.912 1.306 9.073 1.00 0.59 41 SER A N 20
ATOM 24016 C CA . SER A 1 41 ? 4.995 0.564 9.905 1.00 0.68 41 SER A CA 20
ATOM 24017 C C . SER A 1 41 ? 4.732 -0.775 9.244 1.00 0.65 41 SER A C 20
ATOM 24018 O O . SER A 1 41 ? 4.381 -0.826 8.065 1.00 0.66 41 SER A O 20
ATOM 24026 N N . ALA A 1 42 ? 4.950 -1.848 9.995 1.00 0.69 42 ALA A N 20
ATOM 24027 C CA . ALA A 1 42 ? 4.812 -3.199 9.473 1.00 0.72 42 ALA A CA 20
ATOM 24028 C C . ALA A 1 42 ? 3.419 -3.431 8.903 1.00 0.63 42 ALA A C 20
ATOM 24029 O O . ALA A 1 42 ? 2.475 -3.731 9.638 1.00 0.66 42 ALA A O 20
ATOM 24036 N N . LEU A 1 43 ? 3.286 -3.272 7.601 1.00 0.59 43 LEU A N 20
ATOM 24037 C CA . LEU A 1 43 ? 2.026 -3.516 6.938 1.00 0.54 43 LEU A CA 20
ATOM 24038 C C . LEU A 1 43 ? 2.204 -4.646 5.952 1.00 0.45 43 LEU A C 20
ATOM 24039 O O . LEU A 1 43 ? 2.394 -4.422 4.758 1.00 0.51 43 LEU A O 20
ATOM 24055 N N . LYS A 1 44 ? 2.146 -5.861 6.449 1.00 0.43 44 LYS A N 20
ATOM 24056 C CA . LYS A 1 44 ? 2.302 -7.011 5.598 1.00 0.43 44 LYS A CA 20
ATOM 24057 C C . LYS A 1 44 ? 1.046 -7.869 5.654 1.00 0.41 44 LYS A C 20
ATOM 24058 O O . LYS A 1 44 ? 0.627 -8.327 6.720 1.00 0.50 44 LYS A O 20
ATOM 24077 N N . GLY A 1 45 ? 0.433 -8.040 4.497 1.00 0.37 45 GLY A N 20
ATOM 24078 C CA . GLY A 1 45 ? -0.833 -8.728 4.412 1.00 0.37 45 GLY A CA 20
ATOM 24079 C C . GLY A 1 45 ? -1.407 -8.656 3.017 1.00 0.33 45 GLY A C 20
ATOM 24080 O O . GLY A 1 45 ? -0.690 -8.329 2.068 1.00 0.34 45 GLY A O 20
ATOM 24084 N N . ARG A 1 46 ? -2.694 -8.922 2.900 1.00 0.35 46 ARG A N 20
ATOM 24085 C CA . ARG A 1 46 ? -3.367 -8.937 1.611 1.00 0.36 46 ARG A CA 20
ATOM 24086 C C . ARG A 1 46 ? -4.059 -7.597 1.368 1.00 0.34 46 ARG A C 20
ATOM 24087 O O . ARG A 1 46 ? -5.078 -7.293 1.987 1.00 0.48 46 ARG A O 20
ATOM 24108 N N . HIS A 1 47 ? -3.487 -6.790 0.483 1.00 0.32 47 HIS A N 20
ATOM 24109 C CA . HIS A 1 47 ? -4.000 -5.444 0.223 1.00 0.45 47 HIS A CA 20
ATOM 24110 C C . HIS A 1 47 ? -3.916 -5.119 -1.261 1.00 0.43 47 HIS A C 20
ATOM 24111 O O . HIS A 1 47 ? -3.176 -5.767 -2.001 1.00 0.46 47 HIS A O 20
ATOM 24126 N N . ASP A 1 48 ? -4.687 -4.126 -1.692 1.00 0.47 48 ASP A N 20
ATOM 24127 C CA . ASP A 1 48 ? -4.587 -3.620 -3.055 1.00 0.55 48 ASP A CA 20
ATOM 24128 C C . ASP A 1 48 ? -3.509 -2.546 -3.122 1.00 0.48 48 ASP A C 20
ATOM 24129 O O . ASP A 1 48 ? -3.064 -2.056 -2.082 1.00 0.44 48 ASP A O 20
ATOM 24138 N N . LEU A 1 49 ? -3.101 -2.183 -4.331 1.00 0.50 49 LEU A N 20
ATOM 24139 C CA . LEU A 1 49 ? -1.979 -1.264 -4.526 1.00 0.51 49 LEU A CA 20
ATOM 24140 C C . LEU A 1 49 ? -2.216 0.074 -3.831 1.00 0.42 49 LEU A C 20
ATOM 24141 O O . LEU A 1 49 ? -1.404 0.504 -3.005 1.00 0.43 49 LEU A O 20
ATOM 24157 N N . GLN A 1 50 ? -3.336 0.711 -4.155 1.00 0.41 50 GLN A N 20
ATOM 24158 C CA . GLN A 1 50 ? -3.646 2.043 -3.641 1.00 0.42 50 GLN A CA 20
ATOM 24159 C C . GLN A 1 50 ? -3.724 2.052 -2.122 1.00 0.39 50 GLN A C 20
ATOM 24160 O O . GLN A 1 50 ? -3.160 2.933 -1.475 1.00 0.41 50 GLN A O 20
ATOM 24174 N N . SER A 1 51 ? -4.416 1.069 -1.560 1.00 0.41 51 SER A N 20
ATOM 24175 C CA . SER A 1 51 ? -4.562 0.977 -0.115 1.00 0.46 51 SER A CA 20
ATOM 24176 C C . SER A 1 51 ? -3.198 0.835 0.553 1.00 0.41 51 SER A C 20
ATOM 24177 O O . SER A 1 51 ? -2.925 1.475 1.569 1.00 0.43 51 SER A O 20
ATOM 24185 N N . SER A 1 52 ? -2.337 0.018 -0.038 1.00 0.40 52 SER A N 20
ATOM 24186 C CA . SER A 1 52 ? -1.005 -0.207 0.503 1.00 0.43 52 SER A CA 20
ATOM 24187 C C . SER A 1 52 ? -0.198 1.090 0.522 1.00 0.41 52 SER A C 20
ATOM 24188 O O . SER A 1 52 ? 0.399 1.440 1.538 1.00 0.45 52 SER A O 20
ATOM 24196 N N . LEU A 1 53 ? -0.200 1.806 -0.599 1.00 0.39 53 LEU A N 20
ATOM 24197 C CA . LEU A 1 53 ? 0.530 3.064 -0.705 1.00 0.41 53 LEU A CA 20
ATOM 24198 C C . LEU A 1 53 ? -0.037 4.099 0.263 1.00 0.40 53 LEU A C 20
ATOM 24199 O O . LEU A 1 53 ? 0.703 4.775 0.978 1.00 0.46 53 LEU A O 20
ATOM 24215 N N . ARG A 1 54 ? -1.358 4.197 0.280 1.00 0.38 54 ARG A N 20
ATOM 24216 C CA . ARG A 1 54 ? -2.059 5.172 1.100 1.00 0.43 54 ARG A CA 20
ATOM 24217 C C . ARG A 1 54 ? -1.792 4.944 2.584 1.00 0.42 54 ARG A C 20
ATOM 24218 O O . ARG A 1 54 ? -1.447 5.876 3.304 1.00 0.48 54 ARG A O 20
ATOM 24239 N N . ILE A 1 55 ? -1.930 3.700 3.032 1.00 0.42 55 ILE A N 20
ATOM 24240 C CA . ILE A 1 55 ? -1.775 3.378 4.450 1.00 0.47 55 ILE A CA 20
ATOM 24241 C C . ILE A 1 55 ? -0.313 3.450 4.897 1.00 0.49 55 ILE A C 20
ATOM 24242 O O . ILE A 1 55 ? -0.025 3.862 6.020 1.00 0.59 55 ILE A O 20
ATOM 24258 N N . LEU A 1 56 ? 0.605 3.060 4.019 1.00 0.45 56 LEU A N 20
ATOM 24259 C CA . LEU A 1 56 ? 2.024 3.023 4.365 1.00 0.52 56 LEU A CA 20
ATOM 24260 C C . LEU A 1 56 ? 2.563 4.434 4.597 1.00 0.53 56 LEU A C 20
ATOM 24261 O O . LEU A 1 56 ? 3.245 4.692 5.589 1.00 0.65 56 LEU A O 20
ATOM 24277 N N . LEU A 1 57 ? 2.251 5.350 3.687 1.00 0.51 57 LEU A N 20
ATOM 24278 C CA . LEU A 1 57 ? 2.730 6.726 3.804 1.00 0.63 57 LEU A CA 20
ATOM 24279 C C . LEU A 1 57 ? 1.894 7.517 4.808 1.00 0.72 57 LEU A C 20
ATOM 24280 O O . LEU A 1 57 ? 2.352 8.526 5.349 1.00 1.16 57 LEU A O 20
ATOM 24296 N N . GLN A 1 58 ? 0.660 7.078 5.018 1.00 0.61 58 GLN A N 20
ATOM 24297 C CA . GLN A 1 58 ? -0.221 7.665 6.024 1.00 0.79 58 GLN A CA 20
ATOM 24298 C C . GLN A 1 58 ? 0.460 7.721 7.392 1.00 1.05 58 GLN A C 20
ATOM 24299 O O . GLN A 1 58 ? 0.673 6.691 8.030 1.00 2.03 58 GLN A O 20
ATOM 24313 N N . GLY A 1 59 ? 0.800 8.922 7.831 1.00 0.97 59 GLY A N 20
ATOM 24314 C CA . GLY A 1 59 ? 1.415 9.085 9.132 1.00 1.28 59 GLY A CA 20
ATOM 24315 C C . GLY A 1 59 ? 2.924 9.034 9.059 1.00 1.13 59 GLY A C 20
ATOM 24316 O O . GLY A 1 59 ? 3.551 8.146 9.637 1.00 1.42 59 GLY A O 20
ATOM 24320 N N . THR A 1 60 ? 3.510 9.996 8.358 1.00 0.95 60 THR A N 20
ATOM 24321 C CA . THR A 1 60 ? 4.954 10.030 8.148 1.00 0.99 60 THR A CA 20
ATOM 24322 C C . THR A 1 60 ? 5.472 11.467 8.139 1.00 1.06 60 THR A C 20
ATOM 24323 O O . THR A 1 60 ? 6.563 11.753 8.641 1.00 1.25 60 THR A O 20
ATOM 24334 N N . GLY A 1 61 ? 4.673 12.373 7.584 1.00 1.08 61 GLY A N 20
ATOM 24335 C CA . GLY A 1 61 ? 5.126 13.731 7.377 1.00 1.32 61 GLY A CA 20
ATOM 24336 C C . GLY A 1 61 ? 5.551 13.954 5.941 1.00 1.26 61 GLY A C 20
ATOM 24337 O O . GLY A 1 61 ? 6.105 15.002 5.599 1.00 1.35 61 GLY A O 20
ATOM 24341 N N . LEU A 1 62 ? 5.291 12.954 5.102 1.00 1.16 62 LEU A N 20
ATOM 24342 C CA . LEU A 1 62 ? 5.678 12.996 3.699 1.00 1.11 62 LEU A CA 20
ATOM 24343 C C . LEU A 1 62 ? 4.441 12.948 2.805 1.00 1.07 62 LEU A C 20
ATOM 24344 O O . LEU A 1 62 ? 3.368 12.528 3.238 1.00 1.14 62 LEU A O 20
ATOM 24360 N N . ARG A 1 63 ? 4.600 13.370 1.557 1.00 1.01 63 ARG A N 20
ATOM 24361 C CA . ARG A 1 63 ? 3.516 13.352 0.583 1.00 1.03 63 ARG A CA 20
ATOM 24362 C C . ARG A 1 63 ? 3.838 12.368 -0.536 1.00 0.92 63 ARG A C 20
ATOM 24363 O O . ARG A 1 63 ? 4.908 12.439 -1.147 1.00 0.87 63 ARG A O 20
ATOM 24384 N N . TYR A 1 64 ? 2.918 11.451 -0.792 1.00 0.96 64 TYR A N 20
ATOM 24385 C CA . TYR A 1 64 ? 3.116 10.440 -1.817 1.00 0.91 64 TYR A CA 20
ATOM 24386 C C . TYR A 1 64 ? 2.372 10.814 -3.095 1.00 0.89 64 TYR A C 20
ATOM 24387 O O . TYR A 1 64 ? 1.300 11.418 -3.048 1.00 0.94 6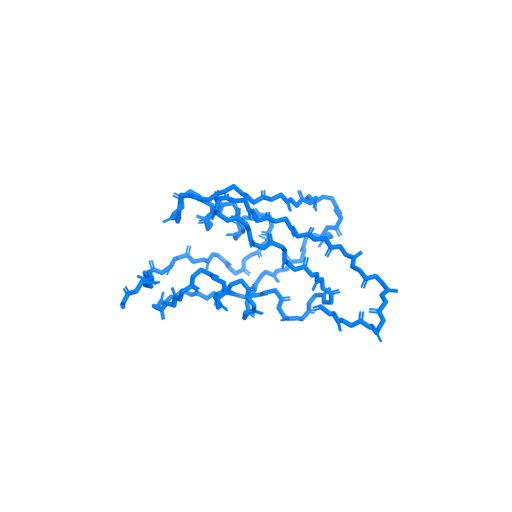4 TYR A O 20
ATOM 24405 N N . GLN A 1 65 ? 2.960 10.463 -4.226 1.00 0.90 65 GLN A N 20
ATOM 24406 C CA . GLN A 1 65 ? 2.357 10.721 -5.529 1.00 0.93 65 GLN A CA 20
ATOM 24407 C C . GLN A 1 65 ? 2.438 9.471 -6.389 1.00 0.87 65 GLN A C 20
ATOM 24408 O O . GLN A 1 65 ? 3.517 8.903 -6.556 1.00 0.86 65 GLN A O 20
ATOM 24422 N N . ILE A 1 66 ? 1.311 9.035 -6.928 1.00 0.88 66 ILE A N 20
ATOM 24423 C CA . ILE A 1 66 ? 1.295 7.866 -7.791 1.00 0.86 66 ILE A CA 20
ATOM 24424 C C . ILE A 1 66 ? 1.186 8.269 -9.259 1.00 0.98 66 ILE A C 20
ATOM 24425 O O . ILE A 1 66 ? 0.264 8.983 -9.664 1.00 1.11 66 ILE A O 20
ATOM 24441 N N . ASP A 1 67 ? 2.148 7.820 -10.045 1.00 1.04 67 ASP A N 20
ATOM 24442 C CA . ASP A 1 67 ? 2.182 8.099 -11.471 1.00 1.25 67 ASP A CA 20
ATOM 24443 C C . ASP A 1 67 ? 2.332 6.802 -12.255 1.00 1.20 67 ASP A C 20
ATOM 24444 O O . ASP A 1 67 ? 3.447 6.343 -12.509 1.00 1.13 67 ASP A O 20
ATOM 24453 N N . GLY A 1 68 ? 1.204 6.213 -12.633 1.00 1.28 68 GLY A N 20
ATOM 24454 C CA . GLY A 1 68 ? 1.217 4.953 -13.355 1.00 1.30 68 GLY A CA 20
ATOM 24455 C C . GLY A 1 68 ? 1.765 3.810 -12.520 1.00 1.14 68 GLY A C 20
ATOM 24456 O O . GLY A 1 68 ? 1.054 3.236 -11.695 1.00 1.18 68 GLY A O 20
ATOM 24460 N N . ASN A 1 69 ? 3.030 3.476 -12.735 1.00 1.03 69 ASN A N 20
ATOM 24461 C CA . ASN A 1 69 ? 3.692 2.433 -11.959 1.00 0.94 69 ASN A CA 20
ATOM 24462 C C . ASN A 1 69 ? 4.867 3.023 -11.193 1.00 0.75 69 ASN A C 20
ATOM 24463 O O . ASN A 1 69 ? 5.682 2.303 -10.617 1.00 0.69 69 ASN A O 20
ATOM 24474 N N . THR A 1 70 ? 4.951 4.342 -11.205 1.00 0.74 70 THR A N 20
ATOM 24475 C CA . THR A 1 70 ? 5.988 5.050 -10.484 1.00 0.68 70 THR A CA 20
ATOM 24476 C C . THR A 1 70 ? 5.370 5.827 -9.328 1.00 0.63 70 THR A C 20
ATOM 24477 O O . THR A 1 70 ? 4.306 6.421 -9.472 1.00 0.71 70 THR A O 20
ATOM 24488 N N . VAL A 1 71 ? 6.022 5.805 -8.182 1.00 0.56 71 VAL A N 20
ATOM 24489 C CA . VAL A 1 71 ? 5.515 6.488 -7.005 1.00 0.58 71 VAL A CA 20
ATOM 24490 C C . VAL A 1 71 ? 6.581 7.425 -6.461 1.00 0.57 71 VAL A C 20
ATOM 24491 O O . VAL A 1 71 ? 7.750 7.058 -6.375 1.00 0.57 71 VAL A O 20
ATOM 24504 N N . THR A 1 72 ? 6.185 8.633 -6.114 1.00 0.63 72 THR A N 20
ATOM 24505 C CA . THR A 1 72 ? 7.123 9.636 -5.642 1.00 0.66 72 THR A CA 20
ATOM 24506 C C . THR A 1 72 ? 6.884 9.940 -4.166 1.00 0.70 72 THR A C 20
ATOM 24507 O O . THR A 1 72 ? 5.744 10.164 -3.752 1.00 0.78 72 THR A O 20
ATOM 24518 N N . VAL A 1 73 ? 7.951 9.925 -3.380 1.00 0.70 73 VAL A N 20
ATOM 24519 C CA . VAL A 1 73 ? 7.863 10.234 -1.962 1.00 0.76 73 VAL A CA 20
ATOM 24520 C C . VAL A 1 73 ? 8.693 11.475 -1.639 1.00 0.90 73 VAL A C 20
ATOM 24521 O O . VAL A 1 73 ? 9.922 11.449 -1.716 1.00 1.01 73 VAL A O 20
ATOM 24534 N N . THR A 1 74 ? 8.010 12.558 -1.305 1.00 0.97 74 THR A N 20
ATOM 24535 C CA . THR A 1 74 ? 8.672 13.810 -0.973 1.00 1.15 74 THR A CA 20
ATOM 24536 C C . THR A 1 74 ? 8.136 14.354 0.350 1.00 1.11 74 THR A C 20
ATOM 24537 O O . THR A 1 74 ? 6.998 14.080 0.725 1.00 0.99 74 THR A O 20
ATOM 24548 N N . ALA A 1 75 ? 8.967 15.108 1.063 1.00 1.29 75 ALA A N 20
ATOM 24549 C CA . ALA A 1 75 ? 8.585 15.663 2.354 1.00 1.36 75 ALA A CA 20
ATOM 24550 C C . ALA A 1 75 ? 7.579 16.795 2.189 1.00 1.48 75 ALA A C 20
ATOM 24551 O O . ALA A 1 75 ? 7.674 17.594 1.255 1.00 1.72 75 ALA A O 20
ATOM 24558 N N . SER A 1 76 ? 6.607 16.847 3.092 1.00 1.52 76 SER A N 20
ATOM 24559 C CA . SER A 1 76 ? 5.608 17.905 3.083 1.00 1.75 76 SER A CA 20
ATOM 24560 C C . SER A 1 76 ? 6.242 19.245 3.449 1.00 2.24 76 SER A C 20
ATOM 24561 O O . SER A 1 76 ? 6.422 19.556 4.627 1.00 2.81 76 SER A O 20
ATOM 24569 N N . ALA A 1 77 ? 6.597 20.020 2.433 1.00 2.71 77 ALA A N 20
ATOM 24570 C CA . ALA A 1 77 ? 7.201 21.328 2.640 1.00 3.56 77 ALA A CA 20
ATOM 24571 C C . ALA A 1 77 ? 6.579 22.359 1.705 1.00 4.02 77 ALA A C 20
ATOM 24572 O O . ALA A 1 77 ? 7.245 23.294 1.256 1.00 4.62 77 ALA A O 20
ATOM 24579 N N . ALA A 1 78 ? 5.295 22.189 1.425 1.00 4.20 78 ALA A N 20
ATOM 24580 C CA . ALA A 1 78 ? 4.587 23.075 0.513 1.00 5.03 78 ALA A CA 20
ATOM 24581 C C . ALA A 1 78 ? 3.179 23.352 1.027 1.00 5.55 78 ALA A C 20
ATOM 24582 O O . ALA A 1 78 ? 2.219 22.682 0.640 1.00 5.99 78 ALA A O 20
ATOM 24589 N N . ALA A 1 79 ? 3.062 24.336 1.904 1.00 5.86 79 ALA A N 20
ATOM 24590 C CA . ALA A 1 79 ? 1.781 24.669 2.508 1.00 6.63 79 ALA A CA 20
ATOM 24591 C C . ALA A 1 79 ? 1.317 26.052 2.070 1.00 7.15 79 ALA A C 20
ATOM 24592 O O . ALA A 1 79 ? 0.532 26.701 2.761 1.00 7.46 79 ALA A O 20
ATOM 24599 N N . LYS A 1 80 ? 1.815 26.508 0.931 1.00 7.55 80 LYS A N 20
ATOM 24600 C CA . LYS A 1 80 ? 1.394 27.792 0.390 1.00 8.34 80 LYS A CA 20
ATOM 24601 C C . LYS A 1 80 ? 0.373 27.588 -0.719 1.00 8.95 80 LYS A C 20
ATOM 24602 O O . LYS A 1 80 ? -0.824 27.798 -0.522 1.00 9.25 80 LYS A O 20
ATOM 24621 N N . ASP A 1 81 ? 0.842 27.155 -1.881 1.00 9.36 81 ASP A N 20
ATOM 24622 C CA . ASP A 1 81 ? -0.044 26.926 -3.012 1.00 10.16 81 ASP A CA 20
ATOM 24623 C C . ASP A 1 81 ? -0.482 25.467 -3.036 1.00 10.60 81 ASP A C 20
ATOM 24624 O O . ASP A 1 81 ? -0.069 24.684 -3.894 1.00 11.03 81 ASP A O 20
ATOM 24633 N N . GLY A 1 82 ? -1.283 25.098 -2.051 1.00 10.72 82 GLY A N 20
ATOM 24634 C CA . GLY A 1 82 ? -1.783 23.747 -1.956 1.00 11.37 82 GLY A CA 20
ATOM 24635 C C . GLY A 1 82 ? -2.692 23.588 -0.762 1.00 11.77 82 GLY A C 20
ATOM 24636 O O . GLY A 1 82 ? -2.498 24.325 0.227 1.00 12.00 82 GLY A O 20
#

Secondary structure (DSSP, 8-state):
---EE----SSBHHHHHHHHHHHHT-EEE--TTTTTTPBP----SEE-HHHHHHHHHTTS--EEEEETTEEEEE----S---

Radius of gyration: 12.03 Å; Cα contacts (8 Å, |Δi|>4): 128; chains: 1; bounding box: 28×33×24 Å

B-factor: mean 1.57, std 1.9, range [0.26, 12.03]

InterPro domains:
  IPR000531 TonB-dependent receptor-like, beta-barrel [PF00593] (345-789)
  IPR010105 TonB-dependent siderophore receptor [TIGR01783] (169-819)
  IPR010916 TonB box, conserved site [PS00430] (1-122)
  IPR010917 TonB-dependent receptor, conserved site [PS01156] (802-819)
  IPR011662 Secretin/TonB, short N-terminal domain [PF07660] (73-121)
  IPR011662 Secretin/TonB, short N-terminal domain [SM00965] (72-122)
  IPR012910 TonB-dependent receptor, plug domain [PF07715] (167-270)
  IPR036942 TonB-dependent receptor-like, beta-barrel domain superfamily [G3DSA:2.40.170.20] (278-819)
  IPR037066 TonB-dependent receptor, plug domain superfamily [G3DSA:2.170.130.10] (144-277)
  IPR039426 TonB-dependent receptor-like [PS52016] (166-819)
  IPR039426 TonB-dependent receptor-like [PTHR32552] (116-819)

Solvent-accessible surface area: 5477 Å² total; per-residue (Å²): 143,146,74,106,107,9,90,6,38,48,104,46,9,58,29,0,7,110,21,1,13,167,82,12,115,13,124,18,88,52,43,84,154,105,19,69,50,98,184,2,63,41,33,149,28,169,66,43,10,79,24,2,6,114,67,8,16,137,77,41,55,44,65,54,96,61,108,71,96,57,0,44,24,52,67,42,117,57,115,184,106,142

Foldseek 3Di:
DAKFFAFAFFFFVVRRVVSLCVSLVAAEAEDSVQLVRHTWDGDGGIGDDVCCVCVGCPPRQWDWDDDPRYIYIGHPPDPPPD

Organism: Pseudomonas putida (NCBI:txid303)

Nearest PDB structures (foldseek):
  2a02-assembly1_A  TM=8.928E-01  e=2.812E-13  Pseudomonas putida
  2iah-assembly1_A  TM=8.538E-01  e=1.083E-05  Pseudomonas aeruginosa
  2w78-assembly2_B  TM=8.747E-01  e=2.636E-05  Pseudomonas aeruginosa PAO1
  5odw-assembly1_A  TM=8.695E-01  e=8.269E-05  Pseudomonas aeruginosa PAO1
  4m0n-assembly1_A  TM=7.226E-01  e=5.830E-03  Parabacteroides distasonis ATCC 8503

CATH classification: 3.55.50.30